Protein 7Z0S (pdb70)

Sequence (2026 aa):
SAISLINSGVAWFVAAAVLAFLFSFQKALSGWIAGIGGAVGSLYTAAAGFTVLTGAVGVSGALSLVSYDVQISPLNAIWLITLGLCGLFVSLYNIDWHRHAQVKCNGLQINMLMAAAVCAVIASNLGMFVVMAEIMALCAVFLTSNSKEGKLWFALGRLGTLLLAIACWLLWQRYGTLDLRLLDMRMQQLPLGSDIWLLGVIGFGLLAGIIPLHGWVPQAHANASAPAAALFSTVVMKIGLLGILTLSLLGGNAPLWWGIALLVLGMITAFVGGLYALVEHNIQRLLAYHTLENIGIILLGLGAGVTGIALEQPALIALGLVGGLYHLLNHSLFKSVLFLGAGSVWFRTGHRDIEKLGGIGKKMPVISIAMLVGLMAMAALPPLNGFAGEWVIYQSFFKLSNSGAFVARLLGPLLAVGLAITGALAVMCMAKVYGVTFLGAPRTKEAENATCAPLLMSVSVVALAICCVIGGVAAPWLLPMLSAAVPLPLEPANTTVSQPMITLLLIACPLLPFIIMAICKGDRLPSRSRGAAWVCGYDHEKSMVITAHGFAMPVKQAFAPVLKLRKWLNPVSLVPGWQCEGSALLFRRMALVELAVLVVIIVSKLGQHYLAALNEAFPGVVLDHAWQTKDQLTVTVKVNYLPEVVEFLYYKQGGWLSVLFGNDERKLNGHYAVYYVLSMEKTKCWITVRVEVDANKPEYPSVTPRVPAAVWGEREVRDMYGLIPVGLPDERRLVLPDDWPDELYPLRKDSMDYRQRPAPTTDAETYEFINELGDKKNNVVPIGPLHVTSDEPGHFRLFVDGENIIDADYRLFYVHRGMEKLAETRMGYNEVTFLSDRVCGICGFAHSTAYTTSVENAMGIQVPERAQMIRAILLEVERLHSHLLNLGLACHFTGFDSGFMQFFRVRETSMKMAEILTGARKTYGLNLIGGIRRDLLKDDMIQTRQLAQQMRREVQELVDVLLSTPNMEQRTVGIGRLDPEIARDFSNVGPMVRASGHARDTRADHPFVGYGLLPMEVHSEQGCDVISRLKVRINEVYTALNMIDYGLDNLPGGPLMVEGFTYIPHRFALGFAEAPRGDDIHWSMTGDNQKLYRWRCRAATYANWPTLRYMLRGNTVSDAPLIIGSLDPCYSCTDRMNRFVIADSTLCIGCHTCEAACSETHRQHGLQSMPRLRVMLNEKESAPQLCHHCEDAPCAVVCPVNAITRVDGAVQLNESLCVSCKLCGIACPFGAIEFSGSRPLDIPANANTPKAPPAPPAPARVSTLLDWVPGIRAIAVKCDLCSFDEQGPACVRMCPTKALHLVDNTLLGPRDANGIPVPMTVDESIASMKASLLKKIKRSAYVYRVDCGGCNGCEIEIFATLSPLFDAERFGIKVVPSPRHADILLFTGAVTRAMRSPALRAWQSAPDPKICISYGACGNSGGIFHDLYCVWGGTDKIVPVDVYIPGCPPTPAATLYGFAMALGLLEQKIHARGPGELDEQPAEILHGDMVQPLRVKVDREARRLAGYRYGRQIADDYLTQLGQGEEQVARWLEAENDPRLNEIVSHLNHVVEEARFTFIKKVIKTGTATSSYPLEPIAVDKNFRGKPEQNPQQCIGCAACVNACPSNALTVETDLATGELAWEFNLGHCIFCGRCEEVCPTAAIKLSQEYELAVWKKEDFLQQSRFALCNCRVCNRPFAVQKEIDYAIALLKHNGDSRAENHRESFETCPECKRQKCLVSVLYPLIQALVLFAVAPLLSGITRVARARLHNRRGPGVLQEYRDIIKLLGRQSVGPDASGWVFRLTPYVMVGVMLTIATALPVVTVGSPLPQLGDLITLLYLFAIARFFFAISGLDTGSPFTAIGASREAMLGVLVEPMLLLGLWVAAQVAGSTNISNITDTVYHWPLSQSIPLVLALCACAFATFIEMGKLPFDLAEAEQELQEGPLSEYSGSGFGVMKWGISLKQLVVLQMFVGVFIPWGQMETFTAGGLLLALVIAIVKLVVGVLVIALFENSMARLRLDITPRITWAGFGFAFLAFVSLLAA

Radius of gyration: 43.54 Å; Cα contacts (8 Å, |Δi|>4): 4680; chains: 6; bounding box: 90×104×138 Å

B-factor: mean 41.27, std 8.94, range [23.05, 76.47]

InterPro domains:
  IPR017896 4Fe-4S ferredoxin-type, iron-sulphur binding domain [PF13247] (47-97)
  IPR017896 4Fe-4S ferredoxin-type, iron-sulphur binding domain [PS51379] (2-32)
  IPR017896 4Fe-4S ferredoxin-type, iron-sulphur binding domain [PS51379] (73-102)
  IPR017900 4Fe-4S ferredoxin, iron-sulphur binding, conserved site [PS00198] (82-93)
  IPR050294 Ion-translocating oxidoreductase complex subunit B [PTHR42859] (2-180)

Solvent-accessible surface area: 61788 Å² total; per-residue (Å²): 107,2,19,60,49,0,30,37,0,8,34,107,0,51,46,4,0,64,75,2,125,107,76,39,153,103,55,51,77,0,0,121,44,2,0,80,3,0,6,40,0,0,98,71,0,6,38,0,0,97,66,3,20,118,48,60,95,36,42,84,35,59,9,102,85,43,109,8,97,5,30,0,35,17,30,16,0,1,0,0,4,0,0,0,32,0,1,24,24,0,3,35,0,2,1,9,1,2,150,27,96,147,20,149,30,11,1,54,42,2,1,50,0,1,6,3,0,0,8,0,1,0,2,8,55,3,17,50,4,11,37,16,4,14,13,0,4,0,8,0,7,37,12,15,59,71,29,166,26,6,32,38,0,15,30,35,10,31,78,3,27,111,33,10,49,66,3,10,148,38,1,136,116,97,19,45,12,26,28,13,112,74,0,54,124,98,1,117,154,99,70,7,22,36,68,0,2,77,35,0,5,67,2,0,0,2,14,0,0,2,7,98,46,26,25,1,0,7,72,0,0,9,61,0,23,0,0,0,0,0,0,0,0,0,0,0,0,0,0,0,0,0,0,0,0,21,2,3,43,14,4,60,57,15,45,64,103,2,0,26,28,1,0,61,49,0,27,72,0,0,36,19,0,0,0,9,0,0,34,19,98,18,7,3,59,0,0,0,10,0,0,0,1,0,0,0,1,0,1,0,0,0,0,0,0,0,0,0,27,19,37,139,54,74,23,0,22,0,2,0,7,0,0,0,0,4,0,0,24,2,0,0,7,0,0,0,0,0,0,0,0,6,2,0,2,29,20,76,10,38,25,35,32,0,42,86,2,0,2,0,10,117,67,1,57,78,2,1,81,4,2,12,24,0,0,28,0,3,0,0,2,4,18,14,0,0,0,2,0,6,8,4,0,0,1,0,0,2,40,0,3,73,18,62,26,117,46,0,56,64,29,0,0,58,6,0,8,10,1,3,20,1,5,3,0,2,2,0,0,0,0,1,1,0,1,4,6,5,9,10,38,32,36,34,151,64,0,93,116,8,85,67,15,10,133,37,0,22,67,0,0,47,24,0,7,95,31,0,58,95,5,0,37,27,0,50,158,53,23,76,106,6,37,25,16,6,112,47,93,49,100,41,12,108,13,65,15,22,2,26,77,0,29,126,21,35,112,58,15,20,96,34,3,102,95,41,27,50,131,39,98,56,59,36,24,113,76,27,59,105,32,61,8,8,3,0,0,5,54,50,60,140,43,0,22,5,17,5,66,1,0,1,38,13,0,69,115,28,18,19,85,32,20,90,70,76,142,164,129,83,83,67,98,147,72,134,39,35,144,81,180,36,12,14,92,89,36,70,126,84,2,96,93,54,26,46,81,20,57,100,109,33,105,112,162,55,8,86,161,33,8,50,30,2,63,146,50,41,106,51,4,20,108,87,79,46,47,41,36,161,21,2,1,7,1,16,2,87,52,97,90,0,10,55,0,0,52,28,0,0,93,146,34,11,0,16,9,6,4,7,1,0,0,4,3,62,148,59,60,40,64,2,0,0,1,0,0,0,0,0,29,170,133,68,0,2,2,3,0,31,0,54,1,72,35,147,135,25,81,2,40,6,0,15,86,101,0,40,20,0,23,17,3,0,9,8,1,63,8,6,3,5,0,64,3,82,48,4,98,22,95,41,55,8,1,4,0,22,9,3,17,107,134,5,46,0,2,42,9,74,27,0,17,22,77,0,52,0,31,9,84,37,16,41,30,89,26,132,38,70,41,98,109,22,82,192,147,17,13,6,0,0,3,0,1,6,8,34,13,4,22,5,1,0,0,2,14,0,15,0,40,1,22,66,3,53,0,0,5,21,8,7,1,5,0,5,0,2,2,9,2,0,0,1,5,13,2,8,6,38,13,0,1,0,0,0,1,2,0,0,1,7,3,2,1,0,0,0,0,0,0,0,13,0,0,5,40,6,24,52,22,145,19,16,99,14,0,39,4,0,0,0,0,0,1,0,1,0,0,0,2,0,0,0,7,4,0,0,16,4,0,29,8,0,5,3,35,1,3,10,17,1,2,0,33,1,0,10,20,1,1,57,0,1,8,0,1,2,0,11,20,3,5,2,2,2,1,7,7,0,0,0,1,6,0,2,20,68,71,1,29,76,70,0,63,112,29,0,94,79,0,56,132,25,1,85,46,0,14,81,6,3,95,53,8,63,16,6,126,72,0,0,80,53,16,0,127,0,32,36,105,48,0,43,46,35,2,0,2,2,2,0,0,0,0,4,31,50,62,21,6,7,7,42,16,4,87,16,26,6,6,65,95,16,58,49,96,59,24,50,48,140,42,9,13,0,19,8,0,1,79,1,1,9,53,4,0,46,4,0,0,59,0,0,33,91,0,0,97,77,33,25,44,15,35,0,4,52,60,21,47,58,13,79,27,85,103,38,1,3,0,10,0,3,3,0,5,0,6,0,0,0,3,0,8,0,2,13,4,5,6,0,0,4,0,1,0,2,1,5,0,14,11,0,0,18,0,0,18,71,1,0,48,66,16,12,6,5,2,0,2,1,0,8,3,1,1,3,25,0,7,0,3,0,0,4,179,20,34,38,2,69,15,46,29,115,84,22,121,19,64,75,50,11,33,63,14,8,26,77,16,1,125,112,63,1,23,5,50,46,38,6,2,23,17,15,102,38,179,174,84,12,5,4,17,11,9,59,0,29,98,106,5,8,12,23,24,3,14,16,9,40,3,4,60,101,85,103,18,0,2,24,17,50,14,37,36,15,26,0,10,5,0,11,1,0,0,12,30,58,0,4,2,24,0,14,5,9,124,33,29,56,32,62,120,116,5,50,10,136,101,9,40,98,8,86,122,74,83,92,135,36,19,15,4,7,16,28,36,56,15,24,60,9,0,1,0,5,10,15,4,9,72,61,39,157,109,19,12,4,9,32,92,102,12,89,37,142,1,4,79,54,34,94,75,113,161,56,4,52,50,67,116,98,17,34,17,51,63,24,132,31,106,139,80,37,31,85,42,40,69,36,4,38,155,63,0,74,119,2,0,0,0,10,25,0,2,0,0,4,14,0,1,16,0,3,0,4,17,0,1,35,1,0,59,11,1,1,23,30,25,1,2,51,45,6,3,0,0,5,2,2,0,2,0,0,0,0,1,0,0,0,5,18,0,2,10,0,0,4,30,0,10,57,14,0,1,11,12,11,0,2,0,0,0,0,1,16,0,0,12,0,0,0,1,34,21,0,1,0,0,12,0,0,0,32,84,2,0,41,24,21,0,16,1,3,4,15,19,2,15,0,3,5,0,1,3,0,6,1,1,2,2,35,68,52,138,30,126,17,121,52,58,41,63,45,137,103,2,80,101,81,15,123,37,45,44,41,113,31,81,3,24,28,20,8,79,0,10,32,30,0,18,68,0,0,0,13,17,4,0,37,56,7,1,51,70,0,7,70,30,40,52,113,24,116,129,40,9,59,146,33,28,143,84,72,112,7,106,15,6,57,51,0,0,61,58,0,59,98,21,2,116,129,52,191,112,57,2,36,153,6,11,132,136,41,34,72,34,13,31,34,4,36,154,111,120,30,86,32,12,102,2,11,14,1,21,1,65,16,62,11,34,15,11,2,4,9,8,0,12,1,15,5,18,3,0,11,2,3,39,10,121,37,41,88,102,80,27,37,2,17,4,45,2,30,2,2,30,11,2,19,8,2,23,13,10,3,8,12,10,1,39,7,4,100,4,22,59,78,22,30,6,1,0,85,116,72,98,17,3,37,15,58,1,75,0,39,18,4,74,1,123,92,45,100,116,22,4,0,0,49,13,2,0,45,7,0,3,35,8,2,100,69,61,60,30,67,39,5,109,102,75,85,86,23,0,16,2,6,4,84,13,3,12,72,114,38,17,160,118,105,115,54,2,72,103,10,3,82,67,5,5,47,54,0,0,67,14,19,0,21,7,10,37,10,75,0,142,13,6,2,10,94,6,10,34,62,84,1,20,45,60,0,1,94,8,1,2,9,3,12,12,0,1,1,81,30,8,18,88,0,2,65,80,0,1,30,24,10,0,0,2,2,2,0,0,0,0,0,0,0,9,7,11,5,26,12,14,15,55,35,0,0,0,5,1,0,0,3,10,0,19,4,8,4,16,0,15,2,0,0,0,0,10,2,2,8,1,0,1,0,2,0,0,0,0,2,43,1,1,15,4,2,7,2,11,2,0,16,0,0,0,9,0,0,1,0,22,10,20,38,2,0,11,9,17,46,2,0,59,28,0,49,108,62,40,141,102,60,25,118,8,1,72,39,0,41,50,0,3,34,48,0,10,22,7,30,2,31,8,18,10,8,22,1,6,50,0,53,4,6,0,0,28,0,0,4,1,0,3,0,0,5,6,4,0,2,2,30,14,1,20,5,0,27,29,1,0,6,4,2,14,27,5,0,1,2,68,0,122,18,10,25,98,106,104,74,92,72,29,53,134,117,3,67,74,55,4,103,82,26,8,42,79,13,4,78,72,14,0,82,106,14,11,1,21,0,3,4,18,16,60,20,0,16,157,38,2,99,57,1,28,25,94,0,78,104,0,1,62,26,19,18,91,102

Nearest PDB structures (foldseek):
  7z0t-assembly1_G  TM=9.830E-01  e=1.136E-42  Escherichia coli K-12
  6cfw-assembly1_J  TM=9.339E-01  e=1.474E-13  Pyrococcus furiosus DSM 3638
  8b9z-assembly1_B  TM=8.300E-01  e=3.371E-12  Drosophila melanogaster
  6yj4-assembly1_B  TM=7.741E-01  e=1.311E-11  Yarrowia lipolytica
  8j9j-assembly1_S7  TM=7.750E-01  e=2.232E-11  Euglena gracilis

CATH classification: 3.30.460.80 (+1 more: 1.10.645.10)

Structure (mmCIF, N/CA/C/O backbone):
data_7Z0S
#
_entry.id   7Z0S
#
_cell.length_a   1.00
_cell.length_b   1.00
_cell.length_c   1.00
_cell.angle_alpha   90.00
_cell.angle_beta   90.00
_cell.angle_gamma   90.00
#
_symmetry.space_group_name_H-M   'P 1'
#
loop_
_entity.id
_entity.type
_entity.pdbx_description
1 polymer 'Formate hydrogenlyase subunit 3'
2 polymer 'Formate hydrogenlyase subunit 5'
3 polymer 'Formate hydrogenlyase subunit 2'
4 polymer 'Formate hydrogenlyase subunit 7'
5 polymer 'Formate hydrogenlyase subunit 6'
6 polymer 'Formate hydrogenlyase subunit 4'
7 non-polymer CARDIOLIPIN
8 non-polymer PHOSPHATIDYLETHANOLAMINE
9 non-polymer 'NICKEL (II) ION'
10 non-polymer 'CARBONMONOXIDE-(DICYANO) IRON'
11 non-polymer '1-CIS-9-OCTADECANOYL-2-CIS-9-HEXADECANOYL PHOSPHATIDYL GLYCEROL'
12 non-polymer 'IRON/SULFUR CLUSTER'
13 non-polymer 'FE (III) ION'
14 non-polymer 'Lauryl Maltose Neopentyl Glycol'
15 water water
#
loop_
_atom_site.group_PDB
_atom_site.id
_atom_site.type_symbol
_atom_site.label_atom_id
_atom_site.label_alt_id
_atom_site.label_comp_id
_atom_site.label_asym_id
_atom_site.label_entity_id
_atom_site.label_seq_id
_atom_site.pdbx_PDB_ins_code
_atom_site.Cartn_x
_atom_site.Cartn_y
_atom_site.Cartn_z
_atom_site.occupancy
_atom_site.B_iso_or_equiv
_atom_site.auth_seq_id
_atom_site.auth_comp_id
_atom_site.auth_asym_id
_atom_site.auth_atom_id
_atom_site.pdbx_PDB_model_num
ATOM 1 N N . SER A 1 2 ? 140.441 76.049 164.152 1.00 56.49 2 SER C N 1
ATOM 2 C CA . SER A 1 2 ? 141.017 77.343 164.491 1.00 56.49 2 SER C CA 1
ATOM 3 C C . SER A 1 2 ? 141.418 78.105 163.234 1.00 56.49 2 SER C C 1
ATOM 4 O O . SER A 1 2 ? 141.604 77.513 162.171 1.00 56.49 2 SER C O 1
ATOM 7 N N . ALA A 1 3 ? 141.549 79.427 163.363 1.00 55.16 3 ALA C N 1
ATOM 8 C CA . ALA A 1 3 ? 141.939 80.262 162.235 1.00 55.16 3 ALA C CA 1
ATOM 9 C C . ALA A 1 3 ? 143.413 80.124 161.881 1.00 55.16 3 ALA C C 1
ATOM 10 O O . ALA A 1 3 ? 143.800 80.475 160.760 1.00 55.16 3 ALA C O 1
ATOM 12 N N . ILE A 1 4 ? 144.236 79.630 162.810 1.00 56.37 4 ILE C N 1
ATOM 13 C CA . ILE A 1 4 ? 145.647 79.395 162.522 1.00 56.37 4 ILE C CA 1
ATOM 14 C C . ILE A 1 4 ? 145.804 78.275 161.502 1.00 56.37 4 ILE C C 1
ATOM 15 O O . ILE A 1 4 ? 146.627 78.365 160.584 1.00 56.37 4 ILE C O 1
ATOM 20 N N . SER A 1 5 ? 145.006 77.211 161.636 1.00 54.84 5 SER C N 1
ATOM 21 C CA . SER A 1 5 ? 145.039 76.123 160.662 1.00 54.84 5 SER C CA 1
ATOM 22 C C . SER A 1 5 ? 144.511 76.577 159.306 1.00 54.84 5 SER C C 1
ATOM 23 O O . SER A 1 5 ? 145.024 76.152 158.263 1.00 54.84 5 SER C O 1
ATOM 26 N N . LEU A 1 6 ? 143.500 77.453 159.304 1.00 53.02 6 LEU C N 1
ATOM 27 C CA . LEU A 1 6 ? 142.983 78.008 158.055 1.00 53.02 6 LEU C CA 1
ATOM 28 C C . LEU A 1 6 ? 144.025 78.870 157.353 1.00 53.02 6 LEU C C 1
ATOM 29 O O . LEU A 1 6 ? 144.210 78.765 156.134 1.00 53.02 6 LEU C O 1
ATOM 34 N N . ILE A 1 7 ? 144.737 79.710 158.107 1.00 53.55 7 ILE C N 1
ATOM 35 C CA . ILE A 1 7 ? 145.742 80.559 157.478 1.00 53.55 7 ILE C CA 1
ATOM 36 C C . ILE A 1 7 ? 146.978 79.747 157.080 1.00 53.55 7 ILE C C 1
ATOM 37 O O . ILE A 1 7 ? 147.647 80.082 156.094 1.00 53.55 7 ILE C O 1
ATOM 42 N N . ASN A 1 8 ? 147.256 78.635 157.774 1.00 55.62 8 ASN C N 1
ATOM 43 C CA . ASN A 1 8 ? 148.343 77.755 157.365 1.00 55.62 8 ASN C CA 1
ATOM 44 C C . ASN A 1 8 ? 147.998 77.024 156.076 1.00 55.62 8 ASN C C 1
ATOM 45 O O . ASN A 1 8 ? 148.852 76.873 155.193 1.00 55.62 8 ASN C O 1
ATOM 50 N N . SER A 1 9 ? 146.742 76.582 155.947 1.00 53.24 9 SER C N 1
ATOM 51 C CA . SER A 1 9 ? 146.279 75.979 154.701 1.00 53.24 9 SER C CA 1
ATOM 52 C C . SER A 1 9 ? 146.293 76.986 153.558 1.00 53.24 9 SER C C 1
ATOM 53 O O . SER A 1 9 ? 146.638 76.634 152.427 1.00 53.24 9 SER C O 1
ATOM 56 N N . GLY A 1 10 ? 145.943 78.244 153.840 1.00 51.12 10 GLY C N 1
ATOM 57 C CA . GLY A 1 10 ? 146.002 79.272 152.810 1.00 51.12 10 GLY C CA 1
ATOM 58 C C . GLY A 1 10 ? 147.413 79.566 152.333 1.00 51.12 10 GLY C C 1
ATOM 59 O O . GLY A 1 10 ? 147.653 79.690 151.126 1.00 51.12 10 GLY C O 1
ATOM 60 N N . VAL A 1 11 ? 148.365 79.661 153.269 1.00 51.82 11 VAL C N 1
ATOM 61 C CA . VAL A 1 11 ? 149.766 79.887 152.912 1.00 51.82 11 VAL C CA 1
ATOM 62 C C . VAL A 1 11 ? 150.321 78.697 152.132 1.00 51.82 11 VAL C C 1
ATOM 63 O O . VAL A 1 11 ? 151.023 78.870 151.123 1.00 51.82 11 VAL C O 1
ATOM 67 N N . ALA A 1 12 ? 149.982 77.474 152.563 1.00 51.57 12 ALA C N 1
ATOM 68 C CA . ALA A 1 12 ? 150.435 76.271 151.869 1.00 51.57 12 ALA C CA 1
ATOM 69 C C . ALA A 1 12 ? 149.852 76.172 150.464 1.00 51.57 12 ALA C C 1
ATOM 70 O O . ALA A 1 12 ? 150.557 75.787 149.524 1.00 51.57 12 ALA C O 1
ATOM 72 N N . TRP A 1 13 ? 148.575 76.535 150.298 1.00 50.59 13 TRP C N 1
ATOM 73 C CA . TRP A 1 13 ? 147.961 76.505 148.975 1.00 50.59 13 TRP C CA 1
ATOM 74 C C . TRP A 1 13 ? 148.548 77.574 148.062 1.00 50.59 13 TRP C C 1
ATOM 75 O O . TRP A 1 13 ? 148.739 77.325 146.868 1.00 50.59 13 TRP C O 1
ATOM 86 N N . PHE A 1 14 ? 148.864 78.757 148.608 1.00 48.75 14 PHE C N 1
ATOM 87 C CA . PHE A 1 14 ? 149.519 79.798 147.812 1.00 48.75 14 PHE C CA 1
ATOM 88 C C . PHE A 1 14 ? 150.909 79.365 147.354 1.00 48.75 14 PHE C C 1
ATOM 89 O O . PHE A 1 14 ? 151.272 79.553 146.183 1.00 48.75 14 PHE C O 1
ATOM 97 N N . VAL A 1 15 ? 151.691 78.767 148.260 1.00 50.59 15 VAL C N 1
ATOM 98 C CA . VAL A 1 15 ? 153.048 78.334 147.929 1.00 50.59 15 VAL C CA 1
ATOM 99 C C . VAL A 1 15 ? 153.024 77.194 146.912 1.00 50.59 15 VAL C C 1
ATOM 100 O O . VAL A 1 15 ? 153.781 77.206 145.929 1.00 50.59 15 VAL C O 1
ATOM 104 N N . ALA A 1 16 ? 152.130 76.217 147.109 1.00 49.86 16 ALA C N 1
ATOM 105 C CA . ALA A 1 16 ? 152.015 75.102 146.173 1.00 49.86 16 ALA C CA 1
ATOM 106 C C . ALA A 1 16 ? 151.491 75.560 144.817 1.00 49.86 16 ALA C C 1
ATOM 107 O O . ALA A 1 16 ? 151.916 75.038 143.780 1.00 49.86 16 ALA C O 1
ATOM 109 N N . ALA A 1 17 ? 150.586 76.547 144.806 1.00 50.01 17 ALA C N 1
ATOM 110 C CA . ALA A 1 17 ? 150.094 77.110 143.554 1.00 50.01 17 ALA C CA 1
ATOM 111 C C . ALA A 1 17 ? 151.200 77.812 142.786 1.00 50.01 17 ALA C C 1
ATOM 112 O O . ALA A 1 17 ? 151.315 77.641 141.568 1.00 50.01 17 ALA C O 1
ATOM 114 N N . ALA A 1 18 ? 152.034 78.591 143.486 1.00 50.62 18 ALA C N 1
ATOM 115 C CA . ALA A 1 18 ? 153.156 79.266 142.836 1.00 50.62 18 ALA C CA 1
ATOM 116 C C . ALA A 1 18 ? 154.170 78.268 142.285 1.00 50.62 18 ALA C C 1
ATOM 117 O O . ALA A 1 18 ? 154.650 78.420 141.152 1.00 50.62 18 ALA C O 1
ATOM 119 N N . VAL A 1 19 ? 154.473 77.221 143.059 1.00 51.48 19 VAL C N 1
ATOM 120 C CA . VAL A 1 19 ? 155.471 76.235 142.646 1.00 51.48 19 VAL C CA 1
ATOM 121 C C . VAL A 1 19 ? 154.976 75.431 141.445 1.00 51.48 19 VAL C C 1
ATOM 122 O O . VAL A 1 19 ? 155.692 75.269 140.448 1.00 51.48 19 VAL C O 1
ATOM 126 N N . LEU A 1 20 ? 153.733 74.941 141.505 1.00 52.01 20 LEU C N 1
ATOM 127 C CA . LEU A 1 20 ? 153.198 74.165 140.395 1.00 52.01 20 LEU C CA 1
ATOM 128 C C . LEU A 1 20 ? 152.830 75.034 139.198 1.00 52.01 20 LEU C C 1
ATOM 129 O O . LEU A 1 20 ? 152.687 74.506 138.091 1.00 52.01 20 LEU C O 1
ATOM 134 N N . ALA A 1 21 ? 152.671 76.346 139.385 1.00 51.85 21 ALA C N 1
ATOM 135 C CA . ALA A 1 21 ? 152.538 77.236 138.242 1.00 51.85 21 ALA C CA 1
ATOM 136 C C . ALA A 1 21 ? 153.877 77.489 137.571 1.00 51.85 21 ALA C C 1
ATOM 137 O O . ALA A 1 21 ? 153.927 77.675 136.351 1.00 51.85 21 ALA C O 1
ATOM 139 N N . PHE A 1 22 ? 154.966 77.513 138.345 1.00 53.91 22 PHE C N 1
ATOM 140 C CA . PHE A 1 22 ? 156.280 77.674 137.733 1.00 53.91 22 PHE C CA 1
ATOM 141 C C . PHE A 1 22 ? 156.728 76.400 137.022 1.00 53.91 22 PHE C C 1
ATOM 142 O O . PHE A 1 22 ? 157.289 76.467 135.922 1.00 53.91 22 PHE C O 1
ATOM 150 N N . LEU A 1 23 ? 156.504 75.233 137.635 1.00 54.92 23 LEU C N 1
ATOM 151 C CA . LEU A 1 23 ? 156.982 73.988 137.034 1.00 54.92 23 LEU C CA 1
ATOM 152 C C . LEU A 1 23 ? 156.159 73.577 135.820 1.00 54.92 23 LEU C C 1
ATOM 153 O O . LEU A 1 23 ? 156.710 73.014 134.867 1.00 54.92 23 LEU C O 1
ATOM 158 N N . PHE A 1 24 ? 154.853 73.838 135.828 1.00 55.22 24 PHE C N 1
ATOM 159 C CA . PHE A 1 24 ? 153.989 73.503 134.702 1.00 55.22 24 PHE C CA 1
ATOM 160 C C . PHE A 1 24 ? 153.754 74.695 133.782 1.00 55.22 24 PHE C C 1
ATOM 161 O O . PHE A 1 24 ? 152.695 74.794 133.155 1.00 55.22 24 PHE C O 1
ATOM 169 N N . SER A 1 25 ? 154.733 75.591 133.674 1.00 54.92 25 SER C N 1
ATOM 170 C CA . SER A 1 25 ? 154.597 76.812 132.890 1.00 54.92 25 SER C CA 1
ATOM 171 C C . SER A 1 25 ? 154.876 76.611 131.407 1.00 54.92 25 SER C C 1
ATOM 172 O O . SER A 1 25 ? 154.789 77.582 130.647 1.00 54.92 25 SER C O 1
ATOM 175 N N . PHE A 1 26 ? 155.224 75.393 130.978 1.00 56.34 26 PHE C N 1
ATOM 176 C CA . PHE A 1 26 ? 155.437 75.146 129.555 1.00 56.34 26 PHE C CA 1
ATOM 177 C C . PHE A 1 26 ? 154.128 75.190 128.776 1.00 56.34 26 PHE C C 1
ATOM 178 O O . PHE A 1 26 ? 154.129 75.512 127.583 1.00 56.34 26 PHE C O 1
ATOM 186 N N . GLN A 1 27 ? 153.011 74.872 129.426 1.00 54.64 27 GLN C N 1
ATOM 187 C CA . GLN A 1 27 ? 151.677 75.091 128.878 1.00 54.64 27 GLN C CA 1
ATOM 188 C C . GLN A 1 27 ? 151.046 76.224 129.678 1.00 54.64 27 GLN C C 1
ATOM 189 O O . GLN A 1 27 ? 150.826 76.087 130.886 1.00 54.64 27 GLN C O 1
ATOM 195 N N . LYS A 1 28 ? 150.764 77.342 129.004 1.00 49.32 28 LYS C N 1
ATOM 196 C CA . LYS A 1 28 ? 150.338 78.551 129.705 1.00 49.32 28 LYS C CA 1
ATOM 197 C C . LYS A 1 28 ? 148.916 78.424 130.240 1.00 49.32 28 LYS C C 1
ATOM 198 O O . LYS A 1 28 ? 148.604 78.955 131.313 1.00 49.32 28 LYS C O 1
ATOM 204 N N . ALA A 1 29 ? 148.042 77.726 129.509 1.00 48.93 29 ALA C N 1
ATOM 205 C CA . ALA A 1 29 ? 146.665 77.549 129.963 1.00 48.93 29 ALA C CA 1
ATOM 206 C C . ALA A 1 29 ? 146.592 76.648 131.191 1.00 48.93 29 ALA C C 1
ATOM 207 O O . ALA A 1 29 ? 145.858 76.946 132.140 1.00 48.93 29 ALA C O 1
ATOM 209 N N . LEU A 1 30 ? 147.354 75.550 131.194 1.00 49.20 30 LEU C N 1
ATOM 210 C CA . LEU A 1 30 ? 147.376 74.654 132.347 1.00 49.20 30 LEU C CA 1
ATOM 211 C C . LEU A 1 30 ? 148.023 75.317 133.557 1.00 49.20 30 LEU C C 1
ATOM 212 O O . LEU A 1 30 ? 147.561 75.135 134.691 1.00 49.20 30 LEU C O 1
ATOM 217 N N . SER A 1 31 ? 149.087 76.096 133.330 1.00 49.21 31 SER C N 1
ATOM 218 C CA . SER A 1 31 ? 149.723 76.841 134.413 1.00 49.21 31 SER C CA 1
ATOM 219 C C . SER A 1 31 ? 148.783 77.889 134.990 1.00 49.21 31 SER C C 1
ATOM 220 O O . SER A 1 31 ? 148.736 78.086 136.210 1.00 49.21 31 SER C O 1
ATOM 223 N N . GLY A 1 32 ? 148.018 78.560 134.127 1.00 46.87 32 GLY C N 1
ATOM 224 C CA . GLY A 1 32 ? 147.035 79.515 134.607 1.00 46.87 32 GLY C CA 1
ATOM 225 C C . GLY A 1 32 ? 145.897 78.867 135.367 1.00 46.87 32 GLY C C 1
ATOM 226 O O . GLY A 1 32 ? 145.415 79.421 136.357 1.00 46.87 32 GLY C O 1
ATOM 227 N N . TRP A 1 33 ? 145.462 77.683 134.921 1.00 46.43 33 TRP C N 1
ATOM 228 C CA . TRP A 1 33 ? 144.441 76.929 135.645 1.00 46.43 33 TRP C CA 1
ATOM 229 C C . TRP A 1 33 ? 144.930 76.524 137.030 1.00 46.43 33 TRP C C 1
ATOM 230 O O . TRP A 1 33 ? 144.211 76.689 138.024 1.00 46.43 33 TRP C O 1
ATOM 241 N N . ILE A 1 34 ? 146.169 76.025 137.111 1.00 47.80 34 ILE C N 1
ATOM 242 C CA . ILE A 1 34 ? 146.742 75.595 138.387 1.00 47.80 34 ILE C CA 1
ATOM 243 C C . ILE A 1 34 ? 146.912 76.783 139.328 1.00 47.80 34 ILE C C 1
ATOM 244 O O . ILE A 1 34 ? 146.521 76.728 140.504 1.00 47.80 34 ILE C O 1
ATOM 249 N N . ALA A 1 35 ? 147.465 77.887 138.808 1.00 47.40 35 ALA C N 1
ATOM 250 C CA . ALA A 1 35 ? 147.693 79.083 139.611 1.00 47.40 35 ALA C CA 1
ATOM 251 C C . ALA A 1 35 ? 146.387 79.701 140.089 1.00 47.40 35 ALA C C 1
ATOM 252 O O . ALA A 1 35 ? 146.275 80.082 141.257 1.00 47.40 35 ALA C O 1
ATOM 254 N N . GLY A 1 36 ? 145.382 79.777 139.213 1.00 46.45 36 GLY C N 1
ATOM 255 C CA . GLY A 1 36 ? 144.105 80.338 139.611 1.00 46.45 36 GLY C CA 1
ATOM 256 C C . GLY A 1 36 ? 143.353 79.477 140.607 1.00 46.45 36 GLY C C 1
ATOM 257 O O . GLY A 1 36 ? 142.759 79.998 141.552 1.00 46.45 36 GLY C O 1
ATOM 258 N N . ILE A 1 37 ? 143.386 78.151 140.428 1.00 47.60 37 ILE C N 1
ATOM 259 C CA . ILE A 1 37 ? 142.696 77.257 141.355 1.00 47.60 37 ILE C CA 1
ATOM 260 C C . ILE A 1 37 ? 143.360 77.294 142.729 1.00 47.60 37 ILE C C 1
ATOM 261 O O . ILE A 1 37 ? 142.683 77.441 143.757 1.00 47.60 37 ILE C O 1
ATOM 266 N N . GLY A 1 38 ? 144.694 77.213 142.765 1.00 48.08 38 GLY C N 1
ATOM 267 C CA . GLY A 1 38 ? 145.395 77.261 144.038 1.00 48.08 38 GLY C CA 1
ATOM 268 C C . GLY A 1 38 ? 145.299 78.609 144.728 1.00 48.08 38 GLY C C 1
ATOM 269 O O . GLY A 1 38 ? 145.148 78.676 145.951 1.00 48.08 38 GLY C O 1
ATOM 270 N N . GLY A 1 39 ? 145.367 79.699 143.957 1.00 47.46 39 GLY C N 1
ATOM 271 C CA . GLY A 1 39 ? 145.190 81.020 144.534 1.00 47.46 39 GLY C CA 1
ATOM 272 C C . GLY A 1 39 ? 143.782 81.258 145.040 1.00 47.46 39 GLY C C 1
ATOM 273 O O . GLY A 1 39 ? 143.593 81.899 146.075 1.00 47.46 39 GLY C O 1
ATOM 274 N N . ALA A 1 40 ? 142.778 80.725 144.334 1.00 46.91 40 ALA C N 1
ATOM 275 C CA . ALA A 1 40 ? 141.396 80.838 144.784 1.00 46.91 40 ALA C CA 1
ATOM 276 C C . ALA A 1 40 ? 141.161 80.059 146.072 1.00 46.91 40 ALA C C 1
ATOM 277 O O . ALA A 1 40 ? 140.485 80.552 146.982 1.00 46.91 40 ALA C O 1
ATOM 279 N N . VAL A 1 41 ? 141.733 78.856 146.179 1.00 47.37 41 VAL C N 1
ATOM 280 C CA . VAL A 1 41 ? 141.567 78.060 147.395 1.00 47.37 41 VAL C CA 1
ATOM 281 C C . VAL A 1 41 ? 142.317 78.694 148.569 1.00 47.37 41 VAL C C 1
ATOM 282 O O . VAL A 1 41 ? 141.788 78.778 149.689 1.00 47.37 41 VAL C O 1
ATOM 286 N N . GLY A 1 42 ? 143.541 79.178 148.328 1.00 47.63 42 GLY C N 1
ATOM 287 C CA . GLY A 1 42 ? 144.287 79.852 149.381 1.00 47.63 42 GLY C CA 1
ATOM 288 C C . GLY A 1 42 ? 143.647 81.155 149.822 1.00 47.63 42 GLY C C 1
ATOM 289 O O . GLY A 1 42 ? 143.664 81.494 151.008 1.00 47.63 42 GLY C O 1
ATOM 290 N N . SER A 1 43 ? 143.042 81.885 148.883 1.00 46.81 43 SER C N 1
ATOM 291 C CA . SER A 1 43 ? 142.309 83.092 149.235 1.00 46.81 43 SER C CA 1
ATOM 292 C C . SER A 1 43 ? 141.021 82.771 149.978 1.00 46.81 43 SER C C 1
ATOM 293 O O . SER A 1 43 ? 140.606 83.546 150.843 1.00 46.81 43 SER C O 1
ATOM 296 N N . LEU A 1 44 ? 140.377 81.645 149.653 1.00 47.13 44 LEU C N 1
ATOM 297 C CA . LEU A 1 44 ? 139.213 81.202 150.415 1.00 47.13 44 LEU C CA 1
ATOM 298 C C . LEU A 1 44 ? 139.587 80.883 151.856 1.00 47.13 44 LEU C C 1
ATOM 299 O O . LEU A 1 44 ? 138.870 81.268 152.787 1.00 47.13 44 LEU C O 1
ATOM 304 N N . TYR A 1 45 ? 140.720 80.202 152.057 1.00 48.95 45 TYR C N 1
ATOM 305 C CA . TYR A 1 45 ? 141.199 79.928 153.412 1.00 48.95 45 TYR C CA 1
ATOM 306 C C . TYR A 1 45 ? 141.585 81.211 154.146 1.00 48.95 45 TYR C C 1
ATOM 307 O O . TYR A 1 45 ? 141.311 81.351 155.345 1.00 48.95 45 TYR C O 1
ATOM 316 N N . THR A 1 46 ? 142.218 82.154 153.439 1.00 48.10 46 THR C N 1
ATOM 317 C CA . THR A 1 46 ? 142.617 83.427 154.036 1.00 48.10 46 THR C CA 1
ATOM 318 C C . THR A 1 46 ? 141.403 84.249 154.462 1.00 48.10 46 THR C C 1
ATOM 319 O O . THR A 1 46 ? 141.355 84.781 155.581 1.00 48.10 46 THR C O 1
ATOM 323 N N . ALA A 1 47 ? 140.395 84.330 153.589 1.00 48.15 47 ALA C N 1
ATOM 324 C CA . ALA A 1 47 ? 139.170 85.050 153.912 1.00 48.15 47 ALA C CA 1
ATOM 325 C C . ALA A 1 47 ? 138.393 84.356 155.022 1.00 48.15 47 ALA C C 1
ATOM 326 O O . ALA A 1 47 ? 137.790 85.026 155.864 1.00 48.15 47 ALA C O 1
ATOM 328 N N . ALA A 1 48 ? 138.408 83.017 155.048 1.00 48.85 48 ALA C N 1
ATOM 329 C CA . ALA A 1 48 ? 137.743 82.278 156.118 1.00 48.85 48 ALA C CA 1
ATOM 330 C C . ALA A 1 48 ? 138.408 82.526 157.467 1.00 48.85 48 ALA C C 1
ATOM 331 O O . ALA A 1 48 ? 137.718 82.690 158.480 1.00 48.85 48 ALA C O 1
ATOM 333 N N . ALA A 1 49 ? 139.744 82.572 157.492 1.00 49.89 49 ALA C N 1
ATOM 334 C CA . ALA A 1 49 ? 140.460 82.907 158.721 1.00 49.89 49 ALA C CA 1
ATOM 335 C C . ALA A 1 49 ? 140.167 84.336 159.164 1.00 49.89 49 ALA C C 1
ATOM 336 O O . ALA A 1 49 ? 139.997 84.599 160.363 1.00 49.89 49 ALA C O 1
ATOM 338 N N . GLY A 1 50 ? 140.089 85.266 158.206 1.00 49.96 50 GLY C N 1
ATOM 339 C CA . GLY A 1 50 ? 139.751 86.642 158.541 1.00 49.96 50 GLY C CA 1
ATOM 340 C C . GLY A 1 50 ? 138.348 86.794 159.098 1.00 49.96 50 GLY C C 1
ATOM 341 O O . GLY A 1 50 ? 138.136 87.516 160.077 1.00 49.96 50 GLY C O 1
ATOM 342 N N . PHE A 1 51 ? 137.374 86.103 158.492 1.00 50.11 51 PHE C N 1
ATOM 343 C CA . PHE A 1 51 ? 136.006 86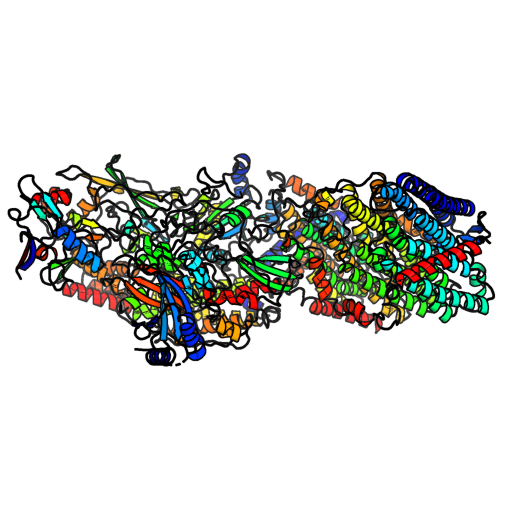.123 159.005 1.00 50.11 51 PHE C CA 1
ATOM 344 C C . PHE A 1 51 ? 135.916 85.467 160.376 1.00 50.11 51 PHE C C 1
ATOM 345 O O . PHE A 1 51 ? 135.156 85.926 161.233 1.00 50.11 51 PHE C O 1
ATOM 353 N N . THR A 1 52 ? 136.689 84.398 160.604 1.00 51.26 52 THR C N 1
ATOM 354 C CA . THR A 1 52 ? 136.691 83.734 161.906 1.00 51.26 52 THR C CA 1
ATOM 355 C C . THR A 1 52 ? 137.248 84.638 163.001 1.00 51.26 52 THR C C 1
ATOM 356 O O . THR A 1 52 ? 136.672 84.721 164.094 1.00 51.26 52 THR C O 1
ATOM 360 N N . VAL A 1 53 ? 138.354 85.335 162.722 1.00 51.64 53 VAL C N 1
ATOM 361 C CA . VAL A 1 53 ? 138.941 86.223 163.725 1.00 51.64 53 VAL C CA 1
ATOM 362 C C . VAL A 1 53 ? 138.054 87.447 163.953 1.00 51.64 53 VAL C C 1
ATOM 363 O O . VAL A 1 53 ? 137.876 87.893 165.095 1.00 51.64 53 VAL C O 1
ATOM 367 N N . LEU A 1 54 ? 137.450 87.985 162.886 1.00 51.49 54 LEU C N 1
ATOM 368 C CA . LEU A 1 54 ? 136.562 89.135 163.045 1.00 51.49 54 LEU C CA 1
ATOM 369 C C . LEU A 1 54 ? 135.264 88.769 163.761 1.00 51.49 54 LEU C C 1
ATOM 370 O O . LEU A 1 54 ? 134.721 89.592 164.506 1.00 51.49 54 LEU C O 1
ATOM 375 N N . THR A 1 55 ? 134.753 87.554 163.555 1.00 53.33 55 THR C N 1
ATOM 376 C CA . THR A 1 55 ? 133.538 87.131 164.241 1.00 53.33 55 THR C CA 1
ATOM 377 C C . THR A 1 55 ? 133.818 86.803 165.703 1.00 53.33 55 THR C C 1
ATOM 378 O O . THR A 1 55 ? 133.034 87.167 166.589 1.00 53.33 55 THR C O 1
ATOM 382 N N . GLY A 1 56 ? 134.947 86.144 165.980 1.00 55.44 56 GLY C N 1
ATOM 383 C CA . GLY A 1 56 ? 135.275 85.758 167.343 1.00 55.44 56 GLY C CA 1
ATOM 384 C C . GLY A 1 56 ? 135.646 86.913 168.250 1.00 55.44 56 GLY C C 1
ATOM 385 O O . GLY A 1 56 ? 135.613 86.748 169.476 1.00 55.44 56 GLY C O 1
ATOM 386 N N . ALA A 1 57 ? 136.013 88.065 167.669 1.00 55.75 57 ALA C N 1
ATOM 387 C CA . ALA A 1 57 ? 136.314 89.319 168.377 1.00 55.75 57 ALA C CA 1
ATOM 388 C C . ALA A 1 57 ? 137.456 89.169 169.381 1.00 55.75 57 ALA C C 1
ATOM 389 O O . ALA A 1 57 ? 137.484 89.849 170.409 1.00 55.75 57 ALA C O 1
ATOM 391 N N . VAL A 1 58 ? 138.408 88.285 169.089 1.00 57.08 58 VAL C N 1
ATOM 392 C CA . VAL A 1 58 ? 139.554 88.063 169.960 1.00 57.08 58 VAL C CA 1
ATOM 393 C C . VAL A 1 58 ? 140.729 87.644 169.085 1.00 57.08 58 VAL C C 1
ATOM 394 O O . VAL A 1 58 ? 140.554 87.029 168.028 1.00 57.08 58 VAL C O 1
ATOM 398 N N . GLY A 1 59 ? 141.932 88.038 169.497 1.00 56.98 59 GLY C N 1
ATOM 399 C CA . GLY A 1 59 ? 143.125 87.640 168.775 1.00 56.98 59 GLY C CA 1
ATOM 400 C C . GLY A 1 59 ? 143.467 86.180 169.033 1.00 56.98 59 GLY C C 1
ATOM 401 O O . GLY A 1 59 ? 143.361 85.680 170.152 1.00 56.98 59 GLY C O 1
ATOM 402 N N . VAL A 1 60 ? 143.874 85.495 167.971 1.00 57.33 60 VAL C N 1
ATOM 403 C CA . VAL A 1 60 ? 144.328 84.116 168.059 1.00 57.33 60 VAL C CA 1
ATOM 404 C C . VAL A 1 60 ? 145.839 84.102 167.888 1.00 57.33 60 VAL C C 1
ATOM 405 O O . VAL A 1 60 ? 146.431 85.006 167.296 1.00 57.33 60 VAL C O 1
ATOM 409 N N . SER A 1 61 ? 146.469 83.062 168.424 1.00 59.65 61 SER C N 1
ATOM 410 C CA . SER A 1 61 ? 147.916 82.923 168.379 1.00 59.65 61 SER C CA 1
ATOM 411 C C . SER A 1 61 ? 148.282 81.526 167.902 1.00 59.65 61 SER C C 1
ATOM 412 O O . SER A 1 61 ? 147.494 80.584 168.024 1.00 59.65 61 SER C O 1
ATOM 415 N N . GLY A 1 62 ? 149.485 81.403 167.354 1.00 60.11 62 GLY C N 1
ATOM 416 C CA . GLY A 1 62 ? 149.952 80.111 166.889 1.00 60.11 62 GLY C CA 1
ATOM 417 C C . GLY A 1 62 ? 151.182 80.264 166.018 1.00 60.11 62 GLY C C 1
ATOM 418 O O . GLY A 1 62 ? 151.858 81.293 166.049 1.00 60.11 62 GLY C O 1
ATOM 419 N N . ALA A 1 63 ? 151.459 79.217 165.247 1.00 61.53 63 ALA C N 1
ATOM 420 C CA . ALA A 1 63 ? 152.592 79.215 164.338 1.00 61.53 63 ALA C CA 1
ATOM 421 C C . ALA A 1 63 ? 152.249 78.384 163.112 1.00 61.53 63 ALA C C 1
ATOM 422 O O . ALA A 1 63 ? 151.476 77.426 163.190 1.00 61.53 63 ALA C O 1
ATOM 424 N N . LEU A 1 64 ? 152.829 78.765 161.978 1.00 63.49 64 LEU C N 1
ATOM 425 C CA . LEU A 1 64 ? 152.656 77.995 160.754 1.00 63.49 64 LEU C CA 1
ATOM 426 C C . LEU A 1 64 ? 153.454 76.700 160.833 1.00 63.49 64 LEU C C 1
ATOM 427 O O . LEU A 1 64 ? 154.549 76.660 161.400 1.00 63.49 64 LEU C O 1
ATOM 432 N N . SER A 1 65 ? 152.894 75.631 160.267 1.00 65.51 65 SER C N 1
ATOM 433 C CA . SER A 1 65 ? 153.561 74.336 160.303 1.00 65.51 65 SER C CA 1
ATOM 434 C C . SER A 1 65 ? 154.544 74.334 159.140 1.00 65.51 65 SER C C 1
ATOM 435 O O . SER A 1 65 ? 155.443 73.486 159.112 1.00 65.51 65 SER C O 1
ATOM 438 N N . LEU A 1 66 ? 154.454 75.288 158.212 1.00 65.42 66 LEU C N 1
ATOM 439 C CA . LEU A 1 66 ? 155.352 75.243 157.025 1.00 65.42 66 LEU C CA 1
ATOM 440 C C . LEU A 1 66 ? 156.786 75.647 157.418 1.00 65.42 66 LEU C C 1
ATOM 441 O O . LEU A 1 66 ? 157.720 74.929 157.021 1.00 65.42 66 LEU C O 1
ATOM 446 N N . VAL A 1 67 ? 156.967 76.743 158.162 1.00 66.24 67 VAL C N 1
ATOM 447 C CA . VAL A 1 67 ? 158.275 77.188 158.623 1.00 66.24 67 VAL C CA 1
ATOM 448 C C . VAL A 1 67 ? 158.083 77.755 160.026 1.00 66.24 67 VAL C C 1
ATOM 449 O O . VAL A 1 67 ? 156.959 77.991 160.474 1.00 66.24 67 VAL C O 1
ATOM 453 N N . SER A 1 68 ? 159.196 77.955 160.736 1.00 65.92 68 SER C N 1
ATOM 454 C CA . SER A 1 68 ? 159.147 78.506 162.084 1.00 65.92 68 SER C CA 1
ATOM 455 C C . SER A 1 68 ? 158.752 79.977 162.035 1.00 65.92 68 SER C C 1
ATOM 456 O O . SER A 1 68 ? 159.611 80.864 162.011 1.00 65.92 68 SER C O 1
ATOM 459 N N . TYR A 1 69 ? 157.446 80.232 162.025 1.00 61.68 69 TYR C N 1
ATOM 460 C CA . TYR A 1 69 ? 156.883 81.567 161.845 1.00 61.68 69 TYR C CA 1
ATOM 461 C C . TYR A 1 69 ? 155.823 81.803 162.910 1.00 61.68 69 TYR C C 1
ATOM 462 O O . TYR A 1 69 ? 154.730 81.234 162.833 1.00 61.68 69 TYR C O 1
ATOM 471 N N . ASP A 1 70 ? 156.140 82.643 163.893 1.00 62.28 70 ASP C N 1
ATOM 472 C CA . ASP A 1 70 ? 155.171 82.990 164.926 1.00 62.28 70 ASP C CA 1
ATOM 473 C C . ASP A 1 70 ? 154.058 83.851 164.339 1.00 62.28 70 ASP C C 1
ATOM 474 O O . ASP A 1 70 ? 154.302 84.728 163.506 1.00 62.28 70 ASP C O 1
ATOM 479 N N . VAL A 1 71 ? 152.822 83.573 164.753 1.00 59.57 71 VAL C N 1
ATOM 480 C CA . VAL A 1 71 ? 151.637 84.192 164.167 1.00 59.57 71 VAL C CA 1
ATOM 481 C C . VAL A 1 71 ? 150.723 84.736 165.259 1.00 59.57 71 VAL C C 1
ATOM 482 O O . VAL A 1 71 ? 150.242 83.975 166.105 1.00 59.57 71 VAL C O 1
ATOM 486 N N . GLN A 1 72 ? 150.492 86.048 165.250 1.00 58.90 72 GLN C N 1
ATOM 487 C CA . GLN A 1 72 ? 149.287 86.635 165.849 1.00 58.90 72 GLN C CA 1
ATOM 488 C C . GLN A 1 72 ? 148.304 87.338 164.936 1.00 58.90 72 GLN C C 1
ATOM 489 O O . GLN A 1 72 ? 148.682 88.266 164.214 1.00 58.90 72 GLN C O 1
ATOM 495 N N . ILE A 1 73 ? 147.058 86.875 164.940 1.00 55.49 73 ILE C N 1
ATOM 496 C CA . ILE A 1 73 ? 146.005 87.416 164.093 1.00 55.49 73 ILE C CA 1
ATOM 497 C C . ILE A 1 73 ? 145.060 88.196 164.995 1.00 55.49 73 ILE C C 1
ATOM 498 O O . ILE A 1 73 ? 144.115 87.635 165.561 1.00 55.49 73 ILE C O 1
ATOM 503 N N . SER A 1 74 ? 145.313 89.493 165.134 1.00 53.71 74 SER C N 1
ATOM 504 C CA . SER A 1 74 ? 144.392 90.371 165.830 1.00 53.71 74 SER C CA 1
ATOM 505 C C . SER A 1 74 ? 143.155 90.612 164.965 1.00 53.71 74 SER C C 1
ATOM 506 O O . SER A 1 74 ? 143.191 90.404 163.749 1.00 53.71 74 SER C O 1
ATOM 509 N N . PRO A 1 75 ? 142.034 91.021 165.573 1.00 52.16 75 PRO C N 1
ATOM 510 C CA . PRO A 1 75 ? 140.874 91.439 164.763 1.00 52.16 75 PRO C CA 1
ATOM 511 C C . PRO A 1 75 ? 141.129 92.660 163.889 1.00 52.16 75 PRO C C 1
ATOM 512 O O . PRO A 1 75 ? 140.389 92.866 162.918 1.00 52.16 75 PRO C O 1
ATOM 516 N N . LEU A 1 76 ? 142.131 93.483 164.210 1.00 51.12 76 LEU C N 1
ATOM 517 C CA . LEU A 1 76 ? 142.527 94.565 163.314 1.00 51.12 76 LEU C CA 1
ATOM 518 C C . LEU A 1 76 ? 143.119 94.024 162.017 1.00 51.12 76 LEU C C 1
ATOM 519 O O . LEU A 1 76 ? 142.834 94.548 160.934 1.00 51.12 76 LEU C O 1
ATOM 524 N N . ASN A 1 77 ? 143.941 92.976 162.106 1.00 49.84 77 ASN C N 1
ATOM 525 C CA . ASN A 1 77 ? 144.537 92.369 160.921 1.00 49.84 77 ASN C CA 1
ATOM 526 C C . ASN A 1 77 ? 143.579 91.436 160.192 1.00 49.84 77 ASN C C 1
ATOM 527 O O . ASN A 1 77 ? 143.838 91.080 159.033 1.00 49.84 77 ASN C O 1
ATOM 532 N N . ALA A 1 78 ? 142.481 91.037 160.842 1.00 48.55 78 ALA C N 1
ATOM 533 C CA . ALA A 1 78 ? 141.486 90.187 160.197 1.00 48.55 78 ALA C CA 1
ATOM 534 C C . ALA A 1 78 ? 140.788 90.903 159.051 1.00 48.55 78 ALA C C 1
ATOM 535 O O . ALA A 1 78 ? 140.360 90.255 158.091 1.00 48.55 78 ALA C O 1
ATOM 537 N N . ILE A 1 79 ? 140.673 92.230 159.132 1.00 46.51 79 ILE C N 1
ATOM 538 C CA . ILE A 1 79 ? 140.133 93.010 158.024 1.00 46.51 79 ILE C CA 1
ATOM 539 C C . ILE A 1 79 ? 141.069 92.949 156.823 1.00 46.51 79 ILE C C 1
ATOM 540 O O . ILE A 1 79 ? 140.620 92.844 155.676 1.00 46.51 79 ILE C O 1
ATOM 545 N N . TRP A 1 80 ? 142.383 92.968 157.069 1.00 44.93 80 TRP C N 1
ATOM 546 C CA . TRP A 1 80 ? 143.346 92.791 155.984 1.00 44.93 80 TRP C CA 1
ATOM 547 C C . TRP A 1 80 ? 143.296 91.379 155.416 1.00 44.93 80 TRP C C 1
ATOM 548 O O . TRP A 1 80 ? 143.491 91.188 154.211 1.00 44.93 80 TRP C O 1
ATOM 559 N N . LEU A 1 81 ? 143.041 90.378 156.266 1.00 46.06 81 LEU C N 1
ATOM 560 C CA . LEU A 1 81 ? 142.886 89.010 155.771 1.00 46.06 81 LEU C CA 1
ATOM 561 C C . LEU A 1 81 ? 141.642 88.864 154.897 1.00 46.06 81 LEU C C 1
ATOM 562 O O . LEU A 1 81 ? 141.688 88.203 153.853 1.00 46.06 81 LEU C O 1
ATOM 567 N N . ILE A 1 82 ? 140.527 89.474 155.316 1.00 45.60 82 ILE C N 1
ATOM 568 C CA . ILE A 1 82 ? 139.294 89.466 154.526 1.00 45.60 82 ILE C CA 1
ATOM 569 C C . ILE A 1 82 ? 139.504 90.196 153.204 1.00 45.60 82 ILE C C 1
ATOM 570 O O . ILE A 1 82 ? 139.070 89.727 152.142 1.00 45.60 82 ILE C O 1
ATOM 575 N N . THR A 1 83 ? 140.198 91.339 153.257 1.00 44.71 83 THR C N 1
ATOM 576 C CA . THR A 1 83 ? 140.594 92.099 152.072 1.00 44.71 83 THR C CA 1
ATOM 577 C C . THR A 1 83 ? 141.393 91.254 151.088 1.00 44.71 83 THR C C 1
ATOM 578 O O . THR A 1 83 ? 141.048 91.166 149.900 1.00 44.71 83 THR C O 1
ATOM 582 N N . LEU A 1 84 ? 142.448 90.604 151.584 1.00 45.08 84 LEU C N 1
ATOM 583 C CA . LEU A 1 84 ? 143.339 89.817 150.741 1.00 45.08 84 LEU C CA 1
ATOM 584 C C . LEU A 1 84 ? 142.628 88.608 150.150 1.00 45.08 84 LEU C C 1
ATOM 585 O O . LEU A 1 84 ? 142.782 88.323 148.959 1.00 45.08 84 LEU C O 1
ATOM 590 N N . GLY A 1 85 ? 141.824 87.908 150.954 1.00 45.00 85 GLY C N 1
ATOM 591 C CA . GLY A 1 85 ? 141.108 86.749 150.443 1.00 45.00 85 GLY C CA 1
ATOM 592 C C . GLY A 1 85 ? 140.048 87.108 149.418 1.00 45.00 85 GLY C C 1
ATOM 593 O O . GLY A 1 85 ? 139.964 86.486 148.352 1.00 45.00 85 GLY C O 1
ATOM 594 N N . LEU A 1 86 ? 139.249 88.143 149.709 1.00 44.93 86 LEU C N 1
ATOM 595 C CA . LEU A 1 86 ? 138.178 88.541 148.804 1.00 44.93 86 LEU C CA 1
ATOM 596 C C . LEU A 1 86 ? 138.717 89.150 147.519 1.00 44.93 86 LEU C C 1
ATOM 597 O O . LEU A 1 86 ? 138.057 89.071 146.478 1.00 44.93 86 LEU C O 1
ATOM 602 N N . CYS A 1 87 ? 139.906 89.754 147.559 1.00 45.66 87 CYS C N 1
ATOM 603 C CA . CYS A 1 87 ? 140.521 90.200 146.317 1.00 45.66 87 CYS C CA 1
ATOM 604 C C . CYS A 1 87 ? 141.105 89.025 145.545 1.00 45.66 87 CYS C C 1
ATOM 605 O O . CYS A 1 87 ? 140.768 88.812 144.374 1.00 45.66 87 CYS C O 1
ATOM 608 N N . GLY A 1 88 ? 141.949 88.223 146.207 1.00 44.48 88 GLY C N 1
ATOM 609 C CA . GLY A 1 88 ? 142.727 87.215 145.511 1.00 44.48 88 GLY C CA 1
ATOM 610 C C . GLY A 1 88 ? 141.911 86.058 144.976 1.00 44.48 88 GLY C C 1
ATOM 611 O O . GLY A 1 88 ? 142.326 85.413 144.011 1.00 44.48 88 GLY C O 1
ATOM 612 N N . LEU A 1 89 ? 140.729 85.810 145.559 1.00 43.48 89 LEU C N 1
ATOM 613 C CA . LEU A 1 89 ? 139.826 84.784 145.038 1.00 43.48 89 LEU C CA 1
ATOM 614 C C . LEU A 1 89 ? 139.391 85.098 143.611 1.00 43.48 89 LEU C C 1
ATOM 615 O O . LEU A 1 89 ? 139.633 84.315 142.679 1.00 43.48 89 LEU C O 1
ATOM 620 N N . PHE A 1 90 ? 138.798 86.269 143.414 1.00 40.99 90 PHE C N 1
ATOM 621 C CA . PHE A 1 90 ? 138.333 86.637 142.089 1.00 40.99 90 PHE C CA 1
ATOM 622 C C . PHE A 1 90 ? 139.474 87.087 141.187 1.00 40.99 90 PHE C C 1
ATOM 623 O O . PHE A 1 90 ? 139.353 86.977 139.966 1.00 40.99 90 PHE C O 1
ATOM 631 N N . VAL A 1 91 ? 140.605 87.518 141.757 1.00 40.95 91 VAL C N 1
ATOM 632 C CA . VAL A 1 91 ? 141.782 87.802 140.937 1.00 40.95 91 VAL C CA 1
ATOM 633 C C . VAL A 1 91 ? 142.350 86.513 140.344 1.00 40.95 91 VAL C C 1
ATOM 634 O O . VAL A 1 91 ? 142.708 86.467 139.163 1.00 40.95 91 VAL C O 1
ATOM 638 N N . SER A 1 92 ? 142.373 85.426 141.121 1.00 42.17 92 SER C N 1
ATOM 639 C CA . SER A 1 92 ? 142.866 84.153 140.601 1.00 42.17 92 SER C CA 1
ATOM 640 C C . SER A 1 92 ? 141.876 83.519 139.624 1.00 42.17 92 SER C C 1
ATOM 641 O O . SER A 1 92 ? 142.281 82.940 138.599 1.00 42.17 92 SER C O 1
ATOM 644 N N . LEU A 1 93 ? 140.572 83.623 139.921 1.00 40.84 93 LEU C N 1
ATOM 645 C CA . LEU A 1 93 ? 139.558 83.146 138.982 1.00 40.84 93 LEU C CA 1
ATOM 646 C C . LEU A 1 93 ? 139.574 83.947 137.685 1.00 40.84 93 LEU C C 1
ATOM 647 O O . LEU A 1 93 ? 139.272 83.407 136.615 1.00 40.84 93 LEU C O 1
ATOM 652 N N . TYR A 1 94 ? 139.924 85.231 137.765 1.00 38.09 94 TYR C N 1
ATOM 653 C CA . TYR A 1 94 ? 140.194 86.031 136.579 1.00 38.09 94 TYR C CA 1
ATOM 654 C C . TYR A 1 94 ? 141.459 85.564 135.870 1.00 38.09 94 TYR C C 1
ATOM 655 O O . TYR A 1 94 ? 141.517 85.564 134.636 1.00 38.09 94 TYR C O 1
ATOM 664 N N . ASN A 1 95 ? 142.486 85.185 136.638 1.00 41.38 95 ASN C N 1
ATOM 665 C CA . ASN A 1 95 ? 143.783 84.812 136.080 1.00 41.38 95 ASN C CA 1
ATOM 666 C C . ASN A 1 95 ? 143.704 83.534 135.256 1.00 41.38 95 ASN C C 1
ATOM 667 O O . ASN A 1 95 ? 144.498 83.359 134.315 1.00 41.38 95 ASN C O 1
ATOM 672 N N . ILE A 1 96 ? 142.745 82.659 135.594 1.00 42.67 96 ILE C N 1
ATOM 673 C CA . ILE A 1 96 ? 142.522 81.418 134.842 1.00 42.67 96 ILE C CA 1
ATOM 674 C C . ILE A 1 96 ? 142.242 81.709 133.367 1.00 42.67 96 ILE C C 1
ATOM 675 O O . ILE A 1 96 ? 142.881 81.139 132.474 1.00 42.67 96 ILE C O 1
ATOM 680 N N . ASP A 1 97 ? 141.310 82.618 133.087 1.00 42.62 97 ASP C N 1
ATOM 681 C CA . ASP A 1 97 ? 141.060 83.019 131.707 1.00 42.62 97 ASP C CA 1
ATOM 682 C C . ASP A 1 97 ? 141.961 84.152 131.233 1.00 42.62 97 ASP C C 1
ATOM 683 O O . ASP A 1 97 ? 141.973 84.444 130.033 1.00 42.62 97 ASP C O 1
ATOM 688 N N . TRP A 1 98 ? 142.706 84.798 132.133 1.00 39.62 98 TRP C N 1
ATOM 689 C CA . TRP A 1 98 ? 143.714 85.756 131.693 1.00 39.62 98 TRP C CA 1
ATOM 690 C C . TRP A 1 98 ? 144.882 85.054 131.022 1.00 39.62 98 TRP C C 1
ATOM 691 O O . TRP A 1 98 ? 145.513 85.621 130.124 1.00 39.62 98 TRP C O 1
ATOM 702 N N . HIS A 1 99 ? 145.166 83.815 131.418 1.00 44.25 99 HIS C N 1
ATOM 703 C CA . HIS A 1 99 ? 146.237 83.054 130.780 1.00 44.25 99 HIS C CA 1
ATOM 704 C C . HIS A 1 99 ? 145.863 82.488 129.407 1.00 44.25 99 HIS C C 1
ATOM 705 O O . HIS A 1 99 ? 146.654 81.727 128.842 1.00 44.25 99 HIS C O 1
ATOM 712 N N . ARG A 1 100 ? 144.696 82.823 128.860 1.00 44.60 100 ARG C N 1
ATOM 713 C CA . ARG A 1 100 ? 144.315 82.398 127.520 1.00 44.60 100 ARG C CA 1
ATOM 714 C C . ARG A 1 100 ? 144.744 83.382 126.438 1.00 44.60 100 ARG C C 1
ATOM 715 O O . ARG A 1 100 ? 144.596 83.074 125.251 1.00 44.60 100 ARG C O 1
ATOM 723 N N . HIS A 1 101 ? 145.266 84.547 126.810 1.00 43.59 101 HIS C N 1
ATOM 724 C CA . HIS A 1 101 ? 145.742 85.514 125.831 1.00 43.59 101 HIS C CA 1
ATOM 725 C C . HIS A 1 101 ? 147.090 85.081 125.275 1.00 43.59 101 HIS C C 1
ATOM 726 O O . HIS A 1 101 ? 147.946 84.577 126.007 1.00 43.59 101 HIS C O 1
ATOM 733 N N . ALA A 1 102 ? 147.277 85.287 123.971 1.00 46.18 102 ALA C N 1
ATOM 734 C CA . ALA A 1 102 ? 148.532 84.898 123.339 1.00 46.18 102 ALA C CA 1
ATOM 735 C C . ALA A 1 102 ? 149.665 85.857 123.686 1.00 46.18 102 ALA C C 1
ATOM 736 O O . ALA A 1 102 ? 150.834 85.458 123.678 1.00 46.18 102 ALA C O 1
ATOM 738 N N . GLN A 1 103 ? 149.345 87.112 123.993 1.00 48.01 103 GLN C N 1
ATOM 739 C CA . GLN A 1 103 ? 150.350 88.141 124.217 1.00 48.01 103 GLN C CA 1
ATOM 740 C C . GLN A 1 103 ? 150.726 88.319 125.682 1.00 48.01 103 GLN C C 1
ATOM 741 O O . GLN A 1 103 ? 151.565 89.171 125.989 1.00 48.01 103 GLN C O 1
ATOM 747 N N . VAL A 1 104 ? 150.136 87.549 126.590 1.00 46.38 104 VAL C N 1
ATOM 748 C CA . VAL A 1 104 ? 150.503 87.606 127.997 1.00 46.38 104 VAL C CA 1
ATOM 749 C C . VAL A 1 104 ? 151.363 86.394 128.327 1.00 46.38 104 VAL C C 1
ATOM 750 O O . VAL A 1 104 ? 151.425 85.413 127.578 1.00 46.38 104 VAL C O 1
ATOM 754 N N . LYS A 1 105 ? 152.044 86.476 129.463 1.00 48.89 105 LYS C N 1
ATOM 755 C CA . LYS A 1 105 ? 152.929 85.422 129.929 1.00 48.89 105 LYS C CA 1
ATOM 756 C C . LYS A 1 105 ? 152.421 84.869 131.254 1.00 48.89 105 LYS C C 1
ATOM 757 O O . LYS A 1 105 ? 151.474 85.388 131.851 1.00 48.89 105 LYS C O 1
ATOM 763 N N . CYS A 1 106 ? 153.060 83.789 131.700 1.00 50.18 106 CYS C N 1
ATOM 764 C CA . CYS A 1 106 ? 152.715 83.186 132.980 1.00 50.18 106 CYS C CA 1
ATOM 765 C C . CYS A 1 106 ? 153.148 84.099 134.119 1.00 50.18 106 CYS C C 1
ATOM 766 O O . CYS A 1 106 ? 154.273 84.607 134.128 1.00 50.18 106 CYS C O 1
ATOM 769 N N . ASN A 1 107 ? 152.249 84.314 135.080 1.00 47.69 107 ASN C N 1
ATOM 770 C CA . ASN A 1 107 ? 152.582 85.157 136.219 1.00 47.69 107 ASN C CA 1
ATOM 771 C C . ASN A 1 107 ? 152.175 84.547 137.554 1.00 47.69 107 ASN C C 1
ATOM 772 O O . ASN A 1 107 ? 152.325 85.212 138.585 1.00 47.69 107 ASN C O 1
ATOM 777 N N . GLY A 1 108 ? 151.687 83.303 137.567 1.00 48.79 108 GLY C N 1
ATOM 778 C CA . GLY A 1 108 ? 151.088 82.747 138.769 1.00 48.79 108 GLY C CA 1
ATOM 779 C C . GLY A 1 108 ? 152.070 82.472 139.888 1.00 48.79 108 GLY C C 1
ATOM 780 O O . GLY A 1 108 ? 151.683 82.466 141.061 1.00 48.79 108 GLY C O 1
ATOM 781 N N . LEU A 1 109 ? 153.344 82.253 139.549 1.00 49.23 109 LEU C N 1
ATOM 782 C CA . LEU A 1 109 ? 154.375 82.125 140.574 1.00 49.23 109 LEU C CA 1
ATOM 783 C C . LEU A 1 109 ? 154.541 83.476 141.258 1.00 49.23 109 LEU C C 1
ATOM 784 O O . LEU A 1 109 ? 154.512 83.567 142.491 1.00 49.23 109 LEU C O 1
ATOM 789 N N . GLN A 1 110 ? 154.658 84.544 140.462 1.00 49.71 110 GLN C N 1
ATOM 790 C CA . GLN A 1 110 ? 154.785 85.891 141.013 1.00 49.71 110 GLN C CA 1
ATOM 791 C C . GLN A 1 110 ? 153.550 86.280 141.830 1.00 49.71 110 GLN C C 1
ATOM 792 O O . GLN A 1 110 ? 153.671 86.767 142.960 1.00 49.71 110 GLN C O 1
ATOM 798 N N . ILE A 1 111 ? 152.358 86.021 141.281 1.00 46.98 111 ILE C N 1
ATOM 799 C CA . ILE A 1 111 ? 151.101 86.350 141.956 1.00 46.98 111 ILE C CA 1
ATOM 800 C C . ILE A 1 111 ? 150.871 85.607 143.271 1.00 46.98 111 ILE C C 1
ATOM 801 O O . ILE A 1 111 ? 150.527 86.210 144.297 1.00 46.98 111 ILE C O 1
ATOM 806 N N . ASN A 1 112 ? 151.095 84.291 143.272 1.00 48.63 112 ASN C N 1
ATOM 807 C CA . ASN A 1 112 ? 150.823 83.519 144.478 1.00 48.63 112 ASN C CA 1
ATOM 808 C C . ASN A 1 112 ? 151.907 83.707 145.535 1.00 48.63 112 ASN C C 1
ATOM 809 O O . ASN A 1 112 ? 151.607 83.640 146.732 1.00 48.63 112 ASN C O 1
ATOM 814 N N . MET A 1 113 ? 153.156 83.973 145.130 1.00 50.61 113 MET C N 1
ATOM 815 C CA . MET A 1 113 ? 154.178 84.339 146.107 1.00 50.61 113 MET C CA 1
ATOM 816 C C . MET A 1 113 ? 153.890 85.702 146.727 1.00 50.61 113 MET C C 1
ATOM 817 O O . MET A 1 113 ? 154.146 85.907 147.921 1.00 50.61 113 MET C O 1
ATOM 822 N N . LEU A 1 114 ? 153.347 86.637 145.932 1.00 48.17 114 LEU C N 1
ATOM 823 C CA . LEU A 1 114 ? 152.875 87.916 146.458 1.00 48.17 114 LEU C CA 1
ATOM 824 C C . LEU A 1 114 ? 151.781 87.708 147.490 1.00 48.17 114 LEU C C 1
ATOM 825 O O . LEU A 1 114 ? 151.794 88.331 148.556 1.00 48.17 114 LEU C O 1
ATOM 830 N N . MET A 1 115 ? 150.816 86.841 147.17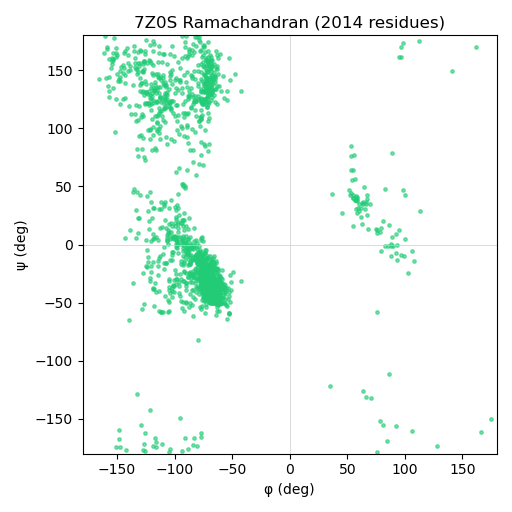4 1.00 48.71 115 MET C N 1
ATOM 831 C CA . MET A 1 115 ? 149.704 86.585 148.086 1.00 48.71 115 MET C CA 1
ATOM 832 C C . MET A 1 115 ? 150.173 85.916 149.374 1.00 48.71 115 MET C C 1
ATOM 833 O O . MET A 1 115 ? 149.715 86.276 150.465 1.00 48.71 115 MET C O 1
ATOM 838 N N . ALA A 1 116 ? 151.105 84.962 149.268 1.00 48.07 116 ALA C N 1
ATOM 839 C CA . ALA A 1 116 ? 151.629 84.276 150.448 1.00 48.07 116 ALA C CA 1
ATOM 840 C C . ALA A 1 116 ? 152.441 85.214 151.334 1.00 48.07 116 ALA C C 1
ATOM 841 O O . ALA A 1 116 ? 152.272 85.214 152.562 1.00 48.07 116 ALA C O 1
ATOM 843 N N . ALA A 1 117 ? 153.323 86.022 150.729 1.00 49.27 117 ALA C N 1
ATOM 844 C CA . ALA A 1 117 ? 154.091 86.999 151.493 1.00 49.27 117 ALA C CA 1
ATOM 845 C C . ALA A 1 117 ? 153.194 88.070 152.095 1.00 49.27 117 ALA C C 1
ATOM 846 O O . ALA A 1 117 ? 153.456 88.536 153.207 1.00 49.27 117 ALA C O 1
ATOM 848 N N . ALA A 1 118 ? 152.118 88.440 151.397 1.00 48.42 118 ALA C N 1
ATOM 849 C CA . ALA A 1 118 ? 151.165 89.405 151.926 1.00 48.42 118 ALA C CA 1
ATOM 850 C C . ALA A 1 118 ? 150.428 88.860 153.138 1.00 48.42 118 ALA C C 1
ATOM 851 O O . ALA A 1 118 ? 150.268 89.565 154.142 1.00 48.42 118 ALA C O 1
ATOM 853 N N . VAL A 1 119 ? 149.979 87.603 153.059 1.00 49.02 119 VAL C N 1
ATOM 854 C CA . VAL A 1 119 ? 149.254 86.980 154.164 1.00 49.02 119 VAL C CA 1
ATOM 855 C C . VAL A 1 119 ? 150.167 86.811 155.374 1.00 49.02 119 VAL C C 1
ATOM 856 O O . VAL A 1 119 ? 149.779 87.119 156.511 1.00 49.02 119 VAL C O 1
ATOM 860 N N . CYS A 1 120 ? 151.411 86.377 155.142 1.00 51.81 120 CYS C N 1
ATOM 861 C CA . CYS A 1 120 ? 152.364 86.239 156.239 1.00 51.81 120 CYS C CA 1
ATOM 862 C C . CYS A 1 120 ? 152.800 87.589 156.797 1.00 51.81 120 CYS C C 1
ATOM 863 O O . CYS A 1 120 ? 153.212 87.669 157.959 1.00 51.81 120 CYS C O 1
ATOM 866 N N . ALA A 1 121 ? 152.723 88.654 155.995 1.00 50.12 121 ALA C N 1
ATOM 867 C CA . ALA A 1 121 ? 152.945 89.992 156.531 1.00 50.12 121 ALA C CA 1
ATOM 868 C C . ALA A 1 121 ? 151.779 90.436 157.404 1.00 50.12 121 ALA C C 1
ATOM 869 O O . ALA A 1 121 ? 151.982 91.131 158.405 1.00 50.12 121 ALA C O 1
ATOM 871 N N . VAL A 1 122 ? 150.551 90.067 157.027 1.00 49.56 122 VAL C N 1
ATOM 872 C CA . VAL A 1 122 ? 149.383 90.403 157.842 1.00 49.56 122 VAL C CA 1
ATOM 873 C C . VAL A 1 122 ? 149.441 89.683 159.187 1.00 49.56 122 VAL C C 1
ATOM 874 O O . VAL A 1 122 ? 149.235 90.289 160.246 1.00 49.56 122 VAL C O 1
ATOM 878 N N . ILE A 1 123 ? 149.781 88.395 159.170 1.00 52.77 123 ILE C N 1
ATOM 879 C CA . ILE A 1 123 ? 149.721 87.573 160.376 1.00 52.77 123 ILE C CA 1
ATOM 880 C C . ILE A 1 123 ? 151.068 87.575 161.095 1.00 52.77 123 ILE C C 1
ATOM 881 O O . ILE A 1 123 ? 151.315 86.741 161.975 1.00 52.77 123 ILE C O 1
ATOM 886 N N . ALA A 1 124 ? 151.930 88.529 160.741 1.00 55.22 124 ALA C N 1
ATOM 887 C CA . ALA A 1 124 ? 153.283 88.597 161.281 1.00 55.22 124 ALA C CA 1
ATOM 888 C C . ALA A 1 124 ? 153.289 88.915 162.772 1.00 55.22 124 ALA C C 1
ATOM 889 O O . ALA A 1 124 ? 152.488 89.714 163.261 1.00 55.22 124 ALA C O 1
ATOM 891 N N . SER A 1 125 ? 154.210 88.273 163.490 1.00 59.46 125 SER C N 1
ATOM 892 C CA . SER A 1 125 ? 154.425 88.504 164.913 1.00 59.46 125 SER C CA 1
ATOM 893 C C . SER A 1 125 ? 155.528 89.516 165.172 1.00 59.46 125 SER C C 1
ATOM 894 O O . SER A 1 125 ? 155.352 90.438 165.975 1.00 59.46 125 SER C O 1
ATOM 897 N N . ASN A 1 126 ? 156.670 89.339 164.522 1.00 59.15 126 ASN C N 1
ATOM 898 C CA . ASN A 1 126 ? 157.814 90.221 164.671 1.00 59.15 126 ASN C CA 1
ATOM 899 C C . ASN A 1 126 ? 157.724 91.331 163.635 1.00 59.15 126 ASN C C 1
ATOM 900 O O . ASN A 1 126 ? 157.320 91.094 162.493 1.00 59.15 126 ASN C O 1
ATOM 905 N N . LEU A 1 127 ? 158.079 92.550 164.044 1.00 57.64 127 LEU C N 1
ATOM 906 C CA . LEU A 1 127 ? 158.076 93.658 163.096 1.00 57.64 127 LEU C CA 1
ATOM 907 C C . LEU A 1 127 ? 159.212 93.530 162.090 1.00 57.64 127 LEU C C 1
ATOM 908 O O . LEU A 1 127 ? 159.077 93.975 160.943 1.00 57.64 127 LEU C O 1
ATOM 913 N N . GLY A 1 128 ? 160.331 92.925 162.498 1.00 56.54 128 GLY C N 1
ATOM 914 C CA . GLY A 1 128 ? 161.360 92.570 161.536 1.00 56.54 128 GLY C CA 1
ATOM 915 C C . GLY A 1 128 ? 160.895 91.567 160.499 1.00 56.54 128 GLY C C 1
ATOM 916 O O . GLY A 1 128 ? 161.203 91.699 159.311 1.00 56.54 128 GLY C O 1
ATOM 917 N N . MET A 1 129 ? 160.064 90.611 160.919 1.00 56.61 129 MET C N 1
ATOM 918 C CA . MET A 1 129 ? 159.476 89.610 159.988 1.00 56.61 129 MET C CA 1
ATOM 919 C C . MET A 1 129 ? 158.397 90.233 159.117 1.00 56.61 129 MET C C 1
ATOM 920 O O . MET A 1 129 ? 158.210 89.767 157.991 1.00 56.61 129 MET C O 1
ATOM 925 N N . PHE A 1 130 ? 157.678 91.231 159.624 1.00 53.80 130 PHE C N 1
ATOM 926 C CA . PHE A 1 130 ? 156.699 91.967 158.788 1.00 53.80 130 PHE C CA 1
ATOM 927 C C . PHE A 1 130 ? 157.469 92.743 157.724 1.00 53.80 130 PHE C C 1
ATOM 928 O O . PHE A 1 130 ? 156.961 92.877 156.619 1.00 53.80 130 PHE C O 1
ATOM 936 N N . VAL A 1 131 ? 158.665 93.226 158.058 1.00 55.32 131 VAL C N 1
ATOM 937 C CA . VAL A 1 131 ? 159.478 94.013 157.090 1.00 55.32 131 VAL C CA 1
ATOM 938 C C . VAL A 1 131 ? 160.111 93.012 156.129 1.00 55.32 131 VAL C C 1
ATOM 939 O O . VAL A 1 131 ? 160.394 93.407 154.996 1.00 55.32 131 VAL C O 1
ATOM 943 N N . VAL A 1 132 ? 160.329 91.768 156.547 1.00 55.87 132 VAL C N 1
ATOM 944 C CA . VAL A 1 132 ? 160.814 90.722 155.644 1.00 55.87 132 VAL C CA 1
ATOM 945 C C . VAL A 1 132 ? 159.722 90.232 154.685 1.00 55.87 132 VAL C C 1
ATOM 946 O O . VAL A 1 132 ? 159.960 90.106 153.476 1.00 55.87 132 VAL C O 1
ATOM 950 N N . MET A 1 133 ? 158.504 89.978 155.186 1.00 54.62 133 MET C N 1
ATOM 951 C CA . MET A 1 133 ? 157.452 89.529 154.268 1.00 54.62 133 MET C CA 1
ATOM 952 C C . MET A 1 133 ? 156.927 90.647 153.379 1.00 54.62 133 MET C C 1
ATOM 953 O O . MET A 1 133 ? 156.539 90.377 152.235 1.00 54.62 133 MET C O 1
ATOM 958 N N . ALA A 1 134 ? 156.918 91.896 153.862 1.00 54.37 134 ALA C N 1
ATOM 959 C CA . ALA A 1 134 ? 156.615 93.019 152.980 1.00 54.37 134 ALA C CA 1
ATOM 960 C C . ALA A 1 134 ? 157.552 93.234 151.796 1.00 54.37 134 ALA C C 1
ATOM 961 O O . ALA A 1 134 ? 157.102 93.602 150.707 1.00 54.37 134 ALA C O 1
ATOM 963 N N . GLU A 1 135 ? 158.839 92.935 151.980 1.00 56.56 135 GLU C N 1
ATOM 964 C CA . GLU A 1 135 ? 159.807 93.006 150.889 1.00 56.56 135 GLU C CA 1
ATOM 965 C C . GLU A 1 135 ? 159.782 91.789 149.939 1.00 56.56 135 GLU C C 1
ATOM 966 O O . GLU A 1 135 ? 160.048 91.889 148.737 1.00 56.56 135 GLU C O 1
ATOM 972 N N . ILE A 1 136 ? 159.412 90.629 150.497 1.00 54.82 136 ILE C N 1
ATOM 973 C CA . ILE A 1 136 ? 159.230 89.415 149.693 1.00 54.82 136 ILE C CA 1
ATOM 974 C C . ILE A 1 136 ? 158.049 89.727 148.777 1.00 54.82 136 ILE C C 1
ATOM 975 O O . ILE A 1 136 ? 158.097 89.467 147.564 1.00 54.82 136 ILE C O 1
ATOM 980 N N . MET A 1 137 ? 156.987 90.314 149.342 1.00 52.12 137 MET C N 1
ATOM 981 C CA . MET A 1 137 ? 155.855 90.773 148.546 1.00 52.12 137 MET C CA 1
ATOM 982 C C . MET A 1 137 ? 156.270 91.833 147.535 1.00 52.12 137 MET C C 1
ATOM 983 O O . MET A 1 137 ? 155.840 91.793 146.379 1.00 52.12 137 MET C O 1
ATOM 988 N N . ALA A 1 138 ? 157.101 92.794 147.955 1.00 52.85 138 ALA C N 1
ATOM 989 C CA . ALA A 1 138 ? 157.480 93.895 147.074 1.00 52.85 138 ALA C CA 1
ATOM 990 C C . ALA A 1 138 ? 158.373 93.421 145.933 1.00 52.85 138 ALA C C 1
ATOM 991 O O . ALA A 1 138 ? 158.250 93.913 144.808 1.00 52.85 138 ALA C O 1
ATOM 993 N N . LEU A 1 139 ? 159.261 92.455 146.195 1.00 54.47 139 LEU C N 1
ATOM 994 C CA . LEU A 1 139 ? 160.031 91.833 145.113 1.00 54.47 139 LEU C CA 1
ATOM 995 C C . LEU A 1 139 ? 159.123 90.999 144.213 1.00 54.47 139 LEU C C 1
ATOM 996 O O . LEU A 1 139 ? 159.219 91.084 142.981 1.00 54.47 139 LEU C O 1
ATOM 1001 N N . CYS A 1 140 ? 158.225 90.192 144.791 1.00 53.27 140 CYS C N 1
ATOM 1002 C CA . CYS A 1 140 ? 157.321 89.415 143.941 1.00 53.27 140 CYS C CA 1
ATOM 1003 C C . CYS A 1 140 ? 156.336 90.294 143.168 1.00 53.27 140 CYS C C 1
ATOM 1004 O O . CYS A 1 140 ? 155.804 89.868 142.137 1.00 53.27 140 CYS C O 1
ATOM 1007 N N . ALA A 1 141 ? 156.110 91.515 143.646 1.00 49.91 141 ALA C N 1
ATOM 1008 C CA . ALA A 1 141 ? 155.335 92.516 142.936 1.00 49.91 141 ALA C CA 1
ATOM 1009 C C . ALA A 1 141 ? 156.109 93.262 141.854 1.00 49.91 141 ALA C C 1
ATOM 1010 O O . ALA A 1 141 ? 155.577 93.506 140.769 1.00 49.91 141 ALA C O 1
ATOM 1012 N N . VAL A 1 142 ? 157.369 93.624 142.118 1.00 51.30 142 VAL C N 1
ATOM 1013 C CA . VAL A 1 142 ? 158.153 94.342 141.119 1.00 51.30 142 VAL C CA 1
ATOM 1014 C C . VAL A 1 142 ? 158.573 93.406 139.990 1.00 51.30 142 VAL C C 1
ATOM 1015 O O . VAL A 1 142 ? 158.880 93.867 138.884 1.00 51.30 142 VAL C O 1
ATOM 1019 N N . PHE A 1 143 ? 158.544 92.090 140.214 1.00 52.64 143 PHE C N 1
ATOM 1020 C CA . PHE A 1 143 ? 158.745 91.183 139.093 1.00 52.64 143 PHE C CA 1
ATOM 1021 C C . PHE A 1 143 ? 157.472 90.937 138.289 1.00 52.64 143 PHE C C 1
ATOM 1022 O O . PHE A 1 143 ? 157.518 90.192 137.304 1.00 52.64 143 PHE C O 1
ATOM 1030 N N . LEU A 1 144 ? 156.349 91.536 138.678 1.00 48.73 144 LEU C N 1
ATOM 1031 C CA . LEU A 1 144 ? 155.112 91.466 137.912 1.00 48.73 144 LEU C CA 1
ATOM 1032 C C . LEU A 1 144 ? 154.938 92.636 136.954 1.00 48.73 144 LEU C C 1
ATOM 1033 O O . LEU A 1 144 ? 153.888 92.739 136.312 1.00 48.73 144 LEU C O 1
ATOM 1038 N N . THR A 1 145 ? 155.926 93.520 136.848 1.00 51.00 145 THR C N 1
ATOM 1039 C CA . THR A 1 145 ? 155.823 94.658 135.950 1.00 51.00 145 THR C CA 1
ATOM 1040 C C . THR A 1 145 ? 155.999 94.210 134.499 1.00 51.00 145 THR C C 1
ATOM 1041 O O . THR A 1 145 ? 156.370 93.068 134.209 1.00 51.00 145 THR C O 1
ATOM 1045 N N . SER A 1 146 ? 155.709 95.134 133.578 1.00 52.38 146 SER C N 1
ATOM 1046 C CA . SER A 1 146 ? 155.761 94.814 132.154 1.00 52.38 146 SER C CA 1
ATOM 1047 C C . SER A 1 146 ? 157.192 94.593 131.679 1.00 52.38 146 SER C C 1
ATOM 1048 O O . SER A 1 146 ? 157.461 93.653 130.922 1.00 52.38 146 SER C O 1
ATOM 1051 N N . ASN A 1 147 ? 158.122 95.438 132.113 1.00 53.91 147 ASN C N 1
ATOM 1052 C CA . ASN A 1 147 ? 159.523 95.293 131.743 1.00 53.91 147 ASN C CA 1
ATOM 1053 C C . ASN A 1 147 ? 160.379 95.855 132.872 1.00 53.91 147 ASN C C 1
ATOM 1054 O O . ASN A 1 147 ? 159.870 96.231 133.932 1.00 53.91 147 ASN C O 1
ATOM 1059 N N . SER A 1 148 ? 161.691 95.913 132.638 1.00 55.26 148 SER C N 1
ATOM 1060 C CA . SER A 1 148 ? 162.613 96.452 133.630 1.00 55.26 148 SER C CA 1
ATOM 1061 C C . SER A 1 148 ? 162.484 97.961 133.783 1.00 55.26 148 SER C C 1
ATOM 1062 O O . SER A 1 148 ? 162.831 98.495 134.841 1.00 55.26 148 SER C O 1
ATOM 1065 N N . LYS A 1 149 ? 161.993 98.652 132.753 1.00 54.35 149 LYS C N 1
ATOM 1066 C CA . LYS A 1 149 ? 161.911 100.108 132.776 1.00 54.35 149 LYS C CA 1
ATOM 1067 C C . LYS A 1 149 ? 160.811 100.609 133.704 1.00 54.35 149 LYS C C 1
ATOM 1068 O O . LYS A 1 149 ? 160.942 101.693 134.284 1.00 54.35 149 LYS C O 1
ATOM 1074 N N . GLU A 1 150 ? 159.728 99.849 133.850 1.00 51.18 150 GLU C N 1
ATOM 1075 C CA . GLU A 1 150 ? 158.610 100.235 134.700 1.00 51.18 150 GLU C CA 1
ATOM 1076 C C . GLU A 1 150 ? 158.782 99.814 136.155 1.00 51.18 150 GLU C C 1
ATOM 1077 O O . GLU A 1 150 ? 158.056 100.319 137.018 1.00 51.18 150 GLU C O 1
ATOM 1083 N N . GLY A 1 151 ? 159.721 98.916 136.451 1.00 53.20 151 GLY C N 1
ATOM 1084 C CA . GLY A 1 151 ? 160.032 98.542 137.817 1.00 53.20 151 GLY C CA 1
ATOM 1085 C C . GLY A 1 151 ? 161.335 99.086 138.355 1.00 53.20 151 GLY C C 1
ATOM 1086 O O . GLY A 1 151 ? 161.755 98.673 139.444 1.00 53.20 151 GLY C O 1
ATOM 1087 N N . LYS A 1 152 ? 162.003 99.985 137.629 1.00 55.62 152 LYS C N 1
ATOM 1088 C CA . LYS A 1 152 ? 163.271 100.549 138.083 1.00 55.62 152 LYS C CA 1
ATOM 1089 C C . LYS A 1 152 ? 163.069 101.477 139.275 1.00 55.62 152 LYS C C 1
ATOM 1090 O O . LYS A 1 152 ? 163.755 101.356 140.303 1.00 55.62 152 LYS C O 1
ATOM 1096 N N . LEU A 1 153 ? 162.111 102.399 139.155 1.00 52.02 153 LEU C N 1
ATOM 1097 C CA . LEU A 1 153 ? 161.780 103.291 140.257 1.00 52.02 153 LEU C CA 1
ATOM 1098 C C . LEU A 1 153 ? 161.171 102.529 141.421 1.00 52.02 153 LEU C C 1
ATOM 1099 O O . LEU A 1 153 ? 161.371 102.908 142.581 1.00 52.02 153 LEU C O 1
ATOM 1104 N N . TRP A 1 154 ? 160.460 101.446 141.153 1.00 49.44 154 TRP C N 1
ATOM 1105 C CA . TRP A 1 154 ? 159.913 100.639 142.268 1.00 49.44 154 TRP C CA 1
ATOM 1106 C C . TRP A 1 154 ? 161.042 99.923 142.996 1.00 49.44 154 TRP C C 1
ATOM 1107 O O . TRP A 1 154 ? 160.970 99.833 144.214 1.00 49.44 154 TRP C O 1
ATOM 1118 N N . PHE A 1 155 ? 162.057 99.443 142.286 1.00 55.00 155 PHE C N 1
ATOM 1119 C CA . PHE A 1 155 ? 163.217 98.792 142.945 1.00 5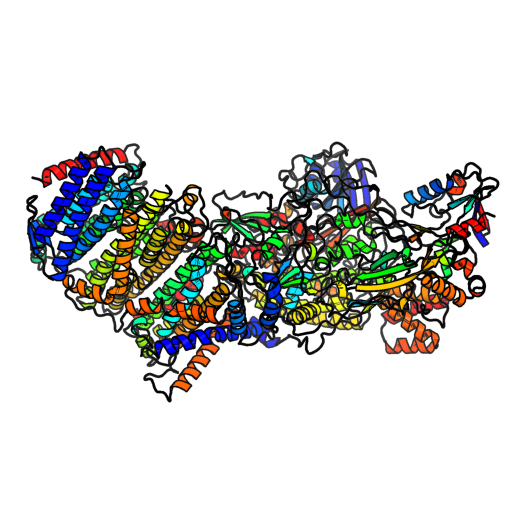5.00 155 PHE C CA 1
ATOM 1120 C C . PHE A 1 155 ? 164.037 99.809 143.736 1.00 55.00 155 PHE C C 1
ATOM 1121 O O . PHE A 1 155 ? 164.578 99.437 144.762 1.00 55.00 155 PHE C O 1
ATOM 1129 N N . ALA A 1 156 ? 164.128 101.046 143.271 1.00 53.60 156 ALA C N 1
ATOM 1130 C CA . ALA A 1 156 ? 164.865 102.078 144.002 1.00 53.60 156 ALA C CA 1
ATOM 1131 C C . ALA A 1 156 ? 164.108 102.538 145.247 1.00 53.60 156 ALA C C 1
ATOM 1132 O O . ALA A 1 156 ? 164.670 102.579 146.351 1.00 53.60 156 ALA C O 1
ATOM 1134 N N . LEU A 1 157 ? 162.840 102.900 145.085 1.00 52.78 157 LEU C N 1
ATOM 1135 C CA . LEU A 1 157 ? 162.086 103.438 146.230 1.00 52.78 157 LEU C CA 1
ATOM 1136 C C . LEU A 1 157 ? 161.737 102.288 147.171 1.00 52.78 157 LEU C C 1
ATOM 1137 O O . LEU A 1 157 ? 161.869 102.472 148.376 1.00 52.78 157 LEU C O 1
ATOM 1142 N N . GLY A 1 158 ? 161.353 101.139 146.629 1.00 54.56 158 GLY C N 1
ATOM 1143 C CA . GLY A 1 158 ? 160.985 99.971 147.438 1.00 54.56 158 GLY C CA 1
ATOM 1144 C C . GLY A 1 158 ? 162.130 99.395 148.235 1.00 54.56 158 GLY C C 1
ATOM 1145 O O . GLY A 1 158 ? 161.842 98.745 149.232 1.00 54.56 158 GLY C O 1
ATOM 1146 N N . ARG A 1 159 ? 163.381 99.595 147.826 1.00 55.21 159 ARG C N 1
ATOM 1147 C CA . ARG A 1 159 ? 164.483 99.102 148.694 1.00 55.21 159 ARG C CA 1
ATOM 1148 C C . ARG A 1 159 ? 164.888 100.231 149.635 1.00 55.21 159 ARG C C 1
ATOM 1149 O O . ARG A 1 159 ? 165.324 99.923 150.746 1.00 55.21 159 ARG C O 1
ATOM 1157 N N . LEU A 1 160 ? 164.778 101.480 149.199 1.00 54.52 160 LEU C N 1
ATOM 1158 C CA . LEU A 1 160 ? 165.043 102.637 150.085 1.00 54.52 160 LEU C CA 1
ATOM 1159 C C . LEU A 1 160 ? 164.184 102.419 151.309 1.00 54.52 160 LEU C C 1
ATOM 1160 O O . LEU A 1 160 ? 164.735 102.366 152.407 1.00 54.52 160 LEU C O 1
ATOM 1165 N N . GLY A 1 161 ? 162.880 102.328 151.107 1.00 54.25 161 GLY C N 1
ATOM 1166 C CA . GLY A 1 161 ? 161.967 102.015 152.185 1.00 54.25 161 GLY C CA 1
ATOM 1167 C C . GLY A 1 161 ? 162.171 100.859 153.128 1.00 54.25 161 GLY C C 1
ATOM 1168 O O . GLY A 1 161 ? 161.648 100.871 154.242 1.00 54.25 161 GLY C O 1
ATOM 1169 N N . THR A 1 162 ? 162.915 99.846 152.698 1.00 55.34 162 THR C N 1
ATOM 1170 C CA . THR A 1 162 ? 163.425 98.801 153.586 1.00 55.34 162 THR C CA 1
ATOM 1171 C C . THR A 1 162 ? 164.735 99.088 154.361 1.00 55.34 162 THR C C 1
ATOM 1172 O O . THR A 1 162 ? 164.941 98.640 155.494 1.00 55.34 162 THR C O 1
ATOM 1176 N N . LEU A 1 163 ? 165.557 99.946 153.747 1.00 55.50 163 LEU C N 1
ATOM 1177 C CA . LEU A 1 163 ? 166.761 100.442 154.402 1.00 55.50 163 LEU C CA 1
ATOM 1178 C C . LEU A 1 163 ? 166.224 101.264 155.565 1.00 55.50 163 LEU C C 1
ATOM 1179 O O . LEU A 1 163 ? 166.703 101.128 156.697 1.00 55.50 163 LEU C O 1
ATOM 1184 N N . LEU A 1 164 ? 165.212 102.104 155.313 1.00 54.21 164 LEU C N 1
ATOM 1185 C CA . LEU A 1 164 ? 164.625 102.892 156.398 1.00 54.21 164 LEU C CA 1
ATOM 1186 C C . LEU A 1 164 ? 163.888 102.010 157.404 1.00 54.21 164 LEU C C 1
ATOM 1187 O O . LEU A 1 164 ? 163.979 102.236 158.618 1.00 54.21 164 LEU C O 1
ATOM 1192 N N . LEU A 1 165 ? 163.177 100.986 156.923 1.00 53.89 165 LEU C N 1
ATOM 1193 C CA . LEU A 1 165 ? 162.482 100.071 157.826 1.00 53.89 165 LEU C CA 1
ATOM 1194 C C . LEU A 1 165 ? 163.461 99.208 158.611 1.00 53.89 165 LEU C C 1
ATOM 1195 O O . LEU A 1 165 ? 163.212 98.888 159.777 1.00 53.89 165 LEU C O 1
ATOM 1200 N N . ALA A 1 166 ? 164.577 98.822 157.988 1.00 55.90 166 ALA C N 1
ATOM 1201 C CA . ALA A 1 166 ? 165.602 98.058 158.691 1.00 55.90 166 ALA C CA 1
ATOM 1202 C C . ALA A 1 166 ? 166.302 98.910 159.737 1.00 55.90 166 ALA C C 1
ATOM 1203 O O . ALA A 1 166 ? 166.654 98.409 160.812 1.00 55.90 166 ALA C O 1
ATOM 1205 N N . ILE A 1 167 ? 166.513 100.196 159.439 1.00 56.43 167 ILE C N 1
ATOM 1206 C CA . ILE A 1 167 ? 167.065 101.115 160.430 1.00 56.43 167 ILE C CA 1
ATOM 1207 C C . ILE A 1 167 ? 166.104 101.268 161.601 1.00 56.43 167 ILE C C 1
ATOM 1208 O O . ILE A 1 167 ? 166.516 101.191 162.763 1.00 56.43 167 ILE C O 1
ATOM 1213 N N . ALA A 1 168 ? 164.802 101.406 161.315 1.00 57.27 168 ALA C N 1
ATOM 1214 C CA . ALA A 1 168 ? 163.796 101.506 162.374 1.00 57.27 168 ALA C CA 1
ATOM 1215 C C . ALA A 1 168 ? 163.714 100.228 163.209 1.00 57.27 168 ALA C C 1
ATOM 1216 O O . ALA A 1 168 ? 163.561 100.291 164.434 1.00 57.27 168 ALA C O 1
ATOM 1218 N N . CYS A 1 169 ? 163.838 99.061 162.569 1.00 59.15 169 CYS C N 1
ATOM 1219 C CA . CYS A 1 169 ? 163.787 97.797 163.302 1.00 59.15 169 CYS C CA 1
ATOM 1220 C C . CYS A 1 169 ? 165.038 97.579 164.147 1.00 59.15 169 CYS C C 1
ATOM 1221 O O . CYS A 1 169 ? 164.949 97.055 165.263 1.00 59.15 169 CYS C O 1
ATOM 1224 N N . TRP A 1 170 ? 166.211 97.971 163.635 1.00 61.16 170 TRP C N 1
ATOM 1225 C CA . TRP A 1 170 ? 167.436 97.928 164.431 1.00 61.16 170 TRP C CA 1
ATOM 1226 C C . TRP A 1 170 ? 167.360 98.881 165.615 1.00 61.16 170 TRP C C 1
ATOM 1227 O O . TRP A 1 170 ? 167.836 98.560 166.712 1.00 61.16 170 TRP C O 1
ATOM 1238 N N . LEU A 1 171 ? 166.758 100.055 165.407 1.00 60.21 171 LEU C N 1
ATOM 1239 C CA . LEU A 1 171 ? 166.561 101.017 166.486 1.00 60.21 171 LEU C CA 1
ATOM 1240 C C . LEU A 1 171 ? 165.609 100.482 167.551 1.00 60.21 171 LEU C C 1
ATOM 1241 O O . LEU A 1 171 ? 165.833 100.684 168.753 1.00 60.21 171 LEU C O 1
ATOM 1246 N N . LEU A 1 172 ? 164.549 99.788 167.126 1.00 61.33 172 LEU C N 1
ATOM 1247 C CA . LEU A 1 172 ? 163.645 99.134 168.068 1.00 61.33 172 LEU C CA 1
ATOM 1248 C C . LEU A 1 172 ? 164.332 98.001 168.820 1.00 61.33 172 LEU C C 1
ATOM 1249 O O . LEU A 1 172 ? 164.090 97.813 170.020 1.00 61.33 172 LEU C O 1
ATOM 1254 N N . TRP A 1 173 ? 165.151 97.247 168.102 1.00 64.19 173 TRP C N 1
ATOM 1255 C CA . TRP A 1 173 ? 165.892 96.183 168.812 1.00 64.19 173 TRP C CA 1
ATOM 1256 C C . TRP A 1 173 ? 166.776 96.841 169.872 1.00 64.19 173 TRP C C 1
ATOM 1257 O O . TRP A 1 173 ? 166.727 96.388 171.014 1.00 64.19 173 TRP C O 1
ATOM 1268 N N . GLN A 1 174 ? 167.506 97.895 169.523 1.00 63.67 174 GLN C N 1
ATOM 1269 C CA . GLN A 1 174 ? 168.435 98.498 170.473 1.00 63.67 174 GLN C CA 1
ATOM 1270 C C . GLN A 1 174 ? 167.683 99.102 171.657 1.00 63.67 174 GLN C C 1
ATOM 1271 O O . GLN A 1 174 ? 168.096 98.924 172.808 1.00 63.67 174 GLN C O 1
ATOM 1277 N N . ARG A 1 175 ? 166.560 99.785 171.421 1.00 63.43 175 ARG C N 1
ATOM 1278 C CA . ARG A 1 175 ? 165.850 100.481 172.529 1.00 63.43 175 ARG C CA 1
ATOM 1279 C C . ARG A 1 175 ? 165.012 99.522 173.385 1.00 63.43 175 ARG C C 1
ATOM 1280 O O . ARG A 1 175 ? 164.854 99.806 174.572 1.00 63.43 175 ARG C O 1
ATOM 1288 N N . TYR A 1 176 ? 164.462 98.449 172.819 1.00 64.53 176 TYR C N 1
ATOM 1289 C CA . TYR A 1 176 ? 163.589 97.598 173.614 1.00 64.53 176 TYR C CA 1
ATOM 1290 C C . TYR A 1 176 ? 164.049 96.161 173.787 1.00 64.53 176 TYR C C 1
ATOM 1291 O O . TYR A 1 176 ? 163.518 95.475 174.666 1.00 64.53 176 TYR C O 1
ATOM 1300 N N . GLY A 1 177 ? 165.004 95.684 172.996 1.00 64.35 177 GLY C N 1
ATOM 1301 C CA . GLY A 1 177 ? 165.449 94.315 173.145 1.00 64.35 177 GLY C CA 1
ATOM 1302 C C . GLY A 1 177 ? 164.493 93.272 172.617 1.00 64.35 177 GLY C C 1
ATOM 1303 O O . GLY A 1 177 ? 164.656 92.088 172.936 1.00 64.35 177 GLY C O 1
ATOM 1304 N N . THR A 1 178 ? 163.487 93.675 171.842 1.00 63.72 178 THR C N 1
ATOM 1305 C CA . THR A 1 178 ? 162.580 92.743 171.192 1.00 63.72 178 THR C CA 1
ATOM 1306 C C . THR A 1 178 ? 161.998 93.409 169.955 1.00 63.72 178 THR C C 1
ATOM 1307 O O . THR A 1 178 ? 162.034 94.633 169.804 1.00 63.72 178 THR C O 1
ATOM 1311 N N . LEU A 1 179 ? 161.480 92.576 169.054 1.00 61.66 179 LEU C N 1
ATOM 1312 C CA . LEU A 1 179 ? 160.718 93.047 167.911 1.00 61.66 179 LEU C CA 1
ATOM 1313 C C . LEU A 1 179 ? 159.339 92.412 167.832 1.00 61.66 179 LEU C C 1
ATOM 1314 O O . LEU A 1 179 ? 158.617 92.659 166.861 1.00 61.66 179 LEU C O 1
ATOM 1319 N N . ASP A 1 180 ? 158.963 91.595 168.814 1.00 63.76 180 ASP C N 1
ATOM 1320 C CA . ASP A 1 180 ? 157.616 91.047 168.878 1.00 63.76 180 ASP C CA 1
ATOM 1321 C C . ASP A 1 180 ? 156.619 92.155 169.191 1.00 63.76 180 ASP C C 1
ATOM 1322 O O . ASP A 1 180 ? 156.856 92.992 170.065 1.00 63.76 180 ASP C O 1
ATOM 1327 N N . LEU A 1 181 ? 155.496 92.157 168.466 1.00 62.85 181 LEU C N 1
ATOM 1328 C CA . LEU A 1 181 ? 154.568 93.283 168.534 1.00 62.85 181 LEU C CA 1
ATOM 1329 C C . LEU A 1 181 ? 153.802 93.192 169.849 1.00 62.85 181 LEU C C 1
ATOM 1330 O O . LEU A 1 181 ? 153.439 94.221 170.430 1.00 62.85 181 LEU C O 1
ATOM 1335 N N . ARG A 1 182 ? 153.545 91.975 170.332 1.00 66.61 182 ARG C N 1
ATOM 1336 C CA . ARG A 1 182 ? 152.913 91.808 171.642 1.00 66.61 182 ARG C CA 1
ATOM 1337 C C . ARG A 1 182 ? 153.790 92.371 172.766 1.00 66.61 182 ARG C C 1
ATOM 1338 O O . ARG A 1 182 ? 153.347 93.192 173.586 1.00 66.61 182 ARG C O 1
ATOM 1346 N N . LEU A 1 183 ? 155.060 91.953 172.785 1.00 66.32 183 LEU C N 1
ATOM 1347 C CA . LEU A 1 183 ? 156.019 92.502 173.738 1.00 66.32 183 LEU C CA 1
ATOM 1348 C C . LEU A 1 183 ? 156.308 93.989 173.602 1.00 66.32 183 LEU C C 1
ATOM 1349 O O . LEU A 1 183 ? 156.480 94.678 174.609 1.00 66.32 183 LEU C O 1
ATOM 1354 N N . LEU A 1 184 ? 156.352 94.502 172.369 1.00 65.17 184 LEU C N 1
ATOM 1355 C CA . LEU A 1 184 ? 156.531 95.937 172.157 1.00 65.17 184 LEU C CA 1
ATOM 1356 C C . LEU A 1 184 ? 155.339 96.737 172.670 1.00 65.17 184 LEU C C 1
ATOM 1357 O O . LEU A 1 184 ? 155.520 97.832 173.219 1.00 65.17 184 LEU C O 1
ATOM 1362 N N . ASP A 1 185 ? 154.125 96.197 172.505 1.00 66.94 185 ASP C N 1
ATOM 1363 C CA . ASP A 1 185 ? 152.912 96.815 173.035 1.00 66.94 185 ASP C CA 1
ATOM 1364 C C . ASP A 1 185 ? 152.967 96.904 174.557 1.00 66.94 185 ASP C C 1
ATOM 1365 O O . ASP A 1 185 ? 152.571 97.921 175.139 1.00 66.94 185 ASP C O 1
ATOM 1370 N N . MET A 1 186 ? 153.469 95.859 175.217 1.00 69.62 186 MET C N 1
ATOM 1371 C CA . MET A 1 186 ? 153.601 95.925 176.671 1.00 69.62 186 MET C CA 1
ATOM 1372 C C . MET A 1 186 ? 154.743 96.845 177.104 1.00 69.62 186 MET C C 1
ATOM 1373 O O . MET A 1 186 ? 154.613 97.573 178.095 1.00 69.62 186 MET C O 1
ATOM 1378 N N . ARG A 1 187 ? 155.828 96.886 176.323 1.00 68.58 187 ARG C N 1
ATOM 1379 C CA . ARG A 1 187 ? 157.051 97.642 176.718 1.00 68.58 187 ARG C CA 1
ATOM 1380 C C . ARG A 1 187 ? 156.928 99.124 176.400 1.00 68.58 187 ARG C C 1
ATOM 1381 O O . ARG A 1 187 ? 157.756 99.898 176.886 1.00 68.58 187 ARG C O 1
ATOM 1389 N N . MET A 1 188 ? 155.937 99.492 175.602 1.00 67.74 188 MET C N 1
ATOM 1390 C CA . MET A 1 188 ? 155.694 100.909 175.329 1.00 67.74 188 MET C CA 1
ATOM 1391 C C . MET A 1 188 ? 154.440 101.436 176.008 1.00 67.74 188 MET C C 1
ATOM 1392 O O . MET A 1 188 ? 153.723 102.275 175.457 1.00 67.74 188 MET C O 1
ATOM 1397 N N . GLN A 1 189 ? 154.165 100.960 177.220 1.00 69.97 189 GLN C N 1
ATOM 1398 C CA . GLN A 1 189 ? 153.258 101.641 178.129 1.00 69.97 189 GLN C CA 1
ATOM 1399 C C . GLN A 1 189 ? 153.996 102.505 179.142 1.00 69.97 189 GLN C C 1
ATOM 1400 O O . GLN A 1 189 ? 153.351 103.242 179.895 1.00 69.97 189 GLN C O 1
ATOM 1406 N N . GLN A 1 190 ? 155.326 102.425 179.180 1.00 70.80 190 GLN C N 1
ATOM 1407 C CA . GLN A 1 190 ? 156.155 103.285 180.014 1.00 70.80 190 GLN C CA 1
ATOM 1408 C C . GLN A 1 190 ? 157.098 104.149 179.193 1.00 70.80 190 GLN C C 1
ATOM 1409 O O . GLN A 1 190 ? 157.126 105.372 179.371 1.00 70.80 190 GLN C O 1
ATOM 1415 N N . LEU A 1 191 ? 157.878 103.544 178.296 1.00 67.75 191 LEU C N 1
ATOM 1416 C CA . LEU A 1 191 ? 158.746 104.288 177.395 1.00 67.75 191 LEU C CA 1
ATOM 1417 C C . LEU A 1 191 ? 158.107 104.329 176.019 1.00 67.75 191 LEU C C 1
ATOM 1418 O O . LEU A 1 191 ? 157.956 103.270 175.394 1.00 67.75 191 LEU C O 1
ATOM 1423 N N . PRO A 1 192 ? 157.719 105.505 175.504 1.00 64.69 192 PRO C N 1
ATOM 1424 C CA . PRO A 1 192 ? 156.998 105.556 174.221 1.00 64.69 192 PRO C CA 1
ATOM 1425 C C . PRO A 1 192 ? 157.854 105.219 173.008 1.00 64.69 192 PRO C C 1
ATOM 1426 O O . PRO A 1 192 ? 159.048 104.929 173.134 1.00 64.69 192 PRO C O 1
ATOM 1430 N N . LEU A 1 193 ? 157.185 105.142 171.853 1.00 59.08 193 LEU C N 1
ATOM 1431 C CA . LEU A 1 193 ? 157.898 104.885 170.582 1.00 59.08 193 LEU C CA 1
ATOM 1432 C C . LEU A 1 193 ? 158.398 106.240 170.131 1.00 59.08 193 LEU C C 1
ATOM 1433 O O . LEU A 1 193 ? 157.591 107.176 170.081 1.00 59.08 193 LEU C O 1
ATOM 1438 N N . GLY A 1 194 ? 159.687 106.340 169.859 1.00 56.67 194 GLY C N 1
ATOM 1439 C CA . GLY A 1 194 ? 160.251 107.643 169.500 1.00 56.67 194 GLY C CA 1
ATOM 1440 C C . GLY A 1 194 ? 159.625 108.101 168.218 1.00 56.67 194 GLY C C 1
ATOM 1441 O O . GLY A 1 194 ? 159.006 107.283 167.539 1.00 56.67 194 GLY C O 1
ATOM 1442 N N . SER A 1 195 ? 159.752 109.387 167.926 1.00 55.47 195 SER C N 1
ATOM 1443 C CA . SER A 1 195 ? 159.214 109.936 166.664 1.00 55.47 195 SER C CA 1
ATOM 1444 C C . SER A 1 195 ? 160.264 109.756 165.576 1.00 55.47 195 SER C C 1
ATOM 1445 O O . SER A 1 195 ? 159.900 109.887 164.409 1.00 55.47 195 SER C O 1
ATOM 1448 N N . ASP A 1 196 ? 161.525 109.490 165.940 1.00 56.93 196 ASP C N 1
ATOM 1449 C CA . ASP A 1 196 ? 162.447 109.172 164.853 1.00 56.93 196 ASP C CA 1
ATOM 1450 C C . ASP A 1 196 ? 162.127 107.785 164.300 1.00 56.93 196 ASP C C 1
ATOM 1451 O O . ASP A 1 196 ? 162.137 107.591 163.077 1.00 56.93 196 ASP C O 1
ATOM 1456 N N . ILE A 1 197 ? 161.831 106.817 165.180 1.00 55.47 197 ILE C N 1
ATOM 1457 C CA . ILE A 1 197 ? 161.446 105.476 164.739 1.00 55.47 197 ILE C CA 1
ATOM 1458 C C . ILE A 1 197 ? 160.145 105.531 163.954 1.00 55.47 197 ILE C C 1
ATOM 1459 O O . ILE A 1 197 ? 160.026 104.929 162.879 1.00 55.47 197 ILE C O 1
ATOM 1464 N N . TRP A 1 198 ? 159.164 106.273 164.473 1.00 51.17 198 TRP C N 1
ATOM 1465 C CA . TRP A 1 198 ? 157.869 106.400 163.815 1.00 51.17 198 TRP C CA 1
ATOM 1466 C C . TRP A 1 198 ? 157.991 107.123 162.483 1.00 51.17 198 TRP C C 1
ATOM 1467 O O . TRP A 1 198 ? 157.332 106.745 161.513 1.00 51.17 198 TRP C O 1
ATOM 1478 N N . LEU A 1 199 ? 158.844 108.150 162.413 1.00 52.33 199 LEU C N 1
ATOM 1479 C CA . LEU A 1 199 ? 159.066 108.853 161.153 1.00 52.33 199 LEU C CA 1
ATOM 1480 C C . LEU A 1 199 ? 159.731 107.952 160.116 1.00 52.33 199 LEU C C 1
ATOM 1481 O O . LEU A 1 199 ? 159.311 107.934 158.951 1.00 52.33 199 LEU C O 1
ATOM 1486 N N . LEU A 1 200 ? 160.748 107.183 160.531 1.00 53.18 200 LEU C N 1
ATOM 1487 C CA . LEU A 1 200 ? 161.411 106.245 159.626 1.00 53.18 200 LEU C CA 1
ATOM 1488 C C . LEU A 1 200 ? 160.450 105.171 159.137 1.00 53.18 200 LEU C C 1
ATOM 1489 O O . LEU A 1 200 ? 160.421 104.850 157.943 1.00 53.18 200 LEU C O 1
ATOM 1494 N N . GLY A 1 201 ? 159.633 104.633 160.043 1.00 51.65 201 GLY C N 1
ATOM 1495 C CA . GLY A 1 201 ? 158.680 103.608 159.662 1.00 51.65 201 GLY C CA 1
ATOM 1496 C C . GLY A 1 201 ? 157.567 104.124 158.771 1.00 51.65 201 GLY C C 1
ATOM 1497 O O . GLY A 1 201 ? 157.157 103.442 157.833 1.00 51.65 201 GLY C O 1
ATOM 1498 N N . VAL A 1 202 ? 157.073 105.336 159.041 1.00 50.47 202 VAL C N 1
ATOM 1499 C CA . VAL A 1 202 ? 156.013 105.917 158.222 1.00 50.47 202 VAL C CA 1
ATOM 1500 C C . VAL A 1 202 ? 156.526 106.251 156.826 1.00 50.47 202 VAL C C 1
ATOM 1501 O O . VAL A 1 202 ? 155.844 105.980 155.832 1.00 50.47 202 VAL C O 1
ATOM 1505 N N . ILE A 1 203 ? 157.748 106.783 156.718 1.00 51.03 203 ILE C N 1
ATOM 1506 C CA . ILE A 1 203 ? 158.311 107.066 155.398 1.00 51.03 203 ILE C CA 1
ATOM 1507 C C . ILE A 1 203 ? 158.601 105.769 154.640 1.00 51.03 203 ILE C C 1
ATOM 1508 O O . ILE A 1 203 ? 158.285 105.653 153.447 1.00 51.03 203 ILE C O 1
ATOM 1513 N N . GLY A 1 204 ? 159.137 104.754 155.328 1.00 50.19 204 GLY C N 1
ATOM 1514 C CA . GLY A 1 204 ? 159.409 103.483 154.673 1.00 50.19 204 GLY C CA 1
ATOM 1515 C C . GLY A 1 204 ? 158.158 102.732 154.251 1.00 50.19 204 GLY C C 1
ATOM 1516 O O . GLY A 1 204 ? 158.133 102.101 153.191 1.00 50.19 204 GLY C O 1
ATOM 1517 N N . PHE A 1 205 ? 157.104 102.787 155.068 1.00 48.43 205 PHE C N 1
ATOM 1518 C CA . PHE A 1 205 ? 155.853 102.126 154.724 1.00 48.43 205 PHE C CA 1
ATOM 1519 C C . PHE A 1 205 ? 155.058 102.906 153.685 1.00 48.43 205 PHE C C 1
ATOM 1520 O O . PHE A 1 205 ? 154.370 102.297 152.861 1.00 48.43 205 PHE C O 1
ATOM 1528 N N . GLY A 1 206 ? 155.142 104.240 153.696 1.00 47.81 206 GLY C N 1
ATOM 1529 C CA . GLY A 1 206 ? 154.517 105.041 152.662 1.00 47.81 206 GLY C CA 1
ATOM 1530 C C . GLY A 1 206 ? 155.249 104.997 151.342 1.00 47.81 206 GLY C C 1
ATOM 1531 O O . GLY A 1 206 ? 154.662 105.329 150.307 1.00 47.81 206 GLY C O 1
ATOM 1532 N N . LEU A 1 207 ? 156.521 104.594 151.355 1.00 48.91 207 LEU C N 1
ATOM 1533 C CA . LEU A 1 207 ? 157.190 104.213 150.120 1.00 48.91 207 LEU C CA 1
ATOM 1534 C C . LEU A 1 207 ? 156.646 102.909 149.547 1.00 48.91 207 LEU C C 1
ATOM 1535 O O . LEU A 1 207 ? 156.881 102.624 148.368 1.00 48.91 207 LEU C O 1
ATOM 1540 N N . LEU A 1 208 ? 155.937 102.115 150.349 1.00 47.22 208 LEU C N 1
ATOM 1541 C CA . LEU A 1 208 ? 155.194 100.947 149.893 1.00 47.22 208 LEU C CA 1
ATOM 1542 C C . LEU A 1 208 ? 153.698 101.200 149.789 1.00 47.22 208 LEU C C 1
ATOM 1543 O O . LEU A 1 208 ? 153.057 100.710 148.858 1.00 47.22 208 LEU C O 1
ATOM 1548 N N . ALA A 1 209 ? 153.122 101.966 150.719 1.00 45.71 209 ALA C N 1
ATOM 1549 C CA . ALA A 1 209 ? 151.700 102.282 150.662 1.00 45.71 209 ALA C CA 1
ATOM 1550 C C . ALA A 1 209 ? 151.367 103.333 149.613 1.00 45.71 209 ALA C C 1
ATOM 1551 O O . ALA A 1 209 ? 150.206 103.429 149.202 1.00 45.71 209 ALA C O 1
ATOM 1553 N N . GLY A 1 210 ? 152.344 104.122 149.180 1.00 45.61 210 GLY C N 1
ATOM 1554 C CA . GLY A 1 210 ? 152.093 105.144 148.185 1.00 45.61 210 GLY C CA 1
ATOM 1555 C C . GLY A 1 210 ? 151.536 106.429 148.760 1.00 45.61 210 GLY C C 1
ATOM 1556 O O . GLY A 1 210 ? 150.546 106.964 148.255 1.00 45.61 210 GLY C O 1
ATOM 1557 N N . ILE A 1 211 ? 152.151 106.935 149.822 1.00 45.43 211 ILE C N 1
ATOM 1558 C CA . ILE A 1 211 ? 151.790 108.245 150.351 1.00 45.43 211 ILE C CA 1
ATOM 1559 C C . ILE A 1 211 ? 152.494 109.299 149.512 1.00 45.43 211 ILE C C 1
ATOM 1560 O O . ILE A 1 211 ? 153.720 109.279 149.388 1.00 45.43 211 ILE C O 1
ATOM 1565 N N . ILE A 1 212 ? 151.726 110.212 148.935 1.00 44.78 212 ILE C N 1
ATOM 1566 C CA . ILE A 1 212 ? 152.301 111.298 148.129 1.00 44.78 212 ILE C CA 1
ATOM 1567 C C . ILE A 1 212 ? 153.071 112.243 149.048 1.00 44.78 212 ILE C C 1
ATOM 1568 O O . ILE A 1 212 ? 152.523 112.677 150.077 1.00 44.78 212 ILE C O 1
ATOM 1573 N N . PRO A 1 213 ? 154.338 112.593 148.741 1.00 48.68 213 PRO C N 1
ATOM 1574 C CA . PRO A 1 213 ? 155.122 112.394 147.515 1.00 48.68 213 PRO C CA 1
ATOM 1575 C C . PRO A 1 213 ? 156.113 111.222 147.466 1.00 48.68 213 PRO C C 1
ATOM 1576 O O . PRO A 1 213 ? 157.120 111.337 146.770 1.00 48.68 213 PRO C O 1
ATOM 1580 N N . LEU A 1 214 ? 155.846 110.126 148.174 1.00 48.33 214 LEU C N 1
ATOM 1581 C CA . LEU A 1 214 ? 156.626 108.902 148.035 1.00 48.33 214 LEU C CA 1
ATOM 1582 C C . LEU A 1 214 ? 155.958 107.919 147.081 1.00 48.33 214 LEU C C 1
ATOM 1583 O O . LEU A 1 214 ? 156.175 106.708 147.184 1.00 48.33 214 LEU C O 1
ATOM 1588 N N . HIS A 1 215 ? 155.149 108.430 146.158 1.00 46.02 215 HIS C N 1
ATOM 1589 C CA . HIS A 1 215 ? 154.259 107.650 145.313 1.00 46.02 215 HIS C CA 1
ATOM 1590 C C . HIS A 1 215 ? 154.814 107.395 143.924 1.00 46.02 215 HIS C C 1
ATOM 1591 O O . HIS A 1 215 ? 154.080 106.871 143.079 1.00 46.02 215 HIS C O 1
ATOM 1598 N N . GLY A 1 216 ? 156.077 107.755 143.668 1.00 47.24 216 GLY C N 1
ATOM 1599 C CA . GLY A 1 216 ? 156.550 107.917 142.300 1.00 47.24 216 GLY C CA 1
ATOM 1600 C C . GLY A 1 216 ? 156.604 106.633 141.497 1.00 47.24 216 GLY C C 1
ATOM 1601 O O . GLY A 1 216 ? 156.564 106.665 140.265 1.00 47.24 216 GLY C O 1
ATOM 1602 N N . TRP A 1 217 ? 156.667 105.492 142.176 1.00 45.62 217 TRP C N 1
ATOM 1603 C CA . TRP A 1 217 ? 156.708 104.212 141.490 1.00 45.62 217 TRP C CA 1
ATOM 1604 C C . TRP A 1 217 ? 155.340 103.721 141.040 1.00 45.62 217 TRP C C 1
ATOM 1605 O O . TRP A 1 217 ? 155.279 102.854 140.165 1.00 45.62 217 TRP C O 1
ATOM 1616 N N . VAL A 1 218 ? 154.260 104.227 141.629 1.00 42.82 218 VAL C N 1
ATOM 1617 C CA . VAL A 1 218 ? 152.909 103.687 141.440 1.00 42.82 218 VAL C CA 1
ATOM 1618 C C . VAL A 1 218 ? 152.377 103.802 140.005 1.00 42.82 218 VAL C C 1
ATOM 1619 O O . VAL A 1 218 ? 151.949 102.765 139.468 1.00 42.82 218 VAL C O 1
ATOM 1623 N N . PRO A 1 219 ? 152.385 104.963 139.312 1.00 43.02 219 PRO C N 1
ATOM 1624 C CA . PRO A 1 219 ? 151.813 104.952 137.952 1.00 43.02 219 PRO C CA 1
ATOM 1625 C C . PRO A 1 219 ? 152.753 104.276 136.968 1.00 43.02 219 PRO C C 1
ATOM 1626 O O . PRO A 1 219 ? 152.274 103.633 136.024 1.00 43.02 219 PRO C O 1
ATOM 1630 N N . GLN A 1 220 ? 154.056 104.378 137.188 1.00 46.05 220 GLN C N 1
ATOM 1631 C CA . GLN A 1 220 ? 155.008 103.644 136.326 1.00 46.05 220 GLN C CA 1
ATOM 1632 C C . GLN A 1 220 ? 154.719 102.157 136.477 1.00 46.05 220 GLN C C 1
ATOM 1633 O O . GLN A 1 220 ? 154.593 101.482 135.461 1.00 46.05 220 GLN C O 1
ATOM 1639 N N . ALA A 1 221 ? 154.630 101.675 137.707 1.00 43.34 221 ALA C N 1
ATOM 1640 C CA . ALA A 1 221 ? 154.384 100.259 137.945 1.00 43.34 221 ALA C CA 1
ATOM 1641 C C . ALA A 1 221 ? 153.061 99.746 137.399 1.00 43.34 221 ALA C C 1
ATOM 1642 O O . ALA A 1 221 ? 152.995 98.640 136.851 1.00 43.34 221 ALA C O 1
ATOM 1644 N N . HIS A 1 222 ? 151.997 100.534 137.533 1.00 41.01 222 HIS C N 1
ATOM 1645 C CA . HIS A 1 222 ? 150.697 100.101 137.045 1.00 41.01 222 HIS C CA 1
ATOM 1646 C C . HIS A 1 222 ? 150.511 100.310 135.550 1.00 41.01 222 HIS C C 1
ATOM 1647 O O . HIS A 1 222 ? 149.527 99.796 135.015 1.00 41.01 222 HIS C O 1
ATOM 1654 N N . ALA A 1 223 ? 151.436 101.016 134.880 1.00 42.16 223 ALA C N 1
ATOM 1655 C CA . ALA A 1 223 ? 151.178 101.602 133.561 1.00 42.16 223 ALA C CA 1
ATOM 1656 C C . ALA A 1 223 ? 150.873 100.555 132.493 1.00 42.16 223 ALA C C 1
ATOM 1657 O O . ALA A 1 223 ? 149.892 100.680 131.752 1.00 42.16 223 ALA C O 1
ATOM 1659 N N . ASN A 1 224 ? 151.694 99.508 132.401 1.00 43.62 224 ASN C N 1
ATOM 1660 C CA . ASN A 1 224 ? 151.465 98.466 131.406 1.00 43.62 224 ASN C CA 1
ATOM 1661 C C . ASN A 1 224 ? 151.538 97.070 132.010 1.00 43.62 224 ASN C C 1
ATOM 1662 O O . ASN A 1 224 ? 151.786 96.101 131.286 1.00 43.62 224 ASN C O 1
ATOM 1667 N N . ALA A 1 225 ? 151.317 96.946 133.315 1.00 42.00 225 ALA C N 1
ATOM 1668 C CA . ALA A 1 225 ? 151.292 95.641 133.952 1.00 42.00 225 ALA C CA 1
ATOM 1669 C C . ALA A 1 225 ? 150.013 94.895 133.587 1.00 42.00 225 ALA C C 1
ATOM 1670 O O . ALA A 1 225 ? 149.052 95.468 133.067 1.00 42.00 225 ALA C O 1
ATOM 1672 N N . SER A 1 226 ? 150.016 93.593 133.854 1.00 39.91 226 SER C N 1
ATOM 1673 C CA . SER A 1 226 ? 148.826 92.793 133.621 1.00 39.91 226 SER C CA 1
ATOM 1674 C C . SER A 1 226 ? 147.753 93.133 134.652 1.00 39.91 226 SER C C 1
ATOM 1675 O O . SER A 1 226 ? 148.036 93.663 135.731 1.00 39.91 226 SER C O 1
ATOM 1678 N N . ALA A 1 227 ? 146.502 92.851 134.285 1.00 38.24 227 ALA C N 1
ATOM 1679 C CA . ALA A 1 227 ? 145.369 93.207 135.138 1.00 38.24 227 ALA C CA 1
ATOM 1680 C C . ALA A 1 227 ? 145.329 92.513 136.502 1.00 38.24 227 ALA C C 1
ATOM 1681 O O . ALA A 1 227 ? 145.019 93.211 137.485 1.00 38.24 227 ALA C O 1
ATOM 1683 N N . PRO A 1 228 ? 145.575 91.189 136.653 1.00 39.09 228 PRO C N 1
ATOM 1684 C CA . PRO A 1 228 ? 145.688 90.658 138.025 1.00 39.09 228 PRO C CA 1
ATOM 1685 C C . PRO A 1 228 ? 146.851 91.244 138.804 1.00 39.09 228 PRO C C 1
ATOM 1686 O O . PRO A 1 228 ? 146.715 91.493 140.008 1.00 39.09 228 PRO C O 1
ATOM 1690 N N . ALA A 1 229 ? 147.972 91.520 138.131 1.00 39.64 229 ALA C N 1
ATOM 1691 C CA . ALA A 1 229 ? 149.119 92.122 138.803 1.00 39.64 229 ALA C CA 1
ATOM 1692 C C . ALA A 1 229 ? 148.811 93.540 139.261 1.00 39.64 229 ALA C C 1
ATOM 1693 O O . ALA A 1 229 ? 149.101 93.900 140.402 1.00 39.64 229 ALA C O 1
ATOM 1695 N N . ALA A 1 230 ? 148.197 94.350 138.392 1.00 38.45 230 ALA C N 1
ATOM 1696 C CA . ALA A 1 230 ? 147.889 95.732 138.751 1.00 38.45 230 ALA C CA 1
ATOM 1697 C C . ALA A 1 230 ? 146.803 95.805 139.819 1.00 38.45 230 ALA C C 1
ATOM 1698 O O . ALA A 1 230 ? 146.868 96.654 140.721 1.00 38.45 230 ALA C O 1
ATOM 1700 N N . ALA A 1 231 ? 145.814 94.906 139.742 1.00 38.25 231 ALA C N 1
ATOM 1701 C CA . ALA A 1 231 ? 144.794 94.818 140.782 1.00 38.25 231 ALA C CA 1
ATOM 1702 C C . ALA A 1 231 ? 145.400 94.424 142.122 1.00 38.25 231 ALA C C 1
ATOM 1703 O O . ALA A 1 231 ? 145.041 94.990 143.162 1.00 38.25 231 ALA C O 1
ATOM 1705 N N . LEU A 1 232 ? 146.345 93.478 142.117 1.00 40.27 232 LEU C N 1
ATOM 1706 C CA . LEU A 1 232 ? 146.982 93.084 143.366 1.00 40.27 232 LEU C CA 1
ATOM 1707 C C . LEU A 1 232 ? 147.900 94.171 143.910 1.00 40.27 232 LEU C C 1
ATOM 1708 O O . LEU A 1 232 ? 147.968 94.338 145.131 1.00 40.27 232 LEU C O 1
ATOM 1713 N N . PHE A 1 233 ? 148.574 94.931 143.032 1.00 41.30 233 PHE C N 1
ATOM 1714 C CA . PHE A 1 233 ? 149.357 96.091 143.471 1.00 41.30 233 PHE C CA 1
ATOM 1715 C C . PHE A 1 233 ? 148.472 97.098 144.183 1.00 41.30 233 PHE C C 1
ATOM 1716 O O . PHE A 1 233 ? 148.787 97.555 145.287 1.00 41.30 233 PHE C O 1
ATOM 1724 N N . SER A 1 234 ? 147.346 97.439 143.561 1.00 39.66 234 SER C N 1
ATOM 1725 C CA . SER A 1 234 ? 146.496 98.488 144.095 1.00 39.66 234 SER C CA 1
ATOM 1726 C C . SER A 1 234 ? 145.694 98.050 145.311 1.00 39.66 234 SER C C 1
ATOM 1727 O O . SER A 1 234 ? 145.299 98.905 146.110 1.00 39.66 234 SER C O 1
ATOM 1730 N N . THR A 1 235 ? 145.442 96.752 145.480 1.00 39.86 235 THR C N 1
ATOM 1731 C CA . THR A 1 235 ? 144.556 96.309 146.543 1.00 39.86 235 THR C CA 1
ATOM 1732 C C . THR A 1 235 ? 145.236 95.519 147.653 1.00 39.86 235 THR C C 1
ATOM 1733 O O . THR A 1 235 ? 144.593 95.257 148.675 1.00 39.86 235 THR C O 1
ATOM 1737 N N . VAL A 1 236 ? 146.499 95.122 147.495 1.00 41.77 236 VAL C N 1
ATOM 1738 C CA . VAL A 1 236 ? 147.141 94.271 148.486 1.00 41.77 236 VAL C CA 1
ATOM 1739 C C . VAL A 1 236 ? 148.471 94.888 148.904 1.00 41.77 236 VAL C C 1
ATOM 1740 O O . VAL A 1 236 ? 148.717 95.120 150.097 1.00 41.77 236 VAL C O 1
ATOM 1744 N N . VAL A 1 237 ? 149.330 95.151 147.913 1.00 43.81 237 VAL C N 1
ATOM 1745 C CA . VAL A 1 237 ? 150.699 95.594 148.168 1.00 43.81 237 VAL C CA 1
ATOM 1746 C C . VAL A 1 237 ? 150.712 96.987 148.781 1.00 43.81 237 VAL C C 1
ATOM 1747 O O . VAL A 1 237 ? 151.428 97.249 149.756 1.00 43.81 237 VAL C O 1
ATOM 1751 N N . MET A 1 238 ? 149.893 97.888 148.252 1.00 42.09 238 MET C N 1
ATOM 1752 C CA . MET A 1 238 ? 149.797 99.246 148.763 1.00 42.09 238 MET C CA 1
ATOM 1753 C C . MET A 1 238 ? 148.985 99.345 150.047 1.00 42.09 238 MET C C 1
ATOM 1754 O O . MET A 1 238 ? 148.953 100.416 150.659 1.00 42.09 238 MET C O 1
ATOM 1759 N N . LYS A 1 239 ? 148.368 98.235 150.450 1.00 41.58 239 LYS C N 1
ATOM 1760 C CA . LYS A 1 239 ? 147.534 98.161 151.678 1.00 41.58 239 LYS C CA 1
ATOM 1761 C C . LYS A 1 239 ? 148.364 97.557 152.804 1.00 41.58 239 LYS C C 1
ATOM 1762 O O . LYS A 1 239 ? 148.028 97.851 153.932 1.00 41.58 239 LYS C O 1
ATOM 1768 N N . ILE A 1 240 ? 149.389 96.744 152.509 1.00 45.01 240 ILE C N 1
ATOM 1769 C CA . ILE A 1 240 ? 150.311 96.243 153.532 1.00 45.01 240 ILE C CA 1
ATOM 1770 C C . ILE A 1 240 ? 151.125 97.387 154.135 1.00 45.01 240 ILE C C 1
ATOM 1771 O O . ILE A 1 240 ? 151.414 97.388 155.340 1.00 45.01 240 ILE C O 1
ATOM 1776 N N . GLY A 1 241 ? 151.476 98.391 153.325 1.00 44.89 241 GLY C N 1
ATOM 1777 C CA . GLY A 1 241 ? 152.123 99.580 153.863 1.00 44.89 241 GLY C CA 1
ATOM 1778 C C . GLY A 1 241 ? 151.231 100.356 154.815 1.00 44.89 241 GLY C C 1
ATOM 1779 O O . GLY A 1 241 ? 151.693 100.863 155.843 1.00 44.89 241 GLY C O 1
ATOM 1780 N N . LEU A 1 242 ? 149.935 100.432 154.502 1.00 44.08 242 LEU C N 1
ATOM 1781 C CA . LEU A 1 242 ? 148.978 101.032 155.425 1.00 44.08 242 LEU C CA 1
ATOM 1782 C C . LEU A 1 242 ? 148.820 100.201 156.689 1.00 44.08 242 LEU C C 1
ATOM 1783 O O . LEU A 1 242 ? 148.602 100.761 157.768 1.00 44.08 242 LEU C O 1
ATOM 1788 N N . LEU A 1 243 ? 148.908 98.873 156.566 1.00 45.72 243 LEU C N 1
ATOM 1789 C CA . LEU A 1 243 ? 148.896 98.003 157.738 1.00 45.72 243 LEU C CA 1
ATOM 1790 C C . LEU A 1 243 ? 150.103 98.259 158.625 1.00 45.72 243 LEU C C 1
ATOM 1791 O O . LEU A 1 243 ? 149.985 98.266 159.852 1.00 45.72 243 LEU C O 1
ATOM 1796 N N . GLY A 1 244 ? 151.270 98.473 158.019 1.00 46.48 244 GLY C N 1
ATOM 1797 C CA . GLY A 1 244 ? 152.450 98.809 158.799 1.00 46.48 244 GLY C CA 1
ATOM 1798 C C . GLY A 1 244 ? 152.349 100.167 159.470 1.00 46.48 244 GLY C C 1
ATOM 1799 O O . GLY A 1 244 ? 152.789 100.338 160.612 1.00 46.48 244 GLY C O 1
ATOM 1800 N N . ILE A 1 245 ? 151.753 101.142 158.775 1.00 46.79 245 ILE C N 1
ATOM 1801 C CA . ILE A 1 245 ? 151.540 102.472 159.350 1.00 46.79 245 ILE C CA 1
ATOM 1802 C C . ILE A 1 245 ? 150.574 102.399 160.531 1.00 46.79 245 ILE C C 1
ATOM 1803 O O . ILE A 1 245 ? 150.832 102.962 161.604 1.00 46.79 245 ILE C O 1
ATOM 1808 N N . LEU A 1 246 ? 149.464 101.673 160.360 1.00 47.31 246 LEU C N 1
ATOM 1809 C CA . LEU A 1 246 ? 148.492 101.515 161.438 1.00 47.31 246 LEU C CA 1
ATOM 1810 C C . LEU A 1 246 ? 149.035 100.656 162.573 1.00 47.31 246 LEU C C 1
ATOM 1811 O O . LEU A 1 246 ? 148.637 100.841 163.726 1.00 47.31 246 LEU C O 1
ATOM 1816 N N . THR A 1 247 ? 149.930 99.715 162.273 1.00 49.12 247 THR C N 1
ATOM 1817 C CA . THR A 1 247 ? 150.574 98.944 163.328 1.00 49.12 247 THR C CA 1
ATOM 1818 C C . THR A 1 247 ? 151.485 99.830 164.162 1.00 49.12 247 THR C C 1
ATOM 1819 O O . THR A 1 247 ? 151.362 99.870 165.389 1.00 49.12 247 THR C O 1
ATOM 1823 N N . LEU A 1 248 ? 152.362 100.595 163.501 1.00 50.88 248 LEU C N 1
ATOM 1824 C CA . LEU A 1 248 ? 153.324 101.442 164.202 1.00 50.88 248 LEU C CA 1
ATOM 1825 C C . LEU A 1 248 ? 152.655 102.598 164.936 1.00 50.88 248 LEU C C 1
ATOM 1826 O O . LEU A 1 248 ? 153.176 103.063 165.955 1.00 50.88 248 LEU C O 1
ATOM 1831 N N . SER A 1 249 ? 151.588 103.147 164.377 1.00 50.63 249 SER C N 1
ATOM 1832 C CA . SER A 1 249 ? 150.953 104.333 164.984 1.00 50.63 249 SER C CA 1
ATOM 1833 C C . SER A 1 249 ? 150.166 103.911 166.217 1.00 50.63 249 SER C C 1
ATOM 1834 O O . SER A 1 249 ? 150.113 104.692 167.170 1.00 50.63 249 SER C O 1
ATOM 1837 N N . LEU A 1 250 ? 149.601 102.708 166.206 1.00 53.28 250 LEU C N 1
ATOM 1838 C CA . LEU A 1 250 ? 148.723 102.255 167.312 1.00 53.28 250 LEU C CA 1
ATOM 1839 C C . LEU A 1 250 ? 149.472 101.364 168.309 1.00 53.28 250 LEU C C 1
ATOM 1840 O O . LEU A 1 250 ? 148.789 100.586 168.974 1.00 53.28 250 LEU C O 1
ATOM 1845 N N . LEU A 1 251 ? 150.797 101.453 168.422 1.00 58.68 251 LEU C N 1
ATOM 1846 C CA . LEU A 1 251 ? 151.499 100.645 169.461 1.00 58.68 251 LEU C CA 1
ATOM 1847 C C . LEU A 1 251 ? 151.609 101.476 170.742 1.00 58.68 251 LEU C C 1
ATOM 1848 O O . LEU A 1 251 ? 152.154 102.585 170.669 1.00 58.68 251 LEU C O 1
ATOM 1853 N N . GLY A 1 252 ? 151.099 100.964 171.861 1.00 61.14 252 GLY C N 1
ATOM 1854 C CA . GLY A 1 252 ? 151.214 101.664 173.151 1.00 61.14 252 GLY C CA 1
ATOM 1855 C C . GLY A 1 252 ? 149.960 102.427 173.522 1.00 61.14 252 GLY C C 1
ATOM 1856 O O . GLY A 1 252 ? 149.898 102.924 174.659 1.00 61.14 252 GLY C O 1
ATOM 1857 N N . GLY A 1 253 ? 149.010 102.554 172.592 1.00 60.90 253 GLY C N 1
ATOM 1858 C CA . GLY A 1 253 ? 147.770 103.313 172.835 1.00 60.90 253 GLY C CA 1
ATOM 1859 C C . GLY A 1 253 ? 148.093 104.718 173.281 1.00 60.90 253 GLY C C 1
ATOM 1860 O O . GLY A 1 253 ? 147.195 105.396 173.793 1.00 60.90 253 GLY C O 1
ATOM 1861 N N . ASN A 1 254 ? 149.332 105.142 173.079 1.00 59.50 254 ASN C N 1
ATOM 1862 C CA . ASN A 1 254 ? 149.782 106.471 173.551 1.00 59.50 254 ASN C CA 1
ATOM 1863 C C . ASN A 1 254 ? 150.446 107.188 172.385 1.00 59.50 254 ASN C C 1
ATOM 1864 O O . ASN A 1 254 ? 151.633 106.970 172.158 1.00 59.50 254 ASN C O 1
ATOM 1869 N N . ALA A 1 255 ? 149.700 107.996 171.655 1.00 53.15 255 ALA C N 1
ATOM 1870 C CA . ALA A 1 255 ? 150.378 108.629 170.534 1.00 53.15 255 ALA C CA 1
ATOM 1871 C C . ALA A 1 255 ? 150.550 110.122 170.794 1.00 53.15 255 ALA C C 1
ATOM 1872 O O . ALA A 1 255 ? 149.704 110.739 171.450 1.00 53.15 255 ALA C O 1
ATOM 1874 N N . PRO A 1 256 ? 151.650 110.703 170.314 1.00 48.70 256 PRO C N 1
ATOM 1875 C CA . PRO A 1 256 ? 151.748 112.165 170.267 1.00 48.70 256 PRO C CA 1
ATOM 1876 C C . PRO A 1 256 ? 150.698 112.749 169.336 1.00 48.70 256 PRO C C 1
ATOM 1877 O O . PRO A 1 256 ? 150.221 112.088 168.411 1.00 48.70 256 PRO C O 1
ATOM 1881 N N . LEU A 1 257 ? 150.323 114.002 169.615 1.00 47.63 257 LEU C N 1
ATOM 1882 C CA . LEU A 1 257 ? 149.281 114.669 168.839 1.00 47.63 257 LEU C CA 1
ATOM 1883 C C . LEU A 1 257 ? 149.702 114.890 167.393 1.00 47.63 257 LEU C C 1
ATOM 1884 O O . LEU A 1 257 ? 148.879 114.741 166.484 1.00 47.63 257 LEU C O 1
ATOM 1889 N N . TRP A 1 258 ? 150.978 115.201 167.156 1.00 47.60 258 TRP C N 1
ATOM 1890 C CA . TRP A 1 258 ? 151.441 115.494 165.806 1.00 47.60 258 TRP C CA 1
ATOM 1891 C C . TRP A 1 258 ? 151.529 114.260 164.915 1.00 47.60 258 TRP C C 1
ATOM 1892 O O . TRP A 1 258 ? 151.678 114.420 163.701 1.00 47.60 258 TRP C O 1
ATOM 1903 N N . TRP A 1 259 ? 151.444 113.048 165.473 1.00 48.16 259 TRP C N 1
ATOM 1904 C CA . TRP A 1 259 ? 151.396 111.848 164.639 1.00 48.16 259 TRP C CA 1
ATOM 1905 C C . TRP A 1 259 ? 150.105 111.795 163.833 1.00 48.16 259 TRP C C 1
ATOM 1906 O O . TRP A 1 259 ? 150.129 111.599 162.612 1.00 48.16 259 TRP C O 1
ATOM 1917 N N . GLY A 1 260 ? 148.967 111.974 164.507 1.00 45.74 260 GLY C N 1
ATOM 1918 C CA . GLY A 1 260 ? 147.693 111.995 163.810 1.00 45.74 260 GLY C CA 1
ATOM 1919 C C . GLY A 1 260 ? 147.541 113.198 162.902 1.00 45.74 260 GLY C C 1
ATOM 1920 O O . GLY A 1 260 ? 146.947 113.098 161.828 1.00 45.74 260 GLY C O 1
ATOM 1921 N N . ILE A 1 261 ? 148.086 114.346 163.316 1.00 44.89 261 ILE C N 1
ATOM 1922 C CA . ILE A 1 261 ? 148.066 115.546 162.483 1.00 44.89 261 ILE C CA 1
ATOM 1923 C C . ILE A 1 261 ? 148.892 115.338 161.217 1.00 44.89 261 ILE C C 1
ATOM 1924 O O . ILE A 1 261 ? 148.466 115.707 160.116 1.00 44.89 261 ILE C O 1
ATOM 1929 N N . ALA A 1 262 ? 150.070 114.721 161.351 1.00 44.21 262 ALA C N 1
ATOM 1930 C CA . ALA A 1 262 ? 150.912 114.428 160.195 1.00 44.21 262 ALA C CA 1
ATOM 1931 C C . ALA A 1 262 ? 150.263 113.400 159.279 1.00 44.21 262 ALA C C 1
ATOM 1932 O O . ALA A 1 262 ? 150.362 113.512 158.051 1.00 44.21 262 ALA C O 1
ATOM 1934 N N . LEU A 1 263 ? 149.593 112.398 159.858 1.00 43.56 263 LEU C N 1
ATOM 1935 C CA . LEU A 1 263 ? 148.866 111.419 159.055 1.00 43.56 263 LEU C CA 1
ATOM 1936 C C . LEU A 1 263 ? 147.706 112.064 158.306 1.00 43.56 263 LEU C C 1
ATOM 1937 O O . LEU A 1 263 ? 147.458 111.735 157.143 1.00 43.56 263 LEU C O 1
ATOM 1942 N N . LEU A 1 264 ? 147.032 113.050 158.892 1.00 42.52 264 LEU C N 1
ATOM 1943 C CA . LEU A 1 264 ? 145.834 113.648 158.249 1.00 42.52 264 LEU C CA 1
ATOM 1944 C C . LEU A 1 264 ? 146.276 114.561 157.109 1.00 42.52 264 LEU C C 1
ATOM 1945 O O . LEU A 1 264 ? 145.643 114.524 156.061 1.00 42.52 264 LEU C O 1
ATOM 1950 N N . VAL A 1 265 ? 147.290 115.382 157.329 1.00 43.07 265 VAL C N 1
ATOM 1951 C CA . VAL A 1 265 ? 147.859 116.269 156.278 1.00 43.07 265 VAL C CA 1
ATOM 1952 C C . VAL A 1 265 ? 148.372 115.408 155.130 1.00 43.07 265 VAL C C 1
ATOM 1953 O O . VAL A 1 265 ? 147.992 115.670 153.988 1.00 43.07 265 VAL C O 1
ATOM 1957 N N . LEU A 1 266 ? 149.187 114.407 155.426 1.00 50.00 266 LEU C N 1
ATOM 1958 C CA . LEU A 1 266 ? 149.746 113.513 154.384 1.00 50.00 266 LEU C CA 1
ATOM 1959 C C . LEU A 1 266 ? 148.604 112.810 153.652 1.00 50.00 266 LEU C C 1
ATOM 1960 O O . LEU A 1 266 ? 148.706 112.691 152.440 1.00 50.00 266 LEU C O 1
ATOM 1965 N N . GLY A 1 267 ? 147.584 112.332 154.354 1.00 41.41 267 GLY C N 1
ATOM 1966 C CA . GLY A 1 267 ? 146.424 111.749 153.707 1.00 41.41 267 GLY C CA 1
ATOM 1967 C C . GLY A 1 267 ? 145.664 112.734 152.844 1.00 41.41 267 GLY C C 1
ATOM 1968 O O . GLY A 1 267 ? 145.181 112.376 151.770 1.00 41.41 267 GLY C O 1
ATOM 1969 N N . MET A 1 268 ? 145.556 113.988 153.291 1.00 41.96 268 MET C N 1
ATOM 1970 C CA . MET A 1 268 ? 144.888 114.995 152.476 1.00 41.96 268 MET C CA 1
ATOM 1971 C C . MET A 1 268 ? 145.706 115.346 151.240 1.00 41.96 268 MET C C 1
ATOM 1972 O O . MET A 1 268 ? 145.143 115.523 150.150 1.00 41.96 268 MET C O 1
ATOM 1977 N N . ILE A 1 269 ? 147.034 115.435 151.390 1.00 42.19 269 ILE C N 1
ATOM 1978 C CA . ILE A 1 269 ? 147.915 115.662 150.247 1.00 42.19 269 ILE C CA 1
ATOM 1979 C C . ILE A 1 269 ? 147.800 114.516 149.251 1.00 42.19 269 ILE C C 1
ATOM 1980 O O . ILE A 1 269 ? 147.617 114.740 148.047 1.00 42.19 269 ILE C O 1
ATOM 1985 N N . THR A 1 270 ? 147.833 113.275 149.751 1.00 40.75 270 THR C N 1
ATOM 1986 C CA . THR A 1 270 ? 147.742 112.099 148.893 1.00 40.75 270 THR C CA 1
ATOM 1987 C C . THR A 1 270 ? 146.393 112.020 148.190 1.00 40.75 270 THR C C 1
ATOM 1988 O O . THR A 1 270 ? 146.340 111.781 146.979 1.00 40.75 270 THR C O 1
ATOM 1992 N N . ALA A 1 271 ? 145.305 112.299 148.917 1.00 39.25 271 ALA C N 1
ATOM 1993 C CA . ALA A 1 271 ? 143.964 112.222 148.348 1.00 39.25 271 ALA C CA 1
ATOM 1994 C C . ALA A 1 271 ? 143.746 113.280 147.273 1.00 39.25 271 ALA C C 1
ATOM 1995 O O . ALA A 1 271 ? 143.330 112.956 146.153 1.00 39.25 271 ALA C O 1
ATOM 1997 N N . PHE A 1 272 ? 144.059 114.545 147.574 1.00 41.12 272 PHE C N 1
ATOM 1998 C CA . PHE A 1 272 ? 143.795 115.583 146.585 1.00 41.12 272 PHE C CA 1
ATOM 1999 C C . PHE A 1 272 ? 144.739 115.492 145.390 1.00 41.12 272 PHE C C 1
ATOM 2000 O O . PHE A 1 272 ? 144.294 115.647 144.246 1.00 41.12 272 PHE C O 1
ATOM 2008 N N . VAL A 1 273 ? 146.028 115.218 145.622 1.00 40.44 273 VAL C N 1
ATOM 2009 C CA . VAL A 1 273 ? 146.974 115.151 144.514 1.00 40.44 273 VAL C CA 1
ATOM 2010 C C . VAL A 1 273 ? 146.715 113.920 143.645 1.00 40.44 273 VAL C C 1
ATOM 2011 O O . VAL A 1 273 ? 146.786 114.011 142.414 1.00 40.44 273 VAL C O 1
ATOM 2015 N N . GLY A 1 274 ? 146.351 112.778 144.241 1.00 38.53 274 GLY C N 1
ATOM 2016 C CA . GLY A 1 274 ? 146.005 111.613 143.439 1.00 38.53 274 GLY C CA 1
ATOM 2017 C C . GLY A 1 274 ? 144.734 111.805 142.631 1.00 38.53 274 GLY C C 1
ATOM 2018 O O . GLY A 1 274 ? 144.688 111.469 141.441 1.00 38.53 274 GLY C O 1
ATOM 2019 N N . GLY A 1 275 ? 143.697 112.380 143.255 1.00 39.37 275 GLY C N 1
ATOM 2020 C CA . GLY A 1 275 ? 142.460 112.639 142.538 1.00 39.37 275 GLY C CA 1
ATOM 2021 C C . GLY A 1 275 ? 142.600 113.670 141.436 1.00 39.37 275 GLY C C 1
ATOM 2022 O O . GLY A 1 275 ? 141.933 113.570 140.403 1.00 39.37 275 GLY C O 1
ATOM 2023 N N . LEU A 1 276 ? 143.463 114.669 141.633 1.00 39.78 276 LEU C N 1
ATOM 2024 C CA . LEU A 1 276 ? 143.697 115.651 140.581 1.00 39.78 276 LEU C CA 1
ATOM 2025 C C . LEU A 1 276 ? 144.571 115.085 139.469 1.00 39.78 276 LEU C C 1
ATOM 2026 O O . LEU A 1 276 ? 144.308 115.322 138.284 1.00 39.78 276 LEU C O 1
ATOM 2031 N N . TYR A 1 277 ? 145.610 114.343 139.821 1.00 40.96 277 TYR C N 1
ATOM 2032 C CA . TYR A 1 277 ? 146.574 113.821 138.823 1.00 40.96 277 TYR C CA 1
ATOM 2033 C C . TYR A 1 277 ? 145.931 112.706 138.009 1.00 40.96 277 TYR C C 1
ATOM 2034 O O . TYR A 1 277 ? 146.384 112.486 136.900 1.00 40.96 277 TYR C O 1
ATOM 2043 N N . ALA A 1 278 ? 144.909 112.034 138.537 1.00 39.14 278 ALA C N 1
ATOM 2044 C CA . ALA A 1 278 ? 144.195 111.041 137.751 1.00 39.14 278 ALA C CA 1
ATOM 2045 C C . ALA A 1 278 ? 143.457 111.645 136.564 1.00 39.14 278 ALA C C 1
ATOM 2046 O O . ALA A 1 278 ? 143.257 110.953 135.563 1.00 39.14 278 ALA C O 1
ATOM 2048 N N . LEU A 1 279 ? 142.953 112.868 136.724 1.00 39.69 279 LEU C N 1
ATOM 2049 C CA . LEU A 1 279 ? 142.102 113.523 135.700 1.00 39.69 279 LEU C CA 1
ATOM 2050 C C . LEU A 1 279 ? 142.950 114.041 134.544 1.00 39.69 279 LEU C C 1
ATOM 2051 O O . LEU A 1 279 ? 142.406 114.693 133.672 1.00 39.69 279 LEU C O 1
ATOM 2056 N N . VAL A 1 280 ? 144.238 113.753 134.541 1.00 40.63 280 VAL C N 1
ATOM 2057 C CA . VAL A 1 280 ? 145.140 114.225 133.453 1.00 40.63 280 VAL C CA 1
ATOM 2058 C C . VAL A 1 280 ? 145.795 113.009 132.815 1.00 40.63 280 VAL C C 1
ATOM 2059 O O . VAL A 1 280 ? 146.787 113.192 132.125 1.00 40.63 280 VAL C O 1
ATOM 2063 N N . GLU A 1 281 ? 145.210 111.832 132.983 1.00 40.98 281 GLU C N 1
ATOM 2064 C CA . GLU A 1 281 ? 145.810 110.578 132.472 1.00 40.98 281 GLU C CA 1
ATOM 2065 C C . GLU A 1 281 ? 144.870 109.991 131.417 1.00 40.98 281 GLU C C 1
ATOM 2066 O O . GLU A 1 281 ? 143.660 110.153 131.556 1.00 40.98 281 GLU C O 1
ATOM 2072 N N . HIS A 1 282 ? 145.445 109.336 130.406 1.00 42.29 282 HIS C N 1
ATOM 2073 C CA . HIS A 1 282 ? 144.666 108.682 129.321 1.00 42.29 282 HIS C CA 1
ATOM 2074 C C . HIS A 1 282 ? 144.859 107.162 129.378 1.00 42.29 282 HIS C C 1
ATOM 2075 O O . HIS A 1 282 ? 143.978 106.465 128.884 1.00 42.29 282 HIS C O 1
ATOM 2082 N N . ASN A 1 283 ? 145.968 106.665 129.916 1.00 39.86 283 ASN C N 1
ATOM 2083 C CA . ASN A 1 283 ? 146.159 105.206 130.126 1.00 39.86 283 ASN C CA 1
ATOM 2084 C C . ASN A 1 283 ? 145.248 104.902 131.307 1.00 39.86 283 ASN C C 1
ATOM 2085 O O . ASN A 1 283 ? 145.414 105.533 132.338 1.00 39.86 283 ASN C O 1
ATOM 2090 N N . ILE A 1 284 ? 144.320 103.988 131.142 1.00 37.65 284 ILE C N 1
ATOM 2091 C CA . ILE A 1 284 ? 143.314 103.648 132.144 1.00 37.65 284 ILE C CA 1
ATOM 2092 C C . ILE A 1 284 ? 143.976 103.119 133.414 1.00 37.65 284 ILE C C 1
ATOM 2093 O O . ILE A 1 284 ? 143.522 103.409 134.528 1.00 37.65 284 ILE C O 1
ATOM 2098 N N . GLN A 1 285 ? 145.086 102.394 133.280 1.00 38.01 285 GLN C N 1
ATOM 2099 C CA . GLN A 1 285 ? 145.728 101.797 134.441 1.00 38.01 285 GLN C CA 1
ATOM 2100 C C . GLN A 1 285 ? 146.526 102.820 135.244 1.00 38.01 285 GLN C C 1
ATOM 2101 O O . GLN A 1 285 ? 146.573 102.735 136.474 1.00 38.01 285 GLN C O 1
ATOM 2107 N N . ARG A 1 286 ? 147.143 103.801 134.576 1.00 38.91 286 ARG C N 1
ATOM 2108 C CA . ARG A 1 286 ? 147.784 104.903 135.294 1.00 38.91 286 ARG C CA 1
ATOM 2109 C C . ARG A 1 286 ? 146.753 105.763 136.016 1.00 38.91 286 ARG C C 1
ATOM 2110 O O . ARG A 1 286 ? 147.002 106.248 137.131 1.00 38.91 286 ARG C O 1
ATOM 2118 N N . LEU A 1 287 ? 145.595 105.964 135.382 1.00 36.88 287 LEU C N 1
ATOM 2119 C CA . LEU A 1 287 ? 144.491 106.683 136.006 1.00 36.88 287 LEU C CA 1
ATOM 2120 C C . LEU A 1 287 ? 143.994 105.955 137.247 1.00 36.88 287 LEU C C 1
ATOM 2121 O O . LEU A 1 287 ? 143.782 106.572 138.298 1.00 36.88 287 LEU C O 1
ATOM 2126 N N . LEU A 1 288 ? 143.818 104.637 137.148 1.00 35.51 288 LEU C N 1
ATOM 2127 C CA . LEU A 1 288 ? 143.390 103.865 138.304 1.00 35.51 288 LEU C CA 1
ATOM 2128 C C . LEU A 1 288 ? 144.490 103.736 139.350 1.00 35.51 288 LEU C C 1
ATOM 2129 O O . LEU A 1 288 ? 144.180 103.527 140.521 1.00 35.51 288 LEU C O 1
ATOM 2134 N N . ALA A 1 289 ? 145.760 103.888 138.967 1.00 36.94 289 ALA C N 1
ATOM 2135 C CA . ALA A 1 289 ? 146.839 103.979 139.946 1.00 36.94 289 ALA C CA 1
ATOM 2136 C C . ALA A 1 289 ? 146.787 105.272 140.748 1.00 36.94 289 ALA C C 1
ATOM 2137 O O . ALA A 1 289 ? 146.932 105.245 141.977 1.00 36.94 289 ALA C O 1
ATOM 2139 N N . TYR A 1 290 ? 146.538 106.386 140.085 1.00 38.18 290 TYR C N 1
ATOM 2140 C CA . TYR A 1 290 ? 146.428 107.691 140.769 1.00 38.18 290 TYR C CA 1
ATOM 2141 C C . TYR A 1 290 ? 145.171 107.666 141.618 1.00 38.18 290 TYR C C 1
ATOM 2142 O O . TYR A 1 290 ? 145.184 108.246 142.685 1.00 38.18 290 TYR C O 1
ATOM 2151 N N . HIS A 1 291 ? 144.134 106.979 141.165 1.00 37.36 291 HIS C N 1
ATOM 2152 C CA . HIS A 1 291 ? 142.931 106.811 141.957 1.00 37.36 291 HIS C CA 1
ATOM 2153 C C . HIS A 1 291 ? 143.092 105.845 143.127 1.00 37.36 291 HIS C C 1
ATOM 2154 O O . HIS A 1 291 ? 142.451 106.040 144.173 1.00 37.36 291 HIS C O 1
ATOM 2161 N N . THR A 1 292 ? 143.953 104.838 142.991 1.00 36.92 292 THR C N 1
ATOM 2162 C CA . THR A 1 292 ? 144.394 104.078 144.150 1.00 36.92 292 THR C CA 1
ATOM 2163 C C . THR A 1 292 ? 145.094 104.982 145.149 1.00 36.92 292 THR C C 1
ATOM 2164 O O . THR A 1 292 ? 144.845 104.865 146.347 1.00 36.92 292 THR C O 1
ATOM 2168 N N . LEU A 1 293 ? 145.919 105.916 144.663 1.00 38.61 293 LEU C N 1
ATOM 2169 C CA . LEU A 1 293 ? 146.595 106.873 145.541 1.00 38.61 293 LEU C CA 1
ATOM 2170 C C . LEU A 1 293 ? 145.515 107.760 146.158 1.00 38.61 293 LEU C C 1
ATOM 2171 O O . LEU A 1 293 ? 145.590 108.090 147.348 1.00 38.61 293 LEU C O 1
ATOM 2176 N N . GLU A 1 294 ? 144.494 108.166 145.423 1.00 38.69 294 GLU C N 1
ATOM 2177 C CA . GLU A 1 294 ? 143.476 109.006 146.088 1.00 38.69 294 GLU C CA 1
ATOM 2178 C C . GLU A 1 294 ? 142.837 108.200 147.202 1.00 38.69 294 GLU C C 1
ATOM 2179 O O . GLU A 1 294 ? 142.769 108.718 148.298 1.00 38.69 294 GLU C O 1
ATOM 2185 N N . ASN A 1 295 ? 142.349 106.994 146.914 1.00 37.73 295 ASN C N 1
ATOM 2186 C CA . ASN A 1 295 ? 141.822 106.213 148.029 1.00 37.73 295 ASN C CA 1
ATOM 2187 C C . ASN A 1 295 ? 142.725 105.836 149.206 1.00 37.73 295 ASN C C 1
ATOM 2188 O O . ASN A 1 295 ? 142.233 105.757 150.339 1.00 37.73 295 ASN C O 1
ATOM 2193 N N . ILE A 1 296 ? 144.026 105.609 148.966 1.00 38.04 296 ILE C N 1
ATOM 2194 C CA . ILE A 1 296 ? 145.011 105.481 150.047 1.00 38.04 296 ILE C CA 1
ATOM 2195 C C . ILE A 1 296 ? 145.011 106.732 150.912 1.00 38.04 296 ILE C C 1
ATOM 2196 O O . ILE A 1 296 ? 145.066 106.643 152.144 1.00 38.04 296 ILE C O 1
ATOM 2201 N N . GLY A 1 297 ? 144.912 107.907 150.285 1.00 38.00 297 GLY C N 1
ATOM 2202 C CA . GLY A 1 297 ? 144.822 109.146 151.043 1.00 38.00 297 GLY C CA 1
ATOM 2203 C C . GLY A 1 297 ? 143.566 109.248 151.892 1.00 38.00 297 GLY C C 1
ATOM 2204 O O . GLY A 1 297 ? 143.610 109.764 153.010 1.00 38.00 297 GLY C O 1
ATOM 2205 N N . ILE A 1 298 ? 142.433 108.760 151.401 1.00 37.04 298 ILE C N 1
ATOM 2206 C CA . ILE A 1 298 ? 141.161 108.751 152.194 1.00 37.04 298 ILE C CA 1
ATOM 2207 C C . ILE A 1 298 ? 141.278 107.754 153.358 1.00 37.04 298 ILE C C 1
ATOM 2208 O O . ILE A 1 298 ? 140.768 108.059 154.424 1.00 37.04 298 ILE C O 1
ATOM 2213 N N . ILE A 1 299 ? 141.950 106.628 153.201 1.00 37.73 299 ILE C N 1
ATOM 2214 C CA . ILE A 1 299 ? 142.056 105.621 154.291 1.00 37.73 299 ILE C CA 1
ATOM 2215 C C . ILE A 1 299 ? 142.939 106.208 155.396 1.00 37.73 299 ILE C C 1
ATOM 2216 O O . ILE A 1 299 ? 142.638 105.950 156.543 1.00 37.73 299 ILE C O 1
ATOM 2221 N N . LEU A 1 300 ? 143.943 107.009 155.059 1.00 38.81 300 LEU C N 1
ATOM 2222 C CA . LEU A 1 300 ? 144.832 107.682 156.037 1.00 38.81 300 LEU C CA 1
ATOM 2223 C C . LEU A 1 300 ? 144.099 108.850 156.695 1.00 38.81 300 LEU C C 1
ATOM 2224 O O . LEU A 1 300 ? 144.383 109.123 157.852 1.00 38.81 300 LEU C O 1
ATOM 2229 N N . LEU A 1 301 ? 143.218 109.533 155.966 1.00 39.43 301 LEU C N 1
ATOM 2230 C CA . LEU A 1 301 ? 142.387 110.590 156.580 1.00 39.43 301 LEU C CA 1
ATOM 2231 C C . LEU A 1 301 ? 141.518 109.913 157.641 1.00 39.43 301 LEU C C 1
ATOM 2232 O O . LEU A 1 301 ? 141.239 110.566 158.648 1.00 39.43 301 LEU C O 1
ATOM 2237 N N . GLY A 1 302 ? 141.106 108.659 157.429 1.00 40.66 302 GLY C N 1
ATOM 2238 C CA . GLY A 1 302 ? 140.387 107.944 158.478 1.00 40.66 302 GLY C CA 1
ATOM 2239 C C . GLY A 1 302 ? 141.290 107.467 159.604 1.00 40.66 302 GLY C C 1
ATOM 2240 O O . GLY A 1 302 ? 140.996 107.669 160.789 1.00 40.66 302 GLY C O 1
ATOM 2241 N N . LEU A 1 303 ? 142.427 106.861 159.248 1.00 41.89 303 LEU C N 1
ATOM 2242 C CA . LEU A 1 303 ? 143.347 106.346 160.258 1.00 41.89 303 LEU C CA 1
ATOM 2243 C C . LEU A 1 303 ? 144.010 107.476 161.040 1.00 41.89 303 LEU C C 1
ATOM 2244 O O . LEU A 1 303 ? 144.252 107.341 162.242 1.00 41.89 303 LEU C O 1
ATOM 2249 N N . GLY A 1 304 ? 144.282 108.606 160.386 1.00 42.29 304 GLY C N 1
ATOM 2250 C CA . GLY A 1 304 ? 144.847 109.743 161.088 1.00 42.29 304 GLY C CA 1
ATOM 2251 C C . GLY A 1 304 ? 143.850 110.417 162.006 1.00 42.29 304 GLY C C 1
ATOM 2252 O O . GLY A 1 304 ? 144.227 110.936 163.058 1.00 42.29 304 GLY C O 1
ATOM 2253 N N . ALA A 1 305 ? 142.566 110.414 161.628 1.00 43.15 305 ALA C N 1
ATOM 2254 C CA . ALA A 1 305 ? 141.526 110.863 162.549 1.00 43.15 305 ALA C CA 1
ATOM 2255 C C . ALA A 1 305 ? 141.443 109.953 163.768 1.00 43.15 305 ALA C C 1
ATOM 2256 O O . ALA A 1 305 ? 141.270 110.430 164.897 1.00 43.15 305 ALA C O 1
ATOM 2258 N N . GLY A 1 306 ? 141.594 108.641 163.560 1.00 44.31 306 GLY C N 1
ATOM 2259 C CA . GLY A 1 306 ? 141.631 107.716 164.688 1.00 44.31 306 GLY C CA 1
ATOM 2260 C C . GLY A 1 306 ? 142.829 107.922 165.602 1.00 44.31 306 GLY C C 1
ATOM 2261 O O . GLY A 1 306 ? 142.698 107.896 166.830 1.00 44.31 306 GLY C O 1
ATOM 2262 N N . VAL A 1 307 ? 144.010 108.145 165.016 1.00 46.20 307 VAL C N 1
ATOM 2263 C CA . VAL A 1 307 ? 145.221 108.376 165.804 1.00 46.20 307 VAL C CA 1
ATOM 2264 C C . VAL A 1 307 ? 145.140 109.714 166.539 1.00 46.20 307 VAL C C 1
ATOM 2265 O O . VAL A 1 307 ? 145.564 109.830 167.699 1.00 46.20 307 VAL C O 1
ATOM 2269 N N . THR A 1 308 ? 144.555 110.732 165.895 1.00 46.39 308 THR C N 1
ATOM 2270 C CA . THR A 1 308 ? 144.340 112.021 166.546 1.00 46.39 308 THR C CA 1
ATOM 2271 C C . THR A 1 308 ? 143.368 111.898 167.713 1.00 46.39 308 THR C C 1
ATOM 2272 O O . THR A 1 308 ? 143.572 112.517 168.762 1.00 46.39 308 THR C O 1
ATOM 2276 N N . GLY A 1 309 ? 142.310 111.099 167.553 1.00 47.42 309 GLY C N 1
ATOM 2277 C CA . GLY A 1 309 ? 141.403 110.851 168.661 1.00 47.42 309 GLY C CA 1
ATOM 2278 C C . GLY A 1 309 ? 142.037 110.078 169.798 1.00 47.42 309 GLY C C 1
ATOM 2279 O O . GLY A 1 309 ? 141.676 110.279 170.962 1.00 47.42 309 GLY C O 1
ATOM 2280 N N . ILE A 1 310 ? 142.948 109.156 169.475 1.00 48.44 310 ILE C N 1
ATOM 2281 C CA . ILE A 1 310 ? 143.721 108.463 170.505 1.00 48.44 310 ILE C CA 1
ATOM 2282 C C . ILE A 1 310 ? 144.591 109.453 171.271 1.00 48.44 310 ILE C C 1
ATOM 2283 O O . ILE A 1 310 ? 144.670 109.412 172.506 1.00 48.44 310 ILE C O 1
ATOM 2288 N N . ALA A 1 311 ? 145.224 110.382 170.551 1.00 48.94 311 ALA C N 1
ATOM 2289 C CA . ALA A 1 311 ? 146.067 111.388 171.190 1.00 48.94 311 ALA C CA 1
ATOM 2290 C C . ALA A 1 311 ? 145.258 112.386 172.016 1.00 48.94 311 ALA C C 1
ATOM 2291 O O . ALA A 1 311 ? 145.758 112.893 173.026 1.00 48.94 311 ALA C O 1
ATOM 2293 N N . LEU A 1 312 ? 144.025 112.686 171.610 1.00 50.04 312 LEU C N 1
ATOM 2294 C CA . LEU A 1 312 ? 143.155 113.581 172.366 1.00 50.04 312 LEU C CA 1
ATOM 2295 C C . LEU A 1 312 ? 142.237 112.848 173.335 1.00 50.04 312 LEU C C 1
ATOM 2296 O O . LEU A 1 312 ? 141.428 113.506 174.000 1.00 50.04 312 LEU C O 1
ATOM 2301 N N . GLU A 1 313 ? 142.383 111.520 173.448 1.00 51.70 313 GLU C N 1
ATOM 2302 C CA . GLU A 1 313 ? 141.587 110.654 174.332 1.00 51.70 313 GLU C CA 1
ATOM 2303 C C . GLU A 1 313 ? 140.080 110.837 174.134 1.00 51.70 313 GLU C C 1
ATOM 2304 O O . GLU A 1 313 ? 139.307 110.895 175.093 1.00 51.70 313 GLU C O 1
ATOM 2310 N N . GLN A 1 314 ? 139.658 110.924 172.872 1.00 50.06 314 GLN C N 1
ATOM 2311 C CA . GLN A 1 314 ? 138.245 111.056 172.526 1.00 50.06 314 GLN C CA 1
ATOM 2312 C C . GLN A 1 314 ? 137.790 109.788 171.815 1.00 50.06 314 GLN C C 1
ATOM 2313 O O . GLN A 1 314 ? 138.076 109.615 170.621 1.00 50.06 314 GLN C O 1
ATOM 2319 N N . PRO A 1 315 ? 137.078 108.881 172.501 1.00 48.74 315 PRO C N 1
ATOM 2320 C CA . PRO A 1 315 ? 136.798 107.554 171.919 1.00 48.74 315 PRO C CA 1
ATOM 2321 C C . PRO A 1 315 ? 135.865 107.580 170.724 1.00 48.74 315 PRO C C 1
ATOM 2322 O O . PRO A 1 315 ? 135.920 106.663 169.892 1.00 48.74 315 PRO C O 1
ATOM 2326 N N . ALA A 1 316 ? 135.011 108.601 170.620 1.00 46.87 316 ALA C N 1
ATOM 2327 C CA . ALA A 1 316 ? 134.144 108.733 169.455 1.00 46.87 316 ALA C CA 1
ATOM 2328 C C . ALA A 1 316 ? 134.952 108.989 168.190 1.00 46.87 316 ALA C C 1
ATOM 2329 O O . ALA A 1 316 ? 134.660 108.415 167.133 1.00 46.87 316 ALA C O 1
ATOM 2331 N N . LEU A 1 317 ? 135.981 109.836 168.292 1.00 45.93 317 LEU C N 1
ATOM 2332 C CA . LEU A 1 317 ? 136.853 110.124 167.159 1.00 45.93 317 LEU C CA 1
ATOM 2333 C C . LEU A 1 317 ? 137.652 108.892 166.748 1.00 45.93 317 LEU C C 1
ATOM 2334 O O . LEU A 1 317 ? 137.826 108.635 165.548 1.00 45.93 317 LEU C O 1
ATOM 2339 N N . ILE A 1 318 ? 138.119 108.115 167.735 1.00 46.36 318 ILE C N 1
ATOM 2340 C CA . ILE A 1 318 ? 138.824 106.860 167.469 1.00 46.36 318 ILE C CA 1
ATOM 2341 C C . ILE A 1 318 ? 137.919 105.888 166.730 1.00 46.36 318 ILE C C 1
ATOM 2342 O O . ILE A 1 318 ? 138.320 105.287 165.728 1.00 46.36 318 ILE C O 1
ATOM 2347 N N . ALA A 1 319 ? 136.678 105.739 167.209 1.00 46.20 319 ALA C N 1
ATOM 2348 C CA . ALA A 1 319 ? 135.745 104.786 166.615 1.00 46.20 319 ALA C CA 1
ATOM 2349 C C . ALA A 1 319 ? 135.388 105.175 165.188 1.00 46.20 319 ALA C C 1
ATOM 2350 O O . ALA A 1 319 ? 135.498 104.355 164.270 1.00 46.20 319 ALA C O 1
ATOM 2352 N N . LEU A 1 320 ? 135.019 106.444 164.978 1.00 44.27 320 LEU C N 1
ATOM 2353 C CA . LEU A 1 320 ? 134.611 106.900 163.653 1.00 44.27 320 LEU C CA 1
ATOM 2354 C C . LEU A 1 320 ? 135.768 106.843 162.660 1.00 44.27 320 LEU C C 1
ATOM 2355 O O . LEU A 1 320 ? 135.613 106.312 161.554 1.00 44.27 320 LEU C O 1
ATOM 2360 N N . GLY A 1 321 ? 136.952 107.317 163.060 1.00 43.52 321 GLY C N 1
ATOM 2361 C CA . GLY A 1 321 ? 138.089 107.286 162.155 1.00 43.52 321 GLY C CA 1
ATOM 2362 C C . GLY A 1 321 ? 138.577 105.881 161.846 1.00 43.52 321 GLY C C 1
ATOM 2363 O O . GLY A 1 321 ? 138.741 105.514 160.677 1.00 43.52 321 GLY C O 1
ATOM 2364 N N . LEU A 1 322 ? 138.777 105.061 162.882 1.00 44.33 322 LEU C N 1
ATOM 2365 C CA . LEU A 1 322 ? 139.331 103.731 162.696 1.00 44.33 322 LEU C CA 1
ATOM 2366 C C . LEU A 1 322 ? 138.315 102.714 162.197 1.00 44.33 322 LEU C C 1
ATOM 2367 O O . LEU A 1 322 ? 138.705 101.583 161.903 1.00 44.33 322 LEU C O 1
ATOM 2372 N N . VAL A 1 323 ? 137.033 103.056 162.112 1.00 43.15 323 VAL C N 1
ATOM 2373 C CA . VAL A 1 323 ? 136.070 102.206 161.430 1.00 43.15 323 VAL C CA 1
ATOM 2374 C C . VAL A 1 323 ? 135.841 102.661 159.994 1.00 43.15 323 VAL C C 1
ATOM 2375 O O . VAL A 1 323 ? 135.807 101.828 159.083 1.00 43.15 323 VAL C O 1
ATOM 2379 N N . GLY A 1 324 ? 135.744 103.979 159.767 1.00 40.59 324 GLY C N 1
ATOM 2380 C CA . GLY A 1 324 ? 135.587 104.485 158.413 1.00 40.59 324 GLY C CA 1
ATOM 2381 C C . GLY A 1 324 ? 136.786 104.204 157.526 1.00 40.59 324 GLY C C 1
ATOM 2382 O O . GLY A 1 324 ? 136.622 103.831 156.361 1.00 40.59 324 GLY C O 1
ATOM 2383 N N . GLY A 1 325 ? 138.001 104.335 158.075 1.00 39.65 325 GLY C N 1
ATOM 2384 C CA . GLY A 1 325 ? 139.194 104.047 157.294 1.00 39.65 325 GLY C CA 1
ATOM 2385 C C . GLY A 1 325 ? 139.320 102.588 156.897 1.00 39.65 325 GLY C C 1
ATOM 2386 O O . GLY A 1 325 ? 139.645 102.277 155.750 1.00 39.65 325 GLY C O 1
ATOM 2387 N N . LEU A 1 326 ? 139.019 101.673 157.821 1.00 40.21 326 LEU C N 1
ATOM 2388 C CA . LEU A 1 326 ? 139.161 100.251 157.516 1.00 40.21 326 LEU C CA 1
ATOM 2389 C C . LEU A 1 326 ? 138.036 99.754 156.614 1.00 40.21 326 LEU C C 1
ATOM 2390 O O . LEU A 1 326 ? 138.263 98.896 155.744 1.00 40.21 326 LEU C O 1
ATOM 2395 N N . TYR A 1 327 ? 136.820 100.284 156.795 1.00 40.15 327 TYR C N 1
ATOM 2396 C CA . TYR A 1 327 ? 135.728 99.935 155.894 1.00 40.15 327 TYR C CA 1
ATOM 2397 C C . TYR A 1 327 ? 135.988 100.461 154.489 1.00 40.15 327 TYR C C 1
ATOM 2398 O O . TYR A 1 327 ? 135.741 99.753 153.503 1.00 40.15 327 TYR C O 1
ATOM 2407 N N . HIS A 1 328 ? 136.537 101.671 154.408 1.00 37.81 328 HIS C N 1
ATOM 2408 C CA . HIS A 1 328 ? 136.926 102.212 153.090 1.00 37.81 328 HIS C CA 1
ATOM 2409 C C . HIS A 1 328 ? 138.062 101.379 152.507 1.00 37.81 328 HIS C C 1
ATOM 2410 O O . HIS A 1 328 ? 138.092 101.237 151.294 1.00 37.81 328 HIS C O 1
ATOM 2417 N N . LEU A 1 329 ? 138.960 100.868 153.329 1.00 38.37 329 LEU C N 1
ATOM 2418 C CA . LEU A 1 329 ? 140.062 100.043 152.839 1.00 38.37 329 LEU C CA 1
ATOM 2419 C C . LEU A 1 329 ? 139.555 98.759 152.192 1.00 38.37 329 LEU C C 1
ATOM 2420 O O . LEU A 1 329 ? 139.931 98.430 151.058 1.00 38.37 329 LEU C O 1
ATOM 2425 N N . LEU A 1 330 ? 138.673 98.038 152.893 1.00 38.61 330 LEU C N 1
ATOM 2426 C CA . LEU A 1 330 ? 138.118 96.797 152.351 1.00 38.61 330 LEU C CA 1
ATOM 2427 C C . LEU A 1 330 ? 137.259 97.056 151.113 1.00 38.61 330 LEU C C 1
ATOM 2428 O O . LEU A 1 330 ? 137.370 96.346 150.098 1.00 38.61 330 LEU C O 1
ATOM 2433 N N . ASN A 1 331 ? 136.431 98.099 151.153 1.00 38.75 331 ASN C N 1
ATOM 2434 C CA . ASN A 1 331 ? 135.545 98.347 150.025 1.00 38.75 331 ASN C CA 1
ATOM 2435 C C . ASN A 1 331 ? 136.288 98.947 148.837 1.00 38.75 331 ASN C C 1
ATOM 2436 O O . ASN A 1 331 ? 135.915 98.684 147.687 1.00 38.75 331 ASN C O 1
ATOM 2441 N N . HIS A 1 332 ? 137.377 99.663 149.095 1.00 37.37 332 HIS C N 1
ATOM 2442 C CA . HIS A 1 332 ? 138.242 100.149 148.000 1.00 37.37 332 HIS C CA 1
ATOM 2443 C C . HIS A 1 332 ? 138.848 98.952 147.316 1.00 37.37 332 HIS C C 1
ATOM 2444 O O . HIS A 1 332 ? 138.812 98.880 146.095 1.00 37.37 332 HIS C O 1
ATOM 2451 N N . SER A 1 333 ? 139.394 98.051 148.110 1.00 37.95 333 SER C N 1
ATOM 2452 C CA . SER A 1 333 ? 139.968 96.848 147.521 1.00 37.95 333 SER C CA 1
ATOM 2453 C C . SER A 1 333 ? 138.971 96.146 146.611 1.00 37.95 333 SER C C 1
ATOM 2454 O O . SER A 1 333 ? 139.319 95.743 145.490 1.00 37.95 333 SER C O 1
ATOM 2457 N N . LEU A 1 334 ? 137.706 96.093 147.044 1.00 36.92 334 LEU C N 1
ATOM 2458 C CA . LEU A 1 334 ? 136.653 95.473 146.237 1.00 36.92 334 LEU C CA 1
ATOM 2459 C C . LEU A 1 334 ? 136.450 96.236 144.922 1.00 36.92 334 LEU C C 1
ATOM 2460 O O . LEU A 1 334 ? 136.550 95.646 143.836 1.00 36.92 334 LEU C O 1
ATOM 2465 N N . PHE A 1 335 ? 136.217 97.556 144.982 1.00 36.44 335 PHE C N 1
ATOM 2466 C CA . PHE A 1 335 ? 135.915 98.221 143.711 1.00 36.44 335 PHE C CA 1
ATOM 2467 C C . PHE A 1 335 ? 137.155 98.529 142.875 1.00 36.44 335 PHE C C 1
ATOM 2468 O O . PHE A 1 335 ? 137.042 98.630 141.649 1.00 36.44 335 PHE C O 1
ATOM 2476 N N . LYS A 1 336 ? 138.336 98.629 143.481 1.00 35.74 336 LYS C N 1
ATOM 2477 C CA . LYS A 1 336 ? 139.546 98.766 142.685 1.00 35.74 336 LYS C CA 1
ATOM 2478 C C . LYS A 1 336 ? 139.871 97.463 141.969 1.00 35.74 336 LYS C C 1
ATOM 2479 O O . LYS A 1 336 ? 140.350 97.483 140.826 1.00 35.74 336 LYS C O 1
ATOM 2485 N N . SER A 1 337 ? 139.580 96.321 142.610 1.00 36.16 337 SER C N 1
ATOM 2486 C CA . SER A 1 337 ? 139.662 95.043 141.914 1.00 36.16 337 SER C CA 1
ATOM 2487 C C . SER A 1 337 ? 138.665 94.974 140.763 1.00 36.16 337 SER C C 1
ATOM 2488 O O . SER A 1 337 ? 139.013 94.492 139.677 1.00 36.16 337 SER C O 1
ATOM 2491 N N . VAL A 1 338 ? 137.439 95.490 140.978 1.00 35.79 338 VAL C N 1
ATOM 2492 C CA . VAL A 1 338 ? 136.419 95.558 139.920 1.00 35.79 338 VAL C CA 1
ATOM 2493 C C . VAL A 1 338 ? 136.946 96.318 138.709 1.00 35.79 338 VAL C C 1
ATOM 2494 O O . VAL A 1 338 ? 136.911 95.822 137.575 1.00 35.79 338 VAL C O 1
ATOM 2498 N N . LEU A 1 339 ? 137.499 97.504 138.951 1.00 34.61 339 LEU C N 1
ATOM 2499 C CA . LEU A 1 339 ? 137.873 98.387 137.853 1.00 34.61 339 LEU C CA 1
ATOM 2500 C C . LEU A 1 339 ? 139.127 97.906 137.135 1.00 34.61 339 LEU C C 1
ATOM 2501 O O . LEU A 1 339 ? 139.191 97.968 135.901 1.00 34.61 339 LEU C O 1
ATOM 2506 N N . PHE A 1 340 ? 140.116 97.388 137.875 1.00 34.80 340 PHE C N 1
ATOM 2507 C CA . PHE A 1 340 ? 141.316 96.875 137.220 1.00 34.80 340 PHE C CA 1
ATOM 2508 C C . PHE A 1 340 ? 141.029 95.613 136.415 1.00 34.80 340 PHE C C 1
ATOM 2509 O O . PHE A 1 340 ? 141.518 95.477 135.287 1.00 34.80 340 PHE C O 1
ATOM 2517 N N . LEU A 1 341 ? 140.210 94.697 136.949 1.00 35.23 341 LEU C N 1
ATOM 2518 C CA . LEU A 1 341 ? 139.894 93.492 136.190 1.00 35.23 341 LEU C CA 1
ATOM 2519 C C . LEU A 1 341 ? 138.996 93.788 134.989 1.00 35.23 341 LEU C C 1
ATOM 2520 O O . LEU A 1 341 ? 139.183 93.190 133.924 1.00 35.23 341 LEU C O 1
ATOM 2525 N N . GLY A 1 342 ? 138.052 94.724 135.115 1.00 34.54 342 GLY C N 1
ATOM 2526 C CA . GLY A 1 342 ? 137.230 95.084 133.969 1.00 34.54 342 GLY C CA 1
ATOM 2527 C C . GLY A 1 342 ? 137.998 95.813 132.880 1.00 34.54 342 GLY C C 1
ATOM 2528 O O . GLY A 1 342 ? 137.789 95.560 131.687 1.00 34.54 342 GLY C O 1
ATOM 2529 N N . ALA A 1 343 ? 138.900 96.724 133.269 1.00 34.51 343 ALA C N 1
ATOM 2530 C CA . ALA A 1 343 ? 139.750 97.390 132.288 1.00 34.51 343 ALA C CA 1
ATOM 2531 C C . ALA A 1 343 ? 140.712 96.413 131.628 1.00 34.51 343 ALA C C 1
ATOM 2532 O O . ALA A 1 343 ? 141.010 96.545 130.434 1.00 34.51 343 ALA C O 1
ATOM 2534 N N . GLY A 1 344 ? 141.187 95.415 132.376 1.00 34.97 344 GLY C N 1
ATOM 2535 C CA . GLY A 1 344 ? 141.953 94.348 131.764 1.00 34.97 344 GLY C CA 1
ATOM 2536 C C . GLY A 1 344 ? 141.145 93.484 130.821 1.00 34.97 344 GLY C C 1
ATOM 2537 O O . GLY A 1 344 ? 141.688 92.956 129.855 1.00 34.97 344 GLY C O 1
ATOM 2538 N N . SER A 1 345 ? 139.850 93.302 131.098 1.00 35.28 345 SER C N 1
ATOM 2539 C CA . SER A 1 345 ? 138.980 92.597 130.156 1.00 35.28 345 SER C CA 1
ATOM 2540 C C . SER A 1 345 ? 138.799 93.392 128.868 1.00 35.28 345 SER C C 1
ATOM 2541 O O . SER A 1 345 ? 138.754 92.816 127.771 1.00 35.28 345 SER C O 1
ATOM 2544 N N . VAL A 1 346 ? 138.687 94.717 128.990 1.00 35.49 346 VAL C N 1
ATOM 2545 C CA . VAL A 1 346 ? 138.611 95.581 127.812 1.00 35.49 346 VAL C CA 1
ATOM 2546 C C . VAL A 1 346 ? 139.911 95.511 127.011 1.00 35.49 346 VAL C C 1
ATOM 2547 O O . VAL A 1 346 ? 139.893 95.450 125.774 1.00 35.49 346 VAL C O 1
ATOM 2551 N N . TRP A 1 347 ? 141.055 95.478 127.703 1.00 36.70 347 TRP C N 1
ATOM 2552 C CA . TRP A 1 347 ? 142.336 95.265 127.026 1.00 36.70 347 TRP C CA 1
ATOM 2553 C C . TRP A 1 347 ? 142.441 93.865 126.425 1.00 36.70 347 TRP C C 1
ATOM 2554 O O . TRP A 1 347 ? 143.090 93.685 125.390 1.00 36.70 347 TRP C O 1
ATOM 2565 N N . PHE A 1 348 ? 141.848 92.868 127.082 1.00 37.44 348 PHE C N 1
ATOM 2566 C CA . PHE A 1 348 ? 141.842 91.497 126.582 1.00 37.44 348 PHE C CA 1
ATOM 2567 C C . PHE A 1 348 ? 141.092 91.402 125.263 1.00 37.44 348 PHE C C 1
ATOM 2568 O O . PHE A 1 348 ? 141.525 90.703 124.340 1.00 37.44 348 PHE C O 1
ATOM 2576 N N . ARG A 1 349 ? 139.967 92.099 125.158 1.00 38.14 349 ARG C N 1
ATOM 2577 C CA . ARG A 1 349 ? 139.166 92.045 123.945 1.00 38.14 349 ARG C CA 1
ATOM 2578 C C . ARG A 1 349 ? 139.587 93.058 122.887 1.00 38.14 349 ARG C C 1
ATOM 2579 O O . ARG A 1 349 ? 139.216 92.893 121.720 1.00 38.14 349 ARG C O 1
ATOM 2587 N N . THR A 1 350 ? 140.351 94.087 123.244 1.00 37.80 350 THR C N 1
ATOM 2588 C CA . THR A 1 350 ? 140.722 95.119 122.281 1.00 37.80 350 THR C CA 1
ATOM 2589 C C . THR A 1 350 ? 142.220 95.243 122.056 1.00 37.80 350 THR C C 1
ATOM 2590 O O . THR A 1 350 ? 142.647 95.465 120.922 1.00 37.80 350 THR C O 1
ATOM 2594 N N . GLY A 1 351 ? 143.033 95.111 123.097 1.00 37.71 351 GLY C N 1
ATOM 2595 C CA . GLY A 1 351 ? 144.456 95.351 122.983 1.00 37.71 351 GLY C CA 1
ATOM 2596 C C . GLY A 1 351 ? 144.890 96.759 123.308 1.00 37.71 351 GLY C C 1
ATOM 2597 O O . GLY A 1 351 ? 146.057 97.096 123.079 1.00 37.71 351 GLY C O 1
ATOM 2598 N N . HIS A 1 352 ? 143.995 97.589 123.835 1.00 39.42 352 HIS C N 1
ATOM 2599 C CA . HIS A 1 352 ? 144.273 98.991 124.095 1.00 39.42 352 HIS C CA 1
ATOM 2600 C C . HIS A 1 352 ? 144.090 99.297 125.573 1.00 39.42 352 HIS C C 1
ATOM 2601 O O . HIS A 1 352 ? 143.108 98.872 126.189 1.00 39.42 352 HIS C O 1
ATOM 2608 N N . ARG A 1 353 ? 145.047 100.029 126.136 1.00 40.07 353 ARG C N 1
ATOM 2609 C CA . ARG A 1 353 ? 144.890 100.639 127.446 1.00 40.07 353 ARG C CA 1
ATOM 2610 C C . ARG A 1 353 ? 144.619 102.133 127.359 1.00 40.07 353 ARG C C 1
ATOM 2611 O O . ARG A 1 353 ? 144.219 102.736 128.358 1.00 40.07 353 ARG C O 1
ATOM 2619 N N . ASP A 1 354 ? 144.830 102.739 126.196 1.00 42.35 354 ASP C N 1
ATOM 2620 C CA . ASP A 1 354 ? 144.472 104.133 125.983 1.00 42.35 354 ASP C CA 1
ATOM 2621 C C . ASP A 1 354 ? 142.967 104.201 125.760 1.00 42.35 354 ASP C C 1
ATOM 2622 O O . ASP A 1 354 ? 142.434 103.527 124.872 1.00 42.35 354 ASP C O 1
ATOM 2627 N N . ILE A 1 355 ? 142.281 105.018 126.565 1.00 40.82 355 ILE C N 1
ATOM 2628 C CA . ILE A 1 355 ? 140.842 105.216 126.395 1.00 40.82 355 ILE C CA 1
ATOM 2629 C C . ILE A 1 355 ? 140.455 106.200 125.303 1.00 40.82 355 ILE C C 1
ATOM 2630 O O . ILE A 1 355 ? 139.263 106.352 125.006 1.00 40.82 355 ILE C O 1
ATOM 2635 N N . GLU A 1 356 ? 141.439 106.748 124.612 1.00 42.98 356 GLU C N 1
ATOM 2636 C CA . GLU A 1 356 ? 141.122 107.638 123.472 1.00 42.98 356 GLU C CA 1
ATOM 2637 C C . GLU A 1 356 ? 141.017 106.751 122.242 1.00 42.98 356 GLU C C 1
ATOM 2638 O O . GLU A 1 356 ? 140.505 107.207 121.218 1.00 42.98 356 GLU C O 1
ATOM 2644 N N . LYS A 1 357 ? 141.371 105.481 122.342 1.00 41.44 357 LYS C N 1
ATOM 2645 C CA . LYS A 1 357 ? 141.325 104.546 121.203 1.00 41.44 357 LYS C CA 1
ATOM 2646 C C . LYS A 1 357 ? 140.377 103.448 121.607 1.00 41.44 357 LYS C C 1
ATOM 2647 O O . LYS A 1 357 ? 140.455 102.375 121.033 1.00 41.44 357 LYS C O 1
ATOM 2653 N N . LEU A 1 358 ? 139.492 103.735 122.553 1.00 39.08 358 LEU C N 1
ATOM 2654 C CA . LEU A 1 358 ? 138.681 102.685 123.159 1.00 39.08 358 LEU C CA 1
ATOM 2655 C C . LEU A 1 358 ? 137.224 103.083 123.288 1.00 39.08 358 LEU C C 1
ATOM 2656 O O . LEU A 1 358 ? 136.613 102.899 124.337 1.00 39.08 358 LEU C O 1
ATOM 2661 N N . GLY A 1 359 ? 136.627 103.621 122.231 1.00 38.39 359 GLY C N 1
ATOM 2662 C CA . GLY A 1 359 ? 135.239 104.035 122.313 1.00 38.39 359 GLY C CA 1
ATOM 2663 C C . GLY A 1 359 ? 134.266 102.871 122.226 1.00 38.39 359 GLY C C 1
ATOM 2664 O O . GLY A 1 359 ? 134.572 101.810 121.683 1.00 38.39 359 GLY C O 1
ATOM 2665 N N . GLY A 1 360 ? 133.080 103.083 122.792 1.00 36.34 360 GLY C N 1
ATOM 2666 C CA . GLY A 1 360 ? 131.913 102.244 122.536 1.00 36.34 360 GLY C CA 1
ATOM 2667 C C . GLY A 1 360 ? 131.994 100.794 122.965 1.00 36.34 360 GLY C C 1
ATOM 2668 O O . GLY A 1 360 ? 131.436 99.922 122.289 1.00 36.34 360 GLY C O 1
ATOM 2669 N N . ILE A 1 361 ? 132.668 100.513 124.082 1.00 36.51 361 ILE C N 1
ATOM 2670 C CA . ILE A 1 361 ? 132.774 99.138 124.568 1.00 36.51 361 ILE C CA 1
ATOM 2671 C C . ILE A 1 361 ? 131.513 98.693 125.296 1.00 36.51 361 ILE C C 1
ATOM 2672 O O . ILE A 1 361 ? 131.309 97.488 125.494 1.00 36.51 361 ILE C O 1
ATOM 2677 N N . GLY A 1 362 ? 130.629 99.630 125.650 1.00 35.79 362 GLY C N 1
ATOM 2678 C CA . GLY A 1 362 ? 129.447 99.281 126.421 1.00 35.79 362 GLY C CA 1
ATOM 2679 C C . GLY A 1 362 ? 128.412 98.487 125.650 1.00 35.79 362 GLY C C 1
ATOM 2680 O O . GLY A 1 362 ? 127.624 97.748 126.248 1.00 35.79 362 GLY C O 1
ATOM 2681 N N . LYS A 1 363 ? 128.391 98.624 124.327 1.00 37.28 363 LYS C N 1
ATOM 2682 C CA . LYS A 1 363 ? 127.527 97.794 123.500 1.00 37.28 363 LYS C CA 1
ATOM 2683 C C . LYS A 1 363 ? 128.177 96.475 123.113 1.00 37.28 363 LYS C C 1
ATOM 2684 O O . LYS A 1 363 ? 127.464 95.508 122.823 1.00 37.28 363 LYS C O 1
ATOM 2690 N N . LYS A 1 364 ? 129.507 96.413 123.107 1.00 38.61 364 LYS C N 1
ATOM 2691 C CA . LYS A 1 364 ? 130.224 95.190 122.775 1.00 38.61 364 LYS C CA 1
ATOM 2692 C C . LYS A 1 364 ? 130.497 94.318 123.991 1.00 38.61 364 LYS C C 1
ATOM 2693 O O . LYS A 1 364 ? 130.504 93.088 123.872 1.00 38.61 364 LYS C O 1
ATOM 2699 N N . MET A 1 365 ? 130.716 94.924 125.157 1.00 37.01 365 MET C N 1
ATOM 2700 C CA . MET A 1 365 ? 130.964 94.201 126.405 1.00 37.01 365 MET C CA 1
ATOM 2701 C C . MET A 1 365 ? 129.972 94.710 127.440 1.00 37.01 365 MET C C 1
ATOM 2702 O O . MET A 1 365 ? 130.346 95.471 128.340 1.00 37.01 365 MET C O 1
ATOM 2707 N N . PRO A 1 366 ? 128.701 94.301 127.352 1.00 35.81 366 PRO C N 1
ATOM 2708 C CA . PRO A 1 366 ? 127.674 94.962 128.178 1.00 35.81 366 PRO C CA 1
ATOM 2709 C C . PRO A 1 366 ? 127.710 94.571 129.646 1.00 35.81 366 PRO C C 1
ATOM 2710 O O . PRO A 1 366 ? 127.500 95.436 130.506 1.00 35.81 366 PRO C O 1
ATOM 2714 N N . VAL A 1 367 ? 127.965 93.297 129.955 1.00 34.96 367 VAL C N 1
ATOM 2715 C CA . VAL A 1 367 ? 128.017 92.841 131.343 1.00 34.96 367 VAL C CA 1
ATOM 2716 C C . VAL A 1 367 ? 129.204 93.471 132.065 1.00 34.96 367 VAL C C 1
ATOM 2717 O O . VAL A 1 367 ? 129.085 93.951 133.207 1.00 34.96 367 VAL C O 1
ATOM 2721 N N . ILE A 1 368 ? 130.356 93.505 131.390 1.00 34.51 368 ILE C N 1
ATOM 2722 C CA . ILE A 1 368 ? 131.531 94.213 131.884 1.00 34.51 368 ILE C CA 1
ATOM 2723 C C . ILE A 1 368 ? 131.247 95.701 132.012 1.00 34.51 368 ILE C C 1
ATOM 2724 O O . ILE A 1 368 ? 131.697 96.334 132.967 1.00 34.51 368 ILE C O 1
ATOM 2729 N N . SER A 1 369 ? 130.470 96.275 131.086 1.00 34.76 369 SER C N 1
ATOM 2730 C CA . SER A 1 369 ? 130.141 97.700 131.160 1.00 34.76 369 SER C CA 1
ATOM 2731 C C . SER A 1 369 ? 129.292 98.028 132.382 1.00 34.76 369 SER C C 1
ATOM 2732 O O . SER A 1 369 ? 129.521 99.049 133.038 1.00 34.76 369 SER C O 1
ATOM 2735 N N . ILE A 1 370 ? 128.319 97.171 132.709 1.00 34.35 370 ILE C N 1
ATOM 2736 C CA . ILE A 1 370 ? 127.497 97.391 133.898 1.00 34.35 370 ILE C CA 1
ATOM 2737 C C . ILE A 1 370 ? 128.332 97.245 135.168 1.00 34.35 370 ILE C C 1
ATOM 2738 O O . ILE A 1 370 ? 128.218 98.057 136.100 1.00 34.35 370 ILE C O 1
ATOM 2743 N N . ALA A 1 371 ? 129.207 96.232 135.215 1.00 34.21 371 ALA C N 1
ATOM 2744 C CA . ALA A 1 371 ? 130.030 96.034 136.409 1.00 34.21 371 ALA C CA 1
ATOM 2745 C C . ALA A 1 371 ? 131.069 97.144 136.582 1.00 34.21 371 ALA C C 1
ATOM 2746 O O . ALA A 1 371 ? 131.311 97.606 137.706 1.00 34.21 371 ALA C O 1
ATOM 2748 N N . MET A 1 372 ? 131.682 97.594 135.481 1.00 34.84 372 MET C N 1
ATOM 2749 C CA . MET A 1 372 ? 132.550 98.767 135.522 1.00 34.84 372 MET C CA 1
ATOM 2750 C C . MET A 1 372 ? 131.805 100.032 135.906 1.00 34.84 372 MET C C 1
ATOM 2751 O O . MET A 1 372 ? 132.377 100.865 136.603 1.00 34.84 372 MET C O 1
ATOM 2756 N N . LEU A 1 373 ? 130.557 100.211 135.455 1.00 34.71 373 LEU C N 1
ATOM 2757 C CA . LEU A 1 373 ? 129.774 101.363 135.897 1.00 34.71 373 LEU C CA 1
ATOM 2758 C C . LEU A 1 373 ? 129.548 101.329 137.401 1.00 34.71 373 LEU C C 1
ATOM 2759 O O . LEU A 1 373 ? 129.690 102.356 138.075 1.00 34.71 373 LEU C O 1
ATOM 2764 N N . VAL A 1 374 ? 129.238 100.145 137.941 1.00 34.84 374 VAL C N 1
ATOM 2765 C CA . VAL A 1 374 ? 129.065 99.979 139.384 1.00 34.84 374 VAL C CA 1
ATOM 2766 C C . VAL A 1 374 ? 130.355 100.325 140.126 1.00 34.84 374 VAL C C 1
ATOM 2767 O O . VAL A 1 374 ? 130.335 101.063 141.118 1.00 34.84 374 VAL C O 1
ATOM 2771 N N . GLY A 1 375 ? 131.498 99.867 139.609 1.00 35.26 375 GLY C N 1
ATOM 2772 C CA . GLY A 1 375 ? 132.774 100.183 140.244 1.00 35.26 375 GLY C CA 1
ATOM 2773 C C . GLY A 1 375 ? 133.176 101.649 140.157 1.00 35.26 375 GLY C C 1
ATOM 2774 O O . GLY A 1 375 ? 133.707 102.212 141.121 1.00 35.26 375 GLY C O 1
ATOM 2775 N N . LEU A 1 376 ? 132.945 102.288 139.002 1.00 35.98 376 LEU C N 1
ATOM 2776 C CA . LEU A 1 376 ? 133.308 103.698 138.846 1.00 35.98 376 LEU C CA 1
ATOM 2777 C C . LEU A 1 376 ? 132.398 104.607 139.666 1.00 35.98 376 LEU C C 1
ATOM 2778 O O . LEU A 1 376 ? 132.868 105.596 140.237 1.00 35.98 376 LEU C O 1
ATOM 2783 N N . MET A 1 377 ? 131.098 104.301 139.741 1.00 36.88 377 MET C N 1
ATOM 2784 C CA . MET A 1 377 ? 130.248 105.030 140.680 1.00 36.88 377 MET C CA 1
ATOM 2785 C C . MET A 1 377 ? 130.601 104.727 142.125 1.00 36.88 377 MET C C 1
ATOM 2786 O O . MET A 1 377 ? 130.407 105.589 142.987 1.00 36.88 377 MET C O 1
ATOM 2791 N N . ALA A 1 378 ? 131.104 103.523 142.404 1.00 36.54 378 ALA C N 1
ATOM 2792 C CA . ALA A 1 378 ? 131.552 103.192 143.745 1.00 36.54 378 ALA C CA 1
ATOM 2793 C C . ALA A 1 378 ? 132.763 104.007 144.162 1.00 36.54 378 ALA C C 1
ATOM 2794 O O . ALA A 1 378 ? 132.828 104.443 145.313 1.00 36.54 378 ALA C O 1
ATOM 2796 N N . MET A 1 379 ? 133.664 104.289 143.241 1.00 39.17 379 MET C N 1
ATOM 2797 C CA . MET A 1 379 ? 134.892 105.069 143.507 1.00 39.17 379 MET C CA 1
ATOM 2798 C C . MET A 1 379 ? 134.613 106.567 143.647 1.00 39.17 379 MET C C 1
ATOM 2799 O O . MET A 1 379 ? 135.356 107.208 144.388 1.00 39.17 379 MET C O 1
ATOM 2804 N N . ALA A 1 380 ? 133.604 107.110 142.969 1.00 38.61 380 ALA C N 1
ATOM 2805 C CA . ALA A 1 380 ? 133.213 108.528 143.123 1.00 38.61 380 ALA C CA 1
ATOM 2806 C C . ALA A 1 380 ? 132.465 108.725 144.438 1.00 38.61 380 ALA C C 1
ATOM 2807 O O . ALA A 1 380 ? 132.012 109.843 144.675 1.00 38.61 380 ALA C O 1
ATOM 2809 N N . ALA A 1 381 ? 132.337 107.678 145.249 1.00 38.38 381 ALA C N 1
ATOM 2810 C CA . ALA A 1 381 ? 131.631 107.721 146.548 1.00 38.38 381 ALA C CA 1
ATOM 2811 C C . ALA A 1 381 ? 130.195 108.179 146.352 1.00 38.38 381 ALA C C 1
ATOM 2812 O O . ALA A 1 381 ? 129.722 108.966 147.163 1.00 38.38 381 ALA C O 1
ATOM 2814 N N . LEU A 1 382 ? 129.540 107.694 145.311 1.00 37.72 382 LEU C N 1
ATOM 2815 C CA . LEU A 1 382 ? 128.117 108.009 145.099 1.00 37.72 382 LEU C CA 1
ATOM 2816 C C . LEU A 1 382 ? 127.301 106.979 145.873 1.00 37.72 382 LEU C C 1
ATOM 2817 O O . LEU A 1 382 ? 127.653 105.797 145.818 1.00 37.72 382 LEU C O 1
ATOM 2822 N N . PRO A 1 383 ? 126.293 107.400 146.658 1.00 39.30 383 PRO C N 1
ATOM 2823 C CA . PRO A 1 383 ? 125.441 106.497 147.434 1.00 39.30 383 PRO C CA 1
ATOM 2824 C C . PRO A 1 383 ? 124.489 105.742 146.524 1.00 39.30 383 PRO C C 1
ATOM 2825 O O . PRO A 1 383 ? 124.162 106.216 145.427 1.00 39.30 383 PRO C O 1
ATOM 2829 N N . PRO A 1 384 ? 124.037 104.547 146.922 1.00 41.01 384 PRO C N 1
ATOM 2830 C CA . PRO A 1 384 ? 124.328 103.803 148.147 1.00 41.01 384 PRO C CA 1
ATOM 2831 C C . PRO A 1 384 ? 125.414 102.755 147.957 1.00 41.01 384 PRO C C 1
ATOM 2832 O O . PRO A 1 384 ? 125.261 101.638 148.443 1.00 41.01 384 PRO C O 1
ATOM 2836 N N . LEU A 1 385 ? 126.488 103.102 147.256 1.00 39.49 385 LEU C N 1
ATOM 2837 C CA . LEU A 1 385 ? 127.538 102.140 146.974 1.00 39.49 385 LEU C CA 1
ATOM 2838 C C . LEU A 1 385 ? 128.599 102.176 148.072 1.00 39.49 385 LEU C C 1
ATOM 2839 O O . LEU A 1 385 ? 128.568 103.012 148.978 1.00 39.49 385 LEU C O 1
ATOM 2844 N N . ASN A 1 386 ? 129.556 101.254 147.988 1.00 39.57 386 ASN C N 1
ATOM 2845 C CA . ASN A 1 386 ? 130.460 100.990 149.099 1.00 39.57 386 ASN C CA 1
ATOM 2846 C C . ASN A 1 386 ? 131.581 102.005 149.227 1.00 39.57 386 ASN C C 1
ATOM 2847 O O . ASN A 1 386 ? 132.325 101.956 150.212 1.00 39.57 386 ASN C O 1
ATOM 2852 N N . GLY A 1 387 ? 131.665 102.998 148.351 1.00 39.11 387 GLY C N 1
ATOM 2853 C CA . GLY A 1 387 ? 132.672 104.059 148.552 1.00 39.11 387 GLY C CA 1
ATOM 2854 C C . GLY A 1 387 ? 132.162 105.142 149.481 1.00 39.11 387 GLY C C 1
ATOM 2855 O O . GLY A 1 387 ? 132.969 105.718 150.193 1.00 39.11 387 GLY C O 1
ATOM 2856 N N . PHE A 1 388 ? 130.865 105.404 149.467 1.00 39.13 388 PHE C N 1
ATOM 2857 C CA . PHE A 1 388 ? 130.220 106.427 150.313 1.00 39.13 388 PHE C CA 1
ATOM 2858 C C . PHE A 1 388 ? 130.169 105.950 151.741 1.00 39.13 388 PHE C C 1
ATOM 2859 O O . PHE A 1 388 ? 130.233 106.784 152.633 1.00 39.13 388 PHE C O 1
ATOM 2867 N N . ALA A 1 389 ? 130.089 104.643 151.941 1.00 40.61 389 ALA C N 1
ATOM 2868 C CA . ALA A 1 389 ? 129.896 104.079 153.287 1.00 40.61 389 ALA C CA 1
ATOM 2869 C C . ALA A 1 389 ? 131.041 104.430 154.226 1.00 40.61 389 ALA C C 1
ATOM 2870 O O . ALA A 1 389 ? 130.754 104.720 155.380 1.00 40.61 389 ALA C O 1
ATOM 2872 N N . GLY A 1 390 ? 132.285 104.363 153.752 1.00 39.66 390 GLY C N 1
ATOM 2873 C CA . GLY A 1 390 ? 133.455 104.641 154.596 1.00 39.66 390 GLY C CA 1
ATOM 2874 C C . GLY A 1 390 ? 133.801 106.104 154.572 1.00 39.66 390 GLY C C 1
ATOM 2875 O O . GLY A 1 390 ? 134.348 106.577 155.551 1.00 39.66 390 GLY C O 1
ATOM 2876 N N . GLU A 1 391 ? 133.476 106.787 153.485 1.00 40.13 391 GLU C N 1
ATOM 2877 C CA . GLU A 1 391 ? 133.777 108.231 153.334 1.00 40.13 391 GLU C CA 1
ATOM 2878 C C . GLU A 1 391 ? 132.780 109.066 154.134 1.00 40.13 391 GLU C C 1
ATOM 2879 O O . GLU A 1 391 ? 133.163 110.128 154.590 1.00 40.13 391 GLU C O 1
ATOM 2885 N N . TRP A 1 392 ? 131.546 108.608 154.281 1.00 39.29 392 TRP C N 1
ATOM 2886 C CA . TRP A 1 392 ? 130.557 109.309 155.117 1.00 39.29 392 TRP C CA 1
ATOM 2887 C C . TRP A 1 392 ? 131.034 109.264 156.564 1.00 39.29 392 TRP C C 1
ATOM 2888 O O . TRP A 1 392 ? 130.870 110.264 157.246 1.00 39.29 392 TRP C O 1
ATOM 2899 N N . VAL A 1 393 ? 131.601 108.145 156.991 1.00 38.72 393 VAL C N 1
ATOM 2900 C CA . VAL A 1 393 ? 132.047 107.969 158.397 1.00 38.72 393 VAL C CA 1
ATOM 2901 C C . VAL A 1 393 ? 133.300 108.805 158.641 1.00 38.72 393 VAL C C 1
ATOM 2902 O O . VAL A 1 393 ? 133.426 109.329 159.740 1.00 38.72 393 VAL C O 1
ATOM 2906 N N . ILE A 1 394 ? 134.182 108.918 157.659 1.00 38.20 394 ILE C N 1
ATOM 2907 C CA . ILE A 1 394 ? 135.386 109.785 157.777 1.00 38.20 394 ILE C CA 1
ATOM 2908 C C . ILE A 1 394 ? 134.931 111.239 157.893 1.00 38.20 394 ILE C C 1
ATOM 2909 O O . ILE A 1 394 ? 135.575 111.969 158.635 1.00 38.20 394 ILE C O 1
ATOM 2914 N N . TYR A 1 395 ? 133.856 111.632 157.215 1.00 38.24 395 TYR C N 1
ATOM 2915 C CA . TYR A 1 395 ? 133.290 112.992 157.369 1.00 38.24 395 TYR C CA 1
ATOM 2916 C C . TYR A 1 395 ? 132.729 113.136 158.781 1.00 38.24 395 TYR C C 1
ATOM 2917 O O . TYR A 1 395 ? 132.829 114.221 159.310 1.00 38.24 395 TYR C O 1
ATOM 2926 N N . GLN A 1 396 ? 132.134 112.093 159.358 1.00 40.27 396 GLN C N 1
ATOM 2927 C CA . GLN A 1 396 ? 131.706 112.184 160.753 1.00 40.27 396 GLN C CA 1
ATOM 2928 C C . GLN A 1 396 ? 132.900 112.313 161.694 1.00 40.27 396 GLN C C 1
ATOM 2929 O O . GLN A 1 396 ? 132.836 113.036 162.696 1.00 40.27 396 GLN C O 1
ATOM 2935 N N . SER A 1 397 ? 134.001 111.626 161.378 1.00 40.18 397 SER C N 1
ATOM 2936 C CA . SER A 1 397 ? 135.239 111.801 162.133 1.00 40.18 397 SER C CA 1
ATOM 2937 C C . SER A 1 397 ? 135.806 113.207 161.955 1.00 40.18 397 SER C C 1
ATOM 2938 O O . SER A 1 397 ? 136.361 113.781 162.896 1.00 40.18 397 SER C O 1
ATOM 2941 N N . PHE A 1 398 ? 135.675 113.776 160.755 1.00 39.52 398 PHE C N 1
ATOM 2942 C CA . PHE A 1 398 ? 136.103 115.155 160.524 1.00 39.52 398 PHE C CA 1
ATOM 2943 C C . PHE A 1 398 ? 135.260 116.137 161.329 1.00 39.52 398 PHE C C 1
ATOM 2944 O O . PHE A 1 398 ? 135.773 117.147 161.825 1.00 39.52 398 PHE C O 1
ATOM 2952 N N . PHE A 1 399 ? 133.962 115.856 161.460 1.00 40.92 399 PHE C N 1
ATOM 2953 C CA . PHE A 1 399 ? 133.097 116.695 162.283 1.00 40.92 399 PHE C CA 1
ATOM 2954 C C . PHE A 1 399 ? 133.424 116.551 163.765 1.00 40.92 399 PHE C C 1
ATOM 2955 O O . PHE A 1 399 ? 133.307 117.518 164.526 1.00 40.92 399 PHE C O 1
ATOM 2963 N N . LYS A 1 400 ? 133.812 115.348 164.196 1.00 42.57 400 LYS C N 1
ATOM 2964 C CA . LYS A 1 400 ? 134.286 115.174 165.566 1.00 42.57 400 LYS C CA 1
ATOM 2965 C C . LYS A 1 400 ? 135.605 115.899 165.798 1.00 42.57 400 LYS C C 1
ATOM 2966 O O . LYS A 1 400 ? 135.861 116.380 166.907 1.00 42.57 400 LYS C O 1
ATOM 2972 N N . LEU A 1 401 ? 136.455 115.964 164.771 1.00 43.50 401 LEU C N 1
ATOM 2973 C CA . LEU A 1 401 ? 137.677 116.757 164.849 1.00 43.50 401 LEU C CA 1
ATOM 2974 C C . LEU A 1 401 ? 137.366 118.246 164.942 1.00 43.50 401 LEU C C 1
ATOM 2975 O O . LEU A 1 401 ? 138.050 118.982 165.661 1.00 43.50 401 LEU C O 1
ATOM 2980 N N . SER A 1 402 ? 136.343 118.702 164.210 1.00 43.85 402 SER C N 1
ATOM 2981 C CA . SER A 1 402 ? 135.993 120.120 164.188 1.00 43.85 402 SER C CA 1
ATOM 2982 C C . SER A 1 402 ? 135.472 120.597 165.538 1.00 43.85 402 SER C C 1
ATOM 2983 O O . SER A 1 402 ? 135.798 121.704 165.979 1.00 43.85 402 SER C O 1
ATOM 2986 N N . ASN A 1 403 ? 134.654 119.788 166.201 1.00 45.84 403 ASN C N 1
ATOM 2987 C CA . ASN A 1 403 ? 134.140 120.124 167.528 1.00 45.84 403 ASN C CA 1
ATOM 2988 C C . ASN A 1 403 ? 134.956 119.424 168.613 1.00 45.84 403 ASN C C 1
ATOM 2989 O O . ASN A 1 403 ? 134.463 118.577 169.358 1.00 45.84 403 ASN C O 1
ATOM 2994 N N . SER A 1 404 ? 136.232 119.788 168.635 1.00 47.34 404 SER C N 1
ATOM 2995 C CA . SER A 1 404 ? 137.150 119.268 169.667 1.00 47.34 404 SER C CA 1
ATOM 2996 C C . SER A 1 404 ? 137.595 120.484 170.472 1.00 47.34 404 SER C C 1
ATOM 2997 O O . SER A 1 404 ? 137.063 121.570 170.223 1.00 47.34 404 SER C O 1
ATOM 3000 N N . GLY A 1 405 ? 138.519 120.323 171.409 1.00 49.11 405 GLY C N 1
ATOM 3001 C CA . GLY A 1 405 ? 139.024 121.507 172.120 1.00 49.11 405 GLY C CA 1
ATOM 3002 C C . GLY A 1 405 ? 140.366 121.901 171.559 1.00 49.11 405 GLY C C 1
ATOM 3003 O O . GLY A 1 405 ? 140.634 123.111 171.461 1.00 49.11 405 GLY C O 1
ATOM 3004 N N . ALA A 1 406 ? 141.153 120.912 171.158 1.00 48.88 406 ALA C N 1
ATOM 3005 C CA . ALA A 1 406 ? 142.477 121.173 170.568 1.00 48.88 406 ALA C CA 1
ATOM 3006 C C . ALA A 1 406 ? 142.349 122.123 169.385 1.00 48.88 406 ALA C C 1
ATOM 3007 O O . ALA A 1 406 ? 141.619 121.800 168.445 1.00 48.88 406 ALA C O 1
ATOM 3009 N N . PHE A 1 407 ? 143.084 123.234 169.421 1.00 47.89 407 PHE C N 1
ATOM 3010 C CA . PHE A 1 407 ? 142.948 124.206 168.342 1.00 47.89 407 PHE C CA 1
ATOM 3011 C C . PHE A 1 407 ? 143.346 123.619 166.994 1.00 47.89 407 PHE C C 1
ATOM 3012 O O . PHE A 1 407 ? 142.783 124.007 165.964 1.00 47.89 407 PHE C O 1
ATOM 3020 N N . VAL A 1 408 ? 144.314 122.697 166.977 1.00 46.95 408 VAL C N 1
ATOM 3021 C CA . VAL A 1 408 ? 144.767 122.111 165.718 1.00 46.95 408 VAL C CA 1
ATOM 3022 C C . VAL A 1 408 ? 143.696 121.190 165.130 1.00 46.95 408 VAL C C 1
ATOM 3023 O O . VAL A 1 408 ? 143.544 121.106 163.904 1.00 46.95 408 VAL C O 1
ATOM 3027 N N . ALA A 1 409 ? 142.910 120.523 165.980 1.00 46.73 409 ALA C N 1
ATOM 3028 C CA . ALA A 1 409 ? 141.810 119.705 165.483 1.00 46.73 409 ALA C CA 1
ATOM 3029 C C . ALA A 1 409 ? 140.671 120.571 164.961 1.00 46.73 409 ALA C C 1
ATOM 3030 O O . ALA A 1 409 ? 140.044 120.237 163.949 1.00 46.73 409 ALA C O 1
ATOM 3032 N N . ARG A 1 410 ? 140.392 121.688 165.639 1.00 46.67 410 ARG C N 1
ATOM 3033 C CA . ARG A 1 410 ? 139.349 122.601 165.184 1.00 46.67 410 ARG C CA 1
ATOM 3034 C C . ARG A 1 410 ? 139.753 123.333 163.910 1.00 46.67 410 ARG C C 1
ATOM 3035 O O . ARG A 1 410 ? 138.892 123.672 163.093 1.00 46.67 410 ARG C O 1
ATOM 3043 N N . LEU A 1 411 ? 141.049 123.596 163.733 1.00 46.60 411 LEU C N 1
ATOM 3044 C CA . LEU A 1 411 ? 141.524 124.221 162.502 1.00 46.60 411 LEU C CA 1
ATOM 3045 C C . LEU A 1 411 ? 141.484 123.255 161.325 1.00 46.60 411 LEU C C 1
ATOM 3046 O O . LEU A 1 411 ? 141.049 123.624 160.229 1.00 46.60 411 LEU C O 1
ATOM 3051 N N . LEU A 1 412 ? 141.939 122.018 161.527 1.00 45.49 412 LEU C N 1
ATOM 3052 C CA . LEU A 1 412 ? 142.040 121.084 160.411 1.00 45.49 412 LEU C CA 1
ATOM 3053 C C . LEU A 1 412 ? 140.701 120.469 160.031 1.00 45.49 412 LEU C C 1
ATOM 3054 O O . LEU A 1 412 ? 140.510 120.122 158.862 1.00 45.49 412 LEU C O 1
ATOM 3059 N N . GLY A 1 413 ? 139.781 120.340 160.990 1.00 43.40 413 GLY C N 1
ATOM 3060 C CA . GLY A 1 413 ? 138.529 119.624 160.837 1.00 43.40 413 GLY C CA 1
ATOM 3061 C C . GLY A 1 413 ? 137.638 120.000 159.662 1.00 43.40 413 GLY C C 1
ATOM 3062 O O . GLY A 1 413 ? 137.313 119.153 158.825 1.00 43.40 413 GLY C O 1
ATOM 3063 N N . PRO A 1 414 ? 137.202 121.264 159.586 1.00 42.48 414 PRO C N 1
ATOM 3064 C CA . PRO A 1 414 ? 136.469 121.702 158.386 1.00 42.48 414 PRO C CA 1
ATOM 3065 C C . PRO A 1 414 ? 137.312 121.713 157.123 1.00 42.48 414 PRO C C 1
ATOM 3066 O O . PRO A 1 414 ? 136.770 121.493 156.033 1.00 42.48 414 PRO C O 1
ATOM 3070 N N . LEU A 1 415 ? 138.619 121.963 157.239 1.00 43.44 415 LEU C N 1
ATOM 3071 C CA . LEU A 1 415 ? 139.473 122.059 156.059 1.00 43.44 415 LEU C CA 1
ATOM 3072 C C . LEU A 1 415 ? 139.679 120.697 155.405 1.00 43.44 415 LEU C C 1
ATOM 3073 O O . LEU A 1 415 ? 139.727 120.595 154.172 1.00 43.44 415 LEU C O 1
ATOM 3078 N N . LEU A 1 416 ? 139.793 119.639 156.215 1.00 41.91 416 LEU C N 1
ATOM 3079 C CA . LEU A 1 416 ? 139.875 118.288 155.667 1.00 41.91 416 LEU C CA 1
ATOM 3080 C C . LEU A 1 416 ? 138.569 117.886 154.994 1.00 41.91 416 LEU C C 1
ATOM 3081 O O . LEU A 1 416 ? 138.583 117.181 153.980 1.00 41.91 416 LEU C O 1
ATOM 3086 N N . ALA A 1 417 ? 137.435 118.338 155.538 1.00 39.86 417 ALA C N 1
ATOM 3087 C CA . ALA A 1 417 ? 136.145 118.102 154.894 1.00 39.86 417 ALA C CA 1
ATOM 3088 C C . ALA A 1 417 ? 136.047 118.826 153.556 1.00 39.86 417 ALA C C 1
ATOM 3089 O O . ALA A 1 417 ? 135.539 118.262 152.580 1.00 39.86 417 ALA C O 1
ATOM 3091 N N . VAL A 1 418 ? 136.540 120.068 153.496 1.00 40.72 418 VAL C N 1
ATOM 3092 C CA . VAL A 1 418 ? 136.547 120.837 152.251 1.00 40.72 418 VAL C CA 1
ATOM 3093 C C . VAL A 1 418 ? 137.424 120.158 151.205 1.00 40.72 418 VAL C C 1
ATOM 3094 O O . VAL A 1 418 ? 137.029 120.009 150.037 1.00 40.72 418 VAL C O 1
ATOM 3098 N N . GLY A 1 419 ? 138.608 119.698 151.620 1.00 39.41 419 GLY C N 1
ATOM 3099 C CA . GLY A 1 419 ? 139.481 118.976 150.708 1.00 39.41 419 GLY C CA 1
ATOM 3100 C C . GLY A 1 419 ? 138.895 117.656 150.244 1.00 39.41 419 GLY C C 1
ATOM 3101 O O . GLY A 1 419 ? 139.088 117.254 149.096 1.00 39.41 419 GLY C O 1
ATOM 3102 N N . LEU A 1 420 ? 138.179 116.958 151.131 1.00 38.33 420 LEU C N 1
ATOM 3103 C CA . LEU A 1 420 ? 137.530 115.714 150.734 1.00 38.33 420 LEU C CA 1
ATOM 3104 C C . LEU A 1 420 ? 136.373 115.962 149.776 1.00 38.33 420 LEU C C 1
ATOM 3105 O O . LEU A 1 420 ? 136.118 115.134 148.898 1.00 38.33 420 LEU C O 1
ATOM 3110 N N . ALA A 1 421 ? 135.665 117.085 149.931 1.00 39.14 421 ALA C N 1
ATOM 3111 C CA . ALA A 1 421 ? 134.633 117.458 148.965 1.00 39.14 421 ALA C CA 1
ATOM 3112 C C . ALA A 1 421 ? 135.235 117.758 147.600 1.00 39.14 421 ALA C C 1
ATOM 3113 O O . ALA A 1 421 ? 134.672 117.366 146.568 1.00 39.14 421 ALA C O 1
ATOM 3115 N N . ILE A 1 422 ? 136.383 118.447 147.585 1.00 39.24 422 ILE C N 1
ATOM 3116 C CA . ILE A 1 422 ? 137.102 118.703 146.336 1.00 39.24 422 ILE C CA 1
ATOM 3117 C C . ILE A 1 422 ? 137.548 117.395 145.695 1.00 39.24 422 ILE C C 1
ATOM 3118 O O . ILE A 1 422 ? 137.385 117.195 144.485 1.00 39.24 422 ILE C O 1
ATOM 3123 N N . THR A 1 423 ? 138.091 116.479 146.505 1.00 38.48 423 THR C N 1
ATOM 3124 C CA . THR A 1 423 ? 138.552 115.182 146.016 1.00 38.48 423 THR C CA 1
ATOM 3125 C C . THR A 1 423 ? 137.396 114.350 145.465 1.00 38.48 423 THR C C 1
ATOM 3126 O O . THR A 1 423 ? 137.522 113.737 144.400 1.00 38.48 423 THR C O 1
ATOM 3130 N N . GLY A 1 424 ? 136.247 114.365 146.147 1.00 37.41 424 GLY C N 1
ATOM 3131 C CA . GLY A 1 424 ? 135.079 113.654 145.656 1.00 37.41 424 GLY C CA 1
ATOM 3132 C C . GLY A 1 424 ? 134.501 114.233 144.380 1.00 37.41 424 GLY C C 1
ATOM 3133 O O . GLY A 1 424 ? 134.066 113.483 143.502 1.00 37.41 424 GLY C O 1
ATOM 3134 N N . ALA A 1 425 ? 134.498 115.563 144.248 1.00 37.15 425 ALA C N 1
ATOM 3135 C CA . ALA A 1 425 ? 134.005 116.177 143.018 1.00 37.15 425 ALA C CA 1
ATOM 3136 C C . ALA A 1 425 ? 134.948 115.919 141.844 1.00 37.15 425 ALA C C 1
ATOM 3137 O O . ALA A 1 425 ? 134.492 115.659 140.718 1.00 37.15 425 ALA C O 1
ATOM 3139 N N . LEU A 1 426 ? 136.264 115.971 142.090 1.00 37.25 426 LEU C N 1
ATOM 3140 C CA . LEU A 1 426 ? 137.237 115.582 141.071 1.00 37.25 426 LEU C CA 1
ATOM 3141 C C . LEU A 1 426 ? 137.097 114.113 140.696 1.00 37.25 426 LEU C C 1
ATOM 3142 O O . LEU A 1 426 ? 137.272 113.751 139.527 1.00 37.25 426 LEU C O 1
ATOM 3147 N N . ALA A 1 427 ? 136.774 113.260 141.672 1.00 36.81 427 ALA C N 1
ATOM 3148 C CA . ALA A 1 427 ? 136.518 111.847 141.420 1.00 36.81 427 ALA C CA 1
ATOM 3149 C C . ALA A 1 427 ? 135.289 111.637 140.546 1.00 36.81 427 ALA C C 1
ATOM 3150 O O . ALA A 1 427 ? 135.311 110.794 139.646 1.00 36.81 427 ALA C O 1
ATOM 3152 N N . VAL A 1 428 ? 134.215 112.390 140.809 1.00 36.99 428 VAL C N 1
ATOM 3153 C CA . VAL A 1 428 ? 133.005 112.312 139.990 1.00 36.99 428 VAL C CA 1
ATOM 3154 C C . VAL A 1 428 ? 133.292 112.750 138.558 1.00 36.99 428 VAL C C 1
ATOM 3155 O O . VAL A 1 428 ? 132.850 112.102 137.599 1.00 36.99 428 VAL C O 1
ATOM 3159 N N . MET A 1 429 ? 134.071 113.826 138.393 1.00 38.98 429 MET C N 1
ATOM 3160 C CA . MET A 1 429 ? 134.473 114.263 137.055 1.00 38.98 429 MET C CA 1
ATOM 3161 C C . MET A 1 429 ? 135.321 113.213 136.340 1.00 38.98 429 MET C C 1
ATOM 3162 O O . MET A 1 429 ? 135.115 112.945 135.147 1.00 38.98 429 MET C O 1
ATOM 3167 N N . CYS A 1 430 ? 136.252 112.583 137.062 1.00 37.94 430 CYS C N 1
ATOM 3168 C CA . CYS A 1 430 ? 137.132 111.591 136.450 1.00 37.94 430 CYS C CA 1
ATOM 3169 C C . CYS A 1 430 ? 136.380 110.325 136.046 1.00 37.94 430 CYS C C 1
ATOM 3170 O O . CYS A 1 430 ? 136.623 109.779 134.965 1.00 37.94 430 CYS C O 1
ATOM 3173 N N . MET A 1 431 ? 135.457 109.844 136.886 1.00 38.02 431 MET C N 1
ATOM 3174 C CA . MET A 1 431 ? 134.662 108.672 136.511 1.00 38.02 431 MET C CA 1
ATOM 3175 C C . MET A 1 431 ? 133.629 108.980 135.439 1.00 38.02 431 MET C C 1
ATOM 3176 O O . MET A 1 431 ? 133.301 108.092 134.642 1.00 38.02 431 MET C O 1
ATOM 3181 N N . ALA A 1 432 ? 133.119 110.214 135.392 1.00 37.17 432 ALA C N 1
ATOM 3182 C CA . ALA A 1 432 ? 132.285 110.625 134.268 1.00 37.17 432 ALA C CA 1
ATOM 3183 C C . ALA A 1 432 ? 133.069 110.564 132.967 1.00 37.17 432 ALA C C 1
ATOM 3184 O O . ALA A 1 432 ? 132.589 110.018 131.964 1.00 37.17 432 ALA C O 1
ATOM 3186 N N . LYS A 1 433 ? 134.330 110.964 133.010 1.00 37.22 433 LYS C N 1
ATOM 3187 C CA . LYS A 1 433 ? 135.193 110.942 131.808 1.00 37.22 433 LYS C CA 1
ATOM 3188 C C . LYS A 1 433 ? 135.509 109.512 131.436 1.00 37.22 433 LYS C C 1
ATOM 3189 O O . LYS A 1 433 ? 135.469 109.183 130.259 1.00 37.22 433 LYS C O 1
ATOM 3195 N N . VAL A 1 434 ? 135.813 108.699 132.421 1.00 35.83 434 VAL C N 1
ATOM 3196 C CA . VAL A 1 434 ? 136.243 107.332 132.137 1.00 35.83 434 VAL C CA 1
ATOM 3197 C C . VAL A 1 434 ? 135.092 106.494 131.594 1.00 35.83 434 VAL C C 1
ATOM 3198 O O . VAL A 1 434 ? 135.262 105.762 130.612 1.00 35.83 434 VAL C O 1
ATOM 3202 N N . TYR A 1 435 ? 133.899 106.602 132.190 1.00 34.68 435 TYR C N 1
ATOM 3203 C CA . TYR A 1 435 ? 132.773 105.861 131.633 1.00 34.68 435 TYR C CA 1
ATOM 3204 C C . TYR A 1 435 ? 132.321 106.432 130.298 1.00 34.68 435 TYR C C 1
ATOM 3205 O O . TYR A 1 435 ? 131.847 105.678 129.442 1.00 34.68 435 TYR C O 1
ATOM 3214 N N . GLY A 1 436 ? 132.474 107.741 130.086 1.00 35.95 436 GLY C N 1
ATOM 3215 C CA . GLY A 1 436 ? 131.997 108.324 128.847 1.00 35.95 436 GLY C CA 1
ATOM 3216 C C . GLY A 1 436 ? 132.869 107.998 127.649 1.00 35.95 436 GLY C C 1
ATOM 3217 O O . GLY A 1 436 ? 132.361 107.649 126.581 1.00 35.95 436 GLY C O 1
ATOM 3218 N N . VAL A 1 437 ? 134.194 108.112 127.797 1.00 37.07 437 VAL C N 1
ATOM 3219 C CA . VAL A 1 437 ? 135.050 107.957 126.625 1.00 37.07 437 VAL C CA 1
ATOM 3220 C C . VAL A 1 437 ? 135.447 106.510 126.381 1.00 37.07 437 VAL C C 1
ATOM 3221 O O . VAL A 1 437 ? 136.081 106.220 125.359 1.00 37.07 437 VAL C O 1
ATOM 3225 N N . THR A 1 438 ? 135.109 105.592 127.286 1.00 35.80 438 THR C N 1
ATOM 3226 C CA . THR A 1 438 ? 135.408 104.181 127.084 1.00 35.80 438 THR C CA 1
ATOM 3227 C C . THR A 1 438 ? 134.168 103.377 126.716 1.00 35.80 438 THR C C 1
ATOM 3228 O O . THR A 1 438 ? 134.121 102.765 125.649 1.00 35.80 438 THR C O 1
ATOM 3232 N N . PHE A 1 439 ? 133.140 103.380 127.552 1.00 34.90 439 PHE C N 1
ATOM 3233 C CA . PHE A 1 439 ? 132.002 102.502 127.334 1.00 34.90 439 PHE C CA 1
ATOM 3234 C C . PHE A 1 439 ? 130.845 103.185 126.621 1.00 34.90 439 PHE C C 1
ATOM 3235 O O . PHE A 1 439 ? 129.825 102.540 126.371 1.00 34.90 439 PHE C O 1
ATOM 3243 N N . LEU A 1 440 ? 130.981 104.460 126.272 1.00 34.66 440 LEU C N 1
ATOM 3244 C CA . LEU A 1 440 ? 129.901 105.213 125.656 1.00 34.66 440 LEU C CA 1
ATOM 3245 C C . LEU A 1 440 ? 130.388 105.849 124.363 1.00 34.66 440 LEU C C 1
ATOM 3246 O O . LEU A 1 440 ? 131.588 106.040 124.151 1.00 34.66 440 LEU C O 1
ATOM 3251 N N . GLY A 1 441 ? 129.436 106.169 123.494 1.00 37.10 441 GLY C N 1
ATOM 3252 C CA . GLY A 1 441 ? 129.745 106.788 122.223 1.00 37.10 441 GLY C CA 1
ATOM 3253 C C . GLY A 1 441 ? 130.106 105.783 121.149 1.00 37.10 441 GLY C C 1
ATOM 3254 O O . GLY A 1 441 ? 129.931 104.570 121.286 1.00 37.10 441 GLY C O 1
ATOM 3255 N N . ALA A 1 442 ? 130.608 106.319 120.042 1.00 38.81 442 ALA C N 1
ATOM 3256 C CA . ALA A 1 442 ? 131.050 105.488 118.935 1.00 38.81 442 ALA C CA 1
ATOM 3257 C C . ALA A 1 442 ? 132.433 104.907 119.217 1.00 38.81 442 ALA C C 1
ATOM 3258 O O . ALA A 1 442 ? 133.236 105.519 119.926 1.00 38.81 442 ALA C O 1
ATOM 3260 N N . PRO A 1 443 ? 132.722 103.715 118.697 1.00 39.35 443 PRO C N 1
ATOM 3261 C CA . PRO A 1 443 ? 134.101 103.218 118.727 1.00 39.35 443 PRO C CA 1
ATOM 3262 C C . PRO A 1 443 ? 135.018 104.066 117.863 1.00 39.35 443 PRO C C 1
ATOM 3263 O O . PRO A 1 443 ? 134.612 104.624 116.841 1.00 39.35 443 PRO C O 1
ATOM 3267 N N . ARG A 1 444 ? 136.276 104.161 118.291 1.00 39.27 444 ARG C N 1
ATOM 3268 C CA . ARG A 1 444 ? 137.242 105.034 117.646 1.00 39.27 444 ARG C CA 1
ATOM 3269 C C . ARG A 1 444 ? 138.374 104.290 116.952 1.00 39.27 444 ARG C C 1
ATOM 3270 O O . ARG A 1 444 ? 139.133 104.916 116.204 1.00 39.27 444 ARG C O 1
ATOM 3278 N N . THR A 1 445 ? 138.513 102.987 117.180 1.00 41.81 445 THR C N 1
ATOM 3279 C CA . THR A 1 445 ? 139.437 102.138 116.442 1.00 41.81 445 THR C CA 1
ATOM 3280 C C . THR A 1 445 ? 138.700 100.886 115.992 1.00 41.81 445 THR C C 1
ATOM 3281 O O . THR A 1 445 ? 137.600 100.583 116.461 1.00 41.81 445 THR C O 1
ATOM 3285 N N . LYS A 1 446 ? 139.316 100.157 115.058 1.00 44.50 446 LYS C N 1
ATOM 3286 C CA . LYS A 1 446 ? 138.728 98.907 114.592 1.00 44.50 446 LYS C CA 1
ATOM 3287 C C . LYS A 1 446 ? 138.804 97.808 115.645 1.00 44.50 446 LYS C C 1
ATOM 3288 O O . LYS A 1 446 ? 138.011 96.864 115.592 1.00 44.50 446 LYS C O 1
ATOM 3294 N N . GLU A 1 447 ? 139.737 97.911 116.596 1.00 43.32 447 GLU C N 1
ATOM 3295 C CA . GLU A 1 447 ? 139.783 96.959 117.699 1.00 43.32 447 GLU C CA 1
ATOM 3296 C C . GLU A 1 447 ? 138.623 97.167 118.661 1.00 43.32 447 GLU C C 1
ATOM 3297 O O . GLU A 1 447 ? 138.126 96.201 119.251 1.00 43.32 447 GLU C O 1
ATOM 3303 N N . ALA A 1 448 ? 138.182 98.415 118.834 1.00 42.14 448 ALA C N 1
ATOM 3304 C CA . ALA A 1 448 ? 137.013 98.680 119.663 1.00 42.14 448 ALA C CA 1
ATOM 3305 C C . ALA A 1 448 ? 135.725 98.262 118.965 1.00 42.14 448 ALA C C 1
ATOM 3306 O O . ALA A 1 448 ? 134.726 97.975 119.634 1.00 42.14 448 ALA C O 1
ATOM 3308 N N . GLU A 1 449 ? 135.725 98.231 117.630 1.00 44.77 449 GLU C N 1
ATOM 3309 C CA . GLU A 1 449 ? 134.545 97.781 116.897 1.00 44.77 449 GLU C CA 1
ATOM 3310 C C . GLU A 1 449 ? 134.382 96.270 116.984 1.00 44.77 449 GLU C C 1
ATOM 3311 O O . GLU A 1 449 ? 133.266 95.769 117.162 1.00 44.77 449 GLU C O 1
ATOM 3317 N N . ASN A 1 450 ? 135.482 95.529 116.862 1.00 44.63 450 ASN C N 1
ATOM 3318 C CA . ASN A 1 450 ? 135.446 94.075 116.817 1.00 44.63 450 ASN C CA 1
ATOM 3319 C C . ASN A 1 450 ? 135.637 93.437 118.187 1.00 44.63 450 ASN C C 1
ATOM 3320 O O . ASN A 1 450 ? 136.027 92.267 118.266 1.00 44.63 450 ASN C O 1
ATOM 3325 N N . ALA A 1 451 ? 135.381 94.178 119.260 1.00 42.87 451 ALA C N 1
ATOM 3326 C CA . ALA A 1 451 ? 135.424 93.597 120.593 1.00 42.87 451 ALA C CA 1
ATOM 3327 C C . ALA A 1 451 ? 134.207 92.708 120.810 1.00 42.87 451 ALA C C 1
ATOM 3328 O O . ALA A 1 451 ? 133.078 93.093 120.495 1.00 42.87 451 ALA C O 1
ATOM 3330 N N . THR A 1 452 ? 134.440 91.509 121.329 1.00 43.24 452 THR C N 1
ATOM 3331 C CA . THR A 1 452 ? 133.371 90.602 121.706 1.00 43.24 452 THR C CA 1
ATOM 3332 C C . THR A 1 452 ? 133.229 90.608 123.223 1.00 43.24 452 THR C C 1
ATOM 3333 O O . THR A 1 452 ? 133.900 91.363 123.925 1.00 43.24 452 THR C O 1
ATOM 3337 N N . CYS A 1 453 ? 132.344 89.757 123.733 1.00 43.86 453 CYS C N 1
ATOM 3338 C CA . CYS A 1 453 ? 132.134 89.671 125.170 1.00 43.86 453 CYS C CA 1
ATOM 3339 C C . CYS A 1 453 ? 133.339 89.030 125.856 1.00 43.86 453 CYS C C 1
ATOM 3340 O O . CYS A 1 453 ? 134.129 88.309 125.242 1.00 43.86 453 CYS C O 1
ATOM 3343 N N . ALA A 1 454 ? 133.472 89.318 127.149 1.00 40.69 454 ALA C N 1
ATOM 3344 C CA . ALA A 1 454 ? 134.581 88.818 127.944 1.00 40.69 454 ALA C CA 1
ATOM 3345 C C . ALA A 1 454 ? 134.457 87.308 128.151 1.00 40.69 454 ALA C C 1
ATOM 3346 O O . ALA A 1 454 ? 133.370 86.742 128.002 1.00 40.69 454 ALA C O 1
ATOM 3348 N N . PRO A 1 455 ? 135.564 86.626 128.467 1.00 40.05 455 PRO C N 1
ATOM 3349 C CA . PRO A 1 455 ? 135.479 85.207 128.839 1.00 40.05 455 PRO C CA 1
ATOM 3350 C C . PRO A 1 455 ? 134.688 84.995 130.124 1.00 40.05 455 PRO C C 1
ATOM 3351 O O . PRO A 1 455 ? 134.399 85.924 130.881 1.00 40.05 455 PRO C O 1
ATOM 3355 N N . LEU A 1 456 ? 134.340 83.724 130.355 1.00 39.95 456 LEU C N 1
ATOM 3356 C CA . LEU A 1 456 ? 133.329 83.376 131.352 1.00 39.95 456 LEU C CA 1
ATOM 3357 C C . LEU A 1 456 ? 133.802 83.658 132.773 1.00 39.95 456 LEU C C 1
ATOM 3358 O O . LEU A 1 456 ? 133.100 84.323 133.543 1.00 39.95 456 LEU C O 1
ATOM 3363 N N . LEU A 1 457 ? 134.996 83.179 133.137 1.00 39.92 457 LEU C N 1
ATOM 3364 C CA . LEU A 1 457 ? 135.465 83.363 134.508 1.00 39.92 457 LEU C CA 1
ATOM 3365 C C . LEU A 1 457 ? 135.871 84.805 134.777 1.00 39.92 457 LEU C C 1
ATOM 3366 O O . LEU A 1 457 ? 135.764 85.267 135.919 1.00 39.92 457 LEU C O 1
ATOM 3371 N N . MET A 1 458 ? 136.305 85.526 133.738 1.00 39.00 458 MET C N 1
ATOM 3372 C CA . MET A 1 458 ? 136.519 86.968 133.842 1.00 39.00 458 MET C CA 1
ATOM 3373 C C . MET A 1 458 ? 135.234 87.692 134.218 1.00 39.00 458 MET C C 1
ATOM 3374 O O . MET A 1 458 ? 135.212 88.501 135.156 1.00 39.00 458 MET C O 1
ATOM 3379 N N . SER A 1 459 ? 134.152 87.403 133.489 1.00 38.72 459 SER C N 1
ATOM 3380 C CA . SER A 1 459 ? 132.866 88.039 133.746 1.00 38.72 459 SER C CA 1
ATOM 3381 C C . SER A 1 459 ? 132.314 87.646 135.108 1.00 38.72 459 SER C C 1
ATOM 3382 O O . SER A 1 459 ? 131.761 88.492 135.816 1.00 38.72 459 SER C O 1
ATOM 3385 N N . VAL A 1 460 ? 132.484 86.378 135.499 1.00 38.46 460 VAL C N 1
ATOM 3386 C CA . VAL A 1 460 ? 132.034 85.916 136.812 1.00 38.46 460 VAL C CA 1
ATOM 3387 C C . VAL A 1 460 ? 132.794 86.628 137.927 1.00 38.46 460 VAL C C 1
ATOM 3388 O O . VAL A 1 460 ? 132.190 87.088 138.902 1.00 38.46 460 VAL C O 1
ATOM 3392 N N . SER A 1 461 ? 134.115 86.782 137.773 1.00 39.09 461 SER C N 1
ATOM 3393 C CA . SER A 1 461 ? 134.923 87.449 138.792 1.00 39.09 461 SER C CA 1
ATOM 3394 C C . SER A 1 461 ? 134.563 88.926 138.924 1.00 39.09 461 SER C C 1
ATOM 3395 O O . SER A 1 461 ? 134.379 89.427 140.040 1.00 39.09 461 SER C O 1
ATOM 3398 N N . VAL A 1 462 ? 134.412 89.626 137.793 1.00 37.54 462 VAL C N 1
ATOM 3399 C CA . VAL A 1 462 ? 134.116 91.057 137.844 1.00 37.54 462 VAL C CA 1
ATOM 3400 C C . VAL A 1 462 ? 132.693 91.303 138.352 1.00 37.54 462 VAL C C 1
ATOM 3401 O O . VAL A 1 462 ? 132.463 92.201 139.174 1.00 37.54 462 VAL C O 1
ATOM 3405 N N . VAL A 1 463 ? 131.728 90.482 137.920 1.00 38.51 463 VAL C N 1
ATOM 3406 C CA . VAL A 1 463 ? 130.346 90.639 138.365 1.00 38.51 463 VAL C CA 1
ATOM 3407 C C . VAL A 1 463 ? 130.196 90.274 139.840 1.00 38.51 463 VAL C C 1
ATOM 3408 O O . VAL A 1 463 ? 129.489 90.961 140.584 1.00 38.51 463 VAL C O 1
ATOM 3412 N N . ALA A 1 464 ? 130.885 89.225 140.303 1.00 39.08 464 ALA C N 1
ATOM 3413 C CA . ALA A 1 464 ? 130.803 88.850 141.712 1.00 39.08 464 ALA C CA 1
ATOM 3414 C C . ALA A 1 464 ? 131.488 89.877 142.604 1.00 39.08 464 ALA C C 1
ATOM 3415 O O . ALA A 1 464 ? 131.016 90.156 143.713 1.00 39.08 464 ALA C O 1
ATOM 3417 N N . LEU A 1 465 ? 132.586 90.471 142.127 1.00 38.83 465 LEU C N 1
ATOM 3418 C CA . LEU A 1 465 ? 133.225 91.549 142.874 1.00 38.83 465 LEU C CA 1
ATOM 3419 C C . LEU A 1 465 ? 132.339 92.792 142.930 1.00 38.83 465 LEU C C 1
ATOM 3420 O O . LEU A 1 465 ? 132.258 93.453 143.971 1.00 38.83 465 LEU C O 1
ATOM 3425 N N . ALA A 1 466 ? 131.642 93.111 141.833 1.00 38.41 466 ALA C N 1
ATOM 3426 C CA . ALA A 1 466 ? 130.706 94.235 141.848 1.00 38.41 466 ALA C CA 1
ATOM 3427 C C . ALA A 1 466 ? 129.484 93.951 142.718 1.00 38.41 466 ALA C C 1
ATOM 3428 O O . ALA A 1 466 ? 128.929 94.872 143.330 1.00 38.41 466 ALA C O 1
ATOM 3430 N N . ILE A 1 467 ? 129.052 92.690 142.779 1.00 39.93 467 ILE C N 1
ATOM 3431 C CA . ILE A 1 467 ? 127.974 92.289 143.678 1.00 39.93 467 ILE C CA 1
ATOM 3432 C C . ILE A 1 467 ? 128.408 92.454 145.130 1.00 39.93 467 ILE C C 1
ATOM 3433 O O . ILE A 1 467 ? 127.638 92.935 145.971 1.00 39.93 467 ILE C O 1
ATOM 3438 N N . CYS A 1 468 ? 129.659 92.092 145.436 1.00 41.10 468 CYS C N 1
ATOM 3439 C CA . CYS A 1 468 ? 130.208 92.343 146.766 1.00 41.10 468 CYS C CA 1
ATOM 3440 C C . CYS A 1 468 ? 130.332 93.835 147.058 1.00 41.10 468 CYS C C 1
ATOM 3441 O O . CYS A 1 468 ? 130.186 94.250 148.211 1.00 41.10 468 CYS C O 1
ATOM 3444 N N . CYS A 1 469 ? 130.589 94.651 146.031 1.00 40.18 469 CYS C N 1
ATOM 3445 C CA . CYS A 1 469 ? 130.586 96.105 146.205 1.00 40.18 469 CYS C CA 1
ATOM 3446 C C . CYS A 1 469 ? 129.197 96.629 146.555 1.00 40.18 469 CYS C C 1
ATOM 3447 O O . CYS A 1 469 ? 129.055 97.491 147.431 1.00 40.18 469 CYS C O 1
ATOM 3450 N N . VAL A 1 470 ? 128.168 96.127 145.869 1.00 40.64 470 VAL C N 1
ATOM 3451 C CA . VAL A 1 470 ? 126.795 96.537 146.157 1.00 40.64 470 VAL C CA 1
ATOM 3452 C C . VAL A 1 470 ? 126.377 96.066 147.549 1.00 40.64 470 VAL C C 1
ATOM 3453 O O . VAL A 1 470 ? 125.697 96.791 148.288 1.00 40.64 470 VAL C O 1
ATOM 3457 N N . ILE A 1 471 ? 126.817 94.866 147.943 1.00 40.78 471 ILE C N 1
ATOM 3458 C CA . ILE A 1 471 ? 126.540 94.343 149.280 1.00 40.78 471 ILE C CA 1
ATOM 3459 C C . ILE A 1 471 ? 127.230 95.188 150.349 1.00 40.78 471 ILE C C 1
ATOM 3460 O O . ILE A 1 471 ? 126.614 95.560 151.355 1.00 40.78 471 ILE C O 1
ATOM 3465 N N . GLY A 1 472 ? 128.496 95.549 150.127 1.00 40.72 472 GLY C N 1
ATOM 3466 C CA . GLY A 1 472 ? 129.200 96.427 151.046 1.00 40.72 472 GLY C CA 1
ATOM 3467 C C . GLY A 1 472 ? 128.679 97.848 151.059 1.00 40.72 472 GLY C C 1
ATOM 3468 O O . GLY A 1 472 ? 128.961 98.592 152.004 1.00 40.72 472 GLY C O 1
ATOM 3469 N N . GLY A 1 473 ? 127.932 98.242 150.031 1.00 40.87 473 GLY C N 1
ATOM 3470 C CA . GLY A 1 473 ? 127.260 99.523 150.037 1.00 40.87 473 GLY C CA 1
ATOM 3471 C C . GLY A 1 473 ? 125.890 99.507 150.679 1.00 40.87 473 GLY C C 1
ATOM 3472 O O . GLY A 1 473 ? 125.621 100.308 151.577 1.00 40.87 473 GLY C O 1
ATOM 3473 N N . VAL A 1 474 ? 125.015 98.610 150.218 1.00 42.30 474 VAL C N 1
ATOM 3474 C CA . VAL A 1 474 ? 123.632 98.594 150.689 1.00 42.30 474 VAL C CA 1
ATOM 3475 C C . VAL A 1 474 ? 123.554 98.098 152.130 1.00 42.30 474 VAL C C 1
ATOM 3476 O O . VAL A 1 474 ? 122.882 98.701 152.974 1.00 42.30 474 VAL C O 1
ATOM 3480 N N . ALA A 1 475 ? 124.266 97.016 152.446 1.00 43.67 475 ALA C N 1
ATOM 3481 C CA . ALA A 1 475 ? 124.260 96.456 153.791 1.00 43.67 475 ALA C CA 1
ATOM 3482 C C . ALA A 1 475 ? 125.315 97.083 154.698 1.00 43.67 475 ALA C C 1
ATOM 3483 O O . ALA A 1 475 ? 125.737 96.447 155.670 1.00 43.67 475 ALA C O 1
ATOM 3485 N N . ALA A 1 476 ? 125.756 98.301 154.383 1.00 43.84 476 ALA C N 1
ATOM 3486 C CA . ALA A 1 476 ? 126.677 99.032 155.252 1.00 43.84 476 ALA C CA 1
ATOM 3487 C C . ALA A 1 476 ? 126.180 99.300 156.679 1.00 43.84 476 ALA C C 1
ATOM 3488 O O . ALA A 1 476 ? 127.021 99.242 157.591 1.00 43.84 476 ALA C O 1
ATOM 3490 N N . PRO A 1 477 ? 124.899 99.621 156.960 1.00 45.25 477 PRO C N 1
ATOM 3491 C CA . PRO A 1 477 ? 124.488 99.730 158.376 1.00 45.25 477 PRO C CA 1
ATOM 3492 C C . PRO A 1 477 ? 124.573 98.436 159.178 1.00 45.25 477 PRO C C 1
ATOM 3493 O O . PRO A 1 477 ? 124.523 98.497 160.412 1.00 45.25 477 PRO C O 1
ATOM 3497 N N . TRP A 1 478 ? 124.676 97.274 158.534 1.00 46.40 478 TRP C N 1
ATOM 3498 C CA . TRP A 1 478 ? 124.931 96.030 159.249 1.00 46.40 478 TRP C CA 1
ATOM 3499 C C . TRP A 1 478 ? 126.392 95.608 159.216 1.00 46.40 478 TRP C C 1
ATOM 3500 O O . TRP A 1 478 ? 126.877 95.029 160.193 1.00 46.40 478 TRP C O 1
ATOM 3511 N N . LEU A 1 479 ? 127.104 95.877 158.120 1.00 46.74 479 LEU C N 1
ATOM 3512 C CA . LEU A 1 479 ? 128.509 95.496 158.029 1.00 46.74 479 LEU C CA 1
ATOM 3513 C C . LEU A 1 479 ? 129.417 96.435 158.813 1.00 46.74 479 LEU C C 1
ATOM 3514 O O . LEU A 1 479 ? 130.505 96.026 159.233 1.00 46.74 479 LEU C O 1
ATOM 3519 N N . LEU A 1 480 ? 129.001 97.689 158.998 1.00 47.81 480 LEU C N 1
ATOM 3520 C CA . LEU A 1 480 ? 129.788 98.635 159.787 1.00 47.81 480 LEU C CA 1
ATOM 3521 C C . LEU A 1 480 ? 129.932 98.273 161.271 1.00 47.81 480 LEU C C 1
ATOM 3522 O O . LEU A 1 480 ? 131.057 98.408 161.785 1.00 47.81 480 LEU C O 1
ATOM 3527 N N . PRO A 1 481 ? 128.900 97.833 162.019 1.00 50.23 481 PRO C N 1
ATOM 3528 C CA . PRO A 1 481 ? 129.163 97.417 163.409 1.00 50.23 481 PRO C CA 1
ATOM 3529 C C . PRO A 1 481 ? 129.891 96.088 163.549 1.00 50.23 481 PRO C C 1
ATOM 3530 O O . PRO A 1 481 ? 130.260 95.734 164.675 1.00 50.23 481 PRO C O 1
ATOM 3534 N N . MET A 1 482 ? 130.102 95.332 162.470 1.00 52.29 482 MET C N 1
ATOM 3535 C CA . MET A 1 482 ? 130.940 94.144 162.573 1.00 52.29 482 MET C CA 1
ATOM 3536 C C . MET A 1 482 ? 132.426 94.475 162.601 1.00 52.29 482 MET C C 1
ATOM 3537 O O . MET A 1 482 ? 133.236 93.584 162.879 1.00 52.29 482 MET C O 1
ATOM 3542 N N . LEU A 1 483 ? 132.800 95.723 162.329 1.00 50.79 483 LEU C N 1
ATOM 3543 C CA . LEU A 1 483 ? 134.164 96.191 162.522 1.00 50.79 483 LEU C CA 1
ATOM 3544 C C . LEU A 1 483 ? 134.415 96.677 163.942 1.00 50.79 483 LEU C C 1
ATOM 3545 O O . LEU A 1 483 ? 135.524 97.130 164.241 1.00 50.79 483 LEU C O 1
ATOM 3550 N N . SER A 1 484 ? 133.413 96.595 164.821 1.00 53.77 484 SER C N 1
ATOM 3551 C CA . SER A 1 484 ? 133.602 96.914 166.229 1.00 53.77 484 SER C CA 1
ATOM 3552 C C . SER A 1 484 ? 134.397 95.849 166.972 1.00 53.77 484 SER C C 1
ATOM 3553 O O . SER A 1 484 ? 134.801 96.091 168.113 1.00 53.77 484 SER C O 1
ATOM 3556 N N . ALA A 1 485 ? 134.600 94.673 166.374 1.00 52.99 485 ALA C N 1
ATOM 3557 C CA . ALA A 1 485 ? 135.526 93.704 166.949 1.00 52.99 485 ALA C CA 1
ATOM 3558 C C . ALA A 1 485 ? 136.961 94.210 166.881 1.00 52.99 485 ALA C C 1
ATOM 3559 O O . ALA A 1 485 ? 137.735 94.031 167.829 1.00 52.99 485 ALA C O 1
ATOM 3561 N N . ALA A 1 486 ? 137.333 94.842 165.764 1.00 53.61 486 ALA C N 1
ATOM 3562 C CA . ALA A 1 486 ? 138.673 95.406 165.639 1.00 53.61 486 ALA C CA 1
ATOM 3563 C C . ALA A 1 486 ? 138.826 96.661 166.487 1.00 53.61 486 ALA C C 1
ATOM 3564 O O . ALA A 1 486 ? 139.851 96.846 167.153 1.00 53.61 486 ALA C O 1
ATOM 3566 N N . VAL A 1 487 ? 137.823 97.534 166.474 1.00 52.75 487 VAL C N 1
ATOM 3567 C CA . VAL A 1 487 ? 137.830 98.745 167.289 1.00 52.75 487 VAL C CA 1
ATOM 3568 C C . VAL A 1 487 ? 136.728 98.620 168.335 1.00 52.75 487 VAL C C 1
ATOM 3569 O O . VAL A 1 487 ? 135.565 98.935 168.044 1.00 52.75 487 VAL C O 1
ATOM 3573 N N . PRO A 1 488 ? 137.038 98.181 169.562 1.00 54.78 488 PRO C N 1
ATOM 3574 C CA . PRO A 1 488 ? 135.986 97.949 170.582 1.00 54.78 488 PRO C CA 1
ATOM 3575 C C . PRO A 1 488 ? 135.449 99.242 171.187 1.00 54.78 488 PRO C C 1
ATOM 3576 O O . PRO A 1 488 ? 135.650 99.562 172.363 1.00 54.78 488 PRO C O 1
ATOM 3580 N N . LEU A 1 489 ? 134.742 100.014 170.368 1.00 53.29 489 LEU C N 1
ATOM 3581 C CA . LEU A 1 489 ? 134.193 101.302 170.760 1.00 53.29 489 LEU C CA 1
ATOM 3582 C C . LEU A 1 489 ? 132.849 101.501 170.074 1.00 53.29 489 LEU C C 1
ATOM 3583 O O . LEU A 1 489 ? 132.646 101.017 168.954 1.00 53.29 489 LEU C O 1
ATOM 3588 N N . PRO A 1 490 ? 131.912 102.195 170.722 1.00 52.47 490 PRO C N 1
ATOM 3589 C CA . PRO A 1 490 ? 130.635 102.490 170.061 1.00 52.47 490 PRO C CA 1
ATOM 3590 C C . PRO A 1 490 ? 130.800 103.553 168.984 1.00 52.47 490 PRO C C 1
ATOM 3591 O O . PRO A 1 490 ? 131.566 104.506 169.139 1.00 52.47 490 PRO C O 1
ATOM 3595 N N . LEU A 1 491 ? 130.065 103.383 167.888 1.00 50.72 491 LEU C N 1
ATOM 3596 C CA . LEU A 1 491 ? 130.084 104.335 166.782 1.00 50.72 491 LEU C CA 1
ATOM 3597 C C . LEU A 1 491 ? 129.025 105.403 167.017 1.00 50.72 491 LEU C C 1
ATOM 3598 O O . LEU A 1 491 ? 127.825 105.114 166.978 1.00 50.72 491 LEU C O 1
ATOM 3603 N N . GLU A 1 492 ? 129.462 106.632 167.266 1.00 50.79 492 GLU C N 1
ATOM 3604 C CA . GLU A 1 492 ? 128.540 107.748 167.477 1.00 50.79 492 GLU C CA 1
ATOM 3605 C C . GLU A 1 492 ? 128.677 108.884 166.459 1.00 50.79 492 GLU C C 1
ATOM 3606 O O . GLU A 1 492 ? 129.596 109.719 166.546 1.00 50.79 492 GLU C O 1
ATOM 3612 N N . PRO A 1 493 ? 127.872 108.870 165.399 1.00 47.57 493 PRO C N 1
ATOM 3613 C CA . PRO A 1 493 ? 127.745 110.066 164.561 1.00 47.57 493 PRO C CA 1
ATOM 3614 C C . PRO A 1 493 ? 127.033 111.168 165.323 1.00 47.57 493 PRO C C 1
ATOM 3615 O O . PRO A 1 493 ? 126.175 110.914 166.172 1.00 47.57 493 PRO C O 1
ATOM 3619 N N . ALA A 1 494 ? 127.384 112.408 164.996 1.00 45.81 494 ALA C N 1
ATOM 3620 C CA . ALA A 1 494 ? 126.872 113.549 165.741 1.00 45.81 494 ALA C CA 1
ATOM 3621 C C . ALA A 1 494 ? 125.417 113.833 165.397 1.00 45.81 494 ALA C C 1
ATOM 3622 O O . ALA A 1 494 ? 125.138 114.646 164.510 1.00 45.81 494 ALA C O 1
ATOM 3624 N N . ASN A 1 495 ? 124.504 113.143 166.098 1.00 45.97 495 ASN C N 1
ATOM 3625 C CA . ASN A 1 495 ? 123.048 113.332 166.008 1.00 45.97 495 ASN C CA 1
ATOM 3626 C C . ASN A 1 495 ? 122.533 113.143 164.582 1.00 45.97 495 ASN C C 1
ATOM 3627 O O . ASN A 1 495 ? 121.639 113.857 164.126 1.00 45.97 495 ASN C O 1
ATOM 3632 N N . THR A 1 496 ? 123.103 112.175 163.872 1.00 44.57 496 THR C N 1
ATOM 3633 C CA . THR A 1 496 ? 122.750 111.950 162.481 1.00 44.57 496 THR C CA 1
ATOM 3634 C C . THR A 1 496 ? 122.947 110.478 162.156 1.00 44.57 496 THR C C 1
ATOM 3635 O O . THR A 1 496 ? 123.584 109.730 162.902 1.00 44.57 496 THR C O 1
ATOM 3639 N N . THR A 1 497 ? 122.375 110.070 161.027 1.00 44.53 497 THR C N 1
ATOM 3640 C CA . THR A 1 497 ? 122.519 108.711 160.535 1.00 44.53 497 THR C CA 1
ATOM 3641 C C . THR A 1 497 ? 122.363 108.728 159.022 1.00 44.53 497 THR C C 1
ATOM 3642 O O . THR A 1 497 ? 121.815 109.671 158.445 1.00 44.53 497 THR C O 1
ATOM 3646 N N . VAL A 1 498 ? 122.868 107.676 158.384 1.00 43.29 498 VAL C N 1
ATOM 3647 C CA . VAL A 1 498 ? 122.648 107.424 156.966 1.00 43.29 498 VAL C CA 1
ATOM 3648 C C . VAL A 1 498 ? 122.065 106.015 156.859 1.00 43.29 498 VAL C C 1
ATOM 3649 O O . VAL A 1 498 ? 122.459 105.122 157.616 1.00 43.29 498 VAL C O 1
ATOM 3653 N N . SER A 1 499 ? 121.060 105.830 156.001 1.00 44.41 499 SER C N 1
ATOM 3654 C CA . SER A 1 499 ? 120.518 104.493 155.739 1.00 44.41 499 SER C CA 1
ATOM 3655 C C . SER A 1 499 ? 120.623 104.249 154.239 1.00 44.41 499 SER C C 1
ATOM 3656 O O . SER A 1 499 ? 119.789 104.701 153.451 1.00 44.41 499 SER C O 1
ATOM 3659 N N . GLN A 1 500 ? 121.677 103.533 153.870 1.00 43.97 500 GLN C N 1
ATOM 3660 C CA . GLN A 1 500 ? 121.847 103.055 152.501 1.00 43.97 500 GLN C CA 1
ATOM 3661 C C . GLN A 1 500 ? 120.712 102.178 151.949 1.00 43.97 500 GLN C C 1
ATOM 3662 O O . GLN A 1 500 ? 120.494 102.235 150.727 1.00 43.97 500 GLN C O 1
ATOM 3668 N N . PRO A 1 501 ? 120.002 101.326 152.723 1.00 44.44 501 PRO C N 1
ATOM 3669 C CA . PRO A 1 501 ? 118.835 100.639 152.123 1.00 44.44 501 PRO C CA 1
ATOM 3670 C C . PRO A 1 501 ? 117.734 101.625 151.771 1.00 44.44 501 PRO C C 1
ATOM 3671 O O . PRO A 1 501 ? 117.063 101.435 150.754 1.00 44.44 501 PRO C O 1
ATOM 3675 N N . MET A 1 502 ? 117.503 102.676 152.537 1.00 46.87 502 MET C N 1
ATOM 3676 C CA . MET A 1 502 ? 116.482 103.689 152.138 1.00 46.87 502 MET C CA 1
ATOM 3677 C C . MET A 1 502 ? 116.941 104.373 150.853 1.00 46.87 502 MET C C 1
ATOM 3678 O O . MET A 1 502 ? 116.109 104.520 149.963 1.00 46.87 502 MET C O 1
ATOM 3683 N N . ILE A 1 503 ? 118.195 104.818 150.767 1.00 43.74 503 ILE C N 1
ATOM 3684 C CA . ILE A 1 503 ? 118.688 105.299 149.480 1.00 43.74 503 ILE C CA 1
ATOM 3685 C C . ILE A 1 503 ? 118.608 104.330 148.301 1.00 43.74 503 ILE C C 1
ATOM 3686 O O . ILE A 1 503 ? 118.331 104.738 147.168 1.00 43.74 503 ILE C O 1
ATOM 3691 N N . THR A 1 504 ? 118.805 103.033 148.560 1.00 43.68 504 THR C N 1
ATOM 3692 C CA . THR A 1 504 ? 118.689 102.011 147.521 1.00 43.68 504 THR C CA 1
ATOM 3693 C C . THR A 1 504 ? 117.257 101.900 147.006 1.00 43.68 504 THR C C 1
ATOM 3694 O O . THR A 1 504 ? 117.022 101.888 145.793 1.00 43.68 504 THR C O 1
ATOM 3698 N N . LEU A 1 505 ? 116.287 101.816 147.919 1.00 44.44 505 LEU C N 1
ATOM 3699 C CA . LEU A 1 505 ? 114.885 101.722 147.523 1.00 44.44 505 LEU C CA 1
ATOM 3700 C C . LEU A 1 505 ? 114.352 103.028 146.954 1.00 44.44 505 LEU C C 1
ATOM 3701 O O . LEU A 1 505 ? 113.390 103.001 146.183 1.00 44.44 505 LEU C O 1
ATOM 3706 N N . LEU A 1 506 ? 114.946 104.167 147.306 1.00 43.04 506 LEU C N 1
ATOM 3707 C CA . LEU A 1 506 ? 114.468 105.442 146.792 1.00 43.04 506 LEU C CA 1
ATOM 3708 C C . LEU A 1 506 ? 115.146 105.874 145.499 1.00 43.04 506 LEU C C 1
ATOM 3709 O O . LEU A 1 506 ? 114.686 106.833 144.875 1.00 43.04 506 LEU C O 1
ATOM 3714 N N . LEU A 1 507 ? 116.224 105.216 145.083 1.00 42.73 507 LEU C N 1
ATOM 3715 C CA . LEU A 1 507 ? 116.840 105.511 143.798 1.00 42.73 507 LEU C CA 1
ATOM 3716 C C . LEU A 1 507 ? 116.311 104.624 142.682 1.00 42.73 507 LEU C C 1
ATOM 3717 O O . LEU A 1 507 ? 116.712 104.794 141.528 1.00 42.73 507 LEU C O 1
ATOM 3722 N N . ILE A 1 508 ? 115.425 103.682 143.000 1.00 44.91 508 ILE C N 1
ATOM 3723 C CA . ILE A 1 508 ? 114.799 102.820 142.012 1.00 44.91 508 ILE C CA 1
ATOM 3724 C C . ILE A 1 508 ? 113.302 103.088 141.902 1.00 44.91 508 ILE C C 1
ATOM 3725 O O . ILE A 1 508 ? 112.754 103.114 140.798 1.00 44.91 508 ILE C O 1
ATOM 3730 N N . ALA A 1 509 ? 112.628 103.310 143.034 1.00 44.40 509 ALA C N 1
ATOM 3731 C CA . ALA A 1 509 ? 111.187 103.546 143.007 1.00 44.40 509 ALA C CA 1
ATOM 3732 C C . ALA A 1 509 ? 110.853 104.941 142.489 1.00 44.40 509 ALA C C 1
ATOM 3733 O O . ALA A 1 509 ? 109.872 105.117 141.758 1.00 44.40 509 ALA C O 1
ATOM 3735 N N . CYS A 1 510 ? 111.642 105.944 142.867 1.00 43.89 510 CYS C N 1
ATOM 3736 C CA . CYS A 1 510 ? 111.428 107.317 142.411 1.00 43.89 510 CYS C CA 1
ATOM 3737 C C . CYS A 1 510 ? 111.637 107.553 140.908 1.00 43.89 510 CYS C C 1
ATOM 3738 O O . CYS A 1 510 ? 110.916 108.390 140.353 1.00 43.89 510 CYS C O 1
ATOM 3741 N N . PRO A 1 511 ? 112.579 106.901 140.198 1.00 42.98 511 PRO C N 1
ATOM 3742 C CA . PRO A 1 511 ? 112.565 107.024 138.728 1.00 42.98 511 PRO C CA 1
ATOM 3743 C C . PRO A 1 511 ? 111.383 106.353 138.038 1.00 42.98 511 PRO C C 1
ATOM 3744 O O . PRO A 1 511 ? 111.187 106.591 136.840 1.00 42.98 511 PRO C O 1
ATOM 3748 N N . LEU A 1 512 ? 110.610 105.512 138.727 1.00 44.04 512 LEU C N 1
ATOM 3749 C CA . LEU A 1 512 ? 109.459 104.888 138.083 1.00 44.04 512 LEU C CA 1
ATOM 3750 C C . LEU A 1 512 ? 108.302 105.866 137.917 1.00 44.04 512 LEU C C 1
ATOM 3751 O O . LEU A 1 512 ? 107.449 105.668 137.045 1.00 44.04 512 LEU C O 1
ATOM 3756 N N . LEU A 1 513 ? 108.249 106.911 138.751 1.00 43.90 513 LEU C N 1
ATOM 3757 C CA . LEU A 1 513 ? 107.169 107.894 138.645 1.00 43.90 513 LEU C CA 1
ATOM 3758 C C . LEU A 1 513 ? 107.222 108.726 137.357 1.00 43.90 513 LEU C C 1
ATOM 3759 O O . LEU A 1 513 ? 106.162 108.881 136.717 1.00 43.90 513 LEU C O 1
ATOM 3764 N N . PRO A 1 514 ? 108.369 109.291 136.916 1.00 42.91 514 PRO C N 1
ATOM 3765 C CA . PRO A 1 514 ? 108.371 109.907 135.578 1.00 42.91 514 PRO C CA 1
ATOM 3766 C C . PRO A 1 514 ? 108.171 108.911 134.454 1.00 42.91 514 PRO C C 1
ATOM 3767 O O . PRO A 1 514 ? 107.613 109.288 133.420 1.00 42.91 514 PRO C O 1
ATOM 3771 N N . PHE A 1 515 ? 108.595 107.655 134.626 1.00 44.29 515 PHE C N 1
ATOM 3772 C CA . PHE A 1 515 ? 108.275 106.621 133.645 1.00 44.29 515 PHE C CA 1
ATOM 3773 C C . PHE A 1 515 ? 106.777 106.353 133.584 1.00 44.29 515 PHE C C 1
ATOM 3774 O O . PHE A 1 515 ? 106.226 106.162 132.493 1.00 44.29 515 PHE C O 1
ATOM 3782 N N . ILE A 1 516 ? 106.106 106.336 134.740 1.00 44.61 516 ILE C N 1
ATOM 3783 C CA . ILE A 1 516 ? 104.662 106.118 134.772 1.00 44.61 516 ILE C CA 1
ATOM 3784 C C . ILE A 1 516 ? 103.931 107.268 134.087 1.00 44.61 516 ILE C C 1
ATOM 3785 O O . ILE A 1 516 ? 103.039 107.044 133.261 1.00 44.61 516 ILE C O 1
ATOM 3790 N N . ILE A 1 517 ? 104.337 108.508 134.368 1.00 44.50 517 ILE C N 1
ATOM 3791 C CA . ILE A 1 517 ? 103.682 109.656 133.741 1.00 44.50 517 ILE C CA 1
ATOM 3792 C C . ILE A 1 517 ? 104.030 109.776 132.256 1.00 44.50 517 ILE C C 1
ATOM 3793 O O . ILE A 1 517 ? 103.190 110.200 131.453 1.00 44.50 517 ILE C O 1
ATOM 3798 N N . MET A 1 518 ? 105.227 109.402 131.822 1.00 45.57 518 MET C N 1
ATOM 3799 C CA . MET A 1 518 ? 105.495 109.379 130.360 1.00 45.57 518 MET C CA 1
ATOM 3800 C C . MET A 1 518 ? 104.677 108.250 129.726 1.00 45.57 518 MET C C 1
ATOM 3801 O O . MET A 1 518 ? 104.289 108.451 128.576 1.00 45.57 518 MET C O 1
ATOM 3806 N N . ALA A 1 519 ? 104.426 107.116 130.410 1.00 45.77 519 ALA C N 1
ATOM 3807 C CA . ALA A 1 519 ? 103.572 106.086 129.828 1.00 45.77 519 ALA C CA 1
ATOM 3808 C C . ALA A 1 519 ? 102.102 106.496 129.811 1.00 45.77 519 ALA C C 1
ATOM 3809 O O . ALA A 1 519 ? 101.334 105.993 128.984 1.00 45.77 519 ALA C O 1
ATOM 3811 N N . ILE A 1 520 ? 101.719 107.445 130.654 1.00 46.00 520 ILE C N 1
ATOM 3812 C CA . ILE A 1 520 ? 100.317 107.949 130.645 1.00 46.00 520 ILE C CA 1
ATOM 3813 C C . ILE A 1 520 ? 100.208 109.069 129.615 1.00 46.00 520 ILE C C 1
ATOM 3814 O O . ILE A 1 520 ? 99.318 108.984 128.774 1.00 46.00 520 ILE C O 1
ATOM 3819 N N . CYS A 1 521 ? 101.099 110.056 129.665 1.00 47.39 521 CYS C N 1
ATOM 3820 C CA . CYS A 1 521 ? 101.058 111.214 128.728 1.00 47.39 521 CYS C CA 1
ATOM 3821 C C . CYS A 1 521 ? 101.602 110.820 127.354 1.00 47.39 521 CYS C C 1
ATOM 3822 O O . CYS A 1 521 ? 101.687 111.695 126.504 1.00 47.39 521 CYS C O 1
ATOM 3825 N N . LYS A 1 522 ? 101.943 109.551 127.146 1.00 47.45 522 LYS C N 1
ATOM 3826 C CA . LYS A 1 522 ? 102.349 109.078 125.801 1.00 47.45 522 LYS C CA 1
ATOM 3827 C C . LYS A 1 522 ? 101.076 108.794 125.037 1.00 47.45 522 LYS C C 1
ATOM 3828 O O . LYS A 1 522 ? 100.513 107.715 125.232 1.00 47.45 522 LYS C O 1
ATOM 3834 N N . GLY A 1 523 ? 100.623 109.740 124.232 1.00 48.77 523 GLY C N 1
ATOM 3835 C CA . GLY A 1 523 ? 99.420 109.502 123.423 1.00 48.77 523 GLY C CA 1
ATOM 3836 C C . GLY A 1 523 ? 99.745 108.681 122.203 1.00 48.77 523 GLY C C 1
ATOM 3837 O O . GLY A 1 523 ? 99.585 107.466 122.258 1.00 48.77 523 GLY C O 1
ATOM 3838 N N . ASP A 1 524 ? 100.237 109.331 121.154 1.00 49.77 524 ASP C N 1
ATOM 3839 C CA . ASP A 1 524 ? 100.556 108.642 119.884 1.00 49.77 524 ASP C CA 1
ATOM 3840 C C . ASP A 1 524 ? 102.017 108.898 119.583 1.00 49.77 524 ASP C C 1
ATOM 3841 O O . ASP A 1 524 ? 102.364 108.936 118.401 1.00 49.77 524 ASP C O 1
ATOM 3846 N N . ARG A 1 525 ? 102.816 109.087 120.624 1.00 43.09 525 ARG C N 1
ATOM 3847 C CA . ARG A 1 525 ? 104.257 109.310 120.445 1.00 43.09 525 ARG C CA 1
ATOM 3848 C C . ARG A 1 525 ? 104.746 108.139 119.617 1.00 43.09 525 ARG C C 1
ATOM 3849 O O . ARG A 1 525 ? 104.373 107.010 119.927 1.00 43.09 525 ARG C O 1
ATOM 3857 N N . LEU A 1 526 ? 105.512 108.422 118.574 1.00 40.69 526 LEU C N 1
ATOM 3858 C CA . LEU A 1 526 ? 106.038 107.361 117.711 1.00 40.69 526 LEU C CA 1
ATOM 3859 C C . LEU A 1 526 ? 107.170 106.680 118.482 1.00 40.69 526 LEU C C 1
ATOM 3860 O O . LEU A 1 526 ? 107.822 107.364 119.267 1.00 40.69 526 LEU C O 1
ATOM 3865 N N . PRO A 1 527 ? 107.406 105.360 118.332 1.00 40.01 527 PRO C N 1
ATOM 3866 C CA . PRO A 1 527 ? 108.485 104.700 119.075 1.00 40.01 527 PRO C CA 1
ATOM 3867 C C . PRO A 1 527 ? 109.820 105.404 118.891 1.00 40.01 527 PRO C C 1
ATOM 3868 O O . PRO A 1 527 ? 110.028 106.174 117.950 1.00 40.01 527 PRO C O 1
ATOM 3872 N N . SER A 1 528 ? 110.727 105.123 119.824 1.00 38.31 528 SER C N 1
ATOM 3873 C CA . SER A 1 528 ? 112.002 105.824 119.902 1.00 38.31 528 SER C CA 1
ATOM 3874 C C . SER A 1 528 ? 112.899 105.493 118.714 1.00 38.31 528 SER C C 1
ATOM 3875 O O . SER A 1 528 ? 112.790 104.433 118.094 1.00 38.31 528 SER C O 1
ATOM 3878 N N . ARG A 1 529 ? 113.792 106.428 118.400 1.00 36.42 529 ARG C N 1
ATOM 3879 C CA . ARG A 1 529 ? 114.605 106.387 117.193 1.00 36.42 529 ARG C CA 1
ATOM 3880 C C . ARG A 1 529 ? 116.071 106.563 117.552 1.00 36.42 529 ARG C C 1
ATOM 3881 O O . ARG A 1 529 ? 116.423 107.470 118.312 1.00 36.42 529 ARG C O 1
ATOM 3889 N N . SER A 1 530 ? 116.919 105.690 117.012 1.00 37.43 530 SER C N 1
ATOM 3890 C CA . SER A 1 530 ? 118.375 105.830 117.067 1.00 37.43 530 SER C CA 1
ATOM 3891 C C . SER A 1 530 ? 118.840 105.712 115.620 1.00 37.43 530 SER C C 1
ATOM 3892 O O . SER A 1 530 ? 119.090 104.607 115.131 1.00 37.43 530 SER C O 1
ATOM 3895 N N . ARG A 1 531 ? 118.949 106.848 114.932 1.00 38.10 531 ARG C N 1
ATOM 3896 C CA . ARG A 1 531 ? 119.090 106.853 113.482 1.00 38.10 531 ARG C CA 1
ATOM 3897 C C . ARG A 1 531 ? 120.473 107.288 113.012 1.00 38.10 531 ARG C C 1
ATOM 3898 O O . ARG A 1 531 ? 121.153 106.526 112.319 1.00 38.10 531 ARG C O 1
ATOM 3906 N N . GLY A 1 532 ? 120.919 108.487 113.371 1.00 38.35 532 GLY C N 1
ATOM 3907 C CA . GLY A 1 532 ? 122.109 109.025 112.743 1.00 38.35 532 GLY C CA 1
ATOM 3908 C C . GLY A 1 532 ? 123.174 109.539 113.686 1.00 38.35 532 GLY C C 1
ATOM 3909 O O . GLY A 1 532 ? 123.266 109.105 114.836 1.00 38.35 532 GLY C O 1
ATOM 3910 N N . ALA A 1 533 ? 123.996 110.461 113.197 1.00 35.99 533 ALA C N 1
ATOM 3911 C CA . ALA A 1 533 ? 125.055 111.038 114.005 1.00 35.99 533 ALA C CA 1
ATOM 3912 C C . ALA A 1 533 ? 124.500 112.141 114.901 1.00 35.99 533 ALA C C 1
ATOM 3913 O O . ALA A 1 533 ? 123.346 112.561 114.781 1.00 35.99 533 ALA C O 1
ATOM 3915 N N . ALA A 1 534 ? 125.342 112.605 115.819 1.00 34.65 534 ALA C N 1
ATOM 3916 C CA . ALA A 1 534 ? 124.959 113.683 116.712 1.00 34.65 534 ALA C CA 1
ATOM 3917 C C . ALA A 1 534 ? 124.917 115.011 115.960 1.00 34.65 534 ALA C C 1
ATOM 3918 O O . ALA A 1 534 ? 125.526 115.176 114.900 1.00 34.65 534 ALA C O 1
ATOM 3920 N N . TRP A 1 535 ? 124.181 115.965 116.524 1.00 32.22 535 TRP C N 1
ATOM 3921 C CA . TRP A 1 535 ? 123.956 117.243 115.862 1.00 32.22 535 TRP C CA 1
ATOM 3922 C C . TRP A 1 535 ? 125.197 118.119 115.983 1.00 32.22 535 TRP C C 1
ATOM 3923 O O . TRP A 1 535 ? 125.586 118.515 117.087 1.00 32.22 535 TRP C O 1
ATOM 3934 N N . VAL A 1 536 ? 125.814 118.415 114.842 1.00 32.96 536 VAL C N 1
ATOM 3935 C CA . VAL A 1 536 ? 127.004 119.252 114.754 1.00 32.96 536 VAL C CA 1
ATOM 3936 C C . VAL A 1 536 ? 126.704 120.455 113.864 1.00 32.96 536 VAL C C 1
ATOM 3937 O O . VAL A 1 536 ? 127.551 120.889 113.072 1.00 32.96 536 VAL C O 1
ATOM 3941 N N . CYS A 1 537 ? 125.464 120.954 113.978 1.00 32.21 537 CYS C N 1
ATOM 3942 C CA . CYS A 1 537 ? 124.942 122.165 113.329 1.00 32.21 537 CYS C CA 1
ATOM 3943 C C . CYS A 1 537 ? 124.783 122.004 111.821 1.00 32.21 537 CYS C C 1
ATOM 3944 O O . CYS A 1 537 ? 124.942 122.966 111.073 1.00 32.21 537 CYS C O 1
ATOM 3947 N N . GLY A 1 538 ? 124.427 120.808 111.361 1.00 32.11 538 GLY C N 1
ATOM 3948 C CA . GLY A 1 538 ? 124.139 120.591 109.960 1.00 32.11 538 GLY C CA 1
ATOM 3949 C C . GLY A 1 538 ? 125.321 120.204 109.103 1.00 32.11 538 GLY C C 1
ATOM 3950 O O . GLY A 1 538 ? 125.145 119.990 107.897 1.00 32.11 538 GLY C O 1
ATOM 3951 N N . TYR A 1 539 ? 126.514 120.109 109.674 1.00 33.50 539 TYR C N 1
ATOM 3952 C CA . TYR A 1 539 ? 127.694 119.666 108.951 1.00 33.50 539 TYR C CA 1
ATOM 3953 C C . TYR A 1 539 ? 127.820 118.152 109.109 1.00 33.50 539 TYR C C 1
ATOM 3954 O O . TYR A 1 539 ? 127.081 117.520 109.864 1.00 33.50 539 TYR C O 1
ATOM 3963 N N . ASP A 1 540 ? 128.730 117.562 108.347 1.00 36.59 540 ASP C N 1
ATOM 3964 C CA . ASP A 1 540 ? 129.018 116.145 108.490 1.00 36.59 540 ASP C CA 1
ATOM 3965 C C . ASP A 1 540 ? 129.838 115.904 109.751 1.00 36.59 540 ASP C C 1
ATOM 3966 O O . ASP A 1 540 ? 130.780 116.644 110.049 1.00 36.59 540 ASP C O 1
ATOM 3971 N N . HIS A 1 541 ? 129.471 114.863 110.495 1.00 37.58 541 HIS C N 1
ATOM 3972 C CA . HIS A 1 541 ? 130.125 114.550 111.761 1.00 37.58 541 HIS C CA 1
ATOM 3973 C C . HIS A 1 541 ? 131.418 113.783 111.510 1.00 37.58 541 HIS C C 1
ATOM 3974 O O . HIS A 1 541 ? 131.389 112.623 111.089 1.00 37.58 541 HIS C O 1
ATOM 3981 N N . GLU A 1 542 ? 132.530 114.462 111.791 1.00 40.62 542 GLU C N 1
ATOM 3982 C CA . GLU A 1 542 ? 133.873 113.853 111.687 1.00 40.62 542 GLU C CA 1
ATOM 3983 C C . GLU A 1 542 ? 134.315 113.281 113.029 1.00 40.62 542 GLU C C 1
ATOM 3984 O O . GLU A 1 542 ? 133.767 113.726 114.023 1.00 40.62 542 GLU C O 1
ATOM 3990 N N . LYS A 1 543 ? 135.292 112.367 113.049 1.00 40.12 543 LYS C N 1
ATOM 3991 C CA . LYS A 1 543 ? 135.780 111.714 114.259 1.00 40.12 543 LYS C CA 1
ATOM 3992 C C . LYS A 1 543 ? 136.353 112.746 115.223 1.00 40.12 543 LYS C C 1
ATOM 3993 O O . LYS A 1 543 ? 136.296 112.555 116.443 1.00 40.12 543 LYS C O 1
ATOM 3999 N N . SER A 1 544 ? 136.902 113.845 114.700 1.00 38.27 544 SER C N 1
ATOM 4000 C CA . SER A 1 544 ? 137.476 114.888 115.544 1.00 38.27 544 SER C CA 1
ATOM 4001 C C . SER A 1 544 ? 136.457 115.744 116.288 1.00 38.27 544 SER C C 1
ATOM 4002 O O . SER A 1 544 ? 136.849 116.497 117.185 1.00 38.27 544 SER C O 1
ATOM 4005 N N . MET A 1 545 ? 135.171 115.649 115.947 1.00 37.03 545 MET C N 1
ATOM 4006 C CA . MET A 1 545 ? 134.137 116.342 116.703 1.00 37.03 545 MET C CA 1
ATOM 4007 C C . MET A 1 545 ? 133.797 115.637 118.008 1.00 37.03 545 MET C C 1
ATOM 4008 O O . MET A 1 545 ? 133.137 116.232 118.865 1.00 37.03 545 MET C O 1
ATOM 4013 N N . VAL A 1 546 ? 134.229 114.391 118.181 1.00 38.11 546 VAL C N 1
ATOM 4014 C CA . VAL A 1 546 ? 134.003 113.665 119.425 1.00 38.11 546 VAL C CA 1
ATOM 4015 C C . VAL A 1 546 ? 135.023 114.160 120.445 1.00 38.11 546 VAL C C 1
ATOM 4016 O O . VAL A 1 546 ? 136.212 113.847 120.347 1.00 38.11 546 VAL C O 1
ATOM 4020 N N . ILE A 1 547 ? 134.563 114.952 121.416 1.00 38.40 547 ILE C N 1
ATOM 4021 C CA . ILE A 1 547 ? 135.428 115.368 122.512 1.00 38.40 547 ILE C CA 1
ATOM 4022 C C . ILE A 1 547 ? 135.720 114.165 123.394 1.00 38.40 547 ILE C C 1
ATOM 4023 O O . ILE A 1 547 ? 134.808 113.437 123.807 1.00 38.40 547 ILE C O 1
ATOM 4028 N N . THR A 1 548 ? 136.991 113.955 123.687 1.00 41.25 548 THR C N 1
ATOM 4029 C CA . THR A 1 548 ? 137.462 112.771 124.381 1.00 41.25 548 THR C CA 1
ATOM 4030 C C . THR A 1 548 ? 138.082 113.184 125.712 1.00 41.25 548 THR C C 1
ATOM 4031 O O . THR A 1 548 ? 137.890 114.307 126.187 1.00 41.25 548 THR C O 1
ATOM 4035 N N . ALA A 1 549 ? 138.798 112.238 126.329 1.00 41.57 549 ALA C N 1
ATOM 4036 C CA . ALA A 1 549 ? 139.347 112.418 127.669 1.00 41.57 549 ALA C CA 1
ATOM 4037 C C . ALA A 1 549 ? 140.378 113.537 127.755 1.00 41.57 549 ALA C C 1
ATOM 4038 O O . ALA A 1 549 ? 140.588 114.079 128.846 1.00 41.57 549 ALA C O 1
ATOM 4040 N N . HIS A 1 550 ? 141.034 113.886 126.646 1.00 41.92 550 HIS C N 1
ATOM 4041 C CA . HIS A 1 550 ? 141.971 115.005 126.670 1.00 41.92 550 HIS C CA 1
ATOM 4042 C C . HIS A 1 550 ? 141.241 116.332 126.832 1.00 41.92 550 HIS C C 1
ATOM 4043 O O . HIS A 1 550 ? 141.592 117.142 127.696 1.00 41.92 550 HIS C O 1
ATOM 4050 N N . GLY A 1 551 ? 140.208 116.564 126.023 1.00 40.38 551 GLY C N 1
ATOM 4051 C CA . GLY A 1 551 ? 139.465 117.806 126.083 1.00 40.38 551 GLY C CA 1
ATOM 4052 C C . GLY A 1 551 ? 138.438 117.895 127.182 1.00 40.38 551 GLY C C 1
ATOM 4053 O O . GLY A 1 551 ? 137.928 118.985 127.456 1.00 40.38 551 GLY C O 1
ATOM 4054 N N . PHE A 1 552 ? 138.078 116.787 127.822 1.00 39.38 552 PHE C N 1
ATOM 4055 C CA . PHE A 1 552 ? 137.105 116.809 128.942 1.00 39.38 552 PHE C CA 1
ATOM 4056 C C . PHE A 1 552 ? 137.760 117.345 130.216 1.00 39.38 552 PHE C C 1
ATOM 4057 O O . PHE A 1 552 ? 137.053 118.003 130.982 1.00 39.38 552 PHE C O 1
ATOM 4065 N N . ALA A 1 553 ? 139.065 117.156 130.400 1.00 43.24 553 ALA C N 1
ATOM 4066 C CA . ALA A 1 553 ? 139.726 117.514 131.649 1.00 43.24 553 ALA C CA 1
ATOM 4067 C C . ALA A 1 553 ? 140.797 118.587 131.466 1.00 43.24 553 ALA C C 1
ATOM 4068 O O . ALA A 1 553 ? 141.804 118.589 132.173 1.00 43.24 553 ALA C O 1
ATOM 4070 N N . MET A 1 554 ? 140.610 119.482 130.505 1.00 45.56 554 MET C N 1
ATOM 4071 C CA . MET A 1 554 ? 141.386 120.719 130.394 1.00 45.56 554 MET C CA 1
ATOM 4072 C C . MET A 1 554 ? 141.008 121.838 131.379 1.00 45.56 554 MET C C 1
ATOM 4073 O O . MET A 1 554 ? 141.910 122.599 131.772 1.00 45.56 554 MET C O 1
ATOM 4078 N N . PRO A 1 555 ? 139.728 122.039 131.768 1.00 45.23 555 PRO C N 1
ATOM 4079 C CA . PRO A 1 555 ? 139.464 123.026 132.833 1.00 45.23 555 PRO C CA 1
ATOM 4080 C C . PRO A 1 555 ? 140.123 122.729 134.172 1.00 45.23 555 PRO C C 1
ATOM 4081 O O . PRO A 1 555 ? 140.468 123.678 134.883 1.00 45.23 555 PRO C O 1
ATOM 4085 N N . VAL A 1 556 ? 140.323 121.462 134.544 1.00 45.37 556 VAL C N 1
ATOM 4086 C CA . VAL A 1 556 ? 141.105 121.206 135.751 1.00 45.37 556 VAL C CA 1
ATOM 4087 C C . VAL A 1 556 ? 142.597 121.405 135.528 1.00 45.37 556 VAL C C 1
ATOM 4088 O O . VAL A 1 556 ? 143.338 121.583 136.500 1.00 45.37 556 VAL C O 1
ATOM 4092 N N . LYS A 1 557 ? 143.061 121.389 134.277 1.00 45.73 557 LYS C N 1
ATOM 4093 C CA . LYS A 1 557 ? 144.433 121.790 134.002 1.00 45.73 557 LYS C CA 1
ATOM 4094 C C . LYS A 1 557 ? 144.612 123.296 134.076 1.00 45.73 557 LYS C C 1
ATOM 4095 O O . LYS A 1 557 ? 145.718 123.760 134.371 1.00 45.73 557 LYS C O 1
ATOM 4101 N N . GLN A 1 558 ? 143.556 124.069 133.822 1.00 48.28 558 GLN C N 1
ATOM 4102 C CA . GLN A 1 558 ? 143.641 125.520 133.963 1.00 48.28 558 GLN C CA 1
ATOM 4103 C C . GLN A 1 558 ? 143.410 125.986 135.398 1.00 48.28 558 GLN C C 1
ATOM 4104 O O . GLN A 1 558 ? 144.160 126.828 135.899 1.00 48.28 558 GLN C O 1
ATOM 4110 N N . ALA A 1 559 ? 142.392 125.459 136.078 1.00 45.84 559 ALA C N 1
ATOM 4111 C CA . ALA A 1 559 ? 142.028 125.950 137.402 1.00 45.84 559 ALA C CA 1
ATOM 4112 C C . ALA A 1 559 ? 142.746 125.232 138.537 1.00 45.84 559 ALA C C 1
ATOM 4113 O O . ALA A 1 559 ? 142.462 125.519 139.704 1.00 45.84 559 ALA C O 1
ATOM 4115 N N . PHE A 1 560 ? 143.642 124.299 138.232 1.00 44.84 560 PHE C N 1
ATOM 4116 C CA . PHE A 1 560 ? 144.529 123.708 139.227 1.00 44.84 560 PHE C CA 1
ATOM 4117 C C . PHE A 1 560 ? 145.951 123.699 138.696 1.00 44.84 560 PHE C C 1
ATOM 4118 O O . PHE A 1 560 ? 146.665 122.694 138.784 1.00 44.84 560 PHE C O 1
ATOM 4126 N N . ALA A 1 561 ? 146.361 124.827 138.114 1.00 46.84 561 ALA C N 1
ATOM 4127 C CA . ALA A 1 561 ? 147.693 124.957 137.524 1.00 46.84 561 ALA C CA 1
ATOM 4128 C C . ALA A 1 561 ? 148.864 124.814 138.503 1.00 46.84 561 ALA C C 1
ATOM 4129 O O . ALA A 1 561 ? 149.835 124.128 138.138 1.00 46.84 561 ALA C O 1
ATOM 4131 N N . PRO A 1 562 ? 148.885 125.427 139.708 1.00 46.37 562 PRO C N 1
ATOM 4132 C CA . PRO A 1 562 ? 150.074 125.232 140.563 1.00 46.37 562 PRO C CA 1
ATOM 4133 C C . PRO A 1 562 ? 150.223 123.824 141.115 1.00 46.37 562 PRO C C 1
ATOM 4134 O O . PRO A 1 562 ? 151.357 123.343 141.227 1.00 46.37 562 PRO C O 1
ATOM 4138 N N . VAL A 1 563 ? 149.123 123.141 141.440 1.00 44.76 563 VAL C N 1
ATOM 4139 C CA . VAL A 1 563 ? 149.224 121.778 141.954 1.00 44.76 563 VAL C CA 1
ATOM 4140 C C . VAL A 1 563 ? 149.687 120.822 140.860 1.00 44.76 563 VAL C C 1
ATOM 4141 O O . VAL A 1 563 ? 150.467 119.896 141.114 1.00 44.76 563 VAL C O 1
ATOM 4145 N N . LEU A 1 564 ? 149.226 121.034 139.626 1.00 43.76 564 LEU C N 1
ATOM 4146 C CA . LEU A 1 564 ? 149.684 120.203 138.519 1.00 43.76 564 LEU C CA 1
ATOM 4147 C C . LEU A 1 564 ? 151.101 120.561 138.093 1.00 43.76 564 LEU C C 1
ATOM 4148 O O . LEU A 1 564 ? 151.802 119.724 137.515 1.00 43.76 564 LEU C O 1
ATOM 4153 N N . LYS A 1 565 ? 151.540 121.791 138.357 1.00 47.66 565 LYS C N 1
ATOM 4154 C CA . LYS A 1 565 ? 152.915 122.173 138.067 1.00 47.66 565 LYS C CA 1
ATOM 4155 C C . LYS A 1 565 ? 153.882 121.801 139.183 1.00 47.66 565 LYS C C 1
ATOM 4156 O O . LYS A 1 565 ? 155.097 121.852 138.967 1.00 47.66 565 LYS C O 1
ATOM 4162 N N . LEU A 1 566 ? 153.377 121.435 140.363 1.00 47.85 566 LEU C N 1
ATOM 4163 C CA . LEU A 1 566 ? 154.226 120.981 141.458 1.00 47.85 566 LEU C CA 1
ATOM 4164 C C . LEU A 1 566 ? 154.895 119.637 141.194 1.00 47.85 566 LEU C C 1
ATOM 4165 O O . LEU A 1 566 ? 155.873 119.312 141.876 1.00 47.85 566 LEU C O 1
ATOM 4170 N N . ARG A 1 567 ? 154.440 118.912 140.173 1.00 45.70 567 ARG C N 1
ATOM 4171 C CA . ARG A 1 567 ? 154.982 117.566 139.846 1.00 45.70 567 ARG C CA 1
ATOM 4172 C C . ARG A 1 567 ? 156.297 117.718 139.095 1.00 45.70 567 ARG C C 1
ATOM 4173 O O . ARG A 1 567 ? 157.035 116.736 139.013 1.00 45.70 567 ARG C O 1
ATOM 4181 N N . LYS A 1 568 ? 156.576 118.908 138.583 1.00 48.96 568 LYS C N 1
ATOM 4182 C CA . LYS A 1 568 ? 157.782 119.183 137.815 1.00 48.96 568 LYS C CA 1
ATOM 4183 C C . LYS A 1 568 ? 158.814 119.977 138.597 1.00 48.96 568 LYS C C 1
ATOM 4184 O O . LYS A 1 568 ? 160.015 119.806 138.373 1.00 48.96 568 LYS C O 1
ATOM 4190 N N . TRP A 1 569 ? 158.376 120.847 139.510 1.00 51.20 569 TRP C N 1
ATOM 4191 C CA . TRP A 1 569 ? 159.317 121.614 140.320 1.00 51.20 569 TRP C CA 1
ATOM 4192 C C . TRP A 1 569 ? 159.956 120.747 141.396 1.00 51.20 569 TRP C C 1
ATOM 4193 O O . TRP A 1 569 ? 161.152 120.877 141.677 1.00 51.20 569 TRP C O 1
ATOM 4204 N N . LEU A 1 570 ? 159.175 119.860 142.005 1.00 52.41 570 LEU C N 1
ATOM 4205 C CA . LEU A 1 570 ? 159.618 119.072 143.145 1.00 52.41 570 LEU C CA 1
ATOM 4206 C C . LEU A 1 570 ? 160.284 117.764 142.745 1.00 52.41 570 LEU C C 1
ATOM 4207 O O . LEU A 1 570 ? 160.619 116.966 143.623 1.00 52.41 570 LEU C O 1
ATOM 4212 N N . ASN A 1 571 ? 160.482 117.530 141.453 1.00 53.85 571 ASN C N 1
ATOM 4213 C CA . ASN A 1 571 ? 161.024 116.261 140.979 1.00 53.85 571 ASN C CA 1
ATOM 4214 C C . ASN A 1 571 ? 162.544 116.262 141.094 1.00 53.85 571 ASN C C 1
ATOM 4215 O O . ASN A 1 571 ? 163.204 117.062 140.422 1.00 53.85 571 ASN C O 1
ATOM 4220 N N . PRO A 1 572 ? 163.145 115.391 141.932 1.00 56.29 572 PRO C N 1
ATOM 4221 C CA . PRO A 1 572 ? 164.605 115.292 142.025 1.00 56.29 572 PRO C CA 1
ATOM 4222 C C . PRO A 1 572 ? 165.189 114.231 141.093 1.00 56.29 572 PRO C C 1
ATOM 4223 O O . PRO A 1 572 ? 165.956 113.359 141.515 1.00 56.29 572 PRO C O 1
ATOM 4227 N N . VAL A 1 573 ? 164.833 114.300 139.811 1.00 59.01 573 VAL C N 1
ATOM 4228 C CA . VAL A 1 573 ? 165.302 113.280 138.880 1.00 59.01 573 VAL C CA 1
ATOM 4229 C C . VAL A 1 573 ? 166.657 113.669 138.285 1.00 59.01 573 VAL C C 1
ATOM 4230 O O . VAL A 1 573 ? 167.471 112.797 137.959 1.00 59.01 573 VAL C O 1
ATOM 4234 N N . SER A 1 574 ? 166.949 114.967 138.181 1.00 62.40 574 SER C N 1
ATOM 4235 C CA . SER A 1 574 ? 168.241 115.417 137.685 1.00 62.40 574 SER C CA 1
ATOM 4236 C C . SER A 1 574 ? 169.309 115.450 138.769 1.00 62.40 574 SER C C 1
ATOM 4237 O O . SER A 1 574 ? 170.490 115.618 138.448 1.00 62.40 574 SER C O 1
ATOM 4240 N N . LEU A 1 575 ? 168.926 115.298 140.035 1.00 63.44 575 LEU C N 1
ATOM 4241 C CA . LEU A 1 575 ? 169.877 115.371 141.137 1.00 63.44 575 LEU C CA 1
ATOM 4242 C C . LEU A 1 575 ? 170.451 114.016 141.522 1.00 63.44 575 LEU C C 1
ATOM 4243 O O . LEU A 1 575 ? 171.466 113.969 142.226 1.00 63.44 575 LEU C O 1
ATOM 4248 N N . VAL A 1 576 ? 169.832 112.921 141.092 1.00 63.95 576 VAL C N 1
ATOM 4249 C CA . VAL A 1 576 ? 170.387 111.587 141.307 1.00 63.95 576 VAL C CA 1
ATOM 4250 C C . VAL A 1 576 ? 171.420 111.347 140.211 1.00 63.95 576 VAL C C 1
ATOM 4251 O O . VAL A 1 576 ? 171.093 111.481 139.023 1.00 63.95 576 VAL C O 1
ATOM 4255 N N . PRO A 1 577 ? 172.675 111.016 140.558 1.00 65.79 577 PRO C N 1
ATOM 4256 C CA . PRO A 1 577 ? 173.736 110.935 139.539 1.00 65.79 577 PRO C CA 1
ATOM 4257 C C . PRO A 1 577 ? 173.598 109.782 138.552 1.00 65.79 577 PRO C C 1
ATOM 4258 O O . PRO A 1 577 ? 173.691 109.993 137.338 1.00 65.79 577 PRO C O 1
ATOM 4262 N N . GLY A 1 578 ? 173.377 108.568 139.046 1.00 65.86 578 GLY C N 1
ATOM 4263 C CA . GLY A 1 578 ? 173.377 107.401 138.185 1.00 65.86 578 GLY C CA 1
ATOM 4264 C C . GLY A 1 578 ? 172.006 106.949 137.728 1.00 65.86 578 GLY C C 1
ATOM 4265 O O . GLY A 1 578 ? 171.839 105.801 137.305 1.00 65.86 578 GLY C O 1
ATOM 4266 N N . TRP A 1 579 ? 171.013 107.837 137.811 1.00 61.74 579 TRP C N 1
ATOM 4267 C CA . TRP A 1 579 ? 169.653 107.464 137.439 1.00 61.74 579 TRP C CA 1
ATOM 4268 C C . TRP A 1 579 ? 169.472 107.337 135.933 1.00 61.74 579 TRP C C 1
ATOM 4269 O O . TRP A 1 579 ? 168.713 106.475 135.477 1.00 61.74 579 TRP C O 1
ATOM 4280 N N . GLN A 1 580 ? 170.151 108.172 135.149 1.00 67.20 580 GLN C N 1
ATOM 4281 C CA . GLN A 1 580 ? 169.976 108.200 133.705 1.00 67.20 580 GLN C CA 1
ATOM 4282 C C . GLN A 1 580 ? 170.967 107.303 132.969 1.00 67.20 580 GLN C C 1
ATOM 4283 O O . GLN A 1 580 ? 171.204 107.510 131.774 1.00 67.20 580 GLN C O 1
ATOM 4289 N N . CYS A 1 581 ? 171.547 106.320 133.652 1.00 69.15 581 CYS C N 1
ATOM 4290 C CA . CYS A 1 581 ? 172.456 105.390 133.001 1.00 69.15 581 CYS C CA 1
ATOM 4291 C C . CYS A 1 581 ? 171.681 104.425 132.107 1.00 69.15 581 CYS C C 1
ATOM 4292 O O . CYS A 1 581 ? 170.468 104.243 132.243 1.00 69.15 581 CYS C O 1
ATOM 4295 N N . GLU A 1 582 ? 172.407 103.805 131.173 1.00 71.25 582 GLU C N 1
ATOM 4296 C CA . GLU A 1 582 ? 171.764 102.977 130.155 1.00 71.25 582 GLU C CA 1
ATOM 4297 C C . GLU A 1 582 ? 171.262 101.659 130.734 1.00 71.25 582 GLU C C 1
ATOM 4298 O O . GLU A 1 582 ? 170.144 101.227 130.428 1.00 71.25 582 GLU C O 1
ATOM 4304 N N . GLY A 1 583 ? 172.062 101.011 131.576 1.00 67.25 583 GLY C N 1
ATOM 4305 C CA . GLY A 1 583 ? 171.673 99.732 132.136 1.00 67.25 583 GLY C CA 1
ATOM 4306 C C . GLY A 1 583 ? 171.388 99.769 133.623 1.00 67.25 583 GLY C C 1
ATOM 4307 O O . GLY A 1 583 ? 171.702 98.815 134.342 1.00 67.25 583 GLY C O 1
ATOM 4308 N N . SER A 1 584 ? 170.798 100.867 134.101 1.00 64.65 584 SER C N 1
ATOM 4309 C CA . SER A 1 584 ? 170.470 100.978 135.519 1.00 64.65 584 SER C CA 1
ATOM 4310 C C . SER A 1 584 ? 169.268 100.117 135.889 1.00 64.65 584 SER C C 1
ATOM 4311 O O . SER A 1 584 ? 169.283 99.444 136.928 1.00 64.65 584 SER C O 1
ATOM 4314 N N . ALA A 1 585 ? 168.225 100.136 135.050 1.00 62.38 585 ALA C N 1
ATOM 4315 C CA . ALA A 1 585 ? 167.029 99.334 135.297 1.00 62.38 585 ALA C CA 1
ATOM 4316 C C . ALA A 1 585 ? 167.344 97.845 135.250 1.00 62.38 585 ALA C C 1
ATOM 4317 O O . ALA A 1 585 ? 166.828 97.060 136.059 1.00 62.38 585 ALA C O 1
ATOM 4319 N N . LEU A 1 586 ? 168.222 97.450 134.326 1.00 62.95 586 LEU C N 1
ATOM 4320 C CA . LEU A 1 586 ? 168.616 96.054 134.205 1.00 62.95 586 LEU C CA 1
ATOM 4321 C C . LEU A 1 586 ? 169.412 95.591 135.421 1.00 62.95 586 LEU C C 1
ATOM 4322 O O . LEU A 1 586 ? 169.143 94.513 135.961 1.00 62.95 586 LEU C O 1
ATOM 4327 N N . LEU A 1 587 ? 170.363 96.409 135.892 1.00 62.67 587 LEU C N 1
ATOM 4328 C CA . LEU A 1 587 ? 171.143 96.052 137.079 1.00 62.67 587 LEU C CA 1
ATOM 4329 C C . LEU A 1 587 ? 170.263 96.012 138.323 1.00 62.67 587 LEU C C 1
ATOM 4330 O O . LEU A 1 587 ? 170.490 95.195 139.229 1.00 62.67 587 LEU C O 1
ATOM 4335 N N . PHE A 1 588 ? 169.262 96.898 138.380 1.00 60.85 588 PHE C N 1
ATOM 4336 C CA . PHE A 1 588 ? 168.273 96.854 139.450 1.00 60.85 588 PHE C CA 1
ATOM 4337 C C . PHE A 1 588 ? 167.511 95.537 139.425 1.00 60.85 588 PHE C C 1
ATOM 4338 O O . PHE A 1 588 ? 167.251 94.939 140.476 1.00 60.85 588 PHE C O 1
ATOM 4346 N N . ARG A 1 589 ? 167.197 95.044 138.222 1.00 60.44 589 ARG C N 1
ATOM 4347 C CA . ARG A 1 589 ? 166.506 93.763 138.099 1.00 60.44 589 ARG C CA 1
ATOM 4348 C C . ARG A 1 589 ? 167.391 92.584 138.516 1.00 60.44 589 ARG C C 1
ATOM 4349 O O . ARG A 1 589 ? 166.918 91.683 139.223 1.00 60.44 589 ARG C O 1
ATOM 4357 N N . ARG A 1 590 ? 168.670 92.564 138.093 1.00 63.81 590 ARG C N 1
ATOM 4358 C CA . ARG A 1 590 ? 169.570 91.479 138.521 1.00 63.81 590 ARG C CA 1
ATOM 4359 C C . ARG A 1 590 ? 169.774 91.450 140.033 1.00 63.81 590 ARG C C 1
ATOM 4360 O O . ARG A 1 590 ? 169.684 90.378 140.651 1.00 63.81 590 ARG C O 1
ATOM 4368 N N . MET A 1 591 ? 170.025 92.602 140.661 1.00 64.01 591 MET C N 1
ATOM 4369 C CA . MET A 1 591 ? 170.199 92.528 142.108 1.00 64.01 591 MET C CA 1
ATOM 4370 C C . MET A 1 591 ? 168.872 92.373 142.849 1.00 64.01 591 MET C C 1
ATOM 4371 O O . MET A 1 591 ? 168.880 91.918 143.998 1.00 64.01 591 MET C O 1
ATOM 4376 N N . ALA A 1 592 ? 167.737 92.637 142.188 1.00 62.13 592 ALA C N 1
ATOM 4377 C CA . ALA A 1 592 ? 166.445 92.207 142.716 1.00 62.13 592 ALA C CA 1
ATOM 4378 C C . ALA A 1 592 ? 166.324 90.687 142.767 1.00 62.13 592 ALA C C 1
ATOM 4379 O O . ALA A 1 592 ? 165.836 90.133 143.764 1.00 62.13 592 ALA C O 1
ATOM 4381 N N . LEU A 1 593 ? 166.839 89.974 141.784 1.00 63.51 593 LEU C N 1
ATOM 4382 C CA . LEU A 1 593 ? 166.696 88.508 141.908 1.00 63.51 593 LEU C CA 1
ATOM 4383 C C . LEU A 1 593 ? 167.759 87.972 142.870 1.00 63.51 593 LEU C C 1
ATOM 4384 O O . LEU A 1 593 ? 167.479 86.965 143.524 1.00 63.51 593 LEU C O 1
ATOM 4389 N N . VAL A 1 594 ? 168.913 88.629 142.987 1.00 65.24 594 VAL C N 1
ATOM 4390 C CA . VAL A 1 594 ? 169.874 88.170 143.997 1.00 65.24 594 VAL C CA 1
ATOM 4391 C C . VAL A 1 594 ? 169.279 88.386 145.387 1.00 65.24 594 VAL C C 1
ATOM 4392 O O . VAL A 1 594 ? 169.348 87.500 146.250 1.00 65.24 594 VAL C O 1
ATOM 4396 N N . GLU A 1 595 ? 168.683 89.544 145.643 1.00 66.13 595 GLU C N 1
ATOM 4397 C CA . GLU A 1 595 ? 168.132 89.827 146.993 1.00 66.13 595 GLU C CA 1
ATOM 4398 C C . GLU A 1 595 ? 166.931 88.914 147.275 1.00 66.13 595 GLU C C 1
ATOM 4399 O O . GLU A 1 595 ? 166.875 88.354 148.380 1.00 66.13 595 GLU C O 1
ATOM 4405 N N . LEU A 1 596 ? 166.026 88.731 146.313 1.00 65.78 596 LEU C N 1
ATOM 4406 C CA . LEU A 1 596 ? 164.905 87.821 146.543 1.00 65.78 596 LEU C CA 1
ATOM 4407 C C . LEU A 1 596 ? 165.358 86.382 146.771 1.00 65.78 596 LEU C C 1
ATOM 4408 O O . LEU A 1 596 ? 164.818 85.682 147.639 1.00 65.78 596 LEU C O 1
ATOM 4413 N N . ALA A 1 597 ? 166.391 85.946 146.038 1.00 68.54 597 ALA C N 1
ATOM 4414 C CA . ALA A 1 597 ? 166.919 84.594 146.189 1.00 68.54 597 ALA C CA 1
ATOM 4415 C C . ALA A 1 597 ? 167.530 84.373 147.569 1.00 68.54 597 ALA C C 1
ATOM 4416 O O . ALA A 1 597 ? 167.220 83.382 148.243 1.00 68.54 597 ALA C O 1
ATOM 4418 N N . VAL A 1 598 ? 168.385 85.303 148.020 1.00 69.50 598 VAL C N 1
ATOM 4419 C CA . VAL A 1 598 ? 169.049 85.116 149.312 1.00 69.50 598 VAL C CA 1
ATOM 4420 C C . VAL A 1 598 ? 168.050 85.275 150.456 1.00 69.50 598 VAL C C 1
ATOM 4421 O O . VAL A 1 598 ? 168.172 84.619 151.497 1.00 69.50 598 VAL C O 1
ATOM 4425 N N . LEU A 1 599 ? 167.012 86.095 150.255 1.00 69.57 599 LEU C N 1
ATOM 4426 C CA . LEU A 1 599 ? 165.992 86.277 151.282 1.00 69.57 599 LEU C CA 1
ATOM 4427 C C . LEU A 1 599 ? 165.138 85.022 151.433 1.00 69.57 599 LEU C C 1
ATOM 4428 O O . LEU A 1 599 ? 164.829 84.593 152.553 1.00 69.57 599 LEU C O 1
ATOM 4433 N N . VAL A 1 600 ? 164.776 84.401 150.304 1.00 71.89 600 VAL C N 1
ATOM 4434 C CA . VAL A 1 600 ? 164.017 83.151 150.338 1.00 71.89 600 VAL C CA 1
ATOM 4435 C C . VAL A 1 600 ? 164.859 82.029 150.944 1.00 71.89 600 VAL C C 1
ATOM 4436 O O . VAL A 1 600 ? 164.356 81.212 151.731 1.00 71.89 600 VAL C O 1
ATOM 4440 N N . VAL A 1 601 ? 166.164 82.011 150.641 1.00 73.68 601 VAL C N 1
ATOM 4441 C CA . VAL A 1 601 ? 167.060 80.993 151.198 1.00 73.68 601 VAL C CA 1
ATOM 4442 C C . VAL A 1 601 ? 167.184 81.142 152.716 1.00 73.68 601 VAL C C 1
ATOM 4443 O O . VAL A 1 601 ? 167.063 80.160 153.464 1.00 73.68 601 VAL C O 1
ATOM 4447 N N . ILE A 1 602 ? 167.372 82.373 153.202 1.00 73.51 602 ILE C N 1
ATOM 4448 C CA . ILE A 1 602 ? 167.521 82.538 154.647 1.00 73.51 602 ILE C CA 1
ATOM 4449 C C . ILE A 1 602 ? 166.242 82.428 155.468 1.00 73.51 602 ILE C C 1
ATOM 4450 O O . ILE A 1 602 ? 166.305 82.249 156.690 1.00 73.51 602 ILE C O 1
ATOM 4455 N N . ILE A 1 603 ? 165.087 82.619 154.829 1.00 73.24 603 ILE C N 1
ATOM 4456 C CA . ILE A 1 603 ? 163.817 82.619 155.618 1.00 73.24 603 ILE C CA 1
ATOM 4457 C C . ILE A 1 603 ? 163.248 81.201 155.799 1.00 73.24 603 ILE C C 1
ATOM 4458 O O . ILE A 1 603 ? 162.573 80.951 156.804 1.00 73.24 603 ILE C O 1
ATOM 4463 N N . VAL A 1 604 ? 163.577 80.299 154.874 1.00 75.47 604 VAL C N 1
ATOM 4464 C CA . VAL A 1 604 ? 163.189 78.871 155.078 1.00 75.47 604 VAL C CA 1
ATOM 4465 C C . VAL A 1 604 ? 164.019 78.414 156.294 1.00 75.47 604 VAL C C 1
ATOM 4466 O O . VAL A 1 604 ? 163.423 77.860 157.232 1.00 75.47 604 VAL C O 1
ATOM 4470 N N . SER A 1 605 ? 165.329 78.681 156.305 1.00 76.47 605 SER C N 1
ATOM 4471 C CA . SER A 1 605 ? 166.172 78.356 157.493 1.00 76.47 605 SER C CA 1
ATOM 4472 C C . SER A 1 605 ? 165.455 78.910 158.730 1.00 76.47 605 SER C C 1
ATOM 4473 O O . SER A 1 605 ? 166.098 79.651 159.492 1.00 76.47 605 SER C O 1
ATOM 4476 N N . LYS B 2 5 ? 140.650 165.883 87.222 1.00 40.29 5 LYS E N 1
ATOM 4477 C CA . LYS B 2 5 ? 141.191 164.530 87.196 1.00 40.29 5 LYS E CA 1
ATOM 4478 C C . LYS B 2 5 ? 142.032 164.241 88.432 1.00 40.29 5 LYS E C 1
ATOM 4479 O O . LYS B 2 5 ? 143.109 164.811 88.612 1.00 40.29 5 LYS E O 1
ATOM 4485 N N . LEU B 2 6 ? 141.534 163.349 89.281 1.00 40.56 6 LEU E N 1
ATOM 4486 C CA . LEU B 2 6 ? 142.239 162.928 90.481 1.00 40.56 6 LEU E CA 1
ATOM 4487 C C . LEU B 2 6 ? 143.011 161.646 90.200 1.00 40.56 6 LEU E C 1
ATOM 4488 O O . LEU B 2 6 ? 142.529 160.762 89.486 1.00 40.56 6 LEU E O 1
ATOM 4493 N N . GLY B 2 7 ? 144.210 161.552 90.764 1.00 41.13 7 GLY E N 1
ATOM 4494 C CA . GLY B 2 7 ? 145.082 160.424 90.524 1.00 41.13 7 GLY E CA 1
ATOM 4495 C C . GLY B 2 7 ? 146.101 160.618 89.427 1.00 41.13 7 GLY E C 1
ATOM 4496 O O . GLY B 2 7 ? 146.711 159.634 88.995 1.00 41.13 7 GLY E O 1
ATOM 4497 N N . GLN B 2 8 ? 146.292 161.851 88.950 1.00 43.03 8 GLN E N 1
ATOM 4498 C CA . GLN B 2 8 ? 147.314 162.113 87.942 1.00 43.03 8 GLN E CA 1
ATOM 4499 C C . GLN B 2 8 ? 148.714 161.973 88.529 1.00 43.03 8 GLN E C 1
ATOM 4500 O O . GLN B 2 8 ? 149.630 161.485 87.855 1.00 43.03 8 GLN E O 1
ATOM 4506 N N . HIS B 2 9 ? 148.894 162.388 89.787 1.00 44.06 9 HIS E N 1
ATOM 4507 C CA . HIS B 2 9 ? 150.188 162.253 90.449 1.00 44.06 9 HIS E CA 1
ATOM 4508 C C . HIS B 2 9 ? 150.527 160.792 90.714 1.00 44.06 9 HIS E C 1
ATOM 4509 O O . HIS B 2 9 ? 151.691 160.388 90.604 1.00 44.06 9 HIS E O 1
ATOM 4516 N N . TYR B 2 10 ? 149.519 159.985 91.058 1.00 40.28 10 TYR E N 1
ATOM 4517 C CA . TYR B 2 10 ? 149.728 158.552 91.236 1.00 40.28 10 TYR E CA 1
ATOM 4518 C C . TYR B 2 10 ? 150.091 157.874 89.921 1.00 40.28 10 TYR E C 1
ATOM 4519 O O . TYR B 2 10 ? 150.939 156.975 89.894 1.00 40.28 10 TYR E O 1
ATOM 4528 N N . LEU B 2 11 ? 149.456 158.292 88.822 1.00 40.71 11 LEU E N 1
ATOM 4529 C CA . LEU B 2 11 ? 149.797 157.768 87.501 1.00 40.71 11 LEU E CA 1
ATOM 4530 C C . LEU B 2 11 ? 151.210 158.172 87.093 1.00 40.71 11 LEU E C 1
ATOM 4531 O O . LEU B 2 11 ? 151.939 157.375 86.489 1.00 40.71 11 LEU E O 1
ATOM 4536 N N . ALA B 2 12 ? 151.611 159.403 87.424 1.00 42.43 12 ALA E N 1
ATOM 4537 C CA . ALA B 2 12 ? 152.975 159.851 87.155 1.00 42.43 12 ALA E CA 1
ATOM 4538 C C . ALA B 2 12 ? 153.993 159.064 87.971 1.00 42.43 12 ALA E C 1
ATOM 4539 O O . ALA B 2 12 ? 155.066 158.721 87.465 1.00 42.43 12 ALA E O 1
ATOM 4541 N N . ALA B 2 13 ? 153.669 158.758 89.232 1.00 41.96 13 ALA E N 1
ATOM 4542 C CA . ALA B 2 13 ? 154.556 157.940 90.056 1.00 41.96 13 ALA E CA 1
ATOM 4543 C C . ALA B 2 13 ? 154.637 156.506 89.542 1.00 41.96 13 ALA E C 1
ATOM 4544 O O . ALA B 2 13 ? 155.703 155.880 89.601 1.00 41.96 13 ALA E O 1
ATOM 4546 N N . LEU B 2 14 ? 153.517 155.970 89.047 1.00 41.72 14 LEU E N 1
ATOM 4547 C CA . LEU B 2 14 ? 153.511 154.628 88.470 1.00 41.72 14 LEU E CA 1
ATOM 4548 C C . LEU B 2 14 ? 154.336 154.568 87.190 1.00 41.72 14 LEU E C 1
ATOM 4549 O O . LEU B 2 14 ? 155.044 153.584 86.946 1.00 41.72 14 LEU E O 1
ATOM 4554 N N . ASN B 2 15 ? 154.257 155.609 86.360 1.00 43.73 15 ASN E N 1
ATOM 4555 C CA . ASN B 2 15 ? 155.070 155.646 85.150 1.00 43.73 15 ASN E CA 1
ATOM 4556 C C . ASN B 2 15 ? 156.532 155.943 85.461 1.00 43.73 15 ASN E C 1
ATOM 4557 O O . ASN B 2 15 ? 157.416 155.577 84.679 1.00 43.73 15 ASN E O 1
ATOM 4562 N N . GLU B 2 16 ? 156.806 156.610 86.584 1.00 45.70 16 GLU E N 1
ATOM 4563 C CA . GLU B 2 16 ? 158.188 156.852 86.984 1.00 45.70 16 GLU E CA 1
ATOM 4564 C C . GLU B 2 16 ? 158.840 155.585 87.521 1.00 45.70 16 GLU E C 1
ATOM 4565 O O . GLU B 2 16 ? 159.999 155.295 87.201 1.00 45.70 16 GLU E O 1
ATOM 4571 N N . ALA B 2 17 ? 158.117 154.824 88.347 1.00 44.83 17 ALA E N 1
ATOM 4572 C CA . ALA B 2 17 ? 158.675 153.589 88.892 1.00 44.83 17 ALA E CA 1
ATOM 4573 C C . ALA B 2 17 ? 158.753 152.499 87.832 1.00 44.83 17 ALA E C 1
ATOM 4574 O O . ALA B 2 17 ? 159.769 151.803 87.722 1.00 44.83 17 ALA E O 1
ATOM 4576 N N . PHE B 2 18 ? 157.670 152.170 87.139 1.00 44.52 18 PHE E N 1
ATOM 4577 C CA . PHE B 2 18 ? 157.736 151.023 86.194 1.00 44.52 18 PHE E CA 1
ATOM 4578 C C . PHE B 2 18 ? 157.519 151.517 84.773 1.00 44.52 18 PHE E C 1
ATOM 4579 O O . PHE B 2 18 ? 156.410 151.395 84.265 1.00 44.52 18 PHE E O 1
ATOM 4587 N N . PRO B 2 19 ? 158.562 152.060 84.115 1.00 46.01 19 PRO E N 1
ATOM 4588 C CA . PRO B 2 19 ? 158.434 152.620 82.772 1.00 46.01 19 PRO E CA 1
ATOM 4589 C C . PRO B 2 19 ? 157.895 151.644 81.716 1.00 46.01 19 PRO E C 1
ATOM 4590 O O . PRO B 2 19 ? 158.439 150.576 81.574 1.00 46.01 19 PRO E O 1
ATOM 4594 N N . GLY B 2 20 ? 156.834 152.026 81.010 1.00 45.94 20 GLY E N 1
ATOM 4595 C CA . GLY B 2 20 ? 156.249 151.172 79.962 1.00 45.94 20 GLY E CA 1
ATOM 4596 C C . GLY B 2 20 ? 155.196 150.189 80.457 1.00 45.94 20 GLY E C 1
ATOM 4597 O O . GLY B 2 20 ? 154.560 149.566 79.601 1.00 45.94 20 GLY E O 1
ATOM 4598 N N . VAL B 2 21 ? 155.021 150.018 81.764 1.00 42.67 21 VAL E N 1
ATOM 4599 C CA . VAL B 2 21 ? 154.083 148.972 82.273 1.00 42.67 21 VAL E CA 1
ATOM 4600 C C . VAL B 2 21 ? 152.653 149.442 82.014 1.00 42.67 21 VAL E C 1
ATOM 4601 O O . VAL B 2 21 ? 151.833 148.614 81.604 1.00 42.67 21 VAL E O 1
ATOM 4605 N N . VAL B 2 22 ? 152.392 150.735 82.197 1.00 40.94 22 VAL E N 1
ATOM 4606 C CA . VAL B 2 22 ? 151.050 151.272 81.858 1.00 40.94 22 VAL E CA 1
ATOM 4607 C C . VAL B 2 22 ? 150.923 151.300 80.346 1.00 40.94 22 VAL E C 1
ATOM 4608 O O . VAL B 2 22 ? 151.701 152.004 79.702 1.00 40.94 22 VAL E O 1
ATOM 4612 N N . LEU B 2 23 ? 149.973 150.553 79.814 1.00 40.21 23 LEU E N 1
ATOM 4613 C CA . LEU B 2 23 ? 149.656 150.559 78.392 1.00 40.21 23 LEU E CA 1
ATOM 4614 C C . LEU B 2 23 ? 148.592 151.595 78.049 1.00 40.21 23 LEU E C 1
ATOM 4615 O O . LEU B 2 23 ? 148.777 152.398 77.130 1.00 40.21 23 LEU E O 1
ATOM 4620 N N . ASP B 2 24 ? 147.476 151.590 78.774 1.00 40.48 24 ASP E N 1
ATOM 4621 C CA . ASP B 2 24 ? 146.376 152.507 78.515 1.00 40.48 24 ASP E CA 1
ATOM 4622 C C . ASP B 2 24 ? 145.763 152.940 79.837 1.00 40.48 24 ASP E C 1
ATOM 4623 O O . ASP B 2 24 ? 145.596 152.125 80.748 1.00 40.48 24 ASP E O 1
ATOM 4628 N N . HIS B 2 25 ? 145.434 154.226 79.939 1.00 38.72 25 HIS E N 1
ATOM 4629 C CA . HIS B 2 25 ? 144.771 154.771 81.113 1.00 38.72 25 HIS E CA 1
ATOM 4630 C C . HIS B 2 25 ? 143.580 155.613 80.679 1.00 38.72 25 HIS E C 1
ATOM 4631 O O . HIS B 2 25 ? 143.589 156.223 79.606 1.00 38.72 25 HIS E O 1
ATOM 4638 N N . ALA B 2 26 ? 142.551 155.636 81.523 1.00 35.24 26 ALA E N 1
ATOM 4639 C CA . ALA B 2 26 ? 141.335 156.380 81.233 1.00 35.24 26 ALA E CA 1
ATOM 4640 C C . ALA B 2 26 ? 140.637 156.737 82.536 1.00 35.24 26 ALA E C 1
ATOM 4641 O O . ALA B 2 26 ? 140.757 156.026 83.537 1.00 35.24 26 ALA E O 1
ATOM 4643 N N . TRP B 2 27 ? 139.899 157.843 82.509 1.00 36.03 27 TRP E N 1
ATOM 4644 C CA . TRP B 2 27 ? 139.113 158.298 83.648 1.00 36.03 27 TRP E CA 1
ATOM 4645 C C . TRP B 2 27 ? 137.638 158.047 83.379 1.00 36.03 27 TRP E C 1
ATOM 4646 O O . TRP B 2 27 ? 137.103 158.487 82.357 1.00 36.03 27 TRP E O 1
ATOM 4657 N N . GLN B 2 28 ? 136.988 157.341 84.299 1.00 33.33 28 GLN E N 1
ATOM 4658 C CA . GLN B 2 28 ? 135.561 157.069 84.213 1.00 33.33 28 GLN E CA 1
ATOM 4659 C C . GLN B 2 28 ? 134.733 158.051 85.021 1.00 33.33 28 GLN E C 1
ATOM 4660 O O . GLN B 2 28 ? 133.604 158.370 84.635 1.00 33.33 28 GLN E O 1
ATOM 4666 N N . THR B 2 29 ? 135.282 158.526 86.131 1.00 34.05 29 THR E N 1
ATOM 4667 C CA . THR B 2 29 ? 134.727 159.600 86.933 1.00 34.05 29 THR E CA 1
ATOM 4668 C C . THR B 2 29 ? 135.932 160.488 87.240 1.00 34.05 29 THR E C 1
ATOM 4669 O O . THR B 2 29 ? 137.072 160.094 86.980 1.00 34.05 29 THR E O 1
ATOM 4673 N N . LYS B 2 30 ? 135.698 161.708 87.739 1.00 37.33 30 LYS E N 1
ATOM 4674 C CA . LYS B 2 30 ? 136.799 162.602 88.086 1.00 37.33 30 LYS E CA 1
ATOM 4675 C C . LYS B 2 30 ? 137.678 162.061 89.213 1.00 37.33 30 LYS E C 1
ATOM 4676 O O . LYS B 2 30 ? 138.834 162.477 89.325 1.00 37.33 30 LYS E O 1
ATOM 4682 N N . ASP B 2 31 ? 137.172 161.137 90.032 1.00 35.51 31 ASP E N 1
ATOM 4683 C CA . ASP B 2 31 ? 137.975 160.474 91.052 1.00 35.51 31 ASP E CA 1
ATOM 4684 C C . ASP B 2 31 ? 138.193 158.990 90.772 1.00 35.51 31 ASP E C 1
ATOM 4685 O O . ASP B 2 31 ? 138.630 158.260 91.667 1.00 35.51 31 ASP E O 1
ATOM 4690 N N . GLN B 2 32 ? 137.904 158.525 89.558 1.00 31.82 32 GLN E N 1
ATOM 4691 C CA . GLN B 2 32 ? 138.071 157.124 89.191 1.00 31.82 32 GLN E CA 1
ATOM 4692 C C . GLN B 2 32 ? 138.989 157.030 87.983 1.00 31.82 32 GLN E C 1
ATOM 4693 O O . GLN B 2 32 ? 138.691 157.594 86.927 1.00 31.82 32 GLN E O 1
ATOM 4699 N N . LEU B 2 33 ? 140.096 156.309 88.140 1.00 33.02 33 LEU E N 1
ATOM 4700 C CA . LEU B 2 33 ? 141.080 156.120 87.084 1.00 33.02 33 LEU E CA 1
ATOM 4701 C C . LEU B 2 33 ? 141.328 154.630 86.915 1.00 33.02 33 LEU E C 1
ATOM 4702 O O . LEU B 2 33 ? 141.525 153.918 87.902 1.00 33.02 33 LEU E O 1
ATOM 4707 N N . THR B 2 34 ? 141.308 154.156 85.674 1.00 33.71 34 THR E N 1
ATOM 4708 C CA . THR B 2 34 ? 141.611 152.764 85.370 1.00 33.71 34 THR E CA 1
ATOM 4709 C C . THR B 2 34 ? 142.831 152.718 84.466 1.00 33.71 34 THR E C 1
ATOM 4710 O O . THR B 2 34 ? 142.823 153.303 83.379 1.00 33.71 34 THR E O 1
ATOM 4714 N N . VAL B 2 35 ? 143.872 152.024 84.913 1.00 34.61 35 VAL E N 1
ATOM 4715 C CA . VAL B 2 35 ? 145.099 151.861 84.146 1.00 34.61 35 VAL E CA 1
ATOM 4716 C C . VAL B 2 35 ? 145.195 150.417 83.674 1.00 34.61 35 VAL E C 1
ATOM 4717 O O . VAL B 2 35 ? 144.859 149.481 84.410 1.00 34.61 35 VAL E O 1
ATOM 4721 N N . THR B 2 36 ? 145.597 150.243 82.421 1.00 37.18 36 THR E N 1
ATOM 4722 C CA . THR B 2 36 ? 145.856 148.926 81.860 1.00 37.18 36 THR E CA 1
ATOM 4723 C C . THR B 2 36 ? 147.362 148.718 81.817 1.00 37.18 36 THR E C 1
ATOM 4724 O O . THR B 2 36 ? 148.075 149.459 81.133 1.00 37.18 36 THR E O 1
ATOM 4728 N N . VAL B 2 37 ? 147.842 147.725 82.556 1.00 38.24 37 VAL E N 1
ATOM 4729 C CA . VAL B 2 37 ? 149.264 147.450 82.658 1.00 38.24 37 VAL E CA 1
ATOM 4730 C C . VAL B 2 37 ? 149.555 146.106 82.001 1.00 38.24 37 VAL E C 1
ATOM 4731 O O . VAL B 2 37 ? 148.650 145.360 81.626 1.00 38.24 37 VAL E O 1
ATOM 4735 N N . LYS B 2 38 ? 150.843 145.813 81.844 1.00 41.54 38 LYS E N 1
ATOM 4736 C CA . LYS B 2 38 ? 151.262 144.513 81.343 1.00 41.54 38 LYS E CA 1
ATOM 4737 C C . LYS B 2 38 ? 150.954 143.433 82.373 1.00 41.54 38 LYS E C 1
ATOM 4738 O O . LYS B 2 38 ? 151.008 143.668 83.584 1.00 41.54 38 LYS E O 1
ATOM 4744 N N . VAL B 2 39 ? 150.608 142.244 81.871 1.00 41.51 39 VAL E N 1
ATOM 4745 C CA . VAL B 2 39 ? 150.032 141.199 82.714 1.00 41.51 39 VAL E CA 1
ATOM 4746 C C . VAL B 2 39 ? 151.059 140.638 83.698 1.00 41.51 39 VAL E C 1
ATOM 4747 O O . VAL B 2 39 ? 150.722 140.347 84.853 1.00 41.51 39 VAL E O 1
ATOM 4751 N N . ASN B 2 40 ? 152.324 140.530 83.299 1.00 44.00 40 ASN E N 1
ATOM 4752 C CA . ASN B 2 40 ? 153.339 139.998 84.196 1.00 44.00 40 ASN E CA 1
ATOM 4753 C C . ASN B 2 40 ? 154.037 141.054 85.053 1.00 44.00 40 ASN E C 1
ATOM 4754 O O . ASN B 2 40 ? 154.897 140.693 85.862 1.00 44.00 40 ASN E O 1
ATOM 4759 N N . TYR B 2 41 ? 153.685 142.334 84.931 1.00 43.28 41 TYR E N 1
ATOM 4760 C CA . TYR B 2 41 ? 154.082 143.310 85.938 1.00 43.28 41 TYR E CA 1
ATOM 4761 C C . TYR B 2 41 ? 152.934 143.675 86.868 1.00 43.28 41 TYR E C 1
ATOM 4762 O O . TYR B 2 41 ? 153.048 144.649 87.617 1.00 43.28 41 TYR E O 1
ATOM 4771 N N . LEU B 2 42 ? 151.825 142.935 86.809 1.00 39.13 42 LEU E N 1
ATOM 4772 C CA . LEU B 2 42 ? 150.675 143.212 87.672 1.00 39.13 42 LEU E CA 1
ATOM 4773 C C . LEU B 2 42 ? 150.948 143.099 89.175 1.00 39.13 42 LEU E C 1
ATOM 4774 O O . LEU B 2 42 ? 150.513 144.005 89.908 1.00 39.13 42 LEU E O 1
ATOM 4779 N N . PRO B 2 43 ? 151.615 142.052 89.716 1.00 39.17 43 PRO E N 1
ATOM 4780 C CA . PRO B 2 43 ? 151.862 142.052 91.172 1.00 39.17 43 PRO E CA 1
ATOM 4781 C C . PRO B 2 43 ? 152.788 143.157 91.652 1.00 39.17 43 PRO E C 1
ATOM 4782 O O . PRO B 2 43 ? 152.658 143.578 92.805 1.00 39.17 43 PRO E O 1
ATOM 4786 N N . GLU B 2 44 ? 153.692 143.657 90.809 1.00 41.08 44 GLU E N 1
ATOM 4787 C CA . GLU B 2 44 ? 154.555 144.758 91.222 1.00 41.08 44 GLU E CA 1
ATOM 4788 C C . GLU B 2 44 ? 153.801 146.083 91.265 1.00 41.08 44 GLU E C 1
ATOM 4789 O O . GLU B 2 44 ? 154.063 146.917 92.139 1.00 41.08 44 GLU E O 1
ATOM 4795 N N . VAL B 2 45 ? 152.861 146.287 90.338 1.00 38.65 45 VAL E N 1
ATOM 4796 C CA . VAL B 2 45 ? 152.115 147.541 90.271 1.00 38.65 45 VAL E CA 1
ATOM 4797 C C . VAL B 2 45 ? 151.156 147.663 91.452 1.00 38.65 45 VAL E C 1
ATOM 4798 O O . VAL B 2 45 ? 151.070 148.721 92.095 1.00 38.65 45 VAL E O 1
ATOM 4802 N N . VAL B 2 46 ? 150.440 146.581 91.770 1.00 36.73 46 VAL E N 1
ATOM 4803 C CA . VAL B 2 46 ? 149.495 146.599 92.883 1.00 36.73 46 VAL E CA 1
ATOM 4804 C C . VAL B 2 46 ? 150.231 146.706 94.214 1.00 36.73 46 VAL E C 1
ATOM 4805 O O . VAL B 2 46 ? 149.782 147.408 95.125 1.00 36.73 46 VAL E O 1
ATOM 4809 N N . GLU B 2 47 ? 151.391 146.049 94.337 1.00 38.47 47 GLU E N 1
ATOM 4810 C CA . GLU B 2 47 ? 152.201 146.184 95.548 1.00 38.47 47 GLU E CA 1
ATOM 4811 C C . GLU B 2 47 ? 152.762 147.595 95.692 1.00 38.47 47 GLU E C 1
ATOM 4812 O O . GLU B 2 47 ? 152.838 148.124 96.809 1.00 38.47 47 GLU E O 1
ATOM 4818 N N . PHE B 2 48 ? 153.151 148.215 94.572 1.00 37.47 48 PHE E N 1
ATOM 4819 C CA . PHE B 2 48 ? 153.627 149.596 94.588 1.00 37.47 48 PHE E CA 1
ATOM 4820 C C . PHE B 2 48 ? 152.532 150.551 95.046 1.00 37.47 48 PHE E C 1
ATOM 4821 O O . PHE B 2 48 ? 152.747 151.373 95.945 1.00 37.47 48 PHE E O 1
ATOM 4829 N N . LEU B 2 49 ? 151.337 150.427 94.465 1.00 35.36 49 LEU E N 1
ATOM 4830 C CA . LEU B 2 49 ? 150.220 151.281 94.856 1.00 35.36 49 LEU E CA 1
ATOM 4831 C C . LEU B 2 49 ? 149.681 150.942 96.240 1.00 35.36 49 LEU E C 1
ATOM 4832 O O . LEU B 2 49 ? 149.021 151.784 96.856 1.00 35.36 49 LEU E O 1
ATOM 4837 N N . TYR B 2 50 ? 149.954 149.738 96.741 1.00 34.66 50 TYR E N 1
ATOM 4838 C CA . TYR B 2 50 ? 149.486 149.329 98.058 1.00 34.66 50 TYR E CA 1
ATOM 4839 C C . TYR B 2 50 ? 150.397 149.837 99.165 1.00 34.66 50 TYR E C 1
ATOM 4840 O O . TYR B 2 50 ? 149.916 150.379 100.166 1.00 34.66 50 TYR E O 1
ATOM 4849 N N . TYR B 2 51 ? 151.710 149.676 99.009 1.00 37.29 51 TYR E N 1
ATOM 4850 C CA . TYR B 2 51 ? 152.642 149.995 100.082 1.00 37.29 51 TYR E CA 1
ATOM 4851 C C . TYR B 2 51 ? 153.388 151.303 99.865 1.00 37.29 51 TYR E C 1
ATOM 4852 O O . TYR B 2 51 ? 153.567 152.065 100.819 1.00 37.29 51 TYR E O 1
ATOM 4861 N N . LYS B 2 52 ? 153.838 151.587 98.641 1.00 38.86 52 LYS E N 1
ATOM 4862 C CA . LYS B 2 52 ? 154.521 152.852 98.399 1.00 38.86 52 LYS E CA 1
ATOM 4863 C C . LYS B 2 52 ? 153.542 154.019 98.355 1.00 38.86 52 LYS E C 1
ATOM 4864 O O . LYS B 2 52 ? 153.829 155.093 98.893 1.00 38.86 52 LYS E O 1
ATOM 4870 N N . GLN B 2 53 ? 152.385 153.828 97.726 1.00 37.64 53 GLN E N 1
ATOM 4871 C CA . GLN B 2 53 ? 151.398 154.887 97.577 1.00 37.64 53 GLN E CA 1
ATOM 4872 C C . GLN B 2 53 ? 150.287 154.817 98.615 1.00 37.64 53 GLN E C 1
ATOM 4873 O O . GLN B 2 53 ? 149.397 155.674 98.604 1.00 37.64 53 GLN E O 1
ATOM 4879 N N . GLY B 2 54 ? 150.319 153.831 99.505 1.00 35.70 54 GLY E N 1
ATOM 4880 C CA . GLY B 2 54 ? 149.363 153.735 100.596 1.00 35.70 54 GLY E CA 1
ATOM 4881 C C . GLY B 2 54 ? 147.931 153.457 100.191 1.00 35.70 54 GLY E C 1
ATOM 4882 O O . GLY B 2 54 ? 147.004 154.019 100.786 1.00 35.70 54 GLY E O 1
ATOM 4883 N N . GLY B 2 55 ? 147.726 152.604 99.193 1.00 32.82 55 GLY E N 1
ATOM 4884 C CA . GLY B 2 55 ? 146.386 152.253 98.778 1.00 32.82 55 GLY E CA 1
ATOM 4885 C C . GLY B 2 55 ? 145.812 151.090 99.560 1.00 32.82 55 GLY E C 1
ATOM 4886 O O . GLY B 2 55 ? 146.504 150.396 100.301 1.00 32.82 55 GLY E O 1
ATOM 4887 N N . TRP B 2 56 ? 144.512 150.886 99.382 1.00 32.56 56 TRP E N 1
ATOM 4888 C CA . TRP B 2 56 ? 143.787 149.792 100.008 1.00 32.56 56 TRP E CA 1
ATOM 4889 C C . TRP B 2 56 ? 143.081 148.999 98.922 1.00 32.56 56 TRP E C 1
ATOM 4890 O O . TRP B 2 56 ? 142.410 149.579 98.063 1.00 32.56 56 TRP E O 1
ATOM 4901 N N . LEU B 2 57 ? 143.231 147.681 98.961 1.00 31.78 57 LEU E N 1
ATOM 4902 C CA . LEU B 2 57 ? 142.623 146.813 97.961 1.00 31.78 57 LEU E CA 1
ATOM 4903 C C . LEU B 2 57 ? 141.139 146.660 98.265 1.00 31.78 57 LEU E C 1
ATOM 4904 O O . LEU B 2 57 ? 140.761 146.013 99.246 1.00 31.78 57 LEU E O 1
ATOM 4909 N N . SER B 2 58 ? 140.294 147.251 97.422 1.00 31.00 58 SER E N 1
ATOM 4910 C CA . SER B 2 58 ? 138.853 147.215 97.642 1.00 31.00 58 SER E CA 1
ATOM 4911 C C . SER B 2 58 ? 138.231 145.934 97.091 1.00 31.00 58 SER E C 1
ATOM 4912 O O . SER B 2 58 ? 137.674 145.131 97.843 1.00 31.00 58 SER E O 1
ATOM 4915 N N . VAL B 2 59 ? 138.345 145.719 95.786 1.00 29.72 59 VAL E N 1
ATOM 4916 C CA . VAL B 2 59 ? 137.771 144.557 95.119 1.00 29.72 59 VAL E CA 1
ATOM 4917 C C . VAL B 2 59 ? 138.693 144.201 93.964 1.00 29.72 59 VAL E C 1
ATOM 4918 O O . VAL B 2 59 ? 139.296 145.083 93.345 1.00 29.72 59 VAL E O 1
ATOM 4922 N N . LEU B 2 60 ? 138.837 142.901 93.700 1.00 29.99 60 LEU E N 1
ATOM 4923 C CA . LEU B 2 60 ? 139.583 142.375 92.531 1.00 29.99 60 LEU E CA 1
ATOM 4924 C C . LEU B 2 60 ? 138.600 141.393 91.904 1.00 29.99 60 LEU E C 1
ATOM 4925 O O . LEU B 2 60 ? 137.895 140.747 92.6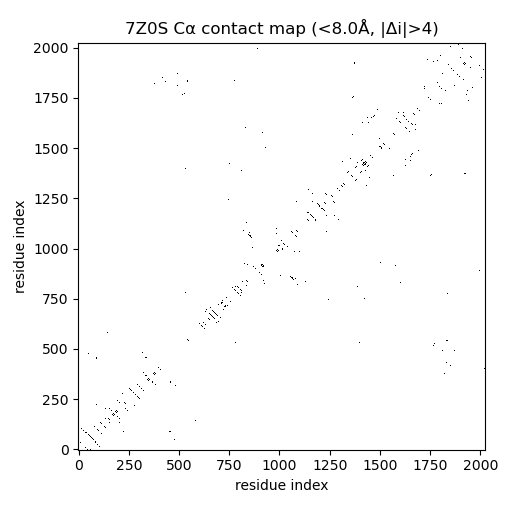52 1.00 29.99 60 LEU E O 1
ATOM 4930 N N . PHE B 2 61 ? 138.489 141.342 90.583 1.00 28.31 61 PHE E N 1
ATOM 4931 C CA . PHE B 2 61 ? 137.465 140.501 89.984 1.00 28.31 61 PHE E CA 1
ATOM 4932 C C . PHE B 2 61 ? 137.816 140.246 88.532 1.00 28.31 61 PHE E C 1
ATOM 4933 O O . PHE B 2 61 ? 138.656 140.931 87.947 1.00 28.31 61 PHE E O 1
ATOM 4941 N N . GLY B 2 62 ? 137.146 139.256 87.960 1.00 30.00 62 GLY E N 1
ATOM 4942 C CA . GLY B 2 62 ? 137.287 138.945 86.559 1.00 30.00 62 GLY E CA 1
ATOM 4943 C C . GLY B 2 62 ? 136.141 139.511 85.746 1.00 30.00 62 GLY E C 1
ATOM 4944 O O . GLY B 2 62 ? 135.093 139.870 86.274 1.00 30.00 62 GLY E O 1
ATOM 4945 N N . ASN B 2 63 ? 136.359 139.594 84.438 1.00 31.53 63 ASN E N 1
ATOM 4946 C CA . ASN B 2 63 ? 135.316 140.035 83.521 1.00 31.53 63 ASN E CA 1
ATOM 4947 C C . ASN B 2 63 ? 135.505 139.306 82.202 1.00 31.53 63 ASN E C 1
ATOM 4948 O O . ASN B 2 63 ? 136.564 139.417 81.578 1.00 31.53 63 ASN E O 1
ATOM 4953 N N . ASP B 2 64 ? 134.484 138.562 81.785 1.00 33.99 64 ASP E N 1
ATOM 4954 C CA . ASP B 2 64 ? 134.540 137.787 80.548 1.00 33.99 64 ASP E CA 1
ATOM 4955 C C . ASP B 2 64 ? 134.347 138.745 79.381 1.00 33.99 64 ASP E C 1
ATOM 4956 O O . ASP B 2 64 ? 133.232 138.979 78.913 1.00 33.99 64 ASP E O 1
ATOM 4961 N N . GLU B 2 65 ? 135.455 139.304 78.903 1.00 35.32 65 GLU E N 1
ATOM 4962 C CA . GLU B 2 65 ? 135.456 140.261 77.804 1.00 35.32 65 GLU E CA 1
ATOM 4963 C C . GLU B 2 65 ? 136.042 139.651 76.535 1.00 35.32 65 GLU E C 1
ATOM 4964 O O . GLU B 2 65 ? 136.708 140.330 75.753 1.00 35.32 65 GLU E O 1
ATOM 4970 N N . ARG B 2 66 ? 135.796 138.356 76.320 1.00 36.29 66 ARG E N 1
ATOM 4971 C CA . ARG B 2 66 ? 136.316 137.677 75.138 1.00 36.29 66 ARG E CA 1
ATOM 4972 C C . ARG B 2 66 ? 135.614 138.111 73.859 1.00 36.29 66 ARG E C 1
ATOM 4973 O O . ARG B 2 66 ? 136.167 137.924 72.771 1.00 36.29 66 ARG E O 1
ATOM 4981 N N . LYS B 2 67 ? 134.412 138.670 73.960 1.00 38.06 67 LYS E N 1
ATOM 4982 C CA . LYS B 2 67 ? 133.705 139.206 72.808 1.00 38.06 67 LYS E CA 1
ATOM 4983 C C . LYS B 2 67 ? 133.841 140.718 72.694 1.00 38.06 67 LYS E C 1
ATOM 4984 O O . LYS B 2 67 ? 133.196 141.326 71.834 1.00 38.06 67 LYS E O 1
ATOM 4990 N N . LEU B 2 68 ? 134.656 141.338 73.544 1.00 37.63 68 LEU E N 1
ATOM 4991 C CA . LEU B 2 68 ? 134.963 142.759 73.456 1.00 37.63 68 LEU E CA 1
ATOM 4992 C C . LEU B 2 68 ? 136.357 143.013 72.907 1.00 37.63 68 LEU E C 1
ATOM 4993 O O . LEU B 2 68 ? 136.527 143.820 71.988 1.00 37.63 68 LEU E O 1
ATOM 4998 N N . ASN B 2 69 ? 137.365 142.336 73.457 1.00 38.71 69 ASN E N 1
ATOM 4999 C CA . ASN B 2 69 ? 138.730 142.463 72.967 1.00 38.71 69 ASN E CA 1
ATOM 5000 C C . ASN B 2 69 ? 139.471 141.131 72.905 1.00 38.71 69 ASN E C 1
ATOM 5001 O O . ASN B 2 69 ? 140.696 141.130 72.733 1.00 38.71 69 ASN E O 1
ATOM 5006 N N . GLY B 2 70 ? 138.772 140.005 73.040 1.00 38.55 70 GLY E N 1
ATOM 5007 C CA . GLY B 2 70 ? 139.374 138.696 72.907 1.00 38.55 70 GLY E CA 1
ATOM 5008 C C . GLY B 2 70 ? 140.066 138.166 74.141 1.00 38.55 70 GLY E C 1
ATOM 5009 O O . GLY B 2 70 ? 140.575 137.039 74.105 1.00 38.55 70 GLY E O 1
ATOM 5010 N N . HIS B 2 71 ? 140.094 138.926 75.231 1.00 38.53 71 HIS E N 1
ATOM 5011 C CA . HIS B 2 71 ? 140.837 138.549 76.422 1.00 38.53 71 HIS E CA 1
ATOM 5012 C C . HIS B 2 71 ? 139.935 138.595 77.644 1.00 38.53 71 HIS E C 1
ATOM 5013 O O . HIS B 2 71 ? 139.002 139.398 77.720 1.00 38.53 71 HIS E O 1
ATOM 5020 N N . TYR B 2 72 ? 140.221 137.715 78.599 1.00 36.15 72 TYR E N 1
ATOM 5021 C CA . TYR B 2 72 ? 139.701 137.892 79.945 1.00 36.15 72 TYR E CA 1
ATOM 5022 C C . TYR B 2 72 ? 140.346 139.119 80.571 1.00 36.15 72 TYR E C 1
ATOM 5023 O O . TYR B 2 72 ? 141.509 139.430 80.307 1.00 36.15 72 TYR E O 1
ATOM 5032 N N . ALA B 2 73 ? 139.588 139.823 81.403 1.00 32.46 73 ALA E N 1
ATOM 5033 C CA . ALA B 2 73 ? 140.088 141.005 82.086 1.00 32.46 73 ALA E CA 1
ATOM 5034 C C . ALA B 2 73 ? 139.977 140.805 83.586 1.00 32.46 73 ALA E C 1
ATOM 5035 O O . ALA B 2 73 ? 138.910 140.443 84.091 1.00 32.46 73 ALA E O 1
ATOM 5037 N N . VAL B 2 74 ? 141.080 141.029 84.292 1.00 31.66 74 VAL E N 1
ATOM 5038 C CA . VAL B 2 74 ? 141.087 141.064 85.747 1.00 31.66 74 VAL E CA 1
ATOM 5039 C C . VAL B 2 74 ? 141.354 142.500 86.167 1.00 31.66 74 VAL E C 1
ATOM 5040 O O . VAL B 2 74 ? 142.354 143.102 85.757 1.00 31.66 74 VAL E O 1
ATOM 5044 N N . TYR B 2 75 ? 140.457 143.047 86.973 1.00 29.67 75 TYR E N 1
ATOM 5045 C CA . TYR B 2 75 ? 140.568 144.407 87.466 1.00 29.67 75 TYR E CA 1
ATOM 5046 C C . TYR B 2 75 ? 141.044 144.368 88.909 1.00 29.67 75 TYR E C 1
ATOM 5047 O O . TYR B 2 75 ? 140.736 143.437 89.648 1.00 29.67 75 TYR E O 1
ATOM 5056 N N . TYR B 2 76 ? 141.830 145.370 89.295 1.00 31.86 76 TYR E N 1
ATOM 5057 C CA . TYR B 2 76 ? 142.403 145.462 90.639 1.00 31.86 76 TYR E CA 1
ATOM 5058 C C . TYR B 2 76 ? 142.132 146.866 91.163 1.00 31.86 76 TYR E C 1
ATOM 5059 O O . TYR B 2 76 ? 142.908 147.791 90.916 1.00 31.86 76 TYR E O 1
ATOM 5068 N N . VAL B 2 77 ? 141.035 147.014 91.896 1.00 30.43 77 VAL E N 1
ATOM 5069 C CA . VAL B 2 77 ? 140.597 148.323 92.366 1.00 30.43 77 VAL E CA 1
ATOM 5070 C C . VAL B 2 77 ? 141.338 148.663 93.651 1.00 30.43 77 VAL E C 1
ATOM 5071 O O . VAL B 2 77 ? 141.258 147.930 94.641 1.00 30.43 77 VAL E O 1
ATOM 5075 N N . LEU B 2 78 ? 142.063 149.776 93.632 1.00 31.80 78 LEU E N 1
ATOM 5076 C CA . LEU B 2 78 ? 142.810 150.263 94.781 1.00 31.80 78 LEU E CA 1
ATOM 5077 C C . LEU B 2 78 ? 142.198 151.577 95.242 1.00 31.80 78 LEU E C 1
ATOM 5078 O O . LEU B 2 78 ? 141.875 152.438 94.417 1.00 31.80 78 LEU E O 1
ATOM 5083 N N . SER B 2 79 ? 142.033 151.725 96.552 1.00 33.07 79 SER E N 1
ATOM 5084 C CA . SER B 2 79 ? 141.502 152.951 97.135 1.00 33.07 79 SER E CA 1
ATOM 5085 C C . SER B 2 79 ? 142.671 153.799 97.626 1.00 33.07 79 SER E C 1
ATOM 5086 O O . SER B 2 79 ? 143.293 153.479 98.643 1.00 33.07 79 SER E O 1
ATOM 5089 N N . MET B 2 80 ? 142.972 154.873 96.899 1.00 36.03 80 MET E N 1
ATOM 5090 C CA . MET B 2 80 ? 144.023 155.800 97.301 1.00 36.03 80 MET E CA 1
ATOM 5091 C C . MET B 2 80 ? 143.564 156.608 98.506 1.00 36.03 80 MET E C 1
ATOM 5092 O O . MET B 2 80 ? 142.576 157.343 98.426 1.00 36.03 80 MET E O 1
ATOM 5097 N N . GLU B 2 81 ? 144.278 156.477 99.622 1.00 37.09 81 GLU E N 1
ATOM 5098 C CA . GLU B 2 81 ? 143.842 157.072 100.880 1.00 37.09 81 GLU E CA 1
ATOM 5099 C C . GLU B 2 81 ? 145.002 157.750 101.598 1.00 37.09 81 GLU E C 1
ATOM 5100 O O . GLU B 2 81 ? 145.189 157.583 102.807 1.00 37.09 81 GLU E O 1
ATOM 5106 N N . LYS B 2 82 ? 145.801 158.518 100.865 1.00 39.97 82 LYS E N 1
ATOM 5107 C CA . LYS B 2 82 ? 146.790 159.393 101.488 1.00 39.97 82 LYS E CA 1
ATOM 5108 C C . LYS B 2 82 ? 146.592 160.833 101.032 1.00 39.97 82 LYS E C 1
ATOM 5109 O O . LYS B 2 82 ? 146.332 161.720 101.845 1.00 39.97 82 LYS E O 1
ATOM 5115 N N . THR B 2 96 ? 143.578 164.606 95.957 1.00 41.63 84 THR E N 1
ATOM 5116 C CA . THR B 2 96 ? 142.921 164.019 97.118 1.00 41.63 84 THR E CA 1
ATOM 5117 C C . THR B 2 96 ? 142.712 162.520 96.929 1.00 41.63 84 THR E C 1
ATOM 5118 O O . THR B 2 96 ? 143.351 161.898 96.080 1.00 41.63 84 THR E O 1
ATOM 5122 N N . LYS B 2 97 ? 141.816 161.950 97.729 1.00 38.26 85 LYS E N 1
ATOM 5123 C CA . LYS B 2 97 ? 141.560 160.517 97.678 1.00 38.26 85 LYS E CA 1
ATOM 5124 C C . LYS B 2 97 ? 140.768 160.153 96.429 1.00 38.26 85 LYS E C 1
ATOM 5125 O O . LYS B 2 97 ? 139.803 160.829 96.064 1.00 38.26 85 LYS E O 1
ATOM 5131 N N . CYS B 2 98 ? 141.184 159.075 95.771 1.00 34.90 86 CYS E N 1
ATOM 5132 C CA . CYS B 2 98 ? 140.590 158.668 94.504 1.00 34.90 86 CYS E CA 1
ATOM 5133 C C . CYS B 2 98 ? 140.638 157.148 94.406 1.00 34.90 86 CYS E C 1
ATOM 5134 O O . CYS B 2 98 ? 141.030 156.456 95.350 1.00 34.90 86 CYS E O 1
ATOM 5137 N N . TRP B 2 99 ? 140.237 156.628 93.249 1.00 31.79 87 TRP E N 1
ATOM 5138 C CA . TRP B 2 99 ? 140.255 155.201 92.966 1.00 31.79 87 TRP E CA 1
ATOM 5139 C C . TRP B 2 99 ? 141.202 154.917 91.811 1.00 31.79 87 TRP E C 1
ATOM 5140 O O . TRP B 2 99 ? 141.209 155.640 90.811 1.00 31.79 87 TRP E O 1
ATOM 5151 N N . ILE B 2 100 ? 141.995 153.860 91.949 1.00 32.06 88 ILE E N 1
ATOM 5152 C CA . ILE B 2 100 ? 142.823 153.352 90.862 1.00 32.06 88 ILE E CA 1
ATOM 5153 C C . ILE B 2 100 ? 142.440 151.904 90.617 1.00 32.06 88 ILE E C 1
ATOM 5154 O O . ILE B 2 100 ? 142.529 151.069 91.526 1.00 32.06 88 ILE E O 1
ATOM 5159 N N . THR B 2 101 ? 142.018 151.606 89.395 1.00 31.97 89 THR E N 1
ATOM 5160 C CA . THR B 2 101 ? 141.738 150.245 88.967 1.00 31.97 89 THR E CA 1
ATOM 5161 C C . THR B 2 101 ? 142.889 149.771 88.092 1.00 31.97 89 THR E C 1
ATOM 5162 O O . THR B 2 101 ? 143.142 150.345 87.029 1.00 31.97 89 THR E O 1
ATOM 5166 N N . VAL B 2 102 ? 143.588 148.736 88.540 1.00 32.28 90 VAL E N 1
ATOM 5167 C CA . VAL B 2 102 ? 144.665 148.140 87.761 1.00 32.28 90 VAL E CA 1
ATOM 5168 C C . VAL B 2 102 ? 144.069 147.001 86.945 1.00 32.28 90 VAL E C 1
ATOM 5169 O O . VAL B 2 102 ? 143.500 146.057 87.500 1.00 32.28 90 VAL E O 1
ATOM 5173 N N . ARG B 2 103 ? 144.191 147.092 85.626 1.00 33.90 91 ARG E N 1
ATOM 5174 C CA . ARG B 2 103 ? 143.527 146.176 84.712 1.00 33.90 91 ARG E CA 1
ATOM 5175 C C . ARG B 2 103 ? 144.569 145.428 83.896 1.00 33.90 91 ARG E C 1
ATOM 5176 O O . ARG B 2 103 ? 145.529 146.030 83.407 1.00 33.90 91 ARG E O 1
ATOM 5184 N N . VAL B 2 104 ? 144.391 144.114 83.768 1.00 35.74 92 VAL E N 1
ATOM 5185 C CA . VAL B 2 104 ? 145.246 143.287 82.931 1.00 35.74 92 VAL E CA 1
ATOM 5186 C C . VAL B 2 104 ? 144.371 142.485 81.983 1.00 35.74 92 VAL E C 1
ATOM 5187 O O . VAL B 2 104 ? 143.196 142.225 82.249 1.00 35.74 92 VAL E O 1
ATOM 5191 N N . GLU B 2 105 ? 144.962 142.098 80.859 1.00 39.04 93 GLU E N 1
ATOM 5192 C CA . GLU B 2 105 ? 144.300 141.269 79.863 1.00 39.04 93 GLU E CA 1
ATOM 5193 C C . GLU B 2 105 ? 144.905 139.874 79.924 1.00 39.04 93 GLU E C 1
ATOM 5194 O O . GLU B 2 105 ? 146.117 139.711 79.755 1.00 39.04 93 GLU E O 1
ATOM 5200 N N . VAL B 2 106 ? 144.062 138.878 80.169 1.00 39.34 94 VAL E N 1
ATOM 5201 C CA . VAL B 2 106 ? 144.483 137.490 80.303 1.00 39.34 94 VAL E CA 1
ATOM 5202 C C . VAL B 2 106 ? 144.037 136.737 79.061 1.00 39.34 94 VAL E C 1
ATOM 5203 O O . VAL B 2 106 ? 142.923 136.945 78.568 1.00 39.34 94 VAL E O 1
ATOM 5207 N N . ASP B 2 107 ? 144.922 135.883 78.545 1.00 45.13 95 ASP E N 1
ATOM 5208 C CA . ASP B 2 107 ? 144.661 135.148 77.314 1.00 45.13 95 ASP E CA 1
ATOM 5209 C C . ASP B 2 107 ? 143.501 134.175 77.489 1.00 45.13 95 ASP E C 1
ATOM 5210 O O . ASP B 2 107 ? 143.358 133.533 78.532 1.00 45.13 95 ASP E O 1
ATOM 5215 N N . ALA B 2 108 ? 142.658 134.090 76.457 1.00 45.45 96 ALA E N 1
ATOM 5216 C CA . ALA B 2 108 ? 141.460 133.262 76.538 1.00 45.45 96 ALA E CA 1
ATOM 5217 C C . ALA B 2 108 ? 141.800 131.779 76.483 1.00 45.45 96 ALA E C 1
ATOM 5218 O O . ALA B 2 108 ? 141.161 130.965 77.161 1.00 45.45 96 ALA E O 1
ATOM 5220 N N . ASN B 2 109 ? 142.797 131.408 75.678 1.00 48.37 97 ASN E N 1
ATOM 5221 C CA . ASN B 2 109 ? 143.169 130.002 75.562 1.00 48.37 97 ASN E CA 1
ATOM 5222 C C . ASN B 2 109 ? 143.941 129.530 76.788 1.00 48.37 97 ASN E C 1
ATOM 5223 O O . ASN B 2 109 ? 143.765 128.392 77.239 1.00 48.37 97 ASN E O 1
ATOM 5228 N N . LYS B 2 110 ? 144.799 130.389 77.341 1.00 46.79 98 LYS E N 1
ATOM 5229 C CA . LYS B 2 110 ? 145.570 130.090 78.546 1.00 46.79 98 LYS E CA 1
ATOM 5230 C C . LYS B 2 110 ? 145.222 131.139 79.593 1.00 46.79 98 LYS E C 1
ATOM 5231 O O . LYS B 2 110 ? 145.857 132.203 79.656 1.00 46.79 98 LYS E O 1
ATOM 5237 N N . PRO B 2 111 ? 144.216 130.887 80.436 1.00 43.24 99 PRO E N 1
ATOM 5238 C CA . PRO B 2 111 ? 143.797 131.892 81.438 1.00 43.24 99 PRO E CA 1
ATOM 5239 C C . PRO B 2 111 ? 144.724 131.926 82.649 1.00 43.24 99 PRO E C 1
ATOM 5240 O O . PRO B 2 111 ? 144.377 131.541 83.769 1.00 43.24 99 PRO E O 1
ATOM 5244 N N . GLU B 2 112 ? 145.943 132.407 82.424 1.00 42.31 100 GLU E N 1
ATOM 5245 C CA . GLU B 2 112 ? 146.977 132.461 83.446 1.00 42.31 100 GLU E CA 1
ATOM 5246 C C . GLU B 2 112 ? 147.492 133.886 83.576 1.00 42.31 100 GLU E C 1
ATOM 5247 O O . GLU B 2 112 ? 147.824 134.525 82.572 1.00 42.31 100 GLU E O 1
ATOM 5253 N N . TYR B 2 113 ? 147.556 134.375 84.807 1.00 37.08 101 TYR E N 1
ATOM 5254 C CA . TYR B 2 113 ? 148.146 135.662 85.130 1.00 37.08 101 TYR E CA 1
ATOM 5255 C C . TYR B 2 113 ? 148.853 135.543 86.472 1.00 37.08 101 TYR E C 1
ATOM 5256 O O . TYR B 2 113 ? 148.485 134.690 87.286 1.00 37.08 101 TYR E O 1
ATOM 5265 N N . PRO B 2 114 ? 149.904 136.335 86.708 1.00 37.57 102 PRO E N 1
ATOM 5266 C CA . PRO B 2 114 ? 150.626 136.233 87.985 1.00 37.57 102 PRO E CA 1
ATOM 5267 C C . PRO B 2 114 ? 149.795 136.722 89.163 1.00 37.57 102 PRO E C 1
ATOM 5268 O O . PRO B 2 114 ? 149.050 137.699 89.064 1.00 37.57 102 PRO E O 1
ATOM 5272 N N . SER B 2 115 ? 149.948 136.034 90.291 1.00 37.17 103 SER E N 1
ATOM 5273 C CA . SER B 2 115 ? 149.143 136.289 91.477 1.00 37.17 103 SER E CA 1
ATOM 5274 C C . SER B 2 115 ? 149.733 137.422 92.305 1.00 37.17 103 SER E C 1
ATOM 5275 O O . SER B 2 115 ? 150.954 137.556 92.425 1.00 37.17 103 SER E O 1
ATOM 5278 N N . VAL B 2 116 ? 148.848 138.230 92.883 1.00 36.86 104 VAL E N 1
ATOM 5279 C CA . VAL B 2 116 ? 149.241 139.361 93.714 1.00 36.86 104 VAL E CA 1
ATOM 5280 C C . VAL B 2 116 ? 149.275 138.968 95.197 1.00 36.86 104 VAL E C 1
ATOM 5281 O O . VAL B 2 116 ? 149.957 139.638 95.990 1.00 36.86 104 VAL E O 1
ATOM 5285 N N . THR B 2 117 ? 148.640 137.849 95.563 1.00 36.63 105 THR E N 1
ATOM 5286 C CA . THR B 2 117 ? 148.658 137.340 96.938 1.00 36.63 105 THR E CA 1
ATOM 5287 C C . THR B 2 117 ? 150.047 137.111 97.559 1.00 36.63 105 THR E C 1
ATOM 5288 O O . THR B 2 117 ? 150.184 137.382 98.766 1.00 36.63 105 THR E O 1
ATOM 5292 N N . PRO B 2 118 ? 151.095 136.644 96.850 1.00 37.97 106 PRO E N 1
ATOM 5293 C CA . PRO B 2 118 ? 152.432 136.639 97.481 1.00 37.97 106 PRO E CA 1
ATOM 5294 C C . PRO B 2 118 ? 152.974 138.015 97.851 1.00 37.97 106 PRO E C 1
ATOM 5295 O O . PRO B 2 118 ? 153.856 138.097 98.714 1.00 37.97 106 PRO E O 1
ATOM 5299 N N . ARG B 2 119 ? 152.485 139.092 97.239 1.00 38.81 107 ARG E N 1
ATOM 5300 C CA . ARG B 2 119 ? 152.912 140.438 97.597 1.00 38.81 107 ARG E CA 1
ATOM 5301 C C . ARG B 2 119 ? 151.872 141.199 98.411 1.00 38.81 107 ARG E C 1
ATOM 5302 O O . ARG B 2 119 ? 152.236 141.925 99.340 1.00 38.81 107 ARG E O 1
ATOM 5310 N N . VAL B 2 120 ? 150.590 141.056 98.087 1.00 35.83 108 VAL E N 1
ATOM 5311 C CA . VAL B 2 120 ? 149.522 141.721 98.833 1.00 35.83 108 VAL E CA 1
ATOM 5312 C C . VAL B 2 120 ? 148.624 140.666 99.470 1.00 35.83 108 VAL E C 1
ATOM 5313 O O . VAL B 2 120 ? 147.896 139.965 98.753 1.00 35.83 108 VAL E O 1
ATOM 5317 N N . PRO B 2 121 ? 148.631 140.523 100.802 1.00 36.01 109 PRO E N 1
ATOM 5318 C CA . PRO B 2 121 ? 147.798 139.493 101.451 1.00 36.01 109 PRO E CA 1
ATOM 5319 C C . PRO B 2 121 ? 146.297 139.735 101.354 1.00 36.01 109 PRO E C 1
ATOM 5320 O O . PRO B 2 121 ? 145.526 138.806 101.624 1.00 36.01 109 PRO E O 1
ATOM 5324 N N . ALA B 2 122 ? 145.859 140.938 100.978 1.00 34.75 110 ALA E N 1
ATOM 5325 C CA . ALA B 2 122 ? 144.445 141.206 100.747 1.00 34.75 110 ALA E CA 1
ATOM 5326 C C . ALA B 2 122 ? 143.915 140.559 99.474 1.00 34.75 110 ALA E C 1
ATOM 5327 O O . ALA B 2 122 ? 142.696 140.523 99.282 1.00 34.75 110 ALA E O 1
ATOM 5329 N N . ALA B 2 123 ? 144.790 140.051 98.611 1.00 34.30 111 ALA E N 1
ATOM 5330 C CA . ALA B 2 123 ? 144.414 139.528 97.306 1.00 34.30 111 ALA E CA 1
ATOM 5331 C C . ALA B 2 123 ? 144.084 138.041 97.320 1.00 34.30 111 ALA E C 1
ATOM 5332 O O . ALA B 2 123 ? 144.039 137.423 96.253 1.00 34.30 111 ALA E O 1
ATOM 5334 N N . VAL B 2 124 ? 143.848 137.456 98.495 1.00 34.23 112 VAL E N 1
ATOM 5335 C CA . VAL B 2 124 ? 143.775 136.002 98.598 1.00 34.23 112 VAL E CA 1
ATOM 5336 C C . VAL B 2 124 ? 142.431 135.478 98.089 1.00 34.23 112 VAL E C 1
ATOM 5337 O O . VAL B 2 124 ? 142.346 134.355 97.577 1.00 34.23 112 VAL E O 1
ATOM 5341 N N . TRP B 2 125 ? 141.346 136.232 98.337 1.00 33.05 113 TRP E N 1
ATOM 5342 C CA . TRP B 2 125 ? 139.947 135.778 98.060 1.00 33.05 113 TRP E CA 1
ATOM 5343 C C . TRP B 2 125 ? 139.381 136.097 96.663 1.00 33.05 113 TRP E C 1
ATOM 5344 O O . TRP B 2 125 ? 138.646 135.242 96.216 1.00 33.05 113 TRP E O 1
ATOM 5355 N N . GLY B 2 126 ? 139.607 137.245 96.003 1.00 33.53 114 GLY E N 1
ATOM 5356 C CA . GLY B 2 126 ? 139.165 137.464 94.645 1.00 33.53 114 GLY E CA 1
ATOM 5357 C C . GLY B 2 126 ? 139.927 136.585 93.674 1.00 33.53 114 GLY E C 1
ATOM 5358 O O . GLY B 2 126 ? 139.365 136.099 92.690 1.00 33.53 114 GLY E O 1
ATOM 5359 N N . GLU B 2 127 ? 141.216 136.359 93.950 1.00 34.83 115 GLU E N 1
ATOM 5360 C CA . GLU B 2 127 ? 141.977 135.378 93.189 1.00 34.83 115 GLU E CA 1
ATOM 5361 C C . GLU B 2 127 ? 141.459 133.967 93.430 1.00 34.83 115 GLU E C 1
ATOM 5362 O O . GLU B 2 127 ? 141.515 133.132 92.525 1.00 34.83 115 GLU E O 1
ATOM 5368 N N . ARG B 2 128 ? 140.941 133.684 94.627 1.00 33.58 116 ARG E N 1
ATOM 5369 C CA . ARG B 2 128 ? 140.177 132.458 94.819 1.00 33.58 116 ARG E CA 1
ATOM 5370 C C . ARG B 2 128 ? 138.815 132.527 94.141 1.00 33.58 116 ARG E C 1
ATOM 5371 O O . ARG B 2 128 ? 138.279 131.487 93.750 1.00 33.58 116 ARG E O 1
ATOM 5379 N N . GLU B 2 129 ? 138.242 133.726 94.001 1.00 33.64 117 GLU E N 1
ATOM 5380 C CA . GLU B 2 129 ? 136.934 133.857 93.368 1.00 33.64 117 GLU E CA 1
ATOM 5381 C C . GLU B 2 129 ? 137.030 133.758 91.846 1.00 33.64 117 GLU E C 1
ATOM 5382 O O . GLU B 2 129 ? 136.168 133.139 91.213 1.00 33.64 117 GLU E O 1
ATOM 5388 N N . VAL B 2 130 ? 138.077 134.327 91.238 1.00 33.84 118 VAL E N 1
ATOM 5389 C CA . VAL B 2 130 ? 138.207 134.238 89.784 1.00 33.84 118 VAL E CA 1
ATOM 5390 C C . VAL B 2 130 ? 138.609 132.841 89.320 1.00 33.84 118 VAL E C 1
ATOM 5391 O O . VAL B 2 130 ? 138.449 132.525 88.137 1.00 33.84 118 VAL E O 1
ATOM 5395 N N . ARG B 2 131 ? 139.137 131.994 90.209 1.00 35.11 119 ARG E N 1
ATOM 5396 C CA . ARG B 2 131 ? 139.272 130.581 89.869 1.00 35.11 119 ARG E CA 1
ATOM 5397 C C . ARG B 2 131 ? 137.911 129.910 89.778 1.00 35.11 119 ARG E C 1
ATOM 5398 O O . ARG B 2 131 ? 137.674 129.087 88.888 1.00 35.11 119 ARG E O 1
ATOM 5406 N N . ASP B 2 132 ? 137.006 130.252 90.695 1.00 33.72 120 ASP E N 1
ATOM 5407 C CA . ASP B 2 132 ? 135.711 129.590 90.755 1.00 33.72 120 ASP E CA 1
ATOM 5408 C C . ASP B 2 132 ? 134.778 130.093 89.662 1.00 33.72 120 ASP E C 1
ATOM 5409 O O . ASP B 2 132 ? 134.265 129.305 88.861 1.00 33.72 120 ASP E O 1
ATOM 5414 N N . MET B 2 133 ? 134.555 131.405 89.609 1.00 33.39 121 MET E N 1
ATOM 5415 C CA . MET B 2 133 ? 133.569 131.960 88.693 1.00 33.39 121 MET E CA 1
ATOM 5416 C C . MET B 2 133 ? 134.074 132.082 87.262 1.00 33.39 121 MET E C 1
ATOM 5417 O O . MET B 2 133 ? 133.258 132.096 86.336 1.00 33.39 121 MET E O 1
ATOM 5422 N N . TYR B 2 134 ? 135.386 132.163 87.051 1.00 31.82 122 TYR E N 1
ATOM 5423 C CA . TYR B 2 134 ? 135.920 132.415 85.719 1.00 31.82 122 TYR E CA 1
ATOM 5424 C C . TYR B 2 134 ? 136.927 131.390 85.229 1.00 31.82 122 TYR E C 1
ATOM 5425 O O . TYR B 2 134 ? 137.160 131.325 84.016 1.00 31.82 122 TYR E O 1
ATOM 5434 N N . GLY B 2 135 ? 137.531 130.594 86.105 1.00 34.12 123 GLY E N 1
ATOM 5435 C CA . GLY B 2 135 ? 138.504 129.620 85.663 1.00 34.12 123 GLY E CA 1
ATOM 5436 C C . GLY B 2 135 ? 139.872 130.173 85.351 1.00 34.12 123 GLY E C 1
ATOM 5437 O O . GLY B 2 135 ? 140.690 129.458 84.762 1.00 34.12 123 GLY E O 1
ATOM 5438 N N . LEU B 2 136 ? 140.142 131.423 85.711 1.00 36.74 124 LEU E N 1
ATOM 5439 C CA . LEU B 2 136 ? 141.475 131.977 85.546 1.00 36.74 124 LEU E CA 1
ATOM 5440 C C . LEU B 2 136 ? 142.422 131.372 86.573 1.00 36.74 124 LEU E C 1
ATOM 5441 O O . LEU B 2 136 ? 142.008 130.919 87.642 1.00 36.74 124 LEU E O 1
ATOM 5446 N N . ILE B 2 137 ? 143.706 131.354 86.234 1.00 38.82 125 ILE E N 1
ATOM 5447 C CA . ILE B 2 137 ? 144.710 130.752 87.105 1.00 38.82 125 ILE E CA 1
ATOM 5448 C C . ILE B 2 137 ? 145.668 131.828 87.602 1.00 38.82 125 ILE E C 1
ATOM 5449 O O . ILE B 2 137 ? 146.580 132.229 86.866 1.00 38.82 125 ILE E O 1
ATOM 5454 N N . PRO B 2 138 ? 145.494 132.336 88.823 1.00 37.30 126 PRO E N 1
ATOM 5455 C CA . PRO B 2 138 ? 146.551 133.148 89.433 1.00 37.30 126 PRO E CA 1
ATOM 5456 C C . PRO B 2 138 ? 147.749 132.286 89.790 1.00 37.30 126 PRO E C 1
ATOM 5457 O O . PRO B 2 138 ? 147.686 131.482 90.725 1.00 37.30 126 PRO E O 1
ATOM 5461 N N . VAL B 2 139 ? 148.841 132.440 89.048 1.00 38.36 127 VAL E N 1
ATOM 5462 C CA . VAL B 2 139 ? 150.020 131.601 89.236 1.00 38.36 127 VAL E CA 1
ATOM 5463 C C . VAL B 2 139 ? 150.775 132.084 90.467 1.00 38.36 127 VAL E C 1
ATOM 5464 O O . VAL B 2 139 ? 151.184 133.247 90.541 1.00 38.36 127 VAL E O 1
ATOM 5468 N N . GLY B 2 140 ? 150.970 131.187 91.429 1.00 39.10 128 GLY E N 1
ATOM 5469 C CA . GLY B 2 140 ? 151.619 131.522 92.677 1.00 39.10 128 GLY E CA 1
ATOM 5470 C C . GLY B 2 140 ? 150.683 131.757 93.841 1.00 39.10 128 GLY E C 1
ATOM 5471 O O . GLY B 2 140 ? 151.153 132.129 94.922 1.00 39.10 128 GLY E O 1
ATOM 5472 N N . LEU B 2 141 ? 149.386 131.553 93.656 1.00 38.02 129 LEU E N 1
ATOM 5473 C CA . LEU B 2 141 ? 148.417 131.741 94.729 1.00 38.02 129 LEU E CA 1
ATOM 5474 C C . LEU B 2 141 ? 148.570 130.629 95.760 1.00 38.02 129 LEU E C 1
ATOM 5475 O O . LEU B 2 141 ? 148.474 129.449 95.401 1.00 38.02 129 LEU E O 1
ATOM 5480 N N . PRO B 2 142 ? 148.823 130.949 97.034 1.00 39.74 130 PRO E N 1
ATOM 5481 C CA . PRO B 2 142 ? 149.108 129.890 98.017 1.00 39.74 130 PRO E CA 1
ATOM 5482 C C . PRO B 2 142 ? 147.892 129.077 98.421 1.00 39.74 130 PRO E C 1
ATOM 5483 O O . PRO B 2 142 ? 148.055 127.930 98.856 1.00 39.74 130 PRO E O 1
ATOM 5487 N N . ASP B 2 143 ? 146.687 129.623 98.294 1.00 39.44 131 ASP E N 1
ATOM 5488 C CA . ASP B 2 143 ? 145.457 128.937 98.678 1.00 39.44 131 ASP E CA 1
ATOM 5489 C C . ASP B 2 143 ? 144.598 128.780 97.429 1.00 39.44 131 ASP E C 1
ATOM 5490 O O . ASP B 2 143 ? 143.945 129.734 96.998 1.00 39.44 131 ASP E O 1
ATOM 5495 N N . GLU B 2 144 ? 144.597 127.582 96.846 1.00 39.42 132 GLU E N 1
ATOM 5496 C CA . GLU B 2 144 ? 143.788 127.284 95.673 1.00 39.42 132 GLU E CA 1
ATOM 5497 C C . GLU B 2 144 ? 142.492 126.568 96.029 1.00 39.42 132 GLU E C 1
ATOM 5498 O O . GLU B 2 144 ? 141.912 125.890 95.174 1.00 39.42 132 GLU E O 1
ATOM 5504 N N . ARG B 2 145 ? 142.039 126.691 97.273 1.00 35.83 133 ARG E N 1
ATOM 5505 C CA . ARG B 2 145 ? 140.805 126.046 97.693 1.00 35.83 133 ARG E CA 1
ATOM 5506 C C . ARG B 2 145 ? 139.599 126.723 97.055 1.00 35.83 133 ARG E C 1
ATOM 5507 O O . ARG B 2 145 ? 139.604 127.926 96.783 1.00 35.83 133 ARG E O 1
ATOM 5515 N N . ARG B 2 146 ? 138.565 125.926 96.803 1.00 33.90 134 ARG E N 1
ATOM 5516 C CA . ARG B 2 146 ? 137.330 126.445 96.234 1.00 33.90 134 ARG E CA 1
ATOM 5517 C C . ARG B 2 146 ? 136.614 127.313 97.261 1.00 33.90 134 ARG E C 1
ATOM 5518 O O . ARG B 2 146 ? 136.409 126.898 98.405 1.00 33.90 134 ARG E O 1
ATOM 5526 N N . LEU B 2 147 ? 136.236 128.523 96.854 1.00 32.38 135 LEU E N 1
ATOM 5527 C CA . LEU B 2 147 ? 135.720 129.521 97.779 1.00 32.38 135 LEU E CA 1
ATOM 5528 C C . LEU B 2 147 ? 134.244 129.821 97.555 1.00 32.38 135 LEU E C 1
ATOM 5529 O O . LEU B 2 147 ? 133.432 129.634 98.464 1.00 32.38 135 LEU E O 1
ATOM 5534 N N . VAL B 2 148 ? 133.868 130.258 96.355 1.00 31.36 136 VAL E N 1
ATOM 5535 C CA . VAL B 2 148 ? 132.509 130.742 96.138 1.00 31.36 136 VAL E CA 1
ATOM 5536 C C . VAL B 2 148 ? 131.569 129.597 95.790 1.00 31.36 136 VAL E C 1
ATOM 5537 O O . VAL B 2 148 ? 130.439 129.534 96.288 1.00 31.36 136 VAL E O 1
ATOM 5541 N N . LEU B 2 149 ? 132.015 128.686 94.932 1.00 32.39 137 LEU E N 1
ATOM 5542 C CA . LEU B 2 149 ? 131.187 127.575 94.501 1.00 32.39 137 LEU E CA 1
ATOM 5543 C C . LEU B 2 149 ? 131.007 126.566 95.636 1.00 32.39 137 LEU E C 1
ATOM 5544 O O . LEU B 2 149 ? 131.887 126.415 96.486 1.00 32.39 137 LEU E O 1
ATOM 5549 N N . PRO B 2 150 ? 129.867 125.878 95.688 1.00 32.50 138 PRO E N 1
ATOM 5550 C CA . PRO B 2 150 ? 129.653 124.882 96.741 1.00 32.50 138 PRO E CA 1
ATOM 5551 C C . PRO B 2 150 ? 130.462 123.617 96.480 1.00 32.50 138 PRO E C 1
ATOM 5552 O O . PRO B 2 150 ? 131.072 123.436 95.426 1.00 32.50 138 PRO E O 1
ATOM 5556 N N . ASP B 2 151 ? 130.454 122.736 97.483 1.00 35.29 139 ASP E N 1
ATOM 5557 C CA . ASP B 2 151 ? 131.241 121.509 97.412 1.00 35.29 139 ASP E CA 1
ATOM 5558 C C . ASP B 2 151 ? 130.684 120.530 96.386 1.00 35.29 139 ASP E C 1
ATOM 5559 O O . ASP B 2 151 ? 131.446 119.751 95.802 1.00 35.29 139 ASP E O 1
ATOM 5564 N N . ASP B 2 152 ? 129.376 120.557 96.143 1.00 33.96 140 ASP E N 1
ATOM 5565 C CA . ASP B 2 152 ? 128.756 119.663 95.175 1.00 33.96 140 ASP E CA 1
ATOM 5566 C C . ASP B 2 152 ? 128.736 120.234 93.762 1.00 33.96 140 ASP E C 1
ATOM 5567 O O . ASP B 2 152 ? 128.144 119.618 92.870 1.00 33.96 140 ASP E O 1
ATOM 5572 N N . TRP B 2 153 ? 129.348 121.392 93.543 1.00 31.14 141 TRP E N 1
ATOM 5573 C CA . TRP B 2 153 ? 129.440 121.943 92.200 1.00 31.14 141 TRP E CA 1
ATOM 5574 C C . TRP B 2 153 ? 130.446 121.143 91.374 1.00 31.14 141 TRP E C 1
ATOM 5575 O O . TRP B 2 153 ? 131.503 120.761 91.886 1.00 31.14 141 TRP E O 1
ATOM 5586 N N . PRO B 2 154 ? 130.139 120.855 90.108 1.00 33.12 142 PRO E N 1
ATOM 5587 C CA . PRO B 2 154 ? 131.078 120.097 89.272 1.00 33.12 142 PRO E CA 1
ATOM 5588 C C . PRO B 2 154 ? 132.320 120.900 8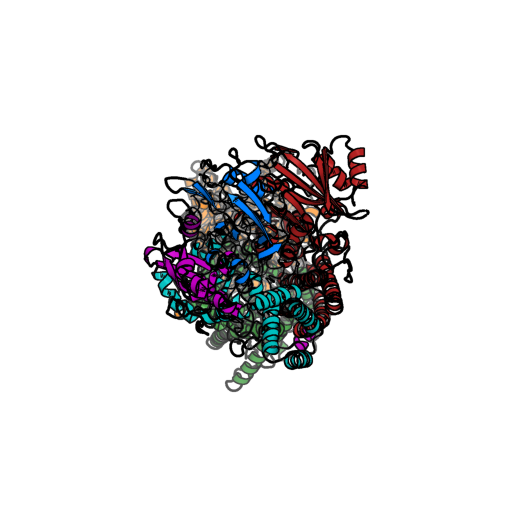8.918 1.00 33.12 142 PRO E C 1
ATOM 5589 O O . PRO B 2 154 ? 132.307 122.131 88.870 1.00 33.12 142 PRO E O 1
ATOM 5593 N N . ASP B 2 155 ? 133.407 120.177 88.668 1.00 36.61 143 ASP E N 1
ATOM 5594 C CA . ASP B 2 155 ? 134.658 120.803 88.279 1.00 36.61 143 ASP E CA 1
ATOM 5595 C C . ASP B 2 155 ? 134.667 121.289 86.832 1.00 36.61 143 ASP E C 1
ATOM 5596 O O . ASP B 2 155 ? 133.947 120.767 85.974 1.00 36.61 143 ASP E O 1
ATOM 5601 N N . GLU B 2 156 ? 135.502 122.308 86.586 1.00 37.43 144 GLU E N 1
ATOM 5602 C CA . GLU B 2 156 ? 135.668 122.966 85.278 1.00 37.43 144 GLU E CA 1
ATOM 5603 C C . GLU B 2 156 ? 134.319 123.424 84.706 1.00 37.43 144 GLU E C 1
ATOM 5604 O O . GLU B 2 156 ? 134.011 123.241 83.527 1.00 37.43 144 GLU E O 1
ATOM 5610 N N . LEU B 2 157 ? 133.503 124.022 85.573 1.00 33.47 145 LEU E N 1
ATOM 5611 C CA . LEU B 2 157 ? 132.223 124.609 85.184 1.00 33.47 145 LEU E CA 1
ATOM 5612 C C . LEU B 2 157 ? 132.235 125.969 85.865 1.00 33.47 145 LEU E C 1
ATOM 5613 O O . LEU B 2 157 ? 132.076 126.058 87.086 1.00 33.47 145 LEU E O 1
ATOM 5618 N N . TYR B 2 158 ? 132.427 127.021 85.077 1.00 32.56 146 TYR E N 1
ATOM 5619 C CA . TYR B 2 158 ? 132.626 128.365 85.605 1.00 32.56 146 TYR E CA 1
ATOM 5620 C C . TYR B 2 158 ? 131.418 129.230 85.285 1.00 32.56 146 TYR E C 1
ATOM 5621 O O . TYR B 2 158 ? 131.199 129.564 84.111 1.00 32.56 146 TYR E O 1
ATOM 5630 N N . PRO B 2 159 ? 130.620 129.621 86.284 1.00 31.34 147 PRO E N 1
ATOM 5631 C CA . PRO B 2 159 ? 129.307 130.215 85.983 1.00 31.34 147 PRO E CA 1
ATOM 5632 C C . PRO B 2 159 ? 129.368 131.624 85.421 1.00 31.34 147 PRO E C 1
ATOM 5633 O O . PRO B 2 159 ? 128.464 132.006 84.671 1.00 31.34 147 PRO E O 1
ATOM 5637 N N . LEU B 2 160 ? 130.396 132.405 85.739 1.00 30.91 148 LEU E N 1
ATOM 5638 C CA . LEU B 2 160 ? 130.431 133.781 85.259 1.00 30.91 148 LEU E CA 1
ATOM 5639 C C . LEU B 2 160 ? 131.033 133.912 83.867 1.00 30.91 148 LEU E C 1
ATOM 5640 O O . LEU B 2 160 ? 131.090 135.028 83.340 1.00 30.91 148 LEU E O 1
ATOM 5645 N N . ARG B 2 161 ? 131.482 132.816 83.262 1.00 32.31 149 ARG E N 1
ATOM 5646 C CA . ARG B 2 161 ? 131.786 132.830 81.840 1.00 32.31 149 ARG E CA 1
ATOM 5647 C C . ARG B 2 161 ? 130.488 132.885 81.045 1.00 32.31 149 ARG E C 1
ATOM 5648 O O . ARG B 2 161 ? 129.497 132.243 81.401 1.00 32.31 149 ARG E O 1
ATOM 5656 N N . LYS B 2 162 ? 130.497 133.658 79.961 1.00 34.43 150 LYS E N 1
ATOM 5657 C CA . LYS B 2 162 ? 129.263 133.959 79.248 1.00 34.43 150 LYS E CA 1
ATOM 5658 C C . LYS B 2 162 ? 128.777 132.816 78.365 1.00 34.43 150 LYS E C 1
ATOM 5659 O O . LYS B 2 162 ? 127.607 132.818 77.968 1.00 34.43 150 LYS E O 1
ATOM 5665 N N . ASP B 2 163 ? 129.629 131.842 78.054 1.00 37.01 151 ASP E N 1
ATOM 5666 C CA . ASP B 2 163 ? 129.233 130.720 77.216 1.00 37.01 151 ASP E CA 1
ATOM 5667 C C . ASP B 2 163 ? 129.386 129.372 77.901 1.00 37.01 151 ASP E C 1
ATOM 5668 O O . ASP B 2 163 ? 129.143 128.341 77.263 1.00 37.01 151 ASP E O 1
ATOM 5673 N N . SER B 2 164 ? 129.788 129.345 79.173 1.00 35.79 152 SER E N 1
ATOM 5674 C CA . SER B 2 164 ? 130.058 128.074 79.834 1.00 35.79 152 SER E CA 1
ATOM 5675 C C . SER B 2 164 ? 128.771 127.337 80.179 1.00 35.79 152 SER E C 1
ATOM 5676 O O . SER B 2 164 ? 128.696 126.112 80.034 1.00 35.79 152 SER E O 1
ATOM 5679 N N . MET B 2 165 ? 127.749 128.062 80.625 1.00 35.83 153 MET E N 1
ATOM 5680 C CA . MET B 2 165 ? 126.545 127.425 81.135 1.00 35.83 153 MET E CA 1
ATOM 5681 C C . MET B 2 165 ? 125.381 128.400 81.026 1.00 35.83 153 MET E C 1
ATOM 5682 O O . MET B 2 165 ? 125.571 129.611 80.891 1.00 35.83 153 MET E O 1
ATOM 5687 N N . ASP B 2 166 ? 124.173 127.848 81.052 1.00 35.50 154 ASP E N 1
ATOM 5688 C CA . ASP B 2 166 ? 122.969 128.648 81.196 1.00 35.50 154 ASP E CA 1
ATOM 5689 C C . ASP B 2 166 ? 122.720 128.906 82.674 1.00 35.50 154 ASP E C 1
ATOM 5690 O O . ASP B 2 166 ? 122.992 128.055 83.523 1.00 35.50 154 ASP E O 1
ATOM 5695 N N . TYR B 2 167 ? 122.200 130.097 82.979 1.00 32.42 155 TYR E N 1
ATOM 5696 C CA . TYR B 2 167 ? 121.993 130.478 84.372 1.00 32.42 155 TYR E CA 1
ATOM 5697 C C . TYR B 2 167 ? 120.858 129.700 85.028 1.00 32.42 155 TYR E C 1
ATOM 5698 O O . TYR B 2 167 ? 120.792 129.652 86.260 1.00 32.42 155 TYR E O 1
ATOM 5707 N N . ARG B 2 168 ? 119.972 129.092 84.242 1.00 34.15 156 ARG E N 1
ATOM 5708 C CA . ARG B 2 168 ? 118.887 128.281 84.773 1.00 34.15 156 ARG E CA 1
ATOM 5709 C C . ARG B 2 168 ? 119.263 126.819 84.953 1.00 34.15 156 ARG E C 1
ATOM 5710 O O . ARG B 2 168 ? 118.449 126.043 85.463 1.00 34.15 156 ARG E O 1
ATOM 5718 N N . GLN B 2 169 ? 120.469 126.427 84.558 1.00 34.18 157 GLN E N 1
ATOM 5719 C CA . GLN B 2 169 ? 120.878 125.032 84.614 1.00 34.18 157 GLN E CA 1
ATOM 5720 C C . GLN B 2 169 ? 121.288 124.676 86.035 1.00 34.18 157 GLN E C 1
ATOM 5721 O O . GLN B 2 169 ? 122.109 125.368 86.640 1.00 34.18 157 GLN E O 1
ATOM 5727 N N . ARG B 2 170 ? 120.718 123.602 86.571 1.00 30.66 158 ARG E N 1
ATOM 5728 C CA . ARG B 2 170 ? 121.097 123.126 87.896 1.00 30.66 158 ARG E CA 1
ATOM 5729 C C . ARG B 2 170 ? 121.741 121.753 87.774 1.00 30.66 158 ARG E C 1
ATOM 5730 O O . ARG B 2 170 ? 121.042 120.759 87.526 1.00 30.66 158 ARG E O 1
ATOM 5738 N N . PRO B 2 171 ? 123.063 121.650 87.901 1.00 31.03 159 PRO E N 1
ATOM 5739 C CA . PRO B 2 171 ? 123.723 120.348 87.781 1.00 31.03 159 PRO E CA 1
ATOM 5740 C C . PRO B 2 171 ? 123.426 119.452 88.971 1.00 31.03 159 PRO E C 1
ATOM 5741 O O . PRO B 2 171 ? 123.053 119.908 90.055 1.00 31.03 159 PRO E O 1
ATOM 5745 N N . ALA B 2 172 ? 123.575 118.153 88.738 1.00 33.65 160 ALA E N 1
ATOM 5746 C CA . ALA B 2 172 ? 123.402 117.181 89.804 1.00 33.65 160 ALA E CA 1
ATOM 5747 C C . ALA B 2 172 ? 124.526 117.328 90.826 1.00 33.65 160 ALA E C 1
ATOM 5748 O O . ALA B 2 172 ? 125.663 117.638 90.455 1.00 33.65 160 ALA E O 1
ATOM 5750 N N . PRO B 2 173 ? 124.231 117.158 92.116 1.00 34.61 161 PRO E N 1
ATOM 5751 C CA . PRO B 2 173 ? 125.281 117.270 93.138 1.00 34.61 161 PRO E CA 1
ATOM 5752 C C . PRO B 2 173 ? 126.291 116.138 93.024 1.00 34.61 161 PRO E C 1
ATOM 5753 O O . PRO B 2 173 ? 125.926 114.960 92.994 1.00 34.61 161 PRO E O 1
ATOM 5757 N N . THR B 2 174 ? 127.570 116.511 92.943 1.00 35.30 162 THR E N 1
ATOM 5758 C CA . THR B 2 174 ? 128.639 115.524 92.868 1.00 35.30 162 THR E CA 1
ATOM 5759 C C . THR B 2 174 ? 128.811 114.766 94.176 1.00 35.30 162 THR E C 1
ATOM 5760 O O . THR B 2 174 ? 129.308 113.635 94.164 1.00 35.30 162 THR E O 1
ATOM 5764 N N . THR B 2 175 ? 128.410 115.363 95.296 1.00 36.77 163 THR E N 1
ATOM 5765 C CA . THR B 2 175 ? 128.465 114.711 96.593 1.00 36.77 163 THR E CA 1
ATOM 5766 C C . THR B 2 175 ? 127.394 115.313 97.489 1.00 36.77 163 THR E C 1
ATOM 5767 O O . THR B 2 175 ? 126.909 116.422 97.252 1.00 36.77 163 THR E O 1
ATOM 5771 N N . ASP B 2 176 ? 127.023 114.562 98.523 1.00 37.56 164 ASP E N 1
ATOM 5772 C CA . ASP B 2 176 ? 126.123 115.057 99.556 1.00 37.56 164 ASP E CA 1
ATOM 5773 C C . ASP B 2 176 ? 126.863 115.491 100.811 1.00 37.56 164 ASP E C 1
ATOM 5774 O O . ASP B 2 176 ? 126.463 116.462 101.458 1.00 37.56 164 ASP E O 1
ATOM 5779 N N . ALA B 2 177 ? 127.936 114.790 101.166 1.00 37.28 165 ALA E N 1
ATOM 5780 C CA . ALA B 2 177 ? 128.793 115.206 102.263 1.00 37.28 165 ALA E CA 1
ATOM 5781 C C . ALA B 2 177 ? 129.796 116.246 101.780 1.00 37.28 165 ALA E C 1
ATOM 5782 O O . ALA B 2 177 ? 130.212 116.247 100.619 1.00 37.28 165 ALA E O 1
ATOM 5784 N N . GLU B 2 178 ? 130.183 117.137 102.687 1.00 37.24 166 GLU E N 1
ATOM 5785 C CA . GLU B 2 178 ? 131.062 118.245 102.342 1.00 37.24 166 GLU E CA 1
ATOM 5786 C C . GLU B 2 178 ? 132.493 117.756 102.154 1.00 37.24 166 GLU E C 1
ATOM 5787 O O . GLU B 2 178 ? 133.022 117.015 102.987 1.00 37.24 166 GLU E O 1
ATOM 5793 N N . THR B 2 179 ? 133.115 118.174 101.052 1.00 36.83 167 THR E N 1
ATOM 5794 C CA . THR B 2 179 ? 134.470 117.771 100.706 1.00 36.83 167 THR E CA 1
ATOM 5795 C C . THR B 2 179 ? 135.492 118.876 100.939 1.00 36.83 167 THR E C 1
ATOM 5796 O O . THR B 2 179 ? 136.635 118.751 100.489 1.00 36.83 167 THR E O 1
ATOM 5800 N N . TYR B 2 180 ? 135.104 119.953 101.616 1.00 34.72 168 TYR E N 1
ATOM 5801 C CA . TYR B 2 180 ? 136.010 121.071 101.845 1.00 34.72 168 TYR E CA 1
ATOM 5802 C C . TYR B 2 180 ? 137.108 120.745 102.849 1.00 34.72 168 TYR E C 1
ATOM 5803 O O . TYR B 2 180 ? 136.841 120.178 103.913 1.00 34.72 168 TYR E O 1
ATOM 5812 N N . GLU B 2 181 ? 138.340 121.103 102.511 1.00 36.42 169 GLU E N 1
ATOM 5813 C CA . GLU B 2 181 ? 139.475 120.898 103.400 1.00 36.42 169 GLU E CA 1
ATOM 5814 C C . GLU B 2 181 ? 139.797 122.128 104.238 1.00 36.42 169 GLU E C 1
ATOM 5815 O O . GLU B 2 181 ? 139.702 123.262 103.758 1.00 36.42 169 GLU E O 1
ATOM 5821 N N . PHE B 2 182 ? 140.128 121.899 105.505 1.00 33.45 170 PHE E N 1
ATOM 5822 C CA . PHE B 2 182 ? 140.339 122.964 106.472 1.00 33.45 170 PHE E CA 1
ATOM 5823 C C . PHE B 2 182 ? 141.797 122.967 106.904 1.00 33.45 170 PHE E C 1
ATOM 5824 O O . PHE B 2 182 ? 142.424 121.912 107.038 1.00 33.45 170 PHE E O 1
ATOM 5832 N N . ILE B 2 183 ? 142.330 124.163 107.126 1.00 35.90 171 ILE E N 1
ATOM 5833 C CA . ILE B 2 183 ? 143.743 124.351 107.426 1.00 35.90 171 ILE E CA 1
ATOM 5834 C C . ILE B 2 183 ? 143.892 124.642 108.912 1.00 35.90 171 ILE E C 1
ATOM 5835 O O . ILE B 2 183 ? 143.321 125.610 109.428 1.00 35.90 171 ILE E O 1
ATOM 5840 N N . ASN B 2 184 ? 144.660 123.801 109.596 1.00 38.01 172 ASN E N 1
ATOM 5841 C CA . ASN B 2 184 ? 145.025 123.988 110.997 1.00 38.01 172 ASN E CA 1
ATOM 5842 C C . ASN B 2 184 ? 146.529 124.245 111.020 1.00 38.01 172 ASN E C 1
ATOM 5843 O O . ASN B 2 184 ? 147.328 123.307 110.944 1.00 38.01 172 ASN E O 1
ATOM 5848 N N . GLU B 2 185 ? 146.913 125.519 111.116 1.00 40.12 173 GLU E N 1
ATOM 5849 C CA . GLU B 2 185 ? 148.329 125.869 111.064 1.00 40.12 173 GLU E CA 1
ATOM 5850 C C . GLU B 2 185 ? 148.988 125.746 112.432 1.00 40.12 173 GLU E C 1
ATOM 5851 O O . GLU B 2 185 ? 150.026 125.090 112.573 1.00 40.12 173 GLU E O 1
ATOM 5857 N N . LEU B 2 186 ? 148.401 126.372 113.452 1.00 40.13 174 LEU E N 1
ATOM 5858 C CA . LEU B 2 186 ? 149.025 126.432 114.766 1.00 40.13 174 LEU E CA 1
ATOM 5859 C C . LEU B 2 186 ? 148.822 125.168 115.589 1.00 40.13 174 LEU E C 1
ATOM 5860 O O . LEU B 2 186 ? 149.500 125.003 116.609 1.00 40.13 174 LEU E O 1
ATOM 5865 N N . GLY B 2 187 ? 147.919 124.279 115.180 1.00 42.51 175 GLY E N 1
ATOM 5866 C CA . GLY B 2 187 ? 147.627 123.076 115.919 1.00 42.51 175 GLY E CA 1
ATOM 5867 C C . GLY B 2 187 ? 148.089 121.816 115.211 1.00 42.51 175 GLY E C 1
ATOM 5868 O O . GLY B 2 187 ? 148.786 121.849 114.196 1.00 42.51 175 GLY E O 1
ATOM 5869 N N . ASP B 2 188 ? 147.682 120.683 115.779 1.00 45.79 176 ASP E N 1
ATOM 5870 C CA . ASP B 2 188 ? 148.006 119.380 115.213 1.00 45.79 176 ASP E CA 1
ATOM 5871 C C . ASP B 2 188 ? 146.721 118.582 115.038 1.00 45.79 176 ASP E C 1
ATOM 5872 O O . ASP B 2 188 ? 145.623 119.118 115.212 1.00 45.79 176 ASP E O 1
ATOM 5877 N N . LYS B 2 189 ? 146.851 117.301 114.692 1.00 47.12 177 LYS E N 1
ATOM 5878 C CA . LYS B 2 189 ? 145.692 116.430 114.537 1.00 47.12 177 LYS E CA 1
ATOM 5879 C C . LYS B 2 189 ? 145.149 115.973 115.885 1.00 47.12 177 LYS E C 1
ATOM 5880 O O . LYS B 2 189 ? 144.084 115.347 115.928 1.00 47.12 177 LYS E O 1
ATOM 5886 N N . LYS B 2 190 ? 145.838 116.346 116.954 1.00 46.06 178 LYS E N 1
ATOM 5887 C CA . LYS B 2 190 ? 145.428 115.968 118.329 1.00 46.06 178 LYS E CA 1
ATOM 5888 C C . LYS B 2 190 ? 144.406 116.988 118.838 1.00 46.06 178 LYS E C 1
ATOM 5889 O O . LYS B 2 190 ? 143.918 116.801 119.955 1.00 46.06 178 LYS E O 1
ATOM 5895 N N . ASN B 2 191 ? 144.102 118.032 118.061 1.00 41.97 179 ASN E N 1
ATOM 5896 C CA . ASN B 2 191 ? 143.050 118.982 118.383 1.00 41.97 179 ASN E CA 1
ATOM 5897 C C . ASN B 2 191 ? 141.671 118.487 117.969 1.00 41.97 179 ASN E C 1
ATOM 5898 O O . ASN B 2 191 ? 141.511 117.841 116.930 1.00 41.97 179 ASN E O 1
ATOM 5903 N N . ASN B 2 192 ? 140.677 118.790 118.792 1.00 38.93 180 ASN E N 1
ATOM 5904 C CA . ASN B 2 192 ? 139.288 118.574 118.425 1.00 38.93 180 ASN E CA 1
ATOM 5905 C C . ASN B 2 192 ? 138.777 119.768 117.631 1.00 38.93 180 ASN E C 1
ATOM 5906 O O . ASN B 2 192 ? 139.374 120.846 117.634 1.00 38.93 180 ASN E O 1
ATOM 5911 N N . VAL B 2 193 ? 137.657 119.569 116.946 1.00 35.69 181 VAL E N 1
ATOM 5912 C CA . VAL B 2 193 ? 137.013 120.637 116.195 1.00 35.69 181 VAL E CA 1
ATOM 5913 C C . VAL B 2 193 ? 135.641 120.911 116.796 1.00 35.69 181 VAL E C 1
ATOM 5914 O O . VAL B 2 193 ? 134.900 119.985 117.146 1.00 35.69 181 VAL E O 1
ATOM 5918 N N . VAL B 2 194 ? 135.332 122.192 116.970 1.00 34.23 182 VAL E N 1
ATOM 5919 C CA . VAL B 2 194 ? 134.012 122.619 117.421 1.00 34.23 182 VAL E CA 1
ATOM 5920 C C . VAL B 2 194 ? 133.315 123.271 116.234 1.00 34.23 182 VAL E C 1
ATOM 5921 O O . VAL B 2 194 ? 133.673 124.391 115.840 1.00 34.23 182 VAL E O 1
ATOM 5925 N N . PRO B 2 195 ? 132.352 122.602 115.616 1.00 34.36 183 PRO E N 1
ATOM 5926 C CA . PRO B 2 195 ? 131.676 123.193 114.457 1.00 34.36 183 PRO E CA 1
ATOM 5927 C C . PRO B 2 195 ? 130.637 124.234 114.837 1.00 34.36 183 PRO E C 1
ATOM 5928 O O . PRO B 2 195 ? 129.511 123.891 115.207 1.00 34.36 183 PRO E O 1
ATOM 5932 N N . ILE B 2 196 ? 130.974 125.509 114.699 1.00 32.37 184 ILE E N 1
ATOM 5933 C CA . ILE B 2 196 ? 129.996 126.576 114.864 1.00 32.37 184 ILE E CA 1
ATOM 5934 C C . ILE B 2 196 ? 129.420 126.855 113.483 1.00 32.37 184 ILE E C 1
ATOM 5935 O O . ILE B 2 196 ? 130.112 127.366 112.601 1.00 32.37 184 ILE E O 1
ATOM 5940 N N . GLY B 2 197 ? 128.163 126.483 113.283 1.00 31.88 185 GLY E N 1
ATOM 5941 C CA . GLY B 2 197 ? 127.529 126.645 112.001 1.00 31.88 185 GLY E CA 1
ATOM 5942 C C . GLY B 2 197 ? 127.564 125.383 111.166 1.00 31.88 185 GLY E C 1
ATOM 5943 O O . GLY B 2 197 ? 128.250 124.414 111.505 1.00 31.88 185 GLY E O 1
ATOM 5944 N N . PRO B 2 198 ? 126.826 125.364 110.042 1.00 31.09 186 PRO E N 1
ATOM 5945 C CA . PRO B 2 198 ? 125.939 126.399 109.485 1.00 31.09 186 PRO E CA 1
ATOM 5946 C C . PRO B 2 198 ? 124.611 126.610 110.220 1.00 31.09 186 PRO E C 1
ATOM 5947 O O . PRO B 2 198 ? 123.936 127.604 109.966 1.00 31.09 186 PRO E O 1
ATOM 5951 N N . LEU B 2 199 ? 124.249 125.699 111.121 1.00 31.71 187 LEU E N 1
ATOM 5952 C CA . LEU B 2 199 ? 122.966 125.806 111.802 1.00 31.71 187 LEU E CA 1
ATOM 5953 C C . LEU B 2 199 ? 123.136 125.894 113.314 1.00 31.71 187 LEU E C 1
ATOM 5954 O O . LEU B 2 199 ? 122.431 125.215 114.067 1.00 31.71 187 LEU E O 1
ATOM 5959 N N . HIS B 2 200 ? 124.072 126.725 113.761 1.00 35.44 188 HIS E N 1
ATOM 5960 C CA . HIS B 2 200 ? 124.233 127.039 115.170 1.00 35.44 188 HIS E CA 1
ATOM 5961 C C . HIS B 2 200 ? 123.155 128.032 115.607 1.00 35.44 188 HIS E C 1
ATOM 5962 O O . HIS B 2 200 ? 122.434 128.607 114.788 1.00 35.44 188 HIS E O 1
ATOM 5969 N N . VAL B 2 201 ? 123.029 128.204 116.926 1.00 38.29 189 VAL E N 1
ATOM 5970 C CA . VAL B 2 201 ? 122.123 129.210 117.474 1.00 38.29 189 VAL E CA 1
ATOM 5971 C C . VAL B 2 201 ? 122.598 130.605 117.105 1.00 38.29 189 VAL E C 1
ATOM 5972 O O . VAL B 2 201 ? 121.803 131.475 116.731 1.00 38.29 189 VAL E O 1
ATOM 5976 N N . THR B 2 202 ? 123.901 130.840 117.216 1.00 38.03 190 THR E N 1
ATOM 5977 C CA . THR B 2 202 ? 124.503 132.105 116.833 1.00 38.03 190 THR E CA 1
ATOM 5978 C C . THR B 2 202 ? 124.656 132.249 115.331 1.00 38.03 190 THR E C 1
ATOM 5979 O O . THR B 2 202 ? 124.895 133.363 114.854 1.00 38.03 190 THR E O 1
ATOM 5983 N N . SER B 2 203 ? 124.528 131.159 114.579 1.00 37.94 191 SER E N 1
ATOM 5984 C CA . SER B 2 203 ? 124.512 131.250 113.128 1.00 37.94 191 SER E CA 1
ATOM 5985 C C . SER B 2 203 ? 123.176 131.819 112.686 1.00 37.94 191 SER E C 1
ATOM 5986 O O . SER B 2 203 ? 122.237 131.073 112.387 1.00 37.94 191 SER E O 1
ATOM 5989 N N . ASP B 2 204 ? 123.086 133.150 112.683 1.00 38.00 192 ASP E N 1
ATOM 5990 C CA . ASP B 2 204 ? 121.888 133.833 112.220 1.00 38.00 192 ASP E CA 1
ATOM 5991 C C . ASP B 2 204 ? 121.678 133.594 110.736 1.00 38.00 192 ASP E C 1
ATOM 5992 O O . ASP B 2 204 ? 120.541 133.443 110.275 1.00 38.00 192 ASP E O 1
ATOM 5997 N N . GLU B 2 205 ? 122.814 133.531 110.030 1.00 32.94 193 GLU E N 1
ATOM 5998 C CA . GLU B 2 205 ? 122.842 133.137 108.611 1.00 32.94 193 GLU E CA 1
ATOM 5999 C C . GLU B 2 205 ? 123.855 132.006 108.538 1.00 32.94 193 GLU E C 1
ATOM 6000 O O . GLU B 2 205 ? 124.739 131.987 109.382 1.00 32.94 193 GLU E O 1
ATOM 6006 N N . PRO B 2 206 ? 123.768 131.039 107.611 1.00 31.11 194 PRO E N 1
ATOM 6007 C CA . PRO B 2 206 ? 124.677 129.883 107.594 1.00 31.11 194 PRO E CA 1
ATOM 6008 C C . PRO B 2 206 ? 126.122 130.275 107.325 1.00 31.11 194 PRO E C 1
ATOM 6009 O O . PRO B 2 206 ? 126.440 130.884 106.303 1.00 31.11 194 PRO E O 1
ATOM 6013 N N . GLY B 2 207 ? 126.994 129.908 108.256 1.00 31.46 195 GLY E N 1
ATOM 6014 C CA . GLY B 2 207 ? 128.424 129.937 108.044 1.00 31.46 195 GLY E CA 1
ATOM 6015 C C . GLY B 2 207 ? 129.087 128.976 109.004 1.00 31.46 195 GLY E C 1
ATOM 6016 O O . GLY B 2 207 ? 128.870 129.058 110.215 1.00 31.46 195 GLY E O 1
ATOM 6017 N N . HIS B 2 208 ? 129.902 128.068 108.483 1.00 30.63 196 HIS E N 1
ATOM 6018 C CA . HIS B 2 208 ? 130.517 127.030 109.296 1.00 30.63 196 HIS E CA 1
ATOM 6019 C C . HIS B 2 208 ? 131.895 127.485 109.752 1.00 30.63 196 HIS E C 1
ATOM 6020 O O . HIS B 2 208 ? 132.698 127.941 108.937 1.00 30.63 196 HIS E O 1
ATOM 6027 N N . PHE B 2 209 ? 132.165 127.358 111.049 1.00 30.61 197 PHE E N 1
ATOM 6028 C CA . PHE B 2 209 ? 133.442 127.753 111.632 1.00 30.61 197 PHE E CA 1
ATOM 6029 C C . PHE B 2 209 ? 134.082 126.546 112.301 1.00 30.61 197 PHE E C 1
ATOM 6030 O O . PHE B 2 209 ? 133.495 125.953 113.211 1.00 30.61 197 PHE E O 1
ATOM 6038 N N . ARG B 2 210 ? 135.300 126.262 111.917 1.00 32.46 198 ARG E N 1
ATOM 6039 C CA . ARG B 2 210 ? 135.973 125.100 112.493 1.00 32.46 198 ARG E CA 1
ATOM 6040 C C . ARG B 2 210 ? 136.919 125.649 113.550 1.00 32.46 198 ARG E C 1
ATOM 6041 O O . ARG B 2 210 ? 137.845 126.362 113.195 1.00 32.46 198 ARG E O 1
ATOM 6049 N N . LEU B 2 211 ? 136.636 125.350 114.811 1.00 33.73 199 LEU E N 1
ATOM 6050 C CA . LEU B 2 211 ? 137.445 125.767 115.950 1.00 33.73 199 LEU E CA 1
ATOM 6051 C C . LEU B 2 211 ? 138.351 124.603 116.327 1.00 33.73 199 LEU E C 1
ATOM 6052 O O . LEU B 2 211 ? 137.928 123.678 117.021 1.00 33.73 199 LEU E O 1
ATOM 6057 N N . PHE B 2 212 ? 139.596 124.648 115.866 1.00 35.05 200 PHE E N 1
ATOM 6058 C CA . PHE B 2 212 ? 140.588 123.646 116.246 1.00 35.05 200 PHE E CA 1
ATOM 6059 C C . PHE B 2 212 ? 141.003 123.923 117.683 1.00 35.05 200 PHE E C 1
ATOM 6060 O O . PHE B 2 212 ? 141.845 124.783 117.946 1.00 35.05 200 PHE E O 1
ATOM 6068 N N . VAL B 2 213 ? 140.411 123.195 118.623 1.00 37.49 201 VAL E N 1
ATOM 6069 C CA . VAL B 2 213 ? 140.515 123.531 120.034 1.00 37.49 201 VAL E CA 1
ATOM 6070 C C . VAL B 2 213 ? 141.357 122.497 120.768 1.00 37.49 201 VAL E C 1
ATOM 6071 O O . VAL B 2 213 ? 141.514 121.350 120.341 1.00 37.49 201 VAL E O 1
ATOM 6075 N N . ASP B 2 214 ? 141.913 122.933 121.895 1.00 42.05 202 ASP E N 1
ATOM 6076 C CA . ASP B 2 214 ? 142.553 122.071 122.885 1.00 42.05 202 ASP E CA 1
ATOM 6077 C C . ASP B 2 214 ? 141.725 122.236 124.154 1.00 42.05 202 ASP E C 1
ATOM 6078 O O . ASP B 2 214 ? 142.046 123.050 125.022 1.00 42.05 202 ASP E O 1
ATOM 6083 N N . GLY B 2 215 ? 140.625 121.501 124.251 1.00 41.67 203 GLY E N 1
ATOM 6084 C CA . GLY B 2 215 ? 139.714 121.729 125.380 1.00 41.67 203 GLY E CA 1
ATOM 6085 C C . GLY B 2 215 ? 138.750 122.834 125.018 1.00 41.67 203 GLY E C 1
ATOM 6086 O O . GLY B 2 215 ? 137.883 122.594 124.187 1.00 41.67 203 GLY E O 1
ATOM 6087 N N . GLU B 2 216 ? 138.866 123.992 125.658 1.00 42.58 204 GLU E N 1
ATOM 6088 C CA . GLU B 2 216 ? 138.019 125.154 125.306 1.00 42.58 204 GLU E CA 1
ATOM 6089 C C . GLU B 2 216 ? 138.938 126.323 124.960 1.00 42.58 204 GLU E C 1
ATOM 6090 O O . GLU B 2 216 ? 138.662 127.414 125.429 1.00 42.58 204 GLU E O 1
ATOM 6096 N N . ASN B 2 217 ? 140.018 126.078 124.220 1.00 38.96 205 ASN E N 1
ATOM 6097 C CA . ASN B 2 217 ? 140.979 127.141 123.894 1.00 38.96 205 ASN E CA 1
ATOM 6098 C C . ASN B 2 217 ? 141.219 126.979 122.405 1.00 38.96 205 ASN E C 1
ATOM 6099 O O . ASN B 2 217 ? 141.605 125.907 122.000 1.00 38.96 205 ASN E O 1
ATOM 6104 N N . ILE B 2 218 ? 140.923 128.006 121.637 1.00 35.50 206 ILE E N 1
ATOM 6105 C CA . ILE B 2 218 ? 141.037 127.946 120.182 1.00 35.50 206 ILE E CA 1
ATOM 6106 C C . ILE B 2 218 ? 142.509 128.071 119.807 1.00 35.50 206 ILE E C 1
ATOM 6107 O O . ILE B 2 218 ? 143.101 129.146 119.925 1.00 35.50 206 ILE E O 1
ATOM 6112 N N . ILE B 2 219 ? 143.105 126.965 119.359 1.00 35.94 207 ILE E N 1
ATOM 6113 C CA . ILE B 2 219 ? 144.484 127.005 118.882 1.00 35.94 207 ILE E CA 1
ATOM 6114 C C . ILE B 2 219 ? 144.552 127.688 117.523 1.00 35.94 207 ILE E C 1
ATOM 6115 O O . ILE B 2 219 ? 145.385 128.573 117.291 1.00 35.94 207 ILE E O 1
ATOM 6120 N N . ASP B 2 220 ? 143.671 127.292 116.610 1.00 35.51 208 ASP E N 1
ATOM 6121 C CA . ASP B 2 220 ? 143.562 127.909 115.298 1.00 35.51 208 ASP E CA 1
ATOM 6122 C C . ASP B 2 220 ? 142.116 127.795 114.850 1.00 35.51 208 ASP E C 1
ATOM 6123 O O . ASP B 2 220 ? 141.342 127.000 115.388 1.00 35.51 208 ASP E O 1
ATOM 6128 N N . ALA B 2 221 ? 141.753 128.602 113.858 1.00 34.06 209 ALA E N 1
ATOM 6129 C CA . ALA B 2 221 ? 140.383 128.628 113.367 1.00 34.06 209 ALA E CA 1
ATOM 6130 C C . ALA B 2 221 ? 140.381 128.744 111.854 1.00 34.06 209 ALA E C 1
ATOM 6131 O O . ALA B 2 221 ? 140.891 129.723 111.303 1.00 34.06 209 ALA E O 1
ATOM 6133 N N . ASP B 2 222 ? 139.815 127.745 111.190 1.00 33.89 210 ASP E N 1
ATOM 6134 C CA . ASP B 2 222 ? 139.419 127.845 109.796 1.00 33.89 210 ASP E CA 1
ATOM 6135 C C . ASP B 2 222 ? 137.897 127.852 109.732 1.00 33.89 210 ASP E C 1
ATOM 6136 O O . ASP B 2 222 ? 137.213 127.691 110.744 1.00 33.89 210 ASP E O 1
ATOM 6141 N N . TYR B 2 223 ? 137.380 128.272 108.566 1.00 33.27 211 TYR E N 1
ATOM 6142 C CA . TYR B 2 223 ? 135.925 128.431 108.333 1.00 33.27 211 TYR E CA 1
ATOM 6143 C C . TYR B 2 223 ? 135.486 128.159 106.889 1.00 33.27 211 TYR E C 1
ATOM 6144 O O . TYR B 2 223 ? 136.234 128.499 105.985 1.00 33.27 211 TYR E O 1
ATOM 6153 N N . ARG B 2 224 ? 134.326 127.538 106.689 1.00 32.30 212 ARG E N 1
ATOM 6154 C CA . ARG B 2 224 ? 133.699 127.369 105.390 1.00 32.30 212 ARG E CA 1
ATOM 6155 C C . ARG B 2 224 ? 132.496 128.294 105.321 1.00 32.30 212 ARG E C 1
ATOM 6156 O O . ARG B 2 224 ? 131.661 128.304 106.230 1.00 32.30 212 ARG E O 1
ATOM 6164 N N . LEU B 2 225 ? 132.416 129.065 104.252 1.00 31.81 213 LEU E N 1
ATOM 6165 C CA . LEU B 2 225 ? 131.316 129.978 104.004 1.00 31.81 213 LEU E CA 1
ATOM 6166 C C . LEU B 2 225 ? 130.732 129.689 102.629 1.00 31.81 213 LEU E C 1
ATOM 6167 O O . LEU B 2 225 ? 130.899 128.594 102.078 1.00 31.81 213 LEU E O 1
ATOM 6172 N N . PHE B 2 226 ? 129.983 130.675 102.130 1.00 30.88 214 PHE E N 1
ATOM 6173 C CA . PHE B 2 226 ? 129.341 130.676 100.818 1.00 30.88 214 PHE E CA 1
ATOM 6174 C C . PHE B 2 226 ? 128.249 129.619 100.738 1.00 30.88 214 PHE E C 1
ATOM 6175 O O . PHE B 2 226 ? 128.023 129.006 99.693 1.00 30.88 214 PHE E O 1
ATOM 6183 N N . TYR B 2 227 ? 127.569 129.429 101.872 1.00 29.78 215 TYR E N 1
ATOM 6184 C CA . TYR B 2 227 ? 126.330 128.671 101.940 1.00 29.78 215 TYR E CA 1
ATOM 6185 C C . TYR B 2 227 ? 125.158 129.453 101.385 1.00 29.78 215 TYR E C 1
ATOM 6186 O O . TYR B 2 227 ? 124.161 128.855 100.968 1.00 29.78 215 TYR E O 1
ATOM 6195 N N . VAL B 2 228 ? 125.254 130.780 101.397 1.00 30.62 216 VAL E N 1
ATOM 6196 C CA . VAL B 2 228 ? 124.147 131.646 101.025 1.00 30.62 216 VAL E CA 1
ATOM 6197 C C . VAL B 2 228 ? 124.298 132.094 99.570 1.00 30.62 216 VAL E C 1
ATOM 6198 O O . VAL B 2 228 ? 123.385 132.735 99.020 1.00 30.62 216 VAL E O 1
ATOM 6202 N N . HIS B 2 229 ? 125.389 131.697 98.906 1.00 28.98 217 HIS E N 1
ATOM 6203 C CA . HIS B 2 229 ? 125.658 132.083 97.525 1.00 28.98 217 HIS E CA 1
ATOM 6204 C C . HIS B 2 229 ? 124.590 131.543 96.584 1.00 28.98 217 HIS E C 1
ATOM 6205 O O . HIS B 2 229 ? 124.352 130.334 96.524 1.00 28.98 217 HIS E O 1
ATOM 6212 N N . ARG B 2 230 ? 123.926 132.456 95.878 1.00 28.68 218 ARG E N 1
ATOM 6213 C CA . ARG B 2 230 ? 122.842 132.113 94.974 1.00 28.68 218 ARG E CA 1
ATOM 6214 C C . ARG B 2 230 ? 123.209 132.274 93.509 1.00 28.68 218 ARG E C 1
ATOM 6215 O O . ARG B 2 230 ? 122.572 131.647 92.659 1.00 28.68 218 ARG E O 1
ATOM 6223 N N . GLY B 2 231 ? 124.228 133.072 93.201 1.00 29.31 219 GLY E N 1
ATOM 6224 C CA . GLY B 2 231 ? 124.615 133.329 91.831 1.00 29.31 219 GLY E CA 1
ATOM 6225 C C . GLY B 2 231 ? 124.056 134.638 91.324 1.00 29.31 219 GLY E C 1
ATOM 6226 O O . GLY B 2 231 ? 123.514 134.707 90.218 1.00 29.31 219 GLY E O 1
ATOM 6227 N N . MET B 2 232 ? 124.192 135.689 92.131 1.00 30.18 220 MET E N 1
ATOM 6228 C CA . MET B 2 232 ? 123.435 136.907 91.886 1.00 30.18 220 MET E CA 1
ATOM 6229 C C . MET B 2 232 ? 124.016 137.723 90.745 1.00 30.18 220 MET E C 1
ATOM 6230 O O . MET B 2 232 ? 123.273 138.407 90.033 1.00 30.18 220 MET E O 1
ATOM 6235 N N . GLU B 2 233 ? 125.337 137.678 90.581 1.00 30.81 221 GLU E N 1
ATOM 6236 C CA . GLU B 2 233 ? 125.996 138.425 89.520 1.00 30.81 221 GLU E CA 1
ATOM 6237 C C . GLU B 2 233 ? 125.683 137.838 88.152 1.00 30.81 221 GLU E C 1
ATOM 6238 O O . GLU B 2 233 ? 125.665 138.566 87.154 1.00 30.81 221 GLU E O 1
ATOM 6244 N N . LYS B 2 234 ? 125.432 136.529 88.090 1.00 29.75 222 LYS E N 1
ATOM 6245 C CA . LYS B 2 234 ? 124.964 135.919 86.853 1.00 29.75 222 LYS E CA 1
ATOM 6246 C C . LYS B 2 234 ? 123.516 136.293 86.562 1.00 29.75 222 LYS E C 1
ATOM 6247 O O . LYS B 2 234 ? 123.147 136.471 85.397 1.00 29.75 222 LYS E O 1
ATOM 6253 N N . LEU B 2 235 ? 122.688 136.426 87.605 1.00 29.19 223 LEU E N 1
ATOM 6254 C CA . LEU B 2 235 ? 121.296 136.827 87.416 1.00 29.19 223 LEU E CA 1
ATOM 6255 C C . LEU B 2 235 ? 121.180 138.273 86.953 1.00 29.19 223 LEU E C 1
ATOM 6256 O O . LEU B 2 235 ? 120.230 138.621 86.243 1.00 29.19 223 LEU E O 1
ATOM 6261 N N . ALA B 2 236 ? 122.134 139.123 87.336 1.00 29.41 224 ALA E N 1
ATOM 6262 C CA . ALA B 2 236 ? 122.064 140.538 86.995 1.00 29.41 224 ALA E CA 1
ATOM 6263 C C . ALA B 2 236 ? 122.353 140.807 85.526 1.00 29.41 224 ALA E C 1
ATOM 6264 O O . ALA B 2 236 ? 121.974 141.867 85.020 1.00 29.41 224 ALA E O 1
ATOM 6266 N N . GLU B 2 237 ? 123.017 139.884 84.834 1.00 31.50 225 GLU E N 1
ATOM 6267 C CA . GLU B 2 237 ? 123.358 140.069 83.432 1.00 31.50 225 GLU E CA 1
ATOM 6268 C C . GLU B 2 237 ? 122.562 139.171 82.496 1.00 31.50 225 GLU E C 1
ATOM 6269 O O . GLU B 2 237 ? 122.733 139.271 81.277 1.00 31.50 225 GLU E O 1
ATOM 6275 N N . THR B 2 238 ? 121.698 138.303 83.022 1.00 30.33 226 THR E N 1
ATOM 6276 C CA . THR B 2 238 ? 120.935 137.373 82.200 1.00 30.33 226 THR E CA 1
ATOM 6277 C C . THR B 2 238 ? 119.439 137.660 82.225 1.00 30.33 226 THR E C 1
ATOM 6278 O O . THR B 2 238 ? 118.835 137.887 81.174 1.00 30.33 226 THR E O 1
ATOM 6282 N N . ARG B 2 239 ? 118.800 137.667 83.388 1.00 28.15 227 ARG E N 1
ATOM 6283 C CA . ARG B 2 239 ? 117.323 137.853 83.450 1.00 28.15 227 ARG E CA 1
ATOM 6284 C C . ARG B 2 239 ? 116.922 139.262 83.866 1.00 28.15 227 ARG E C 1
ATOM 6285 O O . ARG B 2 239 ? 115.769 139.614 83.629 1.00 28.15 227 ARG E O 1
ATOM 6293 N N . MET B 2 240 ? 117.842 140.067 84.385 1.00 29.01 228 MET E N 1
ATOM 6294 C CA . MET B 2 240 ? 117.467 141.351 84.949 1.00 29.01 228 MET E CA 1
ATOM 6295 C C . MET B 2 240 ? 117.829 142.490 84.003 1.00 29.01 228 MET E C 1
ATOM 6296 O O . MET B 2 240 ? 118.806 142.414 83.253 1.00 29.01 228 MET E O 1
ATOM 6301 N N . GLY B 2 241 ? 117.022 143.550 84.044 1.00 29.49 229 GLY E N 1
ATOM 6302 C CA . GLY B 2 241 ? 117.380 144.820 83.454 1.00 29.49 229 GLY E CA 1
ATOM 6303 C C . GLY B 2 241 ? 118.102 145.698 84.465 1.00 29.49 229 GLY E C 1
ATOM 6304 O O . GLY B 2 241 ? 118.440 145.266 85.560 1.00 29.49 229 GLY E O 1
ATOM 6305 N N . TYR B 2 242 ? 118.501 146.889 84.066 1.00 28.42 230 TYR E N 1
ATOM 6306 C CA . TYR B 2 242 ? 119.201 147.802 84.993 1.00 28.42 230 TYR E CA 1
ATOM 6307 C C . TYR B 2 242 ? 118.357 148.100 86.234 1.00 28.42 230 TYR E C 1
ATOM 6308 O O . TYR B 2 242 ? 118.922 148.035 87.318 1.00 28.42 230 TYR E O 1
ATOM 6317 N N . ASN B 2 243 ? 117.071 148.404 86.088 1.00 28.36 231 ASN E N 1
ATOM 6318 C CA . ASN B 2 243 ? 116.206 148.843 87.214 1.00 28.36 231 ASN E CA 1
ATOM 6319 C C . ASN B 2 243 ? 115.766 147.657 88.056 1.00 28.36 231 ASN E C 1
ATOM 6320 O O . ASN B 2 243 ? 115.330 147.874 89.176 1.00 28.36 231 ASN E O 1
ATOM 6325 N N . GLU B 2 244 ? 115.924 146.452 87.543 1.00 28.35 232 GLU E N 1
ATOM 6326 C CA . GLU B 2 244 ? 115.567 145.230 88.280 1.00 28.35 232 GLU E CA 1
ATOM 6327 C C . GLU B 2 244 ? 116.747 144.813 89.159 1.00 28.35 232 GLU E C 1
ATOM 6328 O O . GLU B 2 244 ? 116.491 144.137 90.136 1.00 28.35 232 GLU E O 1
ATOM 6334 N N . VAL B 2 245 ? 117.988 145.168 88.806 1.00 26.72 233 VAL E N 1
ATOM 6335 C CA . VAL B 2 245 ? 119.105 144.855 89.694 1.00 26.72 233 VAL E CA 1
ATOM 6336 C C . VAL B 2 245 ? 119.051 145.722 90.953 1.00 26.72 233 VAL E C 1
ATOM 6337 O O . VAL B 2 245 ? 119.548 145.303 92.005 1.00 26.72 233 VAL E O 1
ATOM 6341 N N . THR B 2 246 ? 118.397 146.891 90.886 1.00 26.65 234 THR E N 1
ATOM 6342 C CA . THR B 2 246 ? 118.194 147.724 92.075 1.00 26.65 234 THR E CA 1
ATOM 6343 C C . THR B 2 246 ? 117.386 146.991 93.139 1.00 26.65 234 THR E C 1
ATOM 6344 O O . THR B 2 246 ? 117.646 147.137 94.339 1.00 26.65 234 THR E O 1
ATOM 6348 N N . PHE B 2 247 ? 116.409 146.191 92.717 1.00 26.35 235 PHE E N 1
ATOM 6349 C CA . PHE B 2 247 ? 115.704 145.319 93.646 1.00 26.35 235 PHE E CA 1
ATOM 6350 C C . PHE B 2 247 ? 116.479 144.039 93.916 1.00 26.35 235 PHE E C 1
ATOM 6351 O O . PHE B 2 247 ? 116.349 143.464 94.999 1.00 26.35 235 PHE E O 1
ATOM 6359 N N . LEU B 2 248 ? 117.283 143.583 92.954 1.00 26.45 236 LEU E N 1
ATOM 6360 C CA . LEU B 2 248 ? 118.173 142.456 93.212 1.00 26.45 236 LEU E CA 1
ATOM 6361 C C . LEU B 2 248 ? 119.276 142.839 94.189 1.00 26.45 236 LEU E C 1
ATOM 6362 O O . LEU B 2 248 ? 119.667 142.029 95.035 1.00 26.45 236 LEU E O 1
ATOM 6367 N N . SER B 2 249 ? 119.781 144.074 94.099 1.00 27.09 237 SER E N 1
ATOM 6368 C CA . SER B 2 249 ? 120.788 144.530 95.052 1.00 27.09 237 SER E CA 1
ATOM 6369 C C . SER B 2 249 ? 120.201 144.722 96.443 1.00 27.09 237 SER E C 1
ATOM 6370 O O . SER B 2 249 ? 120.915 144.571 97.438 1.00 27.09 237 SER E O 1
ATOM 6373 N N . ASP B 2 250 ? 118.902 145.015 96.539 1.00 28.17 238 ASP E N 1
ATOM 6374 C CA . ASP B 2 250 ? 118.234 145.035 97.836 1.00 28.17 238 ASP E CA 1
ATOM 6375 C C . ASP B 2 250 ? 118.159 143.653 98.473 1.00 28.17 238 ASP E C 1
ATOM 6376 O O . ASP B 2 250 ? 117.937 143.555 99.684 1.00 28.17 238 ASP E O 1
ATOM 6381 N N . ARG B 2 251 ? 118.471 142.618 97.728 1.00 26.63 239 ARG E N 1
ATOM 6382 C CA . ARG B 2 251 ? 118.326 141.240 98.226 1.00 26.63 239 ARG E CA 1
ATOM 6383 C C . ARG B 2 251 ? 119.698 140.588 98.302 1.00 26.63 239 ARG E C 1
ATOM 6384 O O . ARG B 2 251 ? 119.736 139.399 98.560 1.00 26.63 239 ARG E O 1
ATOM 6392 N N . VAL B 2 252 ? 120.776 141.339 98.059 1.00 28.35 240 VAL E N 1
ATOM 6393 C CA . VAL B 2 252 ? 122.100 140.809 98.389 1.00 28.35 240 VAL E CA 1
ATOM 6394 C C . VAL B 2 252 ? 122.138 140.434 99.858 1.00 28.35 240 VAL E C 1
ATOM 6395 O O . VAL B 2 252 ? 122.476 139.306 100.237 1.00 28.35 240 VAL E O 1
ATOM 6399 N N . CYS B 2 253 ? 121.636 141.358 100.687 1.00 28.99 241 CYS E N 1
ATOM 6400 C CA . CYS B 2 253 ? 121.632 141.187 102.149 1.00 28.99 241 CYS E CA 1
ATOM 6401 C C . CYS B 2 253 ? 120.460 141.945 102.725 1.00 28.99 241 CYS E C 1
ATOM 6402 O O . CYS B 2 253 ? 120.391 143.147 102.542 1.00 28.99 241 CYS E O 1
ATOM 6405 N N . GLY B 2 254 ? 119.622 141.287 103.486 1.00 30.28 242 GLY E N 1
ATOM 6406 C CA . GLY B 2 254 ? 118.437 141.984 103.967 1.00 30.28 242 GLY E CA 1
ATOM 6407 C C . GLY B 2 254 ? 118.741 142.984 105.040 1.00 30.28 242 GLY E C 1
ATOM 6408 O O . GLY B 2 254 ? 117.821 143.588 105.455 1.00 30.28 242 GLY E O 1
ATOM 6409 N N . ILE B 2 255 ? 119.973 143.081 105.510 1.00 30.68 243 ILE E N 1
ATOM 6410 C CA . ILE B 2 255 ? 120.378 144.029 106.578 1.00 30.68 243 ILE E CA 1
ATOM 6411 C C . ILE B 2 255 ? 121.021 145.259 105.941 1.00 30.68 243 ILE E C 1
ATOM 6412 O O . ILE B 2 255 ? 120.875 146.317 106.520 1.00 30.68 243 ILE E O 1
ATOM 6417 N N . CYS B 2 256 ? 121.673 145.132 104.781 1.00 30.67 244 CYS E N 1
ATOM 6418 C CA . CYS B 2 256 ? 122.392 146.290 104.214 1.00 30.67 244 CYS E CA 1
ATOM 6419 C C . CYS B 2 256 ? 122.022 146.355 102.761 1.00 30.67 244 CYS E C 1
ATOM 6420 O O . CYS B 2 256 ? 122.794 146.947 101.993 1.00 30.67 244 CYS E O 1
ATOM 6423 N N . GLY B 2 257 ? 120.824 145.895 102.482 1.00 27.49 245 GLY E N 1
ATOM 6424 C CA . GLY B 2 257 ? 120.315 145.821 101.120 1.00 27.49 245 GLY E CA 1
ATOM 6425 C C . GLY B 2 257 ? 120.267 147.159 100.409 1.00 27.49 245 GLY E C 1
ATOM 6426 O O . GLY B 2 257 ? 120.506 147.233 99.201 1.00 27.49 245 GLY E O 1
ATOM 6427 N N . PHE B 2 258 ? 119.963 148.232 101.141 1.00 27.45 246 PHE E N 1
ATOM 6428 C CA . PHE B 2 258 ? 119.956 149.552 100.522 1.00 27.45 246 PHE E CA 1
ATOM 6429 C C . PHE B 2 258 ? 121.366 150.055 100.251 1.00 27.45 246 PHE E C 1
ATOM 6430 O O . PHE B 2 258 ? 121.559 150.902 99.373 1.00 27.45 246 PHE E O 1
ATOM 6438 N N . ALA B 2 259 ? 122.355 149.566 101.005 1.00 27.59 247 ALA E N 1
ATOM 6439 C CA . ALA B 2 259 ? 123.743 149.896 100.707 1.00 27.59 247 ALA E CA 1
ATOM 6440 C C . ALA B 2 259 ? 124.179 149.291 99.380 1.00 27.59 247 ALA E C 1
ATOM 6441 O O . ALA B 2 259 ? 124.866 149.948 98.592 1.00 27.59 247 ALA E O 1
ATOM 6443 N N . HIS B 2 260 ? 123.704 148.075 99.151 1.00 27.88 248 HIS E N 1
ATOM 6444 C CA . HIS B 2 260 ? 123.999 147.433 97.854 1.00 27.88 248 HIS E CA 1
ATOM 6445 C C . HIS B 2 260 ? 123.181 148.117 96.777 1.00 27.88 248 HIS E C 1
ATOM 6446 O O . HIS B 2 260 ? 123.711 148.333 95.718 1.00 27.88 248 HIS E O 1
ATOM 6453 N N . SER B 2 261 ? 121.956 148.503 97.090 1.00 27.17 249 SER E N 1
ATOM 6454 C CA . SER B 2 261 ? 121.084 149.173 96.133 1.00 27.17 249 SER E CA 1
ATOM 6455 C C . SER B 2 261 ? 121.643 150.530 95.731 1.00 27.17 249 SER E C 1
ATOM 6456 O O . SER B 2 261 ? 121.569 150.909 94.560 1.00 27.17 249 SER E O 1
ATOM 6459 N N . THR B 2 262 ? 122.217 151.267 96.683 1.00 27.21 250 THR E N 1
ATOM 6460 C CA . THR B 2 262 ? 122.800 152.568 96.374 1.00 27.21 250 THR E CA 1
ATOM 6461 C C . THR B 2 262 ? 124.146 152.431 95.673 1.00 27.21 250 THR E C 1
ATOM 6462 O O . THR B 2 262 ? 124.465 153.225 94.781 1.00 27.21 250 THR E O 1
ATOM 6466 N N . ALA B 2 263 ? 124.948 151.436 96.062 1.00 27.00 251 ALA E N 1
ATOM 6467 C CA . ALA B 2 263 ? 126.239 151.236 95.412 1.00 27.00 251 ALA E CA 1
ATOM 6468 C C . ALA B 2 263 ? 126.080 150.715 93.992 1.00 27.00 251 ALA E C 1
ATOM 6469 O O . ALA B 2 263 ? 126.896 151.039 93.125 1.00 27.00 251 ALA E O 1
ATOM 6471 N N . TYR B 2 264 ? 125.052 149.906 93.728 1.00 26.42 252 TYR E N 1
ATOM 6472 C CA . TYR B 2 264 ? 124.779 149.526 92.347 1.00 26.42 252 TYR E CA 1
ATOM 6473 C C . TYR B 2 264 ? 124.263 150.715 91.544 1.00 26.42 252 TYR E C 1
ATOM 6474 O O . TYR B 2 264 ? 124.651 150.900 90.385 1.00 26.42 252 TYR E O 1
ATOM 6483 N N . THR B 2 265 ? 123.377 151.517 92.143 1.00 27.61 253 THR E N 1
ATOM 6484 C CA . THR B 2 265 ? 122.743 152.613 91.417 1.00 27.61 253 THR E CA 1
ATOM 6485 C C . THR B 2 265 ? 123.739 153.713 91.082 1.00 27.61 253 THR E C 1
ATOM 6486 O O . THR B 2 265 ? 123.746 154.226 89.957 1.00 27.61 253 THR E O 1
ATOM 6490 N N . THR B 2 266 ? 124.611 154.069 92.022 1.00 28.53 254 THR E N 1
ATOM 6491 C CA . THR B 2 266 ? 125.671 155.025 91.709 1.00 28.53 254 THR E CA 1
ATOM 6492 C C . THR B 2 266 ? 126.969 154.398 91.230 1.00 28.53 254 THR E C 1
ATOM 6493 O O . THR B 2 266 ? 128.056 154.751 91.692 1.00 28.53 254 THR E O 1
ATOM 6497 N N . SER B 2 267 ? 126.866 153.496 90.274 1.00 28.48 255 SER E N 1
ATOM 6498 C CA . SER B 2 267 ? 127.881 152.909 89.415 1.00 28.48 255 SER E CA 1
ATOM 6499 C C . SER B 2 267 ? 127.426 152.813 87.964 1.00 28.48 255 SER E C 1
ATOM 6500 O O . SER B 2 267 ? 128.233 152.934 87.045 1.00 28.48 255 SER E O 1
ATOM 6503 N N . VAL B 2 268 ? 126.126 152.600 87.760 1.00 28.73 256 VAL E N 1
ATOM 6504 C CA . VAL B 2 268 ? 125.526 152.759 86.443 1.00 28.73 256 VAL E CA 1
ATOM 6505 C C . VAL B 2 268 ? 125.456 154.257 86.181 1.00 28.73 256 VAL E C 1
ATOM 6506 O O . VAL B 2 268 ? 125.786 154.729 85.086 1.00 28.73 256 VAL E O 1
ATOM 6510 N N . GLU B 2 269 ? 125.034 155.029 87.188 1.00 31.11 257 GLU E N 1
ATOM 6511 C CA . GLU B 2 269 ? 124.977 156.481 87.059 1.00 31.11 257 GLU E CA 1
ATOM 6512 C C . GLU B 2 269 ? 126.366 157.098 86.986 1.00 31.11 257 GLU E C 1
ATOM 6513 O O . GLU B 2 269 ? 126.559 158.105 86.297 1.00 31.11 257 GLU E O 1
ATOM 6519 N N . ASN B 2 270 ? 127.336 156.521 87.697 1.00 30.34 258 ASN E N 1
ATOM 6520 C CA . ASN B 2 270 ? 128.714 156.979 87.571 1.00 30.34 258 ASN E CA 1
ATOM 6521 C C . ASN B 2 270 ? 129.312 156.585 86.227 1.00 30.34 258 ASN E C 1
ATOM 6522 O O . ASN B 2 270 ? 130.165 157.305 85.696 1.00 30.34 258 ASN E O 1
ATOM 6527 N N . ALA B 2 271 ? 128.886 155.447 85.669 1.00 30.64 259 ALA E N 1
ATOM 6528 C CA . ALA B 2 271 ? 129.351 155.049 84.344 1.00 30.64 259 ALA E CA 1
ATOM 6529 C C . ALA B 2 271 ? 128.765 155.932 83.256 1.00 30.64 259 ALA E C 1
ATOM 6530 O O . ALA B 2 271 ? 129.413 156.160 82.229 1.00 30.64 259 ALA E O 1
ATOM 6532 N N . MET B 2 272 ? 127.553 156.436 83.462 1.00 33.16 260 MET E N 1
ATOM 6533 C CA . MET B 2 272 ? 126.863 157.207 82.443 1.00 33.16 260 MET E CA 1
ATOM 6534 C C . MET B 2 272 ? 126.893 158.709 82.672 1.00 33.16 260 MET E C 1
ATOM 6535 O O . MET B 2 272 ? 126.449 159.453 81.792 1.00 33.16 260 MET E O 1
ATOM 6540 N N . GLY B 2 273 ? 127.411 159.170 83.804 1.00 33.71 261 GLY E N 1
ATOM 6541 C CA . GLY B 2 273 ? 127.359 160.586 84.124 1.00 33.71 261 GLY E CA 1
ATOM 6542 C C . GLY B 2 273 ? 125.953 161.095 84.354 1.00 33.71 261 GLY E C 1
ATOM 6543 O O . GLY B 2 273 ? 125.636 162.227 83.967 1.00 33.71 261 GLY E O 1
ATOM 6544 N N . ILE B 2 274 ? 125.101 160.280 84.966 1.00 34.81 262 ILE E N 1
ATOM 6545 C CA . ILE B 2 274 ? 123.707 160.644 85.191 1.00 34.81 262 ILE E CA 1
ATOM 6546 C C . ILE B 2 274 ? 123.640 161.623 86.354 1.00 34.81 262 ILE E C 1
ATOM 6547 O O . ILE B 2 274 ? 124.162 161.352 87.442 1.00 34.81 262 ILE E O 1
ATOM 6552 N N . GLN B 2 275 ? 123.009 162.773 86.123 1.00 37.65 263 GLN E N 1
ATOM 6553 C CA . GLN B 2 275 ? 122.882 163.805 87.149 1.00 37.65 263 GLN E CA 1
ATOM 6554 C C . GLN B 2 275 ? 121.606 163.539 87.934 1.00 37.65 263 GLN E C 1
ATOM 6555 O O . GLN B 2 275 ? 120.512 163.962 87.556 1.00 37.65 263 GLN E O 1
ATOM 6561 N N . VAL B 2 276 ? 121.756 162.798 89.025 1.00 35.44 264 VAL E N 1
ATOM 6562 C CA . VAL B 2 276 ? 120.654 162.541 89.960 1.00 35.44 264 VAL E CA 1
ATOM 6563 C C . VAL B 2 276 ? 120.269 163.849 90.638 1.00 35.44 264 VAL E C 1
ATOM 6564 O O . VAL B 2 276 ? 121.163 164.649 90.970 1.00 35.44 264 VAL E O 1
ATOM 6568 N N . PRO B 2 277 ? 118.976 164.138 90.813 1.00 36.39 265 PRO E N 1
ATOM 6569 C CA . PRO B 2 277 ? 118.582 165.355 91.533 1.00 36.39 265 PRO E CA 1
ATOM 6570 C C . PRO B 2 277 ? 119.018 165.395 92.990 1.00 36.39 265 PRO E C 1
ATOM 6571 O O . PRO B 2 277 ? 119.167 164.362 93.647 1.00 36.39 265 PRO E O 1
ATOM 6575 N N . GLU B 2 278 ? 119.238 166.619 93.480 1.00 38.80 266 GLU E N 1
ATOM 6576 C CA . GLU B 2 278 ? 119.817 166.832 94.802 1.00 38.80 266 GLU E CA 1
ATOM 6577 C C . GLU B 2 278 ? 118.937 166.308 95.936 1.00 38.80 266 GLU E C 1
ATOM 6578 O O . GLU B 2 278 ? 119.460 165.890 96.974 1.00 38.80 266 GLU E O 1
ATOM 6584 N N . ARG B 2 279 ? 117.616 166.324 95.752 1.00 36.87 267 ARG E N 1
ATOM 6585 C CA . ARG B 2 279 ? 116.727 165.725 96.740 1.00 36.87 267 ARG E CA 1
ATOM 6586 C C . ARG B 2 279 ? 116.840 164.210 96.852 1.00 36.87 267 ARG E C 1
ATOM 6587 O O . ARG B 2 279 ? 116.787 163.660 97.957 1.00 36.87 267 ARG E O 1
ATOM 6595 N N . ALA B 2 280 ? 117.012 163.523 95.719 1.00 34.12 268 ALA E N 1
ATOM 6596 C CA . ALA B 2 280 ? 117.139 162.070 95.734 1.00 34.12 268 ALA E CA 1
ATOM 6597 C C . ALA B 2 280 ? 118.446 161.616 96.366 1.00 34.12 268 ALA E C 1
ATOM 6598 O O . ALA B 2 280 ? 118.501 160.533 96.957 1.00 34.12 268 ALA E O 1
ATOM 6600 N N . GLN B 2 281 ? 119.506 162.419 96.244 1.00 34.11 269 GLN E N 1
ATOM 6601 C CA . GLN B 2 281 ? 120.791 162.042 96.821 1.00 34.11 269 GLN E CA 1
ATOM 6602 C C . GLN B 2 281 ? 120.770 162.133 98.342 1.00 34.11 269 GLN E C 1
ATOM 6603 O O . GLN B 2 281 ? 121.387 161.309 99.025 1.00 34.11 269 GLN E O 1
ATOM 6609 N N . MET B 2 282 ? 120.064 163.124 98.892 1.00 36.71 270 MET E N 1
ATOM 6610 C CA . MET B 2 282 ? 120.029 163.279 100.342 1.00 36.71 270 MET E CA 1
ATOM 6611 C C . MET B 2 282 ? 119.114 162.247 100.992 1.00 36.71 270 MET E C 1
ATOM 6612 O O . MET B 2 282 ? 119.429 161.727 102.069 1.00 36.71 270 MET E O 1
ATOM 6617 N N . ILE B 2 283 ? 117.984 161.932 100.351 1.00 33.99 271 ILE E N 1
ATOM 6618 C CA . ILE B 2 283 ? 117.103 160.874 100.846 1.00 33.99 271 ILE E CA 1
ATOM 6619 C C . ILE B 2 283 ? 117.793 159.515 100.738 1.00 33.99 271 ILE E C 1
ATOM 6620 O O . ILE B 2 283 ? 117.594 158.639 101.590 1.00 33.99 271 ILE E O 1
ATOM 6625 N N . ARG B 2 284 ? 118.636 159.330 99.715 1.00 31.73 272 ARG E N 1
ATOM 6626 C CA . ARG B 2 284 ? 119.523 158.171 99.678 1.00 31.73 272 ARG E CA 1
ATOM 6627 C C . ARG B 2 284 ? 120.493 158.183 100.852 1.00 31.73 272 ARG E C 1
ATOM 6628 O O . ARG B 2 284 ? 120.749 157.142 101.465 1.00 31.73 272 ARG E O 1
ATOM 6636 N N . ALA B 2 285 ? 121.035 159.357 101.184 1.00 33.27 273 ALA E N 1
ATOM 6637 C CA . ALA B 2 285 ? 121.957 159.463 102.308 1.00 33.27 273 ALA E CA 1
ATOM 6638 C C . ALA B 2 285 ? 121.244 159.311 103.646 1.00 33.27 273 ALA E C 1
ATOM 6639 O O . ALA B 2 285 ? 121.843 158.817 104.608 1.00 33.27 273 ALA E O 1
ATOM 6641 N N . ILE B 2 286 ? 119.982 159.738 103.732 1.00 33.17 274 ILE E N 1
ATOM 6642 C CA . ILE B 2 286 ? 119.224 159.596 104.973 1.00 33.17 274 ILE E CA 1
ATOM 6643 C C . ILE B 2 286 ? 118.896 158.130 105.234 1.00 33.17 274 ILE E C 1
ATOM 6644 O O . ILE B 2 286 ? 119.123 157.614 106.334 1.00 33.17 274 ILE E O 1
ATOM 6649 N N . LEU B 2 287 ? 118.394 157.426 104.216 1.00 32.51 275 LEU E N 1
ATOM 6650 C CA . LEU B 2 287 ? 118.005 156.031 104.389 1.00 32.51 275 LEU E CA 1
ATOM 6651 C C . LEU B 2 287 ? 119.197 155.090 104.493 1.00 32.51 275 LEU E C 1
ATOM 6652 O O . LEU B 2 287 ? 119.031 153.953 104.947 1.00 32.51 275 LEU E O 1
ATOM 6657 N N . LEU B 2 288 ? 120.386 155.529 104.081 1.00 32.03 276 LEU E N 1
ATOM 6658 C CA . LEU B 2 288 ? 121.591 154.767 104.383 1.00 32.03 276 LEU E CA 1
ATOM 6659 C C . LEU B 2 288 ? 121.929 154.845 105.865 1.00 32.03 276 LEU E C 1
ATOM 6660 O O . LEU B 2 288 ? 122.567 153.934 106.405 1.00 32.03 276 LEU E O 1
ATOM 6665 N N . GLU B 2 289 ? 121.512 155.921 106.532 1.00 33.64 277 GLU E N 1
ATOM 6666 C CA . GLU B 2 289 ? 121.686 156.075 107.969 1.00 33.64 277 GLU E CA 1
ATOM 6667 C C . GLU B 2 289 ? 120.559 155.433 108.768 1.00 33.64 277 GLU E C 1
ATOM 6668 O O . GLU B 2 289 ? 120.784 155.016 109.910 1.00 33.64 277 GLU E O 1
ATOM 6674 N N . VAL B 2 290 ? 119.351 155.362 108.200 1.00 32.67 278 VAL E N 1
ATOM 6675 C CA . VAL B 2 290 ? 118.271 154.587 108.809 1.00 32.67 278 VAL E CA 1
ATOM 6676 C C . VAL B 2 290 ? 118.613 153.104 108.791 1.00 32.67 278 VAL E C 1
ATOM 6677 O O . VAL B 2 290 ? 118.371 152.381 109.767 1.00 32.67 278 VAL E O 1
ATOM 6681 N N . GLU B 2 291 ? 119.178 152.631 107.677 1.00 32.22 279 GLU E N 1
ATOM 6682 C CA . GLU B 2 291 ? 119.693 151.269 107.587 1.00 32.22 279 GLU E CA 1
ATOM 6683 C C . GLU B 2 291 ? 120.833 151.036 108.572 1.00 32.22 279 GLU E C 1
ATOM 6684 O O . GLU B 2 291 ? 120.945 149.948 109.149 1.00 32.22 279 GLU E O 1
ATOM 6690 N N . ARG B 2 292 ? 121.661 152.057 108.802 1.00 32.97 280 ARG E N 1
ATOM 6691 C CA . ARG B 2 292 ? 122.747 151.952 109.768 1.00 32.97 280 ARG E CA 1
ATOM 6692 C C . ARG B 2 292 ? 122.216 151.864 111.192 1.00 32.97 280 ARG E C 1
ATOM 6693 O O . ARG B 2 292 ? 122.835 151.219 112.047 1.00 32.97 280 ARG E O 1
ATOM 6701 N N . LEU B 2 293 ? 121.077 152.512 111.458 1.00 33.96 281 LEU E N 1
ATOM 6702 C CA . LEU B 2 293 ? 120.497 152.526 112.796 1.00 33.96 281 LEU E CA 1
ATOM 6703 C C . LEU B 2 293 ? 120.034 151.141 113.221 1.00 33.96 281 LEU E C 1
ATOM 6704 O O . LEU B 2 293 ? 120.331 150.699 114.336 1.00 33.96 281 LEU E O 1
ATOM 6709 N N . HIS B 2 294 ? 119.309 150.439 112.347 1.00 32.74 282 HIS E N 1
ATOM 6710 C CA . HIS B 2 294 ? 118.828 149.113 112.708 1.00 32.74 282 HIS E CA 1
ATOM 6711 C C . HIS B 2 294 ? 119.962 148.096 112.721 1.00 32.74 282 HIS E C 1
ATOM 6712 O O . HIS B 2 294 ? 119.918 147.139 113.498 1.00 32.74 282 HIS E O 1
ATOM 6719 N N . SER B 2 295 ? 120.951 148.232 111.848 1.00 31.96 283 SER E N 1
ATOM 6720 C CA . SER B 2 295 ? 122.029 147.216 111.756 1.00 31.96 283 SER E CA 1
ATOM 6721 C C . SER B 2 295 ? 122.916 147.271 112.993 1.00 31.96 283 SER E C 1
ATOM 6722 O O . SER B 2 295 ? 123.234 146.207 113.512 1.00 31.96 283 SER E O 1
ATOM 6725 N N . HIS B 2 296 ? 123.268 148.463 113.466 1.00 32.35 284 HIS E N 1
ATOM 6726 C CA . HIS B 2 296 ? 124.190 148.553 114.617 1.00 32.35 284 HIS E CA 1
ATOM 6727 C C . HIS B 2 296 ? 123.455 148.128 115.881 1.00 32.35 284 HIS E C 1
ATOM 6728 O O . HIS B 2 296 ? 124.118 147.585 116.751 1.00 32.35 284 HIS E O 1
ATOM 6735 N N . LEU B 2 297 ? 122.152 148.374 115.987 1.00 32.78 285 LEU E N 1
ATOM 6736 C CA . LEU B 2 297 ? 121.397 147.865 117.127 1.00 32.78 285 LEU E CA 1
ATOM 6737 C C . LEU B 2 297 ? 121.129 146.372 117.003 1.00 32.78 285 LEU E C 1
ATOM 6738 O O . LEU B 2 297 ? 120.952 145.693 118.021 1.00 32.78 285 LEU E O 1
ATOM 6743 N N . LEU B 2 298 ? 121.062 145.853 115.775 1.00 32.72 286 LEU E N 1
ATOM 6744 C CA . LEU B 2 298 ? 121.018 144.407 115.590 1.00 32.72 286 LEU E CA 1
ATOM 6745 C C . LEU B 2 298 ? 122.321 143.764 116.042 1.00 32.72 286 LEU E C 1
ATOM 6746 O O . LEU B 2 298 ? 122.308 142.719 116.701 1.00 32.72 286 LEU E O 1
ATOM 6751 N N . ASN B 2 299 ? 123.445 144.387 115.726 1.00 34.26 287 ASN E N 1
ATOM 6752 C CA . ASN B 2 299 ? 124.757 143.857 116.144 1.00 34.26 287 ASN E CA 1
ATOM 6753 C C . ASN B 2 299 ? 124.921 144.006 117.650 1.00 34.26 287 ASN E C 1
ATOM 6754 O O . ASN B 2 299 ? 125.458 143.103 118.271 1.00 34.26 287 ASN E O 1
ATOM 6759 N N . LEU B 2 300 ? 124.524 145.144 118.192 1.00 33.27 288 LEU E N 1
ATOM 6760 C CA . LEU B 2 300 ? 124.655 145.360 119.630 1.00 33.27 288 LEU E CA 1
ATOM 6761 C C . LEU B 2 300 ? 123.721 144.451 120.416 1.00 33.27 288 LEU E C 1
ATOM 6762 O O . LEU B 2 300 ? 124.078 143.980 121.501 1.00 33.27 288 LEU E O 1
ATOM 6767 N N . GLY B 2 301 ? 122.518 144.208 119.893 1.00 34.24 289 GLY E N 1
ATOM 6768 C CA . GLY B 2 301 ? 121.616 143.269 120.539 1.00 34.24 289 GLY E CA 1
ATOM 6769 C C . GLY B 2 301 ? 122.116 141.841 120.474 1.00 34.24 289 GLY E C 1
ATOM 6770 O O . GLY B 2 301 ? 121.988 141.085 121.440 1.00 34.24 289 GLY E O 1
ATOM 6771 N N . LEU B 2 302 ? 122.699 141.454 119.341 1.00 34.50 290 LEU E N 1
ATOM 6772 C CA . LEU B 2 302 ? 123.268 140.119 119.225 1.00 34.50 290 LEU E CA 1
ATOM 6773 C C . LEU B 2 302 ? 124.558 139.983 120.020 1.00 34.50 290 LEU E C 1
ATOM 6774 O O . LEU B 2 302 ? 124.881 138.880 120.471 1.00 34.50 290 LEU E O 1
ATOM 6779 N N . ALA B 2 303 ? 125.300 141.079 120.202 1.00 35.40 291 ALA E N 1
ATOM 6780 C CA . ALA B 2 303 ? 126.465 141.050 121.082 1.00 35.40 291 ALA E CA 1
ATOM 6781 C C . ALA B 2 303 ? 126.052 140.833 122.531 1.00 35.40 291 ALA E C 1
ATOM 6782 O O . ALA B 2 303 ? 126.750 140.145 123.283 1.00 35.40 291 ALA E O 1
ATOM 6784 N N . CYS B 2 304 ? 124.930 141.430 122.944 1.00 36.05 292 CYS E N 1
ATOM 6785 C CA . CYS B 2 304 ? 124.351 141.104 124.243 1.00 36.05 292 CYS E CA 1
ATOM 6786 C C . CYS B 2 304 ? 123.863 139.663 124.276 1.00 36.05 292 CYS E C 1
ATOM 6787 O O . CYS B 2 304 ? 124.011 138.977 125.293 1.00 36.05 292 CYS E O 1
ATOM 6790 N N . HIS B 2 305 ? 123.278 139.197 123.168 1.00 36.68 293 HIS E N 1
ATOM 6791 C CA . HIS B 2 305 ? 122.704 137.856 123.106 1.00 36.68 293 HIS E CA 1
ATOM 6792 C C . HIS B 2 305 ? 123.771 136.775 123.236 1.00 36.68 293 HIS E C 1
ATOM 6793 O O . HIS B 2 305 ? 123.562 135.781 123.939 1.00 36.68 293 HIS E O 1
ATOM 6800 N N . PHE B 2 306 ? 124.929 136.965 122.596 1.00 37.01 294 PHE E N 1
ATOM 6801 C CA . PHE B 2 306 ? 125.959 135.928 122.575 1.00 37.01 294 PHE E CA 1
ATOM 6802 C C . PHE B 2 306 ? 126.650 135.756 123.922 1.00 37.01 294 PHE E C 1
ATOM 6803 O O . PHE B 2 306 ? 127.246 134.703 124.166 1.00 37.01 294 PHE E O 1
ATOM 6811 N N . THR B 2 307 ? 126.588 136.758 124.795 1.00 37.29 295 THR E N 1
ATOM 6812 C CA . THR B 2 307 ? 127.171 136.668 126.126 1.00 37.29 295 THR E CA 1
ATOM 6813 C C . THR B 2 307 ? 126.188 136.156 127.169 1.00 37.29 295 THR E C 1
ATOM 6814 O O . THR B 2 307 ? 126.533 136.109 128.353 1.00 37.29 295 THR E O 1
ATOM 6818 N N . GLY B 2 308 ? 124.980 135.776 126.764 1.00 37.48 296 GLY E N 1
ATOM 6819 C CA . GLY B 2 308 ? 123.952 135.336 127.673 1.00 37.48 296 GLY E CA 1
ATOM 6820 C C . GLY B 2 308 ? 123.018 136.432 128.137 1.00 37.48 296 GLY E C 1
ATOM 6821 O O . GLY B 2 308 ? 121.961 136.130 128.700 1.00 37.48 296 GLY E O 1
ATOM 6822 N N . PHE B 2 309 ? 123.373 137.695 127.898 1.00 36.46 297 PHE E N 1
ATOM 6823 C CA . PHE B 2 309 ? 122.539 138.836 128.272 1.00 36.46 297 PHE E CA 1
ATOM 6824 C C . PHE B 2 309 ? 121.407 138.956 127.256 1.00 36.46 297 PHE E C 1
ATOM 6825 O O . PHE B 2 309 ? 121.412 139.802 126.358 1.00 36.46 297 PHE E O 1
ATOM 6833 N N . ASP B 2 310 ? 120.410 138.081 127.408 1.00 37.37 298 ASP E N 1
ATOM 6834 C CA . ASP B 2 310 ? 119.265 138.082 126.505 1.00 37.37 298 ASP E CA 1
ATOM 6835 C C . ASP B 2 310 ? 118.353 139.275 126.738 1.00 37.37 298 ASP E C 1
ATOM 6836 O O . ASP B 2 310 ? 117.564 139.616 125.852 1.00 37.37 298 ASP E O 1
ATOM 6841 N N . SER B 2 311 ? 118.437 139.903 127.912 1.00 37.40 299 SER E N 1
ATOM 6842 C CA . SER B 2 311 ? 117.674 141.118 128.167 1.00 37.40 299 SER E CA 1
ATOM 6843 C C . SER B 2 311 ? 118.189 142.280 127.328 1.00 37.40 299 SER E C 1
ATOM 6844 O O . SER B 2 311 ? 117.398 143.093 126.837 1.00 37.40 299 SER E O 1
ATOM 6847 N N . GLY B 2 312 ? 119.510 142.378 127.162 1.00 35.52 300 GLY E N 1
ATOM 6848 C CA . GLY B 2 312 ? 120.065 143.391 126.282 1.00 35.52 300 GLY E CA 1
ATOM 6849 C C . GLY B 2 312 ? 119.761 143.131 124.822 1.00 35.52 300 GLY E C 1
ATOM 6850 O O . GLY B 2 312 ? 119.678 144.070 124.027 1.00 35.52 300 GLY E O 1
ATOM 6851 N N . PHE B 2 313 ? 119.606 141.858 124.449 1.00 35.71 301 PHE E N 1
ATOM 6852 C CA . PHE B 2 313 ? 119.114 141.522 123.118 1.00 35.71 301 PHE E CA 1
ATOM 6853 C C . PHE B 2 313 ? 117.684 142.007 122.929 1.00 35.71 301 PHE E C 1
ATOM 6854 O O . PHE B 2 313 ? 117.325 142.509 121.858 1.00 35.71 301 PHE E O 1
ATOM 6862 N N . MET B 2 314 ? 116.854 141.863 123.963 1.00 35.75 302 MET E N 1
ATOM 6863 C CA . MET B 2 314 ? 115.472 142.319 123.897 1.00 35.75 302 MET E CA 1
ATOM 6864 C C . MET B 2 314 ? 115.391 143.838 123.920 1.00 35.75 302 MET E C 1
ATOM 6865 O O . MET B 2 314 ? 114.542 144.427 123.242 1.00 35.75 302 MET E O 1
ATOM 6870 N N . GLN B 2 315 ? 116.259 144.479 124.707 1.00 36.99 303 GLN E N 1
ATOM 6871 C CA . GLN B 2 315 ? 116.238 145.933 124.823 1.00 36.99 303 GLN E CA 1
ATOM 6872 C C . GLN B 2 315 ? 116.672 146.603 123.527 1.00 36.99 303 GLN E C 1
ATOM 6873 O O . GLN B 2 315 ? 116.045 147.572 123.090 1.00 36.99 303 GLN E O 1
ATOM 6879 N N . PHE B 2 316 ? 117.729 146.094 122.890 1.00 35.34 304 PHE E N 1
ATOM 6880 C CA . PHE B 2 316 ? 118.212 146.708 121.657 1.00 35.34 304 PHE E CA 1
ATOM 6881 C C . PHE B 2 316 ? 117.275 146.448 120.485 1.00 35.34 304 PHE E C 1
ATOM 6882 O O . PHE B 2 316 ? 117.188 147.276 119.572 1.00 35.34 304 PHE E O 1
ATOM 6890 N N . PHE B 2 317 ? 116.573 145.315 120.485 1.00 34.97 305 PHE E N 1
ATOM 6891 C CA . PHE B 2 317 ? 115.617 145.037 119.422 1.00 34.97 305 PHE E CA 1
ATOM 6892 C C . PHE B 2 317 ? 114.286 145.744 119.628 1.00 34.97 305 PHE E C 1
ATOM 6893 O O . PHE B 2 317 ? 113.499 145.840 118.681 1.00 34.97 305 PHE E O 1
ATOM 6901 N N . ARG B 2 318 ? 114.016 146.235 120.837 1.00 36.01 306 ARG E N 1
ATOM 6902 C CA . ARG B 2 318 ? 112.838 147.069 121.051 1.00 36.01 306 ARG E CA 1
ATOM 6903 C C . ARG B 2 318 ? 113.048 148.462 120.471 1.00 36.01 306 ARG E C 1
ATOM 6904 O O . ARG B 2 318 ? 112.111 149.073 119.945 1.00 36.01 306 ARG E O 1
ATOM 6912 N N . VAL B 2 319 ? 114.275 148.974 120.560 1.00 35.50 307 VAL E N 1
ATOM 6913 C CA . VAL B 2 319 ? 114.613 150.280 120.007 1.00 35.50 307 VAL E CA 1
ATOM 6914 C C . VAL B 2 319 ? 114.889 150.188 118.514 1.00 35.50 307 VAL E C 1
ATOM 6915 O O . VAL B 2 319 ? 114.722 151.179 117.790 1.00 35.50 307 VAL E O 1
ATOM 6919 N N . ARG B 2 320 ? 115.285 149.005 118.038 1.00 34.04 308 ARG E N 1
ATOM 6920 C CA . ARG B 2 320 ? 115.478 148.775 116.612 1.00 34.04 308 ARG E CA 1
ATOM 6921 C C . ARG B 2 320 ? 114.177 148.924 115.835 1.00 34.04 308 ARG E C 1
ATOM 6922 O O . ARG B 2 320 ? 114.199 149.354 114.678 1.00 34.04 308 ARG E O 1
ATOM 6930 N N . GLU B 2 321 ? 113.040 148.609 116.465 1.00 36.23 309 GLU E N 1
ATOM 6931 C CA . GLU B 2 321 ? 111.736 148.740 115.824 1.00 36.23 309 GLU E CA 1
ATOM 6932 C C . GLU B 2 321 ? 111.349 150.187 115.549 1.00 36.23 309 GLU E C 1
ATOM 6933 O O . GLU B 2 321 ? 110.471 150.426 114.714 1.00 36.23 309 GLU E O 1
ATOM 6939 N N . THR B 2 322 ? 111.958 151.148 116.249 1.00 36.56 310 THR E N 1
ATOM 6940 C CA . THR B 2 322 ? 111.778 152.552 115.897 1.00 36.56 310 THR E CA 1
ATOM 6941 C C . THR B 2 322 ? 112.361 152.849 114.519 1.00 36.56 310 THR E C 1
ATOM 6942 O O . THR B 2 322 ? 111.734 153.537 113.705 1.00 36.56 310 THR E O 1
ATOM 6946 N N . SER B 2 323 ? 113.546 152.306 114.227 1.00 35.42 311 SER E N 1
ATOM 6947 C CA . SER B 2 323 ? 114.154 152.500 112.914 1.00 35.42 311 SER E CA 1
ATOM 6948 C C . SER B 2 323 ? 113.447 151.694 111.832 1.00 35.42 311 SER E C 1
ATOM 6949 O O . SER B 2 323 ? 113.419 152.117 110.671 1.00 35.42 311 SER E O 1
ATOM 6952 N N . MET B 2 324 ? 112.891 150.530 112.181 1.00 35.23 312 MET E N 1
ATOM 6953 C CA . MET B 2 324 ? 112.069 149.795 111.224 1.00 35.23 312 MET E CA 1
ATOM 6954 C C . MET B 2 324 ? 110.761 150.522 110.945 1.00 35.23 312 MET E C 1
ATOM 6955 O O . MET B 2 324 ? 110.227 150.428 109.835 1.00 35.23 312 MET E O 1
ATOM 6960 N N . LYS B 2 325 ? 110.228 151.236 111.941 1.00 35.99 313 LYS E N 1
ATOM 6961 C CA . LYS B 2 325 ? 109.059 152.076 111.710 1.00 35.99 313 LYS E CA 1
ATOM 6962 C C . LYS B 2 325 ? 109.406 153.278 110.841 1.00 35.99 313 LYS E C 1
ATOM 6963 O O . LYS B 2 325 ? 108.594 153.701 110.012 1.00 35.99 313 LYS E O 1
ATOM 6969 N N . MET B 2 326 ? 110.603 153.849 111.030 1.00 36.54 314 MET E N 1
ATOM 6970 C CA . MET B 2 326 ? 111.070 154.924 110.158 1.00 36.54 314 MET E CA 1
ATOM 6971 C C . MET B 2 326 ? 111.241 154.437 108.727 1.00 36.54 314 MET E C 1
ATOM 6972 O O . MET B 2 326 ? 110.873 155.137 107.779 1.00 36.54 314 MET E O 1
ATOM 6977 N N . ALA B 2 327 ? 111.785 153.231 108.558 1.00 34.88 315 ALA E N 1
ATOM 6978 C CA . ALA B 2 327 ? 111.978 152.660 107.230 1.00 34.88 315 ALA E CA 1
ATOM 6979 C C . ALA B 2 327 ? 110.655 152.363 106.537 1.00 34.88 315 ALA E C 1
ATOM 6980 O O . ALA B 2 327 ? 110.548 152.521 105.316 1.00 34.88 315 ALA E O 1
ATOM 6982 N N . GLU B 2 328 ? 109.648 151.927 107.295 1.00 36.69 316 GLU E N 1
ATOM 6983 C CA . GLU B 2 328 ? 108.329 151.678 106.724 1.00 36.69 316 GLU E CA 1
ATOM 6984 C C . GLU B 2 328 ? 107.644 152.978 106.322 1.00 36.69 316 GLU E C 1
ATOM 6985 O O . GLU B 2 328 ? 106.916 153.020 105.323 1.00 36.69 316 GLU E O 1
ATOM 6991 N N . ILE B 2 329 ? 107.856 154.047 107.093 1.00 36.73 317 ILE E N 1
ATOM 6992 C CA . ILE B 2 329 ? 107.274 155.343 106.756 1.00 36.73 317 ILE E CA 1
ATOM 6993 C C . ILE B 2 329 ? 107.961 155.943 105.532 1.00 36.73 317 ILE E C 1
ATOM 6994 O O . ILE B 2 329 ? 107.299 156.432 104.609 1.00 36.73 317 ILE E O 1
ATOM 6999 N N . LEU B 2 330 ? 109.294 155.890 105.487 1.00 35.50 318 LEU E N 1
ATOM 7000 C CA . LEU B 2 330 ? 110.031 156.560 104.420 1.00 35.50 318 LEU E CA 1
ATOM 7001 C C . LEU B 2 330 ? 109.994 155.803 103.096 1.00 35.50 318 LEU E C 1
ATOM 7002 O O . LEU B 2 330 ? 109.990 156.434 102.035 1.00 35.50 318 LEU E O 1
ATOM 7007 N N . THR B 2 331 ? 109.985 154.468 103.124 1.00 33.53 319 THR E N 1
ATOM 7008 C CA . THR B 2 331 ? 110.101 153.679 101.904 1.00 33.53 319 THR E CA 1
ATOM 7009 C C . THR B 2 331 ? 108.872 152.854 101.554 1.00 33.53 319 THR E C 1
ATOM 7010 O O . THR B 2 331 ? 108.748 152.437 100.398 1.00 33.53 319 THR E O 1
ATOM 7014 N N . GLY B 2 332 ? 107.971 152.603 102.498 1.00 32.49 320 GLY E N 1
ATOM 7015 C CA . GLY B 2 332 ? 106.831 151.746 102.259 1.00 32.49 320 GLY E CA 1
ATOM 7016 C C . GLY B 2 332 ? 107.049 150.296 102.622 1.00 32.49 320 GLY E C 1
ATOM 7017 O O . GLY B 2 332 ? 106.094 149.513 102.582 1.00 32.49 320 GLY E O 1
ATOM 7018 N N . ALA B 2 333 ? 108.270 149.916 102.966 1.00 32.36 321 ALA E N 1
ATOM 7019 C CA . ALA B 2 333 ? 108.560 148.579 103.447 1.00 32.36 321 ALA E CA 1
ATOM 7020 C C . ALA B 2 333 ? 109.456 148.684 104.666 1.00 32.36 321 ALA E C 1
ATOM 7021 O O . ALA B 2 333 ? 110.254 149.617 104.787 1.00 32.36 321 ALA E O 1
ATOM 7023 N N . ARG B 2 334 ? 109.543 147.671 105.509 1.00 33.69 322 ARG E N 1
ATOM 7024 C CA . ARG B 2 334 ? 110.352 147.767 106.750 1.00 33.69 322 ARG E CA 1
ATOM 7025 C C . ARG B 2 334 ? 111.842 147.551 106.518 1.00 33.69 322 ARG E C 1
ATOM 7026 O O . ARG B 2 334 ? 112.619 148.131 107.266 1.00 33.69 322 ARG E O 1
ATOM 7034 N N . LYS B 2 335 ? 112.197 146.636 105.611 1.00 31.89 323 LYS E N 1
ATOM 7035 C CA . LYS B 2 335 ? 113.612 146.254 105.387 1.00 31.89 323 LYS E CA 1
ATOM 7036 C C . LYS B 2 335 ? 113.994 146.370 103.923 1.00 31.89 323 LYS E C 1
ATOM 7037 O O . LYS B 2 335 ? 115.033 146.964 103.652 1.00 31.89 323 LYS E O 1
ATOM 7043 N N . THR B 2 336 ? 113.211 145.773 103.027 1.00 29.83 324 THR E N 1
ATOM 7044 C CA . THR B 2 336 ? 113.622 145.764 101.588 1.00 29.83 324 THR E CA 1
ATOM 7045 C C . THR B 2 336 ? 113.010 147.042 101.067 1.00 29.83 324 THR E C 1
ATOM 7046 O O . THR B 2 336 ? 111.839 147.026 100.712 1.00 29.83 324 THR E O 1
ATOM 7050 N N . TYR B 2 337 ? 113.801 148.080 100.922 1.00 30.70 325 TYR E N 1
ATOM 7051 C CA . TYR B 2 337 ? 113.232 149.415 100.729 1.00 30.70 325 TYR E CA 1
ATOM 7052 C C . TYR B 2 337 ? 112.603 149.571 99.353 1.00 30.70 325 TYR E C 1
ATOM 7053 O O . TYR B 2 337 ? 111.481 150.075 99.237 1.00 30.70 325 TYR E O 1
ATOM 7062 N N . GLY B 2 338 ? 113.293 149.113 98.312 1.00 29.37 326 GLY E N 1
ATOM 7063 C CA . GLY B 2 338 ? 112.816 149.299 96.951 1.00 29.37 326 GLY E CA 1
ATOM 7064 C C . GLY B 2 338 ? 112.732 150.757 96.564 1.00 29.37 326 GLY E C 1
ATOM 7065 O O . GLY B 2 338 ? 111.803 151.161 95.856 1.00 29.37 326 GLY E O 1
ATOM 7066 N N . LEU B 2 339 ? 113.672 151.564 97.045 1.00 29.40 327 LEU E N 1
ATOM 7067 C CA . LEU B 2 339 ? 113.609 153.002 96.843 1.00 29.40 327 LEU E CA 1
ATOM 7068 C C . LEU B 2 339 ? 114.304 153.442 95.567 1.00 29.40 327 LEU E C 1
ATOM 7069 O O . LEU B 2 339 ? 113.814 154.347 94.892 1.00 29.40 327 LEU E O 1
ATOM 7074 N N . ASN B 2 340 ? 115.403 152.798 95.197 1.00 28.61 328 ASN E N 1
ATOM 7075 C CA . ASN B 2 340 ? 116.268 153.293 94.136 1.00 28.61 328 ASN E CA 1
ATOM 7076 C C . ASN B 2 340 ? 115.838 152.771 92.771 1.00 28.61 328 ASN E C 1
ATOM 7077 O O . ASN B 2 340 ? 115.518 151.588 92.620 1.00 28.61 328 ASN E O 1
ATOM 7082 N N . LEU B 2 341 ? 115.832 153.686 91.819 1.00 28.32 329 LEU E N 1
ATOM 7083 C CA . LEU B 2 341 ? 115.703 153.306 90.409 1.00 28.32 329 LEU E CA 1
ATOM 7084 C C . LEU B 2 341 ? 116.991 153.909 89.880 1.00 28.32 329 LEU E C 1
ATOM 7085 O O . LEU B 2 341 ? 117.622 154.614 90.637 1.00 28.32 329 LEU E O 1
ATOM 7090 N N . ILE B 2 342 ? 117.374 153.653 88.650 1.00 29.49 330 ILE E N 1
ATOM 7091 C CA . ILE B 2 342 ? 118.578 154.339 88.118 1.00 29.49 330 ILE E CA 1
ATOM 7092 C C . ILE B 2 342 ? 118.131 155.723 87.658 1.00 29.49 330 ILE E C 1
ATOM 7093 O O . ILE B 2 342 ? 117.200 155.793 86.861 1.00 29.49 330 ILE E O 1
ATOM 7098 N N . GLY B 2 343 ? 118.746 156.777 88.179 1.00 31.90 331 GLY E N 1
ATOM 7099 C CA . GLY B 2 343 ? 118.339 158.146 87.845 1.00 31.90 331 GLY E CA 1
ATOM 7100 C C . GLY B 2 343 ? 117.639 158.817 88.993 1.00 31.90 331 GLY E C 1
ATOM 7101 O O . GLY B 2 343 ? 117.483 160.027 88.946 1.00 31.90 331 GLY E O 1
ATOM 7102 N N . GLY B 2 344 ? 117.222 158.061 89.992 1.00 30.85 332 GLY E N 1
ATOM 7103 C CA . GLY B 2 344 ? 116.626 158.691 91.156 1.00 30.85 332 GLY E CA 1
ATOM 7104 C C . GLY B 2 344 ? 116.059 157.752 92.203 1.00 30.85 332 GLY E C 1
ATOM 7105 O O . GLY B 2 344 ? 116.557 156.637 92.375 1.00 30.85 332 GLY E O 1
ATOM 7106 N N . ILE B 2 345 ? 115.030 158.193 92.926 1.00 31.39 333 ILE E N 1
ATOM 7107 C CA . ILE B 2 345 ? 114.384 157.377 93.945 1.00 31.39 333 ILE E CA 1
ATOM 7108 C C . ILE B 2 345 ? 112.884 157.323 93.658 1.00 31.39 333 ILE E C 1
ATOM 7109 O O . ILE B 2 345 ? 112.355 158.100 92.868 1.00 31.39 333 ILE E O 1
ATOM 7114 N N . ARG B 2 346 ? 112.171 156.380 94.277 1.00 29.84 334 ARG E N 1
ATOM 7115 C CA . ARG B 2 346 ? 110.756 156.112 93.906 1.00 29.84 334 ARG E CA 1
ATOM 7116 C C . ARG B 2 346 ? 109.701 156.711 94.839 1.00 29.84 334 ARG E C 1
ATOM 7117 O O . ARG B 2 346 ? 108.541 156.640 94.482 1.00 29.84 334 ARG E O 1
ATOM 7125 N N . ARG B 2 347 ? 110.129 157.291 95.963 1.00 36.91 335 ARG E N 1
ATOM 7126 C CA . ARG B 2 347 ? 109.196 157.823 96.989 1.00 36.91 335 ARG E CA 1
ATOM 7127 C C . ARG B 2 347 ? 109.607 159.199 97.518 1.00 36.91 335 ARG E C 1
ATOM 7128 O O . ARG B 2 347 ? 110.777 159.359 97.811 1.00 36.91 335 ARG E O 1
ATOM 7136 N N . ASP B 2 348 ? 108.668 160.148 97.691 1.00 39.57 336 ASP E N 1
ATOM 7137 C CA . ASP B 2 348 ? 109.050 161.406 98.314 1.00 39.57 336 ASP E CA 1
ATOM 7138 C C . ASP B 2 348 ? 108.808 161.389 99.819 1.00 39.57 336 ASP E C 1
ATOM 7139 O O . ASP B 2 348 ? 108.483 160.360 100.416 1.00 39.57 336 ASP E O 1
ATOM 7144 N N . LEU B 2 349 ? 109.089 162.514 100.477 1.00 41.29 337 LEU E N 1
ATOM 7145 C CA . LEU B 2 349 ? 108.809 162.673 101.926 1.00 41.29 337 LEU E CA 1
ATOM 7146 C C . LEU B 2 349 ? 107.872 163.864 102.103 1.00 41.29 337 LEU E C 1
ATOM 7147 O O . LEU B 2 349 ? 108.364 164.980 102.085 1.00 41.29 337 LEU E O 1
ATOM 7152 N N . LEU B 2 350 ? 106.573 163.636 102.249 1.00 44.69 338 LEU E N 1
ATOM 7153 C CA . LEU B 2 350 ? 105.562 164.653 102.499 1.00 44.69 338 LEU E CA 1
ATOM 7154 C C . LEU B 2 350 ? 105.663 164.801 104.018 1.00 44.69 338 LEU E C 1
ATOM 7155 O O . LEU B 2 350 ? 106.461 164.110 104.652 1.00 44.69 338 LEU E O 1
ATOM 7160 N N . LYS B 2 351 ? 104.972 165.785 104.598 1.00 48.32 339 LYS E N 1
ATOM 7161 C CA . LYS B 2 351 ? 105.142 166.104 106.050 1.00 48.32 339 LYS E CA 1
ATOM 7162 C C . LYS B 2 351 ? 104.767 165.036 107.113 1.00 48.32 339 LYS E C 1
ATOM 7163 O O . LYS B 2 351 ? 105.410 165.009 108.154 1.00 48.32 339 LYS E O 1
ATOM 7169 N N . ASP B 2 352 ? 103.769 164.188 106.850 1.00 47.89 340 ASP E N 1
ATOM 7170 C CA . ASP B 2 352 ? 103.409 163.184 107.843 1.00 47.89 340 ASP E CA 1
ATOM 7171 C C . ASP B 2 352 ? 104.608 162.245 107.845 1.00 47.89 340 ASP E C 1
ATOM 7172 O O . ASP B 2 352 ? 104.936 161.650 108.876 1.00 47.89 340 ASP E O 1
ATOM 7177 N N . ASP B 2 353 ? 105.286 162.112 106.704 1.00 45.48 341 ASP E N 1
ATOM 7178 C CA . ASP B 2 353 ? 106.539 161.366 106.678 1.00 45.48 341 ASP E CA 1
ATOM 7179 C C . ASP B 2 353 ? 107.650 162.137 107.380 1.00 45.48 341 ASP E C 1
ATOM 7180 O O . ASP B 2 353 ? 108.449 161.548 108.117 1.00 45.48 341 ASP E O 1
ATOM 7185 N N . MET B 2 354 ? 107.726 163.453 107.147 1.00 47.00 342 MET E N 1
ATOM 7186 C CA . MET B 2 354 ? 108.687 164.287 107.866 1.00 47.00 342 MET E CA 1
ATOM 7187 C C . MET B 2 354 ? 108.362 164.374 109.346 1.00 47.00 342 MET E C 1
ATOM 7188 O O . MET B 2 354 ? 109.272 164.341 110.179 1.00 47.00 342 MET E O 1
ATOM 7193 N N . ILE B 2 355 ? 107.078 164.510 109.691 1.00 46.01 343 ILE E N 1
ATOM 7194 C CA . ILE B 2 355 ? 106.708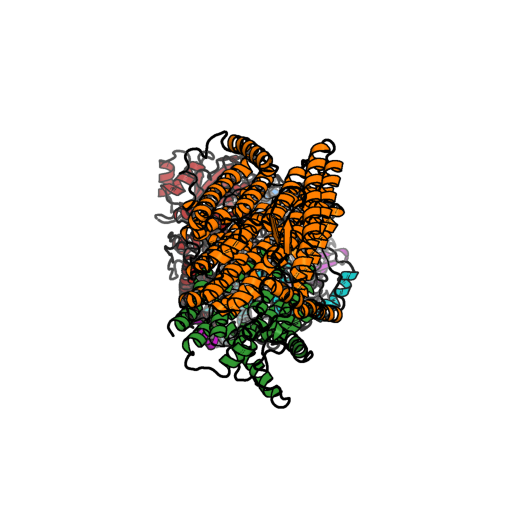 164.718 111.088 1.00 46.01 343 ILE E CA 1
ATOM 7195 C C . ILE B 2 355 ? 106.973 163.460 111.904 1.00 46.01 343 ILE E C 1
ATOM 7196 O O . ILE B 2 355 ? 107.689 163.516 112.905 1.00 46.01 343 ILE E O 1
ATOM 7201 N N . GLN B 2 356 ? 106.492 162.298 111.433 1.00 44.99 344 GLN E N 1
ATOM 7202 C CA . GLN B 2 356 ? 106.624 161.059 112.206 1.00 44.99 344 GLN E CA 1
ATOM 7203 C C . GLN B 2 356 ? 108.076 160.617 112.352 1.00 44.99 344 GLN E C 1
ATOM 7204 O O . GLN B 2 356 ? 108.488 160.189 113.435 1.00 44.99 344 GLN E O 1
ATOM 7210 N N . THR B 2 357 ? 108.870 160.728 111.287 1.00 43.28 345 THR E N 1
ATOM 7211 C CA . THR B 2 357 ? 110.249 160.259 111.363 1.00 43.28 345 THR E CA 1
ATOM 7212 C C . THR B 2 357 ? 111.124 161.186 112.199 1.00 43.28 345 THR E C 1
ATOM 7213 O O . THR B 2 357 ? 112.144 160.751 112.743 1.00 43.28 345 THR E O 1
ATOM 7217 N N . ARG B 2 358 ? 110.752 162.456 112.296 1.00 45.30 346 ARG E N 1
ATOM 7218 C CA . ARG B 2 358 ? 111.530 163.422 113.114 1.00 45.30 346 ARG E CA 1
ATOM 7219 C C . ARG B 2 358 ? 111.213 163.062 114.558 1.00 45.30 346 ARG E C 1
ATOM 7220 O O . ARG B 2 358 ? 112.150 163.024 115.343 1.00 45.30 346 ARG E O 1
ATOM 7228 N N . GLN B 2 359 ? 109.951 162.803 114.883 1.00 45.33 347 GLN E N 1
ATOM 7229 C CA . GLN B 2 359 ? 109.589 162.364 116.231 1.00 45.33 347 GLN E CA 1
ATOM 7230 C C . GLN B 2 359 ? 110.310 161.070 116.621 1.00 45.33 347 GLN E C 1
ATOM 7231 O O . GLN B 2 359 ? 110.877 160.963 117.713 1.00 45.33 347 GLN E O 1
ATOM 7237 N N . LEU B 2 360 ? 110.319 160.087 115.715 1.00 41.98 348 LEU E N 1
ATOM 7238 C CA . LEU B 2 360 ? 111.013 158.831 115.989 1.00 41.98 348 LEU E CA 1
ATOM 7239 C C . LEU B 2 360 ? 112.534 158.900 116.086 1.00 41.98 348 LEU E C 1
ATOM 7240 O O . LEU B 2 360 ? 113.143 158.115 116.819 1.00 41.98 348 LEU E O 1
ATOM 7245 N N . ALA B 2 361 ? 113.162 159.828 115.361 1.00 42.20 349 ALA E N 1
ATOM 7246 C CA . ALA B 2 361 ? 114.609 159.991 115.456 1.00 42.20 349 ALA E CA 1
ATOM 7247 C C . ALA B 2 361 ? 115.021 160.629 116.780 1.00 42.20 349 ALA E C 1
ATOM 7248 O O . ALA B 2 361 ? 116.049 160.255 117.354 1.00 42.20 349 ALA E O 1
ATOM 7250 N N . GLN B 2 362 ? 114.239 161.592 117.280 1.00 44.76 350 GLN E N 1
ATOM 7251 C CA . GLN B 2 362 ? 114.525 162.152 118.599 1.00 44.76 350 GLN E CA 1
ATOM 7252 C C . GLN B 2 362 ? 114.150 161.180 119.708 1.00 44.76 350 GLN E C 1
ATOM 7253 O O . GLN B 2 362 ? 114.755 161.204 120.787 1.00 44.76 350 GLN E O 1
ATOM 7259 N N . GLN B 2 363 ? 113.139 160.338 119.475 1.00 44.19 351 GLN E N 1
ATOM 7260 C CA . GLN B 2 363 ? 112.824 159.279 120.428 1.00 44.19 351 GLN E CA 1
ATOM 7261 C C . GLN B 2 363 ? 113.941 158.249 120.477 1.00 44.19 351 GLN E C 1
ATOM 7262 O O . GLN B 2 363 ? 114.252 157.714 121.545 1.00 44.19 351 GLN E O 1
ATOM 7268 N N . MET B 2 364 ? 114.579 157.993 119.333 1.00 42.70 352 MET E N 1
ATOM 7269 C CA . MET B 2 364 ? 115.635 156.991 119.262 1.00 42.70 352 MET E CA 1
ATOM 7270 C C . MET B 2 364 ? 116.891 157.441 120.000 1.00 42.70 352 MET E C 1
ATOM 7271 O O . MET B 2 364 ? 117.604 156.614 120.578 1.00 42.70 352 MET E O 1
ATOM 7276 N N . ARG B 2 365 ? 117.176 158.748 119.996 1.00 42.23 353 ARG E N 1
ATOM 7277 C CA . ARG B 2 365 ? 118.437 159.235 120.554 1.00 42.23 353 ARG E CA 1
ATOM 7278 C C . ARG B 2 365 ? 118.464 159.147 122.076 1.00 42.23 353 ARG E C 1
ATOM 7279 O O . ARG B 2 365 ? 119.469 158.722 122.657 1.00 42.23 353 ARG E O 1
ATOM 7287 N N . ARG B 2 366 ? 117.338 159.445 122.718 1.00 45.05 354 ARG E N 1
ATOM 7288 C CA . ARG B 2 366 ? 117.249 159.409 124.194 1.00 45.05 354 ARG E CA 1
ATOM 7289 C C . ARG B 2 366 ? 117.172 157.974 124.648 1.00 45.05 354 ARG E C 1
ATOM 7290 O O . ARG B 2 366 ? 117.530 157.707 125.782 1.00 45.05 354 ARG E O 1
ATOM 7298 N N . GLU B 2 367 ? 116.758 157.096 123.757 1.00 41.99 355 GLU E N 1
ATOM 7299 C CA . GLU B 2 367 ? 116.492 155.716 124.130 1.00 41.99 355 GLU E CA 1
ATOM 7300 C C . GLU B 2 367 ? 117.698 154.815 123.880 1.00 41.99 355 GLU E C 1
ATOM 7301 O O . GLU B 2 367 ? 117.879 153.827 124.599 1.00 41.99 355 GLU E O 1
ATOM 7307 N N . VAL B 2 368 ? 118.533 155.143 122.890 1.00 41.69 356 VAL E N 1
ATOM 7308 C CA . VAL B 2 368 ? 119.811 154.457 122.712 1.00 41.69 356 VAL E CA 1
ATOM 7309 C C . VAL B 2 368 ? 120.782 154.827 123.832 1.00 41.69 356 VAL E C 1
ATOM 7310 O O . VAL B 2 368 ? 121.507 153.964 124.344 1.00 41.69 356 VAL E O 1
ATOM 7314 N N . GLN B 2 369 ? 120.772 156.102 124.252 1.00 42.66 357 GLN E N 1
ATOM 7315 C CA . GLN B 2 369 ? 121.659 156.585 125.313 1.00 42.66 357 GLN E CA 1
ATOM 7316 C C . GLN B 2 369 ? 121.418 155.868 126.636 1.00 42.66 357 GLN E C 1
ATOM 7317 O O . GLN B 2 369 ? 122.350 155.664 127.422 1.00 42.66 357 GLN E O 1
ATOM 7323 N N . GLU B 2 370 ? 120.187 155.461 126.890 1.00 43.17 358 GLU E N 1
ATOM 7324 C CA . GLU B 2 370 ? 119.863 154.716 128.120 1.00 43.17 358 GLU E CA 1
ATOM 7325 C C . GLU B 2 370 ? 120.284 153.249 127.977 1.00 43.17 358 GLU E C 1
ATOM 7326 O O . GLU B 2 370 ? 120.508 152.629 129.004 1.00 43.17 358 GLU E O 1
ATOM 7332 N N . LEU B 2 371 ? 120.398 152.733 126.756 1.00 41.12 359 LEU E N 1
ATOM 7333 C CA . LEU B 2 371 ? 120.840 151.351 126.587 1.00 41.12 359 LEU E CA 1
ATOM 7334 C C . LEU B 2 371 ? 122.350 151.207 126.679 1.00 41.12 359 LEU E C 1
ATOM 7335 O O . LEU B 2 371 ? 122.839 150.143 127.069 1.00 41.12 359 LEU E O 1
ATOM 7340 N N . VAL B 2 372 ? 123.101 152.234 126.279 1.00 42.66 360 VAL E N 1
ATOM 7341 C CA . VAL B 2 372 ? 124.552 152.192 126.429 1.00 42.66 360 VAL E CA 1
ATOM 7342 C C . VAL B 2 372 ? 124.927 152.207 127.906 1.00 42.66 360 VAL E C 1
ATOM 7343 O O . VAL B 2 372 ? 125.886 151.549 128.326 1.00 42.66 360 VAL E O 1
ATOM 7347 N N . ASP B 2 373 ? 124.148 152.922 128.723 1.00 44.97 361 ASP E N 1
ATOM 7348 C CA . ASP B 2 373 ? 124.392 152.951 130.161 1.00 44.97 361 ASP E CA 1
ATOM 7349 C C . ASP B 2 373 ? 124.111 151.600 130.812 1.00 44.97 361 ASP E C 1
ATOM 7350 O O . ASP B 2 373 ? 124.765 151.235 131.794 1.00 44.97 361 ASP E O 1
ATOM 7355 N N . VAL B 2 374 ? 123.150 150.841 130.285 1.00 43.61 362 VAL E N 1
ATOM 7356 C CA . VAL B 2 374 ? 122.830 149.542 130.871 1.00 43.61 362 VAL E CA 1
ATOM 7357 C C . VAL B 2 374 ? 123.627 148.445 130.173 1.00 43.61 362 VAL E C 1
ATOM 7358 O O . VAL B 2 374 ? 123.507 147.264 130.517 1.00 43.61 362 VAL E O 1
ATOM 7362 N N . LEU B 2 375 ? 124.453 148.824 129.198 1.00 42.50 363 LEU E N 1
ATOM 7363 C CA . LEU B 2 375 ? 125.376 147.892 128.564 1.00 42.50 363 LEU E CA 1
ATOM 7364 C C . LEU B 2 375 ? 126.799 148.002 129.090 1.00 42.50 363 LEU E C 1
ATOM 7365 O O . LEU B 2 375 ? 127.443 146.972 129.300 1.00 42.50 363 LEU E O 1
ATOM 7370 N N . LEU B 2 376 ? 127.302 149.214 129.331 1.00 43.68 364 LEU E N 1
ATOM 7371 C CA . LEU B 2 376 ? 128.610 149.371 129.953 1.00 43.68 364 LEU E CA 1
ATOM 7372 C C . LEU B 2 376 ? 128.586 149.125 131.456 1.00 43.68 364 LEU E C 1
ATOM 7373 O O . LEU B 2 376 ? 129.656 149.009 132.063 1.00 43.68 364 LEU E O 1
ATOM 7378 N N . SER B 2 377 ? 127.404 149.049 132.072 1.00 44.32 365 SER E N 1
ATOM 7379 C CA . SER B 2 377 ? 127.276 148.697 133.482 1.00 44.32 365 SER E CA 1
ATOM 7380 C C . SER B 2 377 ? 126.751 147.278 133.667 1.00 44.32 365 SER E C 1
ATOM 7381 O O . SER B 2 377 ? 126.353 146.907 134.775 1.00 44.32 365 SER E O 1
ATOM 7384 N N . THR B 2 378 ? 126.728 146.487 132.602 1.00 42.50 366 THR E N 1
ATOM 7385 C CA . THR B 2 378 ? 126.353 145.083 132.704 1.00 42.50 366 THR E CA 1
ATOM 7386 C C . THR B 2 378 ? 127.464 144.315 133.415 1.00 42.50 366 THR E C 1
ATOM 7387 O O . THR B 2 378 ? 128.632 144.443 133.034 1.00 42.50 366 THR E O 1
ATOM 7391 N N . PRO B 2 379 ? 127.137 143.527 134.469 1.00 44.03 367 PRO E N 1
ATOM 7392 C CA . PRO B 2 379 ? 128.162 142.985 135.382 1.00 44.03 367 PRO E CA 1
ATOM 7393 C C . PRO B 2 379 ? 129.265 142.102 134.806 1.00 44.03 367 PRO E C 1
ATOM 7394 O O . PRO B 2 379 ? 130.366 142.094 135.360 1.00 44.03 367 PRO E O 1
ATOM 7398 N N . ASN B 2 380 ? 129.025 141.357 133.728 1.00 41.92 368 ASN E N 1
ATOM 7399 C CA . ASN B 2 380 ? 130.110 140.572 133.146 1.00 41.92 368 ASN E CA 1
ATOM 7400 C C . ASN B 2 380 ? 130.426 140.976 131.712 1.00 41.92 368 ASN E C 1
ATOM 7401 O O . ASN B 2 380 ? 131.209 140.293 131.050 1.00 41.92 368 ASN E O 1
ATOM 7406 N N . MET B 2 381 ? 129.853 142.074 131.221 1.00 41.23 369 MET E N 1
ATOM 7407 C CA . MET B 2 381 ? 130.117 142.495 129.851 1.00 41.23 369 MET E CA 1
ATOM 7408 C C . MET B 2 381 ? 131.529 143.028 129.654 1.00 41.23 369 MET E C 1
ATOM 7409 O O . MET B 2 381 ? 132.043 142.967 128.534 1.00 41.23 369 MET E O 1
ATOM 7414 N N . GLU B 2 382 ? 132.169 143.537 130.703 1.00 43.35 370 GLU E N 1
ATOM 7415 C CA . GLU B 2 382 ? 133.534 144.022 130.567 1.00 43.35 370 GLU E CA 1
ATOM 7416 C C . GLU B 2 382 ? 134.546 142.892 130.453 1.00 43.35 370 GLU E C 1
ATOM 7417 O O . GLU B 2 382 ? 135.475 142.986 129.646 1.00 43.35 370 GLU E O 1
ATOM 7423 N N . GLN B 2 383 ? 134.382 141.811 131.209 1.00 42.89 371 GLN E N 1
ATOM 7424 C CA . GLN B 2 383 ? 135.335 140.712 131.142 1.00 42.89 371 GLN E CA 1
ATOM 7425 C C . GLN B 2 383 ? 135.085 139.781 129.960 1.00 42.89 371 GLN E C 1
ATOM 7426 O O . GLN B 2 383 ? 135.953 138.964 129.637 1.00 42.89 371 GLN E O 1
ATOM 7432 N N . ARG B 2 384 ? 133.937 139.892 129.296 1.00 39.25 372 ARG E N 1
ATOM 7433 C CA . ARG B 2 384 ? 133.686 139.129 128.082 1.00 39.25 372 ARG E CA 1
ATOM 7434 C C . ARG B 2 384 ? 134.159 139.837 126.822 1.00 39.25 372 ARG E C 1
ATOM 7435 O O . ARG B 2 384 ? 134.315 139.182 125.787 1.00 39.25 372 ARG E O 1
ATOM 7443 N N . THR B 2 385 ? 134.404 141.147 126.879 1.00 38.16 373 THR E N 1
ATOM 7444 C CA . THR B 2 385 ? 134.610 141.925 125.663 1.00 38.16 373 THR E CA 1
ATOM 7445 C C . THR B 2 385 ? 135.968 142.621 125.611 1.00 38.16 373 THR E C 1
ATOM 7446 O O . THR B 2 385 ? 136.499 142.852 124.521 1.00 38.16 373 THR E O 1
ATOM 7450 N N . VAL B 2 386 ? 136.539 142.967 126.762 1.00 38.06 374 VAL E N 1
ATOM 7451 C CA . VAL B 2 386 ? 137.802 143.702 126.795 1.00 38.06 374 VAL E CA 1
ATOM 7452 C C . VAL B 2 386 ? 138.951 142.725 126.572 1.00 38.06 374 VAL E C 1
ATOM 7453 O O . VAL B 2 386 ? 139.079 141.727 127.288 1.00 38.06 374 VAL E O 1
ATOM 7457 N N . GLY B 2 387 ? 139.788 143.011 125.575 1.00 38.01 375 GLY E N 1
ATOM 7458 C CA . GLY B 2 387 ? 140.930 142.172 125.273 1.00 38.01 375 GLY E CA 1
ATOM 7459 C C . GLY B 2 387 ? 140.601 140.879 124.568 1.00 38.01 375 GLY E C 1
ATOM 7460 O O . GLY B 2 387 ? 141.467 140.002 124.476 1.00 38.01 375 GLY E O 1
ATOM 7461 N N . ILE B 2 388 ? 139.381 140.735 124.064 1.00 37.01 376 ILE E N 1
ATOM 7462 C CA . ILE B 2 388 ? 138.905 139.510 123.440 1.00 37.01 376 ILE E CA 1
ATOM 7463 C C . ILE B 2 388 ? 138.813 139.762 121.944 1.00 37.01 376 ILE E C 1
ATOM 7464 O O . ILE B 2 388 ? 138.336 140.822 121.523 1.00 37.01 376 ILE E O 1
ATOM 7469 N N . GLY B 2 389 ? 139.296 138.808 121.147 1.00 36.24 377 GLY E N 1
ATOM 7470 C CA . GLY B 2 389 ? 139.203 138.894 119.703 1.00 36.24 377 GLY E CA 1
ATOM 7471 C C . GLY B 2 389 ? 139.992 140.040 119.112 1.00 36.24 377 GLY E C 1
ATOM 7472 O O . GLY B 2 389 ? 139.456 140.828 118.328 1.00 36.24 377 GLY E O 1
ATOM 7473 N N . ARG B 2 390 ? 141.255 140.163 119.509 1.00 37.95 378 ARG E N 1
ATOM 7474 C CA . ARG B 2 390 ? 142.061 141.305 119.111 1.00 37.95 378 ARG E CA 1
ATOM 7475 C C . ARG B 2 390 ? 142.432 141.220 117.636 1.00 37.95 378 ARG E C 1
ATOM 7476 O O . ARG B 2 390 ? 142.973 140.210 117.177 1.00 37.95 378 ARG E O 1
ATOM 7484 N N . LEU B 2 391 ? 142.132 142.285 116.898 1.00 36.70 379 LEU E N 1
ATOM 7485 C CA . LEU B 2 391 ? 142.563 142.435 115.514 1.00 36.70 379 LEU E CA 1
ATOM 7486 C C . LEU B 2 391 ? 143.820 143.294 115.498 1.00 36.70 379 LEU E C 1
ATOM 7487 O O . LEU B 2 391 ? 143.762 144.493 115.781 1.00 36.70 379 LEU E O 1
ATOM 7492 N N . ASP B 2 392 ? 144.945 142.678 115.158 1.00 38.45 380 ASP E N 1
ATOM 7493 C CA . ASP B 2 392 ? 146.222 143.373 115.118 1.00 38.45 380 ASP E CA 1
ATOM 7494 C C . ASP B 2 392 ? 146.205 144.424 114.007 1.00 38.45 380 ASP E C 1
ATOM 7495 O O . ASP B 2 392 ? 145.807 144.110 112.877 1.00 38.45 380 ASP E O 1
ATOM 7500 N N . PRO B 2 393 ? 146.563 145.683 114.304 1.00 37.34 381 PRO E N 1
ATOM 7501 C CA . PRO B 2 393 ? 146.368 146.774 113.326 1.00 37.34 381 PRO E CA 1
ATOM 7502 C C . PRO B 2 393 ? 147.165 146.648 112.038 1.00 37.34 381 PRO E C 1
ATOM 7503 O O . PRO B 2 393 ? 146.659 147.024 110.974 1.00 37.34 381 PRO E O 1
ATOM 7507 N N . GLU B 2 394 ? 148.394 146.135 112.093 1.00 38.63 382 GLU E N 1
ATOM 7508 C CA . GLU B 2 394 ? 149.138 145.945 110.854 1.00 38.63 382 GLU E CA 1
ATOM 7509 C C . GLU B 2 394 ? 148.698 144.688 110.114 1.00 38.63 382 GLU E C 1
ATOM 7510 O O . GLU B 2 394 ? 148.951 144.567 108.911 1.00 38.63 382 GLU E O 1
ATOM 7516 N N . ILE B 2 395 ? 148.038 143.754 110.801 1.00 36.69 383 ILE E N 1
ATOM 7517 C CA . ILE B 2 395 ? 147.348 142.671 110.106 1.00 36.69 383 ILE E CA 1
ATOM 7518 C C . ILE B 2 395 ? 146.123 143.215 109.375 1.00 36.69 383 ILE E C 1
ATOM 7519 O O . ILE B 2 395 ? 145.829 142.818 108.239 1.00 36.69 383 ILE E O 1
ATOM 7524 N N . ALA B 2 396 ? 145.422 144.170 109.995 1.00 34.88 384 ALA E N 1
ATOM 7525 C CA . ALA B 2 396 ? 144.254 144.787 109.374 1.00 34.88 384 ALA E CA 1
ATOM 7526 C C . ALA B 2 396 ? 144.626 145.649 108.173 1.00 34.88 384 ALA E C 1
ATOM 7527 O O . ALA B 2 396 ? 143.816 145.804 107.252 1.00 34.88 384 ALA E O 1
ATOM 7529 N N . ARG B 2 397 ? 145.828 146.225 108.169 1.00 34.26 385 ARG E N 1
ATOM 7530 C CA . ARG B 2 397 ? 146.274 147.006 107.020 1.00 34.26 385 ARG E CA 1
ATOM 7531 C C . ARG B 2 397 ? 146.617 146.101 105.841 1.00 34.26 385 ARG E C 1
ATOM 7532 O O . ARG B 2 397 ? 146.278 146.407 104.691 1.00 34.26 385 ARG E O 1
ATOM 7540 N N . ASP B 2 398 ? 147.275 144.969 106.116 1.00 36.86 386 ASP E N 1
ATOM 7541 C CA . ASP B 2 398 ? 147.745 144.086 105.051 1.00 36.86 386 ASP E CA 1
ATOM 7542 C C . ASP B 2 398 ? 146.590 143.400 104.332 1.00 36.86 386 ASP E C 1
ATOM 7543 O O . ASP B 2 398 ? 146.631 143.219 103.110 1.00 36.86 386 ASP E O 1
ATOM 7548 N N . PHE B 2 399 ? 145.554 143.012 105.068 1.00 34.61 387 PHE E N 1
ATOM 7549 C CA . PHE B 2 399 ? 144.412 142.330 104.480 1.00 34.61 387 PHE E CA 1
ATOM 7550 C C . PHE B 2 399 ? 143.313 143.282 104.031 1.00 34.61 387 PHE E C 1
ATOM 7551 O O . PHE B 2 399 ? 142.287 142.809 103.528 1.00 34.61 387 PHE E O 1
ATOM 7559 N N . SER B 2 400 ? 143.522 144.593 104.191 1.00 32.91 388 SER E N 1
ATOM 7560 C CA . SER B 2 400 ? 142.605 145.661 103.775 1.00 32.91 388 SER E CA 1
ATOM 7561 C C . SER B 2 400 ? 141.222 145.492 104.402 1.00 32.91 388 SER E C 1
ATOM 7562 O O . SER B 2 400 ? 140.200 145.398 103.721 1.00 32.91 388 SER E O 1
ATOM 7565 N N . ASN B 2 401 ? 141.216 145.441 105.729 1.00 33.40 389 ASN E N 1
ATOM 7566 C CA . ASN B 2 401 ? 139.974 145.354 106.474 1.00 33.40 389 ASN E CA 1
ATOM 7567 C C . ASN B 2 401 ? 139.231 146.686 106.402 1.00 33.40 389 ASN E C 1
ATOM 7568 O O . ASN B 2 401 ? 139.833 147.752 106.250 1.00 33.40 389 ASN E O 1
ATOM 7573 N N . VAL B 2 402 ? 137.901 146.616 106.476 1.00 32.22 390 VAL E N 1
ATOM 7574 C CA . VAL B 2 402 ? 137.053 147.787 106.286 1.00 32.22 390 VAL E CA 1
ATOM 7575 C C . VAL B 2 402 ? 136.147 147.976 107.497 1.00 32.22 390 VAL E C 1
ATOM 7576 O O . VAL B 2 402 ? 135.880 147.040 108.258 1.00 32.22 390 VAL E O 1
ATOM 7580 N N . GLY B 2 403 ? 135.705 149.218 107.688 1.00 33.42 391 GLY E N 1
ATOM 7581 C CA . GLY B 2 403 ? 134.631 149.538 108.598 1.00 33.42 391 GLY E CA 1
ATOM 7582 C C . GLY B 2 403 ? 134.979 149.588 110.066 1.00 33.42 391 GLY E C 1
ATOM 7583 O O . GLY B 2 403 ? 136.109 149.898 110.452 1.00 33.42 391 GLY E O 1
ATOM 7584 N N . PRO B 2 404 ? 133.976 149.291 110.924 1.00 33.84 392 PRO E N 1
ATOM 7585 C CA . PRO B 2 404 ? 134.167 149.362 112.381 1.00 33.84 392 PRO E CA 1
ATOM 7586 C C . PRO B 2 404 ? 135.215 148.403 112.921 1.00 33.84 392 PRO E C 1
ATOM 7587 O O . PRO B 2 404 ? 135.763 148.618 114.006 1.00 33.84 392 PRO E O 1
ATOM 7591 N N . MET B 2 405 ? 135.493 147.337 112.175 1.00 35.54 393 MET E N 1
ATOM 7592 C CA . MET B 2 405 ? 136.504 146.383 112.601 1.00 35.54 393 MET E CA 1
ATOM 7593 C C . MET B 2 405 ? 137.912 146.921 112.365 1.00 35.54 393 MET E C 1
ATOM 7594 O O . MET B 2 405 ? 138.821 146.637 113.152 1.00 35.54 393 MET E O 1
ATOM 7599 N N . VAL B 2 406 ? 138.115 147.719 111.314 1.00 34.39 394 VAL E N 1
ATOM 7600 C CA . VAL B 2 406 ? 139.428 148.324 111.111 1.00 34.39 394 VAL E CA 1
ATOM 7601 C C . VAL B 2 406 ? 139.500 149.696 111.786 1.00 34.39 394 VAL E C 1
ATOM 7602 O O . VAL B 2 406 ? 140.592 150.163 112.124 1.00 34.39 394 VAL E O 1
ATOM 7606 N N . ARG B 2 407 ? 138.353 150.345 112.019 1.00 34.69 395 ARG E N 1
ATOM 7607 C CA . ARG B 2 407 ? 138.342 151.632 112.699 1.00 34.69 395 ARG E CA 1
ATOM 7608 C C . ARG B 2 407 ? 138.586 151.491 114.190 1.00 34.69 395 ARG E C 1
ATOM 7609 O O . ARG B 2 407 ? 139.193 152.381 114.792 1.00 34.69 395 ARG E O 1
ATOM 7617 N N . ALA B 2 408 ? 138.136 150.394 114.794 1.00 36.11 396 ALA E N 1
ATOM 7618 C CA . ALA B 2 408 ? 138.580 150.051 116.135 1.00 36.11 396 ALA E CA 1
ATOM 7619 C C . ALA B 2 408 ? 140.065 149.731 116.183 1.00 36.11 396 ALA E C 1
ATOM 7620 O O . ALA B 2 408 ? 140.708 150.005 117.198 1.00 36.11 396 ALA E O 1
ATOM 7622 N N . SER B 2 409 ? 140.639 149.214 115.098 1.00 35.99 397 SER E N 1
ATOM 7623 C CA . SER B 2 409 ? 142.056 148.887 115.036 1.00 35.99 397 SER E CA 1
ATOM 7624 C C . SER B 2 409 ? 142.928 150.093 114.691 1.00 35.99 397 SER E C 1
ATOM 7625 O O . SER B 2 409 ? 144.100 149.921 114.346 1.00 35.99 397 SER E O 1
ATOM 7628 N N . GLY B 2 410 ? 142.383 151.307 114.770 1.00 36.23 398 GLY E N 1
ATOM 7629 C CA . GLY B 2 410 ? 143.162 152.518 114.645 1.00 36.23 398 GLY E CA 1
ATOM 7630 C C . GLY B 2 410 ? 143.171 153.153 113.272 1.00 36.23 398 GLY E C 1
ATOM 7631 O O . GLY B 2 410 ? 143.676 154.274 113.135 1.00 36.23 398 GLY E O 1
ATOM 7632 N N . HIS B 2 411 ? 142.635 152.484 112.257 1.00 35.42 399 HIS E N 1
ATOM 7633 C CA . HIS B 2 411 ? 142.622 153.007 110.895 1.00 35.42 399 HIS E CA 1
ATOM 7634 C C . HIS B 2 411 ? 141.300 153.729 110.667 1.00 35.42 399 HIS E C 1
ATOM 7635 O O . HIS B 2 411 ? 140.277 153.095 110.396 1.00 35.42 399 HIS E O 1
ATOM 7642 N N . ALA B 2 412 ? 141.327 155.059 110.761 1.00 36.57 400 ALA E N 1
ATOM 7643 C CA . ALA B 2 412 ? 140.123 155.876 110.616 1.00 36.57 400 ALA E CA 1
ATOM 7644 C C . ALA B 2 412 ? 139.848 156.129 109.132 1.00 36.57 400 ALA E C 1
ATOM 7645 O O . ALA B 2 412 ? 140.003 157.234 108.608 1.00 36.57 400 ALA E O 1
ATOM 7647 N N . ARG B 2 413 ? 139.426 155.068 108.451 1.00 35.55 401 ARG E N 1
ATOM 7648 C CA . ARG B 2 413 ? 139.048 155.133 107.046 1.00 35.55 401 ARG E CA 1
ATOM 7649 C C . ARG B 2 413 ? 137.549 154.878 106.939 1.00 35.55 401 ARG E C 1
ATOM 7650 O O . ARG B 2 413 ? 136.996 154.061 107.684 1.00 35.55 401 ARG E O 1
ATOM 7658 N N . ASP B 2 414 ? 136.847 155.675 106.141 1.00 38.05 402 ASP E N 1
ATOM 7659 C CA . ASP B 2 414 ? 135.374 155.583 105.978 1.00 38.05 402 ASP E CA 1
ATOM 7660 C C . ASP B 2 414 ? 135.030 156.126 104.597 1.00 38.05 402 ASP E C 1
ATOM 7661 O O . ASP B 2 414 ? 135.554 157.180 104.238 1.00 38.05 402 ASP E O 1
ATOM 7666 N N . THR B 2 415 ? 134.180 155.452 103.853 1.00 36.07 403 THR E N 1
ATOM 7667 C CA . THR B 2 415 ? 133.879 155.829 102.470 1.00 36.07 403 THR E CA 1
ATOM 7668 C C . THR B 2 415 ? 133.156 157.162 102.373 1.00 36.07 403 THR E C 1
ATOM 7669 O O . THR B 2 415 ? 133.524 158.004 101.550 1.00 36.07 403 THR E O 1
ATOM 7673 N N . ARG B 2 416 ? 132.248 157.406 103.334 1.00 38.08 404 ARG E N 1
ATOM 7674 C CA . ARG B 2 416 ? 131.386 158.622 103.381 1.00 38.08 404 ARG E CA 1
ATOM 7675 C C . ARG B 2 416 ? 132.217 159.874 103.551 1.00 38.08 404 ARG E C 1
ATOM 7676 O O . ARG B 2 416 ? 131.712 160.954 103.240 1.00 38.08 404 ARG E O 1
ATOM 7684 N N . ALA B 2 417 ? 133.428 159.726 104.029 1.00 38.00 405 ALA E N 1
ATOM 7685 C CA . ALA B 2 417 ? 134.357 160.833 104.225 1.00 38.00 405 ALA E CA 1
ATOM 7686 C C . ALA B 2 417 ? 135.500 160.807 103.211 1.00 38.00 405 ALA E C 1
ATOM 7687 O O . ALA B 2 417 ? 135.864 161.854 102.667 1.00 38.00 405 ALA E O 1
ATOM 7689 N N . ASP B 2 418 ? 136.088 159.628 102.956 1.00 38.36 406 ASP E N 1
ATOM 7690 C CA . ASP B 2 418 ? 137.203 159.544 102.008 1.00 38.36 406 ASP E CA 1
ATOM 7691 C C . ASP B 2 418 ? 136.747 159.692 100.561 1.00 38.36 406 ASP E C 1
ATOM 7692 O O . ASP B 2 418 ? 137.430 160.344 99.764 1.00 38.36 406 ASP E O 1
ATOM 7697 N N . HIS B 2 419 ? 135.619 159.090 100.197 1.00 34.97 407 HIS E N 1
ATOM 7698 C CA . HIS B 2 419 ? 135.087 159.159 98.835 1.00 34.97 407 HIS E CA 1
ATOM 7699 C C . HIS B 2 419 ? 133.633 159.599 98.908 1.00 34.97 407 HIS E C 1
ATOM 7700 O O . HIS B 2 419 ? 132.718 158.768 98.887 1.00 34.97 407 HIS E O 1
ATOM 7707 N N . PRO B 2 420 ? 133.387 160.910 99.018 1.00 36.35 408 PRO E N 1
ATOM 7708 C CA . PRO B 2 420 ? 132.023 161.396 99.269 1.00 36.35 408 PRO E CA 1
ATOM 7709 C C . PRO B 2 420 ? 131.080 161.136 98.100 1.00 36.35 408 PRO E C 1
ATOM 7710 O O . PRO B 2 420 ? 131.403 161.390 96.938 1.00 36.35 408 PRO E O 1
ATOM 7714 N N . PHE B 2 421 ? 129.903 160.616 98.435 1.00 32.90 409 PHE E N 1
ATOM 7715 C CA . PHE B 2 421 ? 128.924 160.122 97.480 1.00 32.90 409 PHE E CA 1
ATOM 7716 C C . PHE B 2 421 ? 127.545 160.522 97.984 1.00 32.90 409 PHE E C 1
ATOM 7717 O O . PHE B 2 421 ? 127.394 160.920 99.143 1.00 32.90 409 PHE E O 1
ATOM 7725 N N . VAL B 2 422 ? 126.533 160.343 97.117 1.00 33.15 410 VAL E N 1
ATOM 7726 C CA . VAL B 2 422 ? 125.159 160.868 97.202 1.00 33.15 410 VAL E CA 1
ATOM 7727 C C . VAL B 2 422 ? 125.111 162.263 97.839 1.00 33.15 410 VAL E C 1
ATOM 7728 O O . VAL B 2 422 ? 125.739 163.195 97.325 1.00 33.15 410 VAL E O 1
ATOM 7732 N N . GLY B 2 423 ? 124.381 162.436 98.938 1.00 35.74 411 GLY E N 1
ATOM 7733 C CA . GLY B 2 423 ? 124.338 163.720 99.607 1.00 35.74 411 GLY E CA 1
ATOM 7734 C C . GLY B 2 423 ? 125.142 163.788 100.891 1.00 35.74 411 GLY E C 1
ATOM 7735 O O . GLY B 2 423 ? 124.773 164.521 101.812 1.00 35.74 411 GLY E O 1
ATOM 7736 N N . TYR B 2 424 ? 126.243 163.039 100.971 1.00 36.02 412 TYR E N 1
ATOM 7737 C CA . TYR B 2 424 ? 127.062 163.012 102.179 1.00 36.02 412 TYR E CA 1
ATOM 7738 C C . TYR B 2 424 ? 128.043 164.170 102.270 1.00 36.02 412 TYR E C 1
ATOM 7739 O O . TYR B 2 424 ? 128.654 164.357 103.327 1.00 36.02 412 TYR E O 1
ATOM 7748 N N . GLY B 2 425 ? 128.214 164.946 101.203 1.00 39.62 413 GLY E N 1
ATOM 7749 C CA . GLY B 2 425 ? 129.013 166.151 101.284 1.00 39.62 413 GLY E CA 1
ATOM 7750 C C . GLY B 2 425 ? 128.234 167.270 101.942 1.00 39.62 413 GLY E C 1
ATOM 7751 O O . GLY B 2 425 ? 128.805 168.264 102.400 1.00 39.62 413 GLY E O 1
ATOM 7752 N N . LEU B 2 426 ? 126.913 167.103 101.993 1.00 40.31 414 LEU E N 1
ATOM 7753 C CA . LEU B 2 426 ? 126.006 168.049 102.625 1.00 40.31 414 LEU E CA 1
ATOM 7754 C C . LEU B 2 426 ? 125.381 167.558 103.926 1.00 40.31 414 LEU E C 1
ATOM 7755 O O . LEU B 2 426 ? 124.222 167.870 104.201 1.00 40.31 414 LEU E O 1
ATOM 7760 N N . LEU B 2 427 ? 126.123 166.767 104.693 1.00 40.48 415 LEU E N 1
ATOM 7761 C CA . LEU B 2 427 ? 125.590 166.192 105.948 1.00 40.48 415 LEU E CA 1
ATOM 7762 C C . LEU B 2 427 ? 126.685 166.252 107.024 1.00 40.48 415 LEU E C 1
ATOM 7763 O O . LEU B 2 427 ? 127.864 166.220 106.657 1.00 40.48 415 LEU E O 1
ATOM 7768 N N . PRO B 2 428 ? 126.347 166.377 108.327 1.00 43.06 416 PRO E N 1
ATOM 7769 C CA . PRO B 2 428 ? 127.371 166.467 109.380 1.00 43.06 416 PRO E CA 1
ATOM 7770 C C . PRO B 2 428 ? 128.139 165.182 109.653 1.00 43.06 416 PRO E C 1
ATOM 7771 O O . PRO B 2 428 ? 127.779 164.405 110.544 1.00 43.06 416 PRO E O 1
ATOM 7775 N N . MET B 2 429 ? 129.132 164.886 108.816 1.00 44.53 417 MET E N 1
ATOM 7776 C CA . MET B 2 429 ? 129.872 163.617 108.998 1.00 44.53 417 MET E CA 1
ATOM 7777 C C . MET B 2 429 ? 131.005 163.707 110.019 1.00 44.53 417 MET E C 1
ATOM 7778 O O . MET B 2 429 ? 131.761 164.685 109.950 1.00 44.53 417 MET E O 1
ATOM 7783 N N . GLU B 2 430 ? 131.066 162.790 110.964 1.00 44.38 418 GLU E N 1
ATOM 7784 C CA . GLU B 2 430 ? 132.088 162.468 111.945 1.00 44.38 418 GLU E CA 1
ATOM 7785 C C . GLU B 2 430 ? 132.606 161.038 111.943 1.00 44.38 418 GLU E C 1
ATOM 7786 O O . GLU B 2 430 ? 131.815 160.102 112.087 1.00 44.38 418 GLU E O 1
ATOM 7792 N N . VAL B 2 431 ? 133.913 160.868 111.750 1.00 42.21 419 VAL E N 1
ATOM 7793 C CA . VAL B 2 431 ? 134.529 159.550 111.612 1.00 42.21 419 VAL E CA 1
ATOM 7794 C C . VAL B 2 431 ? 134.861 159.084 113.025 1.00 42.21 419 VAL E C 1
ATOM 7795 O O . VAL B 2 431 ? 135.510 159.805 113.791 1.00 42.21 419 VAL E O 1
ATOM 7799 N N . HIS B 2 432 ? 134.428 157.871 113.368 1.00 39.73 420 HIS E N 1
ATOM 7800 C CA . HIS B 2 432 ? 134.575 157.325 114.716 1.00 39.73 420 HIS E CA 1
ATOM 7801 C C . HIS B 2 432 ? 135.556 156.158 114.687 1.00 39.73 420 HIS E C 1
ATOM 7802 O O . HIS B 2 432 ? 135.280 155.117 114.086 1.00 39.73 420 HIS E O 1
ATOM 7809 N N . SER B 2 433 ? 136.687 156.326 115.362 1.00 38.90 421 SER E N 1
ATOM 7810 C CA . SER B 2 433 ? 137.711 155.300 115.460 1.00 38.90 421 SER E CA 1
ATOM 7811 C C . SER B 2 433 ? 138.134 155.115 116.911 1.00 38.90 421 SER E C 1
ATOM 7812 O O . SER B 2 433 ? 138.020 156.024 117.738 1.00 38.90 421 SER E O 1
ATOM 7815 N N . GLU B 2 434 ? 138.620 153.913 117.216 1.00 39.61 422 GLU E N 1
ATOM 7816 C CA . GLU B 2 434 ? 139.150 153.595 118.534 1.00 39.61 422 GLU E CA 1
ATOM 7817 C C . GLU B 2 434 ? 140.572 153.076 118.373 1.00 39.61 422 GLU E C 1
ATOM 7818 O O . GLU B 2 434 ? 141.071 152.907 117.256 1.00 39.61 422 GLU E O 1
ATOM 7824 N N . GLN B 2 435 ? 141.231 152.823 119.503 1.00 41.26 423 GLN E N 1
ATOM 7825 C CA . GLN B 2 435 ? 142.602 152.327 119.500 1.00 41.26 423 GLN E CA 1
ATOM 7826 C C . GLN B 2 435 ? 142.768 150.949 120.118 1.00 41.26 423 GLN E C 1
ATOM 7827 O O . GLN B 2 435 ? 143.654 150.208 119.675 1.00 41.26 423 GLN E O 1
ATOM 7833 N N . GLY B 2 436 ? 141.979 150.588 121.128 1.00 40.24 424 GLY E N 1
ATOM 7834 C CA . GLY B 2 436 ? 141.918 149.199 121.554 1.00 40.24 424 GLY E CA 1
ATOM 7835 C C . GLY B 2 436 ? 141.305 148.364 120.450 1.00 40.24 424 GLY E C 1
ATOM 7836 O O . GLY B 2 436 ? 140.420 148.827 119.727 1.00 40.24 424 GLY E O 1
ATOM 7837 N N . CYS B 2 437 ? 141.778 147.137 120.300 1.00 39.17 425 CYS E N 1
ATOM 7838 C CA . CYS B 2 437 ? 141.522 146.390 119.069 1.00 39.17 425 CYS E CA 1
ATOM 7839 C C . CYS B 2 437 ? 140.602 145.198 119.295 1.00 39.17 425 CYS E C 1
ATOM 7840 O O . CYS B 2 437 ? 140.662 144.209 118.573 1.00 39.17 425 CYS E O 1
ATOM 7843 N N . ASP B 2 438 ? 139.701 145.302 120.267 1.00 37.45 426 ASP E N 1
ATOM 7844 C CA . ASP B 2 438 ? 138.984 144.139 120.776 1.00 37.45 426 ASP E CA 1
ATOM 7845 C C . ASP B 2 438 ? 137.482 144.225 120.528 1.00 37.45 426 ASP E C 1
ATOM 7846 O O . ASP B 2 438 ? 137.029 145.078 119.757 1.00 37.45 426 ASP E O 1
ATOM 7851 N N . VAL B 2 439 ? 136.726 143.308 121.147 1.00 35.38 427 VAL E N 1
ATOM 7852 C CA . VAL B 2 439 ? 135.283 143.194 120.918 1.00 35.38 427 VAL E CA 1
ATOM 7853 C C . VAL B 2 439 ? 134.564 144.468 121.351 1.00 35.38 427 VAL E C 1
ATOM 7854 O O . VAL B 2 439 ? 133.699 144.986 120.633 1.00 35.38 427 VAL E O 1
ATOM 7858 N N . ILE B 2 440 ? 134.947 145.013 122.512 1.00 36.62 428 ILE E N 1
ATOM 7859 C CA . ILE B 2 440 ? 134.244 146.156 123.093 1.00 36.62 428 ILE E CA 1
ATOM 7860 C C . ILE B 2 440 ? 134.434 147.411 122.241 1.00 36.62 428 ILE E C 1
ATOM 7861 O O . ILE B 2 440 ? 133.508 148.217 122.089 1.00 36.62 428 ILE E O 1
ATOM 7866 N N . SER B 2 441 ? 135.608 147.572 121.627 1.00 36.65 429 SER E N 1
ATOM 7867 C CA . SER B 2 441 ? 135.871 148.783 120.858 1.00 36.65 429 SER E CA 1
ATOM 7868 C C . SER B 2 441 ? 135.148 148.761 119.518 1.00 36.65 429 SER E C 1
ATOM 7869 O O . SER B 2 441 ? 134.783 149.816 118.988 1.00 36.65 429 SER E O 1
ATOM 7872 N N . ARG B 2 442 ? 134.945 147.572 118.953 1.00 34.89 430 ARG E N 1
ATOM 7873 C CA . ARG B 2 442 ? 134.124 147.448 117.758 1.00 34.89 430 ARG E CA 1
ATOM 7874 C C . ARG B 2 442 ? 132.664 147.731 118.064 1.00 34.89 430 ARG E C 1
ATOM 7875 O O . ARG B 2 442 ? 131.930 148.216 117.197 1.00 34.89 430 ARG E O 1
ATOM 7883 N N . LEU B 2 443 ? 132.228 147.419 119.285 1.00 34.72 431 LEU E N 1
ATOM 7884 C CA . LEU B 2 443 ? 130.922 147.872 119.740 1.00 34.72 431 LEU E CA 1
ATOM 7885 C C . LEU B 2 443 ? 130.918 149.379 119.964 1.00 34.72 431 LEU E C 1
ATOM 7886 O O . LEU B 2 443 ? 129.926 150.052 119.666 1.00 34.72 431 LEU E O 1
ATOM 7891 N N . LYS B 2 444 ? 132.028 149.930 120.470 1.00 35.40 432 LYS E N 1
ATOM 7892 C CA . LYS B 2 444 ? 132.079 151.358 120.771 1.00 35.40 432 LYS E CA 1
ATOM 7893 C C . LYS B 2 444 ? 132.184 152.210 119.513 1.00 35.40 432 LYS E C 1
ATOM 7894 O O . LYS B 2 444 ? 131.768 153.374 119.527 1.00 35.40 432 LYS E O 1
ATOM 7900 N N . VAL B 2 445 ? 132.758 151.672 118.432 1.00 35.35 433 VAL E N 1
ATOM 7901 C CA . VAL B 2 445 ? 132.654 152.344 117.140 1.00 35.35 433 VAL E CA 1
ATOM 7902 C C . VAL B 2 445 ? 131.204 152.360 116.676 1.00 35.35 433 VAL E C 1
ATOM 7903 O O . VAL B 2 445 ? 130.685 153.395 116.243 1.00 35.35 433 VAL E O 1
ATOM 7907 N N . ARG B 2 446 ? 130.539 151.222 116.782 1.00 34.10 434 ARG E N 1
ATOM 7908 C CA . ARG B 2 446 ? 129.143 151.098 116.320 1.00 34.10 434 ARG E CA 1
ATOM 7909 C C . ARG B 2 446 ? 128.231 151.943 117.199 1.00 34.10 434 ARG E C 1
ATOM 7910 O O . ARG B 2 446 ? 127.299 152.507 116.647 1.00 34.10 434 ARG E O 1
ATOM 7918 N N . ILE B 2 447 ? 128.495 152.024 118.508 1.00 34.81 435 ILE E N 1
ATOM 7919 C CA . ILE B 2 447 ? 127.691 152.864 119.395 1.00 34.81 435 ILE E CA 1
ATOM 7920 C C . ILE B 2 447 ? 127.819 154.330 118.999 1.00 34.81 435 ILE E C 1
ATOM 7921 O O . ILE B 2 447 ? 126.818 155.051 118.897 1.00 34.81 435 ILE E O 1
ATOM 7926 N N . ASN B 2 448 ? 129.048 154.784 118.735 1.00 36.48 436 ASN E N 1
ATOM 7927 C CA . ASN B 2 448 ? 129.273 156.168 118.333 1.00 36.48 436 ASN E CA 1
ATOM 7928 C C . ASN B 2 448 ? 128.733 156.449 116.937 1.00 36.48 436 ASN E C 1
ATOM 7929 O O . ASN B 2 448 ? 128.385 157.593 116.628 1.00 36.48 436 ASN E O 1
ATOM 7934 N N . GLU B 2 449 ? 128.657 155.426 116.083 1.00 36.04 437 GLU E N 1
ATOM 7935 C CA . GLU B 2 449 ? 128.107 155.622 114.747 1.00 36.04 437 GLU E CA 1
ATOM 7936 C C . GLU B 2 449 ? 126.586 155.710 114.764 1.00 36.04 437 GLU E C 1
ATOM 7937 O O . GLU B 2 449 ? 125.995 156.219 113.808 1.00 36.04 437 GLU E O 1
ATOM 7943 N N . VAL B 2 450 ? 125.938 155.208 115.821 1.00 35.68 438 VAL E N 1
ATOM 7944 C CA . VAL B 2 450 ? 124.499 155.413 115.992 1.00 35.68 438 VAL E CA 1
ATOM 7945 C C . VAL B 2 450 ? 124.195 156.890 116.217 1.00 35.68 438 VAL E C 1
ATOM 7946 O O . VAL B 2 450 ? 123.267 157.448 115.617 1.00 35.68 438 VAL E O 1
ATOM 7950 N N . TYR B 2 451 ? 124.991 157.548 117.065 1.00 37.76 439 TYR E N 1
ATOM 7951 C CA . TYR B 2 451 ? 124.770 158.958 117.373 1.00 37.76 439 TYR E CA 1
ATOM 7952 C C . TYR B 2 451 ? 125.062 159.846 116.170 1.00 37.76 439 TYR E C 1
ATOM 7953 O O . TYR B 2 451 ? 124.400 160.872 115.976 1.00 37.76 439 TYR E O 1
ATOM 7962 N N . THR B 2 452 ? 126.048 159.470 115.354 1.00 37.76 440 THR E N 1
ATOM 7963 C CA . THR B 2 452 ? 126.344 160.232 114.145 1.00 37.76 440 THR E CA 1
ATOM 7964 C C . THR B 2 452 ? 125.268 160.016 113.083 1.00 37.76 440 THR E C 1
ATOM 7965 O O . THR B 2 452 ? 124.874 160.963 112.390 1.00 37.76 440 THR E O 1
ATOM 7969 N N . ALA B 2 453 ? 124.761 158.782 112.967 1.00 36.94 441 ALA E N 1
ATOM 7970 C CA . ALA B 2 453 ? 123.673 158.499 112.032 1.00 36.94 441 ALA E CA 1
ATOM 7971 C C . ALA B 2 453 ? 122.397 159.227 112.428 1.00 36.94 441 ALA E C 1
ATOM 7972 O O . ALA B 2 453 ? 121.650 159.697 111.564 1.00 36.94 441 ALA E O 1
ATOM 7974 N N . LEU B 2 454 ? 122.133 159.333 113.732 1.00 37.92 442 LEU E N 1
ATOM 7975 C CA . LEU B 2 454 ? 120.995 160.115 114.199 1.00 37.92 442 LEU E CA 1
ATOM 7976 C C . LEU B 2 454 ? 121.199 161.606 113.962 1.00 37.92 442 LEU E C 1
ATOM 7977 O O . LEU B 2 454 ? 120.221 162.341 113.796 1.00 37.92 442 LEU E O 1
ATOM 7982 N N . ASN B 2 455 ? 122.452 162.069 113.951 1.00 39.73 443 ASN E N 1
ATOM 7983 C CA . ASN B 2 455 ? 122.720 163.478 113.680 1.00 39.73 443 ASN E CA 1
ATOM 7984 C C . ASN B 2 455 ? 122.488 163.818 112.213 1.00 39.73 443 ASN E C 1
ATOM 7985 O O . ASN B 2 455 ? 121.945 164.882 111.897 1.00 39.73 443 ASN E O 1
ATOM 7990 N N . MET B 2 456 ? 122.900 162.934 111.301 1.00 40.42 444 MET E N 1
ATOM 7991 C CA . MET B 2 456 ? 122.686 163.184 109.881 1.00 40.42 444 MET E CA 1
ATOM 7992 C C . MET B 2 456 ? 121.236 162.969 109.468 1.00 40.42 444 MET E C 1
ATOM 7993 O O . MET B 2 456 ? 120.778 163.585 108.500 1.00 40.42 444 MET E O 1
ATOM 7998 N N . ILE B 2 457 ? 120.505 162.102 110.173 1.00 38.84 445 ILE E N 1
ATOM 7999 C CA . ILE B 2 457 ? 119.071 161.970 109.928 1.00 38.84 445 ILE E CA 1
ATOM 8000 C C . ILE B 2 457 ? 118.338 163.219 110.402 1.00 38.84 445 ILE E C 1
ATOM 8001 O O . ILE B 2 457 ? 117.464 163.746 109.702 1.00 38.84 445 ILE E O 1
ATOM 8006 N N . ASP B 2 458 ? 118.709 163.731 111.581 1.00 42.16 446 ASP E N 1
ATOM 8007 C CA . ASP B 2 458 ? 118.072 164.928 112.126 1.00 42.16 446 ASP E CA 1
ATOM 8008 C C . ASP B 2 458 ? 118.383 166.159 111.284 1.00 42.16 446 ASP E C 1
ATOM 8009 O O . ASP B 2 458 ? 117.520 167.024 111.092 1.00 42.16 446 ASP E O 1
ATOM 8014 N N . TYR B 2 459 ? 119.612 166.261 110.776 1.00 42.41 447 TYR E N 1
ATOM 8015 C CA . TYR B 2 459 ? 119.947 167.380 109.902 1.00 42.41 447 TYR E CA 1
ATOM 8016 C C . TYR B 2 459 ? 119.315 167.186 108.529 1.00 42.41 447 TYR E C 1
ATOM 8017 O O . TYR B 2 459 ? 118.845 168.147 107.910 1.00 42.41 447 TYR E O 1
ATOM 8026 N N . GLY B 2 460 ? 119.323 165.946 108.029 1.00 41.37 448 GLY E N 1
ATOM 8027 C CA . GLY B 2 460 ? 118.790 165.678 106.703 1.00 41.37 448 GLY E CA 1
ATOM 8028 C C . GLY B 2 460 ? 117.289 165.876 106.613 1.00 41.37 448 GLY E C 1
ATOM 8029 O O . GLY B 2 460 ? 116.777 166.346 105.594 1.00 41.37 448 GLY E O 1
ATOM 8030 N N . LEU B 2 461 ? 116.565 165.537 107.681 1.00 42.66 449 LEU E N 1
ATOM 8031 C CA . LEU B 2 461 ? 115.125 165.765 107.728 1.00 42.66 449 LEU E CA 1
ATOM 8032 C C . LEU B 2 461 ? 114.763 167.229 107.939 1.00 42.66 449 LEU E C 1
ATOM 8033 O O . LEU B 2 461 ? 113.577 167.566 107.887 1.00 42.66 449 LEU E O 1
ATOM 8038 N N . ASP B 2 462 ? 115.737 168.097 108.202 1.00 44.58 450 ASP E N 1
ATOM 8039 C CA . ASP B 2 462 ? 115.487 169.524 108.340 1.00 44.58 450 ASP E CA 1
ATOM 8040 C C . ASP B 2 462 ? 115.997 170.348 107.169 1.00 44.58 450 ASP E C 1
ATOM 8041 O O . ASP B 2 462 ? 115.590 171.502 107.023 1.00 44.58 450 ASP E O 1
ATOM 8046 N N . ASN B 2 463 ? 116.870 169.789 106.335 1.00 43.43 451 ASN E N 1
ATOM 8047 C CA . ASN B 2 463 ? 117.534 170.530 105.269 1.00 43.43 451 ASN E CA 1
ATOM 8048 C C . ASN B 2 463 ? 117.426 169.807 103.930 1.00 43.43 451 ASN E C 1
ATOM 8049 O O . ASN B 2 463 ? 118.396 169.731 103.173 1.00 43.43 451 ASN E O 1
ATOM 8054 N N . LEU B 2 464 ? 116.252 169.262 103.621 1.00 40.26 452 LEU E N 1
ATOM 8055 C CA . LEU B 2 464 ? 116.061 168.589 102.338 1.00 40.26 452 LEU E CA 1
ATOM 8056 C C . LEU B 2 464 ? 116.007 169.601 101.200 1.00 40.26 452 LEU E C 1
ATOM 8057 O O . LEU B 2 464 ? 115.400 170.667 101.352 1.00 40.26 452 LEU E O 1
ATOM 8062 N N . PRO B 2 465 ? 116.621 169.310 100.056 1.00 39.15 453 PRO E N 1
ATOM 8063 C CA . PRO B 2 465 ? 116.466 170.178 98.886 1.00 39.15 453 PRO E CA 1
ATOM 8064 C C . PRO B 2 465 ? 115.099 169.994 98.245 1.00 39.15 453 PRO E C 1
ATOM 8065 O O . PRO B 2 465 ? 114.325 169.100 98.589 1.00 39.15 453 PRO E O 1
ATOM 8069 N N . GLY B 2 466 ? 114.800 170.874 97.289 1.00 39.64 454 GLY E N 1
ATOM 8070 C CA . GLY B 2 466 ? 113.608 170.769 96.482 1.00 39.64 454 GLY E CA 1
ATOM 8071 C C . GLY B 2 466 ? 113.931 170.264 95.086 1.00 39.64 454 GLY E C 1
ATOM 8072 O O . GLY B 2 466 ? 115.081 169.965 94.754 1.00 39.64 454 GLY E O 1
ATOM 8073 N N . GLY B 2 467 ? 112.885 170.172 94.273 1.00 40.07 455 GLY E N 1
ATOM 8074 C CA . GLY B 2 467 ? 113.032 169.761 92.899 1.00 40.07 455 GLY E CA 1
ATOM 8075 C C . GLY B 2 467 ? 112.530 168.354 92.651 1.00 40.07 455 GLY E C 1
ATOM 8076 O O . GLY B 2 467 ? 111.755 167.801 93.436 1.00 40.07 455 GLY E O 1
ATOM 8077 N N . PRO B 2 468 ? 112.970 167.742 91.553 1.00 37.77 456 PRO E N 1
ATOM 8078 C CA . PRO B 2 468 ? 112.479 166.406 91.202 1.00 37.77 456 PRO E CA 1
ATOM 8079 C C . PRO B 2 468 ? 113.142 165.326 92.042 1.00 37.77 456 PRO E C 1
ATOM 8080 O O . PRO B 2 468 ? 114.051 165.573 92.837 1.00 37.77 456 PRO E O 1
ATOM 8084 N N . LEU B 2 469 ? 112.660 164.100 91.853 1.00 36.35 457 LEU E N 1
ATOM 8085 C CA . LEU B 2 469 ? 113.235 162.934 92.505 1.00 36.35 457 LEU E CA 1
ATOM 8086 C C . LEU B 2 469 ? 113.980 162.018 91.552 1.00 36.35 457 LEU E C 1
ATOM 8087 O O . LEU B 2 469 ? 114.722 161.152 92.017 1.00 36.35 457 LEU E O 1
ATOM 8092 N N . MET B 2 470 ? 113.789 162.157 90.245 1.00 37.16 458 MET E N 1
ATOM 8093 C CA . MET B 2 470 ? 114.488 161.284 89.314 1.00 37.16 458 MET E CA 1
ATOM 8094 C C . MET B 2 470 ? 114.699 162.010 88.000 1.00 37.16 458 MET E C 1
ATOM 8095 O O . MET B 2 470 ? 114.021 162.997 87.702 1.00 37.16 458 MET E O 1
ATOM 8100 N N . VAL B 2 471 ? 115.635 161.492 87.217 1.00 36.84 459 VAL E N 1
ATOM 8101 C CA . VAL B 2 471 ? 115.732 161.783 85.796 1.00 36.84 459 VAL E CA 1
ATOM 8102 C C . VAL B 2 471 ? 115.458 160.488 85.046 1.00 36.84 459 VAL E C 1
ATOM 8103 O O . VAL B 2 471 ? 115.743 159.389 85.537 1.00 36.84 459 VAL E O 1
ATOM 8107 N N . GLU B 2 472 ? 114.850 160.618 83.879 1.00 39.71 460 GLU E N 1
ATOM 8108 C CA . GLU B 2 472 ? 114.467 159.398 83.158 1.00 39.71 460 GLU E CA 1
ATOM 8109 C C . GLU B 2 472 ? 114.404 159.705 81.669 1.00 39.71 460 GLU E C 1
ATOM 8110 O O . GLU B 2 472 ? 114.173 160.871 81.321 1.00 39.71 460 GLU E O 1
ATOM 8116 N N . GLY B 2 473 ? 114.574 158.683 80.842 1.00 35.86 461 GLY E N 1
ATOM 8117 C CA . GLY B 2 473 ? 114.573 158.837 79.385 1.00 35.86 461 GLY E CA 1
ATOM 8118 C C . GLY B 2 473 ? 115.967 158.720 78.845 1.00 35.86 461 GLY E C 1
ATOM 8119 O O . GLY B 2 473 ? 116.123 158.740 77.619 1.00 35.86 461 GLY E O 1
ATOM 8120 N N . PHE B 2 474 ? 116.940 158.625 79.740 1.00 33.48 462 PHE E N 1
ATOM 8121 C CA . PHE B 2 474 ? 118.352 158.558 79.313 1.00 33.48 462 PHE E CA 1
ATOM 8122 C C . PHE B 2 474 ? 118.591 157.244 78.594 1.00 33.48 462 PHE E C 1
ATOM 8123 O O . PHE B 2 474 ? 117.832 156.302 78.785 1.00 33.48 462 PHE E O 1
ATOM 8131 N N . THR B 2 475 ? 119.634 157.197 77.794 1.00 33.84 463 THR E N 1
ATOM 8132 C CA . THR B 2 475 ? 119.982 155.968 77.063 1.00 33.84 463 THR E CA 1
ATOM 8133 C C . THR B 2 475 ? 121.312 155.483 77.629 1.00 33.84 463 THR E C 1
ATOM 8134 O O . THR B 2 475 ? 122.142 156.323 77.970 1.00 33.84 463 THR E O 1
ATOM 8138 N N . TYR B 2 476 ? 121.488 154.179 77.739 1.00 31.67 464 TYR E N 1
ATOM 8139 C CA . TYR B 2 476 ? 122.769 153.633 78.218 1.00 31.67 464 TYR E CA 1
ATOM 8140 C C . TYR B 2 476 ? 123.734 153.451 77.050 1.00 31.67 464 TYR E C 1
ATOM 8141 O O . TYR B 2 476 ? 123.363 152.813 76.076 1.00 31.67 464 TYR E O 1
ATOM 8150 N N . ILE B 2 477 ? 124.937 154.002 77.141 1.00 31.60 465 ILE E N 1
ATOM 8151 C CA . ILE B 2 477 ? 125.991 153.778 76.112 1.00 31.60 465 ILE E CA 1
ATOM 8152 C C . ILE B 2 477 ? 126.642 152.445 76.460 1.00 31.60 465 ILE E C 1
ATOM 8153 O O . ILE B 2 477 ? 126.996 152.257 77.629 1.00 31.60 465 ILE E O 1
ATOM 8158 N N . PRO B 2 478 ? 126.751 151.487 75.521 1.00 32.60 466 PRO E N 1
ATOM 8159 C CA . PRO B 2 478 ? 127.320 150.169 75.825 1.00 32.60 466 PRO E CA 1
ATOM 8160 C C . PRO B 2 478 ? 128.786 150.244 76.227 1.00 32.60 466 PRO E C 1
ATOM 8161 O O . PRO B 2 478 ? 129.523 151.156 75.842 1.00 32.60 466 PRO E O 1
ATOM 8165 N N . HIS B 2 479 ? 129.177 149.261 77.048 1.00 32.84 467 HIS E N 1
ATOM 8166 C CA . HIS B 2 479 ? 130.560 149.009 77.477 1.00 32.84 467 HIS E CA 1
ATOM 8167 C C . HIS B 2 479 ? 131.147 150.178 78.262 1.00 32.84 467 HIS E C 1
ATOM 8168 O O . HIS B 2 479 ? 132.355 150.424 78.223 1.00 32.84 467 HIS E O 1
ATOM 8175 N N . ARG B 2 480 ? 130.297 150.899 78.984 1.00 31.54 468 ARG E N 1
ATOM 8176 C CA . ARG B 2 480 ? 130.726 151.941 79.902 1.00 31.54 468 ARG E CA 1
ATOM 8177 C C . ARG B 2 480 ? 130.669 151.406 81.324 1.00 31.54 468 ARG E C 1
ATOM 8178 O O . ARG B 2 480 ? 129.726 150.704 81.698 1.00 31.54 468 ARG E O 1
ATOM 8186 N N . PHE B 2 481 ? 131.685 151.737 82.114 1.00 29.19 469 PHE E N 1
ATOM 8187 C CA . PHE B 2 481 ? 131.834 151.164 83.440 1.00 29.19 469 PHE E CA 1
ATOM 8188 C C . PHE B 2 481 ? 132.318 152.231 84.406 1.00 29.19 469 PHE E C 1
ATOM 8189 O O . PHE B 2 481 ? 132.931 153.223 84.007 1.00 29.19 469 PHE E O 1
ATOM 8197 N N . ALA B 2 482 ? 132.026 152.011 85.686 1.00 27.46 470 ALA E N 1
ATOM 8198 C CA . ALA B 2 482 ? 132.563 152.812 86.779 1.00 27.46 470 ALA E CA 1
ATOM 8199 C C . ALA B 2 482 ? 132.426 152.015 88.067 1.00 27.46 470 ALA E C 1
ATOM 8200 O O . ALA B 2 482 ? 131.907 150.896 88.080 1.00 27.46 470 ALA E O 1
ATOM 8202 N N . LEU B 2 483 ? 132.892 152.611 89.157 1.00 27.51 471 LEU E N 1
ATOM 8203 C CA . LEU B 2 483 ? 132.786 152.020 90.479 1.00 27.51 471 LEU E CA 1
ATOM 8204 C C . LEU B 2 483 ? 131.620 152.634 91.235 1.00 27.51 471 LEU E C 1
ATOM 8205 O O . LEU B 2 483 ? 131.360 153.836 91.135 1.00 27.51 471 LEU E O 1
ATOM 8210 N N . GLY B 2 484 ? 130.918 151.798 91.987 1.00 28.09 472 GLY E N 1
ATOM 8211 C CA . GLY B 2 484 ? 129.871 152.276 92.858 1.00 28.09 472 GLY E CA 1
ATOM 8212 C C . GLY B 2 484 ? 130.144 151.912 94.295 1.00 28.09 472 GLY E C 1
ATOM 8213 O O . GLY B 2 484 ? 130.278 150.736 94.638 1.00 28.09 472 GLY E O 1
ATOM 8214 N N . PHE B 2 485 ? 130.231 152.919 95.149 1.00 30.27 473 PHE E N 1
ATOM 8215 C CA . PHE B 2 485 ? 130.687 152.738 96.514 1.00 30.27 473 PHE E CA 1
ATOM 8216 C C . PHE B 2 485 ? 129.663 153.325 97.471 1.00 30.27 473 PHE E C 1
ATOM 8217 O O . PHE B 2 485 ? 129.213 154.461 97.294 1.00 30.27 473 PHE E O 1
ATOM 8225 N N . ALA B 2 486 ? 129.266 152.525 98.447 1.00 31.36 474 ALA E N 1
ATOM 8226 C CA . ALA B 2 486 ? 128.464 152.982 99.565 1.00 31.36 474 ALA E CA 1
ATOM 8227 C C . ALA B 2 486 ? 129.130 152.492 100.836 1.00 31.36 474 ALA E C 1
ATOM 8228 O O . ALA B 2 486 ? 129.701 151.400 100.859 1.00 31.36 474 ALA E O 1
ATOM 8230 N N . GLU B 2 487 ? 129.086 153.304 101.884 1.00 34.08 475 GLU E N 1
ATOM 8231 C CA . GLU B 2 487 ? 129.575 152.854 103.181 1.00 34.08 475 GLU E CA 1
ATOM 8232 C C . GLU B 2 487 ? 128.427 152.118 103.855 1.00 34.08 475 GLU E C 1
ATOM 8233 O O . GLU B 2 487 ? 127.511 152.729 104.409 1.00 34.08 475 GLU E O 1
ATOM 8239 N N . ALA B 2 488 ? 128.474 150.795 103.775 1.00 31.50 476 ALA E N 1
ATOM 8240 C CA . ALA B 2 488 ? 127.543 149.932 104.467 1.00 31.50 476 ALA E CA 1
ATOM 8241 C C . ALA B 2 488 ? 127.846 149.971 105.967 1.00 31.50 476 ALA E C 1
ATOM 8242 O O . ALA B 2 488 ? 128.912 150.446 106.369 1.00 31.50 476 ALA E O 1
ATOM 8244 N N . PRO B 2 489 ? 126.882 149.562 106.822 1.00 31.33 477 PRO E N 1
ATOM 8245 C CA . PRO B 2 489 ? 127.092 149.509 108.263 1.00 31.33 477 PRO E CA 1
ATOM 8246 C C . PRO B 2 489 ? 128.343 148.730 108.687 1.00 31.33 477 PRO E C 1
ATOM 8247 O O . PRO B 2 489 ? 128.880 149.035 109.708 1.00 31.33 477 PRO E O 1
ATOM 8251 N N . ARG B 2 490 ? 128.797 147.781 107.881 1.00 31.53 478 ARG E N 1
ATOM 8252 C CA . ARG B 2 490 ? 129.950 146.926 108.246 1.00 31.53 478 ARG E CA 1
ATOM 8253 C C . ARG B 2 490 ? 131.209 147.337 107.489 1.00 31.53 478 ARG E C 1
ATOM 8254 O O . ARG B 2 490 ? 132.209 146.650 107.658 1.00 31.53 478 ARG E O 1
ATOM 8262 N N . GLY B 2 491 ? 131.160 148.449 106.768 1.00 31.95 479 GLY E N 1
ATOM 8263 C CA . GLY B 2 491 ? 132.310 148.931 106.003 1.00 31.95 479 GLY E CA 1
ATOM 8264 C C . GLY B 2 491 ? 131.981 149.203 104.565 1.00 31.95 479 GLY E C 1
ATOM 8265 O O . GLY B 2 491 ? 130.845 149.021 104.208 1.00 31.95 479 GLY E O 1
ATOM 8266 N N . ASP B 2 492 ? 132.974 149.523 103.749 1.00 33.08 480 ASP E N 1
ATOM 8267 C CA . ASP B 2 492 ? 132.757 149.902 102.330 1.00 33.08 480 ASP E CA 1
ATOM 8268 C C . ASP B 2 492 ? 132.116 148.799 101.478 1.00 33.08 480 ASP E C 1
ATOM 8269 O O . ASP B 2 492 ? 132.495 147.635 101.619 1.00 33.08 480 ASP E O 1
ATOM 8274 N N . ASP B 2 493 ? 131.153 149.172 100.644 1.00 30.39 481 ASP E N 1
ATOM 8275 C CA . ASP B 2 493 ? 130.508 148.247 99.690 1.00 30.39 481 ASP E CA 1
ATOM 8276 C C . ASP B 2 493 ? 130.900 148.782 98.322 1.00 30.39 481 ASP E C 1
ATOM 8277 O O . ASP B 2 493 ? 130.412 149.836 97.981 1.00 30.39 481 ASP E O 1
ATOM 8282 N N . ILE B 2 494 ? 131.737 148.081 97.588 1.00 28.78 482 ILE E N 1
ATOM 8283 C CA . ILE B 2 494 ? 132.228 148.492 96.280 1.00 28.78 482 ILE E CA 1
ATOM 8284 C C . ILE B 2 494 ? 131.486 147.690 95.223 1.00 28.78 482 ILE E C 1
ATOM 8285 O O . ILE B 2 494 ? 131.500 146.454 95.244 1.00 28.78 482 ILE E O 1
ATOM 8290 N N . HIS B 2 495 ? 130.835 148.391 94.302 1.00 26.71 483 HIS E N 1
ATOM 8291 C CA . HIS B 2 495 ? 130.127 147.776 93.191 1.00 26.71 483 HIS E CA 1
ATOM 8292 C C . HIS B 2 495 ? 130.752 148.242 91.887 1.00 26.71 483 HIS E C 1
ATOM 8293 O O . HIS B 2 495 ? 131.220 149.379 91.784 1.00 26.71 483 HIS E O 1
ATOM 8300 N N . TRP B 2 496 ? 130.768 147.357 90.897 1.00 26.96 484 TRP E N 1
ATOM 8301 C CA . TRP B 2 496 ? 131.336 147.653 89.587 1.00 26.96 484 TRP E CA 1
ATOM 8302 C C . TRP B 2 496 ? 130.364 147.152 88.532 1.00 26.96 484 TRP E C 1
ATOM 8303 O O . TRP B 2 496 ? 130.165 145.942 88.391 1.00 26.96 484 TRP E O 1
ATOM 8314 N N . SER B 2 497 ? 129.762 148.078 87.796 1.00 28.17 485 SER E N 1
ATOM 8315 C CA . SER B 2 497 ? 128.770 147.755 86.784 1.00 28.17 485 SER E CA 1
ATOM 8316 C C . SER B 2 497 ? 129.284 148.184 85.420 1.00 28.17 485 SER E C 1
ATOM 8317 O O . SER B 2 497 ? 129.782 149.302 85.265 1.00 28.17 485 SER E O 1
ATOM 8320 N N . MET B 2 498 ? 129.168 147.294 84.440 1.00 29.63 486 MET E N 1
ATOM 8321 C CA . MET B 2 498 ? 129.447 147.610 83.048 1.00 29.63 486 MET E CA 1
ATOM 8322 C C . MET B 2 498 ? 128.147 147.555 82.261 1.00 29.63 486 MET E C 1
ATOM 8323 O O . MET B 2 498 ? 127.428 146.552 82.315 1.00 29.63 486 MET E O 1
ATOM 8328 N N . THR B 2 499 ? 127.847 148.631 81.541 1.00 29.65 487 THR E N 1
ATOM 8329 C CA . THR B 2 499 ? 126.618 148.691 80.761 1.00 29.65 487 THR E CA 1
ATOM 8330 C C . THR B 2 499 ? 126.741 147.819 79.518 1.00 29.65 487 THR E C 1
ATOM 8331 O O . THR B 2 499 ? 127.735 147.892 78.792 1.00 29.65 487 THR E O 1
ATOM 8335 N N . GLY B 2 500 ? 125.734 146.986 79.278 1.00 30.47 488 GLY E N 1
ATOM 8336 C CA . GLY B 2 500 ? 125.753 146.114 78.121 1.00 30.47 488 GLY E CA 1
ATOM 8337 C C . GLY B 2 500 ? 125.058 146.697 76.910 1.00 30.47 488 GLY E C 1
ATOM 8338 O O . GLY B 2 500 ? 125.643 146.776 75.827 1.00 30.47 488 GLY E O 1
ATOM 8339 N N . ASP B 2 501 ? 123.804 147.097 77.080 1.00 32.01 489 ASP E N 1
ATOM 8340 C CA . ASP B 2 501 ? 123.050 147.823 76.063 1.00 32.01 489 ASP E CA 1
ATOM 8341 C C . ASP B 2 501 ? 122.077 148.748 76.789 1.00 32.01 489 ASP E C 1
ATOM 8342 O O . ASP B 2 501 ? 122.292 149.092 77.955 1.00 32.01 489 ASP E O 1
ATOM 8347 N N . ASN B 2 502 ? 121.022 149.180 76.094 1.00 31.25 490 ASN E N 1
ATOM 8348 C CA . ASN B 2 502 ? 120.023 150.051 76.707 1.00 31.25 490 ASN E CA 1
ATOM 8349 C C . ASN B 2 502 ? 119.156 149.332 77.738 1.00 31.25 490 ASN E C 1
ATOM 8350 O O . ASN B 2 502 ? 118.468 149.996 78.519 1.00 31.25 490 ASN E O 1
ATOM 8355 N N . GLN B 2 503 ? 119.163 148.006 77.767 1.00 28.99 491 GLN E N 1
ATOM 8356 C CA . GLN B 2 503 ? 118.285 147.283 78.679 1.00 28.99 491 GLN E CA 1
ATOM 8357 C C . GLN B 2 503 ? 119.020 146.429 79.696 1.00 28.99 491 GLN E C 1
ATOM 8358 O O . GLN B 2 503 ? 118.600 146.370 80.851 1.00 28.99 491 GLN E O 1
ATOM 8364 N N . LYS B 2 504 ? 120.110 145.774 79.313 1.00 29.92 492 LYS E N 1
ATOM 8365 C CA . LYS B 2 504 ? 120.769 144.816 80.184 1.00 29.92 492 LYS E CA 1
ATOM 8366 C C . LYS B 2 504 ? 122.193 145.250 80.496 1.00 29.92 492 LYS E C 1
ATOM 8367 O O . LYS B 2 504 ? 122.827 145.986 79.737 1.00 29.92 492 LYS E O 1
ATOM 8373 N N . LEU B 2 505 ? 122.684 144.775 81.636 1.00 29.49 493 LEU E N 1
ATOM 8374 C CA . LEU B 2 505 ? 124.063 144.977 82.038 1.00 29.49 493 LEU E CA 1
ATOM 8375 C C . LEU B 2 505 ? 124.984 144.023 81.283 1.00 29.49 493 LEU E C 1
ATOM 8376 O O . LEU B 2 505 ? 124.549 143.059 80.649 1.00 29.49 493 LEU E O 1
ATOM 8381 N N . TYR B 2 506 ? 126.281 144.302 81.363 1.00 31.51 494 TYR E N 1
ATOM 8382 C CA . TYR B 2 506 ? 127.303 143.383 80.884 1.00 31.51 494 TYR E CA 1
ATOM 8383 C C . TYR B 2 506 ? 127.974 142.624 82.017 1.00 31.51 494 TYR E C 1
ATOM 8384 O O . TYR B 2 506 ? 128.234 141.424 81.888 1.00 31.51 494 TYR E O 1
ATOM 8393 N N . ARG B 2 507 ? 128.250 143.302 83.129 1.00 28.44 495 ARG E N 1
ATOM 8394 C CA . ARG B 2 507 ? 128.901 142.689 84.277 1.00 28.44 495 ARG E CA 1
ATOM 8395 C C . ARG B 2 507 ? 128.554 143.506 85.509 1.00 28.44 495 ARG E C 1
ATOM 8396 O O . ARG B 2 507 ? 128.656 144.733 85.482 1.00 28.44 495 ARG E O 1
ATOM 8404 N N . TRP B 2 508 ? 128.133 142.831 86.575 1.00 28.00 496 TRP E N 1
ATOM 8405 C CA . TRP B 2 508 ? 127.873 143.477 87.857 1.00 28.00 496 TRP E CA 1
ATOM 8406 C C . TRP B 2 508 ? 128.651 142.737 88.933 1.00 28.00 496 TRP E C 1
ATOM 8407 O O . TRP B 2 508 ? 128.313 141.601 89.276 1.00 28.00 496 TRP E O 1
ATOM 8418 N N . ARG B 2 509 ? 129.666 143.398 89.458 1.00 29.41 497 ARG E N 1
ATOM 8419 C CA . ARG B 2 509 ? 130.431 142.831 90.578 1.00 29.41 497 ARG E CA 1
ATOM 8420 C C . ARG B 2 509 ? 130.031 143.553 91.847 1.00 29.41 497 ARG E C 1
ATOM 8421 O O . ARG B 2 509 ? 129.932 144.760 91.846 1.00 29.41 497 ARG E O 1
ATOM 8429 N N . CYS B 2 510 ? 129.788 142.797 92.884 1.00 30.76 498 CYS E N 1
ATOM 8430 C CA . CYS B 2 510 ? 129.505 143.339 94.203 1.00 30.76 498 CYS E CA 1
ATOM 8431 C C . CYS B 2 510 ? 130.548 142.823 95.178 1.00 30.76 498 CYS E C 1
ATOM 8432 O O . CYS B 2 510 ? 130.792 141.615 95.247 1.00 30.76 498 CYS E O 1
ATOM 8435 N N . ARG B 2 511 ? 131.223 143.730 95.886 1.00 29.51 499 ARG E N 1
ATOM 8436 C CA . ARG B 2 511 ? 132.150 143.336 96.992 1.00 29.51 499 ARG E CA 1
ATOM 8437 C C . ARG B 2 511 ? 131.654 143.988 98.279 1.00 29.51 499 ARG E C 1
ATOM 8438 O O . ARG B 2 511 ? 131.727 145.198 98.382 1.00 29.51 499 ARG E O 1
ATOM 8446 N N . ALA B 2 512 ? 131.240 143.198 99.253 1.00 30.01 500 ALA E N 1
ATOM 8447 C CA . ALA B 2 512 ? 130.670 143.702 100.482 1.00 30.01 500 ALA E CA 1
ATOM 8448 C C . ALA B 2 512 ? 131.746 143.837 101.548 1.00 30.01 500 ALA E C 1
ATOM 8449 O O . ALA B 2 512 ? 132.921 143.533 101.337 1.00 30.01 500 ALA E O 1
ATOM 8451 N N . ALA B 2 513 ? 131.322 144.300 102.718 1.00 30.64 501 ALA E N 1
ATOM 8452 C CA . ALA B 2 513 ? 132.264 144.697 103.753 1.00 30.64 501 ALA E CA 1
ATOM 8453 C C . ALA B 2 513 ? 132.917 143.498 104.426 1.00 30.64 501 ALA E C 1
ATOM 8454 O O . ALA B 2 513 ? 134.133 143.488 104.644 1.00 30.64 501 ALA E O 1
ATOM 8456 N N . THR B 2 514 ? 132.127 142.480 104.760 1.00 30.77 502 THR E N 1
ATOM 8457 C CA . THR B 2 514 ? 132.642 141.334 105.494 1.00 30.77 502 THR E CA 1
ATOM 8458 C C . THR B 2 514 ? 133.473 140.426 104.586 1.00 30.77 502 THR E C 1
ATOM 8459 O O . THR B 2 514 ? 134.305 139.654 105.078 1.00 30.77 502 THR E O 1
ATOM 8463 N N . TYR B 2 515 ? 133.306 140.554 103.265 1.00 31.24 503 TYR E N 1
ATOM 8464 C CA . TYR B 2 515 ? 134.207 139.912 102.310 1.00 31.24 503 TYR E CA 1
ATOM 8465 C C . TYR B 2 515 ? 135.640 140.418 102.457 1.00 31.24 503 TYR E C 1
ATOM 8466 O O . TYR B 2 515 ? 136.590 139.672 102.195 1.00 31.24 503 TYR E O 1
ATOM 8475 N N . ALA B 2 516 ? 135.816 141.675 102.864 1.00 31.22 504 ALA E N 1
ATOM 8476 C CA . ALA B 2 516 ? 137.130 142.205 103.199 1.00 31.22 504 ALA E CA 1
ATOM 8477 C C . ALA B 2 516 ? 137.513 141.984 104.656 1.00 31.22 504 ALA E C 1
ATOM 8478 O O . ALA B 2 516 ? 138.683 142.170 105.006 1.00 31.22 504 ALA E O 1
ATOM 8480 N N . ASN B 2 517 ? 136.565 141.584 105.505 1.00 31.40 505 ASN E N 1
ATOM 8481 C CA . ASN B 2 517 ? 136.783 141.497 106.943 1.00 31.40 505 ASN E CA 1
ATOM 8482 C C . ASN B 2 517 ? 136.950 140.072 107.452 1.00 31.40 505 ASN E C 1
ATOM 8483 O O . ASN B 2 517 ? 137.636 139.870 108.460 1.00 31.40 505 ASN E O 1
ATOM 8488 N N . TRP B 2 518 ? 136.317 139.102 106.793 1.00 31.44 506 TRP E N 1
ATOM 8489 C CA . TRP B 2 518 ? 136.457 137.692 107.162 1.00 31.44 506 TRP E CA 1
ATOM 8490 C C . TRP B 2 518 ? 137.879 137.109 107.200 1.00 31.44 506 TRP E C 1
ATOM 8491 O O . TRP B 2 518 ? 138.118 136.274 108.090 1.00 31.44 506 TRP E O 1
ATOM 8502 N N . PRO B 2 519 ? 138.823 137.404 106.276 1.00 32.20 507 PRO E N 1
ATOM 8503 C CA . PRO B 2 519 ? 140.122 136.694 106.320 1.00 32.20 507 PRO E CA 1
ATOM 8504 C C . PRO B 2 519 ? 140.971 136.948 107.555 1.00 32.20 507 PRO E C 1
ATOM 8505 O O . PRO B 2 519 ? 141.929 136.199 107.778 1.00 32.20 507 PRO E O 1
ATOM 8509 N N . THR B 2 520 ? 140.671 137.964 108.355 1.00 33.05 508 THR E N 1
ATOM 8510 C CA . THR B 2 520 ? 141.400 138.175 109.592 1.00 33.05 508 THR E CA 1
ATOM 8511 C C . THR B 2 520 ? 140.684 137.609 110.809 1.00 33.05 508 THR E C 1
ATOM 8512 O O . THR B 2 520 ? 141.204 137.740 111.918 1.00 33.05 508 THR E O 1
ATOM 8516 N N . LEU B 2 521 ? 139.533 136.944 110.623 1.00 32.87 509 LEU E N 1
ATOM 8517 C CA . LEU B 2 521 ? 138.834 136.297 111.735 1.00 32.87 509 LEU E CA 1
ATOM 8518 C C . LEU B 2 521 ? 139.673 135.190 112.365 1.00 32.87 509 LEU E C 1
ATOM 8519 O O . LEU B 2 521 ? 139.575 134.952 113.576 1.00 32.87 509 LEU E O 1
ATOM 8524 N N . ARG B 2 522 ? 140.513 134.531 111.560 1.00 34.75 510 ARG E N 1
ATOM 8525 C CA . ARG B 2 522 ? 141.380 133.463 112.051 1.00 34.75 510 ARG E CA 1
ATOM 8526 C C . ARG B 2 522 ? 142.386 133.976 113.078 1.00 34.75 510 ARG E C 1
ATOM 8527 O O . ARG B 2 522 ? 142.588 133.349 114.123 1.00 34.75 510 ARG E O 1
ATOM 8535 N N . TYR B 2 523 ? 142.997 135.132 112.816 1.00 35.09 511 TYR E N 1
ATOM 8536 C CA . TYR B 2 523 ? 143.937 135.724 113.762 1.00 35.09 511 TYR E CA 1
ATOM 8537 C C . TYR B 2 523 ? 143.226 136.320 114.970 1.00 35.09 511 TYR E C 1
ATOM 8538 O O . TYR B 2 523 ? 143.812 136.398 116.053 1.00 35.09 511 TYR E O 1
ATOM 8547 N N . MET B 2 524 ? 141.974 136.740 114.797 1.00 34.76 512 MET E N 1
ATOM 8548 C CA . MET B 2 524 ? 141.143 137.239 115.885 1.00 34.76 512 MET E CA 1
ATOM 8549 C C . MET B 2 524 ? 140.638 136.121 116.780 1.00 34.76 512 MET E C 1
ATOM 8550 O O . MET B 2 524 ? 140.419 136.341 117.975 1.00 34.76 512 MET E O 1
ATOM 8555 N N . LEU B 2 525 ? 140.416 134.933 116.226 1.00 33.77 513 LEU E N 1
ATOM 8556 C CA . LEU B 2 525 ? 139.917 133.811 117.009 1.00 33.77 513 LEU E CA 1
ATOM 8557 C C . LEU B 2 525 ? 141.021 133.034 117.707 1.00 33.77 513 LEU E C 1
ATOM 8558 O O . LEU B 2 525 ? 140.715 132.242 118.601 1.00 33.77 513 LEU E O 1
ATOM 8563 N N . ARG B 2 526 ? 142.281 133.242 117.332 1.00 35.59 514 ARG E N 1
ATOM 8564 C CA . ARG B 2 526 ? 143.378 132.520 117.963 1.00 35.59 514 ARG E CA 1
ATOM 8565 C C . ARG B 2 526 ? 143.638 133.048 119.368 1.00 35.59 514 ARG E C 1
ATOM 8566 O O . ARG B 2 526 ? 143.614 134.257 119.611 1.00 35.59 514 ARG E O 1
ATOM 8574 N N . GLY B 2 527 ? 143.898 132.130 120.295 1.00 35.79 515 GLY E N 1
ATOM 8575 C CA . GLY B 2 527 ? 144.194 132.504 121.661 1.00 35.79 515 GLY E CA 1
ATOM 8576 C C . GLY B 2 527 ? 142.995 132.858 122.508 1.00 35.79 515 GLY E C 1
ATOM 8577 O O . GLY B 2 527 ? 143.170 133.442 123.583 1.00 35.79 515 GLY E O 1
ATOM 8578 N N . ASN B 2 528 ? 141.789 132.531 122.065 1.00 36.10 516 ASN E N 1
ATOM 8579 C CA . ASN B 2 528 ? 140.571 132.798 122.815 1.00 36.10 516 ASN E CA 1
ATOM 8580 C C . ASN B 2 528 ? 139.865 131.478 123.122 1.00 36.10 516 ASN E C 1
ATOM 8581 O O . ASN B 2 528 ? 140.390 130.392 122.864 1.00 36.10 516 ASN E O 1
ATOM 8586 N N . THR B 2 529 ? 138.664 131.579 123.680 1.00 37.58 517 THR E N 1
ATOM 8587 C CA . THR B 2 529 ? 137.907 130.423 124.129 1.00 37.58 517 THR E CA 1
ATOM 8588 C C . THR B 2 529 ? 136.709 130.177 123.221 1.00 37.58 517 THR E C 1
ATOM 8589 O O . THR B 2 529 ? 136.300 131.044 122.444 1.00 37.58 517 THR E O 1
ATOM 8593 N N . VAL B 2 530 ? 136.154 128.966 123.335 1.00 37.62 518 VAL E N 1
ATOM 8594 C CA . VAL B 2 530 ? 134.978 128.578 122.560 1.00 37.62 518 VAL E CA 1
ATOM 8595 C C . VAL B 2 530 ? 133.765 129.406 122.961 1.00 37.62 518 VAL E C 1
ATOM 8596 O O . VAL B 2 530 ? 132.923 129.736 122.118 1.00 37.62 518 VAL E O 1
ATOM 8600 N N . SER B 2 531 ? 133.654 129.759 124.243 1.00 39.27 519 SER E N 1
ATOM 8601 C CA . SER B 2 531 ? 132.559 130.615 124.685 1.00 39.27 519 SER E CA 1
ATOM 8602 C C . SER B 2 531 ? 132.727 132.050 124.198 1.00 39.27 519 SER E C 1
ATOM 8603 O O . SER B 2 531 ? 131.738 132.783 124.088 1.00 39.27 519 SER E O 1
ATOM 8606 N N . ASP B 2 532 ? 133.959 132.469 123.903 1.00 38.30 520 ASP E N 1
ATOM 8607 C CA . ASP B 2 532 ? 134.194 133.783 123.318 1.00 38.30 520 ASP E CA 1
ATOM 8608 C C . ASP B 2 532 ? 133.987 133.804 121.811 1.00 38.30 520 ASP E C 1
ATOM 8609 O O . ASP B 2 532 ? 133.776 134.884 121.250 1.00 38.30 520 ASP E O 1
ATOM 8614 N N . ALA B 2 533 ? 134.054 132.642 121.160 1.00 36.57 521 ALA E N 1
ATOM 8615 C CA . ALA B 2 533 ? 134.060 132.584 119.698 1.00 36.57 521 ALA E CA 1
ATOM 8616 C C . ALA B 2 533 ? 132.799 133.109 119.003 1.00 36.57 521 ALA E C 1
ATOM 8617 O O . ALA B 2 533 ? 132.958 133.768 117.962 1.00 36.57 521 ALA E O 1
ATOM 8619 N N . PRO B 2 534 ? 131.555 132.844 119.454 1.00 36.50 522 PRO E N 1
ATOM 8620 C CA . PRO B 2 534 ? 130.418 133.539 118.820 1.00 36.50 522 PRO E CA 1
ATOM 8621 C C . PRO B 2 534 ? 130.430 135.046 119.000 1.00 36.50 522 PRO E C 1
ATOM 8622 O O . PRO B 2 534 ? 129.924 135.766 118.131 1.00 36.50 522 PRO E O 1
ATOM 8626 N N . LEU B 2 535 ? 130.992 135.545 120.101 1.00 35.69 523 LEU E N 1
ATOM 8627 C CA . LEU B 2 535 ? 131.054 136.987 120.309 1.00 35.69 523 LEU E CA 1
ATOM 8628 C C . LEU B 2 535 ? 132.112 137.631 119.419 1.00 35.69 523 LEU E C 1
ATOM 8629 O O . LEU B 2 535 ? 131.916 138.748 118.930 1.00 35.69 523 LEU E O 1
ATOM 8634 N N . ILE B 2 536 ? 133.238 136.942 119.204 1.00 34.24 524 ILE E N 1
ATOM 8635 C CA . ILE B 2 536 ? 134.296 137.457 118.334 1.00 34.24 524 ILE E CA 1
ATOM 8636 C C . ILE B 2 536 ? 133.820 137.516 116.888 1.00 34.24 524 ILE E C 1
ATOM 8637 O O . ILE B 2 536 ? 134.083 138.493 116.173 1.00 34.24 524 ILE E O 1
ATOM 8642 N N . ILE B 2 537 ? 133.108 136.478 116.439 1.00 33.25 525 ILE E N 1
ATOM 8643 C CA . ILE B 2 537 ? 132.474 136.504 115.124 1.00 33.25 525 ILE E CA 1
ATOM 8644 C C . ILE B 2 537 ? 131.416 137.601 115.071 1.00 33.25 525 ILE E C 1
ATOM 8645 O O . ILE B 2 537 ? 131.321 138.344 114.088 1.00 33.25 525 ILE E O 1
ATOM 8650 N N . GLY B 2 538 ? 130.571 137.690 116.086 1.00 34.17 526 GLY E N 1
ATOM 8651 C CA . GLY B 2 538 ? 129.559 138.752 116.105 1.00 34.17 526 GLY E CA 1
ATOM 8652 C C . GLY B 2 538 ? 130.162 140.134 116.121 1.00 34.17 526 GLY E C 1
ATOM 8653 O O . GLY B 2 538 ? 129.503 141.037 115.622 1.00 34.17 526 GLY E O 1
ATOM 8654 N N . SER B 2 539 ? 131.366 140.301 116.664 1.00 34.32 527 SER E N 1
ATOM 8655 C CA . SER B 2 539 ? 132.023 141.628 116.784 1.00 34.32 527 SER E CA 1
ATOM 8656 C C . SER B 2 539 ? 132.524 142.028 115.404 1.00 34.32 527 SER E C 1
ATOM 8657 O O . SER B 2 539 ? 132.658 143.216 115.175 1.00 34.32 527 SER E O 1
ATOM 8660 N N . LEU B 2 540 ? 132.840 141.070 114.543 1.00 34.47 528 LEU E N 1
ATOM 8661 C CA . LEU B 2 540 ? 133.198 141.371 113.141 1.00 34.47 528 LEU E CA 1
ATOM 8662 C C . LEU B 2 540 ? 131.915 141.923 112.519 1.00 34.47 528 LEU E C 1
ATOM 8663 O O . LEU B 2 540 ? 131.988 142.661 111.526 1.00 34.47 528 LEU E O 1
ATOM 8668 N N . ASP B 2 541 ? 130.793 141.681 113.199 1.00 34.84 529 ASP E N 1
ATOM 8669 C CA . ASP B 2 541 ? 129.459 142.072 112.686 1.00 34.84 529 ASP E CA 1
ATOM 8670 C C . ASP B 2 541 ? 129.418 141.389 111.338 1.00 34.84 529 ASP E C 1
ATOM 8671 O O . ASP B 2 541 ? 129.639 142.037 110.330 1.00 34.84 529 ASP E O 1
ATOM 8676 N N . PRO B 2 542 ? 129.181 140.077 111.316 1.00 33.96 530 PRO E N 1
ATOM 8677 C CA . PRO B 2 542 ? 129.216 139.355 110.079 1.00 33.96 530 PRO E CA 1
ATOM 8678 C C . PRO B 2 542 ? 127.892 139.397 109.327 1.00 33.96 530 PRO E C 1
ATOM 8679 O O . PRO B 2 542 ? 126.878 139.245 109.948 1.00 33.96 530 PRO E O 1
ATOM 8683 N N . CYS B 2 543 ? 127.999 139.656 108.029 1.00 31.66 531 CYS E N 1
ATOM 8684 C CA . CYS B 2 543 ? 126.826 139.627 107.137 1.00 31.66 531 CYS E CA 1
ATOM 8685 C C . CYS B 2 543 ? 127.177 138.600 106.088 1.00 31.66 531 CYS E C 1
ATOM 8686 O O . CYS B 2 543 ? 127.788 138.948 105.061 1.00 31.66 531 CYS E O 1
ATOM 8689 N N . TYR B 2 544 ? 126.658 137.420 106.277 1.00 30.91 532 TYR E N 1
ATOM 8690 C CA . TYR B 2 544 ? 127.047 136.286 105.451 1.00 30.91 532 TYR E CA 1
ATOM 8691 C C . TYR B 2 544 ? 126.485 136.417 104.042 1.00 30.91 532 TYR E C 1
ATOM 8692 O O . TYR B 2 544 ? 127.207 136.197 103.068 1.00 30.91 532 TYR E O 1
ATOM 8701 N N . SER B 2 545 ? 125.212 136.815 103.917 1.00 30.00 533 SER E N 1
ATOM 8702 C CA . SER B 2 545 ? 124.585 136.973 102.605 1.00 30.00 533 SER E CA 1
ATOM 8703 C C . SER B 2 545 ? 125.236 138.077 101.788 1.00 30.00 533 SER E C 1
ATOM 8704 O O . SER B 2 545 ? 125.253 138.005 100.554 1.00 30.00 533 SER E O 1
ATOM 8707 N N . CYS B 2 546 ? 125.895 138.995 102.466 1.00 30.89 534 CYS E N 1
ATOM 8708 C CA . CYS B 2 546 ? 126.585 140.076 101.752 1.00 30.89 534 CYS E CA 1
ATOM 8709 C C . CYS B 2 546 ? 127.846 139.480 101.186 1.00 30.89 534 CYS E C 1
ATOM 8710 O O . CYS B 2 546 ? 128.189 139.762 100.059 1.00 30.89 534 CYS E O 1
ATOM 8713 N N . THR B 2 547 ? 128.487 138.668 101.980 1.00 30.79 535 THR E N 1
ATOM 8714 C CA . THR B 2 547 ? 129.737 138.060 101.535 1.00 30.79 535 THR E CA 1
ATOM 8715 C C . THR B 2 547 ? 129.510 137.105 100.368 1.00 30.79 535 THR E C 1
ATOM 8716 O O . THR B 2 547 ? 130.261 137.115 99.385 1.00 30.79 535 THR E O 1
ATOM 8720 N N . ASP B 2 548 ? 128.462 136.287 100.450 1.00 31.77 536 ASP E N 1
ATOM 8721 C CA . ASP B 2 548 ? 128.323 135.159 99.537 1.00 31.77 536 ASP E CA 1
ATOM 8722 C C . ASP B 2 548 ? 127.698 135.559 98.208 1.00 31.77 536 ASP E C 1
ATOM 8723 O O . ASP B 2 548 ? 128.126 135.066 97.157 1.00 31.77 536 ASP E O 1
ATOM 8728 N N . ARG B 2 549 ? 126.700 136.446 98.248 1.00 31.98 537 ARG E N 1
ATOM 8729 C CA . ARG B 2 549 ? 125.869 136.853 97.105 1.00 31.98 537 ARG E CA 1
ATOM 8730 C C . ARG B 2 549 ? 125.248 135.667 96.368 1.00 31.98 537 ARG E C 1
ATOM 8731 O O . ARG B 2 549 ? 124.270 135.080 96.823 1.00 31.98 537 ARG E O 1
ATOM 8739 N N . MET C 3 1 ? 105.007 168.348 56.725 1.00 64.21 1 MET B N 1
ATOM 8740 C CA . MET C 3 1 ? 105.535 168.880 58.013 1.00 64.21 1 MET B CA 1
ATOM 8741 C C . MET C 3 1 ? 106.079 167.725 58.846 1.00 64.21 1 MET B C 1
ATOM 8742 O O . MET C 3 1 ? 106.070 167.838 60.077 1.00 64.21 1 MET B O 1
ATOM 8747 N N . ASN C 3 2 ? 106.551 166.672 58.177 1.00 57.23 2 ASN B N 1
ATOM 8748 C CA . ASN C 3 2 ? 107.082 165.490 58.893 1.00 57.23 2 ASN B CA 1
ATOM 8749 C C . ASN C 3 2 ? 108.232 164.879 58.094 1.00 57.23 2 ASN B C 1
ATOM 8750 O O . ASN C 3 2 ? 108.244 165.053 56.877 1.00 57.23 2 ASN B O 1
ATOM 8755 N N . ARG C 3 3 ? 109.160 164.207 58.768 1.00 53.71 3 ARG B N 1
ATOM 8756 C CA . ARG C 3 3 ? 110.322 163.566 58.169 1.00 53.71 3 ARG B CA 1
ATOM 8757 C C . ARG C 3 3 ? 110.207 162.056 58.324 1.00 53.71 3 ARG B C 1
ATOM 8758 O O . ARG C 3 3 ? 109.941 161.564 59.425 1.00 53.71 3 ARG B O 1
ATOM 8766 N N . PHE C 3 4 ? 110.408 161.328 57.226 1.00 50.21 4 PHE B N 1
ATOM 8767 C CA . PHE C 3 4 ? 110.279 159.876 57.234 1.00 50.21 4 PHE B CA 1
ATOM 8768 C C . PHE C 3 4 ? 111.047 159.294 56.054 1.00 50.21 4 PHE B C 1
ATOM 8769 O O . PHE C 3 4 ? 111.479 160.010 55.149 1.00 50.21 4 PHE B O 1
ATOM 8777 N N . VAL C 3 5 ? 111.205 157.973 56.083 1.00 47.96 5 VAL B N 1
ATOM 8778 C CA . VAL C 3 5 ? 111.822 157.200 55.010 1.00 47.96 5 VAL B CA 1
ATOM 8779 C C . VAL C 3 5 ? 110.719 156.403 54.324 1.00 47.96 5 VAL B C 1
ATOM 8780 O O . VAL C 3 5 ? 109.898 155.770 54.996 1.00 47.96 5 VAL B O 1
ATOM 8784 N N . ILE C 3 6 ? 110.667 156.472 52.992 1.00 50.09 6 ILE B N 1
ATOM 8785 C CA . ILE C 3 6 ? 109.675 155.736 52.220 1.00 50.09 6 ILE B CA 1
ATOM 8786 C C . ILE C 3 6 ? 110.438 154.788 51.292 1.00 50.09 6 ILE B C 1
ATOM 8787 O O . ILE C 3 6 ? 111.566 155.064 50.875 1.00 50.09 6 ILE B O 1
ATOM 8792 N N . ALA C 3 7 ? 109.835 153.635 51.013 1.00 53.74 7 ALA B N 1
ATOM 8793 C CA . ALA C 3 7 ? 110.383 152.666 50.077 1.00 53.74 7 ALA B CA 1
ATOM 8794 C C . ALA C 3 7 ? 109.670 152.656 48.733 1.00 53.74 7 ALA B C 1
ATOM 8795 O O . ALA C 3 7 ? 108.455 152.869 48.664 1.00 53.74 7 ALA B O 1
ATOM 8797 N N . ASP C 3 8 ? 110.429 152.411 47.669 1.00 58.92 8 ASP B N 1
ATOM 8798 C CA . ASP C 3 8 ? 109.875 152.260 46.328 1.00 58.92 8 ASP B CA 1
ATOM 8799 C C . ASP C 3 8 ? 109.858 150.788 45.941 1.00 58.92 8 ASP B C 1
ATOM 8800 O O . ASP C 3 8 ? 110.906 150.133 45.942 1.00 58.92 8 ASP B O 1
ATOM 8805 N N . SER C 3 9 ? 108.666 150.268 45.633 1.00 59.36 9 SER B N 1
ATOM 8806 C CA . SER C 3 9 ? 108.511 148.835 45.404 1.00 59.36 9 SER B CA 1
ATOM 8807 C C . SER C 3 9 ? 109.007 148.408 44.015 1.00 59.36 9 SER B C 1
ATOM 8808 O O . SER C 3 9 ? 109.449 147.271 43.815 1.00 59.36 9 SER B O 1
ATOM 8811 N N . THR C 3 10 ? 108.965 149.331 43.054 1.00 59.80 10 THR B N 1
ATOM 8812 C CA . THR C 3 10 ? 109.378 149.017 41.692 1.00 59.80 10 THR B CA 1
ATOM 8813 C C . THR C 3 10 ? 110.901 148.994 41.641 1.00 59.80 10 THR B C 1
ATOM 8814 O O . THR C 3 10 ? 111.461 148.435 40.693 1.00 59.80 10 THR B O 1
ATOM 8818 N N . LEU C 3 11 ? 111.581 149.577 42.627 1.00 57.89 11 LEU B N 1
ATOM 8819 C CA . LEU C 3 11 ? 113.035 149.526 42.693 1.00 57.89 11 LEU B CA 1
ATOM 8820 C C . LEU C 3 11 ? 113.555 148.490 43.677 1.00 57.89 11 LEU B C 1
ATOM 8821 O O . LEU C 3 11 ? 114.636 147.935 43.457 1.00 57.89 11 LEU B O 1
ATOM 8826 N N . CYS C 3 12 ? 112.814 148.219 44.749 1.00 56.58 12 CYS B N 1
ATOM 8827 C CA . CYS C 3 12 ? 113.262 147.275 45.764 1.00 56.58 12 CYS B CA 1
ATOM 8828 C C . CYS C 3 12 ? 113.190 145.847 45.240 1.00 56.58 12 CYS B C 1
ATOM 8829 O O . CYS C 3 12 ? 112.201 145.449 44.618 1.00 56.58 12 CYS B O 1
ATOM 8832 N N . ILE C 3 13 ? 114.245 145.075 45.496 1.00 55.21 13 ILE B N 1
ATOM 8833 C CA . ILE C 3 13 ? 114.350 143.699 45.026 1.00 55.21 13 ILE B CA 1
ATOM 8834 C C . ILE C 3 13 ? 114.154 142.688 46.140 1.00 55.21 13 ILE B C 1
ATOM 8835 O O . ILE C 3 13 ? 114.260 141.480 45.887 1.00 55.21 13 ILE B O 1
ATOM 8840 N N . GLY C 3 14 ? 113.861 143.136 47.357 1.00 53.67 14 GLY B N 1
ATOM 8841 C CA . GLY C 3 14 ? 113.660 142.235 48.480 1.00 53.67 14 GLY B CA 1
ATOM 8842 C C . GLY C 3 14 ? 114.897 141.484 48.923 1.00 53.67 14 GLY B C 1
ATOM 8843 O O . GLY C 3 14 ? 114.818 140.283 49.208 1.00 53.67 14 GLY B O 1
ATOM 8844 N N . CYS C 3 15 ? 116.042 142.161 48.985 1.00 52.49 15 CYS B N 1
ATOM 8845 C CA . CYS C 3 15 ? 117.293 141.528 49.379 1.00 52.49 15 CYS B CA 1
ATOM 8846 C C . CYS C 3 15 ? 117.542 141.568 50.881 1.00 52.49 15 CYS B C 1
ATOM 8847 O O . CYS C 3 15 ? 118.500 140.935 51.341 1.00 52.49 15 CYS B O 1
ATOM 8850 N N . HIS C 3 16 ? 116.713 142.305 51.632 1.00 50.87 16 HIS B N 1
ATOM 8851 C CA . HIS C 3 16 ? 116.793 142.454 53.094 1.00 50.87 16 HIS B CA 1
ATOM 8852 C C . HIS C 3 16 ? 118.143 143.002 53.558 1.00 50.87 16 HIS B C 1
ATOM 8853 O O . HIS C 3 16 ? 118.611 142.680 54.652 1.00 50.87 16 HIS B O 1
ATOM 8860 N N . THR C 3 17 ? 118.782 143.831 52.731 1.00 49.16 17 THR B N 1
ATOM 8861 C CA . THR C 3 17 ? 120.007 144.502 53.151 1.00 49.16 17 THR B CA 1
ATOM 8862 C C . THR C 3 17 ? 119.698 145.634 54.121 1.00 49.16 17 THR B C 1
ATOM 8863 O O . THR C 3 17 ? 120.477 145.899 55.045 1.00 49.16 17 THR B O 1
ATOM 8867 N N . CYS C 3 18 ? 118.558 146.301 53.926 1.00 47.15 18 CYS B N 1
ATOM 8868 C CA . CYS C 3 18 ? 118.148 147.386 54.809 1.00 47.15 18 CYS B CA 1
ATOM 8869 C C . CYS C 3 18 ? 117.778 146.881 56.196 1.00 47.15 18 CYS B C 1
ATOM 8870 O O . CYS C 3 18 ? 118.006 147.584 57.187 1.00 47.15 18 CYS B O 1
ATOM 8873 N N . GLU C 3 19 ? 117.186 145.684 56.280 1.00 45.80 19 GLU B N 1
ATOM 8874 C CA . GLU C 3 19 ? 116.848 145.096 57.572 1.00 45.80 19 GLU B CA 1
ATOM 8875 C C . GLU C 3 19 ? 118.100 144.787 58.382 1.00 45.80 19 GLU B C 1
ATOM 8876 O O . GLU C 3 19 ? 118.113 144.961 59.605 1.00 45.80 19 GLU B O 1
ATOM 8882 N N . ALA C 3 20 ? 119.158 144.321 57.715 1.00 43.15 20 ALA B N 1
ATOM 8883 C CA . ALA C 3 20 ? 120.423 144.086 58.398 1.00 43.15 20 ALA B CA 1
ATOM 8884 C C . ALA C 3 20 ? 121.123 145.390 58.755 1.00 43.15 20 ALA B C 1
ATOM 8885 O O . ALA C 3 20 ? 121.738 145.487 59.823 1.00 43.15 20 ALA B O 1
ATOM 8887 N N . ALA C 3 21 ? 121.047 146.393 57.875 1.00 42.81 21 ALA B N 1
ATOM 8888 C CA . ALA C 3 21 ? 121.739 147.656 58.115 1.00 42.81 21 ALA B CA 1
ATOM 8889 C C . ALA C 3 21 ? 121.080 148.454 59.232 1.00 42.81 21 ALA B C 1
ATOM 8890 O O . ALA C 3 21 ? 121.767 149.136 60.000 1.00 42.81 21 ALA B O 1
ATOM 8892 N N . CYS C 3 22 ? 119.750 148.396 59.325 1.00 41.83 22 CYS B N 1
ATOM 8893 C CA . CYS C 3 22 ? 119.052 149.036 60.435 1.00 41.83 22 CYS B CA 1
ATOM 8894 C C . CYS C 3 22 ? 119.325 148.308 61.744 1.00 41.83 22 CYS B C 1
ATOM 8895 O O . CYS C 3 22 ? 119.421 148.936 62.805 1.00 41.83 22 CYS B O 1
ATOM 8898 N N . SER C 3 23 ? 119.460 146.981 61.682 1.00 40.42 23 SER B N 1
ATOM 8899 C CA . SER C 3 23 ? 119.742 146.186 62.870 1.00 40.42 23 SER B CA 1
ATOM 8900 C C . SER C 3 23 ? 121.140 146.446 63.415 1.00 40.42 23 SER B C 1
ATOM 8901 O O . SER C 3 23 ? 121.338 146.432 64.634 1.00 40.42 23 SER B O 1
ATOM 8904 N N . GLU C 3 24 ? 122.114 146.679 62.532 1.00 41.27 24 GLU B N 1
ATOM 8905 C CA . GLU C 3 24 ? 123.500 146.823 62.967 1.00 41.27 24 GLU B CA 1
ATOM 8906 C C . GLU C 3 24 ? 123.746 148.168 63.643 1.00 41.27 24 GLU B C 1
ATOM 8907 O O . GLU C 3 24 ? 124.443 148.232 64.661 1.00 41.27 24 GLU B O 1
ATOM 8913 N N . THR C 3 25 ? 123.177 149.250 63.101 1.00 40.24 25 THR B N 1
ATOM 8914 C CA . THR C 3 25 ? 123.438 150.579 63.647 1.00 40.24 25 THR B CA 1
ATOM 8915 C C . THR C 3 25 ? 122.762 150.802 64.995 1.00 40.24 25 THR B C 1
ATOM 8916 O O . THR C 3 25 ? 123.211 151.658 65.763 1.00 40.24 25 THR B O 1
ATOM 8920 N N . HIS C 3 26 ? 121.711 150.047 65.307 1.00 38.76 26 HIS B N 1
ATOM 8921 C CA . HIS C 3 26 ? 121.084 150.126 66.617 1.00 38.76 26 HIS B CA 1
ATOM 8922 C C . HIS C 3 26 ? 121.699 149.153 67.609 1.00 38.76 26 HIS B C 1
ATOM 8923 O O . HIS C 3 26 ? 121.617 149.380 68.821 1.00 38.76 26 HIS B O 1
ATOM 8930 N N . ARG C 3 27 ? 122.311 148.074 67.119 1.00 39.94 27 ARG B N 1
ATOM 8931 C CA . ARG C 3 27 ? 123.000 147.149 68.008 1.00 39.94 27 ARG B CA 1
ATOM 8932 C C . ARG C 3 27 ? 124.322 147.737 68.486 1.00 39.94 27 ARG B C 1
ATOM 8933 O O . ARG C 3 27 ? 124.733 147.492 69.627 1.00 39.94 27 ARG B O 1
ATOM 8941 N N . GLN C 3 28 ? 124.994 148.517 67.632 1.00 40.99 28 GLN B N 1
ATOM 8942 C CA . GLN C 3 28 ? 126.203 149.223 68.046 1.00 40.99 28 GLN B CA 1
ATOM 8943 C C . GLN C 3 28 ? 125.886 150.311 69.064 1.00 40.99 28 GLN B C 1
ATOM 8944 O O . GLN C 3 28 ? 126.658 150.537 70.002 1.00 40.99 28 GLN B O 1
ATOM 8950 N N . HIS C 3 29 ? 124.749 150.985 68.901 1.00 38.71 29 HIS B N 1
ATOM 8951 C CA . HIS C 3 29 ? 124.342 152.042 69.815 1.00 38.71 29 HIS B CA 1
ATOM 8952 C C . HIS C 3 29 ? 123.753 151.509 71.114 1.00 38.71 29 HIS B C 1
ATOM 8953 O O . HIS C 3 29 ? 123.521 152.295 72.038 1.00 38.71 29 HIS B O 1
ATOM 8960 N N . GLY C 3 30 ? 123.516 150.205 71.211 1.00 35.45 30 GLY B N 1
ATOM 8961 C CA . GLY C 3 30 ? 122.899 149.623 72.379 1.00 35.45 30 GLY B CA 1
ATOM 8962 C C . GLY C 3 30 ? 121.389 149.590 72.355 1.00 35.45 30 GLY B C 1
ATOM 8963 O O . GLY C 3 30 ? 120.784 149.100 73.312 1.00 35.45 30 GLY B O 1
ATOM 8964 N N . LEU C 3 31 ? 120.758 150.078 71.292 1.00 35.39 31 LEU B N 1
ATOM 8965 C CA . LEU C 3 31 ? 119.305 150.057 71.193 1.00 35.39 31 LEU B CA 1
ATOM 8966 C C . LEU C 3 31 ? 118.848 148.670 70.738 1.00 35.39 31 LEU B C 1
ATOM 8967 O O . LEU C 3 31 ? 119.641 147.729 70.641 1.00 35.39 31 LEU B O 1
ATOM 8972 N N . GLN C 3 32 ? 117.554 148.526 70.460 1.00 35.01 32 GLN B N 1
ATOM 8973 C CA . GLN C 3 32 ? 117.022 147.238 70.036 1.00 35.01 32 GLN B CA 1
ATOM 8974 C C . GLN C 3 32 ? 117.489 146.904 68.626 1.00 35.01 32 GLN B C 1
ATOM 8975 O O . GLN C 3 32 ? 117.358 147.715 67.705 1.00 35.01 32 GLN B O 1
ATOM 8981 N N . SER C 3 33 ? 118.030 145.700 68.463 1.00 38.80 33 SER B N 1
ATOM 8982 C CA . SER C 3 33 ? 118.613 145.254 67.209 1.00 38.80 33 SER B CA 1
ATOM 8983 C C . SER C 3 33 ? 117.606 144.569 66.298 1.00 38.80 33 SER B C 1
ATOM 8984 O O . SER C 3 33 ? 118.005 143.983 65.289 1.00 38.80 33 SER B O 1
ATOM 8987 N N . MET C 3 34 ? 116.326 144.589 66.647 1.00 39.36 34 MET B N 1
ATOM 8988 C CA . MET C 3 34 ? 115.307 144.148 65.709 1.00 39.36 34 MET B CA 1
ATOM 8989 C C . MET C 3 34 ? 115.179 145.177 64.587 1.00 39.36 34 MET B C 1
ATOM 8990 O O . MET C 3 34 ? 115.216 146.383 64.853 1.00 39.36 34 MET B O 1
ATOM 8995 N N . PRO C 3 35 ? 115.091 144.738 63.328 1.00 39.54 35 PRO B N 1
ATOM 8996 C CA . PRO C 3 35 ? 114.953 145.692 62.219 1.00 39.54 35 PRO B CA 1
ATOM 8997 C C . PRO C 3 35 ? 113.637 146.454 62.277 1.00 39.54 35 PRO B C 1
ATOM 8998 O O . PRO C 3 35 ? 112.567 145.876 62.483 1.00 39.54 35 PRO B O 1
ATOM 9002 N N . ARG C 3 36 ? 113.732 147.769 62.092 1.00 38.51 36 ARG B N 1
ATOM 9003 C CA . ARG C 3 36 ? 112.593 148.663 62.227 1.00 38.51 36 ARG B CA 1
ATOM 9004 C C . ARG C 3 36 ? 111.864 148.909 60.915 1.00 38.51 36 ARG B C 1
ATOM 9005 O O . ARG C 3 36 ? 110.824 149.575 60.917 1.00 38.51 36 ARG B O 1
ATOM 9013 N N . LEU C 3 37 ? 112.384 148.396 59.807 1.00 43.53 37 LEU B N 1
ATOM 9014 C CA . LEU C 3 37 ? 111.669 148.330 58.542 1.00 43.53 37 LEU B CA 1
ATOM 9015 C C . LEU C 3 37 ? 111.556 146.865 58.151 1.00 43.53 37 LEU B C 1
ATOM 9016 O O . LEU C 3 37 ? 112.503 146.097 58.339 1.00 43.53 37 LEU B O 1
ATOM 9021 N N . ARG C 3 38 ? 110.355 146.439 57.812 1.00 45.38 38 ARG B N 1
ATOM 9022 C CA . ARG C 3 38 ? 110.124 145.008 57.517 1.00 45.38 38 ARG B CA 1
ATOM 9023 C C . ARG C 3 38 ? 109.735 144.881 56.053 1.00 45.38 38 ARG B C 1
ATOM 9024 O O . ARG C 3 38 ? 108.875 145.648 55.624 1.00 45.38 38 ARG B O 1
ATOM 9032 N N . VAL C 3 39 ? 110.346 143.949 55.333 1.00 49.72 39 VAL B N 1
ATOM 9033 C CA . VAL C 3 39 ? 110.136 143.766 53.902 1.00 49.72 39 VAL B CA 1
ATOM 9034 C C . VAL C 3 39 ? 108.920 142.872 53.704 1.00 49.72 39 VAL B C 1
ATOM 9035 O O . VAL C 3 39 ? 108.910 141.713 54.132 1.00 49.72 39 VAL B O 1
ATOM 9039 N N . MET C 3 40 ? 107.892 143.411 53.058 1.00 52.35 40 MET B N 1
ATOM 9040 C CA . MET C 3 40 ? 106.681 142.674 52.735 1.00 52.35 40 MET B CA 1
ATOM 9041 C C . MET C 3 40 ? 106.688 142.313 51.257 1.00 52.35 40 MET B C 1
ATOM 9042 O O . MET C 3 40 ? 107.167 143.087 50.422 1.00 52.35 40 MET B O 1
ATOM 9047 N N . LEU C 3 41 ? 106.210 141.131 50.943 1.00 57.44 41 LEU B N 1
ATOM 9048 C CA . LEU C 3 41 ? 106.320 140.722 49.539 1.00 57.44 41 LEU B CA 1
ATOM 9049 C C . LEU C 3 41 ? 104.974 140.263 49.028 1.00 57.44 41 LEU B C 1
ATOM 9050 O O . LEU C 3 41 ? 104.463 139.282 49.576 1.00 57.44 41 LEU B O 1
ATOM 9055 N N . ASN C 3 42 ? 104.376 141.004 48.101 1.00 63.92 42 ASN B N 1
ATOM 9056 C CA . ASN C 3 42 ? 103.202 140.444 47.395 1.00 63.92 42 ASN B CA 1
ATOM 9057 C C . ASN C 3 42 ? 103.932 139.657 46.314 1.00 63.92 42 ASN B C 1
ATOM 9058 O O . ASN C 3 42 ? 105.141 139.885 46.188 1.00 63.92 42 ASN B O 1
ATOM 9063 N N . GLU C 3 43 ? 103.294 138.765 45.569 1.00 68.19 43 GLU B N 1
ATOM 9064 C CA . GLU C 3 43 ? 104.084 137.944 44.608 1.00 68.19 43 GLU B CA 1
ATOM 9065 C C . GLU C 3 43 ? 104.601 138.800 43.449 1.00 68.19 43 GLU B C 1
ATOM 9066 O O . GLU C 3 43 ? 105.454 138.297 42.699 1.00 68.19 43 GLU B O 1
ATOM 9072 N N . LYS C 3 44 ? 104.146 140.049 43.330 1.00 67.61 44 LYS B N 1
ATOM 9073 C CA . LYS C 3 44 ? 104.492 140.869 42.134 1.00 67.61 44 LYS B CA 1
ATOM 9074 C C . LYS C 3 44 ? 105.545 141.946 42.392 1.00 67.61 44 LYS B C 1
ATOM 9075 O O . LYS C 3 44 ? 106.341 142.201 41.476 1.00 67.61 44 LYS B O 1
ATOM 9081 N N . GLU C 3 45 ? 105.530 142.568 43.571 1.00 63.01 45 GLU B N 1
ATOM 9082 C CA . GLU C 3 45 ? 106.570 143.548 43.947 1.00 63.01 45 GLU B CA 1
ATOM 9083 C C . GLU C 3 45 ? 106.911 143.418 45.416 1.00 63.01 45 GLU B C 1
ATOM 9084 O O . GLU C 3 45 ? 106.369 142.529 46.075 1.00 63.01 45 GLU B O 1
ATOM 9090 N N . SER C 3 46 ? 107.789 144.281 45.904 1.00 57.50 46 SER B N 1
ATOM 9091 C CA . SER C 3 46 ? 108.199 144.193 47.297 1.00 57.50 46 SER B CA 1
ATOM 9092 C C . SER C 3 46 ? 108.711 145.550 47.755 1.00 57.50 46 SER B C 1
ATOM 9093 O O . SER C 3 46 ? 109.345 146.267 46.980 1.00 57.50 46 SER B O 1
ATOM 9096 N N . ALA C 3 47 ? 108.432 145.890 49.015 1.00 52.59 47 ALA B N 1
ATOM 9097 C CA . ALA C 3 47 ? 108.925 147.119 49.626 1.00 52.59 47 ALA B CA 1
ATOM 9098 C C . ALA C 3 47 ? 108.916 146.985 51.144 1.00 52.59 47 ALA B C 1
ATOM 9099 O O . ALA C 3 47 ? 107.948 146.465 51.714 1.00 52.59 47 ALA B O 1
ATOM 9101 N N . PRO C 3 48 ? 109.972 147.423 51.829 1.00 49.69 48 PRO B N 1
ATOM 9102 C CA . PRO C 3 48 ? 109.945 147.429 53.298 1.00 49.69 48 PRO B CA 1
ATOM 9103 C C . PRO C 3 48 ? 109.021 148.511 53.836 1.00 49.69 48 PRO B C 1
ATOM 9104 O O . PRO C 3 48 ? 109.002 149.639 53.340 1.00 49.69 48 PRO B O 1
ATOM 9108 N N . GLN C 3 49 ? 108.253 148.156 54.861 1.00 47.06 49 GLN B N 1
ATOM 9109 C CA . GLN C 3 49 ? 107.318 149.069 55.500 1.00 47.06 49 GLN B CA 1
ATOM 9110 C C . GLN C 3 49 ? 107.839 149.443 56.879 1.00 47.06 49 GLN B C 1
ATOM 9111 O O . GLN C 3 49 ? 108.327 148.585 57.622 1.00 47.06 49 GLN B O 1
ATOM 9117 N N . LEU C 3 50 ? 107.728 150.722 57.212 1.00 43.56 50 LEU B N 1
ATOM 9118 C CA . LEU C 3 50 ? 108.318 151.286 58.420 1.00 43.56 50 LEU B CA 1
ATOM 9119 C C . LEU C 3 50 ? 107.421 152.426 58.889 1.00 43.56 50 LEU B C 1
ATOM 9120 O O . LEU C 3 50 ? 106.283 152.577 58.429 1.00 43.56 50 LEU B O 1
ATOM 9125 N N . CYS C 3 51 ? 107.926 153.229 59.823 1.00 42.03 51 CYS B N 1
ATOM 9126 C CA . CYS C 3 51 ? 107.117 154.271 60.439 1.00 42.03 51 CYS B CA 1
ATOM 9127 C C . CYS C 3 51 ? 106.876 155.421 59.472 1.00 42.03 51 CYS B C 1
ATOM 9128 O O . CYS C 3 51 ? 107.805 155.914 58.825 1.00 42.03 51 CYS B O 1
ATOM 9131 N N . HIS C 3 52 ? 105.617 155.848 59.382 1.00 43.77 52 HIS B N 1
ATOM 9132 C CA . HIS C 3 52 ? 105.253 156.960 58.518 1.00 43.77 52 HIS B CA 1
ATOM 9133 C C . HIS C 3 52 ? 105.563 158.309 59.147 1.00 43.77 52 HIS B C 1
ATOM 9134 O O . HIS C 3 52 ? 105.624 159.307 58.418 1.00 43.77 52 HIS B O 1
ATOM 9141 N N . HIS C 3 53 ? 105.780 158.338 60.466 1.00 44.58 53 HIS B N 1
ATOM 9142 C CA . HIS C 3 53 ? 105.953 159.548 61.278 1.00 44.58 53 HIS B CA 1
ATOM 9143 C C . HIS C 3 53 ? 104.787 160.516 61.057 1.00 44.58 53 HIS B C 1
ATOM 9144 O O . HIS C 3 53 ? 104.933 161.625 60.543 1.00 44.58 53 HIS B O 1
ATOM 9151 N N . CYS C 3 54 ? 103.615 160.030 61.459 1.00 46.59 54 CYS B N 1
ATOM 9152 C CA . CYS C 3 54 ? 102.349 160.674 61.146 1.00 46.59 54 CYS B CA 1
ATOM 9153 C C . CYS C 3 54 ? 102.193 161.994 61.891 1.00 46.59 54 CYS B C 1
ATOM 9154 O O . CYS C 3 54 ? 102.775 162.207 62.958 1.00 46.59 54 CYS B O 1
ATOM 9157 N N . GLU C 3 55 ? 101.403 162.894 61.300 1.00 53.25 55 GLU B N 1
ATOM 9158 C CA . GLU C 3 55 ? 101.115 164.173 61.939 1.00 53.25 55 GLU B CA 1
ATOM 9159 C C . GLU C 3 55 ? 100.224 163.989 63.161 1.00 53.25 55 GLU B C 1
ATOM 9160 O O . GLU C 3 55 ? 100.488 164.559 64.226 1.00 53.25 55 GLU B O 1
ATOM 9166 N N . ASP C 3 56 ? 99.157 163.199 63.023 1.00 50.21 56 ASP B N 1
ATOM 9167 C CA . ASP C 3 56 ? 98.256 162.974 64.149 1.00 50.21 56 ASP B CA 1
ATOM 9168 C C . ASP C 3 56 ? 98.875 162.041 65.182 1.00 50.21 56 ASP B C 1
ATOM 9169 O O . ASP C 3 56 ? 98.683 162.237 66.389 1.00 50.21 56 ASP B O 1
ATOM 9174 N N . ALA C 3 57 ? 99.637 161.031 64.721 1.00 44.55 57 ALA B N 1
ATOM 9175 C CA . ALA C 3 57 ? 100.397 160.058 65.509 1.00 44.55 57 ALA B CA 1
ATOM 9176 C C . ALA C 3 57 ? 99.550 159.345 66.560 1.00 44.55 57 ALA B C 1
ATOM 9177 O O . ALA C 3 57 ? 99.632 159.690 67.746 1.00 44.55 57 ALA B O 1
ATOM 9179 N N . PRO C 3 58 ? 98.705 158.383 66.165 1.00 41.68 58 PRO B N 1
ATOM 9180 C CA . PRO C 3 58 ? 97.864 157.681 67.153 1.00 41.68 58 PRO B CA 1
ATOM 9181 C C . PRO C 3 58 ? 98.638 156.855 68.171 1.00 41.68 58 PRO B C 1
ATOM 9182 O O . PRO C 3 58 ? 98.078 156.529 69.225 1.00 41.68 58 PRO B O 1
ATOM 9186 N N . CYS C 3 59 ? 99.889 156.488 67.882 1.00 39.53 59 CYS B N 1
ATOM 9187 C CA . CYS C 3 59 ? 100.713 155.796 68.867 1.00 39.53 59 CYS B CA 1
ATOM 9188 C C . CYS C 3 59 ? 101.035 156.697 70.053 1.00 39.53 59 CYS B C 1
ATOM 9189 O O . CYS C 3 59 ? 101.014 156.247 71.205 1.00 39.53 59 CYS B O 1
ATOM 9192 N N . ALA C 3 60 ? 101.323 157.975 69.794 1.00 38.56 60 ALA B N 1
ATOM 9193 C CA . ALA C 3 60 ? 101.632 158.913 70.867 1.00 38.56 60 ALA B CA 1
ATOM 9194 C C . ALA C 3 60 ? 100.402 159.302 71.676 1.00 38.56 60 ALA B C 1
ATOM 9195 O O . ALA C 3 60 ? 100.548 159.800 72.797 1.00 38.56 60 ALA B O 1
ATOM 9197 N N . VAL C 3 61 ? 99.203 159.099 71.129 1.00 38.77 61 VAL B N 1
ATOM 9198 C CA . VAL C 3 61 ? 97.978 159.414 71.855 1.00 38.77 61 VAL B CA 1
ATOM 9199 C C . VAL C 3 61 ? 97.767 158.434 73.004 1.00 38.77 61 VAL B C 1
ATOM 9200 O O . VAL C 3 61 ? 97.459 158.833 74.134 1.00 38.77 61 VAL B O 1
ATOM 9204 N N . VAL C 3 62 ? 97.970 157.138 72.746 1.00 37.31 62 VAL B N 1
ATOM 9205 C CA . VAL C 3 62 ? 97.617 156.102 73.709 1.00 37.31 62 VAL B CA 1
ATOM 9206 C C . VAL C 3 62 ? 98.771 155.708 74.620 1.00 37.31 62 VAL B C 1
ATOM 9207 O O . VAL C 3 62 ? 98.622 154.768 75.412 1.00 37.31 62 VAL B O 1
ATOM 9211 N N . CYS C 3 63 ? 99.910 156.387 74.538 1.00 36.23 63 CYS B N 1
ATOM 9212 C CA . CYS C 3 63 ? 101.065 156.004 75.341 1.00 36.23 63 CYS B CA 1
ATOM 9213 C C . CYS C 3 63 ? 100.859 156.430 76.790 1.00 36.23 63 CYS B C 1
ATOM 9214 O O . CYS C 3 63 ? 100.665 157.621 77.054 1.00 36.23 63 CYS B O 1
ATOM 9217 N N . PRO C 3 64 ? 100.892 155.501 77.750 1.00 34.35 64 PRO B N 1
ATOM 9218 C CA . PRO C 3 64 ? 100.586 155.850 79.143 1.00 34.35 64 PRO B CA 1
ATOM 9219 C C . PRO C 3 64 ? 101.747 156.468 79.898 1.00 34.35 64 PRO B C 1
ATOM 9220 O O . PRO C 3 64 ? 101.544 156.938 81.025 1.00 34.35 64 PRO B O 1
ATOM 9224 N N . VAL C 3 65 ? 102.950 156.475 79.327 1.00 34.14 65 VAL B N 1
ATOM 9225 C CA . VAL C 3 65 ? 104.124 157.046 79.968 1.00 34.14 65 VAL B CA 1
ATOM 9226 C C . VAL C 3 65 ? 104.696 158.213 79.177 1.00 34.14 65 VAL B C 1
ATOM 9227 O O . VAL C 3 65 ? 105.752 158.737 79.539 1.00 34.14 65 VAL B O 1
ATOM 9231 N N . ASN C 3 66 ? 104.003 158.632 78.106 1.00 35.93 66 ASN B N 1
ATOM 9232 C CA . ASN C 3 66 ? 104.422 159.702 77.189 1.00 35.93 66 ASN B CA 1
ATOM 9233 C C . ASN C 3 66 ? 105.814 159.443 76.609 1.00 35.93 66 ASN B C 1
ATOM 9234 O O . ASN C 3 66 ? 106.647 160.346 76.509 1.00 35.93 66 ASN B O 1
ATOM 9239 N N . ALA C 3 67 ? 106.069 158.192 76.230 1.00 35.52 67 ALA B N 1
ATOM 9240 C CA . ALA C 3 67 ? 107.349 157.819 75.644 1.00 35.52 67 ALA B CA 1
ATOM 9241 C C . ALA C 3 67 ? 107.478 158.239 74.189 1.00 35.52 67 ALA B C 1
ATOM 9242 O O . ALA C 3 67 ? 108.588 158.209 73.649 1.00 35.52 67 ALA B O 1
ATOM 9244 N N . ILE C 3 68 ? 106.381 158.626 73.549 1.00 37.66 68 ILE B N 1
ATOM 9245 C CA . ILE C 3 68 ? 106.350 158.920 72.123 1.00 37.66 68 ILE B CA 1
ATOM 9246 C C . ILE C 3 68 ? 106.084 160.411 71.962 1.00 37.66 68 ILE B C 1
ATOM 9247 O O . ILE C 3 68 ? 104.997 160.897 72.296 1.00 37.66 68 ILE B O 1
ATOM 9252 N N . THR C 3 69 ? 107.076 161.140 71.451 1.00 43.23 69 THR B N 1
ATOM 9253 C CA . THR C 3 69 ? 106.989 162.580 71.244 1.00 43.23 69 THR B CA 1
ATOM 9254 C C . THR C 3 69 ? 107.367 162.907 69.803 1.00 43.23 69 THR B C 1
ATOM 9255 O O . THR C 3 69 ? 107.623 162.019 68.986 1.00 43.23 69 THR B O 1
ATOM 9259 N N . ARG C 3 70 ? 107.398 164.202 69.493 1.00 49.99 70 ARG B N 1
ATOM 9260 C CA . ARG C 3 70 ? 107.807 164.698 68.184 1.00 49.99 70 ARG B CA 1
ATOM 9261 C C . ARG C 3 70 ? 109.105 165.477 68.338 1.00 49.99 70 ARG B C 1
ATOM 9262 O O . ARG C 3 70 ? 109.139 166.501 69.029 1.00 49.99 70 ARG B O 1
ATOM 9270 N N . VAL C 3 71 ? 110.169 164.991 67.701 1.00 52.39 71 VAL B N 1
ATOM 9271 C CA . VAL C 3 71 ? 111.477 165.641 67.720 1.00 52.39 71 VAL B CA 1
ATOM 9272 C C . VAL C 3 71 ? 111.921 165.855 66.280 1.00 52.39 71 VAL B C 1
ATOM 9273 O O . VAL C 3 71 ? 112.054 164.884 65.524 1.00 52.39 71 VAL B O 1
ATOM 9277 N N . ASP C 3 72 ? 112.160 167.125 65.914 1.00 56.11 72 ASP B N 1
ATOM 9278 C CA . ASP C 3 72 ? 112.670 167.542 64.598 1.00 56.11 72 ASP B CA 1
ATOM 9279 C C . ASP C 3 72 ? 111.776 167.068 63.453 1.00 56.11 72 ASP B C 1
ATOM 9280 O O . ASP C 3 72 ? 112.257 166.646 62.399 1.00 56.11 72 ASP B O 1
ATOM 9285 N N . GLY C 3 73 ? 110.464 167.130 63.662 1.00 53.71 73 GLY B N 1
ATOM 9286 C CA . GLY C 3 73 ? 109.525 166.654 62.669 1.00 53.71 73 GLY B CA 1
ATOM 9287 C C . GLY C 3 73 ? 109.400 165.152 62.579 1.00 53.71 73 GLY B C 1
ATOM 9288 O O . GLY C 3 73 ? 108.761 164.654 61.647 1.00 53.71 73 GLY B O 1
ATOM 9289 N N . ALA C 3 74 ? 109.986 164.414 63.516 1.00 48.31 74 ALA B N 1
ATOM 9290 C CA . ALA C 3 74 ? 109.962 162.961 63.509 1.00 48.31 74 ALA B CA 1
ATOM 9291 C C . ALA C 3 74 ? 109.300 162.455 64.780 1.00 48.31 74 ALA B C 1
ATOM 9292 O O . ALA C 3 74 ? 109.544 162.979 65.871 1.00 48.31 74 ALA B O 1
ATOM 9294 N N . VAL C 3 75 ? 108.462 161.436 64.628 1.00 43.52 75 VAL B N 1
ATOM 9295 C CA . VAL C 3 75 ? 107.809 160.789 65.760 1.00 43.52 75 VAL B CA 1
ATOM 9296 C C . VAL C 3 75 ? 108.832 159.865 66.415 1.00 43.52 75 VAL B C 1
ATOM 9297 O O . VAL C 3 75 ? 109.214 158.840 65.846 1.00 43.52 75 VAL B O 1
ATOM 9301 N N . GLN C 3 76 ? 109.287 160.234 67.608 1.00 41.71 76 GLN B N 1
ATOM 9302 C CA . GLN C 3 76 ? 110.364 159.532 68.292 1.00 41.71 76 GLN B CA 1
ATOM 9303 C C . GLN C 3 76 ? 109.825 158.838 69.533 1.00 41.71 76 GLN B C 1
ATOM 9304 O O . GLN C 3 76 ? 109.182 159.472 70.376 1.00 41.71 76 GLN B O 1
ATOM 9310 N N . LEU C 3 77 ? 110.095 157.542 69.643 1.00 35.98 77 LEU B N 1
ATOM 9311 C CA . LEU C 3 77 ? 109.692 156.747 70.793 1.00 35.98 77 LEU B CA 1
ATOM 9312 C C . LEU C 3 77 ? 110.895 156.561 71.706 1.00 35.98 77 LEU B C 1
ATOM 9313 O O . LEU C 3 77 ? 111.935 156.054 71.274 1.00 35.98 77 LEU B O 1
ATOM 9318 N N . ASN C 3 78 ? 110.749 156.966 72.964 1.00 33.97 78 ASN B N 1
ATOM 9319 C CA . ASN C 3 78 ? 111.805 156.776 73.950 1.00 33.97 78 ASN B CA 1
ATOM 9320 C C . ASN C 3 78 ? 111.799 155.316 74.381 1.00 33.97 78 ASN B C 1
ATOM 9321 O O . ASN C 3 78 ? 110.860 154.857 75.039 1.00 33.97 78 ASN B O 1
ATOM 9326 N N . GLU C 3 79 ? 112.848 154.585 74.000 1.00 34.80 79 GLU B N 1
ATOM 9327 C CA . GLU C 3 79 ? 112.932 153.164 74.311 1.00 34.80 79 GLU B CA 1
ATOM 9328 C C . GLU C 3 79 ? 113.168 152.918 75.795 1.00 34.80 79 GLU B C 1
ATOM 9329 O O . GLU C 3 79 ? 112.778 151.868 76.317 1.00 34.80 79 GLU B O 1
ATOM 9335 N N . SER C 3 80 ? 113.800 153.865 76.487 1.00 33.86 80 SER B N 1
ATOM 9336 C CA . SER C 3 80 ? 114.045 153.715 77.914 1.00 33.86 80 SER B CA 1
ATOM 9337 C C . SER C 3 80 ? 112.829 154.062 78.760 1.00 33.86 80 SER B C 1
ATOM 9338 O O . SER C 3 80 ? 112.794 153.708 79.943 1.00 33.86 80 SER B O 1
ATOM 9341 N N . LEU C 3 81 ? 111.840 154.743 78.187 1.00 32.74 81 LEU B N 1
ATOM 9342 C CA . LEU C 3 81 ? 110.636 155.105 78.920 1.00 32.74 81 LEU B CA 1
ATOM 9343 C C . LEU C 3 81 ? 109.519 154.084 78.774 1.00 32.74 81 LEU B C 1
ATOM 9344 O O . LEU C 3 81 ? 108.594 154.086 79.592 1.00 32.74 81 LEU B O 1
ATOM 9349 N N . CYS C 3 82 ? 109.595 153.216 77.766 1.00 30.90 82 CYS B N 1
ATOM 9350 C CA . CYS C 3 82 ? 108.502 152.308 77.443 1.00 30.90 82 CYS B CA 1
ATOM 9351 C C . CYS C 3 82 ? 108.340 151.239 78.516 1.00 30.90 82 CYS B C 1
ATOM 9352 O O . CYS C 3 82 ? 109.317 150.617 78.945 1.00 30.90 82 CYS B O 1
ATOM 9355 N N . VAL C 3 83 ? 107.102 151.029 78.952 1.00 29.86 83 VAL B N 1
ATOM 9356 C CA . VAL C 3 83 ? 106.799 150.036 79.969 1.00 29.86 83 VAL B CA 1
ATOM 9357 C C . VAL C 3 83 ? 106.195 148.772 79.356 1.00 29.86 83 VAL B C 1
ATOM 9358 O O . VAL C 3 83 ? 105.610 147.964 80.074 1.00 29.86 83 VAL B O 1
ATOM 9362 N N . SER C 3 84 ? 106.333 148.601 78.033 1.00 29.92 84 SER B N 1
ATOM 9363 C CA . SER C 3 84 ? 105.906 147.412 77.280 1.00 29.92 84 SER B CA 1
ATOM 9364 C C . SER C 3 84 ? 104.405 147.152 77.388 1.00 29.92 84 SER B C 1
ATOM 9365 O O . SER C 3 84 ? 103.967 146.000 77.410 1.00 29.92 84 SER B O 1
ATOM 9368 N N . CYS C 3 85 ? 103.602 148.215 77.450 1.00 32.00 85 CYS B N 1
ATOM 9369 C CA . CYS C 3 85 ? 102.158 148.048 77.540 1.00 32.00 85 CYS B CA 1
ATOM 9370 C C . CYS C 3 85 ? 101.527 147.696 76.203 1.00 32.00 85 CYS B C 1
ATOM 9371 O O . CYS C 3 85 ? 100.363 147.291 76.178 1.00 32.00 85 CYS B O 1
ATOM 9374 N N . LYS C 3 86 ? 102.250 147.903 75.100 1.00 32.94 86 LYS B N 1
ATOM 9375 C CA . LYS C 3 86 ? 101.895 147.461 73.749 1.00 32.94 86 LYS B CA 1
ATOM 9376 C C . LYS C 3 86 ? 100.599 148.079 73.224 1.00 32.94 86 LYS B C 1
ATOM 9377 O O . LYS C 3 86 ? 99.958 147.515 72.332 1.00 32.94 86 LYS B O 1
ATOM 9383 N N . LEU C 3 87 ? 100.202 149.241 73.749 1.00 34.85 87 LEU B N 1
ATOM 9384 C CA . LEU C 3 87 ? 99.029 149.930 73.221 1.00 34.85 87 LEU B CA 1
ATOM 9385 C C . LEU C 3 87 ? 99.327 150.608 71.892 1.00 34.85 87 LEU B C 1
ATOM 9386 O O . LEU C 3 87 ? 98.421 150.781 71.069 1.00 34.85 87 LEU B O 1
ATOM 9391 N N . CYS C 3 88 ? 100.582 151.004 71.674 1.00 36.03 88 CYS B N 1
ATOM 9392 C CA . CYS C 3 88 ? 100.951 151.711 70.453 1.00 36.03 88 CYS B CA 1
ATOM 9393 C C . CYS C 3 88 ? 100.942 150.793 69.237 1.00 36.03 88 CYS B C 1
ATOM 9394 O O . CYS C 3 88 ? 100.731 151.262 68.113 1.00 36.03 88 CYS B O 1
ATOM 9397 N N . GLY C 3 89 ? 101.174 149.493 69.436 1.00 37.29 89 GLY B N 1
ATOM 9398 C CA . GLY C 3 89 ? 101.116 148.560 68.325 1.00 37.29 89 GLY B CA 1
ATOM 9399 C C . GLY C 3 89 ? 99.708 148.312 67.825 1.00 37.29 89 GLY B C 1
ATOM 9400 O O . GLY C 3 89 ? 99.513 147.963 66.657 1.00 37.29 89 GLY B O 1
ATOM 9401 N N . ILE C 3 90 ? 98.710 148.483 68.693 1.00 38.34 90 ILE B N 1
ATOM 9402 C CA . ILE C 3 90 ? 97.320 148.401 68.259 1.00 38.34 90 ILE B CA 1
ATOM 9403 C C . ILE C 3 90 ? 96.898 149.692 67.573 1.00 38.34 90 ILE B C 1
ATOM 9404 O O . ILE C 3 90 ? 96.233 149.667 66.531 1.00 38.34 90 ILE B O 1
ATOM 9409 N N . ALA C 3 91 ? 97.286 150.836 68.141 1.00 40.09 91 ALA B N 1
ATOM 9410 C CA . ALA C 3 91 ? 96.844 152.130 67.635 1.00 40.09 91 ALA B CA 1
ATOM 9411 C C . ALA C 3 91 ? 97.486 152.500 66.306 1.00 40.09 91 ALA B C 1
ATOM 9412 O O . ALA C 3 91 ? 96.923 153.319 65.574 1.00 40.09 91 ALA B O 1
ATOM 9414 N N . CYS C 3 92 ? 98.639 151.931 65.982 1.00 41.16 92 CYS B N 1
ATOM 9415 C CA . CYS C 3 92 ? 99.296 152.239 64.717 1.00 41.16 92 CYS B CA 1
ATOM 9416 C C . CYS C 3 92 ? 98.553 151.569 63.569 1.00 41.16 92 CYS B C 1
ATOM 9417 O O . CYS C 3 92 ? 98.423 150.338 63.564 1.00 41.16 92 CYS B O 1
ATOM 9420 N N . PRO C 3 93 ? 98.057 152.321 62.585 1.00 42.16 93 PRO B N 1
ATOM 9421 C CA . PRO C 3 93 ? 97.316 151.707 61.478 1.00 42.16 93 PRO B CA 1
ATOM 9422 C C . PRO C 3 93 ? 98.194 151.113 60.391 1.00 42.16 93 PRO B C 1
ATOM 9423 O O . PRO C 3 93 ? 97.660 150.533 59.440 1.00 42.16 93 PRO B O 1
ATOM 9427 N N . PHE C 3 94 ? 99.515 151.234 60.502 1.00 42.22 94 PHE B N 1
ATOM 9428 C CA . PHE C 3 94 ? 100.426 150.785 59.462 1.00 42.22 94 PHE B CA 1
ATOM 9429 C C . PHE C 3 94 ? 101.316 149.631 59.899 1.00 42.22 94 PHE B C 1
ATOM 9430 O O . PHE C 3 94 ? 102.174 149.204 59.119 1.00 42.22 94 PHE B O 1
ATOM 9438 N N . GLY C 3 95 ? 101.126 149.111 61.110 1.00 41.63 95 GLY B N 1
ATOM 9439 C CA . GLY C 3 95 ? 101.920 148.001 61.604 1.00 41.63 95 GLY B CA 1
ATOM 9440 C C . GLY C 3 95 ? 103.385 148.315 61.796 1.00 41.63 95 GLY B C 1
ATOM 9441 O O . GLY C 3 95 ? 104.228 147.425 61.660 1.00 41.63 95 GLY B O 1
ATOM 9442 N N . ALA C 3 96 ? 103.709 149.562 62.121 1.00 39.16 96 ALA B N 1
ATOM 9443 C CA . ALA C 3 96 ? 105.089 150.018 62.161 1.00 39.16 96 ALA B CA 1
ATOM 9444 C C . ALA C 3 96 ? 105.793 149.703 63.472 1.00 39.16 96 ALA B C 1
ATOM 9445 O O . ALA C 3 96 ? 106.988 149.990 63.594 1.00 39.16 96 ALA B O 1
ATOM 9447 N N . ILE C 3 97 ? 105.099 149.130 64.449 1.00 37.22 97 ILE B N 1
ATOM 9448 C CA . ILE C 3 97 ? 105.673 148.849 65.758 1.00 37.22 97 ILE B CA 1
ATOM 9449 C C . ILE C 3 97 ? 105.550 147.358 66.031 1.00 37.22 97 ILE B C 1
ATOM 9450 O O . ILE C 3 97 ? 104.439 146.813 66.051 1.00 37.22 97 ILE B O 1
ATOM 9455 N N . GLU C 3 98 ? 106.686 146.704 66.237 1.00 37.70 98 GLU B N 1
ATOM 9456 C CA . GLU C 3 98 ? 106.753 145.360 66.788 1.00 37.70 98 GLU B CA 1
ATOM 9457 C C . GLU C 3 98 ? 107.538 145.420 68.094 1.00 37.70 98 GLU B C 1
ATOM 9458 O O . GLU C 3 98 ? 108.062 146.468 68.476 1.00 37.70 98 GLU B O 1
ATOM 9464 N N . PHE C 3 99 ? 107.613 144.291 68.793 1.00 34.36 99 PHE B N 1
ATOM 9465 C CA . PHE C 3 99 ? 108.039 144.291 70.189 1.00 34.36 99 PHE B CA 1
ATOM 9466 C C . PHE C 3 99 ? 109.137 143.260 70.404 1.00 34.36 99 PHE B C 1
ATOM 9467 O O . PHE C 3 99 ? 108.882 142.052 70.360 1.00 34.36 99 PHE B O 1
ATOM 9475 N N . SER C 3 100 ? 110.355 143.743 70.639 1.00 32.76 100 SER B N 1
ATOM 9476 C CA . SER C 3 100 ? 111.496 142.902 70.959 1.00 32.76 100 SER B CA 1
ATOM 9477 C C . SER C 3 100 ? 112.255 143.503 72.131 1.00 32.76 100 SER B C 1
ATOM 9478 O O . SER C 3 100 ? 112.234 144.717 72.349 1.00 32.76 100 SER B O 1
ATOM 9481 N N . GLY C 3 101 ? 112.927 142.634 72.889 1.00 30.84 101 GLY B N 1
ATOM 9482 C CA . GLY C 3 101 ? 113.720 143.062 74.018 1.00 30.84 101 GLY B CA 1
ATOM 9483 C C . GLY C 3 101 ? 115.144 142.553 73.897 1.00 30.84 101 GLY B C 1
ATOM 9484 O O . GLY C 3 101 ? 115.450 141.685 73.077 1.00 30.84 101 GLY B O 1
ATOM 9485 N N . SER C 3 102 ? 116.014 143.120 74.727 1.00 31.90 102 SER B N 1
ATOM 9486 C CA . SER C 3 102 ? 117.426 142.768 74.681 1.00 31.90 102 SER B CA 1
ATOM 9487 C C . SER C 3 102 ? 117.655 141.384 75.269 1.00 31.90 102 SER B C 1
ATOM 9488 O O . SER C 3 102 ? 117.122 141.048 76.330 1.00 31.90 102 SER B O 1
ATOM 9491 N N . ARG C 3 103 ? 118.405 140.553 74.575 1.00 34.29 103 ARG B N 1
ATOM 9492 C CA . ARG C 3 103 ? 118.771 139.248 75.159 1.00 34.29 103 ARG B CA 1
ATOM 9493 C C . ARG C 3 103 ? 120.101 139.471 75.885 1.00 34.29 103 ARG B C 1
ATOM 9494 O O . ARG C 3 103 ? 120.714 140.506 75.647 1.00 34.29 103 ARG B O 1
ATOM 9502 N N . PRO C 3 104 ? 120.526 138.592 76.808 1.00 32.85 104 PRO B N 1
ATOM 9503 C CA . PRO C 3 104 ? 121.797 138.727 77.537 1.00 32.85 104 PRO B CA 1
ATOM 9504 C C . PRO C 3 104 ? 122.977 138.927 76.594 1.00 32.85 104 PRO B C 1
ATOM 9505 O O . PRO C 3 104 ? 123.045 138.331 75.517 1.00 32.85 104 PRO B O 1
ATOM 9509 N N . LEU C 3 105 ? 123.904 139.786 77.012 1.00 34.18 105 LEU B N 1
ATOM 9510 C CA . LEU C 3 105 ? 124.942 140.292 76.121 1.00 34.18 105 LEU B CA 1
ATOM 9511 C C . LEU C 3 105 ? 126.008 139.232 75.902 1.00 34.18 105 LEU B C 1
ATOM 9512 O O . LEU C 3 105 ? 126.599 138.734 76.867 1.00 34.18 105 LEU B O 1
ATOM 9517 N N . ASP C 3 106 ? 126.228 138.888 74.627 1.00 38.24 106 ASP B N 1
ATOM 9518 C CA . ASP C 3 106 ? 127.300 138.000 74.164 1.00 38.24 106 ASP B CA 1
ATOM 9519 C C . ASP C 3 106 ? 127.196 136.604 74.773 1.00 38.24 106 ASP B C 1
ATOM 9520 O O . ASP C 3 106 ? 128.201 135.914 74.959 1.00 38.24 106 ASP B O 1
ATOM 9525 N N . ILE C 3 107 ? 125.978 136.194 75.086 1.00 36.37 107 ILE B N 1
ATOM 9526 C CA . ILE C 3 107 ? 125.667 134.851 75.566 1.00 36.37 107 ILE B CA 1
ATOM 9527 C C . ILE C 3 107 ? 124.918 134.136 74.451 1.00 36.37 107 ILE B C 1
ATOM 9528 O O . ILE C 3 107 ? 123.951 134.694 73.919 1.00 36.37 107 ILE B O 1
ATOM 9533 N N . PRO C 3 108 ? 125.347 132.943 74.040 1.00 39.49 108 PRO B N 1
ATOM 9534 C CA . PRO C 3 108 ? 124.700 132.268 72.908 1.00 39.49 108 PRO B CA 1
ATOM 9535 C C . PRO C 3 108 ? 123.284 131.817 73.236 1.00 39.49 108 PRO B C 1
ATOM 9536 O O . PRO C 3 108 ? 122.890 131.695 74.398 1.00 39.49 108 PRO B O 1
ATOM 9540 N N . ALA C 3 109 ? 122.509 131.606 72.166 1.00 41.90 109 ALA B N 1
ATOM 9541 C CA . ALA C 3 109 ? 121.114 131.197 72.306 1.00 41.90 109 ALA B CA 1
ATOM 9542 C C . ALA C 3 109 ? 120.998 129.813 72.932 1.00 41.90 109 ALA B C 1
ATOM 9543 O O . ALA C 3 109 ? 120.101 129.568 73.748 1.00 41.90 109 ALA B O 1
ATOM 9545 N N . ASN C 3 110 ? 121.889 128.900 72.566 1.00 43.87 110 ASN B N 1
ATOM 9546 C CA . ASN C 3 110 ? 121.987 127.588 73.199 1.00 43.87 110 ASN B CA 1
ATOM 9547 C C . ASN C 3 110 ? 123.247 127.602 74.060 1.00 43.87 110 ASN B C 1
ATOM 9548 O O . ASN C 3 110 ? 124.325 127.201 73.619 1.00 43.87 110 ASN B O 1
ATOM 9553 N N . ALA C 3 111 ? 123.102 128.071 75.297 1.00 40.71 111 ALA B N 1
ATOM 9554 C CA . ALA C 3 111 ? 124.205 128.155 76.242 1.00 40.71 111 ALA B CA 1
ATOM 9555 C C . ALA C 3 111 ? 124.243 126.972 77.197 1.00 40.71 111 ALA B C 1
ATOM 9556 O O . ALA C 3 111 ? 124.950 127.028 78.207 1.00 40.71 111 ALA B O 1
ATOM 9558 N N . ASN C 3 112 ? 123.499 125.910 76.902 1.00 39.82 112 ASN B N 1
ATOM 9559 C CA . ASN C 3 112 ? 123.409 124.772 77.805 1.00 39.82 112 ASN B CA 1
ATOM 9560 C C . ASN C 3 112 ? 124.696 123.957 77.787 1.00 39.82 112 ASN B C 1
ATOM 9561 O O . ASN C 3 112 ? 125.214 123.615 76.720 1.00 39.82 112 ASN B O 1
ATOM 9566 N N . THR C 3 113 ? 125.222 123.646 78.994 1.00 38.30 113 THR B N 1
ATOM 9567 C CA . THR C 3 113 ? 126.371 122.770 79.152 1.00 38.30 113 THR B CA 1
ATOM 9568 C C . THR C 3 113 ? 125.920 121.316 79.274 1.00 38.30 113 THR B C 1
ATOM 9569 O O . THR C 3 113 ? 124.818 121.037 79.761 1.00 38.30 113 THR B O 1
ATOM 9573 N N . PRO C 3 114 ? 126.731 120.360 78.806 1.00 39.05 114 PRO B N 1
ATOM 9574 C CA . PRO C 3 114 ? 126.398 118.942 79.021 1.00 39.05 114 PRO B CA 1
ATOM 9575 C C . PRO C 3 114 ? 126.562 118.478 80.461 1.00 39.05 114 PRO B C 1
ATOM 9576 O O . PRO C 3 114 ? 126.106 117.374 80.787 1.00 39.05 114 PRO B O 1
ATOM 9580 N N . LYS C 3 115 ? 127.191 119.274 81.328 1.00 37.78 115 LYS B N 1
ATOM 9581 C CA . LYS C 3 115 ? 127.378 118.904 82.725 1.00 37.78 115 LYS B CA 1
ATOM 9582 C C . LYS C 3 115 ? 126.106 119.035 83.553 1.00 37.78 115 LYS B C 1
ATOM 9583 O O . LYS C 3 115 ? 126.097 118.604 84.711 1.00 37.78 115 LYS B O 1
ATOM 9589 N N . ALA C 3 116 ? 125.051 119.616 83.002 1.00 36.22 116 ALA B N 1
ATOM 9590 C CA . ALA C 3 116 ? 123.770 119.789 83.664 1.00 36.22 116 ALA B CA 1
ATOM 9591 C C . ALA C 3 116 ? 122.656 119.389 82.712 1.00 36.22 116 ALA B C 1
ATOM 9592 O O . ALA C 3 116 ? 122.855 119.365 81.492 1.00 36.22 116 ALA B O 1
ATOM 9594 N N . PRO C 3 117 ? 121.487 119.021 83.237 1.00 37.57 117 PRO B N 1
ATOM 9595 C CA . PRO C 3 117 ? 120.305 118.932 82.383 1.00 37.57 117 PRO B CA 1
ATOM 9596 C C . PRO C 3 117 ? 119.966 120.285 81.808 1.00 37.57 117 PRO B C 1
ATOM 9597 O O . PRO C 3 117 ? 120.185 121.329 82.454 1.00 37.57 117 PRO B O 1
ATOM 9601 N N . PRO C 3 118 ? 119.435 120.332 80.583 1.00 40.15 118 PRO B N 1
ATOM 9602 C CA . PRO C 3 118 ? 119.300 121.610 79.876 1.00 40.15 118 PRO B CA 1
ATOM 9603 C C . PRO C 3 118 ? 118.230 122.514 80.471 1.00 40.15 118 PRO B C 1
ATOM 9604 O O . PRO C 3 118 ? 117.312 122.077 81.169 1.00 40.15 118 PRO B O 1
ATOM 9608 N N . ALA C 3 119 ? 118.388 123.805 80.191 1.00 41.45 119 ALA B N 1
ATOM 9609 C CA . ALA C 3 119 ? 117.439 124.815 80.628 1.00 41.45 119 ALA B CA 1
ATOM 9610 C C . ALA C 3 119 ? 116.105 124.637 79.901 1.00 41.45 119 ALA B C 1
ATOM 9611 O O . ALA C 3 119 ? 116.065 124.066 78.806 1.00 41.45 119 ALA B O 1
ATOM 9613 N N . PRO C 3 120 ? 114.997 125.065 80.510 1.00 45.16 120 PRO B N 1
ATOM 9614 C CA . PRO C 3 120 ? 113.694 125.006 79.824 1.00 45.16 120 PRO B CA 1
ATOM 9615 C C . PRO C 3 120 ? 113.673 125.884 78.585 1.00 45.16 120 PRO B C 1
ATOM 9616 O O . PRO C 3 120 ? 114.185 127.013 78.605 1.00 45.16 120 PRO B O 1
ATOM 9620 N N . PRO C 3 121 ? 113.117 125.384 77.482 1.00 49.75 121 PRO B N 1
ATOM 9621 C CA . PRO C 3 121 ? 113.077 126.171 76.244 1.00 49.75 121 PRO B CA 1
ATOM 9622 C C . PRO C 3 121 ? 112.132 127.358 76.343 1.00 49.75 121 PRO B C 1
ATOM 9623 O O . PRO C 3 121 ? 111.277 127.447 77.228 1.00 49.75 121 PRO B O 1
ATOM 9627 N N . ALA C 3 122 ? 112.315 128.283 75.406 1.00 51.52 122 ALA B N 1
ATOM 9628 C CA . ALA C 3 122 ? 111.444 129.440 75.311 1.00 51.52 122 ALA B CA 1
ATOM 9629 C C . ALA C 3 122 ? 110.049 129.024 74.838 1.00 51.52 122 ALA B C 1
ATOM 9630 O O . ALA C 3 122 ? 109.900 128.011 74.146 1.00 51.52 122 ALA B O 1
ATOM 9632 N N . PRO C 3 123 ? 109.012 129.765 75.232 1.00 50.75 123 PRO B N 1
ATOM 9633 C CA . PRO C 3 123 ? 107.674 129.515 74.686 1.00 50.75 123 PRO B CA 1
ATOM 9634 C C . PRO C 3 123 ? 107.603 129.820 73.196 1.00 50.75 123 PRO B C 1
ATOM 9635 O O . PRO C 3 123 ? 108.381 130.606 72.656 1.00 50.75 123 PRO B O 1
ATOM 9639 N N . ALA C 3 124 ? 106.653 129.163 72.531 1.00 49.13 124 ALA B N 1
ATOM 9640 C CA . ALA C 3 124 ? 106.458 129.366 71.100 1.00 49.13 124 ALA B CA 1
ATOM 9641 C C . ALA C 3 124 ? 105.919 130.765 70.824 1.00 49.13 124 ALA B C 1
ATOM 9642 O O . ALA C 3 124 ? 105.006 131.243 71.503 1.00 49.13 124 ALA B O 1
ATOM 9644 N N . ARG C 3 125 ? 106.496 131.422 69.821 1.00 46.05 125 ARG B N 1
ATOM 9645 C CA . ARG C 3 125 ? 106.144 132.797 69.501 1.00 46.05 125 ARG B CA 1
ATOM 9646 C C . ARG C 3 125 ? 104.820 132.826 68.749 1.00 46.05 125 ARG B C 1
ATOM 9647 O O . ARG C 3 125 ? 104.674 132.175 67.709 1.00 46.05 125 ARG B O 1
ATOM 9655 N N . VAL C 3 126 ? 103.855 133.574 69.278 1.00 42.67 126 VAL B N 1
ATOM 9656 C CA . VAL C 3 126 ? 102.554 133.728 68.640 1.00 42.67 126 VAL B CA 1
ATOM 9657 C C . VAL C 3 126 ? 102.484 135.108 68.003 1.00 42.67 126 VAL B C 1
ATOM 9658 O O . VAL C 3 126 ? 102.260 135.238 66.794 1.00 42.67 126 VAL B O 1
ATOM 9662 N N . SER C 3 127 ? 102.682 136.143 68.815 1.00 38.98 127 SER B N 1
ATOM 9663 C CA . SER C 3 127 ? 102.689 137.522 68.351 1.00 38.98 127 SER B CA 1
ATOM 9664 C C . SER C 3 127 ? 103.426 138.369 69.374 1.00 38.98 127 SER B C 1
ATOM 9665 O O . SER C 3 127 ? 103.276 138.164 70.580 1.00 38.98 127 SER B O 1
ATOM 9668 N N . THR C 3 128 ? 104.183 139.357 68.881 1.00 37.06 128 THR B N 1
ATOM 9669 C CA . THR C 3 128 ? 104.968 140.235 69.749 1.00 37.06 128 THR B CA 1
ATOM 9670 C C . THR C 3 128 ? 104.100 141.103 70.652 1.00 37.06 128 THR B C 1
ATOM 9671 O O . THR C 3 128 ? 104.596 141.619 71.659 1.00 37.06 128 THR B O 1
ATOM 9675 N N . LEU C 3 129 ? 102.823 141.263 70.320 1.00 36.85 129 LEU B N 1
ATOM 9676 C CA . LEU C 3 129 ? 101.841 141.875 71.200 1.00 36.85 129 LEU B CA 1
ATOM 9677 C C . LEU C 3 129 ? 101.351 140.919 72.282 1.00 36.85 129 LEU B C 1
ATOM 9678 O O . LEU C 3 129 ? 100.602 141.342 73.168 1.00 36.85 129 LEU B O 1
ATOM 9683 N N . LEU C 3 130 ? 101.750 139.646 72.228 1.00 37.10 130 LEU B N 1
ATOM 9684 C CA . LEU C 3 130 ? 101.336 138.647 73.205 1.00 37.10 130 LEU B CA 1
ATOM 9685 C C . LEU C 3 130 ? 102.482 137.873 73.839 1.00 37.10 130 LEU B C 1
ATOM 9686 O O . LEU C 3 130 ? 102.298 137.357 74.948 1.00 37.10 130 LEU B O 1
ATOM 9691 N N . ASP C 3 131 ? 103.637 137.754 73.183 1.00 37.80 131 ASP B N 1
ATOM 9692 C CA . ASP C 3 131 ? 104.724 136.941 73.716 1.00 37.80 131 ASP B CA 1
ATOM 9693 C C . ASP C 3 131 ? 105.378 137.598 74.923 1.00 37.80 131 ASP B C 1
ATOM 9694 O O . ASP C 3 131 ? 105.531 138.821 74.985 1.00 37.80 131 ASP B O 1
ATOM 9699 N N . TRP C 3 132 ? 105.767 136.766 75.884 1.00 27.27 132 TRP B N 1
ATOM 9700 C CA . TRP C 3 132 ? 106.571 137.210 77.012 1.00 27.27 132 TRP B CA 1
ATOM 9701 C C . TRP C 3 132 ? 107.524 136.094 77.406 1.00 27.27 132 TRP B C 1
ATOM 9702 O O . TRP C 3 132 ? 107.093 134.968 77.668 1.00 27.27 132 TRP B O 1
ATOM 9713 N N . VAL C 3 133 ? 108.811 136.416 77.438 1.00 28.01 133 VAL B N 1
ATOM 9714 C CA . VAL C 3 133 ? 109.854 135.522 77.929 1.00 28.01 133 VAL B CA 1
ATOM 9715 C C . VAL C 3 133 ? 110.334 136.138 79.238 1.00 28.01 133 VAL B C 1
ATOM 9716 O O . VAL C 3 133 ? 110.404 137.373 79.327 1.00 28.01 133 VAL B O 1
ATOM 9720 N N . PRO C 3 134 ? 110.599 135.340 80.285 1.00 27.56 134 PRO B N 1
ATOM 9721 C CA . PRO C 3 134 ? 110.978 135.918 81.592 1.00 27.56 134 PRO B CA 1
ATOM 9722 C C . PRO C 3 134 ? 112.231 136.780 81.595 1.00 27.56 134 PRO B C 1
ATOM 9723 O O . PRO C 3 134 ? 112.284 137.763 82.345 1.00 27.56 134 PRO B O 1
ATOM 9727 N N . GLY C 3 135 ? 113.232 136.460 80.785 1.00 29.28 135 GLY B N 1
ATOM 9728 C CA . GLY C 3 135 ? 114.409 137.301 80.743 1.00 29.28 135 GLY B CA 1
ATOM 9729 C C . GLY C 3 135 ? 114.351 138.459 79.778 1.00 29.28 135 GLY B C 1
ATOM 9730 O O . GLY C 3 135 ? 115.264 139.286 79.767 1.00 29.28 135 GLY B O 1
ATOM 9731 N N . ILE C 3 136 ? 113.295 138.559 78.977 1.00 28.64 136 ILE B N 1
ATOM 9732 C CA . ILE C 3 136 ? 113.237 139.491 77.858 1.00 28.64 136 ILE B CA 1
ATOM 9733 C C . ILE C 3 136 ? 112.128 140.500 78.119 1.00 28.64 136 ILE B C 1
ATOM 9734 O O . ILE C 3 136 ? 110.967 140.120 78.311 1.00 28.64 136 ILE B O 1
ATOM 9739 N N . ARG C 3 137 ? 112.485 141.784 78.120 1.00 27.25 137 ARG B N 1
ATOM 9740 C CA . ARG C 3 137 ? 111.528 142.878 78.292 1.00 27.25 137 ARG B CA 1
ATOM 9741 C C . ARG C 3 137 ? 111.282 143.491 76.917 1.00 27.25 137 ARG B C 1
ATOM 9742 O O . ARG C 3 137 ? 111.978 144.413 76.493 1.00 27.25 137 ARG B O 1
ATOM 9750 N N . ALA C 3 138 ? 110.269 142.975 76.224 1.00 29.48 138 ALA B N 1
ATOM 9751 C CA . ALA C 3 138 ? 110.008 143.345 74.837 1.00 29.48 138 ALA B CA 1
ATOM 9752 C C . ALA C 3 138 ? 109.343 144.714 74.785 1.00 29.48 138 ALA B C 1
ATOM 9753 O O . ALA C 3 138 ? 108.161 144.851 75.109 1.00 29.48 138 ALA B O 1
ATOM 9755 N N . ILE C 3 139 ? 110.090 145.718 74.342 1.00 30.94 139 ILE B N 1
ATOM 9756 C CA . ILE C 3 139 ? 109.599 147.079 74.268 1.00 30.94 139 ILE B CA 1
ATOM 9757 C C . ILE C 3 139 ? 109.250 147.410 72.823 1.00 30.94 139 ILE B C 1
ATOM 9758 O O . ILE C 3 139 ? 109.561 146.665 71.898 1.00 30.94 139 ILE B O 1
ATOM 9763 N N . ALA C 3 140 ? 108.603 148.557 72.626 1.00 33.11 140 ALA B N 1
ATOM 9764 C CA . ALA C 3 140 ? 108.151 148.965 71.303 1.00 33.11 140 ALA B CA 1
ATOM 9765 C C . ALA C 3 140 ? 109.330 149.353 70.420 1.00 33.11 140 ALA B C 1
ATOM 9766 O O . ALA C 3 140 ? 110.159 150.185 70.798 1.00 33.11 140 ALA B O 1
ATOM 9768 N N . VAL C 3 141 ? 109.397 148.747 69.238 1.00 35.19 141 VAL B N 1
ATOM 9769 C CA . VAL C 3 141 ? 110.515 148.911 68.317 1.00 35.19 141 VAL B CA 1
ATOM 9770 C C . VAL C 3 141 ? 109.968 149.506 67.027 1.00 35.19 141 VAL B C 1
ATOM 9771 O O . VAL C 3 141 ? 109.269 148.824 66.266 1.00 35.19 141 VAL B O 1
ATOM 9775 N N . LYS C 3 142 ? 110.282 150.776 66.781 1.00 37.27 142 LYS B N 1
ATOM 9776 C CA . LYS C 3 142 ? 109.875 151.466 65.567 1.00 37.27 142 LYS B CA 1
ATOM 9777 C C . LYS C 3 142 ? 111.060 152.249 65.028 1.00 37.27 142 LYS B C 1
ATOM 9778 O O . LYS C 3 142 ? 112.093 152.387 65.688 1.00 37.27 142 LYS B O 1
ATOM 9784 N N . CYS C 3 143 ? 110.891 152.776 63.818 1.00 39.64 143 CYS B N 1
ATOM 9785 C CA . CYS C 3 143 ? 111.934 153.566 63.177 1.00 39.64 143 CYS B CA 1
ATOM 9786 C C . CYS C 3 143 ? 112.096 154.902 63.891 1.00 39.64 143 CYS B C 1
ATOM 9787 O O . CYS C 3 143 ? 111.134 155.665 64.023 1.00 39.64 143 CYS B O 1
ATOM 9790 N N . ASP C 3 144 ? 113.312 155.180 64.359 1.00 41.48 144 ASP B N 1
ATOM 9791 C CA . ASP C 3 144 ? 113.651 156.468 64.946 1.00 41.48 144 ASP B CA 1
ATOM 9792 C C . ASP C 3 144 ? 114.494 157.320 64.006 1.00 41.48 144 ASP B C 1
ATOM 9793 O O . ASP C 3 144 ? 115.161 158.256 64.462 1.00 41.48 144 ASP B O 1
ATOM 9798 N N . LEU C 3 145 ? 114.504 156.973 62.712 1.00 43.69 145 LEU B N 1
ATOM 9799 C CA . LEU C 3 145 ? 115.181 157.682 61.619 1.00 43.69 145 LEU B CA 1
ATOM 9800 C C . LEU C 3 145 ? 116.699 157.728 61.776 1.00 43.69 145 LEU B C 1
ATOM 9801 O O . LEU C 3 145 ? 117.355 158.524 61.093 1.00 43.69 145 LEU B O 1
ATOM 9806 N N . CYS C 3 146 ? 117.250 156.856 62.632 1.00 44.68 146 CYS B N 1
ATOM 9807 C CA . CYS C 3 146 ? 118.673 156.809 62.990 1.00 44.68 146 CYS B CA 1
ATOM 9808 C C . CYS C 3 146 ? 119.183 158.180 63.435 1.00 44.68 146 CYS B C 1
ATOM 9809 O O . CYS C 3 146 ? 120.234 158.653 62.996 1.00 44.68 146 CYS B O 1
ATOM 9812 N N . SER C 3 147 ? 118.404 158.825 64.311 1.00 44.43 147 SER B N 1
ATOM 9813 C CA . SER C 3 147 ? 118.686 160.193 64.737 1.00 44.43 147 SER B CA 1
ATOM 9814 C C . SER C 3 147 ? 119.955 160.300 65.572 1.00 44.43 147 SER B C 1
ATOM 9815 O O . SER C 3 147 ? 120.541 161.385 65.649 1.00 44.43 147 SER B O 1
ATOM 9818 N N . PHE C 3 148 ? 120.384 159.205 66.198 1.00 43.44 148 PHE B N 1
ATOM 9819 C CA . PHE C 3 148 ? 121.674 159.181 66.876 1.00 43.44 148 PHE B CA 1
ATOM 9820 C C . PHE C 3 148 ? 122.832 159.192 65.883 1.00 43.44 148 PHE B C 1
ATOM 9821 O O . PHE C 3 148 ? 123.901 159.732 66.186 1.00 43.44 148 PHE B O 1
ATOM 9829 N N . ASP C 3 149 ? 122.639 158.609 64.703 1.00 49.24 149 ASP B N 1
ATOM 9830 C CA . ASP C 3 149 ? 123.707 158.474 63.720 1.00 49.24 149 ASP B CA 1
ATOM 9831 C C . ASP C 3 149 ? 123.902 159.793 62.978 1.00 49.24 149 ASP B C 1
ATOM 9832 O O . ASP C 3 149 ? 122.928 160.468 62.630 1.00 49.24 149 ASP B O 1
ATOM 9837 N N . GLU C 3 150 ? 125.166 160.162 62.738 1.00 53.97 150 GLU B N 1
ATOM 9838 C CA . GLU C 3 150 ? 125.442 161.403 62.019 1.00 53.97 150 GLU B CA 1
ATOM 9839 C C . GLU C 3 150 ? 125.275 161.231 60.513 1.00 53.97 150 GLU B C 1
ATOM 9840 O O . GLU C 3 150 ? 124.968 162.201 59.811 1.00 53.97 150 GLU B O 1
ATOM 9846 N N . GLN C 3 151 ? 125.419 160.011 60.002 1.00 53.04 151 GLN B N 1
ATOM 9847 C CA . GLN C 3 151 ? 125.259 159.785 58.571 1.00 53.04 151 GLN B CA 1
ATOM 9848 C C . GLN C 3 151 ? 123.800 159.673 58.138 1.00 53.04 151 GLN B C 1
ATOM 9849 O O . GLN C 3 151 ? 123.534 159.570 56.935 1.00 53.04 151 GLN B O 1
ATOM 9855 N N . GLY C 3 152 ? 122.857 159.704 59.073 1.00 50.10 152 GLY B N 1
ATOM 9856 C CA . GLY C 3 152 ? 121.458 159.617 58.742 1.00 50.10 152 GLY B CA 1
ATOM 9857 C C . GLY C 3 152 ? 120.965 158.187 58.772 1.00 50.10 152 GLY B C 1
ATOM 9858 O O . GLY C 3 152 ? 121.540 157.322 59.442 1.00 50.10 152 GLY B O 1
ATOM 9859 N N . PRO C 3 153 ? 119.884 157.915 58.040 1.00 48.34 153 PRO B N 1
ATOM 9860 C CA . PRO C 3 153 ? 119.309 156.562 58.024 1.00 48.34 153 PRO B CA 1
ATOM 9861 C C . PRO C 3 153 ? 120.220 155.555 57.335 1.00 48.34 153 PRO B C 1
ATOM 9862 O O . PRO C 3 153 ? 120.605 155.733 56.178 1.00 48.34 153 PRO B O 1
ATOM 9866 N N . ALA C 3 154 ? 120.550 154.481 58.060 1.00 48.18 154 ALA B N 1
ATOM 9867 C CA . ALA C 3 154 ? 121.425 153.439 57.532 1.00 48.18 154 ALA B CA 1
ATOM 9868 C C . ALA C 3 154 ? 120.757 152.586 56.465 1.00 48.18 154 ALA B C 1
ATOM 9869 O O . ALA C 3 154 ? 121.461 151.995 55.641 1.00 48.18 154 ALA B O 1
ATOM 9871 N N . CYS C 3 155 ? 119.425 152.491 56.474 1.00 47.44 155 CYS B N 1
ATOM 9872 C CA . CYS C 3 155 ? 118.727 151.728 55.445 1.00 47.44 155 CYS B CA 1
ATOM 9873 C C . CYS C 3 155 ? 118.815 152.407 54.085 1.00 47.44 155 CYS B C 1
ATOM 9874 O O . CYS C 3 155 ? 118.882 151.724 53.057 1.00 47.44 155 CYS B O 1
ATOM 9877 N N . VAL C 3 156 ? 118.808 153.741 54.063 1.00 49.56 156 VAL B N 1
ATOM 9878 C CA . VAL C 3 156 ? 118.925 154.484 52.812 1.00 49.56 156 VAL B CA 1
ATOM 9879 C C . VAL C 3 156 ? 120.324 154.328 52.223 1.00 49.56 156 VAL B C 1
ATOM 9880 O O . VAL C 3 156 ? 120.483 154.133 51.011 1.00 49.56 156 VAL B O 1
ATOM 9884 N N . ARG C 3 157 ? 121.354 154.382 53.073 1.00 50.72 157 ARG B N 1
ATOM 9885 C CA . ARG C 3 157 ? 122.732 154.367 52.589 1.00 50.72 157 ARG B CA 1
ATOM 9886 C C . ARG C 3 157 ? 123.134 152.998 52.057 1.00 50.72 157 ARG B C 1
ATOM 9887 O O . ARG C 3 157 ? 123.873 152.903 51.070 1.00 50.72 157 ARG B O 1
ATOM 9895 N N . MET C 3 158 ? 122.666 151.928 52.693 1.00 52.44 158 MET B N 1
ATOM 9896 C CA . MET C 3 158 ? 123.064 150.578 52.323 1.00 52.44 158 MET B CA 1
ATOM 9897 C C . MET C 3 158 ? 122.087 149.905 51.368 1.00 52.44 158 MET B C 1
ATOM 9898 O O . MET C 3 158 ? 122.249 148.716 51.076 1.00 52.44 158 MET B O 1
ATOM 9903 N N . CYS C 3 159 ? 121.085 150.625 50.881 1.00 52.15 159 CYS B N 1
ATOM 9904 C CA . CYS C 3 159 ? 120.201 150.077 49.861 1.00 52.15 159 CYS B CA 1
ATOM 9905 C C . CYS C 3 159 ? 120.925 150.068 48.520 1.00 52.15 159 CYS B C 1
ATOM 9906 O O . CYS C 3 159 ? 121.339 151.133 48.047 1.00 52.15 159 CYS B O 1
ATOM 9909 N N . PRO C 3 160 ? 121.103 148.908 47.882 1.00 53.21 160 PRO B N 1
ATOM 9910 C CA . PRO C 3 160 ? 121.870 148.866 46.629 1.00 53.21 160 PRO B CA 1
ATOM 9911 C C . PRO C 3 160 ? 121.104 149.418 45.437 1.00 53.21 160 PRO B C 1
ATOM 9912 O O . PRO C 3 160 ? 121.710 149.922 44.487 1.00 53.21 160 PRO B O 1
ATOM 9916 N N . THR C 3 161 ? 119.777 149.330 45.473 1.00 54.06 161 THR B N 1
ATOM 9917 C CA . THR C 3 161 ? 118.937 149.794 44.378 1.00 54.06 161 THR B CA 1
ATOM 9918 C C . THR C 3 161 ? 118.372 151.189 44.607 1.00 54.06 161 THR B C 1
ATOM 9919 O O . THR C 3 161 ? 117.600 151.664 43.767 1.00 54.06 161 THR B O 1
ATOM 9923 N N . LYS C 3 162 ? 118.745 151.840 45.719 1.00 53.78 162 LYS B N 1
ATOM 9924 C CA . LYS C 3 162 ? 118.286 153.184 46.108 1.00 53.78 162 LYS B CA 1
ATOM 9925 C C . LYS C 3 162 ? 116.762 153.269 46.194 1.00 53.78 162 LYS B C 1
ATOM 9926 O O . LYS C 3 162 ? 116.154 154.273 45.818 1.00 53.78 162 LYS B O 1
ATOM 9932 N N . ALA C 3 163 ? 116.137 152.203 46.696 1.00 53.66 163 ALA B N 1
ATOM 9933 C CA . ALA C 3 163 ? 114.689 152.180 46.842 1.00 53.66 163 ALA B CA 1
ATOM 9934 C C . ALA C 3 163 ? 114.205 152.988 48.037 1.00 53.66 163 ALA B C 1
ATOM 9935 O O . ALA C 3 163 ? 113.026 153.352 48.084 1.00 53.66 163 ALA B O 1
ATOM 9937 N N . LEU C 3 164 ? 115.082 153.281 48.992 1.00 50.56 164 LEU B N 1
ATOM 9938 C CA . LEU C 3 164 ? 114.730 154.037 50.184 1.00 50.56 164 LEU B CA 1
ATOM 9939 C C . LEU C 3 164 ? 115.348 155.425 50.118 1.00 50.56 164 LEU B C 1
ATOM 9940 O O . LEU C 3 164 ? 116.496 155.583 49.691 1.00 50.56 164 LEU B O 1
ATOM 9945 N N . HIS C 3 165 ? 114.582 156.428 50.546 1.00 52.46 165 HIS B N 1
ATOM 9946 C CA . HIS C 3 165 ? 115.077 157.795 50.604 1.00 52.46 165 HIS B CA 1
ATOM 9947 C C . HIS C 3 165 ? 114.251 158.487 51.679 1.00 52.46 165 HIS B C 1
ATOM 9948 O O . HIS C 3 165 ? 113.133 158.075 51.998 1.00 52.46 165 HIS B O 1
ATOM 9955 N N . LEU C 3 166 ? 114.809 159.561 52.221 1.00 53.85 166 LEU B N 1
ATOM 9956 C CA . LEU C 3 166 ? 114.078 160.361 53.222 1.00 53.85 166 LEU B CA 1
ATOM 9957 C C . LEU C 3 166 ? 113.204 161.388 52.522 1.00 53.85 166 LEU B C 1
ATOM 9958 O O . LEU C 3 166 ? 113.598 161.853 51.442 1.00 53.85 166 LEU B O 1
ATOM 9963 N N . VAL C 3 167 ? 112.051 161.667 53.119 1.00 56.48 167 VAL B N 1
ATOM 9964 C CA . VAL C 3 167 ? 111.124 162.697 52.597 1.00 56.48 167 VAL B CA 1
ATOM 9965 C C . VAL C 3 167 ? 111.148 163.797 53.651 1.00 56.48 167 VAL B C 1
ATOM 9966 O O . VAL C 3 167 ? 110.368 163.697 54.608 1.00 56.48 167 VAL B O 1
ATOM 9970 N N . ASP C 3 168 ? 112.041 164.778 53.501 1.00 62.43 168 ASP B N 1
ATOM 9971 C CA . ASP C 3 168 ? 112.214 165.838 54.527 1.00 62.43 168 ASP B CA 1
ATOM 9972 C C . ASP C 3 168 ? 111.188 166.950 54.325 1.00 62.43 168 ASP B C 1
ATOM 9973 O O . ASP C 3 168 ? 111.559 167.986 53.755 1.00 62.43 168 ASP B O 1
ATOM 9978 N N . ASN C 3 169 ? 109.964 166.753 54.805 1.00 62.74 169 ASN B N 1
ATOM 9979 C CA . ASN C 3 169 ? 108.881 167.749 54.608 1.00 62.74 169 ASN B CA 1
ATOM 9980 C C . ASN C 3 169 ? 108.786 168.651 55.836 1.00 62.74 169 ASN B C 1
ATOM 9981 O O . ASN C 3 169 ? 107.772 168.586 56.517 1.00 62.74 169 ASN B O 1
ATOM 9986 N N . THR C 3 170 ? 109.813 169.456 56.096 1.00 64.05 170 THR B N 1
ATOM 9987 C CA . THR C 3 170 ? 109.815 170.372 57.265 1.00 64.05 170 THR B CA 1
ATOM 9988 C C . THR C 3 170 ? 110.288 171.763 56.826 1.00 64.05 170 THR B C 1
ATOM 9989 O O . THR C 3 170 ? 109.916 172.162 55.704 1.00 64.05 170 THR B O 1
ATOM 9993 N N . LEU D 4 4 ? 123.173 108.856 100.544 1.00 39.34 4 LEU G N 1
ATOM 9994 C CA . LEU D 4 4 ? 122.562 110.125 100.168 1.00 39.34 4 LEU G CA 1
ATOM 9995 C C . LEU D 4 4 ? 121.622 110.628 101.257 1.00 39.34 4 LEU G C 1
ATOM 9996 O O . LEU D 4 4 ? 120.794 109.877 101.771 1.00 39.34 4 LEU G O 1
ATOM 10001 N N . LEU D 4 5 ? 121.759 111.908 101.606 1.00 37.30 5 LEU G N 1
ATOM 10002 C CA . LEU D 4 5 ? 120.908 112.498 102.632 1.00 37.30 5 LEU G CA 1
ATOM 10003 C C . LEU D 4 5 ? 119.495 112.758 102.127 1.00 37.30 5 LEU G C 1
ATOM 10004 O O . LEU D 4 5 ? 118.535 112.621 102.892 1.00 37.30 5 LEU G O 1
ATOM 10009 N N . GLY D 4 6 ? 119.347 113.130 100.860 1.00 36.36 6 GLY G N 1
ATOM 10010 C CA . GLY D 4 6 ? 118.049 113.393 100.292 1.00 36.36 6 GLY G CA 1
ATOM 10011 C C . GLY D 4 6 ? 117.812 112.604 99.021 1.00 36.36 6 GLY G C 1
ATOM 10012 O O . GLY D 4 6 ? 118.753 112.158 98.358 1.00 36.36 6 GLY G O 1
ATOM 10013 N N . PRO D 4 7 ? 116.544 112.409 98.663 1.00 35.98 7 PRO G N 1
ATOM 10014 C CA . PRO D 4 7 ? 116.232 111.644 97.453 1.00 35.98 7 PRO G CA 1
ATOM 10015 C C . PRO D 4 7 ? 116.542 112.429 96.188 1.00 35.98 7 PRO G C 1
ATOM 10016 O O . PRO D 4 7 ? 116.534 113.662 96.171 1.00 35.98 7 PRO G O 1
ATOM 10020 N N . ARG D 4 8 ? 116.886 111.703 95.128 1.00 38.14 8 ARG G N 1
ATOM 10021 C CA . ARG D 4 8 ? 117.185 112.318 93.823 1.00 38.14 8 ARG G CA 1
ATOM 10022 C C . ARG D 4 8 ? 116.374 111.586 92.765 1.00 38.14 8 ARG G C 1
ATOM 10023 O O . ARG D 4 8 ? 115.800 110.553 93.104 1.00 38.14 8 ARG G O 1
ATOM 10031 N N . ASP D 4 9 ? 116.293 112.122 91.555 1.00 41.22 9 ASP G N 1
ATOM 10032 C CA . ASP D 4 9 ? 115.625 111.507 90.419 1.00 41.22 9 ASP G CA 1
ATOM 10033 C C . ASP D 4 9 ? 116.616 110.656 89.619 1.00 41.22 9 ASP G C 1
ATOM 10034 O O . ASP D 4 9 ? 117.717 110.342 90.081 1.00 41.22 9 ASP G O 1
ATOM 10039 N N . ALA D 4 10 ? 116.220 110.259 88.407 1.00 42.66 10 ALA G N 1
ATOM 10040 C CA . ALA D 4 10 ? 117.101 109.481 87.545 1.00 42.66 10 ALA G CA 1
ATOM 10041 C C . ALA D 4 10 ? 118.245 110.312 86.981 1.00 42.66 10 ALA G C 1
ATOM 10042 O O . ALA D 4 10 ? 119.264 109.745 86.571 1.00 42.66 10 ALA G O 1
ATOM 10044 N N . ASN D 4 11 ? 118.103 111.633 86.950 1.00 42.12 11 ASN G N 1
ATOM 10045 C CA . ASN D 4 11 ? 119.158 112.525 86.492 1.00 42.12 11 ASN G CA 1
ATOM 10046 C C . ASN D 4 11 ? 120.102 112.948 87.608 1.00 42.12 11 ASN G C 1
ATOM 10047 O O . ASN D 4 11 ? 121.074 113.660 87.339 1.00 42.12 11 ASN G O 1
ATOM 10052 N N . GLY D 4 12 ? 119.845 112.532 88.846 1.00 39.29 12 GLY G N 1
ATOM 10053 C CA . GLY D 4 12 ? 120.627 112.973 89.979 1.00 39.29 12 GLY G CA 1
ATOM 10054 C C . GLY D 4 12 ? 120.187 114.288 90.581 1.00 39.29 12 GLY G C 1
ATOM 10055 O O . GLY D 4 12 ? 120.796 114.737 91.559 1.00 39.29 12 GLY G O 1
ATOM 10056 N N . ILE D 4 13 ? 119.163 114.920 90.027 1.00 37.50 13 ILE G N 1
ATOM 10057 C CA . ILE D 4 13 ? 118.651 116.176 90.577 1.00 37.50 13 ILE G CA 1
ATOM 10058 C C . ILE D 4 13 ? 117.816 115.861 91.815 1.00 37.50 13 ILE G C 1
ATOM 10059 O O . ILE D 4 13 ? 117.020 114.909 91.783 1.00 37.50 13 ILE G O 1
ATOM 10064 N N . PRO D 4 14 ? 117.998 116.592 92.918 1.00 35.22 14 PRO G N 1
ATOM 10065 C CA . PRO D 4 14 ? 117.229 116.307 94.137 1.00 35.22 14 PRO G CA 1
ATOM 10066 C C . PRO D 4 14 ? 115.734 116.545 93.971 1.00 35.22 14 PRO G C 1
ATOM 10067 O O . PRO D 4 14 ? 115.297 117.463 93.275 1.00 35.22 14 PRO G O 1
ATOM 10071 N N . VAL D 4 15 ? 114.958 115.699 94.633 1.00 35.01 15 VAL G N 1
ATOM 10072 C CA . VAL D 4 15 ? 113.499 115.762 94.626 1.00 35.01 15 VAL G CA 1
ATOM 10073 C C . VAL D 4 15 ? 113.061 115.945 96.072 1.00 35.01 15 VAL G C 1
ATOM 10074 O O . VAL D 4 15 ? 113.830 115.638 97.000 1.00 35.01 15 VAL G O 1
ATOM 10078 N N . PRO D 4 16 ? 111.866 116.499 96.311 1.00 34.40 16 PRO G N 1
ATOM 10079 C CA . PRO D 4 16 ? 111.396 116.647 97.695 1.00 34.40 16 PRO G CA 1
ATOM 10080 C C . PRO D 4 16 ? 111.159 115.308 98.378 1.00 34.40 16 PRO G C 1
ATOM 10081 O O . PRO D 4 16 ? 110.795 114.315 97.743 1.00 34.40 16 PRO G O 1
ATOM 10085 N N . MET D 4 17 ? 111.515 115.346 99.660 1.00 38.22 17 MET G N 1
ATOM 10086 C CA . MET D 4 17 ? 111.385 114.178 100.538 1.00 38.22 17 MET G CA 1
ATOM 10087 C C . MET D 4 17 ? 109.916 113.952 100.803 1.00 38.22 17 MET G C 1
ATOM 10088 O O . MET D 4 17 ? 109.216 114.908 101.091 1.00 38.22 17 MET G O 1
ATOM 10093 N N . THR D 4 18 ? 109.477 112.712 100.692 1.00 46.35 18 THR G N 1
ATOM 10094 C CA . THR D 4 18 ? 108.079 112.392 101.037 1.00 46.35 18 THR G CA 1
ATOM 10095 C C . THR D 4 18 ? 108.060 112.089 102.532 1.00 46.35 18 THR G C 1
ATOM 10096 O O . THR D 4 18 ? 109.149 111.962 103.104 1.00 46.35 18 THR G O 1
ATOM 10100 N N . VAL D 4 19 ? 106.883 112.034 103.153 1.00 51.54 19 VAL G N 1
ATOM 10101 C CA . VAL D 4 19 ? 106.803 111.621 104.586 1.00 51.54 19 VAL G CA 1
ATOM 10102 C C . VAL D 4 19 ? 105.812 110.469 104.636 1.00 51.54 19 VAL G C 1
ATOM 10103 O O . VAL D 4 19 ? 104.666 110.679 104.198 1.00 51.54 19 VAL G O 1
ATOM 10107 N N . ASP D 4 20 ? 106.243 109.312 105.125 1.00 56.52 20 ASP G N 1
ATOM 10108 C CA . ASP D 4 20 ? 105.394 108.129 105.130 1.00 56.52 20 ASP G CA 1
ATOM 10109 C C . ASP D 4 20 ? 103.999 108.433 105.660 1.00 56.52 20 ASP G C 1
ATOM 10110 O O . ASP D 4 20 ? 103.816 109.290 106.528 1.00 56.52 20 ASP G O 1
ATOM 10115 N N . GLU D 4 21 ? 103.008 107.720 105.112 1.00 57.32 21 GLU G N 1
ATOM 10116 C CA . GLU D 4 21 ? 101.609 108.021 105.407 1.00 57.32 21 GLU G CA 1
ATOM 10117 C C . GLU D 4 21 ? 101.254 107.737 106.862 1.00 57.32 21 GLU G C 1
ATOM 10118 O O . GLU D 4 21 ? 100.375 108.399 107.422 1.00 57.32 21 GLU G O 1
ATOM 10124 N N . SER D 4 22 ? 101.931 106.768 107.487 1.00 55.07 22 SER G N 1
ATOM 10125 C CA . SER D 4 22 ? 101.747 106.538 108.916 1.00 55.07 22 SER G CA 1
ATOM 10126 C C . SER D 4 22 ? 102.244 107.696 109.773 1.00 55.07 22 SER G C 1
ATOM 10127 O O . SER D 4 22 ? 101.581 108.089 110.739 1.00 55.07 22 SER G O 1
ATOM 10130 N N . ILE D 4 23 ? 103.411 108.250 109.437 1.00 51.87 23 ILE G N 1
ATOM 10131 C CA . ILE D 4 23 ? 103.914 109.419 110.151 1.00 51.87 23 ILE G CA 1
ATOM 10132 C C . ILE D 4 23 ? 103.085 110.653 109.803 1.00 51.87 23 ILE G C 1
ATOM 10133 O O . ILE D 4 23 ? 102.712 111.438 110.684 1.00 51.87 23 ILE G O 1
ATOM 10138 N N . ALA D 4 24 ? 102.743 110.820 108.521 1.00 53.22 24 ALA G N 1
ATOM 10139 C CA . ALA D 4 24 ? 102.005 111.995 108.065 1.00 53.22 24 ALA G CA 1
ATOM 10140 C C . ALA D 4 24 ? 100.536 111.985 108.471 1.00 53.22 24 ALA G C 1
ATOM 10141 O O . ALA D 4 24 ? 99.874 113.020 108.341 1.00 53.22 24 ALA G O 1
ATOM 10143 N N . SER D 4 25 ? 100.009 110.859 108.952 1.00 53.55 25 SER G N 1
ATOM 10144 C CA . SER D 4 25 ? 98.650 110.832 109.475 1.00 53.55 25 SER G CA 1
ATOM 10145 C C . SER D 4 25 ? 98.572 111.369 110.898 1.00 53.55 25 SER G C 1
ATOM 10146 O O . SER D 4 25 ? 97.465 111.505 111.427 1.00 53.55 25 SER G O 1
ATOM 10149 N N . MET D 4 26 ? 99.711 111.647 111.530 1.00 50.20 26 MET G N 1
ATOM 10150 C CA . MET D 4 26 ? 99.792 112.193 112.877 1.00 50.20 26 MET G CA 1
ATOM 10151 C C . MET D 4 26 ? 100.012 113.694 112.913 1.00 50.20 26 MET G C 1
ATOM 10152 O O . MET D 4 26 ? 100.128 114.267 114.005 1.00 50.20 26 MET G O 1
ATOM 10157 N N . LYS D 4 27 ? 100.101 114.337 111.751 1.00 45.36 27 LYS G N 1
ATOM 10158 C CA . LYS D 4 27 ? 100.340 115.773 111.724 1.00 45.36 27 LYS G CA 1
ATOM 10159 C C . LYS D 4 27 ? 99.147 116.565 112.239 1.00 45.36 27 LYS G C 1
ATOM 10160 O O . LYS D 4 27 ? 99.329 117.638 112.820 1.00 45.36 27 LYS G O 1
ATOM 10166 N N . ALA D 4 28 ? 97.930 116.039 112.063 1.00 44.51 28 ALA G N 1
ATOM 10167 C CA . ALA D 4 28 ? 96.748 116.685 112.627 1.00 44.51 28 ALA G CA 1
ATOM 10168 C C . ALA D 4 28 ? 96.772 116.658 114.150 1.00 44.51 28 ALA G C 1
ATOM 10169 O O . ALA D 4 28 ? 96.482 117.672 114.798 1.00 44.51 28 ALA G O 1
ATOM 10171 N N . SER D 4 29 ? 97.138 115.513 114.736 1.00 43.43 29 SER G N 1
ATOM 10172 C CA . SER D 4 29 ? 97.255 115.408 116.188 1.00 43.43 29 SER G CA 1
ATOM 10173 C C . SER D 4 29 ? 98.381 116.286 116.721 1.00 43.43 29 SER G C 1
ATOM 10174 O O . SER D 4 29 ? 98.240 116.905 117.785 1.00 43.43 29 SER G O 1
ATOM 10177 N N . LEU D 4 30 ? 99.496 116.385 116.009 1.00 40.48 30 LEU G N 1
ATOM 10178 C CA . LEU D 4 30 ? 100.608 117.274 116.430 1.00 40.48 30 LEU G CA 1
ATOM 10179 C C . LEU D 4 30 ? 100.160 118.727 116.342 1.00 40.48 30 LEU G C 1
ATOM 10180 O O . LEU D 4 30 ? 100.486 119.478 117.248 1.00 40.48 30 LEU G O 1
ATOM 10185 N N . LEU D 4 31 ? 99.436 119.095 115.291 1.00 40.65 31 LEU G N 1
ATOM 10186 C CA . LEU D 4 31 ? 98.941 120.463 115.175 1.00 40.65 31 LEU G CA 1
ATOM 10187 C C . LEU D 4 31 ? 97.933 120.796 116.266 1.00 40.65 31 LEU G C 1
ATOM 10188 O O . LEU D 4 31 ? 97.855 121.951 116.701 1.00 40.65 31 LEU G O 1
ATOM 10193 N N . LYS D 4 32 ? 97.146 119.811 116.703 1.00 42.60 32 LYS G N 1
ATOM 10194 C CA . LYS D 4 32 ? 96.261 120.033 117.842 1.00 42.60 32 LYS G CA 1
ATOM 10195 C C . LYS D 4 32 ? 97.024 120.231 119.148 1.00 42.60 32 LYS G C 1
ATOM 10196 O O . LYS D 4 32 ? 96.664 121.098 119.953 1.00 42.60 32 LYS G O 1
ATOM 10202 N N . LYS D 4 33 ? 98.080 119.450 119.383 1.00 41.41 33 LYS G N 1
ATOM 10203 C CA . LYS D 4 33 ? 98.743 119.522 120.681 1.00 41.41 33 LYS G CA 1
ATOM 10204 C C . LYS D 4 33 ? 99.865 120.557 120.747 1.00 41.41 33 LYS G C 1
ATOM 10205 O O . LYS D 4 33 ? 100.434 120.752 121.826 1.00 41.41 33 LYS G O 1
ATOM 10211 N N . ILE D 4 34 ? 100.209 121.220 119.645 1.00 39.35 34 ILE G N 1
ATOM 10212 C CA . ILE D 4 34 ? 101.175 122.318 119.703 1.00 39.35 34 ILE G CA 1
ATOM 10213 C C . ILE D 4 34 ? 100.454 123.669 119.631 1.00 39.35 34 ILE G C 1
ATOM 10214 O O . ILE D 4 34 ? 101.085 124.691 119.359 1.00 39.35 34 ILE G O 1
ATOM 10219 N N . LYS D 4 35 ? 99.144 123.691 119.912 1.00 39.40 35 LYS G N 1
ATOM 10220 C CA . LYS D 4 35 ? 98.365 124.927 119.834 1.00 39.40 35 LYS G CA 1
ATOM 10221 C C . LYS D 4 35 ? 98.815 125.953 120.869 1.00 39.40 35 LYS G C 1
ATOM 10222 O O . LYS D 4 35 ? 98.899 127.150 120.570 1.00 39.40 35 LYS G O 1
ATOM 10228 N N . ARG D 4 36 ? 99.181 125.472 122.051 1.00 41.27 36 ARG G N 1
ATOM 10229 C CA . ARG D 4 36 ? 99.539 126.411 123.136 1.00 41.27 36 ARG G CA 1
ATOM 10230 C C . ARG D 4 36 ? 100.995 126.169 123.555 1.00 41.27 36 ARG G C 1
ATOM 10231 O O . ARG D 4 36 ? 101.432 126.820 124.508 1.00 41.27 36 ARG G O 1
ATOM 10239 N N . SER D 4 37 ? 101.715 125.283 122.857 1.00 38.83 37 SER G N 1
ATOM 10240 C CA . SER D 4 37 ? 103.129 125.047 123.142 1.00 38.83 37 SER G CA 1
ATOM 10241 C C . SER D 4 37 ? 103.817 124.601 121.856 1.00 38.83 37 SER G C 1
ATOM 10242 O O . SER D 4 37 ? 103.761 123.422 121.498 1.00 38.83 37 SER G O 1
ATOM 10245 N N . ALA D 4 38 ? 104.456 125.545 121.168 1.00 35.76 38 ALA G N 1
ATOM 10246 C CA . ALA D 4 38 ? 105.120 125.281 119.899 1.00 35.76 38 ALA G CA 1
ATOM 10247 C C . ALA D 4 38 ? 106.611 125.556 120.018 1.00 35.76 38 ALA G C 1
ATOM 10248 O O . ALA D 4 38 ? 107.015 126.598 120.542 1.00 35.76 38 ALA G O 1
ATOM 10250 N N . TYR D 4 39 ? 107.422 124.621 119.541 1.00 33.46 39 TYR G N 1
ATOM 10251 C CA . TYR D 4 39 ? 108.869 124.756 119.547 1.00 33.46 39 TYR G CA 1
ATOM 10252 C C . TYR D 4 39 ? 109.324 124.890 118.102 1.00 33.46 39 TYR G C 1
ATOM 10253 O O . TYR D 4 39 ? 109.039 124.020 117.273 1.00 33.46 39 TYR G O 1
ATOM 10262 N N . VAL D 4 40 ? 110.010 125.986 117.796 1.00 32.40 40 VAL G N 1
ATOM 10263 C CA . VAL D 4 40 ? 110.309 126.357 116.419 1.00 32.40 40 VAL G CA 1
ATOM 10264 C C . VAL D 4 40 ? 111.820 126.381 116.243 1.00 32.40 40 VAL G C 1
ATOM 10265 O O . VAL D 4 40 ? 112.525 127.079 116.978 1.00 32.40 40 VAL G O 1
ATOM 10269 N N . TYR D 4 41 ? 112.317 125.623 115.274 1.00 31.79 41 TYR G N 1
ATOM 10270 C CA . TYR D 4 41 ? 113.719 125.673 114.886 1.00 31.79 41 TYR G CA 1
ATOM 10271 C C . TYR D 4 41 ? 113.830 126.353 113.531 1.00 31.79 41 TYR G C 1
ATOM 10272 O O . TYR D 4 41 ? 113.161 125.951 112.574 1.00 31.79 41 TYR G O 1
ATOM 10281 N N . ARG D 4 42 ? 114.671 127.377 113.455 1.00 32.86 42 ARG G N 1
ATOM 10282 C CA . ARG D 4 42 ? 114.838 128.158 112.240 1.00 32.86 42 ARG G CA 1
ATOM 10283 C C . ARG D 4 42 ? 115.910 127.532 111.360 1.00 32.86 42 ARG G C 1
ATOM 10284 O O . ARG D 4 42 ? 117.039 127.309 111.809 1.00 32.86 42 ARG G O 1
ATOM 10292 N N . VAL D 4 43 ? 115.552 127.240 110.113 1.00 30.64 43 VAL G N 1
ATOM 10293 C CA . VAL D 4 43 ? 116.479 126.690 109.132 1.00 30.64 43 VAL G CA 1
ATOM 10294 C C . VAL D 4 43 ? 116.620 127.727 108.025 1.00 30.64 43 VAL G C 1
ATOM 10295 O O . VAL D 4 43 ? 115.777 127.808 107.124 1.00 30.64 43 VAL G O 1
ATOM 10299 N N . ASP D 4 44 ? 117.676 128.536 108.076 1.00 31.98 44 ASP G N 1
ATOM 10300 C CA . ASP D 4 44 ? 117.971 129.486 106.974 1.00 31.98 44 ASP G CA 1
ATOM 10301 C C . ASP D 4 44 ? 118.623 128.712 105.846 1.00 31.98 44 ASP G C 1
ATOM 10302 O O . ASP D 4 44 ? 119.780 128.370 105.981 1.00 31.98 44 ASP G O 1
ATOM 10307 N N . CYS D 4 45 ? 117.890 128.473 104.769 1.00 31.76 45 CYS G N 1
ATOM 10308 C CA . CYS D 4 45 ? 118.407 127.621 103.680 1.00 31.76 45 CYS G CA 1
ATOM 10309 C C . CYS D 4 45 ? 118.925 128.495 102.550 1.00 31.76 45 CYS G C 1
ATOM 10310 O O . CYS D 4 45 ? 118.842 128.065 101.408 1.00 31.76 45 CYS G O 1
ATOM 10313 N N . GLY D 4 46 ? 119.453 129.664 102.872 1.00 31.70 46 GLY G N 1
ATOM 10314 C CA . GLY D 4 46 ? 120.088 130.470 101.827 1.00 31.70 46 GLY G CA 1
ATOM 10315 C C . GLY D 4 46 ? 119.397 131.758 101.486 1.00 31.70 46 GLY G C 1
ATOM 10316 O O . GLY D 4 46 ? 119.539 132.194 100.363 1.00 31.70 46 GLY G O 1
ATOM 10317 N N . GLY D 4 47 ? 118.695 132.362 102.425 1.00 31.87 47 GLY G N 1
ATOM 10318 C CA . GLY D 4 47 ? 118.099 133.680 102.170 1.00 31.87 47 GLY G CA 1
ATOM 10319 C C . GLY D 4 47 ? 119.118 134.791 102.242 1.00 31.87 47 GLY G C 1
ATOM 10320 O O . GLY D 4 47 ? 120.278 134.476 102.279 1.00 31.87 47 GLY G O 1
ATOM 10321 N N . CYS D 4 48 ? 118.703 136.043 102.313 1.00 29.71 48 CYS G N 1
ATOM 10322 C CA . CYS D 4 48 ? 119.577 137.231 102.365 1.00 29.71 48 CYS G CA 1
ATOM 10323 C C . CYS D 4 48 ? 119.604 137.813 103.767 1.00 29.71 48 CYS G C 1
ATOM 10324 O O . CYS D 4 48 ? 120.061 138.937 103.880 1.00 29.71 48 CYS G O 1
ATOM 10327 N N . ASN D 4 49 ? 119.039 137.069 104.728 1.00 29.87 49 ASN G N 1
ATOM 10328 C CA . ASN D 4 49 ? 119.003 137.445 106.162 1.00 29.87 49 ASN G CA 1
ATOM 10329 C C . ASN D 4 49 ? 117.774 138.298 106.444 1.00 29.87 49 ASN G C 1
ATOM 10330 O O . ASN D 4 49 ? 117.570 138.637 107.593 1.00 29.87 49 ASN G O 1
ATOM 10335 N N . GLY D 4 50 ? 116.971 138.599 105.444 1.00 28.82 50 GLY G N 1
ATOM 10336 C CA . GLY D 4 50 ? 115.851 139.522 105.674 1.00 28.82 50 GLY G CA 1
ATOM 10337 C C . GLY D 4 50 ? 114.789 138.794 106.444 1.00 28.82 50 GLY G C 1
ATOM 10338 O O . GLY D 4 50 ? 114.175 139.413 107.292 1.00 28.82 50 GLY G O 1
ATOM 10339 N N . CYS D 4 51 ? 114.506 137.564 106.064 1.00 28.83 51 CYS G N 1
ATOM 10340 C CA . CYS D 4 51 ? 113.507 136.701 106.738 1.00 28.83 51 CYS G CA 1
ATOM 10341 C C . CYS D 4 51 ? 113.949 136.365 108.145 1.00 28.83 51 CYS G C 1
ATOM 10342 O O . CYS D 4 51 ? 113.121 136.377 109.030 1.00 28.83 51 CYS G O 1
ATOM 10345 N N . GLU D 4 52 ? 115.223 136.095 108.329 1.00 32.15 52 GLU G N 1
ATOM 10346 C CA . GLU D 4 52 ? 115.753 135.653 109.629 1.00 32.15 52 GLU G CA 1
ATOM 10347 C C . GLU D 4 52 ? 115.611 136.733 110.681 1.00 32.15 52 GLU G C 1
ATOM 10348 O O . GLU D 4 52 ? 115.327 136.380 111.821 1.00 32.15 52 GLU G O 1
ATOM 10354 N N . ILE D 4 53 ? 115.765 137.992 110.318 1.00 31.62 53 ILE G N 1
ATOM 10355 C CA . ILE D 4 53 ? 115.799 139.039 111.333 1.00 31.62 53 ILE G CA 1
ATOM 10356 C C . ILE D 4 53 ? 114.428 139.643 111.596 1.00 31.62 53 ILE G C 1
ATOM 10357 O O . ILE D 4 53 ? 114.280 140.424 112.546 1.00 31.62 53 ILE G O 1
ATOM 10362 N N . GLU D 4 54 ? 113.424 139.323 110.782 1.00 33.04 54 GLU G N 1
ATOM 10363 C CA . GLU D 4 54 ? 112.045 139.598 111.158 1.00 33.04 54 GLU G CA 1
ATOM 10364 C C . GLU D 4 54 ? 111.466 138.498 112.033 1.00 33.04 54 GLU G C 1
ATOM 10365 O O . GLU D 4 54 ? 110.494 138.744 112.754 1.00 33.04 54 GLU G O 1
ATOM 10371 N N . ILE D 4 55 ? 112.036 137.293 111.968 1.00 32.65 55 ILE G N 1
ATOM 10372 C CA . ILE D 4 55 ? 111.763 136.271 112.972 1.00 32.65 55 ILE G CA 1
ATOM 10373 C C . ILE D 4 55 ? 112.325 136.705 114.321 1.00 32.65 55 ILE G C 1
ATOM 10374 O O . ILE D 4 55 ? 111.702 136.494 115.369 1.00 32.65 55 ILE G O 1
ATOM 10379 N N . PHE D 4 56 ? 113.503 137.337 114.310 1.00 33.77 56 PHE G N 1
ATOM 10380 C CA . PHE D 4 56 ? 114.070 137.907 115.528 1.00 33.77 56 PHE G CA 1
ATOM 10381 C C . PHE D 4 56 ? 113.220 139.061 116.042 1.00 33.77 56 PHE G C 1
ATOM 10382 O O . PHE D 4 56 ? 113.059 139.231 117.255 1.00 33.77 56 PHE G O 1
ATOM 10390 N N . ALA D 4 57 ? 112.668 139.862 115.130 1.00 34.25 57 ALA G N 1
ATOM 10391 C CA . ALA D 4 57 ? 111.723 140.909 115.491 1.00 34.25 57 ALA G CA 1
ATOM 10392 C C . ALA D 4 57 ? 110.339 140.366 115.820 1.00 34.25 57 ALA G C 1
ATOM 10393 O O . ALA D 4 57 ? 109.488 141.127 116.290 1.00 34.25 57 ALA G O 1
ATOM 10395 N N . THR D 4 58 ? 110.083 139.084 115.560 1.00 34.03 58 THR G N 1
ATOM 10396 C CA . THR D 4 58 ? 108.894 138.418 116.071 1.00 34.03 58 THR G CA 1
ATOM 10397 C C . THR D 4 58 ? 109.156 137.847 117.465 1.00 34.03 58 THR G C 1
ATOM 10398 O O . THR D 4 58 ? 108.222 137.416 118.148 1.00 34.03 58 THR G O 1
ATOM 10402 N N . LEU D 4 59 ? 110.407 137.860 117.919 1.00 36.17 59 LEU G N 1
ATOM 10403 C CA . LEU D 4 59 ? 110.733 137.613 119.315 1.00 36.17 59 LEU G CA 1
ATOM 10404 C C . LEU D 4 59 ? 110.967 138.901 120.092 1.00 36.17 59 LEU G C 1
ATOM 10405 O O . LEU D 4 59 ? 111.350 138.849 121.262 1.00 36.17 59 LEU G O 1
ATOM 10410 N N . SER D 4 60 ? 110.727 140.049 119.461 1.00 36.68 60 SER G N 1
ATOM 10411 C CA . SER D 4 60 ? 110.951 141.354 120.058 1.00 36.68 60 SER G CA 1
ATOM 10412 C C . SER D 4 60 ? 109.970 141.615 121.202 1.00 36.68 60 SER G C 1
ATOM 10413 O O . SER D 4 60 ? 108.965 140.916 121.337 1.00 36.68 60 SER G O 1
ATOM 10416 N N . PRO D 4 61 ? 110.281 142.567 122.087 1.00 37.45 61 PRO G N 1
ATOM 10417 C CA . PRO D 4 61 ? 109.273 143.000 123.068 1.00 37.45 61 PRO G CA 1
ATOM 10418 C C . PRO D 4 61 ? 107.989 143.542 122.460 1.00 37.45 61 PRO G C 1
ATOM 10419 O O . PRO D 4 61 ? 106.923 143.348 123.052 1.00 37.45 61 PRO G O 1
ATOM 10423 N N . LEU D 4 62 ? 108.046 144.198 121.299 1.00 37.79 62 LEU G N 1
ATOM 10424 C CA . LEU D 4 62 ? 106.827 144.717 120.683 1.00 37.79 62 LEU G CA 1
ATOM 10425 C C . LEU D 4 62 ? 105.991 143.588 120.088 1.00 37.79 62 LEU G C 1
ATOM 10426 O O . LEU D 4 62 ? 104.831 143.390 120.465 1.00 37.79 62 LEU G O 1
ATOM 10431 N N . PHE D 4 63 ? 106.565 142.839 119.151 1.00 37.51 63 PHE G N 1
ATOM 10432 C CA . PHE D 4 63 ? 105.918 141.655 118.590 1.00 37.51 63 PHE G CA 1
ATOM 10433 C C . PHE D 4 63 ? 106.427 140.458 119.374 1.00 37.51 63 PHE G C 1
ATOM 10434 O O . PHE D 4 63 ? 107.520 139.960 119.111 1.00 37.51 63 PHE G O 1
ATOM 10442 N N . ASP D 4 64 ? 105.634 139.939 120.314 1.00 39.33 64 ASP G N 1
ATOM 10443 C CA . ASP D 4 64 ? 106.157 138.871 121.209 1.00 39.33 64 ASP G CA 1
ATOM 10444 C C . ASP D 4 64 ? 105.436 137.568 120.902 1.00 39.33 64 ASP G C 1
ATOM 10445 O O . ASP D 4 64 ? 104.239 137.509 121.149 1.00 39.33 64 ASP G O 1
ATOM 10450 N N . ALA D 4 65 ? 106.140 136.575 120.400 1.00 37.98 65 ALA G N 1
ATOM 10451 C CA . ALA D 4 65 ? 105.603 135.293 119.969 1.00 37.98 65 ALA G CA 1
ATOM 10452 C C . ALA D 4 65 ? 105.500 134.289 121.105 1.00 37.98 65 ALA G C 1
ATOM 10453 O O . ALA D 4 65 ? 104.773 133.302 120.974 1.00 37.98 65 ALA G O 1
ATOM 10455 N N . GLU D 4 66 ? 106.196 134.524 122.218 1.00 39.38 66 GLU G N 1
ATOM 10456 C CA . GLU D 4 66 ? 106.202 133.576 123.324 1.00 39.38 66 GLU G CA 1
ATOM 10457 C C . GLU D 4 66 ? 104.873 133.568 124.075 1.00 39.38 66 GLU G C 1
ATOM 10458 O O . GLU D 4 66 ? 104.519 132.549 124.681 1.00 39.38 66 GLU G O 1
ATOM 10464 N N . ARG D 4 67 ? 104.093 134.652 123.978 1.00 39.55 67 ARG G N 1
ATOM 10465 C CA . ARG D 4 67 ? 102.755 134.696 124.562 1.00 39.55 67 ARG G CA 1
ATOM 10466 C C . ARG D 4 67 ? 101.781 133.739 123.882 1.00 39.55 67 ARG G C 1
ATOM 10467 O O . ARG D 4 67 ? 100.735 133.428 124.461 1.00 39.55 67 ARG G O 1
ATOM 10475 N N . PHE D 4 68 ? 102.092 133.277 122.674 1.00 39.17 68 PHE G N 1
ATOM 10476 C CA . PHE D 4 68 ? 101.338 132.225 122.009 1.00 39.17 68 PHE G CA 1
ATOM 10477 C C . PHE D 4 68 ? 101.919 130.843 122.270 1.00 39.17 68 PHE G C 1
ATOM 10478 O O . PHE D 4 68 ? 101.469 129.868 121.659 1.00 39.17 68 PHE G O 1
ATOM 10486 N N . GLY D 4 69 ? 102.906 130.738 123.155 1.00 37.57 69 GLY G N 1
ATOM 10487 C CA . GLY D 4 69 ? 103.551 129.469 123.414 1.00 37.57 69 GLY G CA 1
ATOM 10488 C C . GLY D 4 69 ? 104.605 129.082 122.409 1.00 37.57 69 GLY G C 1
ATOM 10489 O O . GLY D 4 69 ? 104.941 127.899 122.306 1.00 37.57 69 GLY G O 1
ATOM 10490 N N . ILE D 4 70 ? 105.140 130.041 121.661 1.00 35.22 70 ILE G N 1
ATOM 10491 C CA . ILE D 4 70 ? 106.139 129.780 120.634 1.00 35.22 70 ILE G CA 1
ATOM 10492 C C . ILE D 4 70 ? 107.515 130.057 121.220 1.00 35.22 70 ILE G C 1
ATOM 10493 O O . ILE D 4 70 ? 107.805 131.182 121.644 1.00 35.22 70 ILE G O 1
ATOM 10498 N N . LYS D 4 71 ? 108.363 129.036 121.239 1.00 34.40 71 LYS G N 1
ATOM 10499 C CA . LYS D 4 71 ? 109.725 129.148 121.737 1.00 34.40 71 LYS G CA 1
ATOM 10500 C C . LYS D 4 71 ? 110.686 128.730 120.635 1.00 34.40 71 LYS G C 1
ATOM 10501 O O . LYS D 4 71 ? 110.520 127.663 120.036 1.00 34.40 71 LYS G O 1
ATOM 10507 N N . VAL D 4 72 ? 111.680 129.569 120.365 1.00 33.40 72 VAL G N 1
ATOM 10508 C CA . VAL D 4 72 ? 112.706 129.231 119.385 1.00 33.40 72 VAL G CA 1
ATOM 10509 C C . VAL D 4 72 ? 113.764 128.373 120.069 1.00 33.40 72 VAL G C 1
ATOM 10510 O O . VAL D 4 72 ? 114.357 128.781 121.073 1.00 33.40 72 VAL G O 1
ATOM 10514 N N . VAL D 4 73 ? 113.996 127.182 119.526 1.00 33.10 73 VAL G N 1
ATOM 10515 C CA . VAL D 4 73 ? 114.813 126.165 120.181 1.00 33.10 73 VAL G CA 1
ATOM 10516 C C . VAL D 4 73 ? 116.209 126.111 119.568 1.00 33.10 73 VAL G C 1
ATOM 10517 O O . VAL D 4 73 ? 116.383 126.425 118.381 1.00 33.10 73 VAL G O 1
ATOM 10521 N N . PRO D 4 74 ? 117.231 125.742 120.348 1.00 34.87 74 PRO G N 1
ATOM 10522 C CA . PRO D 4 74 ? 118.595 125.674 119.801 1.00 34.87 74 PRO G CA 1
ATOM 10523 C C . PRO D 4 74 ? 118.845 124.491 118.892 1.00 34.87 74 PRO G C 1
ATOM 10524 O O . PRO D 4 74 ? 119.765 124.551 118.067 1.00 34.87 74 PRO G O 1
ATOM 10528 N N . SER D 4 75 ? 118.075 123.420 119.018 1.00 33.17 75 SER G N 1
ATOM 10529 C CA . SER D 4 75 ? 118.374 122.181 118.330 1.00 33.17 75 SER G CA 1
ATOM 10530 C C . SER D 4 75 ? 117.147 121.722 117.560 1.00 33.17 75 SER G C 1
ATOM 10531 O O . SER D 4 75 ? 116.017 122.008 117.966 1.00 33.17 75 SER G O 1
ATOM 10534 N N . PRO D 4 76 ? 117.337 121.029 116.430 1.00 31.87 76 PRO G N 1
ATOM 10535 C CA . PRO D 4 76 ? 116.184 120.415 115.751 1.00 31.87 76 PRO G CA 1
ATOM 10536 C C . PRO D 4 76 ? 115.537 119.299 116.546 1.00 31.87 76 PRO G C 1
ATOM 10537 O O . PRO D 4 76 ? 114.375 118.975 116.279 1.00 31.87 76 PRO G O 1
ATOM 10541 N N . ARG D 4 77 ? 116.232 118.809 117.557 1.00 33.90 77 ARG G N 1
ATOM 10542 C CA . ARG D 4 77 ? 115.715 117.703 118.375 1.00 33.90 77 ARG G CA 1
ATOM 10543 C C . ARG D 4 77 ? 114.578 118.232 119.237 1.00 33.90 77 ARG G C 1
ATOM 10544 O O . ARG D 4 77 ? 113.661 117.480 119.517 1.00 33.90 77 ARG G O 1
ATOM 10552 N N . HIS D 4 78 ? 114.648 119.487 119.652 1.00 33.69 78 HIS G N 1
ATOM 10553 C CA . HIS D 4 78 ? 113.582 120.082 120.445 1.00 33.69 78 HIS G CA 1
ATOM 10554 C C . HIS D 4 78 ? 112.401 120.557 119.607 1.00 33.69 78 HIS G C 1
ATOM 10555 O O . HIS D 4 78 ? 111.347 120.850 120.176 1.00 33.69 78 HIS G O 1
ATOM 10562 N N . ALA D 4 79 ? 112.537 120.612 118.286 1.00 32.94 79 ALA G N 1
ATOM 10563 C CA . ALA D 4 79 ? 111.581 121.310 117.434 1.00 32.94 79 ALA G CA 1
ATOM 10564 C C . ALA D 4 79 ? 110.274 120.546 117.265 1.00 32.94 79 ALA G C 1
ATOM 10565 O O . ALA D 4 79 ? 110.269 119.328 117.076 1.00 32.94 79 ALA G O 1
ATOM 10567 N N . ASP D 4 80 ? 109.160 121.275 117.313 1.00 34.27 80 ASP G N 1
ATOM 10568 C CA . ASP D 4 80 ? 107.922 120.785 116.720 1.00 34.27 80 ASP G CA 1
ATOM 10569 C C . ASP D 4 80 ? 107.747 121.319 115.305 1.00 34.27 80 ASP G C 1
ATOM 10570 O O . ASP D 4 80 ? 107.373 120.579 114.391 1.00 34.27 80 ASP G O 1
ATOM 10575 N N . ILE D 4 81 ? 108.011 122.609 115.120 1.00 32.04 81 ILE G N 1
ATOM 10576 C CA . ILE D 4 81 ? 107.901 123.288 113.839 1.00 32.04 81 ILE G CA 1
ATOM 10577 C C . ILE D 4 81 ? 109.308 123.542 113.324 1.00 32.04 81 ILE G C 1
ATOM 10578 O O . ILE D 4 81 ? 110.151 124.075 114.053 1.00 32.04 81 ILE G O 1
ATOM 10583 N N . LEU D 4 82 ? 109.573 123.153 112.081 1.00 30.87 82 LEU G N 1
ATOM 10584 C CA . LEU D 4 82 ? 110.818 123.520 111.415 1.00 30.87 82 LEU G CA 1
ATOM 10585 C C . LEU D 4 82 ? 110.541 124.698 110.492 1.00 30.87 82 LEU G C 1
ATOM 10586 O O . LEU D 4 82 ? 109.858 124.554 109.473 1.00 30.87 82 LEU G O 1
ATOM 10591 N N . LEU D 4 83 ? 111.078 125.858 110.856 1.00 30.18 83 LEU G N 1
ATOM 10592 C CA . LEU D 4 83 ? 110.878 127.092 110.110 1.00 30.18 83 LEU G CA 1
ATOM 10593 C C . LEU D 4 83 ? 111.961 127.193 109.044 1.00 30.18 83 LEU G C 1
ATOM 10594 O O . LEU D 4 83 ? 113.128 127.453 109.355 1.00 30.18 83 LEU G O 1
ATOM 10599 N N . PHE D 4 84 ? 111.544 127.105 107.779 1.00 28.95 84 PHE G N 1
ATOM 10600 C CA . PHE D 4 84 ? 112.478 127.164 106.630 1.00 28.95 84 PHE G CA 1
ATOM 10601 C C . PHE D 4 84 ? 112.395 128.510 105.921 1.00 28.95 84 PHE G C 1
ATOM 10602 O O . PHE D 4 84 ? 111.346 128.836 105.397 1.00 28.95 84 PHE G O 1
ATOM 10610 N N . THR D 4 85 ? 113.499 129.250 105.878 1.00 28.70 85 THR G N 1
ATOM 10611 C CA . THR D 4 85 ? 113.607 130.503 105.100 1.00 28.70 85 THR G CA 1
ATOM 10612 C C . THR D 4 85 ? 114.634 130.233 103.996 1.00 28.70 85 THR G C 1
ATOM 10613 O O . THR D 4 85 ? 115.435 129.334 104.182 1.00 28.70 85 THR G O 1
ATOM 10617 N N . GLY D 4 86 ? 114.615 130.960 102.896 1.00 28.50 86 GLY G N 1
ATOM 10618 C CA . GLY D 4 86 ? 115.595 130.797 101.812 1.00 28.50 86 GLY G CA 1
ATOM 10619 C C . GLY D 4 86 ? 115.203 129.930 100.635 1.00 28.50 86 GLY G C 1
ATOM 10620 O O . GLY D 4 86 ? 114.378 129.054 100.801 1.00 28.50 86 GLY G O 1
ATOM 10621 N N . ALA D 4 87 ? 115.898 130.074 99.523 1.00 30.27 87 ALA G N 1
ATOM 10622 C CA . ALA D 4 87 ? 115.589 129.401 98.245 1.00 30.27 87 ALA G CA 1
ATOM 10623 C C . ALA D 4 87 ? 116.313 128.057 98.238 1.00 30.27 87 ALA G C 1
ATOM 10624 O O . ALA D 4 87 ? 116.477 127.490 97.185 1.00 30.27 87 ALA G O 1
ATOM 10626 N N . VAL D 4 88 ? 116.815 127.598 99.362 1.00 30.29 88 VAL G N 1
ATOM 10627 C CA . VAL D 4 88 ? 117.588 126.327 99.400 1.00 30.29 88 VAL G CA 1
ATOM 10628 C C . VAL D 4 88 ? 118.714 126.371 98.376 1.00 30.29 88 VAL G C 1
ATOM 10629 O O . VAL D 4 88 ? 118.512 125.955 97.241 1.00 30.29 88 VAL G O 1
ATOM 10633 N N . THR D 4 89 ? 119.834 126.935 98.747 1.00 28.44 89 THR G N 1
ATOM 10634 C CA . THR D 4 89 ? 121.050 126.911 97.954 1.00 28.44 89 THR G CA 1
ATOM 10635 C C . THR D 4 89 ? 121.662 125.514 97.940 1.00 28.44 89 THR G C 1
ATOM 10636 O O . THR D 4 89 ? 121.277 124.631 98.712 1.00 28.44 89 THR G O 1
ATOM 10640 N N . ARG D 4 90 ? 122.618 125.318 97.026 1.00 28.95 90 ARG G N 1
ATOM 10641 C CA . ARG D 4 90 ? 123.249 124.010 96.872 1.00 28.95 90 ARG G CA 1
ATOM 10642 C C . ARG D 4 90 ? 124.073 123.641 98.095 1.00 28.95 90 ARG G C 1
ATOM 10643 O O . ARG D 4 90 ? 124.110 122.473 98.497 1.00 28.95 90 ARG G O 1
ATOM 10651 N N . ALA D 4 91 ? 124.724 124.622 98.712 1.00 28.56 91 ALA G N 1
ATOM 10652 C CA . ALA D 4 91 ? 125.501 124.346 99.908 1.00 28.56 91 ALA G CA 1
ATOM 10653 C C . ALA D 4 91 ? 124.575 124.246 101.114 1.00 28.56 91 ALA G C 1
ATOM 10654 O O . ALA D 4 91 ? 124.994 123.712 102.144 1.00 28.56 91 ALA G O 1
ATOM 10656 N N . MET D 4 92 ? 123.330 124.725 101.027 1.00 29.73 92 MET G N 1
ATOM 10657 C CA . MET D 4 92 ? 122.374 124.523 102.110 1.00 29.73 92 MET G CA 1
ATOM 10658 C C . MET D 4 92 ? 121.316 123.423 101.966 1.00 29.73 92 MET G C 1
ATOM 10659 O O . MET D 4 92 ? 120.418 123.298 102.801 1.00 29.73 92 MET G O 1
ATOM 10664 N N . ARG D 4 93 ? 121.422 122.610 100.924 1.00 31.37 93 ARG G N 1
ATOM 10665 C CA . ARG D 4 93 ? 120.549 121.448 100.869 1.00 31.37 93 ARG G CA 1
ATOM 10666 C C . ARG D 4 93 ? 120.814 120.376 101.919 1.00 31.37 93 ARG G C 1
ATOM 10667 O O . ARG D 4 93 ? 119.897 119.950 102.627 1.00 31.37 93 ARG G O 1
ATOM 10675 N N . SER D 4 94 ? 122.072 119.964 102.067 1.00 31.46 94 SER G N 1
ATOM 10676 C CA . SER D 4 94 ? 122.470 118.950 103.042 1.00 31.46 94 SER G CA 1
ATOM 10677 C C . SER D 4 94 ? 122.294 119.352 104.515 1.00 31.46 94 SER G C 1
ATOM 10678 O O . SER D 4 94 ? 121.829 118.504 105.288 1.00 31.46 94 SER G O 1
ATOM 10681 N N . PRO D 4 95 ? 122.657 120.567 104.983 1.00 30.68 95 PRO G N 1
ATOM 10682 C CA . PRO D 4 95 ? 122.313 120.906 106.378 1.00 30.68 95 PRO G CA 1
ATOM 10683 C C . PRO D 4 95 ? 120.823 121.028 106.645 1.00 30.68 95 PRO G C 1
ATOM 10684 O O . PRO D 4 95 ? 120.386 120.706 107.755 1.00 30.68 95 PRO G O 1
ATOM 10688 N N . ALA D 4 96 ? 120.031 121.475 105.665 1.00 30.36 96 ALA G N 1
ATOM 10689 C CA . ALA D 4 96 ? 118.583 121.529 105.849 1.00 30.36 96 ALA G CA 1
ATOM 10690 C C . ALA D 4 96 ? 117.987 120.132 105.965 1.00 30.36 96 ALA G C 1
ATOM 10691 O O . ALA D 4 96 ? 117.115 119.890 106.808 1.00 30.36 96 ALA G O 1
ATOM 10693 N N . LEU D 4 97 ? 118.464 119.194 105.143 1.00 31.28 97 LEU G N 1
ATOM 10694 C CA . LEU D 4 97 ? 118.007 117.814 105.254 1.00 31.28 97 LEU G CA 1
ATOM 10695 C C . LEU D 4 97 ? 118.518 117.152 106.526 1.00 31.28 97 LEU G C 1
ATOM 10696 O O . LEU D 4 97 ? 117.839 116.283 107.080 1.00 31.28 97 LEU G O 1
ATOM 10701 N N . ARG D 4 98 ? 119.697 117.553 107.012 1.00 31.59 98 ARG G N 1
ATOM 10702 C CA . ARG D 4 98 ? 120.186 117.032 108.286 1.00 31.59 98 ARG G CA 1
ATOM 10703 C C . ARG D 4 98 ? 119.359 117.550 109.455 1.00 31.59 98 ARG G C 1
ATOM 10704 O O . ARG D 4 98 ? 119.100 116.812 110.412 1.00 31.59 98 ARG G O 1
ATOM 10712 N N . ALA D 4 99 ? 118.949 118.820 109.401 1.00 31.17 99 ALA G N 1
ATOM 10713 C CA . ALA D 4 99 ? 118.047 119.361 110.412 1.00 31.17 99 ALA G CA 1
ATOM 10714 C C . ALA D 4 99 ? 116.672 118.715 110.338 1.00 31.17 99 ALA G C 1
ATOM 10715 O O . ALA D 4 99 ? 116.011 118.548 111.369 1.00 31.17 99 ALA G O 1
ATOM 10717 N N . TRP D 4 100 ? 116.220 118.364 109.131 1.00 33.03 100 TRP G N 1
ATOM 10718 C CA . TRP D 4 100 ? 114.953 117.655 108.990 1.00 33.03 100 TRP G CA 1
ATOM 10719 C C . TRP D 4 100 ? 115.050 116.237 109.551 1.00 33.03 100 TRP G C 1
ATOM 10720 O O . TRP D 4 100 ? 114.137 115.774 110.239 1.00 33.03 100 TRP G O 1
ATOM 10731 N N . GLN D 4 101 ? 116.149 115.531 109.271 1.00 35.14 101 GLN G N 1
ATOM 10732 C CA . GLN D 4 101 ? 116.296 114.152 109.729 1.00 35.14 101 GLN G CA 1
ATOM 10733 C C . GLN D 4 101 ? 116.602 114.048 111.220 1.00 35.14 101 GLN G C 1
ATOM 10734 O O . GLN D 4 101 ? 116.182 113.076 111.856 1.00 35.14 101 GLN G O 1
ATOM 10740 N N . SER D 4 102 ? 117.314 115.011 111.800 1.00 33.30 102 SER G N 1
ATOM 10741 C CA . SER D 4 102 ? 117.596 114.974 113.237 1.00 33.30 102 SER G CA 1
ATOM 10742 C C . SER D 4 102 ? 116.543 115.739 114.033 1.00 33.30 102 SER G C 1
ATOM 10743 O O . SER D 4 102 ? 116.861 116.583 114.867 1.00 33.30 102 SER G O 1
ATOM 10746 N N . ALA D 4 103 ? 115.276 115.438 113.776 1.00 33.40 103 ALA G N 1
ATOM 10747 C CA . ALA D 4 103 ? 114.142 116.056 114.439 1.00 33.40 103 ALA G CA 1
ATOM 10748 C C . ALA D 4 103 ? 113.074 114.994 114.644 1.00 33.40 103 ALA G C 1
ATOM 10749 O O . ALA D 4 103 ? 112.941 114.088 113.813 1.00 33.40 103 ALA G O 1
ATOM 10751 N N . PRO D 4 104 ? 112.317 115.059 115.743 1.00 34.94 104 PRO G N 1
ATOM 10752 C CA . PRO D 4 104 ? 111.322 114.015 116.013 1.00 34.94 104 PRO G CA 1
ATOM 10753 C C . PRO D 4 104 ? 110.155 114.061 115.041 1.00 34.94 104 PRO G C 1
ATOM 10754 O O . PRO D 4 104 ? 109.707 115.127 114.614 1.00 34.94 104 PRO G O 1
ATOM 10758 N N . ASP D 4 105 ? 109.666 112.876 114.694 1.00 38.28 105 ASP G N 1
ATOM 10759 C CA . ASP D 4 105 ? 108.548 112.725 113.779 1.00 38.28 105 ASP G CA 1
ATOM 10760 C C . ASP D 4 105 ? 107.236 112.643 114.554 1.00 38.28 105 ASP G C 1
ATOM 10761 O O . ASP D 4 105 ? 107.189 112.026 115.622 1.00 38.28 105 ASP G O 1
ATOM 10766 N N . PRO D 4 106 ? 106.127 113.326 114.203 1.00 38.04 106 PRO G N 1
ATOM 10767 C CA . PRO D 4 106 ? 105.990 114.066 112.976 1.00 38.04 106 PRO G CA 1
ATOM 10768 C C . PRO D 4 106 ? 106.449 115.528 112.963 1.00 38.04 106 PRO G C 1
ATOM 10769 O O . PRO D 4 106 ? 106.557 116.113 113.997 1.00 38.04 106 PRO G O 1
ATOM 10773 N N . LYS D 4 107 ? 106.701 116.202 111.869 1.00 34.83 107 LYS G N 1
ATOM 10774 C CA . LYS D 4 107 ? 107.183 117.599 112.069 1.00 34.83 107 LYS G CA 1
ATOM 10775 C C . LYS D 4 107 ? 106.340 118.538 111.230 1.00 34.83 107 LYS G C 1
ATOM 10776 O O . LYS D 4 107 ? 105.865 118.106 110.186 1.00 34.83 107 LYS G O 1
ATOM 10782 N N . ILE D 4 108 ? 106.157 119.765 111.695 1.00 33.08 108 ILE G N 1
ATOM 10783 C CA . ILE D 4 108 ? 105.408 120.764 110.886 1.00 33.08 108 ILE G CA 1
ATOM 10784 C C . ILE D 4 108 ? 106.443 121.646 110.201 1.00 33.08 108 ILE G C 1
ATOM 10785 O O . ILE D 4 108 ? 107.379 122.059 110.863 1.00 33.08 108 ILE G O 1
ATOM 10790 N N . CYS D 4 109 ? 106.307 121.843 108.906 1.00 31.82 109 CYS G N 1
ATOM 10791 C CA . CYS D 4 109 ? 107.205 122.638 108.084 1.00 31.82 109 CYS G CA 1
ATOM 10792 C C . CYS D 4 109 ? 106.490 123.911 107.668 1.00 31.82 109 CYS G C 1
ATOM 10793 O O . CYS D 4 109 ? 105.471 123.855 106.972 1.00 31.82 109 CYS G O 1
ATOM 10796 N N . ILE D 4 110 ? 107.016 125.049 108.099 1.00 29.03 110 ILE G N 1
ATOM 10797 C CA . ILE D 4 110 ? 106.513 126.348 107.680 1.00 29.03 110 ILE G CA 1
ATOM 10798 C C . ILE D 4 110 ? 107.531 126.950 106.727 1.00 29.03 110 ILE G C 1
ATOM 10799 O O . ILE D 4 110 ? 108.687 127.179 107.102 1.00 29.03 110 ILE G O 1
ATOM 10804 N N . SER D 4 111 ? 107.105 127.189 105.493 1.00 27.99 111 SER G N 1
ATOM 10805 C CA . SER D 4 111 ? 107.917 127.892 104.514 1.00 27.99 111 SER G CA 1
ATOM 10806 C C . SER D 4 111 ? 107.699 129.386 104.693 1.00 27.99 111 SER G C 1
ATOM 10807 O O . SER D 4 111 ? 106.577 129.879 104.541 1.00 27.99 111 SER G O 1
ATOM 10810 N N . TYR D 4 112 ? 108.767 130.101 105.015 1.00 26.83 112 TYR G N 1
ATOM 10811 C CA . TYR D 4 112 ? 108.691 131.499 105.406 1.00 26.83 112 TYR G CA 1
ATOM 10812 C C . TYR D 4 112 ? 109.401 132.365 104.378 1.00 26.83 112 TYR G C 1
ATOM 10813 O O . TYR D 4 112 ? 110.570 132.128 104.058 1.00 26.83 112 TYR G O 1
ATOM 10822 N N . GLY D 4 113 ? 108.690 133.335 103.812 1.00 25.14 113 GLY G N 1
ATOM 10823 C CA . GLY D 4 113 ? 109.263 134.270 102.831 1.00 25.14 113 GLY G CA 1
ATOM 10824 C C . GLY D 4 113 ? 109.055 133.859 101.399 1.00 25.14 113 GLY G C 1
ATOM 10825 O O . GLY D 4 113 ? 108.830 132.708 101.187 1.00 25.14 113 GLY G O 1
ATOM 10826 N N . ALA D 4 114 ? 109.190 134.780 100.451 1.00 24.77 114 ALA G N 1
ATOM 10827 C CA . ALA D 4 114 ? 109.068 134.487 99.009 1.00 24.77 114 ALA G CA 1
ATOM 10828 C C . ALA D 4 114 ? 110.146 133.516 98.560 1.00 24.77 114 ALA G C 1
ATOM 10829 O O . ALA D 4 114 ? 109.817 132.615 97.828 1.00 24.77 114 ALA G O 1
ATOM 10831 N N . CYS D 4 115 ? 111.373 133.686 99.025 1.00 26.23 115 CYS G N 1
ATOM 10832 C CA . CYS D 4 115 ? 112.489 132.807 98.630 1.00 26.23 115 CYS G CA 1
ATOM 10833 C C . CYS D 4 115 ? 112.107 131.436 99.127 1.00 26.23 115 CYS G C 1
ATOM 10834 O O . CYS D 4 115 ? 112.200 130.485 98.367 1.00 26.23 115 CYS G O 1
ATOM 10837 N N . GLY D 4 116 ? 111.640 131.368 100.363 1.00 26.52 116 GLY G N 1
ATOM 10838 C CA . GLY D 4 116 ? 111.283 130.033 100.803 1.00 26.52 116 GLY G CA 1
ATOM 10839 C C . GLY D 4 116 ? 110.090 129.456 100.070 1.00 26.52 116 GLY G C 1
ATOM 10840 O O . GLY D 4 116 ? 110.005 128.240 99.885 1.00 26.52 116 GLY G O 1
ATOM 10841 N N . ASN D 4 117 ? 109.144 130.306 99.665 1.00 25.78 117 ASN G N 1
ATOM 10842 C CA . ASN D 4 117 ? 107.897 129.813 99.084 1.00 25.78 117 ASN G CA 1
ATOM 10843 C C . ASN D 4 117 ? 108.110 129.241 97.688 1.00 25.78 117 ASN G C 1
ATOM 10844 O O . ASN D 4 117 ? 107.613 128.155 97.370 1.00 25.78 117 ASN G O 1
ATOM 10849 N N . SER D 4 118 ? 108.838 129.961 96.834 1.00 25.85 118 SER G N 1
ATOM 10850 C CA . SER D 4 118 ? 108.990 129.533 95.450 1.00 25.85 118 SER G CA 1
ATOM 10851 C C . SER D 4 118 ? 110.376 129.798 94.877 1.00 25.85 118 SER G C 1
ATOM 10852 O O . SER D 4 118 ? 110.582 129.577 93.678 1.00 25.85 118 SER G O 1
ATOM 10855 N N . GLY D 4 119 ? 111.327 130.264 95.682 1.00 25.45 119 GLY G N 1
ATOM 10856 C CA . GLY D 4 119 ? 112.582 130.775 95.200 1.00 25.45 119 GLY G CA 1
ATOM 10857 C C . GLY D 4 119 ? 112.653 132.287 95.213 1.00 25.45 119 GLY G C 1
ATOM 10858 O O . GLY D 4 119 ? 113.750 132.847 95.301 1.00 25.45 119 GLY G O 1
ATOM 10859 N N . GLY D 4 120 ? 111.501 132.952 95.152 1.00 25.43 120 GLY G N 1
ATOM 10860 C CA . GLY D 4 120 ? 111.467 134.404 95.226 1.00 25.43 120 GLY G CA 1
ATOM 10861 C C . GLY D 4 120 ? 112.027 135.034 93.971 1.00 25.43 120 GLY G C 1
ATOM 10862 O O . GLY D 4 120 ? 111.685 134.654 92.846 1.00 25.43 120 GLY G O 1
ATOM 10863 N N . ILE D 4 121 ? 112.912 136.011 94.165 1.00 26.06 121 ILE G N 1
ATOM 10864 C CA . ILE D 4 121 ? 113.625 136.609 93.044 1.00 26.06 121 ILE G CA 1
ATOM 10865 C C . ILE D 4 121 ? 114.722 135.679 92.532 1.00 26.06 121 ILE G C 1
ATOM 10866 O O . ILE D 4 121 ? 115.243 135.886 91.429 1.00 26.06 121 ILE G O 1
ATOM 10871 N N . PHE D 4 122 ? 115.178 134.676 93.264 1.00 27.42 122 PHE G N 1
ATOM 10872 C CA . PHE D 4 122 ? 116.180 133.728 92.729 1.00 27.42 122 PHE G CA 1
ATOM 10873 C C . PHE D 4 122 ? 115.511 132.415 92.348 1.00 27.42 122 PHE G C 1
ATOM 10874 O O . PHE D 4 122 ? 116.187 131.423 92.529 1.00 27.42 122 PHE G O 1
ATOM 10882 N N . HIS D 4 123 ? 114.298 132.394 91.788 1.00 26.89 123 HIS G N 1
ATOM 10883 C CA . HIS D 4 123 ? 113.520 131.176 91.595 1.00 26.89 123 HIS G CA 1
ATOM 10884 C C . HIS D 4 123 ? 114.106 130.252 90.536 1.00 26.89 123 HIS G C 1
ATOM 10885 O O . HIS D 4 123 ? 113.772 129.064 90.521 1.00 26.89 123 HIS G O 1
ATOM 10892 N N . ASP D 4 124 ? 114.981 130.755 89.663 1.00 29.40 124 ASP G N 1
ATOM 10893 C CA . ASP D 4 124 ? 115.489 129.946 88.561 1.00 29.40 124 ASP G CA 1
ATOM 10894 C C . ASP D 4 124 ? 117.008 129.993 88.451 1.00 29.40 124 ASP G C 1
ATOM 10895 O O . ASP D 4 124 ? 117.546 129.731 87.375 1.00 29.40 124 ASP G O 1
ATOM 10900 N N . LEU D 4 125 ? 117.713 130.320 89.527 1.00 29.43 125 LEU G N 1
ATOM 10901 C CA . LEU D 4 125 ? 119.156 130.445 89.424 1.00 29.43 125 LEU G CA 1
ATOM 10902 C C . LEU D 4 125 ? 119.840 129.086 89.536 1.00 29.43 125 LEU G C 1
ATOM 10903 O O . LEU D 4 125 ? 119.244 128.084 89.940 1.00 29.43 125 LEU G O 1
ATOM 10908 N N . TYR D 4 126 ? 121.120 129.070 89.159 1.00 29.79 126 TYR G N 1
ATOM 10909 C CA . TYR D 4 126 ? 121.867 127.821 89.078 1.00 29.79 126 TYR G CA 1
ATOM 10910 C C . TYR D 4 126 ? 122.233 127.273 90.451 1.00 29.79 126 TYR G C 1
ATOM 10911 O O . TYR D 4 126 ? 122.258 126.052 90.641 1.00 29.79 126 TYR G O 1
ATOM 10920 N N . CYS D 4 127 ? 122.514 128.145 91.417 1.00 29.58 127 CYS G N 1
ATOM 10921 C CA . CYS D 4 127 ? 123.109 127.726 92.677 1.00 29.58 127 CYS G CA 1
ATOM 10922 C C . CYS D 4 127 ? 122.057 127.613 93.783 1.00 29.58 127 CYS G C 1
ATOM 10923 O O . CYS D 4 127 ? 122.395 127.559 94.968 1.00 29.58 127 CYS G O 1
ATOM 10926 N N . VAL D 4 128 ? 120.780 127.568 93.409 1.00 29.25 128 VAL G N 1
ATOM 10927 C CA . VAL D 4 128 ? 119.686 127.302 94.330 1.00 29.25 128 VAL G CA 1
ATOM 10928 C C . VAL D 4 128 ? 118.880 126.132 93.782 1.00 29.25 128 VAL G C 1
ATOM 10929 O O . VAL D 4 128 ? 119.130 125.636 92.683 1.00 29.25 128 VAL G O 1
ATOM 10933 N N . TRP D 4 129 ? 117.814 125.810 94.519 1.00 29.34 129 TRP G N 1
ATOM 10934 C CA . TRP D 4 129 ? 116.907 124.694 94.164 1.00 29.34 129 TRP G CA 1
ATOM 10935 C C . TRP D 4 129 ? 115.481 125.212 93.955 1.00 29.34 129 TRP G C 1
ATOM 10936 O O . TRP D 4 129 ? 114.701 124.484 93.356 1.00 29.34 129 TRP G O 1
ATOM 10947 N N . GLY D 4 130 ? 115.141 126.401 94.449 1.00 29.35 130 GLY G N 1
ATOM 10948 C CA . GLY D 4 130 ? 113.838 127.022 94.174 1.00 29.35 130 GLY G CA 1
ATOM 10949 C C . GLY D 4 130 ? 112.806 126.885 95.263 1.00 29.35 130 GLY G C 1
ATOM 10950 O O . GLY D 4 130 ? 111.670 126.600 94.931 1.00 29.35 130 GLY G O 1
ATOM 10951 N N . GLY D 4 131 ? 113.178 127.053 96.521 1.00 28.97 131 GLY G N 1
ATOM 10952 C CA . GLY D 4 131 ? 112.163 127.051 97.575 1.00 28.97 131 GLY G CA 1
ATOM 10953 C C . GLY D 4 131 ? 112.262 125.870 98.478 1.00 28.97 131 GLY G C 1
ATOM 10954 O O . GLY D 4 131 ? 113.033 124.983 98.163 1.00 28.97 131 GLY G O 1
ATOM 10955 N N . THR D 4 132 ? 111.448 125.840 99.522 1.00 30.00 132 THR G N 1
ATOM 10956 C CA . THR D 4 132 ? 111.516 124.801 100.567 1.00 30.00 132 THR G CA 1
ATOM 10957 C C . THR D 4 132 ? 110.671 123.621 100.145 1.00 30.00 132 THR G C 1
ATOM 10958 O O . THR D 4 132 ? 110.959 122.524 100.586 1.00 30.00 132 THR G O 1
ATOM 10962 N N . ASP D 4 133 ? 109.685 123.846 99.289 1.00 31.49 133 ASP G N 1
ATOM 10963 C CA . ASP D 4 133 ? 108.925 122.665 98.890 1.00 31.49 133 ASP G CA 1
ATOM 10964 C C . ASP D 4 133 ? 109.661 121.767 97.903 1.00 31.49 133 ASP G C 1
ATOM 10965 O O . ASP D 4 133 ? 109.182 120.662 97.628 1.00 31.49 133 ASP G O 1
ATOM 10970 N N . LYS D 4 134 ? 110.796 122.205 97.362 1.00 32.25 134 LYS G N 1
ATOM 10971 C CA . LYS D 4 134 ? 111.590 121.376 96.469 1.00 32.25 134 LYS G CA 1
ATOM 10972 C C . LYS D 4 134 ? 112.480 120.379 97.202 1.00 32.25 134 LYS G C 1
ATOM 10973 O O . LYS D 4 134 ? 113.062 119.509 96.548 1.00 32.25 134 LYS G O 1
ATOM 10979 N N . ILE D 4 135 ? 112.624 120.486 98.526 1.00 31.60 135 ILE G N 1
ATOM 10980 C CA . ILE D 4 135 ? 113.378 119.513 99.303 1.00 31.60 135 ILE G CA 1
ATOM 10981 C C . ILE D 4 135 ? 112.518 118.815 100.351 1.00 31.60 135 ILE G C 1
ATOM 10982 O O . ILE D 4 135 ? 112.699 117.621 100.605 1.00 31.60 135 ILE G O 1
ATOM 10987 N N . VAL D 4 136 ? 111.592 119.531 100.986 1.00 32.05 136 VAL G N 1
ATOM 10988 C CA . VAL D 4 136 ? 110.788 118.969 102.072 1.00 32.05 136 VAL G CA 1
ATOM 10989 C C . VAL D 4 136 ? 109.321 119.327 101.844 1.00 32.05 136 VAL G C 1
ATOM 10990 O O . VAL D 4 136 ? 109.041 120.358 101.219 1.00 32.05 136 VAL G O 1
ATOM 10994 N N . PRO D 4 137 ? 108.358 118.515 102.295 1.00 32.69 137 PRO G N 1
ATOM 10995 C CA . PRO D 4 137 ? 106.947 118.917 102.189 1.00 32.69 137 PRO G CA 1
ATOM 10996 C C . PRO D 4 137 ? 106.644 120.080 103.116 1.00 32.69 137 PRO G C 1
ATOM 10997 O O . PRO D 4 137 ? 107.279 120.242 104.155 1.00 32.69 137 PRO G O 1
ATOM 11001 N N . VAL D 4 138 ? 105.660 120.893 102.732 1.00 30.97 138 VAL G N 1
ATOM 11002 C CA . VAL D 4 138 ? 105.353 122.151 103.410 1.00 30.97 138 VAL G CA 1
ATOM 11003 C C . VAL D 4 138 ? 103.905 122.129 103.882 1.00 30.97 138 VAL G C 1
ATOM 11004 O O . VAL D 4 138 ? 103.001 121.784 103.112 1.00 30.97 138 VAL G O 1
ATOM 11008 N N . ASP D 4 139 ? 103.685 122.505 105.144 1.00 33.34 139 ASP G N 1
ATOM 11009 C CA . ASP D 4 139 ? 102.343 122.693 105.679 1.00 33.34 139 ASP G CA 1
ATOM 11010 C C . ASP D 4 139 ? 101.842 124.125 105.507 1.00 33.34 139 ASP G C 1
ATOM 11011 O O . ASP D 4 139 ? 100.721 124.339 105.038 1.00 33.34 139 ASP G O 1
ATOM 11016 N N . VAL D 4 140 ? 102.651 125.113 105.887 1.00 29.87 140 VAL G N 1
ATOM 11017 C CA . VAL D 4 140 ? 102.243 126.515 105.928 1.00 29.87 140 VAL G CA 1
ATOM 11018 C C . VAL D 4 140 ? 103.219 127.335 105.094 1.00 29.87 140 VAL G C 1
ATOM 11019 O O . VAL D 4 140 ? 104.437 127.199 105.245 1.00 29.87 140 VAL G O 1
ATOM 11023 N N . TYR D 4 141 ? 102.683 128.176 104.211 1.00 28.16 141 TYR G N 1
ATOM 11024 C CA . TYR D 4 141 ? 103.470 129.118 103.425 1.00 28.16 141 TYR G CA 1
ATOM 11025 C C . TYR D 4 141 ? 103.204 130.528 103.938 1.00 28.16 141 TYR G C 1
ATOM 11026 O O . TYR D 4 141 ? 102.048 130.960 103.990 1.00 28.16 141 TYR G O 1
ATOM 11035 N N . ILE D 4 142 ? 104.264 131.241 104.308 1.00 26.52 142 ILE G N 1
ATOM 11036 C CA . ILE D 4 142 ? 104.152 132.643 104.712 1.00 26.52 142 ILE G CA 1
ATOM 11037 C C . ILE D 4 142 ? 104.885 133.518 103.702 1.00 26.52 142 ILE G C 1
ATOM 11038 O O . ILE D 4 142 ? 106.120 133.470 103.628 1.00 26.52 142 ILE G O 1
ATOM 11043 N N . PRO D 4 143 ? 104.184 134.327 102.917 1.00 25.95 143 PRO G N 1
ATOM 11044 C CA . PRO D 4 143 ? 104.843 135.162 101.913 1.00 25.95 143 PRO G CA 1
ATOM 11045 C C . PRO D 4 143 ? 105.287 136.507 102.480 1.00 25.95 143 PRO G C 1
ATOM 11046 O O . PRO D 4 143 ? 104.873 136.931 103.560 1.00 25.95 143 PRO G O 1
ATOM 11050 N N . GLY D 4 144 ? 106.165 137.160 101.733 1.00 24.91 144 GLY G N 1
ATOM 11051 C CA . GLY D 4 144 ? 106.711 138.449 102.141 1.00 24.91 144 GLY G CA 1
ATOM 11052 C C . GLY D 4 144 ? 108.174 138.498 101.784 1.00 24.91 144 GLY G C 1
ATOM 11053 O O . GLY D 4 144 ? 108.784 137.461 101.730 1.00 24.91 144 GLY G O 1
ATOM 11054 N N . CYS D 4 145 ? 108.705 139.666 101.477 1.00 26.66 145 CYS G N 1
ATOM 11055 C CA . CYS D 4 145 ? 110.156 139.777 101.237 1.00 26.66 145 CYS G CA 1
ATOM 11056 C C . CYS D 4 145 ? 110.779 140.956 102.013 1.00 26.66 145 CYS G C 1
ATOM 11057 O O . CYS D 4 145 ? 111.121 141.923 101.355 1.00 26.66 145 CYS G O 1
ATOM 11060 N N . PRO D 4 146 ? 111.025 140.921 103.340 1.00 26.87 146 PRO G N 1
ATOM 11061 C CA . PRO D 4 146 ? 110.640 139.803 104.176 1.00 26.87 146 PRO G CA 1
ATOM 11062 C C . PRO D 4 146 ? 109.238 139.955 104.739 1.00 26.87 146 PRO G C 1
ATOM 11063 O O . PRO D 4 146 ? 108.751 141.041 104.730 1.00 26.87 146 PRO G O 1
ATOM 11067 N N . PRO D 4 147 ? 108.553 138.902 105.207 1.00 27.24 147 PRO G N 1
ATOM 11068 C CA . PRO D 4 147 ? 107.284 139.133 105.903 1.00 27.24 147 PRO G CA 1
ATOM 11069 C C . PRO D 4 147 ? 107.492 140.044 107.102 1.00 27.24 147 PRO G C 1
ATOM 11070 O O . PRO D 4 147 ? 108.534 140.008 107.759 1.00 27.24 147 PRO G O 1
ATOM 11074 N N . THR D 4 148 ? 106.492 140.879 107.370 1.00 30.83 148 THR G N 1
ATOM 11075 C CA . THR D 4 148 ? 106.513 141.717 108.553 1.00 30.83 148 THR G CA 1
ATOM 11076 C C . THR D 4 148 ? 106.365 140.840 109.796 1.00 30.83 148 THR G C 1
ATOM 11077 O O . THR D 4 148 ? 105.883 139.708 109.706 1.00 30.83 148 THR G O 1
ATOM 11081 N N . PRO D 4 149 ? 106.831 141.312 110.960 1.00 32.37 149 PRO G N 1
ATOM 11082 C CA . PRO D 4 149 ? 106.604 140.539 112.193 1.00 32.37 149 PRO G CA 1
ATOM 11083 C C . PRO D 4 149 ? 105.137 140.364 112.541 1.00 32.37 149 PRO G C 1
ATOM 11084 O O . PRO D 4 149 ? 104.783 139.369 113.181 1.00 32.37 149 PRO G O 1
ATOM 11088 N N . ALA D 4 150 ? 104.273 141.292 112.124 1.00 34.10 150 ALA G N 1
ATOM 11089 C CA . ALA D 4 150 ? 102.835 141.063 112.206 1.00 34.10 150 ALA G CA 1
ATOM 11090 C C . ALA D 4 150 ? 102.404 139.917 111.298 1.00 34.10 150 ALA G C 1
ATOM 11091 O O . ALA D 4 150 ? 101.554 139.104 111.679 1.00 34.10 150 ALA G O 1
ATOM 11093 N N . ALA D 4 151 ? 102.982 139.834 110.094 1.00 32.15 151 ALA G N 1
ATOM 11094 C CA . ALA D 4 151 ? 102.691 138.717 109.199 1.00 32.15 151 ALA G CA 1
ATOM 11095 C C . ALA D 4 151 ? 103.233 137.407 109.753 1.00 32.15 151 ALA G C 1
ATOM 11096 O O . ALA D 4 151 ? 102.609 136.354 109.586 1.00 32.15 151 ALA G O 1
ATOM 11098 N N . THR D 4 152 ? 104.393 137.455 110.413 1.00 31.59 152 THR G N 1
ATOM 11099 C CA . THR D 4 152 ? 104.941 136.269 111.066 1.00 31.59 152 THR G CA 1
ATOM 11100 C C . THR D 4 152 ? 104.057 135.813 112.221 1.00 31.59 152 THR G C 1
ATOM 11101 O O . THR D 4 152 ? 103.835 134.609 112.398 1.00 31.59 152 THR G O 1
ATOM 11105 N N . LEU D 4 153 ? 103.542 136.765 113.009 1.00 33.00 153 LEU G N 1
ATOM 11106 C CA . LEU D 4 153 ? 102.624 136.437 114.097 1.00 33.00 153 LEU G CA 1
ATOM 11107 C C . LEU D 4 153 ? 101.323 135.849 113.570 1.00 33.00 153 LEU G C 1
ATOM 11108 O O . LEU D 4 153 ? 100.794 134.888 114.142 1.00 33.00 153 LEU G O 1
ATOM 11113 N N . TYR D 4 154 ? 100.798 136.412 112.474 1.00 33.88 154 TYR G N 1
ATOM 11114 C CA . TYR D 4 154 ? 99.598 135.861 111.850 1.00 33.88 154 TYR G CA 1
ATOM 11115 C C . TYR D 4 154 ? 99.838 134.461 111.305 1.00 33.88 154 TYR G C 1
ATOM 11116 O O . TYR D 4 154 ? 98.975 133.588 111.437 1.00 33.88 154 TYR G O 1
ATOM 11125 N N . GLY D 4 155 ? 100.987 134.237 110.666 1.00 33.15 155 GLY G N 1
ATOM 11126 C CA . GLY D 4 155 ? 101.280 132.920 110.128 1.00 33.15 155 GLY G CA 1
ATOM 11127 C C . GLY D 4 155 ? 101.468 131.876 111.209 1.00 33.15 155 GLY G C 1
ATOM 11128 O O . GLY D 4 155 ? 101.010 130.739 111.069 1.00 33.15 155 GLY G O 1
ATOM 11129 N N . PHE D 4 156 ? 102.119 132.258 112.310 1.00 33.51 156 PHE G N 1
ATOM 11130 C CA . PHE D 4 156 ? 102.262 131.359 113.449 1.00 33.51 156 PHE G CA 1
ATOM 11131 C C . PHE D 4 156 ? 100.915 131.050 114.091 1.00 33.51 156 PHE G C 1
ATOM 11132 O O . PHE D 4 156 ? 100.631 129.890 114.411 1.00 33.51 156 PHE G O 1
ATOM 11140 N N . ALA D 4 157 ? 100.061 132.066 114.261 1.00 34.03 157 ALA G N 1
ATOM 11141 C CA . ALA D 4 157 ? 98.754 131.844 114.872 1.00 34.03 157 ALA G CA 1
ATOM 11142 C C . ALA D 4 157 ? 97.822 131.060 113.957 1.00 34.03 157 ALA G C 1
ATOM 11143 O O . ALA D 4 157 ? 96.949 130.333 114.442 1.00 34.03 157 ALA G O 1
ATOM 11145 N N . MET D 4 158 ? 97.987 131.192 112.641 1.00 33.86 158 MET G N 1
ATOM 11146 C CA . MET D 4 158 ? 97.180 130.420 111.707 1.00 33.86 158 MET G CA 1
ATOM 11147 C C . MET D 4 158 ? 97.671 128.979 111.620 1.00 33.86 158 MET G C 1
ATOM 11148 O O . MET D 4 158 ? 96.866 128.056 111.458 1.00 33.86 158 MET G O 1
ATOM 11153 N N . ALA D 4 159 ? 98.987 128.771 111.740 1.00 33.26 159 ALA G N 1
ATOM 11154 C CA . ALA D 4 159 ? 99.534 127.419 111.796 1.00 33.26 159 ALA G CA 1
ATOM 11155 C C . ALA D 4 159 ? 99.115 126.700 113.071 1.00 33.26 159 ALA G C 1
ATOM 11156 O O . ALA D 4 159 ? 98.790 125.507 113.040 1.00 33.26 159 ALA G O 1
ATOM 11158 N N . LEU D 4 160 ? 99.109 127.407 114.202 1.00 35.20 160 LEU G N 1
ATOM 11159 C CA . LEU D 4 160 ? 98.707 126.799 115.463 1.00 35.20 160 LEU G CA 1
ATOM 11160 C C . LEU D 4 160 ? 97.196 126.684 115.614 1.00 35.20 160 LEU G C 1
ATOM 11161 O O . LEU D 4 160 ? 96.735 126.076 116.584 1.00 35.20 160 LEU G O 1
ATOM 11166 N N . GLY D 4 161 ? 96.420 127.242 114.690 1.00 35.70 161 GLY G N 1
ATOM 11167 C CA . GLY D 4 161 ? 94.978 127.146 114.743 1.00 35.70 161 GLY G CA 1
ATOM 11168 C C . GLY D 4 161 ? 94.282 128.233 115.527 1.00 35.70 161 GLY G C 1
ATOM 11169 O O . GLY D 4 161 ? 93.065 128.142 115.727 1.00 35.70 161 GLY G O 1
ATOM 11170 N N . LEU D 4 162 ? 95.009 129.256 115.983 1.00 35.67 162 LEU G N 1
ATOM 11171 C CA . LEU D 4 162 ? 94.366 130.356 116.692 1.00 35.67 162 LEU G CA 1
ATOM 11172 C C . LEU D 4 162 ? 93.603 131.268 115.740 1.00 35.67 162 LEU G C 1
ATOM 11173 O O . LEU D 4 162 ? 92.607 131.882 116.138 1.00 35.67 162 LEU G O 1
ATOM 11178 N N . LEU D 4 163 ? 94.049 131.368 114.491 1.00 36.20 163 LEU G N 1
ATOM 11179 C CA . LEU D 4 163 ? 93.425 132.229 113.498 1.00 36.20 163 LEU G CA 1
ATOM 11180 C C . LEU D 4 163 ? 93.180 131.437 112.222 1.00 36.20 163 LEU G C 1
ATOM 11181 O O . LEU D 4 163 ? 93.837 130.429 111.953 1.00 36.20 163 LEU G O 1
ATOM 11186 N N . GLU D 4 164 ? 92.216 131.905 111.438 1.00 37.05 164 GLU G N 1
ATOM 11187 C CA . GLU D 4 164 ? 91.856 131.272 110.179 1.00 37.05 164 GLU G CA 1
ATOM 11188 C C . GLU D 4 164 ? 92.535 131.974 109.010 1.00 37.05 164 GLU G C 1
ATOM 11189 O O . GLU D 4 164 ? 92.936 133.137 109.099 1.00 37.05 164 GLU G O 1
ATOM 11195 N N . GLN D 4 165 ? 92.668 131.241 107.908 1.00 33.76 165 GLN G N 1
ATOM 11196 C CA . GLN D 4 165 ? 93.226 131.810 106.689 1.00 33.76 165 GLN G CA 1
ATOM 11197 C C . GLN D 4 165 ? 92.237 132.796 106.077 1.00 33.76 165 GLN G C 1
ATOM 11198 O O . GLN D 4 165 ? 91.048 132.492 105.940 1.00 33.76 165 GLN G O 1
ATOM 11204 N N . LYS D 4 166 ? 92.729 133.981 105.713 1.00 35.23 166 LYS G N 1
ATOM 11205 C CA . LYS D 4 166 ? 91.887 135.058 105.200 1.00 35.23 166 LYS G CA 1
ATOM 11206 C C . LYS D 4 166 ? 91.941 135.221 103.689 1.00 35.23 166 LYS G C 1
ATOM 11207 O O . LYS D 4 166 ? 90.890 135.391 103.064 1.00 35.23 166 LYS G O 1
ATOM 11213 N N . ILE D 4 167 ? 93.120 135.196 103.075 1.00 33.78 167 ILE G N 1
ATOM 11214 C CA . ILE D 4 167 ? 93.174 135.333 101.625 1.00 33.78 167 ILE G CA 1
ATOM 11215 C C . ILE D 4 167 ? 92.840 133.990 100.995 1.00 33.78 167 ILE G C 1
ATOM 11216 O O . ILE D 4 167 ? 93.009 132.928 101.604 1.00 33.78 167 ILE G O 1
ATOM 11221 N N . HIS D 4 168 ? 92.339 134.040 99.767 1.00 34.60 168 HIS G N 1
ATOM 11222 C CA . HIS D 4 168 ? 91.977 132.843 99.029 1.00 34.60 168 HIS G CA 1
ATOM 11223 C C . HIS D 4 168 ? 92.308 133.061 97.563 1.00 34.60 168 HIS G C 1
ATOM 11224 O O . HIS D 4 168 ? 92.557 134.187 97.123 1.00 34.60 168 HIS G O 1
ATOM 11231 N N . ALA D 4 169 ? 92.331 131.963 96.815 1.00 31.45 169 ALA G N 1
ATOM 11232 C CA . ALA D 4 169 ? 92.628 132.032 95.394 1.00 31.45 169 ALA G CA 1
ATOM 11233 C C . ALA D 4 169 ? 91.518 132.708 94.602 1.00 31.45 169 ALA G C 1
ATOM 11234 O O . ALA D 4 169 ? 90.330 132.522 94.880 1.00 31.45 169 ALA G O 1
ATOM 11236 N N . ARG D 4 170 ? 91.902 133.491 93.607 1.00 30.55 170 ARG G N 1
ATOM 11237 C CA . ARG D 4 170 ? 90.909 134.108 92.697 1.00 30.55 170 ARG G CA 1
ATOM 11238 C C . ARG D 4 170 ? 91.129 133.540 91.313 1.00 30.55 170 ARG G C 1
ATOM 11239 O O . ARG D 4 170 ? 92.131 133.898 90.710 1.00 30.55 170 ARG G O 1
ATOM 11247 N N . GLY D 4 171 ? 90.263 132.649 90.866 1.00 31.76 171 GLY G N 1
ATOM 11248 C CA . GLY D 4 171 ? 90.297 132.104 89.534 1.00 31.76 171 GLY G CA 1
ATOM 11249 C C . GLY D 4 171 ? 89.700 133.059 88.525 1.00 31.76 171 GLY G C 1
ATOM 11250 O O . GLY D 4 171 ? 89.208 134.146 88.857 1.00 31.76 171 GLY G O 1
ATOM 11251 N N . PRO D 4 172 ? 89.762 132.667 87.254 1.00 34.14 172 PRO G N 1
ATOM 11252 C CA . PRO D 4 172 ? 89.121 133.470 86.208 1.00 34.14 172 PRO G CA 1
ATOM 11253 C C . PRO D 4 172 ? 87.605 133.431 86.318 1.00 34.14 172 PRO G C 1
ATOM 11254 O O . PRO D 4 172 ? 87.013 132.442 86.758 1.00 34.14 172 PRO G O 1
ATOM 11258 N N . GLY D 4 173 ? 87.049 134.625 86.117 1.00 38.73 173 GLY G N 1
ATOM 11259 C CA . GLY D 4 173 ? 85.599 134.781 86.257 1.00 38.73 173 GLY G CA 1
ATOM 11260 C C . GLY D 4 173 ? 85.030 135.548 85.087 1.00 38.73 173 GLY G C 1
ATOM 11261 O O . GLY D 4 173 ? 85.312 135.175 83.949 1.00 38.73 173 GLY G O 1
ATOM 11262 N N . GLU D 4 174 ? 84.261 136.593 85.369 1.00 43.46 174 GLU G N 1
ATOM 11263 C CA . GLU D 4 174 ? 83.571 137.323 84.283 1.00 43.46 174 GLU G CA 1
ATOM 11264 C C . GLU D 4 174 ? 83.995 138.784 84.342 1.00 43.46 174 GLU G C 1
ATOM 11265 O O . GLU D 4 174 ? 83.764 139.484 83.358 1.00 43.46 174 GLU G O 1
ATOM 11271 N N . LEU D 4 175 ? 84.598 139.209 85.449 1.00 40.27 175 LEU G N 1
ATOM 11272 C CA . LEU D 4 175 ? 85.126 140.585 85.534 1.00 40.27 175 LEU G CA 1
ATOM 11273 C C . LEU D 4 175 ? 86.221 140.632 84.469 1.00 40.27 175 LEU G C 1
ATOM 11274 O O . LEU D 4 175 ? 86.424 141.678 83.871 1.00 40.27 175 LEU G O 1
ATOM 11279 N N . ASP D 4 176 ? 86.865 139.506 84.226 1.00 38.83 176 ASP G N 1
ATOM 11280 C CA . ASP D 4 176 ? 87.917 139.447 83.195 1.00 38.83 176 ASP G CA 1
ATOM 11281 C C . ASP D 4 176 ? 87.404 140.017 81.872 1.00 38.83 176 ASP G C 1
ATOM 11282 O O . ASP D 4 176 ? 88.235 140.553 81.159 1.00 38.83 176 ASP G O 1
ATOM 11287 N N . GLU D 4 177 ? 86.112 139.884 81.531 1.00 41.21 177 GLU G N 1
ATOM 11288 C CA . GLU D 4 177 ? 85.709 140.459 80.257 1.00 41.21 177 GLU G CA 1
ATOM 11289 C C . GLU D 4 177 ? 84.908 141.750 80.367 1.00 41.21 177 GLU G C 1
ATOM 11290 O O . GLU D 4 177 ? 84.516 142.304 79.335 1.00 41.21 177 GLU G O 1
ATOM 11296 N N . GLN D 4 178 ? 84.652 142.236 81.573 1.00 40.39 178 GLN G N 1
ATOM 11297 C CA . GLN D 4 178 ? 84.020 143.542 81.737 1.00 40.39 178 GLN G CA 1
ATOM 11298 C C . GLN D 4 178 ? 85.034 144.627 81.404 1.00 40.39 178 GLN G C 1
ATOM 11299 O O . GLN D 4 178 ? 86.105 144.658 82.020 1.00 40.39 178 GLN G O 1
ATOM 11305 N N . PRO D 4 179 ? 84.731 145.541 80.477 1.00 38.60 179 PRO G N 1
ATOM 11306 C CA . PRO D 4 179 ? 85.779 146.373 79.866 1.00 38.60 179 PRO G CA 1
ATOM 11307 C C . PRO D 4 179 ? 86.396 147.386 80.819 1.00 38.60 179 PRO G C 1
ATOM 11308 O O . PRO D 4 179 ? 85.767 147.848 81.774 1.00 38.60 179 PRO G O 1
ATOM 11312 N N . ALA D 4 180 ? 87.655 147.715 80.543 1.00 37.28 180 ALA G N 1
ATOM 11313 C CA . ALA D 4 180 ? 88.399 148.641 81.383 1.00 37.28 180 ALA G CA 1
ATOM 11314 C C . ALA D 4 180 ? 87.897 150.064 81.192 1.00 37.28 180 ALA G C 1
ATOM 11315 O O . ALA D 4 180 ? 87.586 150.489 80.077 1.00 37.28 180 ALA G O 1
ATOM 11317 N N . GLU D 4 181 ? 87.822 150.799 82.293 1.00 40.66 181 GLU G N 1
ATOM 11318 C CA . GLU D 4 181 ? 87.343 152.169 82.269 1.00 40.66 181 GLU G CA 1
ATOM 11319 C C . GLU D 4 181 ? 88.506 153.134 82.093 1.00 40.66 181 GLU G C 1
ATOM 11320 O O . GLU D 4 181 ? 89.616 152.898 82.574 1.00 40.66 181 GLU G O 1
ATOM 11326 N N . ILE D 4 182 ? 88.238 154.224 81.387 1.00 42.72 182 ILE G N 1
ATOM 11327 C CA . ILE D 4 182 ? 89.243 155.252 81.155 1.00 42.72 182 ILE G CA 1
ATOM 11328 C C . ILE D 4 182 ? 89.419 156.060 82.433 1.00 42.72 182 ILE G C 1
ATOM 11329 O O . ILE D 4 182 ? 88.445 156.579 82.991 1.00 42.72 182 ILE G O 1
ATOM 11334 N N . LEU D 4 183 ? 90.660 156.145 82.913 1.00 41.94 183 LEU G N 1
ATOM 11335 C CA . LEU D 4 183 ? 90.958 156.935 84.100 1.00 41.94 183 LEU G CA 1
ATOM 11336 C C . LEU D 4 183 ? 90.798 158.417 83.794 1.00 41.94 183 LEU G C 1
ATOM 11337 O O . LEU D 4 183 ? 91.347 158.910 82.803 1.00 41.94 183 LEU G O 1
ATOM 11342 N N . HIS D 4 184 ? 90.041 159.113 84.653 1.00 46.13 184 HIS G N 1
ATOM 11343 C CA . HIS D 4 184 ? 89.756 160.550 84.557 1.00 46.13 184 HIS G CA 1
ATOM 11344 C C . HIS D 4 184 ? 89.158 160.913 83.194 1.00 46.13 184 HIS G C 1
ATOM 11345 O O . HIS D 4 184 ? 89.746 161.647 82.399 1.00 46.13 184 HIS G O 1
ATOM 11352 N N . GLY D 4 185 ? 87.968 160.373 82.938 1.00 49.54 185 GLY G N 1
ATOM 11353 C CA . GLY D 4 185 ? 87.324 160.510 81.645 1.00 49.54 185 GLY G CA 1
ATOM 11354 C C . GLY D 4 185 ? 86.763 161.880 81.334 1.00 49.54 185 GLY G C 1
ATOM 11355 O O . GLY D 4 185 ? 86.280 162.090 80.218 1.00 49.54 185 GLY G O 1
ATOM 11356 N N . ASP D 4 186 ? 86.804 162.815 82.282 1.00 53.12 186 ASP G N 1
ATOM 11357 C CA . ASP D 4 186 ? 86.320 164.172 82.074 1.00 53.12 186 ASP G CA 1
ATOM 11358 C C . ASP D 4 186 ? 87.442 165.112 81.648 1.00 53.12 186 ASP G C 1
ATOM 11359 O O . ASP D 4 186 ? 87.296 166.334 81.765 1.00 53.12 186 ASP G O 1
ATOM 11364 N N . MET D 4 187 ? 88.558 164.572 81.162 1.00 50.44 187 MET G N 1
ATOM 11365 C CA . MET D 4 187 ? 89.681 165.390 80.730 1.00 50.44 187 MET G CA 1
ATOM 11366 C C . MET D 4 187 ? 90.458 164.689 79.626 1.00 50.44 187 MET G C 1
ATOM 11367 O O . MET D 4 187 ? 90.271 163.500 79.365 1.00 50.44 187 MET G O 1
ATOM 11372 N N . VAL D 4 188 ? 91.362 165.445 79.001 1.00 46.36 188 VAL G N 1
ATOM 11373 C CA . VAL D 4 188 ? 92.123 164.947 77.861 1.00 46.36 188 VAL G CA 1
ATOM 11374 C C . VAL D 4 188 ? 93.167 163.964 78.373 1.00 46.36 188 VAL G C 1
ATOM 11375 O O . VAL D 4 188 ? 93.976 164.291 79.251 1.00 46.36 188 VAL G O 1
ATOM 11379 N N . GLN D 4 189 ? 93.146 162.747 77.828 1.00 44.37 189 GLN G N 1
ATOM 11380 C CA . GLN D 4 189 ? 93.983 161.637 78.279 1.00 44.37 189 GLN G CA 1
ATOM 11381 C C . GLN D 4 189 ? 95.495 161.830 78.092 1.00 44.37 189 GLN G C 1
ATOM 11382 O O . GLN D 4 189 ? 96.236 161.440 79.004 1.00 44.37 189 GLN G O 1
ATOM 11388 N N . PRO D 4 190 ? 96.022 162.361 76.966 1.00 42.84 190 PRO G N 1
ATOM 11389 C CA . PRO D 4 190 ? 97.462 162.696 76.954 1.00 42.84 190 PRO G CA 1
ATOM 11390 C C . PRO D 4 190 ? 97.868 163.745 77.978 1.00 42.84 190 PRO G C 1
ATOM 11391 O O . PRO D 4 190 ? 98.989 163.680 78.501 1.00 42.84 190 PRO G O 1
ATOM 11395 N N . LEU D 4 191 ? 96.988 164.703 78.286 1.00 43.90 191 LEU G N 1
ATOM 11396 C CA . LEU D 4 191 ? 97.263 165.653 79.360 1.00 43.90 191 LEU G CA 1
ATOM 11397 C C . LEU D 4 191 ? 97.313 164.953 80.715 1.00 43.90 191 LEU G C 1
ATOM 11398 O O . LEU D 4 191 ? 98.152 165.289 81.558 1.00 43.90 191 LEU G O 1
ATOM 11403 N N . ARG D 4 192 ? 96.428 163.975 80.934 1.00 41.55 192 ARG G N 1
ATOM 11404 C CA . ARG D 4 192 ? 96.463 163.192 82.167 1.00 41.55 192 ARG G CA 1
ATOM 11405 C C . ARG D 4 192 ? 97.740 162.365 82.261 1.00 41.55 192 ARG G C 1
ATOM 11406 O O . ARG D 4 192 ? 98.327 162.240 83.343 1.00 41.55 192 ARG G O 1
ATOM 11414 N N . VAL D 4 193 ? 98.191 161.813 81.129 1.00 40.17 193 VAL G N 1
ATOM 11415 C CA . VAL D 4 193 ? 99.461 161.088 81.074 1.00 40.17 193 VAL G CA 1
ATOM 11416 C C . VAL D 4 193 ? 100.630 162.006 81.415 1.00 40.17 193 VAL G C 1
ATOM 11417 O O . VAL D 4 193 ? 101.511 161.639 82.203 1.00 40.17 193 VAL G O 1
ATOM 11421 N N . LYS D 4 194 ? 100.641 163.219 80.853 1.00 40.45 194 LYS G N 1
ATOM 11422 C CA . LYS D 4 194 ? 101.722 164.166 81.122 1.00 40.45 194 LYS G CA 1
ATOM 11423 C C . LYS D 4 194 ? 101.723 164.628 82.577 1.00 40.45 194 LYS G C 1
ATOM 11424 O O . LYS D 4 194 ? 102.791 164.760 83.188 1.00 40.45 194 LYS G O 1
ATOM 11430 N N . VAL D 4 195 ? 100.537 164.856 83.149 1.00 41.11 195 VAL G N 1
ATOM 11431 C CA . VAL D 4 195 ? 100.429 165.255 84.550 1.00 41.11 195 VAL G CA 1
ATOM 11432 C C . VAL D 4 195 ? 100.884 164.124 85.470 1.00 41.11 195 VAL G C 1
ATOM 11433 O O . VAL D 4 195 ? 101.623 164.356 86.436 1.00 41.11 195 VAL G O 1
ATOM 11437 N N . ASP D 4 196 ? 100.482 162.884 85.165 1.00 40.48 196 ASP G N 1
ATOM 11438 C CA . ASP D 4 196 ? 100.896 161.735 85.966 1.00 40.48 196 ASP G CA 1
ATOM 11439 C C . ASP D 4 196 ? 102.398 161.489 85.864 1.00 40.48 196 ASP G C 1
ATOM 11440 O O . ASP D 4 196 ? 103.040 161.144 86.861 1.00 40.48 196 ASP G O 1
ATOM 11445 N N . ARG D 4 197 ? 102.981 161.696 84.680 1.00 38.11 197 ARG G N 1
ATOM 11446 C CA . ARG D 4 197 ? 104.421 161.515 84.517 1.00 38.11 197 ARG G CA 1
ATOM 11447 C C . ARG D 4 197 ? 105.210 162.610 85.227 1.00 38.11 197 ARG G C 1
ATOM 11448 O O . ARG D 4 197 ? 106.271 162.338 85.804 1.00 38.11 197 ARG G O 1
ATOM 11456 N N . GLU D 4 198 ? 104.714 163.852 85.192 1.00 40.30 198 GLU G N 1
ATOM 11457 C CA . GLU D 4 198 ? 105.376 164.935 85.914 1.00 40.30 198 GLU G CA 1
ATOM 11458 C C . GLU D 4 198 ? 105.273 164.741 87.422 1.00 40.30 198 GLU G C 1
ATOM 11459 O O . GLU D 4 198 ? 106.242 164.986 88.151 1.00 40.30 198 GLU G O 1
ATOM 11465 N N . ALA D 4 199 ? 104.113 164.287 87.907 1.00 38.39 199 ALA G N 1
ATOM 11466 C CA . ALA D 4 199 ? 103.958 164.004 89.329 1.00 38.39 199 ALA G CA 1
ATOM 11467 C C . ALA D 4 199 ? 104.791 162.804 89.757 1.00 38.39 199 ALA G C 1
ATOM 11468 O O . ALA D 4 199 ? 105.247 162.748 90.904 1.00 38.39 199 ALA G O 1
ATOM 11470 N N . ARG D 4 200 ? 105.070 161.864 88.871 1.00 36.44 200 ARG G N 1
ATOM 11471 C CA . ARG D 4 200 ? 105.965 160.752 89.262 1.00 36.44 200 ARG G CA 1
ATOM 11472 C C . ARG D 4 200 ? 107.400 161.250 89.261 1.00 36.44 200 ARG G C 1
ATOM 11473 O O . ARG D 4 200 ? 108.161 160.840 90.132 1.00 36.44 200 ARG G O 1
ATOM 11481 N N . ARG D 4 201 ? 107.750 162.131 88.329 1.00 37.88 201 ARG G N 1
ATOM 11482 C CA . ARG D 4 201 ? 109.129 162.667 88.382 1.00 37.88 201 ARG G CA 1
ATOM 11483 C C . ARG D 4 201 ? 109.394 163.254 89.771 1.00 37.88 201 ARG G C 1
ATOM 11484 O O . ARG D 4 201 ? 110.318 162.772 90.435 1.00 37.88 201 ARG G O 1
ATOM 11492 N N . LEU D 4 202 ? 108.676 164.305 90.153 1.00 39.08 202 LEU G N 1
ATOM 11493 C CA . LEU D 4 202 ? 108.868 164.990 91.458 1.00 39.08 202 LEU G CA 1
ATOM 11494 C C . LEU D 4 202 ? 108.553 164.139 92.689 1.00 39.08 202 LEU G C 1
ATOM 11495 O O . LEU D 4 202 ? 109.282 164.291 93.665 1.00 39.08 202 LEU G O 1
ATOM 11500 N N . ALA D 4 203 ? 107.477 163.350 92.687 1.00 37.53 203 ALA G N 1
ATOM 11501 C CA . ALA D 4 203 ? 107.075 162.642 93.925 1.00 37.53 203 ALA G CA 1
ATOM 11502 C C . ALA D 4 203 ? 107.336 161.131 93.933 1.00 37.53 203 ALA G C 1
ATOM 11503 O O . ALA D 4 203 ? 107.357 160.591 95.029 1.00 37.53 203 ALA G O 1
ATOM 11505 N N . GLY D 4 204 ? 107.581 160.487 92.798 1.00 34.99 204 GLY G N 1
ATOM 11506 C CA . GLY D 4 204 ? 107.722 159.019 92.757 1.00 34.99 204 GLY G CA 1
ATOM 11507 C C . GLY D 4 204 ? 106.442 158.338 92.306 1.00 34.99 204 GLY G C 1
ATOM 11508 O O . GLY D 4 204 ? 105.442 159.050 92.171 1.00 34.99 204 GLY G O 1
ATOM 11509 N N . TYR D 4 205 ? 106.452 157.014 92.086 1.00 32.39 205 TYR G N 1
ATOM 11510 C CA . TYR D 4 205 ? 105.238 156.394 91.570 1.00 32.39 205 TYR G CA 1
ATOM 11511 C C . TYR D 4 205 ? 104.130 156.382 92.613 1.00 32.39 205 TYR G C 1
ATOM 11512 O O . TYR D 4 205 ? 102.951 156.491 92.259 1.00 32.39 205 TYR G O 1
ATOM 11521 N N . ARG D 4 206 ? 104.480 156.257 93.897 1.00 35.67 206 ARG G N 1
ATOM 11522 C CA . ARG D 4 206 ? 103.445 156.079 94.904 1.00 35.67 206 ARG G CA 1
ATOM 11523 C C . ARG D 4 206 ? 102.780 157.407 95.226 1.00 35.67 206 ARG G C 1
ATOM 11524 O O . ARG D 4 206 ? 101.566 157.537 95.083 1.00 35.67 206 ARG G O 1
ATOM 11532 N N . TYR D 4 207 ? 103.563 158.423 95.588 1.00 39.39 207 TYR G N 1
ATOM 11533 C CA . TYR D 4 207 ? 102.983 159.738 95.840 1.00 39.39 207 TYR G CA 1
ATOM 11534 C C . TYR D 4 207 ? 102.548 160.448 94.568 1.00 39.39 207 TYR G C 1
ATOM 11535 O O . TYR D 4 207 ? 101.621 161.261 94.618 1.00 39.39 207 TYR G O 1
ATOM 11544 N N . GLY D 4 208 ? 103.197 160.165 93.435 1.00 39.14 208 GLY G N 1
ATOM 11545 C CA . GLY D 4 208 ? 102.836 160.837 92.197 1.00 39.14 208 GLY G CA 1
ATOM 11546 C C . GLY D 4 208 ? 101.446 160.480 91.711 1.00 39.14 208 GLY G C 1
ATOM 11547 O O . GLY D 4 208 ? 100.712 161.346 91.234 1.00 39.14 208 GLY G O 1
ATOM 11548 N N . ARG D 4 209 ? 101.054 159.212 91.860 1.00 40.12 209 ARG G N 1
ATOM 11549 C CA . ARG D 4 209 ? 99.731 158.778 91.423 1.00 40.12 209 ARG G CA 1
ATOM 11550 C C . ARG D 4 209 ? 98.695 159.383 92.364 1.00 40.12 209 ARG G C 1
ATOM 11551 O O . ARG D 4 209 ? 97.662 159.890 91.914 1.00 40.12 209 ARG G O 1
ATOM 11559 N N . GLN D 4 210 ? 99.015 159.459 93.654 1.00 42.23 210 GLN G N 1
ATOM 11560 C CA . GLN D 4 210 ? 98.050 159.975 94.653 1.00 42.23 210 GLN G CA 1
ATOM 11561 C C . GLN D 4 210 ? 97.874 161.465 94.430 1.00 42.23 210 GLN G C 1
ATOM 11562 O O . GLN D 4 210 ? 96.728 161.908 94.428 1.00 42.23 210 GLN G O 1
ATOM 11568 N N . ILE D 4 211 ? 98.978 162.192 94.272 1.00 42.25 211 ILE G N 1
ATOM 11569 C CA . ILE D 4 211 ? 98.922 163.629 94.023 1.00 42.25 211 ILE G CA 1
ATOM 11570 C C . ILE D 4 211 ? 98.317 164.031 92.683 1.00 42.25 211 ILE G C 1
ATOM 11571 O O . ILE D 4 211 ? 97.510 164.963 92.615 1.00 42.25 211 ILE G O 1
ATOM 11576 N N . ALA D 4 212 ? 98.649 163.304 91.608 1.00 44.40 212 ALA G N 1
ATOM 11577 C CA . ALA D 4 212 ? 98.088 163.608 90.296 1.00 44.40 212 ALA G CA 1
ATOM 11578 C C . ALA D 4 212 ? 96.597 163.304 90.236 1.00 44.40 212 ALA G C 1
ATOM 11579 O O . ALA D 4 212 ? 95.837 164.074 89.642 1.00 44.40 212 ALA G O 1
ATOM 11581 N N . ASP D 4 213 ? 96.156 162.202 90.857 1.00 46.14 213 ASP G N 1
ATOM 11582 C CA . ASP D 4 213 ? 94.735 161.866 90.875 1.00 46.14 213 ASP G CA 1
ATOM 11583 C C . ASP D 4 213 ? 93.928 162.895 91.653 1.00 46.14 213 ASP G C 1
ATOM 11584 O O . ASP D 4 213 ? 92.876 163.349 91.185 1.00 46.14 213 ASP G O 1
ATOM 11589 N N . ASP D 4 214 ? 94.426 163.300 92.828 1.00 47.86 214 ASP G N 1
ATOM 11590 C CA . ASP D 4 214 ? 93.762 164.334 93.612 1.00 47.86 214 ASP G CA 1
ATOM 11591 C C . ASP D 4 214 ? 93.776 165.676 92.892 1.00 47.86 214 ASP G C 1
ATOM 11592 O O . ASP D 4 214 ? 92.761 166.378 92.875 1.00 47.86 214 ASP G O 1
ATOM 11597 N N . TYR D 4 215 ? 94.902 166.027 92.259 1.00 48.70 215 TYR G N 1
ATOM 11598 C CA . TYR D 4 215 ? 95.019 167.303 91.561 1.00 48.70 215 TYR G CA 1
ATOM 11599 C C . TYR D 4 215 ? 94.091 167.375 90.357 1.00 48.70 215 TYR G C 1
ATOM 11600 O O . TYR D 4 215 ? 93.468 168.411 90.118 1.00 48.70 215 TYR G O 1
ATOM 11609 N N . LEU D 4 216 ? 93.961 166.284 89.599 1.00 48.51 216 LEU G N 1
ATOM 11610 C CA . LEU D 4 216 ? 93.065 166.318 88.449 1.00 48.51 216 LEU G CA 1
ATOM 11611 C C . LEU D 4 216 ? 91.604 166.206 88.869 1.00 48.51 216 LEU G C 1
ATOM 11612 O O . LEU D 4 216 ? 90.727 166.751 88.186 1.00 48.51 216 LEU G O 1
ATOM 11617 N N . THR D 4 217 ? 91.325 165.539 89.997 1.00 51.11 217 THR G N 1
ATOM 11618 C CA . THR D 4 217 ? 89.979 165.558 90.563 1.00 51.11 217 THR G CA 1
ATOM 11619 C C . THR D 4 217 ? 89.577 166.969 90.982 1.00 51.11 217 THR G C 1
ATOM 11620 O O . THR D 4 217 ? 88.443 167.398 90.735 1.00 51.11 217 THR G O 1
ATOM 11624 N N . GLN D 4 218 ? 90.504 167.715 91.590 1.00 54.67 218 GLN G N 1
ATOM 11625 C CA . GLN D 4 218 ? 90.211 169.098 91.956 1.00 54.67 218 GLN G CA 1
ATOM 11626 C C . GLN D 4 218 ? 90.184 170.005 90.729 1.00 54.67 218 GLN G C 1
ATOM 11627 O O . GLN D 4 218 ? 89.461 171.008 90.716 1.00 54.67 218 GLN G O 1
ATOM 11633 N N . LEU D 4 219 ? 90.963 169.669 89.696 1.00 53.91 219 LEU G N 1
ATOM 11634 C CA . LEU D 4 219 ? 91.006 170.463 88.472 1.00 53.91 219 LEU G CA 1
ATOM 11635 C C . LEU D 4 219 ? 89.758 170.269 87.625 1.00 53.91 219 LEU G C 1
ATOM 11636 O O . LEU D 4 219 ? 89.406 171.150 86.832 1.00 53.91 219 LEU G O 1
ATOM 11641 N N . GLY D 4 220 ? 89.081 169.128 87.773 1.00 56.47 220 GLY G N 1
ATOM 11642 C CA . GLY D 4 220 ? 87.825 168.915 87.076 1.00 56.47 220 GLY G CA 1
ATOM 11643 C C . GLY D 4 220 ? 86.686 169.786 87.569 1.00 56.47 220 GLY G C 1
ATOM 11644 O O . GLY D 4 220 ? 85.674 169.915 86.872 1.00 56.47 220 GLY G O 1
ATOM 11645 N N . GLN D 4 221 ? 86.827 170.384 88.751 1.00 58.78 221 GLN G N 1
ATOM 11646 C CA . GLN D 4 221 ? 85.818 171.269 89.319 1.00 58.78 221 GLN G CA 1
ATOM 11647 C C . GLN D 4 221 ? 86.158 172.747 89.166 1.00 58.78 221 GLN G C 1
ATOM 11648 O O . GLN D 4 221 ? 85.254 173.563 88.965 1.00 58.78 221 GLN G O 1
ATOM 11654 N N . GLY D 4 222 ? 87.427 173.115 89.256 1.00 60.63 222 GLY G N 1
ATOM 11655 C CA . GLY D 4 222 ? 87.819 174.499 89.070 1.00 60.63 222 GLY G CA 1
ATOM 11656 C C . GLY D 4 222 ? 89.189 174.768 89.644 1.00 60.63 222 GLY G C 1
ATOM 11657 O O . GLY D 4 222 ? 89.772 173.946 90.349 1.00 60.63 222 GLY G O 1
ATOM 11658 N N . GLU D 4 223 ? 89.700 175.963 89.328 1.00 63.26 223 GLU G N 1
ATOM 11659 C CA . GLU D 4 223 ? 91.024 176.357 89.806 1.00 63.26 223 GLU G CA 1
ATOM 11660 C C . GLU D 4 223 ? 90.897 176.761 91.268 1.00 63.26 223 GLU G C 1
ATOM 11661 O O . GLU D 4 223 ? 91.813 176.510 92.064 1.00 63.26 223 GLU G O 1
ATOM 11667 N N . GLU D 4 224 ? 89.773 177.378 91.645 1.00 62.52 224 GLU G N 1
ATOM 11668 C CA . GLU D 4 224 ? 89.525 177.652 93.058 1.00 62.52 224 GLU G CA 1
ATOM 11669 C C . GLU D 4 224 ? 89.430 176.376 93.905 1.00 62.52 224 GLU G C 1
ATOM 11670 O O . GLU D 4 224 ? 89.842 176.360 95.069 1.00 62.52 224 GLU G O 1
ATOM 11676 N N . GLN D 4 225 ? 88.925 175.296 93.305 1.00 59.71 225 GLN G N 1
ATOM 11677 C CA . GLN D 4 225 ? 88.928 174.003 93.974 1.00 59.71 225 GLN G CA 1
ATOM 11678 C C . GLN D 4 225 ? 90.304 173.385 94.199 1.00 59.71 225 GLN G C 1
ATOM 11679 O O . GLN D 4 225 ? 90.535 172.706 95.206 1.00 59.71 225 GLN G O 1
ATOM 11685 N N . VAL D 4 226 ? 91.233 173.625 93.266 1.00 57.84 226 VAL G N 1
ATOM 11686 C CA . VAL D 4 226 ? 92.626 173.228 93.454 1.00 57.84 226 VAL G CA 1
ATOM 11687 C C . VAL D 4 226 ? 93.277 174.062 94.549 1.00 57.84 226 VAL G C 1
ATOM 11688 O O . VAL D 4 226 ? 94.014 173.535 95.394 1.00 57.84 226 VAL G O 1
ATOM 11692 N N . ALA D 4 227 ? 93.020 175.375 94.549 1.00 58.21 227 ALA G N 1
ATOM 11693 C CA . ALA D 4 227 ? 93.668 176.270 95.507 1.00 58.21 227 ALA G CA 1
ATOM 11694 C C . ALA D 4 227 ? 93.184 176.021 96.932 1.00 58.21 227 ALA G C 1
ATOM 11695 O O . ALA D 4 227 ? 93.959 176.152 97.887 1.00 58.21 227 ALA G O 1
ATOM 11697 N N . ARG D 4 228 ? 91.909 175.661 97.098 1.00 58.57 228 ARG G N 1
ATOM 11698 C CA . ARG D 4 228 ? 91.400 175.359 98.432 1.00 58.57 228 ARG G CA 1
ATOM 11699 C C . ARG D 4 228 ? 91.874 173.997 98.924 1.00 58.57 228 ARG G C 1
ATOM 11700 O O . ARG D 4 228 ? 91.946 173.769 100.136 1.00 58.57 228 ARG G O 1
ATOM 11708 N N . TRP D 4 229 ? 92.189 173.080 98.006 1.00 54.29 229 TRP G N 1
ATOM 11709 C CA . TRP D 4 229 ? 92.742 171.791 98.407 1.00 54.29 229 TRP G CA 1
ATOM 11710 C C . TRP D 4 229 ? 94.185 171.924 98.876 1.00 54.29 229 TRP G C 1
ATOM 11711 O O . TRP D 4 229 ? 94.604 171.217 99.799 1.00 54.29 229 TRP G O 1
ATOM 11722 N N . LEU D 4 230 ? 94.953 172.829 98.262 1.00 54.49 230 LEU G N 1
ATOM 11723 C CA . LEU D 4 230 ? 96.324 173.071 98.699 1.00 54.49 230 LEU G CA 1
ATOM 11724 C C . LEU D 4 230 ? 96.371 173.766 100.052 1.00 54.49 230 LEU G C 1
ATOM 11725 O O . LEU D 4 230 ? 97.327 173.573 100.812 1.00 54.49 230 LEU G O 1
ATOM 11730 N N . GLU D 4 231 ? 95.363 174.585 100.362 1.00 57.57 231 GLU G N 1
ATOM 11731 C CA . GLU D 4 231 ? 95.325 175.264 101.653 1.00 57.57 231 GLU G CA 1
ATOM 11732 C C . GLU D 4 231 ? 95.025 174.297 102.790 1.00 57.57 231 GLU G C 1
ATOM 11733 O O . GLU D 4 231 ? 95.498 174.501 103.914 1.00 57.57 231 GLU G O 1
ATOM 11739 N N . ALA D 4 232 ? 94.244 173.249 102.523 1.00 56.45 232 ALA G N 1
ATOM 11740 C CA . ALA D 4 232 ? 93.919 172.273 103.556 1.00 56.45 232 ALA G CA 1
ATOM 11741 C C . ALA D 4 232 ? 95.097 171.365 103.886 1.00 56.45 232 ALA G C 1
ATOM 11742 O O . ALA D 4 232 ? 95.260 170.969 105.046 1.00 56.45 232 ALA G O 1
ATOM 11744 N N . GLU D 4 233 ? 95.918 171.021 102.891 1.00 56.50 233 GLU G N 1
ATOM 11745 C CA . GLU D 4 233 ? 97.036 170.114 103.134 1.00 56.50 233 GLU G CA 1
ATOM 11746 C C . GLU D 4 233 ? 98.178 170.818 103.861 1.00 56.50 233 GLU G C 1
ATOM 11747 O O . GLU D 4 233 ? 98.837 170.209 104.714 1.00 56.50 233 GLU G O 1
ATOM 11753 N N . ASN D 4 234 ? 98.423 172.091 103.519 1.00 55.17 234 ASN G N 1
ATOM 11754 C CA . ASN D 4 234 ? 99.407 172.983 104.152 1.00 55.17 234 ASN G CA 1
ATOM 11755 C C . ASN D 4 234 ? 100.833 172.404 104.136 1.00 55.17 234 ASN G C 1
ATOM 11756 O O . ASN D 4 234 ? 101.534 172.319 105.145 1.00 55.17 234 ASN G O 1
ATOM 11761 N N . ASP D 4 235 ? 101.145 171.746 103.010 1.00 49.93 235 ASP G N 1
ATOM 11762 C CA . ASP D 4 235 ? 102.462 171.091 102.826 1.00 49.93 235 ASP G CA 1
ATOM 11763 C C . ASP D 4 235 ? 103.192 171.850 101.725 1.00 49.93 235 ASP G C 1
ATOM 11764 O O . ASP D 4 235 ? 102.621 171.998 100.647 1.00 49.93 235 ASP G O 1
ATOM 11769 N N . PRO D 4 236 ? 104.422 172.331 101.950 1.00 47.62 236 PRO G N 1
ATOM 11770 C CA . PRO D 4 236 ? 105.127 173.132 100.957 1.00 47.62 236 PRO G CA 1
ATOM 11771 C C . PRO D 4 236 ? 105.633 172.304 99.770 1.00 47.62 236 PRO G C 1
ATOM 11772 O O . PRO D 4 236 ? 105.669 172.840 98.701 1.00 47.62 236 PRO G O 1
ATOM 11776 N N . ARG D 4 237 ? 106.054 171.065 99.984 1.00 42.95 237 ARG G N 1
ATOM 11777 C CA . ARG D 4 237 ? 106.496 170.112 98.969 1.00 42.95 237 ARG G CA 1
ATOM 11778 C C . ARG D 4 237 ? 105.368 169.779 97.999 1.00 42.95 237 ARG G C 1
ATOM 11779 O O . ARG D 4 237 ? 105.575 169.744 96.777 1.00 42.95 237 ARG G O 1
ATOM 11787 N N . LEU D 4 238 ? 104.162 169.560 98.529 1.00 46.66 238 LEU G N 1
ATOM 11788 C CA . LEU D 4 238 ? 102.995 169.347 97.682 1.00 46.66 238 LEU G CA 1
ATOM 11789 C C . LEU D 4 238 ? 102.644 170.600 96.889 1.00 46.66 238 LEU G C 1
ATOM 11790 O O . LEU D 4 238 ? 102.191 170.493 95.747 1.00 46.66 238 LEU G O 1
ATOM 11795 N N . ASN D 4 239 ? 102.866 171.787 97.466 1.00 47.77 239 ASN G N 1
ATOM 11796 C CA . ASN D 4 239 ? 102.672 173.029 96.718 1.00 47.77 239 ASN G CA 1
ATOM 11797 C C . ASN D 4 239 ? 103.716 173.085 95.608 1.00 47.77 239 ASN G C 1
ATOM 11798 O O . ASN D 4 239 ? 103.412 173.517 94.491 1.00 47.77 239 ASN G O 1
ATOM 11803 N N . GLU D 4 240 ? 104.943 172.635 95.889 1.00 46.24 240 GLU G N 1
ATOM 11804 C CA . GLU D 4 240 ? 105.973 172.565 94.848 1.00 46.24 240 GLU G CA 1
ATOM 11805 C C . GLU D 4 240 ? 105.552 171.659 93.682 1.00 46.24 240 GLU G C 1
ATOM 11806 O O . GLU D 4 240 ? 105.595 172.061 92.505 1.00 46.24 240 GLU G O 1
ATOM 11812 N N . ILE D 4 241 ? 105.091 170.446 94.012 1.00 44.61 241 ILE G N 1
ATOM 11813 C CA . ILE D 4 241 ? 104.619 169.511 92.988 1.00 44.61 241 ILE G CA 1
ATOM 11814 C C . ILE D 4 241 ? 103.401 169.972 92.190 1.00 44.61 241 ILE G C 1
ATOM 11815 O O . ILE D 4 241 ? 103.369 169.854 90.958 1.00 44.61 241 ILE G O 1
ATOM 11820 N N . VAL D 4 242 ? 102.403 170.546 92.869 1.00 47.38 242 VAL G N 1
ATOM 11821 C CA . VAL D 4 242 ? 101.202 171.033 92.192 1.00 47.38 242 VAL G CA 1
ATOM 11822 C C . VAL D 4 242 ? 101.517 172.268 91.342 1.00 47.38 242 VAL G C 1
ATOM 11823 O O . VAL D 4 242 ? 100.890 172.482 90.299 1.00 47.38 242 VAL G O 1
ATOM 11827 N N . SER D 4 243 ? 102.525 173.061 91.726 1.00 47.72 243 SER G N 1
ATOM 11828 C CA . SER D 4 243 ? 102.975 174.160 90.872 1.00 47.72 243 SER G CA 1
ATOM 11829 C C . SER D 4 243 ? 103.579 173.647 89.567 1.00 47.72 243 SER G C 1
ATOM 11830 O O . SER D 4 243 ? 103.312 174.203 88.493 1.00 47.72 243 SER G O 1
ATOM 11833 N N . HIS D 4 244 ? 104.375 172.575 89.636 1.00 47.16 244 HIS G N 1
ATOM 11834 C CA . HIS D 4 244 ? 104.894 171.972 88.405 1.00 47.16 244 HIS G CA 1
ATOM 11835 C C . HIS D 4 244 ? 103.779 171.343 87.570 1.00 47.16 244 HIS G C 1
ATOM 11836 O O . HIS D 4 244 ? 103.821 171.387 86.333 1.00 47.16 244 HIS G O 1
ATOM 11843 N N . LEU D 4 245 ? 102.783 170.741 88.230 1.00 46.70 245 LEU G N 1
ATOM 11844 C CA . LEU D 4 245 ? 101.639 170.177 87.511 1.00 46.70 245 LEU G CA 1
ATOM 11845 C C . LEU D 4 245 ? 100.819 171.266 86.825 1.00 46.70 245 LEU G C 1
ATOM 11846 O O . LEU D 4 245 ? 100.336 171.074 85.703 1.00 46.70 245 LEU G O 1
ATOM 11851 N N . ASN D 4 246 ? 100.659 172.414 87.488 1.00 50.28 246 ASN G N 1
ATOM 11852 C CA . ASN D 4 246 ? 99.994 173.563 86.884 1.00 50.28 246 ASN G CA 1
ATOM 11853 C C . ASN D 4 246 ? 100.795 174.106 85.710 1.00 50.28 246 ASN G C 1
ATOM 11854 O O . ASN D 4 246 ? 100.216 174.569 84.723 1.00 50.28 246 ASN G O 1
ATOM 11859 N N . HIS D 4 247 ? 102.127 174.058 85.806 1.00 53.44 247 HIS G N 1
ATOM 11860 C CA . HIS D 4 247 ? 102.974 174.457 84.685 1.00 53.44 247 HIS G CA 1
ATOM 11861 C C . HIS D 4 247 ? 102.796 173.520 83.493 1.00 53.44 247 HIS G C 1
ATOM 11862 O O . HIS D 4 247 ? 102.765 173.969 82.341 1.00 53.44 247 HIS G O 1
ATOM 11869 N N . VAL D 4 248 ? 102.663 172.216 83.758 1.00 50.90 248 VAL G N 1
ATOM 11870 C CA . VAL D 4 248 ? 102.414 171.239 82.694 1.00 50.90 248 VAL G CA 1
ATOM 11871 C C . VAL D 4 248 ? 101.047 171.471 82.048 1.00 50.90 248 VAL G C 1
ATOM 11872 O O . VAL D 4 248 ? 100.915 171.444 80.814 1.00 50.90 248 VAL G O 1
ATOM 11876 N N . VAL D 4 249 ? 100.023 171.733 82.868 1.00 54.23 249 VAL G N 1
ATOM 11877 C CA . VAL D 4 249 ? 98.676 172.001 82.362 1.00 54.23 249 VAL G CA 1
ATOM 11878 C C . VAL D 4 249 ? 98.650 173.290 81.541 1.00 54.23 249 VAL G C 1
ATOM 11879 O O . VAL D 4 249 ? 98.012 173.356 80.481 1.00 54.23 249 VAL G O 1
ATOM 11883 N N . GLU D 4 250 ? 99.382 174.317 81.987 1.00 58.83 250 GLU G N 1
ATOM 11884 C CA . GLU D 4 250 ? 99.469 175.566 81.237 1.00 58.83 250 GLU G CA 1
ATOM 11885 C C . GLU D 4 250 ? 100.243 175.400 79.934 1.00 58.83 250 GLU G C 1
ATOM 11886 O O . GLU D 4 250 ? 99.913 176.053 78.937 1.00 58.83 250 GLU G O 1
ATOM 11892 N N . GLU D 4 251 ? 101.272 174.546 79.918 1.00 59.32 251 GLU G N 1
ATOM 11893 C CA . GLU D 4 251 ? 101.971 174.266 78.667 1.00 59.32 251 GLU G CA 1
ATOM 11894 C C . GLU D 4 251 ? 101.112 173.454 77.708 1.00 59.32 251 GLU G C 1
ATOM 11895 O O . GLU D 4 251 ? 101.297 173.544 76.489 1.00 59.32 251 GLU G O 1
ATOM 11901 N N . ALA D 4 252 ? 100.182 172.651 78.232 1.00 60.39 252 ALA G N 1
ATOM 11902 C CA . ALA D 4 252 ? 99.296 171.895 77.353 1.00 60.39 252 ALA G CA 1
ATOM 11903 C C . ALA D 4 252 ? 98.259 172.789 76.685 1.00 60.39 252 ALA G C 1
ATOM 11904 O O . ALA D 4 252 ? 97.774 172.463 75.596 1.00 60.39 252 ALA G O 1
ATOM 11906 N N . ARG D 4 253 ? 97.847 173.850 77.379 1.00 64.35 253 ARG G N 1
ATOM 11907 C CA . ARG D 4 253 ? 96.778 174.748 76.847 1.00 64.35 253 ARG G CA 1
ATOM 11908 C C . ARG D 4 253 ? 97.337 175.604 75.703 1.00 64.35 253 ARG G C 1
ATOM 11909 O O . ARG D 4 253 ? 96.537 175.962 74.819 1.00 64.35 253 ARG G O 1
ATOM 11917 N N . PHE E 5 2 ? 120.833 149.042 140.295 1.00 47.77 2 PHE F N 1
ATOM 11918 C CA . PHE E 5 2 ? 121.069 148.543 138.919 1.00 47.77 2 PHE F CA 1
ATOM 11919 C C . PHE E 5 2 ? 120.446 149.492 137.896 1.00 47.77 2 PHE F C 1
ATOM 11920 O O . PHE E 5 2 ? 119.261 149.805 138.029 1.00 47.77 2 PHE F O 1
ATOM 11928 N N . THR E 5 3 ? 121.221 149.901 136.896 1.00 46.61 3 THR F N 1
ATOM 11929 C CA . THR E 5 3 ? 120.714 150.782 135.819 1.00 46.61 3 THR F CA 1
ATOM 11930 C C . THR E 5 3 ? 119.791 149.993 134.905 1.00 46.61 3 THR F C 1
ATOM 11931 O O . THR E 5 3 ? 118.916 150.610 134.287 1.00 46.61 3 THR F O 1
ATOM 11935 N N . PHE E 5 4 ? 120.014 148.686 134.798 1.00 43.61 4 PHE F N 1
ATOM 11936 C CA . PHE E 5 4 ? 119.174 147.839 133.934 1.00 43.61 4 PHE F CA 1
ATOM 11937 C C . PHE E 5 4 ? 117.765 147.805 134.502 1.00 43.61 4 PHE F C 1
ATOM 11938 O O . PHE E 5 4 ? 116.840 147.892 133.706 1.00 43.61 4 PHE F O 1
ATOM 11946 N N . ILE E 5 5 ? 117.618 147.687 135.820 1.00 44.67 5 ILE F N 1
ATOM 11947 C CA . ILE E 5 5 ? 116.275 147.602 136.462 1.00 44.67 5 ILE F CA 1
ATOM 11948 C C . ILE E 5 5 ? 115.515 148.916 136.331 1.00 44.67 5 ILE F C 1
ATOM 11949 O O . ILE E 5 5 ? 114.328 148.841 136.104 1.00 44.67 5 ILE F O 1
ATOM 11954 N N . LYS E 5 6 ? 116.153 150.075 136.492 1.00 45.35 6 LYS F N 1
ATOM 11955 C CA . LYS E 5 6 ? 115.388 151.294 136.210 1.00 45.35 6 LYS F CA 1
ATOM 11956 C C . LYS E 5 6 ? 114.936 151.209 134.750 1.00 45.35 6 LYS F C 1
ATOM 11957 O O . LYS E 5 6 ? 113.742 151.373 134.491 1.00 45.35 6 LYS F O 1
ATOM 11963 N N . LYS E 5 7 ? 115.868 150.923 133.838 1.00 43.21 7 LYS F N 1
ATOM 11964 C CA . LYS E 5 7 ? 115.491 150.837 132.430 1.00 43.21 7 LYS F CA 1
ATOM 11965 C C . LYS E 5 7 ? 114.293 149.935 132.149 1.00 43.21 7 LYS F C 1
ATOM 11966 O O . LYS E 5 7 ? 113.442 150.264 131.314 1.00 43.21 7 LYS F O 1
ATOM 11972 N N . VAL E 5 8 ? 114.213 148.798 132.843 1.00 42.47 8 VAL F N 1
ATOM 11973 C CA . VAL E 5 8 ? 113.085 147.885 132.672 1.00 42.47 8 VAL F CA 1
ATOM 11974 C C . VAL E 5 8 ? 111.808 148.481 133.261 1.00 42.47 8 VAL F C 1
ATOM 11975 O O . VAL E 5 8 ? 110.736 148.416 132.645 1.00 42.47 8 VAL F O 1
ATOM 11979 N N . ILE E 5 9 ? 111.909 149.092 134.446 1.00 43.13 9 ILE F N 1
ATOM 11980 C CA . ILE E 5 9 ? 110.739 149.644 135.127 1.00 43.13 9 ILE F CA 1
ATOM 11981 C C . ILE E 5 9 ? 110.272 150.875 134.352 1.00 43.13 9 ILE F C 1
ATOM 11982 O O . ILE E 5 9 ? 109.066 151.089 134.172 1.00 43.13 9 ILE F O 1
ATOM 11987 N N . LYS E 5 10 ? 111.187 151.664 133.820 1.00 45.53 10 LYS F N 1
ATOM 11988 C CA . LYS E 5 10 ? 110.806 152.914 133.114 1.00 45.53 10 LYS F CA 1
ATOM 11989 C C . LYS E 5 10 ? 110.102 152.596 131.794 1.00 45.53 10 LYS F C 1
ATOM 11990 O O . LYS E 5 10 ? 109.203 153.342 131.428 1.00 45.53 10 LYS F O 1
ATOM 11996 N N . THR E 5 11 ? 110.502 151.529 131.108 1.00 43.56 11 THR F N 1
ATOM 11997 C CA . THR E 5 11 ? 109.835 151.171 129.858 1.00 43.56 11 THR F CA 1
ATOM 11998 C C . THR E 5 11 ? 108.436 150.580 130.010 1.00 43.56 11 THR F C 1
ATOM 11999 O O . THR E 5 11 ? 107.508 150.963 129.288 1.00 43.56 11 THR F O 1
ATOM 12003 N N . GLY E 5 12 ? 108.257 149.668 130.963 1.00 43.81 12 GLY F N 1
ATOM 12004 C CA . GLY E 5 12 ? 106.987 148.978 131.089 1.00 43.81 12 GLY F CA 1
ATOM 12005 C C . GLY E 5 12 ? 106.875 147.836 130.092 1.00 43.81 12 GLY F C 1
ATOM 12006 O O . GLY E 5 12 ? 107.873 147.281 129.632 1.00 43.81 12 GLY F O 1
ATOM 12007 N N . THR E 5 13 ? 105.637 147.482 129.759 1.00 43.04 13 THR F N 1
ATOM 12008 C CA . THR E 5 13 ? 105.359 146.424 128.795 1.00 43.04 13 THR F CA 1
ATOM 12009 C C . THR E 5 13 ? 105.051 147.053 127.442 1.00 43.04 13 THR F C 1
ATOM 12010 O O . THR E 5 13 ? 104.102 147.833 127.316 1.00 43.04 13 THR F O 1
ATOM 12014 N N . ALA E 5 14 ? 105.855 146.712 126.437 1.00 41.71 14 ALA F N 1
ATOM 12015 C CA . ALA E 5 14 ? 105.704 147.248 125.092 1.00 41.71 14 ALA F CA 1
ATOM 12016 C C . ALA E 5 14 ? 104.943 146.317 124.159 1.00 41.71 14 ALA F C 1
ATOM 12017 O O . ALA E 5 14 ? 104.796 146.637 122.976 1.00 41.71 14 ALA F O 1
ATOM 12019 N N . THR E 5 15 ? 104.456 145.185 124.656 1.00 41.47 15 THR F N 1
ATOM 12020 C CA . THR E 5 15 ? 103.843 144.176 123.804 1.00 41.47 15 THR F CA 1
ATOM 12021 C C . THR E 5 15 ? 102.435 144.594 123.400 1.00 41.47 15 THR F C 1
ATOM 12022 O O . THR E 5 15 ? 101.626 144.992 124.244 1.00 41.47 15 THR F O 1
ATOM 12026 N N . SER E 5 16 ? 102.148 144.501 122.104 1.00 43.44 16 SER F N 1
ATOM 12027 C CA . SER E 5 16 ? 100.827 144.801 121.582 1.00 43.44 16 SER F CA 1
ATOM 12028 C C . SER E 5 16 ? 99.851 143.640 121.773 1.00 43.44 16 SER F C 1
ATOM 12029 O O . SER E 5 16 ? 100.173 142.600 122.352 1.00 43.44 16 SER F O 1
ATOM 12032 N N . SER E 5 17 ? 98.624 143.876 121.333 1.00 47.33 17 SER F N 1
ATOM 12033 C CA . SER E 5 17 ? 97.599 142.847 121.581 1.00 47.33 17 SER F CA 1
ATOM 12034 C C . SER E 5 17 ? 97.267 142.164 120.265 1.00 47.33 17 SER F C 1
ATOM 12035 O O . SER E 5 17 ? 96.182 141.591 120.161 1.00 47.33 17 SER F O 1
ATOM 12038 N N . TYR E 5 18 ? 98.171 142.246 119.295 1.00 44.68 18 TYR F N 1
ATOM 12039 C CA . TYR E 5 18 ? 97.893 141.481 118.068 1.00 44.68 18 TYR F CA 1
ATOM 12040 C C . TYR E 5 18 ? 97.915 140.023 118.504 1.00 44.68 18 TYR F C 1
ATOM 12041 O O . TYR E 5 18 ? 98.887 139.612 119.129 1.00 44.68 18 TYR F O 1
ATOM 12050 N N . PRO E 5 19 ? 96.942 139.189 118.103 1.00 47.10 19 PRO F N 1
ATOM 12051 C CA . PRO E 5 19 ? 96.029 139.496 117.008 1.00 47.10 19 PRO F CA 1
ATOM 12052 C C . PRO E 5 19 ? 94.716 140.207 117.388 1.00 47.10 19 PRO F C 1
ATOM 12053 O O . PRO E 5 19 ? 93.981 140.527 116.499 1.00 47.10 19 PRO F O 1
ATOM 12057 N N . LEU E 5 20 ? 94.440 140.422 118.673 1.00 49.75 20 LEU F N 1
ATOM 12058 C CA . LEU E 5 20 ? 93.160 141.036 119.146 1.00 49.75 20 LEU F CA 1
ATOM 12059 C C . LEU E 5 20 ? 92.942 142.455 118.631 1.00 49.75 20 LEU F C 1
ATOM 12060 O O . LEU E 5 20 ? 91.813 142.763 118.227 1.00 49.75 20 LEU F O 1
ATOM 12065 N N . GLU E 5 21 ? 93.988 143.265 118.616 1.00 50.74 21 GLU F N 1
ATOM 12066 C CA . GLU E 5 21 ? 93.900 144.648 118.097 1.00 50.74 21 GLU F CA 1
ATOM 12067 C C . GLU E 5 21 ? 94.841 144.735 116.908 1.00 50.74 21 GLU F C 1
ATOM 12068 O O . GLU E 5 21 ? 95.979 144.270 117.031 1.00 50.74 21 GLU F O 1
ATOM 12074 N N . PRO E 5 22 ? 94.434 145.306 115.761 1.00 50.90 22 PRO F N 1
ATOM 12075 C CA . PRO E 5 22 ? 95.270 145.268 114.567 1.00 50.90 22 PRO F CA 1
ATOM 12076 C C . PRO E 5 22 ? 96.622 145.961 114.769 1.00 50.90 22 PRO F C 1
ATOM 12077 O O . PRO E 5 22 ? 96.755 146.733 115.690 1.00 50.90 22 PRO F O 1
ATOM 12081 N N . ILE E 5 23 ? 97.584 145.705 113.884 1.00 48.17 23 ILE F N 1
ATOM 12082 C CA . ILE E 5 23 ? 98.857 146.460 114.022 1.00 48.17 23 ILE F CA 1
ATOM 12083 C C . ILE E 5 23 ? 98.843 147.420 112.856 1.00 48.17 23 ILE F C 1
ATOM 12084 O O . ILE E 5 23 ? 98.613 146.974 111.740 1.00 48.17 23 ILE F O 1
ATOM 12089 N N . ALA E 5 24 ? 98.996 148.705 113.152 1.00 46.25 24 ALA F N 1
ATOM 12090 C CA . ALA E 5 24 ? 98.931 149.737 112.101 1.00 46.25 24 ALA F CA 1
ATOM 12091 C C . ALA E 5 24 ? 100.113 149.617 111.161 1.00 46.25 24 ALA F C 1
ATOM 12092 O O . ALA E 5 24 ? 101.221 149.408 111.643 1.00 46.25 24 ALA F O 1
ATOM 12094 N N . VAL E 5 25 ? 99.900 149.786 109.863 1.00 40.56 25 VAL F N 1
ATOM 12095 C CA . VAL E 5 25 ? 101.045 149.882 108.918 1.00 40.56 25 VAL F CA 1
ATOM 12096 C C . VAL E 5 25 ? 100.845 151.239 108.256 1.00 40.56 25 VAL F C 1
ATOM 12097 O O . VAL E 5 25 ? 99.703 151.697 108.248 1.00 40.56 25 VAL F O 1
ATOM 12101 N N . ASP E 5 26 ? 101.888 151.833 107.694 1.00 38.93 26 ASP F N 1
ATOM 12102 C CA . ASP E 5 26 ? 101.793 153.193 107.111 1.00 38.93 26 ASP F CA 1
ATOM 12103 C C . ASP E 5 26 ? 100.847 153.200 105.907 1.00 38.93 26 ASP F C 1
ATOM 12104 O O . ASP E 5 26 ? 100.740 152.172 105.262 1.00 38.93 26 ASP F O 1
ATOM 12109 N N . LYS E 5 27 ? 100.104 154.285 105.712 1.00 39.00 27 LYS F N 1
ATOM 12110 C CA . LYS E 5 27 ? 99.163 154.452 104.578 1.00 39.00 27 LYS F CA 1
ATOM 12111 C C . LYS E 5 27 ? 99.745 153.958 103.260 1.00 39.00 27 LYS F C 1
ATOM 12112 O O . LYS E 5 27 ? 98.973 153.521 102.415 1.00 39.00 27 LYS F O 1
ATOM 12118 N N . ASN E 5 28 ? 101.049 154.062 103.090 1.00 37.03 28 ASN F N 1
ATOM 12119 C CA . ASN E 5 28 ? 101.676 153.661 101.840 1.00 37.03 28 ASN F CA 1
ATOM 12120 C C . ASN E 5 28 ? 102.573 152.444 102.044 1.00 37.03 28 ASN F C 1
ATOM 12121 O O . ASN E 5 28 ? 103.586 152.287 101.361 1.00 37.03 28 ASN F O 1
ATOM 12126 N N . PHE E 5 29 ? 102.214 151.588 102.999 1.00 33.57 29 PHE F N 1
ATOM 12127 C CA . PHE E 5 29 ? 102.928 150.337 103.210 1.00 33.57 29 PHE F CA 1
ATOM 12128 C C . PHE E 5 29 ? 102.688 149.393 102.038 1.00 33.57 29 PHE F C 1
ATOM 12129 O O . PHE E 5 29 ? 101.562 149.252 101.554 1.00 33.57 29 PHE F O 1
ATOM 12137 N N . ARG E 5 30 ? 103.756 148.748 101.579 1.00 29.18 30 ARG F N 1
ATOM 12138 C CA . ARG E 5 30 ? 103.694 147.897 100.392 1.00 29.18 30 ARG F CA 1
ATOM 12139 C C . ARG E 5 30 ? 103.296 146.490 100.818 1.00 29.18 30 ARG F C 1
ATOM 12140 O O . ARG E 5 30 ? 104.139 145.633 101.083 1.00 29.18 30 ARG F O 1
ATOM 12148 N N . GLY E 5 31 ? 101.993 146.256 100.886 1.00 30.05 31 GLY F N 1
ATOM 12149 C CA . GLY E 5 31 ? 101.441 144.948 101.176 1.00 30.05 31 GLY F CA 1
ATOM 12150 C C . GLY E 5 31 ? 101.098 144.194 99.913 1.00 30.05 31 GLY F C 1
ATOM 12151 O O . GLY E 5 31 ? 101.729 144.374 98.867 1.00 30.05 31 GLY F O 1
ATOM 12152 N N . LYS E 5 32 ? 100.070 143.349 100.012 1.00 30.12 32 LYS F N 1
ATOM 12153 C CA . LYS E 5 32 ? 99.717 142.441 98.921 1.00 30.12 32 LYS F CA 1
ATOM 12154 C C . LYS E 5 32 ? 99.201 143.213 97.712 1.00 30.12 32 LYS F C 1
ATOM 12155 O O . LYS E 5 32 ? 98.370 144.115 97.867 1.00 30.12 32 LYS F O 1
ATOM 12161 N N . PRO E 5 33 ? 99.678 142.905 96.504 1.00 28.60 33 PRO F N 1
ATOM 12162 C CA . PRO E 5 33 ? 99.152 143.576 95.310 1.00 28.60 33 PRO F CA 1
ATOM 12163 C C . PRO E 5 33 ? 97.736 143.131 94.984 1.00 28.60 33 PRO F C 1
ATOM 12164 O O . PRO E 5 33 ? 97.523 142.011 94.509 1.00 28.60 33 PRO F O 1
ATOM 12168 N N . GLU E 5 34 ? 96.761 143.997 95.254 1.00 32.03 34 GLU F N 1
ATOM 12169 C CA . GLU E 5 34 ? 95.408 143.775 94.770 1.00 32.03 34 GLU F CA 1
ATOM 12170 C C . GLU E 5 34 ? 95.368 143.965 93.265 1.00 32.03 34 GLU F C 1
ATOM 12171 O O . GLU E 5 34 ? 96.193 144.672 92.684 1.00 32.03 34 GLU F O 1
ATOM 12177 N N . GLN E 5 35 ? 94.393 143.334 92.630 1.00 30.83 35 GLN F N 1
ATOM 12178 C CA . GLN E 5 35 ? 94.317 143.389 91.184 1.00 30.83 35 GLN F CA 1
ATOM 12179 C C . GLN E 5 35 ? 92.863 143.457 90.755 1.00 30.83 35 GLN F C 1
ATOM 12180 O O . GLN E 5 35 ? 92.057 142.614 91.157 1.00 30.83 35 GLN F O 1
ATOM 12186 N N . ASN E 5 36 ? 92.533 144.459 89.944 1.00 32.68 36 ASN F N 1
ATOM 12187 C CA . ASN E 5 36 ? 91.184 144.597 89.418 1.00 32.68 36 ASN F CA 1
ATOM 12188 C C . ASN E 5 36 ? 91.128 143.901 88.066 1.00 32.68 36 ASN F C 1
ATOM 12189 O O . ASN E 5 36 ? 91.784 144.361 87.119 1.00 32.68 36 ASN F O 1
ATOM 12194 N N . PRO E 5 37 ? 90.385 142.800 87.928 1.00 33.70 37 PRO F N 1
ATOM 12195 C CA . PRO E 5 37 ? 90.329 142.109 86.631 1.00 33.70 37 PRO F CA 1
ATOM 12196 C C . PRO E 5 37 ? 89.552 142.864 85.569 1.00 33.70 37 PRO F C 1
ATOM 12197 O O . PRO E 5 37 ? 89.805 142.652 84.377 1.00 33.70 37 PRO F O 1
ATOM 12201 N N . GLN E 5 38 ? 88.610 143.725 85.961 1.00 35.81 38 GLN F N 1
ATOM 12202 C CA . GLN E 5 38 ? 87.883 144.528 84.984 1.00 35.81 38 GLN F CA 1
ATOM 12203 C C . GLN E 5 38 ? 88.780 145.601 84.378 1.00 35.81 38 GLN F C 1
ATOM 12204 O O . GLN E 5 38 ? 88.753 145.832 83.164 1.00 35.81 38 GLN F O 1
ATOM 12210 N N . GLN E 5 39 ? 89.598 146.250 85.203 1.00 34.43 39 GLN F N 1
ATOM 12211 C CA . GLN E 5 39 ? 90.463 147.321 84.729 1.00 34.43 39 GLN F CA 1
ATOM 12212 C C . GLN E 5 39 ? 91.684 146.804 83.973 1.00 34.43 39 GLN F C 1
ATOM 12213 O O . GLN E 5 39 ? 92.294 147.564 83.213 1.00 34.43 39 GLN F O 1
ATOM 12219 N N . CYS E 5 40 ? 92.039 145.534 84.144 1.00 33.39 40 CYS F N 1
ATOM 12220 C CA . CYS E 5 40 ? 93.214 144.987 83.479 1.00 33.39 40 CYS F CA 1
ATOM 12221 C C . CYS E 5 40 ? 92.938 144.740 82.006 1.00 33.39 40 CYS F C 1
ATOM 12222 O O . CYS E 5 40 ? 91.930 144.130 81.649 1.00 33.39 40 CYS F O 1
ATOM 12225 N N . ILE E 5 41 ? 93.852 145.188 81.149 1.00 33.05 41 ILE F N 1
ATOM 12226 C CA . ILE E 5 41 ? 93.711 145.007 79.712 1.00 33.05 41 ILE F CA 1
ATOM 12227 C C . ILE E 5 41 ? 94.572 143.861 79.195 1.00 33.05 41 ILE F C 1
ATOM 12228 O O . ILE E 5 41 ? 94.644 143.645 77.982 1.00 33.05 41 ILE F O 1
ATOM 12233 N N . GLY E 5 42 ? 95.219 143.114 80.089 1.00 31.61 42 GLY F N 1
ATOM 12234 C CA . GLY E 5 42 ? 96.084 142.025 79.681 1.00 31.61 42 GLY F CA 1
ATOM 12235 C C . GLY E 5 42 ? 97.330 142.460 78.951 1.00 31.61 42 GLY F C 1
ATOM 12236 O O . GLY E 5 42 ? 97.881 141.687 78.164 1.00 31.61 42 GLY F O 1
ATOM 12237 N N . CYS E 5 43 ? 97.789 143.685 79.189 1.00 29.87 43 CYS F N 1
ATOM 12238 C CA . CYS E 5 43 ? 98.887 144.268 78.434 1.00 29.87 43 CYS F CA 1
ATOM 12239 C C . CYS E 5 43 ? 100.251 143.738 78.844 1.00 29.87 43 CYS F C 1
ATOM 12240 O O . CYS E 5 43 ? 101.219 143.974 78.113 1.00 29.87 43 CYS F O 1
ATOM 12243 N N . ALA E 5 44 ? 100.342 143.069 80.001 1.00 27.46 44 ALA F N 1
ATOM 12244 C CA . ALA E 5 44 ? 101.566 142.456 80.535 1.00 27.46 44 ALA F CA 1
ATOM 12245 C C . ALA E 5 44 ? 102.696 143.466 80.731 1.00 27.46 44 ALA F C 1
ATOM 12246 O O . ALA E 5 44 ? 103.874 143.110 80.663 1.00 27.46 44 ALA F O 1
ATOM 12248 N N . ALA E 5 45 ? 102.346 144.735 80.960 1.00 26.33 45 ALA F N 1
ATOM 12249 C CA . ALA E 5 45 ? 103.342 145.721 81.363 1.00 26.33 45 ALA F CA 1
ATOM 12250 C C . ALA E 5 45 ? 103.889 145.400 82.746 1.00 26.33 45 ALA F C 1
ATOM 12251 O O . ALA E 5 45 ? 105.097 145.500 82.986 1.00 26.33 45 ALA F O 1
ATOM 12253 N N . CYS E 5 46 ? 103.001 145.006 83.660 1.00 25.41 46 CYS F N 1
ATOM 12254 C CA . CYS E 5 46 ? 103.388 144.557 84.991 1.00 25.41 46 CYS F CA 1
ATOM 12255 C C . CYS E 5 46 ? 104.191 143.268 84.946 1.00 25.41 46 CYS F C 1
ATOM 12256 O O . CYS E 5 46 ? 105.071 143.055 85.788 1.00 25.41 46 CYS F O 1
ATOM 12259 N N . VAL E 5 47 ? 103.870 142.392 83.994 1.00 25.24 47 VAL F N 1
ATOM 12260 C CA . VAL E 5 47 ? 104.574 141.126 83.841 1.00 25.24 47 VAL F CA 1
ATOM 12261 C C . VAL E 5 47 ? 106.015 141.363 83.407 1.00 25.24 47 VAL F C 1
ATOM 12262 O O . VAL E 5 47 ? 106.942 140.701 83.891 1.00 25.24 47 VAL F O 1
ATOM 12266 N N . ASN E 5 48 ? 106.232 142.332 82.516 1.00 25.66 48 ASN F N 1
ATOM 12267 C CA . ASN E 5 48 ? 107.577 142.638 82.047 1.00 25.66 48 ASN F CA 1
ATOM 12268 C C . ASN E 5 48 ? 108.420 143.349 83.097 1.00 25.66 48 ASN F C 1
ATOM 12269 O O . ASN E 5 48 ? 109.651 143.300 83.018 1.00 25.66 48 ASN F O 1
ATOM 12274 N N . ALA E 5 49 ? 107.796 144.008 84.071 1.00 25.04 49 ALA F N 1
ATOM 12275 C CA . ALA E 5 49 ? 108.530 144.746 85.088 1.00 25.04 49 ALA F CA 1
ATOM 12276 C C . ALA E 5 49 ? 108.696 143.982 86.394 1.00 25.04 49 ALA F C 1
ATOM 12277 O O . ALA E 5 49 ? 109.331 144.504 87.315 1.00 25.04 49 ALA F O 1
ATOM 12279 N N . CYS E 5 50 ? 108.150 142.780 86.500 1.00 24.50 50 CYS F N 1
ATOM 12280 C CA . CYS E 5 50 ? 108.231 142.028 87.748 1.00 24.50 50 CYS F CA 1
ATOM 12281 C C . CYS E 5 50 ? 109.625 141.439 87.922 1.00 24.50 50 CYS F C 1
ATOM 12282 O O . CYS E 5 50 ? 110.068 140.660 87.068 1.00 24.50 50 CYS F O 1
ATOM 12285 N N . PRO E 5 51 ? 110.347 141.773 88.996 1.00 24.66 51 PRO F N 1
ATOM 12286 C CA . PRO E 5 51 ? 111.699 141.225 89.172 1.00 24.66 51 PRO F CA 1
ATOM 12287 C C . PRO E 5 51 ? 111.722 139.766 89.585 1.00 24.66 51 PRO F C 1
ATOM 12288 O O . PRO E 5 51 ? 112.675 139.059 89.234 1.00 24.66 51 PRO F O 1
ATOM 12292 N N . SER E 5 52 ? 110.712 139.291 90.308 1.00 23.80 52 SER F N 1
ATOM 12293 C CA . SER E 5 52 ? 110.679 137.919 90.786 1.00 23.80 52 SER F CA 1
ATOM 12294 C C . SER E 5 52 ? 109.790 137.016 89.949 1.00 23.80 52 SER F C 1
ATOM 12295 O O . SER E 5 52 ? 109.616 135.847 90.313 1.00 23.80 52 SER F O 1
ATOM 12298 N N . ASN E 5 53 ? 109.235 137.534 88.845 1.00 24.57 53 ASN F N 1
ATOM 12299 C CA . ASN E 5 53 ? 108.298 136.828 87.963 1.00 24.57 53 ASN F CA 1
ATOM 12300 C C . ASN E 5 53 ? 107.087 136.295 88.728 1.00 24.57 53 ASN F C 1
ATOM 12301 O O . ASN E 5 53 ? 106.611 135.186 88.480 1.00 24.57 53 ASN F O 1
ATOM 12306 N N . ALA E 5 54 ? 106.588 137.099 89.672 1.00 23.05 54 ALA F N 1
ATOM 12307 C CA . ALA E 5 54 ? 105.313 136.806 90.313 1.00 23.05 54 ALA F CA 1
ATOM 12308 C C . ALA E 5 54 ? 104.155 136.955 89.347 1.00 23.05 54 ALA F C 1
ATOM 12309 O O . ALA E 5 54 ? 103.103 136.341 89.546 1.00 23.05 54 ALA F O 1
ATOM 12311 N N . LEU E 5 55 ? 104.338 137.758 88.310 1.00 23.80 55 LEU F N 1
ATOM 12312 C CA . LEU E 5 55 ? 103.341 137.999 87.288 1.00 23.80 55 LEU F CA 1
ATOM 12313 C C . LEU E 5 55 ? 103.750 137.243 86.036 1.00 23.80 55 LEU F C 1
ATOM 12314 O O . LEU E 5 55 ? 104.866 137.420 85.539 1.00 23.80 55 LEU F O 1
ATOM 12319 N N . THR E 5 56 ? 102.868 136.372 85.556 1.00 26.22 56 THR F N 1
ATOM 12320 C CA . THR E 5 56 ? 103.128 135.590 84.359 1.00 26.22 56 THR F CA 1
ATOM 12321 C C . THR E 5 56 ? 101.922 135.658 83.438 1.00 26.22 56 THR F C 1
ATOM 12322 O O . THR E 5 56 ? 100.777 135.744 83.889 1.00 26.22 56 THR F O 1
ATOM 12326 N N . VAL E 5 57 ? 102.192 135.622 82.138 1.00 29.64 57 VAL F N 1
ATOM 12327 C CA . VAL E 5 57 ? 101.160 135.476 81.122 1.00 29.64 57 VAL F CA 1
ATOM 12328 C C . VAL E 5 57 ? 101.533 134.287 80.249 1.00 29.64 57 VAL F C 1
ATOM 12329 O O . VAL E 5 57 ? 102.713 134.051 79.966 1.00 29.64 57 VAL F O 1
ATOM 12333 N N . GLU E 5 58 ? 100.525 133.509 79.870 1.00 36.05 58 GLU F N 1
ATOM 12334 C CA . GLU E 5 58 ? 100.692 132.392 78.953 1.00 36.05 58 GLU F CA 1
ATOM 12335 C C . GLU E 5 58 ? 99.642 132.530 77.866 1.00 36.05 58 GLU F C 1
ATOM 12336 O O . GLU E 5 58 ? 98.465 132.759 78.163 1.00 36.05 58 GLU F O 1
ATOM 12342 N N . THR E 5 59 ? 100.066 132.403 76.614 1.00 39.81 59 THR F N 1
ATOM 12343 C CA . THR E 5 59 ? 99.156 132.471 75.475 1.00 39.81 59 THR F CA 1
ATOM 12344 C C . THR E 5 59 ? 98.637 131.066 75.199 1.00 39.81 59 THR F C 1
ATOM 12345 O O . THR E 5 59 ? 99.334 130.237 74.609 1.00 39.81 59 THR F O 1
ATOM 12349 N N . ASP E 5 60 ? 97.390 130.830 75.621 1.00 43.43 60 ASP F N 1
ATOM 12350 C CA . ASP E 5 60 ? 96.709 129.526 75.399 1.00 43.43 60 ASP F CA 1
ATOM 12351 C C . ASP E 5 60 ? 95.840 129.595 74.145 1.00 43.43 60 ASP F C 1
ATOM 12352 O O . ASP E 5 60 ? 94.696 130.029 74.259 1.00 43.43 60 ASP F O 1
ATOM 12357 N N . LEU E 5 61 ? 96.380 129.164 73.007 1.00 45.20 61 LEU F N 1
ATOM 12358 C CA . LEU E 5 61 ? 95.673 129.226 71.705 1.00 45.20 61 LEU F CA 1
ATOM 12359 C C . LEU E 5 61 ? 94.427 128.349 71.749 1.00 45.20 61 LEU F C 1
ATOM 12360 O O . LEU E 5 61 ? 93.406 128.760 71.177 1.00 45.20 61 LEU F O 1
ATOM 12365 N N . ALA E 5 62 ? 94.509 127.193 72.398 1.00 45.93 62 ALA F N 1
ATOM 12366 C CA . ALA E 5 62 ? 93.374 126.251 72.366 1.00 45.93 62 ALA F CA 1
ATOM 12367 C C . ALA E 5 62 ? 92.132 126.891 72.988 1.00 45.93 62 ALA F C 1
ATOM 12368 O O . ALA E 5 62 ? 91.042 126.702 72.436 1.00 45.93 62 ALA F O 1
ATOM 12370 N N . THR E 5 63 ? 92.295 127.617 74.085 1.00 44.99 63 THR F N 1
ATOM 12371 C CA . THR E 5 63 ? 91.159 128.286 74.756 1.00 44.99 63 THR F CA 1
ATOM 12372 C C . THR E 5 63 ? 90.951 129.675 74.145 1.00 44.99 63 THR F C 1
ATOM 12373 O O . THR E 5 63 ? 89.946 130.302 74.494 1.00 44.99 63 THR F O 1
ATOM 12377 N N . GLY E 5 64 ? 91.813 130.097 73.220 1.00 42.41 64 GLY F N 1
ATOM 12378 C CA . GLY E 5 64 ? 91.783 131.459 72.655 1.00 42.41 64 GLY F CA 1
ATOM 12379 C C . GLY E 5 64 ? 91.940 132.533 73.700 1.00 42.41 64 GLY F C 1
ATOM 12380 O O . GLY E 5 64 ? 91.218 133.524 73.627 1.00 42.41 64 GLY F O 1
ATOM 12381 N N . GLU E 5 65 ? 92.801 132.318 74.681 1.00 39.93 65 GLU F N 1
ATOM 12382 C CA . GLU E 5 65 ? 92.895 133.304 75.773 1.00 39.93 65 GLU F CA 1
ATOM 12383 C C . GLU E 5 65 ? 94.317 133.551 76.243 1.00 39.93 65 GLU F C 1
ATOM 12384 O O . GLU E 5 65 ? 95.189 132.775 75.885 1.00 39.93 65 GLU F O 1
ATOM 12390 N N . LEU E 5 66 ? 94.530 134.635 76.962 1.00 33.99 66 LEU F N 1
ATOM 12391 C CA . LEU E 5 66 ? 95.779 134.947 77.643 1.00 33.99 66 LEU F CA 1
ATOM 12392 C C . LEU E 5 66 ? 95.598 134.648 79.126 1.00 33.99 66 LEU F C 1
ATOM 12393 O O . LEU E 5 66 ? 94.694 135.195 79.765 1.00 33.99 66 LEU F O 1
ATOM 12398 N N . ALA E 5 67 ? 96.456 133.787 79.669 1.00 31.45 67 ALA F N 1
ATOM 12399 C CA . ALA E 5 67 ? 96.324 133.329 81.051 1.00 31.45 67 ALA F CA 1
ATOM 12400 C C . ALA E 5 67 ? 97.141 134.243 81.954 1.00 31.45 67 ALA F C 1
ATOM 12401 O O . ALA E 5 67 ? 98.335 134.040 82.169 1.00 31.45 67 ALA F O 1
ATOM 12403 N N . TRP E 5 68 ? 96.481 135.263 82.491 1.00 28.09 68 TRP F N 1
ATOM 12404 C CA . TRP E 5 68 ? 97.100 136.154 83.459 1.00 28.09 68 TRP F CA 1
ATOM 12405 C C . TRP E 5 68 ? 97.109 135.495 84.835 1.00 28.09 68 TRP F C 1
ATOM 12406 O O . TRP E 5 68 ? 96.115 134.899 85.257 1.00 28.09 68 TRP F O 1
ATOM 12417 N N . GLU E 5 69 ? 98.233 135.607 85.543 1.00 27.56 69 GLU F N 1
ATOM 12418 C CA . GLU E 5 69 ? 98.346 135.001 86.864 1.00 27.56 69 GLU F CA 1
ATOM 12419 C C . GLU E 5 69 ? 99.252 135.842 87.753 1.00 27.56 69 GLU F C 1
ATOM 12420 O O . GLU E 5 69 ? 100.268 136.369 87.293 1.00 27.56 69 GLU F O 1
ATOM 12426 N N . PHE E 5 70 ? 98.877 135.962 89.026 1.00 24.93 70 PHE F N 1
ATOM 12427 C CA . PHE E 5 70 ? 99.728 136.562 90.044 1.00 24.93 70 PHE F CA 1
ATOM 12428 C C . PHE E 5 70 ? 99.997 135.518 91.116 1.00 24.93 70 PHE F C 1
ATOM 12429 O O . PHE E 5 70 ? 99.058 134.929 91.656 1.00 24.93 70 PHE F O 1
ATOM 12437 N N . ASN E 5 71 ? 101.268 135.298 91.432 1.00 24.57 71 ASN F N 1
ATOM 12438 C CA . ASN E 5 71 ? 101.663 134.355 92.471 1.00 24.57 71 ASN F CA 1
ATOM 12439 C C . ASN E 5 71 ? 102.181 135.142 93.666 1.00 24.57 71 ASN F C 1
ATOM 12440 O O . ASN E 5 71 ? 103.187 135.850 93.558 1.00 24.57 71 ASN F O 1
ATOM 12445 N N . LEU E 5 72 ? 101.494 135.013 94.802 1.00 24.24 72 LEU F N 1
ATOM 12446 C CA . LEU E 5 72 ? 101.891 135.754 95.994 1.00 24.24 72 LEU F CA 1
ATOM 12447 C C . LEU E 5 72 ? 103.137 135.163 96.640 1.00 24.24 72 LEU F C 1
ATOM 12448 O O . LEU E 5 72 ? 103.912 135.894 97.268 1.00 24.24 72 LEU F O 1
ATOM 12453 N N . GLY E 5 73 ? 103.361 133.856 96.484 1.00 23.48 73 GLY F N 1
ATOM 12454 C CA . GLY E 5 73 ? 104.563 133.238 97.016 1.00 23.48 73 GLY F CA 1
ATOM 12455 C C . GLY E 5 73 ? 105.833 133.653 96.306 1.00 23.48 73 GLY F C 1
ATOM 12456 O O . GLY E 5 73 ? 106.921 133.515 96.872 1.00 23.48 73 GLY F O 1
ATOM 12457 N N . HIS E 5 74 ? 105.718 134.152 95.079 1.00 24.39 74 HIS F N 1
ATOM 12458 C CA . HIS E 5 74 ? 106.855 134.681 94.343 1.00 24.39 74 HIS F CA 1
ATOM 12459 C C . HIS E 5 74 ? 107.147 136.139 94.659 1.00 24.39 74 HIS F C 1
ATOM 12460 O O . HIS E 5 74 ? 108.297 136.564 94.517 1.00 24.39 74 HIS F O 1
ATOM 12467 N N . CYS E 5 75 ? 106.138 136.895 95.093 1.00 23.11 75 CYS F N 1
ATOM 12468 C CA . CYS E 5 75 ? 106.187 138.354 95.077 1.00 23.11 75 CYS F CA 1
ATOM 12469 C C . CYS E 5 75 ? 107.178 138.903 96.097 1.00 23.11 75 CYS F C 1
ATOM 12470 O O . CYS E 5 75 ? 107.190 138.483 97.257 1.00 23.11 75 CYS F O 1
ATOM 12473 N N . ILE E 5 76 ? 108.010 139.850 95.659 1.00 23.90 76 ILE F N 1
ATOM 12474 C CA . ILE E 5 76 ? 108.971 140.494 96.544 1.00 23.90 76 ILE F CA 1
ATOM 12475 C C . ILE E 5 76 ? 108.485 141.854 97.027 1.00 23.90 76 ILE F C 1
ATOM 12476 O O . ILE E 5 76 ? 109.248 142.576 97.680 1.00 23.90 76 ILE F O 1
ATOM 12481 N N . PHE E 5 77 ? 107.239 142.225 96.700 1.00 24.23 77 PHE F N 1
ATOM 12482 C CA . PHE E 5 77 ? 106.520 143.365 97.289 1.00 24.23 77 PHE F CA 1
ATOM 12483 C C . PHE E 5 77 ? 107.210 144.693 96.979 1.00 24.23 77 PHE F C 1
ATOM 12484 O O . PHE E 5 77 ? 107.237 145.610 97.800 1.00 24.23 77 PHE F O 1
ATOM 12492 N N . CYS E 5 78 ? 107.771 144.791 95.773 1.00 25.85 78 CYS F N 1
ATOM 12493 C CA . CYS E 5 78 ? 108.506 145.983 95.368 1.00 25.85 78 CYS F CA 1
ATOM 12494 C C . CYS E 5 78 ? 107.591 147.080 94.840 1.00 25.85 78 CYS F C 1
ATOM 12495 O O . CYS E 5 78 ? 107.934 148.263 94.935 1.00 25.85 78 CYS F O 1
ATOM 12498 N N . GLY E 5 79 ? 106.442 146.718 94.280 1.00 26.35 79 GLY F N 1
ATOM 12499 C CA . GLY E 5 79 ? 105.509 147.701 93.772 1.00 26.35 79 GLY F CA 1
ATOM 12500 C C . GLY E 5 79 ? 105.748 148.168 92.356 1.00 26.35 79 GLY F C 1
ATOM 12501 O O . GLY E 5 79 ? 105.206 149.209 91.969 1.00 26.35 79 GLY F O 1
ATOM 12502 N N . ARG E 5 80 ? 106.543 147.443 91.569 1.00 26.44 80 ARG F N 1
ATOM 12503 C CA . ARG E 5 80 ? 106.788 147.836 90.186 1.00 26.44 80 ARG F CA 1
ATOM 12504 C C . ARG E 5 80 ? 105.590 147.594 89.285 1.00 26.44 80 ARG F C 1
ATOM 12505 O O . ARG E 5 80 ? 105.435 148.306 88.284 1.00 26.44 80 ARG F O 1
ATOM 12513 N N . CYS E 5 81 ? 104.761 146.599 89.611 1.00 26.33 81 CYS F N 1
ATOM 12514 C CA . CYS E 5 81 ? 103.522 146.370 88.877 1.00 26.33 81 CYS F CA 1
ATOM 12515 C C . CYS E 5 81 ? 102.580 147.557 89.007 1.00 26.33 81 CYS F C 1
ATOM 12516 O O . CYS E 5 81 ? 101.979 147.989 88.019 1.00 26.33 81 CYS F O 1
ATOM 12519 N N . GLU E 5 82 ? 102.455 148.102 90.219 1.00 29.88 82 GLU F N 1
ATOM 12520 C CA . GLU E 5 82 ? 101.684 149.320 90.432 1.00 29.88 82 GLU F CA 1
ATOM 12521 C C . GLU E 5 82 ? 102.331 150.518 89.747 1.00 29.88 82 GLU F C 1
ATOM 12522 O O . GLU E 5 82 ? 101.629 151.440 89.317 1.00 29.88 82 GLU F O 1
ATOM 12528 N N . GLU E 5 83 ? 103.660 150.509 89.625 1.00 28.93 83 GLU F N 1
ATOM 12529 C CA . GLU E 5 83 ? 104.370 151.616 88.994 1.00 28.93 83 GLU F CA 1
ATOM 12530 C C . GLU E 5 83 ? 104.121 151.667 87.492 1.00 28.93 83 GLU F C 1
ATOM 12531 O O . GLU E 5 83 ? 103.882 152.744 86.935 1.00 28.93 83 GLU F O 1
ATOM 12537 N N . VAL E 5 84 ? 104.160 150.516 86.816 1.00 27.51 84 VAL F N 1
ATOM 12538 C CA . VAL E 5 84 ? 104.106 150.497 85.358 1.00 27.51 84 VAL F CA 1
ATOM 12539 C C . VAL E 5 84 ? 102.716 150.196 84.815 1.00 27.51 84 VAL F C 1
ATOM 12540 O O . VAL E 5 84 ? 102.555 150.093 83.591 1.00 27.51 84 VAL F O 1
ATOM 12544 N N . CYS E 5 85 ? 101.711 150.060 85.676 1.00 29.87 85 CYS F N 1
ATOM 12545 C CA . CYS E 5 85 ? 100.372 149.703 85.211 1.00 29.87 85 CYS F CA 1
ATOM 12546 C C . CYS E 5 85 ? 99.735 150.875 84.474 1.00 29.87 85 CYS F C 1
ATOM 12547 O O . CYS E 5 85 ? 99.666 151.981 85.021 1.00 29.87 85 CYS F O 1
ATOM 12550 N N . PRO E 5 86 ? 99.273 150.678 83.236 1.00 30.53 86 PRO F N 1
ATOM 12551 C CA . PRO E 5 86 ? 98.684 151.803 82.492 1.00 30.53 86 PRO F CA 1
ATOM 12552 C C . PRO E 5 86 ? 97.314 152.205 82.999 1.00 30.53 86 PRO F C 1
ATOM 12553 O O . PRO E 5 86 ? 97.025 153.402 83.109 1.00 30.53 86 PRO F O 1
ATOM 12557 N N . THR E 5 87 ? 96.461 151.235 83.309 1.00 32.18 87 THR F N 1
ATOM 12558 C CA . THR E 5 87 ? 95.096 151.496 83.738 1.00 32.18 87 THR F CA 1
ATOM 12559 C C . THR E 5 87 ? 94.952 151.573 85.250 1.00 32.18 87 THR F C 1
ATOM 12560 O O . THR E 5 87 ? 93.825 151.740 85.729 1.00 32.18 87 THR F O 1
ATOM 12564 N N . ALA E 5 88 ? 96.065 151.466 85.989 1.00 30.52 88 ALA F N 1
ATOM 12565 C CA . ALA E 5 88 ? 96.099 151.367 87.456 1.00 30.52 88 ALA F CA 1
ATOM 12566 C C . ALA E 5 88 ? 95.233 150.212 87.957 1.00 30.52 88 ALA F C 1
ATOM 12567 O O . ALA E 5 88 ? 94.540 150.317 88.970 1.00 30.52 88 ALA F O 1
ATOM 12569 N N . ALA E 5 89 ? 95.278 149.094 87.228 1.00 30.52 89 ALA F N 1
ATOM 12570 C CA . ALA E 5 89 ? 94.489 147.927 87.602 1.00 30.52 89 ALA F CA 1
ATOM 12571 C C . ALA E 5 89 ? 95.088 147.215 88.806 1.00 30.52 89 ALA F C 1
ATOM 12572 O O . ALA E 5 89 ? 94.358 146.784 89.706 1.00 30.52 89 ALA F O 1
ATOM 12574 N N . ILE E 5 90 ? 96.406 147.083 88.844 1.00 28.59 90 ILE F N 1
ATOM 12575 C CA . ILE E 5 90 ? 97.090 146.431 89.951 1.00 28.59 90 ILE F CA 1
ATOM 12576 C C . ILE E 5 90 ? 97.614 147.506 90.897 1.00 28.59 90 ILE F C 1
ATOM 12577 O O . ILE E 5 90 ? 98.120 148.551 90.465 1.00 28.59 90 ILE F O 1
ATOM 12582 N N . LYS E 5 91 ? 97.410 147.287 92.192 1.00 30.69 91 LYS F N 1
ATOM 12583 C CA . LYS E 5 91 ? 97.838 148.232 93.210 1.00 30.69 91 LYS F CA 1
ATOM 12584 C C . LYS E 5 91 ? 98.175 147.459 94.473 1.00 30.69 91 LYS F C 1
ATOM 12585 O O . LYS E 5 91 ? 97.481 146.502 94.824 1.00 30.69 91 LYS F O 1
ATOM 12591 N N . LEU E 5 92 ? 99.239 147.875 95.149 1.00 29.73 92 LEU F N 1
ATOM 12592 C CA . LEU E 5 92 ? 99.659 147.205 96.370 1.00 29.73 92 LEU F CA 1
ATOM 12593 C C . LEU E 5 92 ? 98.848 147.744 97.540 1.00 29.73 92 LEU F C 1
ATOM 12594 O O . LEU E 5 92 ? 98.844 148.952 97.799 1.00 29.73 92 LEU F O 1
ATOM 12599 N N . SER E 5 93 ? 98.161 146.848 98.239 1.00 32.12 93 SER F N 1
ATOM 12600 C CA . SER E 5 93 ? 97.322 147.212 99.371 1.00 32.12 93 SER F CA 1
ATOM 12601 C C . SER E 5 93 ? 98.174 147.332 100.630 1.00 32.12 93 SER F C 1
ATOM 12602 O O . SER E 5 93 ? 99.404 147.410 100.580 1.00 32.12 93 SER F O 1
ATOM 12605 N N . GLN E 5 94 ? 97.515 147.377 101.785 1.00 35.03 94 GLN F N 1
ATOM 12606 C CA . GLN E 5 94 ? 98.192 147.369 103.074 1.00 35.03 94 GLN F CA 1
ATOM 12607 C C . GLN E 5 94 ? 97.958 146.066 103.827 1.00 35.03 94 GLN F C 1
ATOM 12608 O O . GLN E 5 94 ? 98.210 145.995 105.034 1.00 35.03 94 GLN F O 1
ATOM 12614 N N . GLU E 5 95 ? 97.475 145.036 103.138 1.00 36.75 95 GLU F N 1
ATOM 12615 C CA . GLU E 5 95 ? 97.235 143.744 103.763 1.00 36.75 95 GLU F CA 1
ATOM 12616 C C . GLU E 5 95 ? 98.550 143.003 103.958 1.00 36.75 95 GLU F C 1
ATOM 12617 O O . GLU E 5 95 ? 99.367 142.914 103.037 1.00 36.75 95 GLU F O 1
ATOM 12623 N N . TYR E 5 96 ? 98.749 142.471 105.162 1.00 37.99 96 TYR F N 1
ATOM 12624 C CA . TYR E 5 96 ? 99.929 141.687 105.484 1.00 37.99 96 TYR F CA 1
ATOM 12625 C C . TYR E 5 96 ? 99.604 140.286 105.981 1.00 37.99 96 TYR F C 1
ATOM 12626 O O . TYR E 5 96 ? 100.514 139.457 106.074 1.00 37.99 96 TYR F O 1
ATOM 12635 N N . GLU E 5 97 ? 98.340 139.995 106.285 1.00 37.04 97 GLU F N 1
ATOM 12636 C CA . GLU E 5 97 ? 97.930 138.694 106.811 1.00 37.04 97 GLU F CA 1
ATOM 12637 C C . GLU E 5 97 ? 97.670 137.757 105.635 1.00 37.04 97 GLU F C 1
ATOM 12638 O O . GLU E 5 97 ? 96.535 137.530 105.209 1.00 37.04 97 GLU F O 1
ATOM 12644 N N . LEU E 5 98 ? 98.759 137.198 105.104 1.00 32.00 98 LEU F N 1
ATOM 12645 C CA . LEU E 5 98 ? 98.724 136.505 103.822 1.00 32.00 98 LEU F CA 1
ATOM 12646 C C . LEU E 5 98 ? 99.181 135.052 103.892 1.00 32.00 98 LEU F C 1
ATOM 12647 O O . LEU E 5 98 ? 99.442 134.451 102.845 1.00 32.00 98 LEU F O 1
ATOM 12652 N N . ALA E 5 99 ? 99.295 134.471 105.083 1.00 30.81 99 ALA F N 1
ATOM 12653 C CA . ALA E 5 99 ? 99.712 133.079 105.192 1.00 30.81 99 ALA F CA 1
ATOM 12654 C C . ALA E 5 99 ? 98.592 132.141 104.759 1.00 30.81 99 ALA F C 1
ATOM 12655 O O . ALA E 5 99 ? 97.409 132.418 104.971 1.00 30.81 99 ALA F O 1
ATOM 12657 N N . VAL E 5 100 ? 98.973 131.021 104.140 1.00 30.07 100 VAL F N 1
ATOM 12658 C CA . VAL E 5 100 ? 98.027 130.053 103.604 1.00 30.07 100 VAL F CA 1
ATOM 12659 C C . VAL E 5 100 ? 98.389 128.663 104.113 1.00 30.07 100 VAL F C 1
ATOM 12660 O O . VAL E 5 100 ? 99.471 128.431 104.653 1.00 30.07 100 VAL F O 1
ATOM 12664 N N . TRP E 5 101 ? 97.452 127.734 103.930 1.00 31.92 101 TRP F N 1
ATOM 12665 C CA . TRP E 5 101 ? 97.709 126.314 104.123 1.00 31.92 101 TRP F CA 1
ATOM 12666 C C . TRP E 5 101 ? 98.047 125.633 102.805 1.00 31.92 101 TRP F C 1
ATOM 12667 O O . TRP E 5 101 ? 98.879 124.720 102.770 1.00 31.92 101 TRP F O 1
ATOM 12678 N N . LYS E 5 102 ? 97.408 126.062 101.721 1.00 33.30 102 LYS F N 1
ATOM 12679 C CA . LYS E 5 102 ? 97.651 125.540 100.384 1.00 33.30 102 LYS F CA 1
ATOM 12680 C C . LYS E 5 102 ? 98.198 126.664 99.520 1.00 33.30 102 LYS F C 1
ATOM 12681 O O . LYS E 5 102 ? 97.616 127.752 99.478 1.00 33.30 102 LYS F O 1
ATOM 12687 N N . LYS E 5 103 ? 99.301 126.398 98.816 1.00 31.38 103 LYS F N 1
ATOM 12688 C CA . LYS E 5 103 ? 99.949 127.434 98.020 1.00 31.38 103 LYS F CA 1
ATOM 12689 C C . LYS E 5 103 ? 99.184 127.771 96.745 1.00 31.38 103 LYS F C 1
ATOM 12690 O O . LYS E 5 103 ? 99.560 128.725 96.057 1.00 31.38 103 LYS F O 1
ATOM 12696 N N . GLU E 5 104 ? 98.134 127.015 96.410 1.00 33.03 104 GLU F N 1
ATOM 12697 C CA . GLU E 5 104 ? 97.226 127.411 95.339 1.00 33.03 104 GLU F CA 1
ATOM 12698 C C . GLU E 5 104 ? 96.442 128.669 95.701 1.00 33.03 104 GLU F C 1
ATOM 12699 O O . GLU E 5 104 ? 96.054 129.422 94.802 1.00 33.03 104 GLU F O 1
ATOM 12705 N N . ASP E 5 105 ? 96.242 128.937 96.995 1.00 32.36 105 ASP F N 1
ATOM 12706 C CA . ASP E 5 105 ? 95.541 130.135 97.446 1.00 32.36 105 ASP F CA 1
ATOM 12707 C C . ASP E 5 105 ? 96.346 131.413 97.244 1.00 32.36 105 ASP F C 1
ATOM 12708 O O . ASP E 5 105 ? 95.796 132.504 97.421 1.00 32.36 105 ASP F O 1
ATOM 12713 N N . PHE E 5 106 ? 97.627 131.305 96.884 1.00 27.13 106 PHE F N 1
ATOM 12714 C CA . PHE E 5 106 ? 98.425 132.468 96.522 1.00 27.13 106 PHE F CA 1
ATOM 12715 C C . PHE E 5 106 ? 98.043 133.044 95.166 1.00 27.13 106 PHE F C 1
ATOM 12716 O O . PHE E 5 106 ? 98.430 134.175 94.858 1.00 27.13 106 PHE F O 1
ATOM 12724 N N . LEU E 5 107 ? 97.301 132.297 94.354 1.00 28.52 107 LEU F N 1
ATOM 12725 C CA . LEU E 5 107 ? 97.137 132.613 92.943 1.00 28.52 107 LEU F CA 1
ATOM 12726 C C . LEU E 5 107 ? 95.968 133.562 92.713 1.00 28.52 107 LEU F C 1
ATOM 12727 O O . LEU E 5 107 ? 94.850 133.307 93.167 1.00 28.52 107 LEU F O 1
ATOM 12732 N N . GLN E 5 108 ? 96.240 134.657 92.005 1.00 28.61 108 GLN F N 1
ATOM 12733 C CA . GLN E 5 108 ? 95.217 135.547 91.468 1.00 28.61 108 GLN F CA 1
ATOM 12734 C C . GLN E 5 108 ? 95.235 135.379 89.954 1.00 28.61 108 GLN F C 1
ATOM 12735 O O . GLN E 5 108 ? 96.160 135.850 89.285 1.00 28.61 108 GLN F O 1
ATOM 12741 N N . GLN E 5 109 ? 94.218 134.715 89.417 1.00 30.12 109 GLN F N 1
ATOM 12742 C CA . GLN E 5 109 ? 94.207 134.302 88.022 1.00 30.12 109 GLN F CA 1
ATOM 12743 C C . GLN E 5 109 ? 93.180 135.096 87.229 1.00 30.12 109 GLN F C 1
ATOM 12744 O O . GLN E 5 109 ? 92.102 135.422 87.734 1.00 30.12 109 GLN F O 1
ATOM 12750 N N . SER E 5 110 ? 93.532 135.410 85.985 1.00 32.07 110 SER F N 1
ATOM 12751 C CA . SER E 5 110 ? 92.628 136.048 85.042 1.00 32.07 110 SER F CA 1
ATOM 12752 C C . SER E 5 110 ? 92.820 135.410 83.676 1.00 32.07 110 SER F C 1
ATOM 12753 O O . SER E 5 110 ? 93.892 134.888 83.364 1.00 32.07 110 SER F O 1
ATOM 12756 N N . ARG E 5 111 ? 91.768 135.449 82.863 1.00 35.92 111 ARG F N 1
ATOM 12757 C CA . ARG E 5 111 ? 91.822 134.907 81.509 1.00 35.92 111 ARG F CA 1
ATOM 12758 C C . ARG E 5 111 ? 91.098 135.871 80.583 1.00 35.92 111 ARG F C 1
ATOM 12759 O O . ARG E 5 111 ? 89.877 136.027 80.674 1.00 35.92 111 ARG F O 1
ATOM 12767 N N . PHE E 5 112 ? 91.850 136.511 79.696 1.00 35.20 112 PHE F N 1
ATOM 12768 C CA . PHE E 5 112 ? 91.322 137.501 78.771 1.00 35.20 112 PHE F CA 1
ATOM 12769 C C . PHE E 5 112 ? 91.265 136.900 77.377 1.00 35.20 112 PHE F C 1
ATOM 12770 O O . PHE E 5 112 ? 92.247 136.310 76.916 1.00 35.20 112 PHE F O 1
ATOM 12778 N N . ALA E 5 113 ? 90.116 137.045 76.721 1.00 38.14 113 ALA F N 1
ATOM 12779 C CA . ALA E 5 113 ? 89.918 136.471 75.398 1.00 38.14 113 ALA F CA 1
ATOM 12780 C C . ALA E 5 113 ? 90.797 137.175 74.373 1.00 38.14 113 ALA F C 1
ATOM 12781 O O . ALA E 5 113 ? 90.840 138.407 74.316 1.00 38.14 113 ALA F O 1
ATOM 12783 N N . LEU E 5 114 ? 91.506 136.386 73.574 1.00 39.61 114 LEU F N 1
ATOM 12784 C CA . LEU E 5 114 ? 92.366 136.936 72.544 1.00 39.61 114 LEU F CA 1
ATOM 12785 C C . LEU E 5 114 ? 91.537 137.418 71.361 1.00 39.61 114 LEU F C 1
ATOM 12786 O O . LEU E 5 114 ? 90.376 137.041 71.182 1.00 39.61 114 LEU F O 1
ATOM 12791 N N . CYS E 5 115 ? 92.151 138.271 70.552 1.00 42.75 115 CYS F N 1
ATOM 12792 C CA . CYS E 5 115 ? 91.528 138.791 69.345 1.00 42.75 115 CYS F CA 1
ATOM 12793 C C . CYS E 5 115 ? 92.223 138.183 68.136 1.00 42.75 115 CYS F C 1
ATOM 12794 O O . CYS E 5 115 ? 93.436 138.342 67.967 1.00 42.75 115 CYS F O 1
ATOM 12797 N N . ASN E 5 116 ? 91.456 137.482 67.308 1.00 47.50 116 ASN F N 1
ATOM 12798 C CA . ASN E 5 116 ? 91.967 136.998 66.037 1.00 47.50 116 ASN F CA 1
ATOM 12799 C C . ASN E 5 116 ? 92.016 138.144 65.038 1.00 47.50 116 ASN F C 1
ATOM 12800 O O . ASN E 5 116 ? 91.182 139.052 65.074 1.00 47.50 116 ASN F O 1
ATOM 12805 N N . CYS E 5 117 ? 93.060 138.147 64.209 1.00 50.05 117 CYS F N 1
ATOM 12806 C CA . CYS E 5 117 ? 93.219 139.158 63.138 1.00 50.05 117 CYS F CA 1
ATOM 12807 C C . CYS E 5 117 ? 92.130 139.011 62.062 1.00 50.05 117 CYS F C 1
ATOM 12808 O O . CYS E 5 117 ? 91.776 137.876 61.754 1.00 50.05 117 CYS F O 1
ATOM 12811 N N . ARG E 5 118 ? 91.632 140.119 61.499 1.00 51.70 118 ARG F N 1
ATOM 12812 C CA . ARG E 5 118 ? 90.594 140.081 60.473 1.00 51.70 118 ARG F CA 1
ATOM 12813 C C . ARG E 5 118 ? 91.111 139.446 59.189 1.00 51.70 118 ARG F C 1
ATOM 12814 O O . ARG E 5 118 ? 90.346 138.821 58.445 1.00 51.70 118 ARG F O 1
ATOM 12822 N N . VAL E 5 119 ? 92.406 139.594 58.947 1.00 52.96 119 VAL F N 1
ATOM 12823 C CA . VAL E 5 119 ? 92.986 139.107 57.668 1.00 52.96 119 VAL F CA 1
ATOM 12824 C C . VAL E 5 119 ? 93.515 137.676 57.810 1.00 52.96 119 VAL F C 1
ATOM 12825 O O . VAL E 5 119 ? 93.135 136.859 56.968 1.00 52.96 119 VAL F O 1
ATOM 12829 N N . CYS E 5 120 ? 94.324 137.362 58.825 1.00 54.69 120 CYS F N 1
ATOM 12830 C CA . CYS E 5 120 ? 94.958 136.016 58.884 1.00 54.69 120 CYS F CA 1
ATOM 12831 C C . CYS E 5 120 ? 94.310 135.138 59.961 1.00 54.69 120 CYS F C 1
ATOM 12832 O O . CYS E 5 120 ? 94.780 134.005 60.125 1.00 54.69 120 CYS F O 1
ATOM 12835 N N . ASN E 5 121 ? 93.272 135.601 60.635 1.00 53.34 121 ASN F N 1
ATOM 12836 C CA . ASN E 5 121 ? 92.567 134.895 61.709 1.00 53.34 121 ASN F CA 1
ATOM 12837 C C . ASN E 5 121 ? 93.500 134.249 62.728 1.00 53.34 121 ASN F C 1
ATOM 12838 O O . ASN E 5 121 ? 93.125 133.255 63.359 1.00 53.34 121 ASN F O 1
ATOM 12843 N N . ARG E 5 122 ? 94.705 134.783 62.907 1.00 50.67 122 ARG F N 1
ATOM 12844 C CA . ARG E 5 122 ? 95.600 134.311 63.953 1.00 50.67 122 ARG F CA 1
ATOM 12845 C C . ARG E 5 122 ? 95.434 135.218 65.168 1.00 50.67 122 ARG F C 1
ATOM 12846 O O . ARG E 5 122 ? 95.252 136.430 65.013 1.00 50.67 122 ARG F O 1
ATOM 12854 N N . PRO E 5 123 ? 95.469 134.663 66.380 1.00 46.71 123 PRO F N 1
ATOM 12855 C CA . PRO E 5 123 ? 95.357 135.505 67.579 1.00 46.71 123 PRO F CA 1
ATOM 12856 C C . PRO E 5 123 ? 96.623 136.325 67.775 1.00 46.71 123 PRO F C 1
ATOM 12857 O O . PRO E 5 123 ? 97.720 135.778 67.898 1.00 46.71 123 PRO F O 1
ATOM 12861 N N . PHE E 5 124 ? 96.463 137.648 67.797 1.00 42.01 124 PHE F N 1
ATOM 12862 C CA . PHE E 5 124 ? 97.605 138.545 67.860 1.00 42.01 124 PHE F CA 1
ATOM 12863 C C . PHE E 5 124 ? 97.619 139.463 69.070 1.00 42.01 124 PHE F C 1
ATOM 12864 O O . PHE E 5 124 ? 98.702 139.913 69.457 1.00 42.01 124 PHE F O 1
ATOM 12872 N N . ALA E 5 125 ? 96.473 139.747 69.682 1.00 39.11 125 ALA F N 1
ATOM 12873 C CA . ALA E 5 125 ? 96.436 140.670 70.805 1.00 39.11 125 ALA F CA 1
ATOM 12874 C C . ALA E 5 125 ? 95.250 140.344 71.697 1.00 39.11 125 ALA F C 1
ATOM 12875 O O . ALA E 5 125 ? 94.338 139.608 71.314 1.00 39.11 125 ALA F O 1
ATOM 12877 N N . VAL E 5 126 ? 95.286 140.899 72.907 1.00 36.85 126 VAL F N 1
ATOM 12878 C CA . VAL E 5 126 ? 94.143 140.829 73.806 1.00 36.85 126 VAL F CA 1
ATOM 12879 C C . VAL E 5 126 ? 93.045 141.739 73.275 1.00 36.85 126 VAL F C 1
ATOM 12880 O O . VAL E 5 126 ? 93.299 142.898 72.927 1.00 36.85 126 VAL F O 1
ATOM 12884 N N . GLN E 5 127 ? 91.821 141.205 73.194 1.00 39.41 127 GLN F N 1
ATOM 12885 C CA . GLN E 5 127 ? 90.678 141.985 72.722 1.00 39.41 127 GLN F CA 1
ATOM 12886 C C . GLN E 5 127 ? 90.354 143.133 73.670 1.00 39.41 127 GLN F C 1
ATOM 12887 O O . GLN E 5 127 ? 89.920 144.204 73.227 1.00 39.41 127 GLN F O 1
ATOM 12893 N N . LYS E 5 128 ? 90.578 142.929 74.969 1.00 37.02 128 LYS F N 1
ATOM 12894 C CA . LYS E 5 128 ? 90.355 143.969 75.968 1.00 37.02 128 LYS F CA 1
ATOM 12895 C C . LYS E 5 128 ? 91.297 145.150 75.771 1.00 37.02 128 LYS F C 1
ATOM 12896 O O . LYS E 5 128 ? 90.889 146.310 75.914 1.00 37.02 128 LYS F O 1
ATOM 12902 N N . GLU E 5 129 ? 92.560 144.869 75.444 1.00 36.59 129 GLU F N 1
ATOM 12903 C CA . GLU E 5 129 ? 93.533 145.924 75.185 1.00 36.59 129 GLU F CA 1
ATOM 12904 C C . GLU E 5 129 ? 93.186 146.703 73.922 1.00 36.59 129 GLU F C 1
ATOM 12905 O O . GLU E 5 129 ? 93.361 147.928 73.873 1.00 36.59 129 GLU F O 1
ATOM 12911 N N . ILE E 5 130 ? 92.684 146.008 72.897 1.00 39.40 130 ILE F N 1
ATOM 12912 C CA . ILE E 5 130 ? 92.235 146.664 71.672 1.00 39.40 130 ILE F CA 1
ATOM 12913 C C . ILE E 5 130 ? 91.028 147.552 71.950 1.00 39.40 130 ILE F C 1
ATOM 12914 O O . ILE E 5 130 ? 90.936 148.673 71.436 1.00 39.40 130 ILE F O 1
ATOM 12919 N N . ASP E 5 131 ? 90.098 147.074 72.786 1.00 40.55 131 ASP F N 1
ATOM 12920 C CA . ASP E 5 131 ? 88.935 147.875 73.162 1.00 40.55 131 ASP F CA 1
ATOM 12921 C C . ASP E 5 131 ? 89.343 149.109 73.957 1.00 40.55 131 ASP F C 1
ATOM 12922 O O . ASP E 5 131 ? 88.778 150.193 73.769 1.00 40.55 131 ASP F O 1
ATOM 12927 N N . TYR E 5 132 ? 90.336 148.963 74.840 1.00 38.46 132 TYR F N 1
ATOM 12928 C CA . TYR E 5 132 ? 90.837 150.103 75.603 1.00 38.46 132 TYR F CA 1
ATOM 12929 C C . TYR E 5 132 ? 91.533 151.121 74.707 1.00 38.46 132 TYR F C 1
ATOM 12930 O O . TYR E 5 132 ? 91.371 152.330 74.901 1.00 38.46 132 TYR F O 1
ATOM 12939 N N . ALA E 5 133 ? 92.310 150.654 73.724 1.00 40.09 133 ALA F N 1
ATOM 12940 C CA . ALA E 5 133 ? 92.957 151.568 72.784 1.00 40.09 133 ALA F CA 1
ATOM 12941 C C . ALA E 5 133 ? 91.937 152.277 71.898 1.00 40.09 133 ALA F C 1
ATOM 12942 O O . ALA E 5 133 ? 92.093 153.467 71.588 1.00 40.09 133 ALA F O 1
ATOM 12944 N N . ILE E 5 134 ? 90.882 151.560 71.496 1.00 42.98 134 ILE F N 1
ATOM 12945 C CA . ILE E 5 134 ? 89.806 152.149 70.701 1.00 42.98 134 ILE F CA 1
ATOM 12946 C C . ILE E 5 134 ? 89.070 153.216 71.505 1.00 42.98 134 ILE F C 1
ATOM 12947 O O . ILE E 5 134 ? 88.776 154.303 70.994 1.00 42.98 134 ILE F O 1
ATOM 12952 N N . ALA E 5 135 ? 88.796 152.938 72.785 1.00 42.21 135 ALA F N 1
ATOM 12953 C CA . ALA E 5 135 ? 88.149 153.925 73.647 1.00 42.21 135 ALA F CA 1
ATOM 12954 C C . ALA E 5 135 ? 89.058 155.121 73.919 1.00 42.21 135 ALA F C 1
ATOM 12955 O O . ALA E 5 135 ? 88.580 156.257 74.023 1.00 42.21 135 ALA F O 1
ATOM 12957 N N . LEU E 5 136 ? 90.370 154.881 74.036 1.00 41.82 136 LEU F N 1
ATOM 12958 C CA . LEU E 5 136 ? 91.328 155.966 74.228 1.00 41.82 136 LEU F CA 1
ATOM 12959 C C . LEU E 5 136 ? 91.381 156.884 73.015 1.00 41.82 136 LEU F C 1
ATOM 12960 O O . LEU E 5 136 ? 91.467 158.109 73.158 1.00 41.82 136 LEU F O 1
ATOM 12965 N N . LEU E 5 137 ? 91.342 156.311 71.812 1.00 45.14 137 LEU F N 1
ATOM 12966 C CA . LEU E 5 137 ? 91.353 157.144 70.615 1.00 45.14 137 LEU F CA 1
ATOM 12967 C C . LEU E 5 137 ? 90.002 157.803 70.357 1.00 45.14 137 LEU F C 1
ATOM 12968 O O . LEU E 5 137 ? 89.958 158.905 69.800 1.00 45.14 137 LEU F O 1
ATOM 12973 N N . LYS E 5 138 ? 88.899 157.159 70.757 1.00 47.19 138 LYS F N 1
ATOM 12974 C CA . LYS E 5 138 ? 87.592 157.811 70.724 1.00 47.19 138 LYS F CA 1
ATOM 12975 C C . LYS E 5 138 ? 87.528 158.989 71.683 1.00 47.19 138 LYS F C 1
ATOM 12976 O O . LYS E 5 138 ? 86.834 159.974 71.406 1.00 47.19 138 LYS F O 1
ATOM 12982 N N . HIS E 5 139 ? 88.224 158.896 72.820 1.00 47.52 139 HIS F N 1
ATOM 12983 C CA . HIS E 5 139 ? 88.225 159.987 73.786 1.00 47.52 139 HIS F CA 1
ATOM 12984 C C . HIS E 5 139 ? 88.969 161.209 73.261 1.00 47.52 139 HIS F C 1
ATOM 12985 O O . HIS E 5 139 ? 88.631 162.340 73.624 1.00 47.52 139 HIS F O 1
ATOM 12992 N N . ASN E 5 140 ? 89.974 161.016 72.412 1.00 48.76 140 ASN F N 1
ATOM 12993 C CA . ASN E 5 140 ? 90.795 162.157 71.932 1.00 48.76 140 ASN F CA 1
ATOM 12994 C C . ASN E 5 140 ? 90.206 162.688 70.639 1.00 48.76 140 ASN F C 1
ATOM 12995 O O . ASN E 5 140 ? 90.743 163.660 70.108 1.00 48.76 140 ASN F O 1
ATOM 13000 N N . GLY E 5 141 ? 89.135 162.068 70.170 1.00 50.87 141 GLY F N 1
ATOM 13001 C CA . GLY E 5 141 ? 88.488 162.511 68.930 1.00 50.87 141 GLY F CA 1
ATOM 13002 C C . GLY E 5 141 ? 89.109 161.822 67.745 1.00 50.87 141 GLY F C 1
ATOM 13003 O O . GLY E 5 141 ? 89.950 162.450 67.093 1.00 50.87 141 GLY F O 1
ATOM 13004 N N . ASP E 5 142 ? 88.737 160.563 67.499 1.00 54.00 142 ASP F N 1
ATOM 13005 C CA . ASP E 5 142 ? 89.287 159.801 66.348 1.00 54.00 142 ASP F CA 1
ATOM 13006 C C . ASP E 5 142 ? 88.168 159.158 65.541 1.00 54.00 142 ASP F C 1
ATOM 13007 O O . ASP E 5 142 ? 87.251 158.603 66.160 1.00 54.00 142 ASP F O 1
ATOM 13012 N N . SER E 5 143 ? 88.273 159.230 64.209 1.00 56.20 143 SER F N 1
ATOM 13013 C CA . SER E 5 143 ? 87.252 158.627 63.318 1.00 56.20 143 SER F CA 1
ATOM 13014 C C . SER E 5 143 ? 87.640 157.183 62.997 1.00 56.20 143 SER F C 1
ATOM 13015 O O . SER E 5 143 ? 86.727 156.353 62.818 1.00 56.20 143 SER F O 1
ATOM 13018 N N . ARG E 5 144 ? 88.945 156.901 62.918 1.00 52.40 144 ARG F N 1
ATOM 13019 C CA . ARG E 5 144 ? 89.396 155.506 62.689 1.00 52.40 144 ARG F CA 1
ATOM 13020 C C . ARG E 5 144 ? 88.918 154.664 63.866 1.00 52.40 144 ARG F C 1
ATOM 13021 O O . ARG E 5 144 ? 88.701 153.461 63.678 1.00 52.40 144 ARG F O 1
ATOM 13029 N N . ALA E 5 145 ? 88.726 155.277 65.031 1.00 53.52 145 ALA F N 1
ATOM 13030 C CA . ALA E 5 145 ? 88.160 154.477 66.111 1.00 53.52 145 ALA F CA 1
ATOM 13031 C C . ALA E 5 145 ? 86.639 154.472 66.068 1.00 53.52 145 ALA F C 1
ATOM 13032 O O . ALA E 5 145 ? 86.014 153.470 66.434 1.00 53.52 145 ALA F O 1
ATOM 13034 N N . GLU E 5 146 ? 86.029 155.570 65.620 1.00 59.15 146 GLU F N 1
ATOM 13035 C CA . GLU E 5 146 ? 84.575 155.667 65.591 1.00 59.15 146 GLU F CA 1
ATOM 13036 C C . GLU E 5 146 ? 83.956 154.859 64.457 1.00 59.15 146 GLU F C 1
ATOM 13037 O O . GLU E 5 146 ? 82.790 154.461 64.555 1.00 59.15 146 GLU F O 1
ATOM 13043 N N . ASN E 5 147 ? 84.701 154.608 63.384 1.00 58.66 147 ASN F N 1
ATOM 13044 C CA . ASN E 5 147 ? 84.138 153.965 62.203 1.00 58.66 147 ASN F CA 1
ATOM 13045 C C . ASN E 5 147 ? 84.872 152.678 61.868 1.00 58.66 147 ASN F C 1
ATOM 13046 O O . ASN E 5 147 ? 84.236 151.711 61.438 1.00 58.66 147 ASN F O 1
ATOM 13051 N N . HIS E 5 148 ? 86.176 152.576 62.152 1.00 56.46 148 HIS F N 1
ATOM 13052 C CA . HIS E 5 148 ? 86.947 151.385 61.695 1.00 56.46 148 HIS F CA 1
ATOM 13053 C C . HIS E 5 148 ? 87.583 150.571 62.827 1.00 56.46 148 HIS F C 1
ATOM 13054 O O . HIS E 5 148 ? 88.791 150.703 63.003 1.00 56.46 148 HIS F O 1
ATOM 13061 N N . ARG E 5 149 ? 86.819 149.703 63.491 1.00 51.29 149 ARG F N 1
ATOM 13062 C CA . ARG E 5 149 ? 87.391 148.817 64.534 1.00 51.29 149 ARG F CA 1
ATOM 13063 C C . ARG E 5 149 ? 88.166 147.695 63.847 1.00 51.29 149 ARG F C 1
ATOM 13064 O O . ARG E 5 149 ? 89.095 147.179 64.481 1.00 51.29 149 ARG F O 1
ATOM 13072 N N . GLU E 5 150 ? 87.823 147.334 62.610 1.00 52.31 150 GLU F N 1
ATOM 13073 C CA . GLU E 5 150 ? 88.542 146.204 62.028 1.00 52.31 150 GLU F CA 1
ATOM 13074 C C . GLU E 5 150 ? 89.997 146.523 61.697 1.00 52.31 150 GLU F C 1
ATOM 13075 O O . GLU E 5 150 ? 90.785 145.594 61.494 1.00 52.31 150 GLU F O 1
ATOM 13081 N N . SER E 5 151 ? 90.373 147.802 61.633 1.00 50.11 151 SER F N 1
ATOM 13082 C CA . SER E 5 151 ? 91.784 148.139 61.485 1.00 50.11 151 SER F CA 1
ATOM 13083 C C . SER E 5 151 ? 92.542 147.927 62.788 1.00 50.11 151 SER F C 1
ATOM 13084 O O . SER E 5 151 ? 93.735 147.603 62.766 1.00 50.11 151 SER F O 1
ATOM 13087 N N . PHE E 5 152 ? 91.873 148.111 63.927 1.00 47.78 152 PHE F N 1
ATOM 13088 C CA . PHE E 5 152 ? 92.497 147.858 65.219 1.00 47.78 152 PHE F CA 1
ATOM 13089 C C . PHE E 5 152 ? 92.570 146.373 65.535 1.00 47.78 152 PHE F C 1
ATOM 13090 O O . PHE E 5 152 ? 93.461 145.944 66.274 1.00 47.78 152 PHE F O 1
ATOM 13098 N N . GLU E 5 153 ? 91.648 145.582 64.990 1.00 47.85 153 GLU F N 1
ATOM 13099 C CA . GLU E 5 153 ? 91.659 144.138 65.156 1.00 47.85 153 GLU F CA 1
ATOM 13100 C C . GLU E 5 153 ? 92.417 143.434 64.037 1.00 47.85 153 GLU F C 1
ATOM 13101 O O . GLU E 5 153 ? 92.119 142.275 63.727 1.00 47.85 153 GLU F O 1
ATOM 13107 N N . THR E 5 154 ? 93.381 144.115 63.429 1.00 46.82 154 THR F N 1
ATOM 13108 C CA . THR E 5 154 ? 94.262 143.553 62.418 1.00 46.82 154 THR F CA 1
ATOM 13109 C C . THR E 5 154 ? 95.671 143.475 62.992 1.00 46.82 154 THR F C 1
ATOM 13110 O O . THR E 5 154 ? 96.097 144.373 63.725 1.00 46.82 154 THR F O 1
ATOM 13114 N N . CYS E 5 155 ? 96.382 142.411 62.676 1.00 46.82 155 CYS F N 1
ATOM 13115 C CA . CYS E 5 155 ? 97.738 142.230 63.225 1.00 46.82 155 CYS F CA 1
ATOM 13116 C C . CYS E 5 155 ? 98.684 143.176 62.502 1.00 46.82 155 CYS F C 1
ATOM 13117 O O . CYS E 5 155 ? 98.392 143.577 61.377 1.00 46.82 155 CYS F O 1
ATOM 13120 N N . PRO E 5 156 ? 99.775 143.603 63.155 1.00 45.03 156 PRO F N 1
ATOM 13121 C CA . PRO E 5 156 ? 100.724 144.545 62.533 1.00 45.03 156 PRO F CA 1
ATOM 13122 C C . PRO E 5 156 ? 101.380 144.034 61.261 1.00 45.03 156 PRO F C 1
ATOM 13123 O O . PRO E 5 156 ? 101.773 144.845 60.414 1.00 45.03 156 PRO F O 1
ATOM 13127 N N . GLU E 5 157 ? 101.523 142.715 61.105 1.00 47.98 157 GLU F N 1
ATOM 13128 C CA . GLU E 5 157 ? 102.031 142.171 59.849 1.00 47.98 157 GLU F CA 1
ATOM 13129 C C . GLU E 5 157 ? 101.037 142.381 58.715 1.00 47.98 157 GLU F C 1
ATOM 13130 O O . GLU E 5 157 ? 101.424 142.741 57.597 1.00 47.98 157 GLU F O 1
ATOM 13136 N N . CYS E 5 158 ? 99.754 142.213 59.013 1.00 48.53 158 CYS F N 1
ATOM 13137 C CA . CYS E 5 158 ? 98.679 142.357 58.003 1.00 48.53 158 CYS F CA 1
ATOM 13138 C C . CYS E 5 158 ? 98.432 143.834 57.733 1.00 48.53 158 CYS F C 1
ATOM 13139 O O . CYS E 5 158 ? 98.008 144.168 56.632 1.00 48.53 158 CYS F O 1
ATOM 13142 N N . LYS E 5 159 ? 98.694 144.675 58.714 1.00 45.42 159 LYS F N 1
ATOM 13143 C CA . LYS E 5 159 ? 98.640 146.116 58.500 1.00 45.42 159 LYS F CA 1
ATOM 13144 C C . LYS E 5 159 ? 99.824 146.617 57.684 1.00 45.42 159 LYS F C 1
ATOM 13145 O O . LYS E 5 159 ? 99.700 147.637 56.998 1.00 45.42 159 LYS F O 1
ATOM 13151 N N . ARG E 5 160 ? 100.966 145.930 57.747 1.00 46.30 160 ARG F N 1
ATOM 13152 C CA . ARG E 5 160 ? 102.079 146.225 56.856 1.00 46.30 160 ARG F CA 1
ATOM 13153 C C . ARG E 5 160 ? 101.832 145.732 55.438 1.00 46.30 160 ARG F C 1
ATOM 13154 O O . ARG E 5 160 ? 102.422 146.272 54.497 1.00 46.30 160 ARG F O 1
ATOM 13162 N N . GLN E 5 161 ? 100.981 144.718 55.269 1.00 51.74 161 GLN F N 1
ATOM 13163 C CA . GLN E 5 161 ? 100.676 144.217 53.934 1.00 51.74 161 GLN F CA 1
ATOM 13164 C C . GLN E 5 161 ? 99.748 145.160 53.178 1.00 51.74 161 GLN F C 1
ATOM 13165 O O . GLN E 5 161 ? 99.776 145.193 51.942 1.00 51.74 161 GLN F O 1
ATOM 13171 N N . LYS E 5 162 ? 98.920 145.928 53.894 1.00 52.21 162 LYS F N 1
ATOM 13172 C CA . LYS E 5 162 ? 98.037 146.884 53.233 1.00 52.21 162 LYS F CA 1
ATOM 13173 C C . LYS E 5 162 ? 98.805 148.067 52.661 1.00 52.21 162 LYS F C 1
ATOM 13174 O O . LYS E 5 162 ? 98.355 148.683 51.688 1.00 52.21 162 LYS F O 1
ATOM 13180 N N . CYS E 5 163 ? 99.954 148.402 53.246 1.00 51.43 163 CYS F N 1
ATOM 13181 C CA . CYS E 5 163 ? 100.752 149.521 52.767 1.00 51.43 163 CYS F CA 1
ATOM 13182 C C . CYS E 5 163 ? 101.582 149.177 51.538 1.00 51.43 163 CYS F C 1
ATOM 13183 O O . CYS E 5 163 ? 102.173 150.082 50.939 1.00 51.43 163 CYS F O 1
ATOM 13186 N N . LEU E 5 164 ? 101.644 147.902 51.152 1.00 55.87 164 LEU F N 1
ATOM 13187 C CA . LEU E 5 164 ? 102.430 147.509 49.988 1.00 55.87 164 LEU F CA 1
ATOM 13188 C C . LEU E 5 164 ? 101.719 147.868 48.688 1.00 55.87 164 LEU F C 1
ATOM 13189 O O . LEU E 5 164 ? 102.330 148.458 47.788 1.00 55.87 164 LEU F O 1
ATOM 13194 N N . VAL E 5 165 ? 100.431 147.522 48.589 1.00 57.36 165 VAL F N 1
ATOM 13195 C CA . VAL E 5 165 ? 99.558 147.759 47.427 1.00 57.36 165 VAL F CA 1
ATOM 13196 C C . VAL E 5 165 ? 100.133 147.197 46.126 1.00 57.36 165 VAL F C 1
ATOM 13197 O O . VAL E 5 165 ? 99.521 146.347 45.480 1.00 57.36 165 VAL F O 1
ATOM 13201 N N . SER F 6 2 ? 104.595 108.170 158.161 1.00 55.63 2 SER D N 1
ATOM 13202 C CA . SER F 6 2 ? 106.059 108.421 158.217 1.00 55.63 2 SER D CA 1
ATOM 13203 C C . SER F 6 2 ? 106.672 107.858 156.945 1.00 55.63 2 SER D C 1
ATOM 13204 O O . SER F 6 2 ? 107.839 108.166 156.674 1.00 55.63 2 SER D O 1
ATOM 13207 N N . VAL F 6 3 ? 105.924 107.007 156.245 1.00 53.00 3 VAL D N 1
ATOM 13208 C CA . VAL F 6 3 ? 106.386 106.504 154.924 1.00 53.00 3 VAL D CA 1
ATOM 13209 C C . VAL F 6 3 ? 105.510 107.250 153.931 1.00 53.00 3 VAL D C 1
ATOM 13210 O O . VAL F 6 3 ? 105.599 106.949 152.728 1.00 53.00 3 VAL D O 1
ATOM 13214 N N . LEU F 6 4 ? 104.694 108.177 154.438 1.00 49.76 4 LEU D N 1
ATOM 13215 C CA . LEU F 6 4 ? 103.743 108.899 153.566 1.00 49.76 4 LEU D CA 1
ATOM 13216 C C . LEU F 6 4 ? 104.078 110.385 153.541 1.00 49.76 4 LEU D C 1
ATOM 13217 O O . LEU F 6 4 ? 104.018 110.964 152.471 1.00 49.76 4 LEU D O 1
ATOM 13222 N N . TYR F 6 5 ? 104.438 110.972 154.675 1.00 47.03 5 TYR D N 1
ATOM 13223 C CA . TYR F 6 5 ? 104.887 112.382 154.649 1.00 47.03 5 TYR D CA 1
ATOM 13224 C C . TYR F 6 5 ? 106.027 112.542 153.651 1.00 47.03 5 TYR D C 1
ATOM 13225 O O . TYR F 6 5 ? 105.939 113.413 152.780 1.00 47.03 5 TYR D O 1
ATOM 13234 N N . PRO F 6 6 ? 107.108 111.747 153.733 1.00 45.30 6 PRO D N 1
ATOM 13235 C CA . PRO F 6 6 ? 108.255 111.929 152.855 1.00 45.30 6 PRO D CA 1
ATOM 13236 C C . PRO F 6 6 ? 107.905 111.757 151.377 1.00 45.30 6 PRO D C 1
ATOM 13237 O O . PRO F 6 6 ? 108.490 112.413 150.576 1.00 45.30 6 PRO D O 1
ATOM 13241 N N . LEU F 6 7 ? 106.970 110.863 151.064 1.00 44.95 7 LEU D N 1
ATOM 13242 C CA . LEU F 6 7 ? 106.557 110.587 149.672 1.00 44.95 7 LEU D CA 1
ATOM 13243 C C . LEU F 6 7 ? 105.501 111.604 149.284 1.00 44.95 7 LEU D C 1
ATOM 13244 O O . LEU F 6 7 ? 105.527 112.074 148.149 1.00 44.95 7 LEU D O 1
ATOM 13249 N N . ILE F 6 8 ? 104.603 111.938 150.196 1.00 43.90 8 ILE D N 1
ATOM 13250 C CA . ILE F 6 8 ? 103.657 113.006 149.857 1.00 43.90 8 ILE D CA 1
ATOM 13251 C C . ILE F 6 8 ? 104.398 114.304 149.548 1.00 43.90 8 ILE D C 1
ATOM 13252 O O . ILE F 6 8 ? 104.047 115.022 148.605 1.00 43.90 8 ILE D O 1
ATOM 13257 N N . GLN F 6 9 ? 105.466 114.596 150.296 1.00 42.42 9 GLN D N 1
ATOM 13258 C CA . GLN F 6 9 ? 106.297 115.758 149.998 1.00 42.42 9 GLN D CA 1
ATOM 13259 C C . GLN F 6 9 ? 107.018 115.605 148.662 1.00 42.42 9 GLN D C 1
ATOM 13260 O O . GLN F 6 9 ? 107.148 116.580 147.912 1.00 42.42 9 GLN D O 1
ATOM 13266 N N . ALA F 6 10 ? 107.485 114.390 148.347 1.00 41.91 10 ALA D N 1
ATOM 13267 C CA . ALA F 6 10 ? 108.137 114.149 147.062 1.00 41.91 10 ALA D CA 1
ATOM 13268 C C . ALA F 6 10 ? 107.172 114.332 145.896 1.00 41.91 10 ALA D C 1
ATOM 13269 O O . ALA F 6 10 ? 107.518 114.984 144.909 1.00 41.91 10 ALA D O 1
ATOM 13271 N N . LEU F 6 11 ? 105.949 113.801 146.010 1.00 41.84 11 LEU D N 1
ATOM 13272 C CA . LEU F 6 11 ? 104.923 114.029 144.988 1.00 41.84 11 LEU D CA 1
ATOM 13273 C C . LEU F 6 11 ? 104.498 115.494 144.896 1.00 41.84 11 LEU D C 1
ATOM 13274 O O . LEU F 6 11 ? 104.226 115.986 143.796 1.00 41.84 11 LEU D O 1
ATOM 13279 N N . VAL F 6 12 ? 104.431 116.212 146.022 1.00 41.13 12 VAL D N 1
ATOM 13280 C CA . VAL F 6 12 ? 104.018 117.616 145.974 1.00 41.13 12 VAL D CA 1
ATOM 13281 C C . VAL F 6 12 ? 105.098 118.476 145.322 1.00 41.13 12 VAL D C 1
ATOM 13282 O O . VAL F 6 12 ? 104.814 119.252 144.401 1.00 41.13 12 VAL D O 1
ATOM 13286 N N . LEU F 6 13 ? 106.374 118.229 145.583 1.00 40.49 13 LEU D N 1
ATOM 13287 C CA . LEU F 6 13 ? 107.445 119.100 145.034 1.00 40.49 13 LEU D CA 1
ATOM 13288 C C . LEU F 6 13 ? 107.640 118.845 143.535 1.00 40.49 13 LEU D C 1
ATOM 13289 O O . LEU F 6 13 ? 107.700 119.808 142.796 1.00 40.49 13 LEU D O 1
ATOM 13294 N N . PHE F 6 14 ? 107.671 117.598 143.093 1.00 41.81 14 PHE D N 1
ATOM 13295 C CA . PHE F 6 14 ? 107.756 117.255 141.658 1.00 41.81 14 PHE D CA 1
ATOM 13296 C C . PHE F 6 14 ? 106.651 117.949 140.883 1.00 41.81 14 PHE D C 1
ATOM 13297 O O . PHE F 6 14 ? 106.953 118.516 139.835 1.00 41.81 14 PHE D O 1
ATOM 13305 N N . ALA F 6 15 ? 105.416 117.894 141.369 1.00 40.43 15 ALA D N 1
ATOM 13306 C CA . ALA F 6 15 ? 104.255 118.439 140.631 1.00 40.43 15 ALA D CA 1
ATOM 13307 C C . ALA F 6 15 ? 104.333 119.956 140.500 1.00 40.43 15 ALA D C 1
ATOM 13308 O O . ALA F 6 15 ? 103.871 120.463 139.481 1.00 40.43 15 ALA D O 1
ATOM 13310 N N . VAL F 6 16 ? 104.891 120.639 141.490 1.00 39.24 16 VAL D N 1
ATOM 13311 C CA . VAL F 6 16 ? 104.939 122.127 141.487 1.00 39.24 16 VAL D CA 1
ATOM 13312 C C . VAL F 6 16 ? 106.262 122.587 140.918 1.00 39.24 16 VAL D C 1
ATOM 13313 O O . VAL F 6 16 ? 106.404 123.787 140.659 1.00 39.24 16 VAL D O 1
ATOM 13317 N N . ALA F 6 17 ? 107.253 121.726 140.781 1.00 39.05 17 ALA D N 1
ATOM 13318 C CA . ALA F 6 17 ? 108.583 122.194 140.337 1.00 39.05 17 ALA D CA 1
ATOM 13319 C C . ALA F 6 17 ? 108.485 122.911 138.989 1.00 39.05 17 ALA D C 1
ATOM 13320 O O . ALA F 6 17 ? 109.247 123.854 138.793 1.00 39.05 17 ALA D O 1
ATOM 13322 N N . PRO F 6 18 ? 107.620 122.491 138.043 1.00 39.82 18 PRO D N 1
ATOM 13323 C CA . PRO F 6 18 ? 107.508 123.139 136.752 1.00 39.82 18 PRO D CA 1
ATOM 13324 C C . PRO F 6 18 ? 106.636 124.399 136.790 1.00 39.82 18 PRO D C 1
ATOM 13325 O O . PRO F 6 18 ? 106.412 124.954 135.763 1.00 39.82 18 PRO D O 1
ATOM 13329 N N . LEU F 6 19 ? 106.168 124.797 137.965 1.00 39.95 19 LEU D N 1
ATOM 13330 C CA . LEU F 6 19 ? 105.398 126.047 138.123 1.00 39.95 19 LEU D CA 1
ATOM 13331 C C . LEU F 6 19 ? 106.375 127.114 138.602 1.00 39.95 19 LEU D C 1
ATOM 13332 O O . LEU F 6 19 ? 106.163 128.261 138.263 1.00 39.95 19 LEU D O 1
ATOM 13337 N N . LEU F 6 20 ? 107.421 126.735 139.329 1.00 39.34 20 LEU D N 1
ATOM 13338 C CA . LEU F 6 20 ? 108.479 127.688 139.734 1.00 39.34 20 LEU D CA 1
ATOM 13339 C C . LEU F 6 20 ? 109.269 128.092 138.498 1.00 39.34 20 LEU D C 1
ATOM 13340 O O . LEU F 6 20 ? 109.776 129.175 138.514 1.00 39.34 20 LEU D O 1
ATOM 13345 N N . SER F 6 21 ? 109.442 127.217 137.515 1.00 39.37 21 SER D N 1
ATOM 13346 C CA . SER F 6 21 ? 109.988 127.527 136.202 1.00 39.37 21 SER D CA 1
ATOM 13347 C C . SER F 6 21 ? 109.061 128.457 135.433 1.00 39.37 21 SER D C 1
ATOM 13348 O O . SER F 6 21 ? 109.524 129.250 134.608 1.00 39.37 21 SER D O 1
ATOM 13351 N N . GLY F 6 22 ? 107.753 128.372 135.691 1.00 39.35 22 GLY D N 1
ATOM 13352 C CA . GLY F 6 22 ? 106.820 129.308 135.087 1.00 39.35 22 GLY D CA 1
ATOM 13353 C C . GLY F 6 22 ? 106.962 130.699 135.678 1.00 39.35 22 GLY D C 1
ATOM 13354 O O . GLY F 6 22 ? 106.911 131.685 134.944 1.00 39.35 22 GLY D O 1
ATOM 13355 N N . ILE F 6 23 ? 107.170 130.804 136.977 1.00 39.68 23 ILE D N 1
ATOM 13356 C CA . ILE F 6 23 ? 107.429 132.137 137.566 1.00 39.68 23 ILE D CA 1
ATOM 13357 C C . ILE F 6 23 ? 108.748 132.627 136.975 1.00 39.68 23 ILE D C 1
ATOM 13358 O O . ILE F 6 23 ? 108.801 133.783 136.557 1.00 39.68 23 ILE D O 1
ATOM 13363 N N . THR F 6 24 ? 109.760 131.773 136.900 1.00 39.74 24 THR D N 1
ATOM 13364 C CA . THR F 6 24 ? 111.030 132.188 136.302 1.00 39.74 24 THR D CA 1
ATOM 13365 C C . THR F 6 24 ? 110.916 132.710 134.869 1.00 39.74 24 THR D C 1
ATOM 13366 O O . THR F 6 24 ? 111.471 133.764 134.539 1.00 39.74 24 THR D O 1
ATOM 13370 N N . ARG F 6 25 ? 110.121 132.054 134.013 1.00 38.60 25 ARG D N 1
ATOM 13371 C CA . ARG F 6 25 ? 109.944 132.439 132.583 1.00 38.60 25 ARG D CA 1
ATOM 13372 C C . ARG F 6 25 ? 108.998 133.634 132.454 1.00 38.60 25 ARG D C 1
ATOM 13373 O O . ARG F 6 25 ? 109.118 134.346 131.463 1.00 38.60 25 ARG D O 1
ATOM 13381 N N . VAL F 6 26 ? 108.095 133.847 133.400 1.00 38.77 26 VAL D N 1
ATOM 13382 C CA . VAL F 6 26 ? 107.253 135.041 133.417 1.00 38.77 26 VAL D CA 1
ATOM 13383 C C . VAL F 6 26 ? 108.066 136.250 133.868 1.00 38.77 26 VAL D C 1
ATOM 13384 O O . VAL F 6 26 ? 107.981 137.324 133.265 1.00 38.77 26 VAL D O 1
ATOM 13388 N N . ALA F 6 27 ? 108.891 136.091 134.908 1.00 38.99 27 ALA D N 1
ATOM 13389 C CA . ALA F 6 27 ? 109.744 137.182 135.366 1.00 38.99 27 ALA D CA 1
ATOM 13390 C C . ALA F 6 27 ? 110.840 137.503 134.360 1.00 38.99 27 ALA D C 1
ATOM 13391 O O . ALA F 6 27 ? 111.259 138.661 134.256 1.00 38.99 27 ALA D O 1
ATOM 13393 N N . ARG F 6 28 ? 111.313 136.496 133.619 1.00 39.29 28 ARG D N 1
ATOM 13394 C CA . ARG F 6 28 ? 112.211 136.744 132.496 1.00 39.29 28 ARG D CA 1
ATOM 13395 C C . ARG F 6 28 ? 111.532 137.578 131.419 1.00 39.29 28 ARG D C 1
ATOM 13396 O O . ARG F 6 28 ? 112.141 138.497 130.865 1.00 39.29 28 ARG D O 1
ATOM 13404 N N . ALA F 6 29 ? 110.269 137.270 131.116 1.00 38.74 29 ALA D N 1
ATOM 13405 C CA . ALA F 6 29 ? 109.529 138.031 130.113 1.00 38.74 29 ALA D CA 1
ATOM 13406 C C . ALA F 6 29 ? 109.248 139.446 130.610 1.00 38.74 29 ALA D C 1
ATOM 13407 O O . ALA F 6 29 ? 109.307 140.403 129.832 1.00 38.74 29 ALA D O 1
ATOM 13409 N N . ARG F 6 30 ? 108.929 139.595 131.899 1.00 39.43 30 ARG D N 1
ATOM 13410 C CA . ARG F 6 30 ? 108.678 140.924 132.453 1.00 39.43 30 ARG D CA 1
ATOM 13411 C C . ARG F 6 30 ? 109.950 141.759 132.515 1.00 39.43 30 ARG D C 1
ATOM 13412 O O . ARG F 6 30 ? 109.900 142.978 132.320 1.00 39.43 30 ARG D O 1
ATOM 13420 N N . LEU F 6 31 ? 111.094 141.127 132.782 1.00 39.16 31 LEU D N 1
ATOM 13421 C CA . LEU F 6 31 ? 112.372 141.817 132.681 1.00 39.16 31 LEU D CA 1
ATOM 13422 C C . LEU F 6 31 ? 112.858 142.014 131.252 1.00 39.16 31 LEU D C 1
ATOM 13423 O O . LEU F 6 31 ? 113.818 142.761 131.038 1.00 39.16 31 LEU D O 1
ATOM 13428 N N . HIS F 6 32 ? 112.225 141.360 130.280 1.00 37.87 32 HIS D N 1
ATOM 13429 C CA . HIS F 6 32 ? 112.458 141.616 128.868 1.00 37.87 32 HIS D CA 1
ATOM 13430 C C . HIS F 6 32 ? 111.427 142.564 128.283 1.00 37.87 32 HIS D C 1
ATOM 13431 O O . HIS F 6 32 ? 111.363 142.703 127.057 1.00 37.87 32 HIS D O 1
ATOM 13438 N N . ASN F 6 33 ? 110.611 143.190 129.144 1.00 39.41 33 ASN D N 1
ATOM 13439 C CA . ASN F 6 33 ? 109.580 144.169 128.777 1.00 39.41 33 ASN D CA 1
ATOM 13440 C C . ASN F 6 33 ? 108.536 143.613 127.812 1.00 39.41 33 ASN D C 1
ATOM 13441 O O . ASN F 6 33 ? 108.064 144.302 126.905 1.00 39.41 33 ASN D O 1
ATOM 13446 N N . ARG F 6 34 ? 108.184 142.347 128.018 1.00 37.79 34 ARG D N 1
ATOM 13447 C CA . ARG F 6 34 ? 107.272 141.619 127.106 1.00 37.79 34 ARG D CA 1
ATOM 13448 C C . ARG F 6 34 ? 106.134 141.024 127.915 1.00 37.79 34 ARG D C 1
ATOM 13449 O O . ARG F 6 34 ? 106.372 140.697 129.060 1.00 37.79 34 ARG D O 1
ATOM 13457 N N . ARG F 6 35 ? 104.995 140.745 127.301 1.00 41.69 35 ARG D N 1
ATOM 13458 C CA . ARG F 6 35 ? 103.835 140.147 128.012 1.00 41.69 35 ARG D CA 1
ATOM 13459 C C . ARG F 6 35 ? 104.194 138.738 128.435 1.00 41.69 35 ARG D C 1
ATOM 13460 O O . ARG F 6 35 ? 103.948 138.373 129.589 1.00 41.69 35 ARG D O 1
ATOM 13468 N N . GLY F 6 36 ? 104.745 137.981 127.511 1.00 41.05 36 GLY D N 1
ATOM 13469 C CA . GLY F 6 36 ? 105.181 136.641 127.814 1.00 41.05 36 GLY D CA 1
ATOM 13470 C C . GLY F 6 36 ? 104.048 135.645 127.927 1.00 41.05 36 GLY D C 1
ATOM 13471 O O . GLY F 6 36 ? 102.872 135.976 127.745 1.00 41.05 36 GLY D O 1
ATOM 13472 N N . PRO F 6 37 ? 104.383 134.397 128.236 1.00 40.06 37 PRO D N 1
ATOM 13473 C CA . PRO F 6 37 ? 103.344 133.376 128.388 1.00 40.06 37 PRO D CA 1
ATOM 13474 C C . PRO F 6 37 ? 102.819 133.327 129.811 1.00 40.06 37 PRO D C 1
ATOM 13475 O O . PRO F 6 37 ? 103.213 134.140 130.652 1.00 40.06 37 PRO D O 1
ATOM 13479 N N . GLY F 6 38 ? 101.930 132.380 130.092 1.00 39.63 38 GLY D N 1
ATOM 13480 C CA . GLY F 6 38 ? 101.451 132.181 131.440 1.00 39.63 38 GLY D CA 1
ATOM 13481 C C . GLY F 6 38 ? 102.443 131.413 132.290 1.00 39.63 38 GLY D C 1
ATOM 13482 O O . GLY F 6 38 ? 103.509 130.990 131.844 1.00 39.63 38 GLY D O 1
ATOM 13483 N N . VAL F 6 39 ? 102.069 131.230 133.559 1.00 39.30 39 VAL D N 1
ATOM 13484 C CA . VAL F 6 39 ? 102.900 130.468 134.490 1.00 39.30 39 VAL D CA 1
ATOM 13485 C C . VAL F 6 39 ? 102.836 128.971 134.246 1.00 39.30 39 VAL D C 1
ATOM 13486 O O . VAL F 6 39 ? 103.678 128.232 134.771 1.00 39.30 39 VAL D O 1
ATOM 13490 N N . LEU F 6 40 ? 101.863 128.500 133.467 1.00 39.30 40 LEU D N 1
ATOM 13491 C CA . LEU F 6 40 ? 101.721 127.088 133.145 1.00 39.30 40 LEU D CA 1
ATOM 13492 C C . LEU F 6 40 ? 102.342 126.735 131.800 1.00 39.30 40 LEU D C 1
ATOM 13493 O O . LEU F 6 40 ? 102.011 125.691 131.231 1.00 39.30 40 LEU D O 1
ATOM 13498 N N . GLN F 6 41 ? 103.221 127.591 131.273 1.00 39.05 41 GLN D N 1
ATOM 13499 C CA . GLN F 6 41 ? 103.807 127.331 129.962 1.00 39.05 41 GLN D CA 1
ATOM 13500 C C . GLN F 6 41 ? 104.794 126.170 130.011 1.00 39.05 41 GLN D C 1
ATOM 13501 O O . GLN F 6 41 ? 104.897 125.402 129.050 1.00 39.05 41 GLN D O 1
ATOM 13507 N N . GLU F 6 42 ? 105.587 126.096 131.074 1.00 40.48 42 GLU D N 1
ATOM 13508 C CA . GLU F 6 42 ? 106.541 124.971 131.255 1.00 40.48 42 GLU D CA 1
ATOM 13509 C C . GLU F 6 42 ? 105.782 123.659 131.429 1.00 40.48 42 GLU D C 1
ATOM 13510 O O . GLU F 6 42 ? 106.222 122.679 130.881 1.00 40.48 42 GLU D O 1
ATOM 13516 N N . TYR F 6 43 ? 104.677 123.646 132.161 1.00 40.70 43 TYR D N 1
ATOM 13517 C CA . TYR F 6 43 ? 103.859 122.415 132.259 1.00 40.70 43 TYR D CA 1
ATOM 13518 C C . TYR F 6 43 ? 103.250 122.124 130.895 1.00 40.70 43 TYR D C 1
ATOM 13519 O O . TYR F 6 43 ? 103.244 120.974 130.491 1.00 40.70 43 TYR D O 1
ATOM 13528 N N . ARG F 6 44 ? 102.767 123.151 130.205 1.00 39.10 44 ARG D N 1
ATOM 13529 C CA . ARG F 6 44 ? 102.187 122.996 128.854 1.00 39.10 44 ARG D CA 1
ATOM 13530 C C . ARG F 6 44 ? 103.271 122.470 127.917 1.00 39.10 44 ARG D C 1
ATOM 13531 O O . ARG F 6 44 ? 102.921 121.741 127.005 1.00 39.10 44 ARG D O 1
ATOM 13539 N N . ASP F 6 45 ? 104.541 122.814 128.150 1.00 37.93 45 ASP D N 1
ATOM 13540 C CA . ASP F 6 45 ? 105.659 122.384 127.274 1.00 37.93 45 ASP D CA 1
ATOM 13541 C C . ASP F 6 45 ? 106.106 120.969 127.612 1.00 37.93 45 ASP D C 1
ATOM 13542 O O . ASP F 6 45 ? 106.503 120.273 126.692 1.00 37.93 45 ASP D O 1
ATOM 13547 N N . ILE F 6 46 ? 106.100 120.585 128.887 1.00 37.87 46 ILE D N 1
ATOM 13548 C CA . ILE F 6 46 ? 106.424 119.221 129.300 1.00 37.87 46 ILE D CA 1
ATOM 13549 C C . ILE F 6 46 ? 105.379 118.187 128.893 1.00 37.87 46 ILE D C 1
ATOM 13550 O O . ILE F 6 46 ? 105.727 117.095 128.424 1.00 37.87 46 ILE D O 1
ATOM 13555 N N . ILE F 6 47 ? 104.091 118.514 129.041 1.00 38.04 47 ILE D N 1
ATOM 13556 C CA . ILE F 6 47 ? 103.029 117.592 128.642 1.00 38.04 47 ILE D CA 1
ATOM 13557 C C . ILE F 6 47 ? 103.008 117.403 127.124 1.00 38.04 47 ILE D C 1
ATOM 13558 O O . ILE F 6 47 ? 102.762 116.291 126.635 1.00 38.04 47 ILE D O 1
ATOM 13563 N N . LYS F 6 48 ? 103.311 118.460 126.359 1.00 37.18 48 LYS D N 1
ATOM 13564 C CA . LYS F 6 48 ? 103.457 118.334 124.912 1.00 37.18 48 LYS D CA 1
ATOM 13565 C C . LYS F 6 48 ? 104.640 117.448 124.541 1.00 37.18 48 LYS D C 1
ATOM 13566 O O . LYS F 6 48 ? 104.541 116.629 123.620 1.00 37.18 48 LYS D O 1
ATOM 13572 N N . LEU F 6 49 ? 105.769 117.605 125.238 1.00 35.46 49 LEU D N 1
ATOM 13573 C CA . LEU F 6 49 ? 106.954 116.820 124.918 1.00 35.46 49 LEU D CA 1
ATOM 13574 C C . LEU F 6 49 ? 106.793 115.361 125.320 1.00 35.46 49 LEU D C 1
ATOM 13575 O O . LEU F 6 49 ? 107.374 114.483 124.679 1.00 35.46 49 LEU D O 1
ATOM 13580 N N . LEU F 6 50 ? 105.997 115.078 126.356 1.00 37.35 50 LEU D N 1
ATOM 13581 C CA . LEU F 6 50 ? 105.776 113.696 126.773 1.00 37.35 50 LEU D CA 1
ATOM 13582 C C . LEU F 6 50 ? 105.016 112.880 125.732 1.00 37.35 50 LEU D C 1
ATOM 13583 O O . LEU F 6 50 ? 105.123 111.650 125.731 1.00 37.35 50 LEU D O 1
ATOM 13588 N N . GLY F 6 51 ? 104.264 113.531 124.847 1.00 37.44 51 GLY D N 1
ATOM 13589 C CA . GLY F 6 51 ? 103.637 112.852 123.732 1.00 37.44 51 GLY D CA 1
ATOM 13590 C C . GLY F 6 51 ? 104.408 113.017 122.438 1.00 37.44 51 GLY D C 1
ATOM 13591 O O . GLY F 6 51 ? 103.863 112.805 121.351 1.00 37.44 51 GLY D O 1
ATOM 13592 N N . ARG F 6 52 ? 105.679 113.396 122.543 1.00 35.33 52 ARG D N 1
ATOM 13593 C CA . ARG F 6 52 ? 106.543 113.625 121.394 1.00 35.33 52 ARG D CA 1
ATOM 13594 C C . ARG F 6 52 ? 107.637 112.565 121.360 1.00 35.33 52 ARG D C 1
ATOM 13595 O O . ARG F 6 52 ? 108.130 112.141 122.410 1.00 35.33 52 ARG D O 1
ATOM 13603 N N . GLN F 6 53 ? 108.010 112.150 120.149 1.00 35.26 53 GLN D N 1
ATOM 13604 C CA . GLN F 6 53 ? 108.925 111.030 119.958 1.00 35.26 53 GLN D CA 1
ATOM 13605 C C . GLN F 6 53 ? 110.327 111.359 120.461 1.00 35.26 53 GLN D C 1
ATOM 13606 O O . GLN F 6 53 ? 110.886 112.411 120.141 1.00 35.26 53 GLN D O 1
ATOM 13612 N N . SER F 6 54 ? 110.890 110.451 121.254 1.00 34.67 54 SER D N 1
ATOM 13613 C CA . SER F 6 54 ? 112.223 110.621 121.820 1.00 34.67 54 SER D CA 1
ATOM 13614 C C . SER F 6 54 ? 113.240 110.013 120.865 1.00 34.67 54 SER D C 1
ATOM 13615 O O . SER F 6 54 ? 113.272 108.794 120.678 1.00 34.67 54 SER D O 1
ATOM 13618 N N . VAL F 6 55 ? 114.076 110.853 120.261 1.00 34.77 55 VAL D N 1
ATOM 13619 C CA . VAL F 6 55 ? 115.042 110.388 119.282 1.00 34.77 55 VAL D CA 1
ATOM 13620 C C . VAL F 6 55 ? 116.433 110.595 119.871 1.00 34.77 55 VAL D C 1
ATOM 13621 O O . VAL F 6 55 ? 116.619 111.324 120.845 1.00 34.77 55 VAL D O 1
ATOM 13625 N N . GLY F 6 56 ? 117.419 109.950 119.263 1.00 35.59 56 GLY D N 1
ATOM 13626 C CA . GLY F 6 56 ? 118.783 110.084 119.707 1.00 35.59 56 GLY D CA 1
ATOM 13627 C C . GLY F 6 56 ? 119.771 109.711 118.625 1.00 35.59 56 GLY D C 1
ATOM 13628 O O . GLY F 6 56 ? 119.398 109.190 117.570 1.00 35.59 56 GLY D O 1
ATOM 13629 N N . PRO F 6 57 ? 121.051 109.990 118.857 1.00 36.47 57 PRO D N 1
ATOM 13630 C CA . PRO F 6 57 ? 122.080 109.573 117.901 1.00 36.47 57 PRO D CA 1
ATOM 13631 C C . PRO F 6 57 ? 122.252 108.063 117.897 1.00 36.47 57 PRO D C 1
ATOM 13632 O O . PRO F 6 57 ? 121.932 107.367 118.863 1.00 36.47 57 PRO D O 1
ATOM 13636 N N . ASP F 6 58 ? 122.752 107.559 116.765 1.00 38.22 58 ASP D N 1
ATOM 13637 C CA . ASP F 6 58 ? 122.945 106.121 116.608 1.00 38.22 58 ASP D CA 1
ATOM 13638 C C . ASP F 6 58 ? 124.052 105.596 117.511 1.00 38.22 58 ASP D C 1
ATOM 13639 O O . ASP F 6 58 ? 123.998 104.441 117.948 1.00 38.22 58 ASP D O 1
ATOM 13644 N N . ALA F 6 59 ? 125.052 106.420 117.805 1.00 38.56 59 ALA D N 1
ATOM 13645 C CA . ALA F 6 59 ? 126.135 106.033 118.707 1.00 38.56 59 ALA D CA 1
ATOM 13646 C C . ALA F 6 59 ? 125.827 106.416 120.150 1.00 38.56 59 ALA D C 1
ATOM 13647 O O . ALA F 6 59 ? 126.635 107.035 120.836 1.00 38.56 59 ALA D O 1
ATOM 13649 N N . SER F 6 60 ? 124.641 106.037 120.619 1.00 36.02 60 SER D N 1
ATOM 13650 C CA . SER F 6 60 ? 124.231 106.262 121.996 1.00 36.02 60 SER D CA 1
ATOM 13651 C C . SER F 6 60 ? 123.476 105.034 122.476 1.00 36.02 60 SER D C 1
ATOM 13652 O O . SER F 6 60 ? 122.817 104.347 121.693 1.00 36.02 60 SER D O 1
ATOM 13655 N N . GLY F 6 61 ? 123.580 104.761 123.772 1.00 35.38 61 GLY D N 1
ATOM 13656 C CA . GLY F 6 61 ? 123.010 103.547 124.313 1.00 35.38 61 GLY D CA 1
ATOM 13657 C C . GLY F 6 61 ? 121.982 103.770 125.399 1.00 35.38 61 GLY D C 1
ATOM 13658 O O . GLY F 6 61 ? 121.185 104.710 125.336 1.00 35.38 61 GLY D O 1
ATOM 13659 N N . TRP F 6 62 ? 121.999 102.897 126.407 1.00 35.54 62 TRP D N 1
ATOM 13660 C CA . TRP F 6 62 ? 121.016 102.957 127.479 1.00 35.54 62 TRP D CA 1
ATOM 13661 C C . TRP F 6 62 ? 121.243 104.132 128.419 1.00 35.54 62 TRP D C 1
ATOM 13662 O O . TRP F 6 62 ? 120.308 104.527 129.118 1.00 35.54 62 TRP D O 1
ATOM 13673 N N . VAL F 6 63 ? 122.469 104.661 128.483 1.00 35.28 63 VAL D N 1
ATOM 13674 C CA . VAL F 6 63 ? 122.775 105.783 129.370 1.00 35.28 63 VAL D CA 1
ATOM 13675 C C . VAL F 6 63 ? 122.018 107.032 128.934 1.00 35.28 63 VAL D C 1
ATOM 13676 O O . VAL F 6 63 ? 121.421 107.735 129.762 1.00 35.28 63 VAL D O 1
ATOM 13680 N N . PHE F 6 64 ? 122.002 107.297 127.624 1.00 35.16 64 PHE D N 1
ATOM 13681 C CA . PHE F 6 64 ? 121.277 108.438 127.072 1.00 35.16 64 PHE D CA 1
ATOM 13682 C C . PHE F 6 64 ? 119.777 108.320 127.313 1.00 35.16 64 PHE D C 1
ATOM 13683 O O . PHE F 6 64 ? 119.114 109.309 127.635 1.00 35.16 64 PHE D O 1
ATOM 13691 N N . ARG F 6 65 ? 119.229 107.114 127.182 1.00 37.66 65 ARG D N 1
ATOM 13692 C CA . ARG F 6 6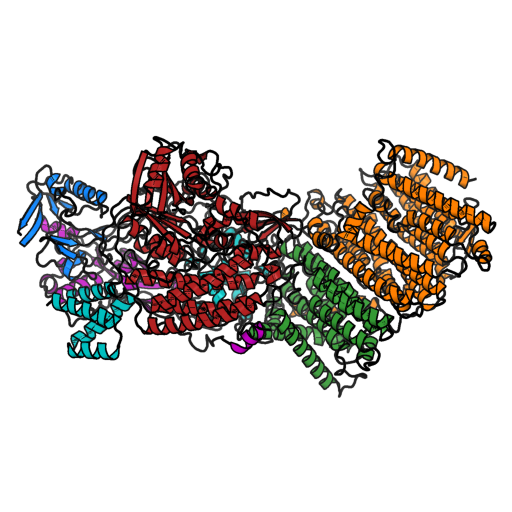5 ? 117.801 106.923 127.400 1.00 37.66 65 ARG D CA 1
ATOM 13693 C C . ARG F 6 65 ? 117.430 106.902 128.880 1.00 37.66 65 ARG D C 1
ATOM 13694 O O . ARG F 6 65 ? 116.292 107.234 129.229 1.00 37.66 65 ARG D O 1
ATOM 13702 N N . LEU F 6 66 ? 118.361 106.527 129.758 1.00 37.89 66 LEU D N 1
ATOM 13703 C CA . LEU F 6 66 ? 118.067 106.311 131.171 1.00 37.89 66 LEU D CA 1
ATOM 13704 C C . LEU F 6 66 ? 118.350 107.520 132.051 1.00 37.89 66 LEU D C 1
ATOM 13705 O O . LEU F 6 66 ? 117.725 107.648 133.109 1.00 37.89 66 LEU D O 1
ATOM 13710 N N . THR F 6 67 ? 119.262 108.401 131.632 1.00 36.17 67 THR D N 1
ATOM 13711 C CA . THR F 6 67 ? 119.639 109.583 132.414 1.00 36.17 67 THR D CA 1
ATOM 13712 C C . THR F 6 67 ? 118.504 110.514 132.882 1.00 36.17 67 THR D C 1
ATOM 13713 O O . THR F 6 67 ? 118.562 110.931 134.054 1.00 36.17 67 THR D O 1
ATOM 13717 N N . PRO F 6 68 ? 117.481 110.896 132.070 1.00 36.29 68 PRO D N 1
ATOM 13718 C CA . PRO F 6 68 ? 116.450 111.811 132.615 1.00 36.29 68 PRO D CA 1
ATOM 13719 C C . PRO F 6 68 ? 115.657 111.243 133.781 1.00 36.29 68 PRO D C 1
ATOM 13720 O O . PRO F 6 68 ? 115.407 111.951 134.766 1.00 36.29 68 PRO D O 1
ATOM 13724 N N . TYR F 6 69 ? 115.309 109.958 133.714 1.00 38.28 69 TYR D N 1
ATOM 13725 C CA . TYR F 6 69 ? 114.587 109.320 134.806 1.00 38.28 69 TYR D CA 1
ATOM 13726 C C . TYR F 6 69 ? 115.474 109.145 136.030 1.00 38.28 69 TYR D C 1
ATOM 13727 O O . TYR F 6 69 ? 114.990 109.263 137.161 1.00 38.28 69 TYR D O 1
ATOM 13736 N N . VAL F 6 70 ? 116.774 108.912 135.816 1.00 37.28 70 VAL D N 1
ATOM 13737 C CA . VAL F 6 70 ? 117.730 108.841 136.919 1.00 37.28 70 VAL D CA 1
ATOM 13738 C C . VAL F 6 70 ? 117.832 110.185 137.632 1.00 37.28 70 VAL D C 1
ATOM 13739 O O . VAL F 6 70 ? 117.806 110.245 138.866 1.00 37.28 70 VAL D O 1
ATOM 13743 N N . MET F 6 71 ? 117.907 111.284 136.873 1.00 39.00 71 MET D N 1
ATOM 13744 C CA . MET F 6 71 ? 118.018 112.601 137.500 1.00 39.00 71 MET D CA 1
ATOM 13745 C C . MET F 6 71 ? 116.730 113.005 138.212 1.00 39.00 71 MET D C 1
ATOM 13746 O O . MET F 6 71 ? 116.784 113.612 139.290 1.00 39.00 71 MET D O 1
ATOM 13751 N N . VAL F 6 72 ? 115.567 112.663 137.642 1.00 38.12 72 VAL D N 1
ATOM 13752 C CA . VAL F 6 72 ? 114.301 112.948 138.320 1.00 38.12 72 VAL D CA 1
ATOM 13753 C C . VAL F 6 72 ? 114.178 112.131 139.606 1.00 38.12 72 VAL D C 1
ATOM 13754 O O . VAL F 6 72 ? 113.757 112.652 140.646 1.00 38.12 72 VAL D O 1
ATOM 13758 N N . GLY F 6 73 ? 114.579 110.855 139.569 1.00 38.57 73 GLY D N 1
ATOM 13759 C CA . GLY F 6 73 ? 114.546 110.039 140.773 1.00 38.57 73 GLY D CA 1
ATOM 13760 C C . GLY F 6 73 ? 115.524 110.500 141.839 1.00 38.57 73 GLY D C 1
ATOM 13761 O O . GLY F 6 73 ? 115.227 110.430 143.034 1.00 38.57 73 GLY D O 1
ATOM 13762 N N . VAL F 6 74 ? 116.694 110.990 141.420 1.00 36.92 74 VAL D N 1
ATOM 13763 C CA . VAL F 6 74 ? 117.667 111.554 142.355 1.00 36.92 74 VAL D CA 1
ATOM 13764 C C . VAL F 6 74 ? 117.117 112.815 143.015 1.00 36.92 74 VAL D C 1
ATOM 13765 O O . VAL F 6 74 ? 117.229 112.994 144.237 1.00 36.92 74 VAL D O 1
ATOM 13769 N N . MET F 6 75 ? 116.488 113.694 142.228 1.00 37.84 75 MET D N 1
ATOM 13770 C CA . MET F 6 75 ? 115.896 114.899 142.803 1.00 37.84 75 MET D CA 1
ATOM 13771 C C . MET F 6 75 ? 114.704 114.586 143.703 1.00 37.84 75 MET D C 1
ATOM 13772 O O . MET F 6 75 ? 114.495 115.281 144.701 1.00 37.84 75 MET D O 1
ATOM 13777 N N . LEU F 6 76 ? 113.934 113.542 143.387 1.00 38.48 76 LEU D N 1
ATOM 13778 C CA . LEU F 6 76 ? 112.866 113.103 144.284 1.00 38.48 76 LEU D CA 1
ATOM 13779 C C . LEU F 6 76 ? 113.429 112.533 145.583 1.00 38.48 76 LEU D C 1
ATOM 13780 O O . LEU F 6 76 ? 112.866 112.757 146.664 1.00 38.48 76 LEU D O 1
ATOM 13785 N N . THR F 6 77 ? 114.542 111.798 145.489 1.00 38.79 77 THR D N 1
ATOM 13786 C CA . THR F 6 77 ? 115.216 111.266 146.669 1.00 38.79 77 THR D CA 1
ATOM 13787 C C . THR F 6 77 ? 115.741 112.384 147.563 1.00 38.79 77 THR D C 1
ATOM 13788 O O . THR F 6 77 ? 115.687 112.284 148.794 1.00 38.79 77 THR D O 1
ATOM 13792 N N . ILE F 6 78 ? 116.256 113.454 146.957 1.00 38.21 78 ILE D N 1
ATOM 13793 C CA . ILE F 6 78 ? 116.689 114.617 147.729 1.00 38.21 78 ILE D CA 1
ATOM 13794 C C . ILE F 6 78 ? 115.487 115.341 148.333 1.00 38.21 78 ILE D C 1
ATOM 13795 O O . ILE F 6 78 ? 115.515 115.751 149.500 1.00 38.21 78 ILE D O 1
ATOM 13800 N N . ALA F 6 79 ? 114.398 115.471 147.566 1.00 38.45 79 ALA D N 1
ATOM 13801 C CA . ALA F 6 79 ? 113.196 116.157 148.032 1.00 38.45 79 ALA D CA 1
ATOM 13802 C C . ALA F 6 79 ? 112.419 115.509 149.170 1.00 38.45 79 ALA D C 1
ATOM 13803 O O . ALA F 6 79 ? 111.663 116.206 149.856 1.00 38.45 79 ALA D O 1
ATOM 13805 N N . THR F 6 80 ? 112.563 114.195 149.367 1.00 40.41 80 THR D N 1
ATOM 13806 C CA . THR F 6 80 ? 111.954 113.557 150.535 1.00 40.41 80 THR D CA 1
ATOM 13807 C C . THR F 6 80 ? 112.649 113.899 151.862 1.00 40.41 80 THR D C 1
ATOM 13808 O O . THR F 6 80 ? 112.064 113.753 152.940 1.00 40.41 80 THR D O 1
ATOM 13812 N N . ALA F 6 81 ? 113.893 114.373 151.790 1.00 40.61 81 ALA D N 1
ATOM 13813 C CA . ALA F 6 81 ? 114.702 114.626 152.973 1.00 40.61 81 ALA D CA 1
ATOM 13814 C C . ALA F 6 81 ? 114.759 116.121 153.264 1.00 40.61 81 ALA D C 1
ATOM 13815 O O . ALA F 6 81 ? 115.469 116.531 154.187 1.00 40.61 81 ALA D O 1
ATOM 13817 N N . LEU F 6 82 ? 114.033 116.942 152.514 1.00 40.55 82 LEU D N 1
ATOM 13818 C CA . LEU F 6 82 ? 114.182 118.381 152.694 1.00 40.55 82 LEU D CA 1
ATOM 13819 C C . LEU F 6 82 ? 113.098 118.928 153.604 1.00 40.55 82 LEU D C 1
ATOM 13820 O O . LEU F 6 82 ? 111.917 118.605 153.413 1.00 40.55 82 LEU D O 1
ATOM 13825 N N . PRO F 6 83 ? 113.451 119.756 154.593 1.00 42.41 83 PRO D N 1
ATOM 13826 C CA . PRO F 6 83 ? 112.422 120.406 155.416 1.00 42.41 83 PRO D CA 1
ATOM 13827 C C . PRO F 6 83 ? 111.671 121.477 154.642 1.00 42.41 83 PRO D C 1
ATOM 13828 O O . PRO F 6 83 ? 112.251 122.499 154.264 1.00 42.41 83 PRO D O 1
ATOM 13832 N N . VAL F 6 84 ? 110.383 121.253 154.396 1.00 43.34 84 VAL D N 1
ATOM 13833 C CA . VAL F 6 84 ? 109.545 122.184 153.643 1.00 43.34 84 VAL D CA 1
ATOM 13834 C C . VAL F 6 84 ? 108.491 122.826 154.540 1.00 43.34 84 VAL D C 1
ATOM 13835 O O . VAL F 6 84 ? 108.427 124.050 154.658 1.00 43.34 84 VAL D O 1
ATOM 13839 N N . VAL F 6 85 ? 107.650 122.014 155.176 1.00 45.79 85 VAL D N 1
ATOM 13840 C CA . VAL F 6 85 ? 106.607 122.524 156.058 1.00 45.79 85 VAL D CA 1
ATOM 13841 C C . VAL F 6 85 ? 106.871 122.220 157.521 1.00 45.79 85 VAL D C 1
ATOM 13842 O O . VAL F 6 85 ? 106.136 122.727 158.384 1.00 45.79 85 VAL D O 1
ATOM 13846 N N . THR F 6 86 ? 107.884 121.419 157.833 1.00 46.54 86 THR D N 1
ATOM 13847 C CA . THR F 6 86 ? 108.297 121.169 159.202 1.00 46.54 86 THR D CA 1
ATOM 13848 C C . THR F 6 86 ? 109.755 121.564 159.376 1.00 46.54 86 THR D C 1
ATOM 13849 O O . THR F 6 86 ? 110.512 121.669 158.408 1.00 46.54 86 THR D O 1
ATOM 13853 N N . VAL F 6 87 ? 110.133 121.808 160.631 1.00 46.38 87 VAL D N 1
ATOM 13854 C CA . VAL F 6 87 ? 111.521 122.133 160.936 1.00 46.38 87 VAL D CA 1
ATOM 13855 C C . VAL F 6 87 ? 112.410 120.911 160.740 1.00 46.38 87 VAL D C 1
ATOM 13856 O O . VAL F 6 87 ? 113.485 120.998 160.137 1.00 46.38 87 VAL D O 1
ATOM 13860 N N . GLY F 6 88 ? 111.974 119.754 161.225 1.00 45.50 88 GLY D N 1
ATOM 13861 C CA . GLY F 6 88 ? 112.717 118.539 160.987 1.00 45.50 88 GLY D CA 1
ATOM 13862 C C . GLY F 6 88 ? 112.550 118.026 159.569 1.00 45.50 88 GLY D C 1
ATOM 13863 O O . GLY F 6 88 ? 111.641 118.415 158.837 1.00 45.50 88 GLY D O 1
ATOM 13864 N N . SER F 6 89 ? 113.461 117.142 159.176 1.00 43.49 89 SER D N 1
ATOM 13865 C CA . SER F 6 89 ? 113.357 116.509 157.875 1.00 43.49 89 SER D CA 1
ATOM 13866 C C . SER F 6 89 ? 112.243 115.464 157.892 1.00 43.49 89 SER D C 1
ATOM 13867 O O . SER F 6 89 ? 111.987 114.837 158.924 1.00 43.49 89 SER D O 1
ATOM 13870 N N . PRO F 6 90 ? 111.531 115.295 156.772 1.00 43.21 90 PRO D N 1
ATOM 13871 C CA . PRO F 6 90 ? 110.581 114.173 156.676 1.00 43.21 90 PRO D CA 1
ATOM 13872 C C . PRO F 6 90 ? 111.251 112.816 156.771 1.00 43.21 90 PRO D C 1
ATOM 13873 O O . PRO F 6 90 ? 110.659 111.865 157.296 1.00 43.21 90 PRO D O 1
ATOM 13877 N N . LEU F 6 91 ? 112.479 112.704 156.278 1.00 42.80 91 LEU D N 1
ATOM 13878 C CA . LEU F 6 91 ? 113.207 111.442 156.228 1.00 42.80 91 LEU D CA 1
ATOM 13879 C C . LEU F 6 91 ? 114.600 111.737 156.770 1.00 42.80 91 LEU D C 1
ATOM 13880 O O . LEU F 6 91 ? 115.536 111.983 155.997 1.00 42.80 91 LEU D O 1
ATOM 13885 N N . PRO F 6 92 ? 114.765 111.749 158.100 1.00 43.79 92 PRO D N 1
ATOM 13886 C CA . PRO F 6 92 ? 116.000 112.306 158.692 1.00 43.79 92 PRO D CA 1
ATOM 13887 C C . PRO F 6 92 ? 117.244 111.467 158.455 1.00 43.79 92 PRO D C 1
ATOM 13888 O O . PRO F 6 92 ? 118.361 111.992 158.563 1.00 43.79 92 PRO D O 1
ATOM 13892 N N . GLN F 6 93 ? 117.084 110.186 158.132 1.00 44.68 93 GLN D N 1
ATOM 13893 C CA . GLN F 6 93 ? 118.208 109.313 157.815 1.00 44.68 93 GLN D CA 1
ATOM 13894 C C . GLN F 6 93 ? 118.757 109.528 156.410 1.00 44.68 93 GLN D C 1
ATOM 13895 O O . GLN F 6 93 ? 119.826 109.001 156.081 1.00 44.68 93 GLN D O 1
ATOM 13901 N N . LEU F 6 94 ? 118.047 110.276 155.577 1.00 43.48 94 LEU D N 1
ATOM 13902 C CA . LEU F 6 94 ? 118.600 110.810 154.343 1.00 43.48 94 LEU D CA 1
ATOM 13903 C C . LEU F 6 94 ? 118.965 112.277 154.477 1.00 43.48 94 LEU D C 1
ATOM 13904 O O . LEU F 6 94 ? 119.362 112.899 153.489 1.00 43.48 94 LEU D O 1
ATOM 13909 N N . GLY F 6 95 ? 118.859 112.835 155.679 1.00 42.71 95 GLY D N 1
ATOM 13910 C CA . GLY F 6 95 ? 119.064 114.244 155.929 1.00 42.71 95 GLY D CA 1
ATOM 13911 C C . GLY F 6 95 ? 120.464 114.666 156.316 1.00 42.71 95 GLY D C 1
ATOM 13912 O O . GLY F 6 95 ? 120.642 115.791 156.792 1.00 42.71 95 GLY D O 1
ATOM 13913 N N . ASP F 6 96 ? 121.465 113.809 156.163 1.00 41.75 96 ASP D N 1
ATOM 13914 C CA . ASP F 6 96 ? 122.831 114.263 156.367 1.00 41.75 96 ASP D CA 1
ATOM 13915 C C . ASP F 6 96 ? 123.258 115.141 155.199 1.00 41.75 96 ASP D C 1
ATOM 13916 O O . ASP F 6 96 ? 122.859 114.910 154.054 1.00 41.75 96 ASP D O 1
ATOM 13921 N N . LEU F 6 97 ? 124.056 116.169 155.501 1.00 39.93 97 LEU D N 1
ATOM 13922 C CA . LEU F 6 97 ? 124.505 117.096 154.466 1.00 39.93 97 LEU D CA 1
ATOM 13923 C C . LEU F 6 97 ? 125.453 116.418 153.481 1.00 39.93 97 LEU D C 1
ATOM 13924 O O . LEU F 6 97 ? 125.425 116.714 152.279 1.00 39.93 97 LEU D O 1
ATOM 13929 N N . ILE F 6 98 ? 126.275 115.487 153.974 1.00 38.97 98 ILE D N 1
ATOM 13930 C CA . ILE F 6 98 ? 127.128 114.678 153.107 1.00 38.97 98 ILE D CA 1
ATOM 13931 C C . ILE F 6 98 ? 126.279 113.803 152.192 1.00 38.97 98 ILE D C 1
ATOM 13932 O O . ILE F 6 98 ? 126.555 113.685 150.989 1.00 38.97 98 ILE D O 1
ATOM 13937 N N . THR F 6 99 ? 125.209 113.217 152.743 1.00 39.30 99 THR D N 1
ATOM 13938 C CA . THR F 6 99 ? 124.314 112.355 151.973 1.00 39.30 99 THR D CA 1
ATOM 13939 C C . THR F 6 99 ? 123.647 113.117 150.832 1.00 39.30 99 THR D C 1
ATOM 13940 O O . THR F 6 99 ? 123.646 112.657 149.686 1.00 39.30 99 THR D O 1
ATOM 13944 N N . LEU F 6 100 ? 123.197 114.321 151.165 1.00 39.21 100 LEU D N 1
ATOM 13945 C CA . LEU F 6 100 ? 122.474 115.198 150.220 1.00 39.21 100 LEU D CA 1
ATOM 13946 C C . LEU F 6 100 ? 123.449 115.872 149.265 1.00 39.21 100 LEU D C 1
ATOM 13947 O O . LEU F 6 100 ? 123.006 116.270 148.215 1.00 39.21 100 LEU D O 1
ATOM 13952 N N . LEU F 6 101 ? 124.716 115.985 149.624 1.00 39.20 101 LEU D N 1
ATOM 13953 C CA . LEU F 6 101 ? 125.745 116.523 148.714 1.00 39.20 101 LEU D CA 1
ATOM 13954 C C . LEU F 6 101 ? 126.179 115.440 147.731 1.00 39.20 101 LEU D C 1
ATOM 13955 O O . LEU F 6 101 ? 126.453 115.801 146.585 1.00 39.20 101 LEU D O 1
ATOM 13960 N N . TYR F 6 102 ? 126.233 114.175 148.158 1.00 38.73 102 TYR D N 1
ATOM 13961 C CA . TYR F 6 102 ? 126.715 113.062 147.302 1.00 38.73 102 TYR D CA 1
ATOM 13962 C C . TYR F 6 102 ? 125.561 112.564 146.435 1.00 38.73 102 TYR D C 1
ATOM 13963 O O . TYR F 6 102 ? 125.820 111.974 145.396 1.00 38.73 102 TYR D O 1
ATOM 13972 N N . LEU F 6 103 ? 124.333 112.756 146.876 1.00 37.69 103 LEU D N 1
ATOM 13973 C CA . LEU F 6 103 ? 123.172 112.483 146.036 1.00 37.69 103 LEU D CA 1
ATOM 13974 C C . LEU F 6 103 ? 123.131 113.425 144.840 1.00 37.69 103 LEU D C 1
ATOM 13975 O O . LEU F 6 103 ? 122.792 113.008 143.729 1.00 37.69 103 LEU D O 1
ATOM 13980 N N . PHE F 6 104 ? 123.506 114.678 145.048 1.00 38.03 104 PHE D N 1
ATOM 13981 C CA . PHE F 6 104 ? 123.597 115.636 143.924 1.00 38.03 104 PHE D CA 1
ATOM 13982 C C . PHE F 6 104 ? 124.742 115.232 142.996 1.00 38.03 104 PHE D C 1
ATOM 13983 O O . PHE F 6 104 ? 124.614 115.469 141.803 1.00 38.03 104 PHE D O 1
ATOM 13991 N N . ALA F 6 105 ? 125.825 114.664 143.531 1.00 37.03 105 ALA D N 1
ATOM 13992 C CA . ALA F 6 105 ? 126.940 114.211 142.708 1.00 37.03 105 ALA D CA 1
ATOM 13993 C C . ALA F 6 105 ? 126.550 113.036 141.821 1.00 37.03 105 ALA D C 1
ATOM 13994 O O . ALA F 6 105 ? 127.127 112.871 140.740 1.00 37.03 105 ALA D O 1
ATOM 13996 N N . ILE F 6 106 ? 125.582 112.220 142.265 1.00 36.64 106 ILE D N 1
ATOM 13997 C CA . ILE F 6 106 ? 125.034 111.155 141.412 1.00 36.64 106 ILE D CA 1
ATOM 13998 C C . ILE F 6 106 ? 124.441 111.734 140.130 1.00 36.64 106 ILE D C 1
ATOM 13999 O O . ILE F 6 106 ? 124.743 111.278 139.018 1.00 36.64 106 ILE D O 1
ATOM 14004 N N . ALA F 6 107 ? 123.588 112.752 140.269 1.00 37.00 107 ALA D N 1
ATOM 14005 C CA . ALA F 6 107 ? 122.939 113.340 139.104 1.00 37.00 107 ALA D CA 1
ATOM 14006 C C . ALA F 6 107 ? 123.926 114.133 138.265 1.00 37.00 107 ALA D C 1
ATOM 14007 O O . ALA F 6 107 ? 123.782 114.189 137.041 1.00 37.00 107 ALA D O 1
ATOM 14009 N N . ARG F 6 108 ? 124.965 114.736 138.828 1.00 37.35 108 ARG D N 1
ATOM 14010 C CA . ARG F 6 108 ? 125.974 115.429 137.980 1.00 37.35 108 ARG D CA 1
ATOM 14011 C C . ARG F 6 108 ? 126.813 114.382 137.248 1.00 37.35 108 ARG D C 1
ATOM 14012 O O . ARG F 6 108 ? 127.187 114.651 136.113 1.00 37.35 108 ARG D O 1
ATOM 14020 N N . PHE F 6 109 ? 127.105 113.245 137.875 1.00 35.57 109 PHE D N 1
ATOM 14021 C CA . PHE F 6 109 ? 127.764 112.169 137.139 1.00 35.57 109 PHE D CA 1
ATOM 14022 C C . PHE F 6 109 ? 126.919 111.655 135.980 1.00 35.57 109 PHE D C 1
ATOM 14023 O O . PHE F 6 109 ? 127.442 111.412 134.886 1.00 35.57 109 PHE D O 1
ATOM 14031 N N . PHE F 6 110 ? 125.615 111.472 136.203 1.00 35.88 110 PHE D N 1
ATOM 14032 C CA . PHE F 6 110 ? 124.770 110.921 135.147 1.00 35.88 110 PHE D CA 1
ATOM 14033 C C . PHE F 6 110 ? 124.537 111.933 134.031 1.00 35.88 110 PHE D C 1
ATOM 14034 O O . PHE F 6 110 ? 124.501 111.560 132.851 1.00 35.88 110 PHE D O 1
ATOM 14042 N N . PHE F 6 111 ? 124.421 113.218 134.386 1.00 37.18 111 PHE D N 1
ATOM 14043 C CA . PHE F 6 111 ? 124.358 114.288 133.396 1.00 37.18 111 PHE D CA 1
ATOM 14044 C C . PHE F 6 111 ? 125.627 114.335 132.555 1.00 37.18 111 PHE D C 1
ATOM 14045 O O . PHE F 6 111 ? 125.564 114.487 131.328 1.00 37.18 111 PHE D O 1
ATOM 14053 N N . ALA F 6 112 ? 126.786 114.149 133.189 1.00 36.48 112 ALA D N 1
ATOM 14054 C CA . ALA F 6 112 ? 128.039 114.205 132.445 1.00 36.48 112 ALA D CA 1
ATOM 14055 C C . ALA F 6 112 ? 128.244 112.974 131.560 1.00 36.48 112 ALA D C 1
ATOM 14056 O O . ALA F 6 112 ? 128.757 113.093 130.440 1.00 36.48 112 ALA D O 1
ATOM 14058 N N . ILE F 6 113 ? 127.843 111.785 132.022 1.00 35.03 113 ILE D N 1
ATOM 14059 C CA . ILE F 6 113 ? 128.011 110.614 131.159 1.00 35.03 113 ILE D CA 1
ATOM 14060 C C . ILE F 6 113 ? 126.978 110.602 130.034 1.00 35.03 113 ILE D C 1
ATOM 14061 O O . ILE F 6 113 ? 127.246 110.062 128.955 1.00 35.03 113 ILE D O 1
ATOM 14066 N N . SER F 6 114 ? 125.862 111.305 130.148 1.00 35.72 114 SER D N 1
ATOM 14067 C CA . SER F 6 114 ? 124.922 111.360 129.000 1.00 35.72 114 SER D CA 1
ATOM 14068 C C . SER F 6 114 ? 125.489 112.246 127.891 1.00 35.72 114 SER D C 1
ATOM 14069 O O . SER F 6 114 ? 125.228 111.939 126.720 1.00 35.72 114 SER D O 1
ATOM 14072 N N . GLY F 6 115 ? 126.219 113.303 128.234 1.00 36.17 115 GLY D N 1
ATOM 14073 C CA . GLY F 6 115 ? 126.818 114.202 127.241 1.00 36.17 115 GLY D CA 1
ATOM 14074 C C . GLY F 6 115 ? 127.984 113.561 126.534 1.00 36.17 115 GLY D C 1
ATOM 14075 O O . GLY F 6 115 ? 128.243 113.926 125.389 1.00 36.17 115 GLY D O 1
ATOM 14076 N N . LEU F 6 116 ? 128.638 112.603 127.170 1.00 36.07 116 LEU D N 1
ATOM 14077 C CA . LEU F 6 116 ? 129.755 111.863 126.532 1.00 36.07 116 LEU D CA 1
ATOM 14078 C C . LEU F 6 116 ? 129.224 110.637 125.796 1.00 36.07 116 LEU D C 1
ATOM 14079 O O . LEU F 6 116 ? 130.031 109.917 125.235 1.00 36.07 116 LEU D O 1
ATOM 14084 N N . ASP F 6 117 ? 127.922 110.407 125.831 1.00 35.72 117 ASP D N 1
ATOM 14085 C CA . ASP F 6 117 ? 127.344 109.190 125.226 1.00 35.72 117 ASP D CA 1
ATOM 14086 C C . ASP F 6 117 ? 126.795 109.584 123.873 1.00 35.72 117 ASP D C 1
ATOM 14087 O O . ASP F 6 117 ? 126.632 108.712 123.027 1.00 35.72 117 ASP D O 1
ATOM 14092 N N . THR F 6 118 ? 126.515 110.865 123.692 1.00 36.36 118 THR D N 1
ATOM 14093 C CA . THR F 6 118 ? 125.969 111.174 122.372 1.00 36.36 118 THR D CA 1
ATOM 14094 C C . THR F 6 118 ? 127.055 111.330 121.314 1.00 36.36 118 THR D C 1
ATOM 14095 O O . THR F 6 118 ? 126.829 110.994 120.147 1.00 36.36 118 THR D O 1
ATOM 14099 N N . GLY F 6 119 ? 128.227 111.834 121.691 1.00 37.27 119 GLY D N 1
ATOM 14100 C CA . GLY F 6 119 ? 129.298 112.056 120.745 1.00 37.27 119 GLY D CA 1
ATOM 14101 C C . GLY F 6 119 ? 129.357 113.445 120.150 1.00 37.27 119 GLY D C 1
ATOM 14102 O O . GLY F 6 119 ? 130.246 113.712 119.332 1.00 37.27 119 GLY D O 1
ATOM 14103 N N . SER F 6 120 ? 128.441 114.332 120.520 1.00 36.28 120 SER D N 1
ATOM 14104 C CA . SER F 6 120 ? 128.466 115.705 120.047 1.00 36.28 120 SER D CA 1
ATOM 14105 C C . SER F 6 120 ? 129.531 116.509 120.789 1.00 36.28 120 SER D C 1
ATOM 14106 O O . SER F 6 120 ? 129.822 116.237 121.956 1.00 36.28 120 SER D O 1
ATOM 14109 N N . PRO F 6 121 ? 130.138 117.497 120.124 1.00 35.77 121 PRO D N 1
ATOM 14110 C CA . PRO F 6 121 ? 131.102 118.352 120.832 1.00 35.77 121 PRO D CA 1
ATOM 14111 C C . PRO F 6 121 ? 130.465 119.276 121.851 1.00 35.77 121 PRO D C 1
ATOM 14112 O O . PRO F 6 121 ? 131.005 119.423 122.952 1.00 35.77 121 PRO D O 1
ATOM 14116 N N . PHE F 6 122 ? 129.246 119.718 121.559 1.00 36.13 122 PHE D N 1
ATOM 14117 C CA . PHE F 6 122 ? 128.481 120.647 122.419 1.00 36.13 122 PHE D CA 1
ATOM 14118 C C . PHE F 6 122 ? 127.974 119.939 123.660 1.00 36.13 122 PHE D C 1
ATOM 14119 O O . PHE F 6 122 ? 128.068 120.514 124.739 1.00 36.13 122 PHE D O 1
ATOM 14127 N N . THR F 6 123 ? 127.410 118.749 123.497 1.00 36.57 123 THR D N 1
ATOM 14128 C CA . THR F 6 123 ? 126.978 117.946 124.662 1.00 36.57 123 THR D CA 1
ATOM 14129 C C . THR F 6 123 ? 128.188 117.591 125.513 1.00 36.57 123 THR D C 1
ATOM 14130 O O . THR F 6 123 ? 128.061 117.681 126.716 1.00 36.57 123 THR D O 1
ATOM 14134 N N . ALA F 6 124 ? 129.310 117.193 124.911 1.00 35.43 124 ALA D N 1
ATOM 14135 C CA . ALA F 6 124 ? 130.418 116.760 125.759 1.00 35.43 124 ALA D CA 1
ATOM 14136 C C . ALA F 6 124 ? 131.076 117.933 126.480 1.00 35.43 124 ALA D C 1
ATOM 14137 O O . ALA F 6 124 ? 131.505 117.795 127.634 1.00 35.43 124 ALA D O 1
ATOM 14139 N N . ILE F 6 125 ? 131.171 119.091 125.819 1.00 36.27 125 ILE D N 1
ATOM 14140 C CA . ILE F 6 125 ? 131.727 120.277 126.467 1.00 36.27 125 ILE D CA 1
ATOM 14141 C C . ILE F 6 125 ? 130.807 120.751 127.587 1.00 36.27 125 ILE D C 1
ATOM 14142 O O . ILE F 6 125 ? 131.274 121.120 128.669 1.00 36.27 125 ILE D O 1
ATOM 14147 N N . GLY F 6 126 ? 129.487 120.694 127.372 1.00 36.69 126 GLY D N 1
ATOM 14148 C CA . GLY F 6 126 ? 128.549 120.998 128.441 1.00 36.69 126 GLY D CA 1
ATOM 14149 C C . GLY F 6 126 ? 128.606 120.014 129.592 1.00 36.69 126 GLY D C 1
ATOM 14150 O O . GLY F 6 126 ? 128.425 120.400 130.750 1.00 36.69 126 GLY D O 1
ATOM 14151 N N . ALA F 6 127 ? 128.866 118.736 129.292 1.00 36.71 127 ALA D N 1
ATOM 14152 C CA . ALA F 6 127 ? 129.105 117.749 130.344 1.00 36.71 127 ALA D CA 1
ATOM 14153 C C . ALA F 6 127 ? 130.388 118.128 131.079 1.00 36.71 127 ALA D C 1
ATOM 14154 O O . ALA F 6 127 ? 130.445 118.077 132.320 1.00 36.71 127 ALA D O 1
ATOM 14156 N N . SER F 6 128 ? 131.425 118.512 130.325 1.00 37.72 128 SER D N 1
ATOM 14157 C CA . SER F 6 128 ? 132.684 118.937 130.937 1.00 37.72 128 SER D CA 1
ATOM 14158 C C . SER F 6 128 ? 132.428 120.174 131.801 1.00 37.72 128 SER D C 1
ATOM 14159 O O . SER F 6 128 ? 132.903 120.275 132.936 1.00 37.72 128 SER D O 1
ATOM 14162 N N . ARG F 6 129 ? 131.651 121.146 131.359 1.00 39.37 129 ARG D N 1
ATOM 14163 C CA . ARG F 6 129 ? 131.344 122.293 132.248 1.00 39.37 129 ARG D CA 1
ATOM 14164 C C . ARG F 6 129 ? 130.466 121.839 133.421 1.00 39.37 129 ARG D C 1
ATOM 14165 O O . ARG F 6 129 ? 130.728 122.275 134.528 1.00 39.37 129 ARG D O 1
ATOM 14173 N N . GLU F 6 130 ? 129.446 121.010 133.201 1.00 40.13 130 GLU D N 1
ATOM 14174 C CA . GLU F 6 130 ? 128.695 120.577 134.381 1.00 40.13 130 GLU D CA 1
ATOM 14175 C C . GLU F 6 130 ? 129.550 120.012 135.509 1.00 40.13 130 GLU D C 1
ATOM 14176 O O . GLU F 6 130 ? 129.463 120.455 136.664 1.00 40.13 130 GLU D O 1
ATOM 14182 N N . ALA F 6 131 ? 130.441 119.080 135.164 1.00 39.15 131 ALA D N 1
ATOM 14183 C CA . ALA F 6 131 ? 131.334 118.508 136.162 1.00 39.15 131 ALA D CA 1
ATOM 14184 C C . ALA F 6 131 ? 132.355 119.485 136.747 1.00 39.15 131 ALA D C 1
ATOM 14185 O O . ALA F 6 131 ? 132.688 119.392 137.933 1.00 39.15 131 ALA D O 1
ATOM 14187 N N . MET F 6 132 ? 132.817 120.463 135.962 1.00 41.69 132 MET D N 1
ATOM 14188 C CA . MET F 6 132 ? 133.800 121.410 136.480 1.00 41.69 132 MET D CA 1
ATOM 14189 C C . MET F 6 132 ? 133.174 122.464 137.397 1.00 41.69 132 MET D C 1
ATOM 14190 O O . MET F 6 132 ? 133.779 122.833 138.411 1.00 41.69 132 MET D O 1
ATOM 14195 N N . LEU F 6 133 ? 131.974 122.965 137.069 1.00 41.71 133 LEU D N 1
ATOM 14196 C CA . LEU F 6 133 ? 131.244 123.801 138.023 1.00 41.71 133 LEU D CA 1
ATOM 14197 C C . LEU F 6 133 ? 130.944 123.053 139.310 1.00 41.71 133 LEU D C 1
ATOM 14198 O O . LEU F 6 133 ? 131.067 123.626 140.399 1.00 41.71 133 LEU D O 1
ATOM 14203 N N . GLY F 6 134 ? 130.585 121.767 139.205 1.00 40.09 134 GLY D N 1
ATOM 14204 C CA . GLY F 6 134 ? 130.427 120.953 140.396 1.00 40.09 134 GLY D CA 1
ATOM 14205 C C . GLY F 6 134 ? 131.707 120.788 141.190 1.00 40.09 134 GLY D C 1
ATOM 14206 O O . GLY F 6 134 ? 131.667 120.690 142.414 1.00 40.09 134 GLY D O 1
ATOM 14207 N N . VAL F 6 135 ? 132.854 120.747 140.508 1.00 39.96 135 VAL D N 1
ATOM 14208 C CA . VAL F 6 135 ? 134.142 120.754 141.204 1.00 39.96 135 VAL D CA 1
ATOM 14209 C C . VAL F 6 135 ? 134.351 122.074 141.943 1.00 39.96 135 VAL D C 1
ATOM 14210 O O . VAL F 6 135 ? 134.752 122.095 143.115 1.00 39.96 135 VAL D O 1
ATOM 14214 N N . LEU F 6 136 ? 134.038 123.191 141.284 1.00 41.60 136 LEU D N 1
ATOM 14215 C CA . LEU F 6 136 ? 134.380 124.505 141.823 1.00 41.60 136 LEU D CA 1
ATOM 14216 C C . LEU F 6 136 ? 133.477 124.920 142.982 1.00 41.60 136 LEU D C 1
ATOM 14217 O O . LEU F 6 136 ? 133.907 125.699 143.843 1.00 41.60 136 LEU D O 1
ATOM 14222 N N . VAL F 6 137 ? 132.234 124.430 143.028 1.00 42.56 137 VAL D N 1
ATOM 14223 C CA . VAL F 6 137 ? 131.273 124.945 144.004 1.00 42.56 137 VAL D CA 1
ATOM 14224 C C . VAL F 6 137 ? 131.262 124.159 145.326 1.00 42.56 137 VAL D C 1
ATOM 14225 O O . VAL F 6 137 ? 130.892 124.730 146.364 1.00 42.56 137 VAL D O 1
ATOM 14229 N N . GLU F 6 138 ? 131.688 122.889 145.323 1.00 43.75 138 GLU D N 1
ATOM 14230 C CA . GLU F 6 138 ? 131.690 122.071 146.541 1.00 43.75 138 GLU D CA 1
ATOM 14231 C C . GLU F 6 138 ? 132.480 122.587 147.754 1.00 43.75 138 GLU D C 1
ATOM 14232 O O . GLU F 6 138 ? 132.010 122.328 148.876 1.00 43.75 138 GLU D O 1
ATOM 14238 N N . PRO F 6 139 ? 133.679 123.223 147.640 1.00 43.85 139 PRO D N 1
ATOM 14239 C CA . PRO F 6 139 ? 134.314 123.764 148.868 1.00 43.85 139 PRO D CA 1
ATOM 14240 C C . PRO F 6 139 ? 133.462 124.770 149.625 1.00 43.85 139 PRO D C 1
ATOM 14241 O O . PRO F 6 139 ? 133.332 124.674 150.850 1.00 43.85 139 PRO D O 1
ATOM 14245 N N . MET F 6 140 ? 132.833 125.695 148.903 1.00 44.70 140 MET D N 1
ATOM 14246 C CA . MET F 6 140 ? 131.990 126.726 149.501 1.00 44.70 140 MET D CA 1
ATOM 14247 C C . MET F 6 140 ? 130.711 126.154 150.098 1.00 44.70 140 MET D C 1
ATOM 14248 O O . MET F 6 140 ? 130.330 126.506 151.221 1.00 44.70 140 MET D O 1
ATOM 14253 N N . LEU F 6 141 ? 130.021 125.288 149.346 1.00 43.15 141 LEU D N 1
ATOM 14254 C CA . LEU F 6 141 ? 128.790 124.673 149.834 1.00 43.15 141 LEU D CA 1
ATOM 14255 C C . LEU F 6 141 ? 129.051 123.799 151.051 1.00 43.15 141 LEU D C 1
ATOM 14256 O O . LEU F 6 141 ? 128.324 123.888 152.052 1.00 43.15 141 LEU D O 1
ATOM 14261 N N . LEU F 6 142 ? 130.074 122.953 151.007 1.00 42.33 142 LEU D N 1
ATOM 14262 C CA . LEU F 6 142 ? 130.398 122.155 152.208 1.00 42.33 142 LEU D CA 1
ATOM 14263 C C . LEU F 6 142 ? 130.829 123.067 153.360 1.00 42.33 142 LEU D C 1
ATOM 14264 O O . LEU F 6 142 ? 130.373 122.819 154.475 1.00 42.33 142 LEU D O 1
ATOM 14269 N N . LEU F 6 143 ? 131.677 124.070 153.122 1.00 42.60 143 LEU D N 1
ATOM 14270 C CA . LEU F 6 143 ? 132.144 124.859 154.259 1.00 42.60 143 LEU D CA 1
ATOM 14271 C C . LEU F 6 143 ? 131.014 125.669 154.883 1.00 42.60 143 LEU D C 1
ATOM 14272 O O . LEU F 6 143 ? 130.973 125.828 156.108 1.00 42.60 143 LEU D O 1
ATOM 14277 N N . GLY F 6 144 ? 130.079 126.168 154.070 1.00 42.11 144 GLY D N 1
ATOM 14278 C CA . GLY F 6 144 ? 128.911 126.838 154.622 1.00 42.11 144 GLY D CA 1
ATOM 14279 C C . GLY F 6 144 ? 128.024 125.897 155.417 1.00 42.11 144 GLY D C 1
ATOM 14280 O O . GLY F 6 144 ? 127.617 126.210 156.545 1.00 42.11 144 GLY D O 1
ATOM 14281 N N . LEU F 6 145 ? 127.690 124.765 154.832 1.00 41.37 145 LEU D N 1
ATOM 14282 C CA . LEU F 6 145 ? 126.864 123.795 155.571 1.00 41.37 145 LEU D CA 1
ATOM 14283 C C . LEU F 6 145 ? 127.654 123.304 156.780 1.00 41.37 145 LEU D C 1
ATOM 14284 O O . LEU F 6 145 ? 127.053 123.172 157.830 1.00 41.37 145 LEU D O 1
ATOM 14289 N N . TRP F 6 146 ? 128.966 123.131 156.652 1.00 40.46 146 TRP D N 1
ATOM 14290 C CA . TRP F 6 146 ? 129.790 122.607 157.765 1.00 40.46 146 TRP D CA 1
ATOM 14291 C C . TRP F 6 146 ? 129.751 123.575 158.924 1.00 40.46 146 TRP D C 1
ATOM 14292 O O . TRP F 6 146 ? 129.641 123.104 160.022 1.00 40.46 146 TRP D O 1
ATOM 14303 N N . VAL F 6 147 ? 129.862 124.867 158.657 1.00 42.34 147 VAL D N 1
ATOM 14304 C CA . VAL F 6 147 ? 129.929 125.886 159.734 1.00 42.34 147 VAL D CA 1
ATOM 14305 C C . VAL F 6 147 ? 128.565 125.931 160.411 1.00 42.34 147 VAL D C 1
ATOM 14306 O O . VAL F 6 147 ? 128.530 126.035 161.639 1.00 42.34 147 VAL D O 1
ATOM 14310 N N . ALA F 6 148 ? 127.495 125.772 159.642 1.00 41.49 148 ALA D N 1
ATOM 14311 C CA . ALA F 6 148 ? 126.148 125.739 160.229 1.00 41.49 148 ALA D CA 1
ATOM 14312 C C . ALA F 6 148 ? 125.981 124.499 161.104 1.00 41.49 148 ALA D C 1
ATOM 14313 O O . ALA F 6 148 ? 125.299 124.613 162.120 1.00 41.49 148 ALA D O 1
ATOM 14315 N N . ALA F 6 149 ? 126.540 123.368 160.695 1.00 41.38 149 ALA D N 1
ATOM 14316 C CA . ALA F 6 149 ? 126.478 122.102 161.443 1.00 41.38 149 ALA D CA 1
ATOM 14317 C C . ALA F 6 149 ? 127.320 122.209 162.707 1.00 41.38 149 ALA D C 1
ATOM 14318 O O . ALA F 6 149 ? 126.995 121.567 163.704 1.00 41.38 149 ALA D O 1
ATOM 14320 N N . GLN F 6 150 ? 128.379 123.006 162.648 1.00 42.41 150 GLN D N 1
ATOM 14321 C CA . GLN F 6 150 ? 129.261 123.166 163.820 1.00 42.41 150 GLN D CA 1
ATOM 14322 C C . GLN F 6 150 ? 128.545 124.054 164.828 1.00 42.41 150 GLN D C 1
ATOM 14323 O O . GLN F 6 150 ? 128.764 123.854 166.024 1.0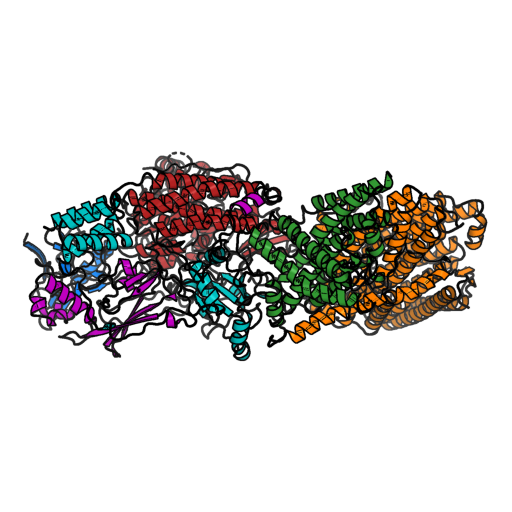0 42.41 150 GLN D O 1
ATOM 14329 N N . VAL F 6 151 ? 127.723 124.986 164.351 1.00 42.57 151 VAL D N 1
ATOM 14330 C CA . VAL F 6 151 ? 126.962 125.918 165.236 1.00 42.57 151 VAL D CA 1
ATOM 14331 C C . VAL F 6 151 ? 125.680 125.211 165.649 1.00 42.57 151 VAL D C 1
ATOM 14332 O O . VAL F 6 151 ? 124.955 125.757 166.466 1.00 42.57 151 VAL D O 1
ATOM 14336 N N . ALA F 6 152 ? 125.485 123.987 165.178 1.00 42.03 152 ALA D N 1
ATOM 14337 C CA . ALA F 6 152 ? 124.249 123.228 165.435 1.00 42.03 152 ALA D CA 1
ATOM 14338 C C . ALA F 6 152 ? 124.587 121.898 166.083 1.00 42.03 152 ALA D C 1
ATOM 14339 O O . ALA F 6 152 ? 123.655 121.154 166.391 1.00 42.03 152 ALA D O 1
ATOM 14341 N N . GLY F 6 153 ? 125.872 121.597 166.218 1.00 41.78 153 GLY D N 1
ATOM 14342 C CA . GLY F 6 153 ? 126.329 120.345 166.836 1.00 41.78 153 GLY D CA 1
ATOM 14343 C C . GLY F 6 153 ? 126.002 119.121 166.025 1.00 41.78 153 GLY D C 1
ATOM 14344 O O . GLY F 6 153 ? 126.156 118.024 166.560 1.00 41.78 153 GLY D O 1
ATOM 14345 N N . SER F 6 154 ? 125.613 119.277 164.764 1.00 42.38 154 SER D N 1
ATOM 14346 C CA . SER F 6 154 ? 125.183 118.073 164.071 1.00 42.38 154 SER D CA 1
ATOM 14347 C C . SER F 6 154 ? 125.124 118.344 162.575 1.00 42.38 154 SER D C 1
ATOM 14348 O O . SER F 6 154 ? 124.708 119.425 162.156 1.00 42.38 154 SER D O 1
ATOM 14351 N N . THR F 6 155 ? 125.513 117.347 161.781 1.00 42.36 155 THR D N 1
ATOM 14352 C CA . THR F 6 155 ? 125.479 117.449 160.327 1.00 42.36 155 THR D CA 1
ATOM 14353 C C . THR F 6 155 ? 124.118 117.108 159.735 1.00 42.36 155 THR D C 1
ATOM 14354 O O . THR F 6 155 ? 123.958 117.194 158.513 1.00 42.36 155 THR D O 1
ATOM 14358 N N . ASN F 6 156 ? 123.151 116.711 160.557 1.00 43.65 156 ASN D N 1
ATOM 14359 C CA . ASN F 6 156 ? 121.804 116.444 160.071 1.00 43.65 156 ASN D CA 1
ATOM 14360 C C . ASN F 6 156 ? 121.112 117.744 159.683 1.00 43.65 156 ASN D C 1
ATOM 14361 O O . ASN F 6 156 ? 121.291 118.775 160.336 1.00 43.65 156 ASN D O 1
ATOM 14366 N N . ILE F 6 157 ? 120.314 117.691 158.613 1.00 43.15 157 ILE D N 1
ATOM 14367 C CA . ILE F 6 157 ? 119.617 118.884 158.142 1.00 43.15 157 ILE D CA 1
ATOM 14368 C C . ILE F 6 157 ? 118.495 119.290 159.095 1.00 43.15 157 ILE D C 1
ATOM 14369 O O . ILE F 6 157 ? 118.142 120.477 159.159 1.00 43.15 157 ILE D O 1
ATOM 14374 N N . SER F 6 158 ? 117.961 118.340 159.874 1.00 44.92 158 SER D N 1
ATOM 14375 C CA . SER F 6 158 ? 116.939 118.651 160.870 1.00 44.92 158 SER D CA 1
ATOM 14376 C C . SER F 6 158 ? 117.506 119.519 161.982 1.00 44.92 158 SER D C 1
ATOM 14377 O O . SER F 6 158 ? 116.885 120.502 162.397 1.00 44.92 158 SER D O 1
ATOM 14380 N N . ASN F 6 159 ? 118.699 119.179 162.463 1.00 44.46 159 ASN D N 1
ATOM 14381 C CA . ASN F 6 159 ? 119.294 119.910 163.571 1.00 44.46 159 ASN D CA 1
ATOM 14382 C C . ASN F 6 159 ? 119.855 121.256 163.133 1.00 44.46 159 ASN D C 1
ATOM 14383 O O . ASN F 6 159 ? 119.794 122.222 163.902 1.00 44.46 159 ASN D O 1
ATOM 14388 N N . ILE F 6 160 ? 120.369 121.347 161.902 1.00 42.54 160 ILE D N 1
ATOM 14389 C CA . ILE F 6 160 ? 120.775 122.638 161.348 1.00 42.54 160 ILE D CA 1
ATOM 14390 C C . ILE F 6 160 ? 119.561 123.543 161.171 1.00 42.54 160 ILE D C 1
ATOM 14391 O O . ILE F 6 160 ? 119.607 124.739 161.495 1.00 42.54 160 ILE D O 1
ATOM 14396 N N . THR F 6 161 ? 118.449 122.979 160.689 1.00 43.24 161 THR D N 1
ATOM 14397 C CA . THR F 6 161 ? 117.218 123.749 160.538 1.00 43.24 161 THR D CA 1
ATOM 14398 C C . THR F 6 161 ? 116.655 124.181 161.890 1.00 43.24 161 THR D C 1
ATOM 14399 O O . THR F 6 161 ? 116.134 125.294 162.023 1.00 43.24 161 THR D O 1
ATOM 14403 N N . ASP F 6 162 ? 116.774 123.327 162.910 1.00 45.65 162 ASP D N 1
ATOM 14404 C CA . ASP F 6 162 ? 116.319 123.692 164.248 1.00 45.65 162 ASP D CA 1
ATOM 14405 C C . ASP F 6 162 ? 117.211 124.750 164.885 1.00 45.65 162 ASP D C 1
ATOM 14406 O O . ASP F 6 162 ? 116.727 125.580 165.663 1.00 45.65 162 ASP D O 1
ATOM 14411 N N . THR F 6 163 ? 118.507 124.735 164.577 1.00 45.80 163 THR D N 1
ATOM 14412 C CA . THR F 6 163 ? 119.414 125.738 165.119 1.00 45.80 163 THR D CA 1
ATOM 14413 C C . THR F 6 163 ? 119.249 127.089 164.430 1.00 45.80 163 THR D C 1
ATOM 14414 O O . THR F 6 163 ? 119.384 128.131 165.081 1.00 45.80 163 THR D O 1
ATOM 14418 N N . VAL F 6 164 ? 118.962 127.100 163.127 1.00 45.63 164 VAL D N 1
ATOM 14419 C CA . VAL F 6 164 ? 118.615 128.360 162.471 1.00 45.63 164 VAL D CA 1
ATOM 14420 C C . VAL F 6 164 ? 117.249 128.848 162.954 1.00 45.63 164 VAL D C 1
ATOM 14421 O O . VAL F 6 164 ? 117.029 130.055 163.124 1.00 45.63 164 VAL D O 1
ATOM 14425 N N . TYR F 6 165 ? 116.323 127.916 163.213 1.00 47.91 165 TYR D N 1
ATOM 14426 C CA . TYR F 6 165 ? 115.011 128.265 163.758 1.00 47.91 165 TYR D CA 1
ATOM 14427 C C . TYR F 6 165 ? 115.131 128.862 165.156 1.00 47.91 165 TYR D C 1
ATOM 14428 O O . TYR F 6 165 ? 114.603 129.946 165.429 1.00 47.91 165 TYR D O 1
ATOM 14437 N N . HIS F 6 166 ? 115.659 128.111 166.093 1.00 49.68 166 HIS D N 1
ATOM 14438 C CA . HIS F 6 166 ? 115.900 128.713 167.421 1.00 49.68 166 HIS D CA 1
ATOM 14439 C C . HIS F 6 166 ? 117.206 129.469 167.265 1.00 49.68 166 HIS D C 1
ATOM 14440 O O . HIS F 6 166 ? 118.144 129.106 167.966 1.00 49.68 166 HIS D O 1
ATOM 14447 N N . TRP F 6 167 ? 117.254 130.444 166.352 1.00 50.17 167 TRP D N 1
ATOM 14448 C CA . TRP F 6 167 ? 118.522 131.162 166.023 1.00 50.17 167 TRP D CA 1
ATOM 14449 C C . TRP F 6 167 ? 119.331 131.486 167.274 1.00 50.17 167 TRP D C 1
ATOM 14450 O O . TRP F 6 167 ? 118.754 132.027 168.221 1.00 50.17 167 TRP D O 1
ATOM 14461 N N . PRO F 6 168 ? 120.656 131.209 167.303 1.00 51.30 168 PRO D N 1
ATOM 14462 C CA . PRO F 6 168 ? 121.479 131.427 168.508 1.00 51.30 168 PRO D CA 1
ATOM 14463 C C . PRO F 6 168 ? 121.910 132.854 168.895 1.00 51.30 168 PRO D C 1
ATOM 14464 O O . PRO F 6 168 ? 122.128 133.057 170.064 1.00 51.30 168 PRO D O 1
ATOM 14468 N N . LEU F 6 169 ? 122.006 133.795 167.966 1.00 51.81 169 LEU D N 1
ATOM 14469 C CA . LEU F 6 169 ? 122.357 135.217 168.291 1.00 51.81 169 LEU D CA 1
ATOM 14470 C C . LEU F 6 169 ? 123.845 135.388 168.603 1.00 51.81 169 LEU D C 1
ATOM 14471 O O . LEU F 6 169 ? 124.479 136.201 167.924 1.00 51.81 169 LEU D O 1
ATOM 14476 N N . SER F 6 170 ? 124.375 134.676 169.591 1.00 51.94 170 SER D N 1
ATOM 14477 C CA . SER F 6 170 ? 125.830 134.728 169.869 1.00 51.94 170 SER D CA 1
ATOM 14478 C C . SER F 6 170 ? 126.617 134.236 168.655 1.00 51.94 170 SER D C 1
ATOM 14479 O O . SER F 6 170 ? 127.658 134.822 168.345 1.00 51.94 170 SER D O 1
ATOM 14482 N N . GLN F 6 171 ? 126.127 133.189 167.998 1.00 50.51 171 GLN D N 1
ATOM 14483 C CA . GLN F 6 171 ? 126.825 132.618 166.829 1.00 50.51 171 GLN D CA 1
ATOM 14484 C C . GLN F 6 171 ? 126.156 133.197 165.581 1.00 50.51 171 GLN D C 1
ATOM 14485 O O . GLN F 6 171 ? 126.071 132.475 164.592 1.00 50.51 171 GLN D O 1
ATOM 14491 N N . SER F 6 172 ? 125.693 134.447 165.653 1.00 48.56 172 SER D N 1
ATOM 14492 C CA . SER F 6 172 ? 125.132 135.120 164.490 1.00 48.56 172 SER D CA 1
ATOM 14493 C C . SER F 6 172 ? 126.057 135.403 163.314 1.00 48.56 172 SER D C 1
ATOM 14494 O O . SER F 6 172 ? 125.635 135.272 162.164 1.00 48.56 172 SER D O 1
ATOM 14497 N N . ILE F 6 173 ? 127.297 135.830 163.575 1.00 47.17 173 ILE D N 1
ATOM 14498 C CA . ILE F 6 173 ? 128.232 136.104 162.476 1.00 47.17 173 ILE D CA 1
ATOM 14499 C C . ILE F 6 173 ? 128.623 134.857 161.683 1.00 47.17 173 ILE D C 1
ATOM 14500 O O . ILE F 6 173 ? 128.582 134.914 160.440 1.00 47.17 173 ILE D O 1
ATOM 14505 N N . PRO F 6 174 ? 129.009 133.712 162.302 1.00 47.12 174 PRO D N 1
ATOM 14506 C CA . PRO F 6 174 ? 129.218 132.508 161.474 1.00 47.12 174 PRO D CA 1
ATOM 14507 C C . PRO F 6 174 ? 127.966 132.007 160.777 1.00 47.12 174 PRO D C 1
ATOM 14508 O O . PRO F 6 174 ? 128.066 131.529 159.643 1.00 47.12 174 PRO D O 1
ATOM 14512 N N . LEU F 6 175 ? 126.792 132.133 161.405 1.00 46.20 175 LEU D N 1
ATOM 14513 C CA . LEU F 6 175 ? 125.553 131.706 160.759 1.00 46.20 175 LEU D CA 1
ATOM 14514 C C . LEU F 6 175 ? 125.217 132.571 159.552 1.00 46.20 175 LEU D C 1
ATOM 14515 O O . LEU F 6 175 ? 124.819 132.049 158.508 1.00 46.20 175 LEU D O 1
ATOM 14520 N N . VAL F 6 176 ? 125.399 133.888 159.666 1.00 45.09 176 VAL D N 1
ATOM 14521 C CA . VAL F 6 176 ? 125.088 134.795 158.565 1.00 45.09 176 VAL D CA 1
ATOM 14522 C C . VAL F 6 176 ? 126.087 134.622 157.422 1.00 45.09 176 VAL D C 1
ATOM 14523 O O . VAL F 6 176 ? 125.701 134.599 156.244 1.00 45.09 176 VAL D O 1
ATOM 14527 N N . LEU F 6 177 ? 127.374 134.445 157.744 1.00 44.63 177 LEU D N 1
ATOM 14528 C CA . LEU F 6 177 ? 128.363 134.260 156.685 1.00 44.63 177 LEU D CA 1
ATOM 14529 C C . LEU F 6 177 ? 128.216 132.898 156.003 1.00 44.63 177 LEU D C 1
ATOM 14530 O O . LEU F 6 177 ? 128.356 132.793 154.776 1.00 44.63 177 LEU D O 1
ATOM 14535 N N . ALA F 6 178 ? 127.898 131.848 156.772 1.00 44.83 178 ALA D N 1
ATOM 14536 C CA . ALA F 6 178 ? 127.604 130.551 156.174 1.00 44.83 178 ALA D CA 1
ATOM 14537 C C . ALA F 6 178 ? 126.311 130.581 155.370 1.00 44.83 178 ALA D C 1
ATOM 14538 O O . ALA F 6 178 ? 126.191 129.867 154.372 1.00 44.83 178 ALA D O 1
ATOM 14540 N N . LEU F 6 179 ? 125.346 131.409 155.781 1.00 45.56 179 LEU D N 1
ATOM 14541 C CA . LEU F 6 179 ? 124.124 131.601 155.010 1.00 45.56 179 LEU D CA 1
ATOM 14542 C C . LEU F 6 179 ? 124.411 132.281 153.678 1.00 45.56 179 LEU D C 1
ATOM 14543 O O . LEU F 6 179 ? 123.814 131.926 152.658 1.00 45.56 179 LEU D O 1
ATOM 14548 N N . CYS F 6 180 ? 125.307 133.272 153.674 1.00 45.15 180 CYS D N 1
ATOM 14549 C CA . CYS F 6 180 ? 125.692 133.929 152.426 1.00 45.15 180 CYS D CA 1
ATOM 14550 C C . CYS F 6 180 ? 126.425 132.966 151.495 1.00 45.15 180 CYS D C 1
ATOM 14551 O O . CYS F 6 180 ? 126.166 132.945 150.279 1.00 45.15 180 CYS D O 1
ATOM 14554 N N . ALA F 6 181 ? 127.321 132.146 152.059 1.00 44.65 181 ALA D N 1
ATOM 14555 C CA . ALA F 6 181 ? 128.017 131.131 151.273 1.00 44.65 181 ALA D CA 1
ATOM 14556 C C . ALA F 6 181 ? 127.051 130.094 150.707 1.00 44.65 181 ALA D C 1
ATOM 14557 O O . ALA F 6 181 ? 127.161 129.706 149.538 1.00 44.65 181 ALA D O 1
ATOM 14559 N N . CYS F 6 182 ? 126.075 129.661 151.509 1.00 44.94 182 CYS D N 1
ATOM 14560 C CA . CYS F 6 182 ? 125.106 128.682 151.032 1.00 44.94 182 CYS D CA 1
ATOM 14561 C C . CYS F 6 182 ? 124.124 129.290 150.038 1.00 44.94 182 CYS D C 1
ATOM 14562 O O . CYS F 6 182 ? 123.634 128.582 149.157 1.00 44.94 182 CYS D O 1
ATOM 14565 N N . ALA F 6 183 ? 123.836 130.590 150.150 1.00 44.29 183 ALA D N 1
ATOM 14566 C CA . ALA F 6 183 ? 122.987 131.260 149.168 1.00 44.29 183 ALA D CA 1
ATOM 14567 C C . ALA F 6 183 ? 123.670 131.345 147.811 1.00 44.29 183 ALA D C 1
ATOM 14568 O O . ALA F 6 183 ? 123.047 131.088 146.773 1.00 44.29 183 ALA D O 1
ATOM 14570 N N . PHE F 6 184 ? 124.951 131.697 147.845 1.00 43.92 184 PHE D N 1
ATOM 14571 C CA . PHE F 6 184 ? 125.749 131.772 146.606 1.00 43.92 184 PHE D CA 1
ATOM 14572 C C . PHE F 6 184 ? 125.854 130.377 146.014 1.00 43.92 184 PHE D C 1
ATOM 14573 O O . PHE F 6 184 ? 125.718 130.261 144.806 1.00 43.92 184 PHE D O 1
ATOM 14581 N N . ALA F 6 185 ? 126.095 129.371 146.845 1.00 43.36 185 ALA D N 1
ATOM 14582 C CA . ALA F 6 185 ? 126.152 127.988 146.391 1.00 43.36 185 ALA D CA 1
ATOM 14583 C C . ALA F 6 185 ? 124.819 127.527 145.811 1.00 43.36 185 ALA D C 1
ATOM 14584 O O . ALA F 6 185 ? 124.794 126.746 144.853 1.00 43.36 185 ALA D O 1
ATOM 14586 N N . THR F 6 186 ? 123.707 127.986 146.389 1.00 42.10 186 THR D N 1
ATOM 14587 C CA . THR F 6 186 ? 122.385 127.677 145.856 1.00 42.10 186 THR D CA 1
ATOM 14588 C C . THR F 6 186 ? 122.197 128.298 144.479 1.00 42.10 186 THR D C 1
ATOM 14589 O O . THR F 6 186 ? 121.651 127.661 143.566 1.00 42.10 186 THR D O 1
ATOM 14593 N N . PHE F 6 187 ? 122.695 129.525 144.304 1.00 42.58 187 PHE D N 1
ATOM 14594 C CA . PHE F 6 187 ? 122.620 130.195 143.008 1.00 42.58 187 PHE D CA 1
ATOM 14595 C C . PHE F 6 187 ? 123.457 129.475 141.951 1.00 42.58 187 PHE D C 1
ATOM 14596 O O . PHE F 6 187 ? 123.046 129.386 140.789 1.00 42.58 187 PHE D O 1
ATOM 14604 N N . ILE F 6 188 ? 124.631 128.955 142.326 1.00 41.90 188 ILE D N 1
ATOM 14605 C CA . ILE F 6 188 ? 125.442 128.229 141.345 1.00 41.90 188 ILE D CA 1
ATOM 14606 C C . ILE F 6 188 ? 124.856 126.846 141.038 1.00 41.90 188 ILE D C 1
ATOM 14607 O O . ILE F 6 188 ? 124.699 126.490 139.863 1.00 41.90 188 ILE D O 1
ATOM 14612 N N . GLU F 6 189 ? 124.507 126.053 142.072 1.00 43.27 189 GLU D N 1
ATOM 14613 C CA . GLU F 6 189 ? 123.842 124.754 141.879 1.00 43.27 189 GLU D CA 1
ATOM 14614 C C . GLU F 6 189 ? 122.512 124.823 141.150 1.00 43.27 189 GLU D C 1
ATOM 14615 O O . GLU F 6 189 ? 122.094 123.815 140.570 1.00 43.27 189 GLU D O 1
ATOM 14621 N N . MET F 6 190 ? 121.830 125.950 141.119 1.00 40.62 190 MET D N 1
ATOM 14622 C CA . MET F 6 190 ? 120.565 125.984 140.355 1.00 40.62 190 MET D CA 1
ATOM 14623 C C . MET F 6 190 ? 120.873 126.226 138.879 1.00 40.62 190 MET D C 1
ATOM 14624 O O . MET F 6 190 ? 119.933 126.296 138.100 1.00 40.62 190 MET D O 1
ATOM 14629 N N . GLY F 6 191 ? 122.147 126.299 138.506 1.00 41.56 191 GLY D N 1
ATOM 14630 C CA . GLY F 6 191 ? 122.552 126.550 137.115 1.00 41.56 191 GLY D CA 1
ATOM 14631 C C . GLY F 6 191 ? 122.003 127.843 136.589 1.00 41.56 191 GLY D C 1
ATOM 14632 O O . GLY F 6 191 ? 121.609 127.864 135.429 1.00 41.56 191 GLY D O 1
ATOM 14633 N N . LYS F 6 192 ? 122.016 128.891 137.400 1.00 41.58 192 LYS D N 1
ATOM 14634 C CA . LYS F 6 192 ? 121.371 130.159 136.999 1.00 41.58 192 LYS D CA 1
ATOM 14635 C C . LYS F 6 192 ? 122.452 131.104 136.483 1.00 41.58 192 LYS D C 1
ATOM 14636 O O . LYS F 6 192 ? 123.544 131.092 137.040 1.00 41.58 192 LYS D O 1
ATOM 14642 N N . LEU F 6 193 ? 122.137 131.885 135.460 1.00 40.23 193 LEU D N 1
ATOM 14643 C CA . LEU F 6 193 ? 123.111 132.788 134.869 1.00 40.23 193 LEU D CA 1
ATOM 14644 C C . LEU F 6 193 ? 123.596 133.778 135.929 1.00 40.23 193 LEU D C 1
ATOM 14645 O O . LEU F 6 193 ? 122.789 134.299 136.703 1.00 40.23 193 LEU D O 1
ATOM 14650 N N . PRO F 6 194 ? 124.899 134.072 136.147 1.00 40.05 194 PRO D N 1
ATOM 14651 C CA . PRO F 6 194 ? 125.965 133.946 135.157 1.00 40.05 194 PRO D CA 1
ATOM 14652 C C . PRO F 6 194 ? 126.714 132.609 135.200 1.00 40.05 194 PRO D C 1
ATOM 14653 O O . PRO F 6 194 ? 127.744 132.537 134.611 1.00 40.05 194 PRO D O 1
ATOM 14657 N N . PHE F 6 195 ? 126.146 131.580 135.816 1.00 40.51 195 PHE D N 1
ATOM 14658 C CA . PHE F 6 195 ? 126.837 130.289 136.055 1.00 40.51 195 PHE D CA 1
ATOM 14659 C C . PHE F 6 195 ? 126.085 129.179 135.334 1.00 40.51 195 PHE D C 1
ATOM 14660 O O . PHE F 6 195 ? 126.063 128.060 135.837 1.00 40.51 195 PHE D O 1
ATOM 14668 N N . ASP F 6 196 ? 125.459 129.494 134.202 1.00 41.80 196 ASP D N 1
ATOM 14669 C CA . ASP F 6 196 ? 124.754 128.488 133.371 1.00 41.80 196 ASP D CA 1
ATOM 14670 C C . ASP F 6 196 ? 125.770 128.036 132.338 1.00 41.80 196 ASP D C 1
ATOM 14671 O O . ASP F 6 196 ? 125.440 128.032 131.155 1.00 41.80 196 ASP D O 1
ATOM 14676 N N . LEU F 6 197 ? 126.948 127.628 132.785 1.00 41.35 197 LEU D N 1
ATOM 14677 C CA . LEU F 6 197 ? 128.052 127.352 131.840 1.00 41.35 197 LEU D CA 1
ATOM 14678 C C . LEU F 6 197 ? 127.911 126.027 131.082 1.00 41.35 197 LEU D C 1
ATOM 14679 O O . LEU F 6 197 ? 128.547 125.896 130.057 1.00 41.35 197 LEU D O 1
ATOM 14684 N N . ALA F 6 198 ? 127.044 125.129 131.533 1.00 40.74 198 ALA D N 1
ATOM 14685 C CA . ALA F 6 198 ? 126.801 123.837 130.851 1.00 40.74 198 ALA D CA 1
ATOM 14686 C C . ALA F 6 198 ? 125.652 123.901 129.844 1.00 40.74 198 ALA D C 1
ATOM 14687 O O . ALA F 6 198 ? 125.858 123.513 128.699 1.00 40.74 198 ALA D O 1
ATOM 14689 N N . GLU F 6 199 ? 124.468 124.287 130.298 1.00 43.09 199 GLU D N 1
ATOM 14690 C CA . GLU F 6 199 ? 123.355 124.443 129.347 1.00 43.09 199 GLU D CA 1
ATOM 14691 C C . GLU F 6 199 ? 123.398 125.869 128.830 1.00 43.09 199 GLU D C 1
ATOM 14692 O O . GLU F 6 199 ? 122.479 126.636 129.155 1.00 43.09 199 GLU D O 1
ATOM 14698 N N . ALA F 6 200 ? 124.454 126.241 128.114 1.00 41.49 200 ALA D N 1
ATOM 14699 C CA . ALA F 6 200 ? 124.614 127.646 127.682 1.00 41.49 200 ALA D CA 1
ATOM 14700 C C . ALA F 6 200 ? 124.178 127.704 126.231 1.00 41.49 200 ALA D C 1
ATOM 14701 O O . ALA F 6 200 ? 125.042 127.532 125.371 1.00 41.49 200 ALA D O 1
ATOM 14703 N N . GLU F 6 201 ? 122.883 127.938 126.006 1.00 42.96 201 GLU D N 1
ATOM 14704 C CA . GLU F 6 201 ? 122.411 128.134 124.629 1.00 42.96 201 GLU D CA 1
ATOM 14705 C C . GLU F 6 201 ? 123.161 129.369 124.216 1.00 42.96 201 GLU D C 1
ATOM 14706 O O . GLU F 6 201 ? 123.582 130.083 125.122 1.00 42.96 201 GLU D O 1
ATOM 14712 N N . GLN F 6 202 ? 123.305 129.655 122.938 1.00 40.82 202 GLN D N 1
ATOM 14713 C CA . GLN F 6 202 ? 124.125 130.809 122.491 1.00 40.82 202 GLN D CA 1
ATOM 14714 C C . GLN F 6 202 ? 125.583 130.378 122.552 1.00 40.82 202 GLN D C 1
ATOM 14715 O O . GLN F 6 202 ? 126.432 131.157 122.130 1.00 40.82 202 GLN D O 1
ATOM 14721 N N . GLU F 6 203 ? 125.857 129.185 123.059 1.00 41.65 203 GLU D N 1
ATOM 14722 C CA . GLU F 6 203 ? 127.243 128.635 123.022 1.00 41.65 203 GLU D CA 1
ATOM 14723 C C . GLU F 6 203 ? 127.164 127.146 122.681 1.00 41.65 203 GLU D C 1
ATOM 14724 O O . GLU F 6 203 ? 127.638 126.756 121.629 1.00 41.65 203 GLU D O 1
ATOM 14730 N N . LEU F 6 204 ? 126.569 126.351 123.570 1.00 38.99 204 LEU D N 1
ATOM 14731 C CA . LEU F 6 204 ? 126.567 124.879 123.421 1.00 38.99 204 LEU D CA 1
ATOM 14732 C C . LEU F 6 204 ? 125.199 124.350 123.021 1.00 38.99 204 LEU D C 1
ATOM 14733 O O . LEU F 6 204 ? 125.037 123.148 123.083 1.00 38.99 204 LEU D O 1
ATOM 14738 N N . GLN F 6 205 ? 124.292 125.203 122.578 1.00 38.84 205 GLN D N 1
ATOM 14739 C CA . GLN F 6 205 ? 122.910 124.811 122.268 1.00 38.84 205 GLN D CA 1
ATOM 14740 C C . GLN F 6 205 ? 122.255 124.108 123.460 1.00 38.84 205 GLN D C 1
ATOM 14741 O O . GLN F 6 205 ? 121.746 122.991 123.359 1.00 38.84 205 GLN D O 1
ATOM 14747 N N . GLU F 6 206 ? 122.278 124.816 124.597 1.00 40.03 206 GLU D N 1
ATOM 14748 C CA . GLU F 6 206 ? 122.089 124.331 125.970 1.00 40.03 206 GLU D CA 1
ATOM 14749 C C . GLU F 6 206 ? 122.695 122.955 126.253 1.00 40.03 206 GLU D C 1
ATOM 14750 O O . GLU F 6 206 ? 122.079 122.128 126.934 1.00 40.03 206 GLU D O 1
ATOM 14756 N N . GLY F 6 207 ? 123.916 122.722 125.765 1.00 38.19 207 GLY D N 1
ATOM 14757 C CA . GLY F 6 207 ? 124.771 121.649 126.223 1.00 38.19 207 GLY D CA 1
ATOM 14758 C C . GLY F 6 207 ? 124.266 120.238 125.995 1.00 38.19 207 GLY D C 1
ATOM 14759 O O . GLY F 6 207 ? 123.946 119.838 124.872 1.00 38.19 207 GLY D O 1
ATOM 14760 N N . PRO F 6 208 ? 124.209 119.445 127.074 1.00 38.18 208 PRO D N 1
ATOM 14761 C CA . PRO F 6 208 ? 123.714 118.063 126.954 1.00 38.18 208 PRO D CA 1
ATOM 14762 C C . PRO F 6 208 ? 122.243 117.945 126.604 1.00 38.18 208 PRO D C 1
ATOM 14763 O O . PRO F 6 208 ? 121.810 116.862 126.193 1.00 38.18 208 PRO D O 1
ATOM 14767 N N . LEU F 6 209 ? 121.469 119.016 126.738 1.00 37.93 209 LEU D N 1
ATOM 14768 C CA . LEU F 6 209 ? 120.054 119.020 126.399 1.00 37.93 209 LEU D CA 1
ATOM 14769 C C . LEU F 6 209 ? 119.887 119.046 124.885 1.00 37.93 209 LEU D C 1
ATOM 14770 O O . LEU F 6 209 ? 118.763 118.875 124.405 1.00 37.93 209 LEU D O 1
ATOM 14775 N N . SER F 6 210 ? 120.935 119.329 124.126 1.00 36.77 210 SER D N 1
ATOM 14776 C CA . SER F 6 210 ? 120.784 119.470 122.660 1.00 36.77 210 SER D CA 1
ATOM 14777 C C . SER F 6 210 ? 120.379 118.121 122.053 1.00 36.77 210 SER D C 1
ATOM 14778 O O . SER F 6 210 ? 119.515 118.138 121.183 1.00 36.77 210 SER D O 1
ATOM 14781 N N . GLU F 6 211 ? 120.901 117.007 122.551 1.00 35.60 211 GLU D N 1
ATOM 14782 C CA . GLU F 6 211 ? 120.656 115.707 121.889 1.00 35.60 211 GLU D CA 1
ATOM 14783 C C . GLU F 6 211 ? 119.313 115.136 122.306 1.00 35.60 211 GLU D C 1
ATOM 14784 O O . GLU F 6 211 ? 118.760 114.351 121.549 1.00 35.60 211 GLU D O 1
ATOM 14790 N N . TYR F 6 212 ? 118.823 115.548 123.463 1.00 34.69 212 TYR D N 1
ATOM 14791 C CA . TYR F 6 212 ? 117.540 115.069 123.945 1.00 34.69 212 TYR D CA 1
ATOM 14792 C C . TYR F 6 212 ? 116.355 115.593 123.155 1.00 34.69 212 TYR D C 1
ATOM 14793 O O . TYR F 6 212 ? 116.333 116.748 122.727 1.00 34.69 212 TYR D O 1
ATOM 14802 N N . SER F 6 213 ? 115.372 114.727 122.954 1.00 34.34 213 SER D N 1
ATOM 14803 C CA . SER F 6 213 ? 114.194 115.074 122.183 1.00 34.34 213 SER D CA 1
ATOM 14804 C C . SER F 6 213 ? 112.986 114.379 122.778 1.00 34.34 213 SER D C 1
ATOM 14805 O O . SER F 6 213 ? 113.114 113.337 123.425 1.00 34.34 213 SER D O 1
ATOM 14808 N N . GLY F 6 214 ? 111.819 114.977 122.554 1.00 34.27 214 GLY D N 1
ATOM 14809 C CA . GLY F 6 214 ? 110.562 114.316 122.860 1.00 34.27 214 GLY D CA 1
ATOM 14810 C C . GLY F 6 214 ? 110.359 114.093 124.344 1.00 34.27 214 GLY D C 1
ATOM 14811 O O . GLY F 6 214 ? 110.507 115.008 125.163 1.00 34.27 214 GLY D O 1
ATOM 14812 N N . SER F 6 215 ? 109.998 112.853 124.688 1.00 35.28 215 SER D N 1
ATOM 14813 C CA . SER F 6 215 ? 109.710 112.507 126.076 1.00 35.28 215 SER D CA 1
ATOM 14814 C C . SER F 6 215 ? 110.966 112.557 126.934 1.00 35.28 215 SER D C 1
ATOM 14815 O O . SER F 6 215 ? 110.900 112.938 128.108 1.00 35.28 215 SER D O 1
ATOM 14818 N N . GLY F 6 216 ? 112.116 112.190 126.363 1.00 34.35 216 GLY D N 1
ATOM 14819 C CA . GLY F 6 216 ? 113.371 112.319 127.088 1.00 34.35 216 GLY D CA 1
ATOM 14820 C C . GLY F 6 216 ? 113.721 113.761 127.400 1.00 34.35 216 GLY D C 1
ATOM 14821 O O . GLY F 6 216 ? 114.154 114.076 128.509 1.00 34.35 216 GLY D O 1
ATOM 14822 N N . PHE F 6 217 ? 113.495 114.661 126.439 1.00 34.58 217 PHE D N 1
ATOM 14823 C CA . PHE F 6 217 ? 113.708 116.087 126.671 1.00 34.58 217 PHE D CA 1
ATOM 14824 C C . PHE F 6 217 ? 112.709 116.643 127.680 1.00 34.58 217 PHE D C 1
ATOM 14825 O O . PHE F 6 217 ? 113.053 117.521 128.478 1.00 34.58 217 PHE D O 1
ATOM 14833 N N . GLY F 6 218 ? 111.471 116.140 127.659 1.00 34.79 218 GLY D N 1
ATOM 14834 C CA . GLY F 6 218 ? 110.484 116.578 128.635 1.00 34.79 218 GLY D CA 1
ATOM 14835 C C . GLY F 6 218 ? 110.833 116.169 130.054 1.00 34.79 218 GLY D C 1
ATOM 14836 O O . GLY F 6 218 ? 110.744 116.980 130.980 1.00 34.79 218 GLY D O 1
ATOM 14837 N N . VAL F 6 219 ? 111.266 114.918 130.238 1.00 35.71 219 VAL D N 1
ATOM 14838 C CA . VAL F 6 219 ? 111.698 114.462 131.558 1.00 35.71 219 VAL D CA 1
ATOM 14839 C C . VAL F 6 219 ? 113.006 115.148 131.969 1.00 35.71 219 VAL D C 1
ATOM 14840 O O . VAL F 6 219 ? 113.226 115.409 133.158 1.00 35.71 219 VAL D O 1
ATOM 14844 N N . MET F 6 220 ? 113.860 115.516 131.005 1.00 36.55 220 MET D N 1
ATOM 14845 C CA . MET F 6 220 ? 115.067 116.279 131.328 1.00 36.55 220 MET D CA 1
ATOM 14846 C C . MET F 6 220 ? 114.745 117.685 131.824 1.00 36.55 220 MET D C 1
ATOM 14847 O O . MET F 6 220 ? 115.334 118.150 132.807 1.00 36.55 220 MET D O 1
ATOM 14852 N N . LYS F 6 221 ? 113.815 118.373 131.157 1.00 37.10 221 LYS D N 1
ATOM 14853 C CA . LYS F 6 221 ? 113.353 119.728 131.556 1.00 37.10 221 LYS D CA 1
ATOM 14854 C C . LYS F 6 221 ? 112.673 119.650 132.905 1.00 37.10 221 LYS D C 1
ATOM 14855 O O . LYS F 6 221 ? 112.777 120.606 133.656 1.00 37.10 221 LYS D O 1
ATOM 14861 N N . TRP F 6 222 ? 111.936 118.570 133.162 1.00 39.60 222 TRP D N 1
ATOM 14862 C CA . TRP F 6 222 ? 111.270 118.361 134.474 1.00 39.60 222 TRP D CA 1
ATOM 14863 C C . TRP F 6 222 ? 112.318 118.111 135.555 1.00 39.60 222 TRP D C 1
ATOM 14864 O O . TRP F 6 222 ? 112.125 118.630 136.631 1.00 39.60 222 TRP D O 1
ATOM 14875 N N . GLY F 6 223 ? 113.395 117.381 135.258 1.00 37.62 223 GLY D N 1
ATOM 14876 C CA . GLY F 6 223 ? 114.442 117.151 136.234 1.00 37.62 223 GLY D CA 1
ATOM 14877 C C . GLY F 6 223 ? 115.258 118.393 136.504 1.00 37.62 223 GLY D C 1
ATOM 14878 O O . GLY F 6 223 ? 115.707 118.601 137.631 1.00 37.62 223 GLY D O 1
ATOM 14879 N N . ILE F 6 224 ? 115.462 119.229 135.483 1.00 37.54 224 ILE D N 1
ATOM 14880 C CA . ILE F 6 224 ? 116.141 120.509 135.679 1.00 37.54 224 ILE D CA 1
ATOM 14881 C C . ILE F 6 224 ? 115.323 121.408 136.600 1.00 37.54 224 ILE D C 1
ATOM 14882 O O . ILE F 6 224 ? 115.859 121.995 137.553 1.00 37.54 224 ILE D O 1
ATOM 14887 N N . SER F 6 225 ? 114.009 121.500 136.353 1.00 37.45 225 SER D N 1
ATOM 14888 C CA . SER F 6 225 ? 113.139 122.304 137.213 1.00 37.45 225 SER D CA 1
ATOM 14889 C C . SER F 6 225 ? 113.064 121.778 138.644 1.00 37.45 225 SER D C 1
ATOM 14890 O O . SER F 6 225 ? 113.091 122.562 139.604 1.00 37.45 225 SER D O 1
ATOM 14893 N N . LEU F 6 226 ? 113.007 120.453 138.807 1.00 37.20 226 LEU D N 1
ATOM 14894 C CA . LEU F 6 226 ? 112.963 119.866 140.143 1.00 37.20 226 LEU D CA 1
ATOM 14895 C C . LEU F 6 226 ? 114.296 120.014 140.870 1.00 37.20 226 LEU D C 1
ATOM 14896 O O . LEU F 6 226 ? 114.320 120.179 142.094 1.00 37.20 226 LEU D O 1
ATOM 14901 N N . LYS F 6 227 ? 115.410 119.975 140.132 1.00 37.27 227 LYS D N 1
ATOM 14902 C CA . LYS F 6 227 ? 116.725 120.195 140.725 1.00 37.27 227 LYS D CA 1
ATOM 14903 C C . LYS F 6 227 ? 116.849 121.629 141.224 1.00 37.27 227 LYS D C 1
ATOM 14904 O O . LYS F 6 227 ? 117.364 121.863 142.326 1.00 37.27 227 LYS D O 1
ATOM 14910 N N . GLN F 6 228 ? 116.377 122.593 140.426 1.00 38.00 228 GLN D N 1
ATOM 14911 C CA . GLN F 6 228 ? 116.379 123.990 140.853 1.00 38.00 228 GLN D CA 1
ATOM 14912 C C . GLN F 6 228 ? 115.496 124.192 142.076 1.00 38.00 228 GLN D C 1
ATOM 14913 O O . GLN F 6 228 ? 115.877 124.907 143.016 1.00 38.00 228 GLN D O 1
ATOM 14919 N N . LEU F 6 229 ? 114.332 123.530 142.093 1.00 37.55 229 LEU D N 1
ATOM 14920 C CA . LEU F 6 229 ? 113.436 123.614 143.242 1.00 37.55 229 LEU D CA 1
ATOM 14921 C C . LEU F 6 229 ? 114.066 123.015 144.495 1.00 37.55 229 LEU D C 1
ATOM 14922 O O . LEU F 6 229 ? 113.959 123.601 145.573 1.00 37.55 229 LEU D O 1
ATOM 14927 N N . VAL F 6 230 ? 114.735 121.865 144.385 1.00 37.40 230 VAL D N 1
ATOM 14928 C CA . VAL F 6 230 ? 115.255 121.259 145.610 1.00 37.40 230 VAL D CA 1
ATOM 14929 C C . VAL F 6 230 ? 116.515 121.973 146.102 1.00 37.40 230 VAL D C 1
ATOM 14930 O O . VAL F 6 230 ? 116.762 122.011 147.311 1.00 37.40 230 VAL D O 1
ATOM 14934 N N . VAL F 6 231 ? 117.298 122.591 145.210 1.00 38.61 231 VAL D N 1
ATOM 14935 C CA . VAL F 6 231 ? 118.437 123.389 145.665 1.00 38.61 231 VAL D CA 1
ATOM 14936 C C . VAL F 6 231 ? 117.955 124.657 146.372 1.00 38.61 231 VAL D C 1
ATOM 14937 O O . VAL F 6 231 ? 118.412 124.988 147.482 1.00 38.61 231 VAL D O 1
ATOM 14941 N N . LEU F 6 232 ? 116.987 125.360 145.763 1.00 38.80 232 LEU D N 1
ATOM 14942 C CA . LEU F 6 232 ? 116.403 126.531 146.411 1.00 38.80 232 LEU D CA 1
ATOM 14943 C C . LEU F 6 232 ? 115.659 126.157 147.687 1.00 38.80 232 LEU D C 1
ATOM 14944 O O . LEU F 6 232 ? 115.654 126.932 148.646 1.00 38.80 232 LEU D O 1
ATOM 14949 N N . GLN F 6 233 ? 115.062 124.966 147.729 1.00 40.41 233 GLN D N 1
ATOM 14950 C CA . GLN F 6 233 ? 114.359 124.517 148.921 1.00 40.41 233 GLN D CA 1
ATOM 14951 C C . GLN F 6 233 ? 115.397 124.168 149.976 1.00 40.41 233 GLN D C 1
ATOM 14952 O O . GLN F 6 233 ? 115.183 124.437 151.161 1.00 40.41 233 GLN D O 1
ATOM 14958 N N . MET F 6 234 ? 116.533 123.610 149.581 1.00 41.79 234 MET D N 1
ATOM 14959 C CA . MET F 6 234 ? 117.576 123.373 150.608 1.00 41.79 234 MET D CA 1
ATOM 14960 C C . MET F 6 234 ? 117.992 124.715 151.197 1.00 41.79 234 MET D C 1
ATOM 14961 O O . MET F 6 234 ? 118.105 124.810 152.409 1.00 41.79 234 MET D O 1
ATOM 14966 N N . PHE F 6 235 ? 118.182 125.734 150.372 1.00 42.73 235 PHE D N 1
ATOM 14967 C CA . PHE F 6 235 ? 118.462 127.016 151.015 1.00 42.73 235 PHE D CA 1
ATOM 14968 C C . PHE F 6 235 ? 117.347 127.573 151.901 1.00 42.73 235 PHE D C 1
ATOM 14969 O O . PHE F 6 235 ? 117.555 127.833 153.093 1.00 42.73 235 PHE D O 1
ATOM 14977 N N . VAL F 6 236 ? 116.152 127.769 151.333 1.00 41.84 236 VAL D N 1
ATOM 14978 C CA . VAL F 6 236 ? 115.115 128.561 151.996 1.00 41.84 236 VAL D CA 1
ATOM 14979 C C . VAL F 6 236 ? 114.325 127.801 153.049 1.00 41.84 236 VAL D C 1
ATOM 14980 O O . VAL F 6 236 ? 113.540 128.423 153.772 1.00 41.84 236 VAL D O 1
ATOM 14984 N N . GLY F 6 237 ? 114.492 126.487 153.166 1.00 42.20 237 GLY D N 1
ATOM 14985 C CA . GLY F 6 237 ? 113.760 125.757 154.175 1.00 42.20 237 GLY D CA 1
ATOM 14986 C C . GLY F 6 237 ? 114.636 125.442 155.362 1.00 42.20 237 GLY D C 1
ATOM 14987 O O . GLY F 6 237 ? 114.158 124.970 156.395 1.00 42.20 237 GLY D O 1
ATOM 14988 N N . VAL F 6 238 ? 115.928 125.704 155.216 1.00 42.34 238 VAL D N 1
ATOM 14989 C CA . VAL F 6 238 ? 116.895 125.520 156.286 1.00 42.34 238 VAL D CA 1
ATOM 14990 C C . VAL F 6 238 ? 117.326 126.853 156.874 1.00 42.34 238 VAL D C 1
ATOM 14991 O O . VAL F 6 238 ? 117.338 127.029 158.091 1.00 42.34 238 VAL D O 1
ATOM 14995 N N . PHE F 6 239 ? 117.664 127.815 156.020 1.00 43.68 239 PHE D N 1
ATOM 14996 C CA . PHE F 6 239 ? 118.169 129.091 156.496 1.00 43.68 239 PHE D CA 1
ATOM 14997 C C . PHE F 6 239 ? 117.078 130.134 156.694 1.00 43.68 239 PHE D C 1
ATOM 14998 O O . PHE F 6 239 ? 117.337 131.162 157.329 1.00 43.68 239 PHE D O 1
ATOM 15006 N N . ILE F 6 240 ? 115.874 129.906 156.171 1.00 44.05 240 ILE D N 1
ATOM 15007 C CA . ILE F 6 240 ? 114.703 130.714 156.517 1.00 44.05 240 ILE D CA 1
ATOM 15008 C C . ILE F 6 240 ? 113.597 129.771 156.985 1.00 44.05 240 ILE D C 1
ATOM 15009 O O . ILE F 6 240 ? 112.622 129.554 156.252 1.00 44.05 240 ILE D O 1
ATOM 15014 N N . PRO F 6 241 ? 113.692 129.184 158.179 1.00 44.70 241 PRO D N 1
ATOM 15015 C CA . PRO F 6 241 ? 112.732 128.141 158.582 1.00 44.70 241 PRO D CA 1
ATOM 15016 C C . PRO F 6 241 ? 111.565 128.613 159.444 1.00 44.70 241 PRO D C 1
ATOM 15017 O O . PRO F 6 241 ? 110.801 127.759 159.904 1.00 44.70 241 PRO D O 1
ATOM 15021 N N . TRP F 6 242 ? 111.398 129.916 159.664 1.00 46.80 242 TRP D N 1
ATOM 15022 C CA . TRP F 6 242 ? 110.493 130.391 160.702 1.00 46.80 242 TRP D CA 1
ATOM 15023 C C . TRP F 6 242 ? 109.023 130.309 160.318 1.00 46.80 242 TRP D C 1
ATOM 15024 O O . TRP F 6 242 ? 108.165 130.510 161.184 1.00 46.80 242 TRP D O 1
ATOM 15035 N N . GLY F 6 243 ? 108.706 130.020 159.061 1.00 46.37 243 GLY D N 1
ATOM 15036 C CA . GLY F 6 243 ? 107.340 129.702 158.707 1.00 46.37 243 GLY D CA 1
ATOM 15037 C C . GLY F 6 243 ? 106.957 128.258 158.896 1.00 46.37 243 GLY D C 1
ATOM 15038 O O . GLY F 6 243 ? 105.777 127.915 158.785 1.00 46.37 243 GLY D O 1
ATOM 15039 N N . GLN F 6 244 ? 107.931 127.398 159.180 1.00 46.20 244 GLN D N 1
ATOM 15040 C CA . GLN F 6 244 ? 107.671 125.987 159.400 1.00 46.20 244 GLN D CA 1
ATOM 15041 C C . GLN F 6 244 ? 107.201 125.755 160.832 1.00 46.20 244 GLN D C 1
ATOM 15042 O O . GLN F 6 244 ? 107.111 126.674 161.650 1.00 46.20 244 GLN D O 1
ATOM 15048 N N . MET F 6 245 ? 106.896 124.501 161.135 1.00 51.77 245 MET D N 1
ATOM 15049 C CA . MET F 6 245 ? 106.328 124.113 162.415 1.00 51.77 245 MET D CA 1
ATOM 15050 C C . MET F 6 245 ? 107.136 122.968 163.013 1.00 51.77 245 MET D C 1
ATOM 15051 O O . MET F 6 245 ? 107.587 122.070 162.297 1.00 51.77 245 MET D O 1
ATOM 15056 N N . GLU F 6 246 ? 107.363 123.042 164.328 1.00 54.84 246 GLU D N 1
ATOM 15057 C CA . GLU F 6 246 ? 108.232 122.075 164.994 1.00 54.84 246 GLU D CA 1
ATOM 15058 C C . GLU F 6 246 ? 107.575 120.703 165.086 1.00 54.84 246 GLU D C 1
ATOM 15059 O O . GLU F 6 246 ? 108.235 119.677 164.882 1.00 54.84 246 GLU D O 1
ATOM 15065 N N . THR F 6 247 ? 106.284 120.664 165.396 1.00 55.71 247 THR D N 1
ATOM 15066 C CA . THR F 6 247 ? 105.520 119.429 165.467 1.00 55.71 247 THR D CA 1
ATOM 15067 C C . THR F 6 247 ? 104.423 119.469 164.415 1.00 55.71 247 THR D C 1
ATOM 15068 O O . THR F 6 247 ? 103.807 120.516 164.191 1.00 55.71 247 THR D O 1
ATOM 15072 N N . PHE F 6 248 ? 104.190 118.333 163.760 1.00 56.22 248 PHE D N 1
ATOM 15073 C CA . PHE F 6 248 ? 103.194 118.273 162.698 1.00 56.22 248 PHE D CA 1
ATOM 15074 C C . PHE F 6 248 ? 101.792 118.316 163.293 1.00 56.22 248 PHE D C 1
ATOM 15075 O O . PHE F 6 248 ? 101.441 117.497 164.149 1.00 56.22 248 PHE D O 1
ATOM 15083 N N . THR F 6 249 ? 100.999 119.276 162.830 1.00 57.99 249 THR D N 1
ATOM 15084 C CA . THR F 6 249 ? 99.577 119.356 163.117 1.00 57.99 249 THR D CA 1
ATOM 15085 C C . THR F 6 249 ? 98.837 119.606 161.812 1.00 57.99 249 THR D C 1
ATOM 15086 O O . THR F 6 249 ? 99.378 120.209 160.881 1.00 57.99 249 THR D O 1
ATOM 15090 N N . ALA F 6 250 ? 97.593 119.130 161.746 1.00 59.29 250 ALA D N 1
ATOM 15091 C CA . ALA F 6 250 ? 96.798 119.336 160.541 1.00 59.29 250 ALA D CA 1
ATOM 15092 C C . ALA F 6 250 ? 96.304 120.772 160.429 1.00 59.29 250 ALA D C 1
ATOM 15093 O O . ALA F 6 250 ? 96.089 121.265 159.316 1.00 59.29 250 ALA D O 1
ATOM 15095 N N . GLY F 6 251 ? 96.105 121.448 161.564 1.00 57.98 251 GLY D N 1
ATOM 15096 C CA . GLY F 6 251 ? 95.648 122.829 161.528 1.00 57.98 251 GLY D CA 1
ATOM 15097 C C . GLY F 6 251 ? 96.693 123.792 160.997 1.00 57.98 251 GLY D C 1
ATOM 15098 O O . GLY F 6 251 ? 96.374 124.709 160.235 1.00 57.98 251 GLY D O 1
ATOM 15099 N N . GLY F 6 252 ? 97.949 123.602 161.387 1.00 56.45 252 GLY D N 1
ATOM 15100 C CA . GLY F 6 252 ? 99.033 124.468 160.980 1.00 56.45 252 GLY D CA 1
ATOM 15101 C C . GLY F 6 252 ? 99.692 124.110 159.668 1.00 56.45 252 GLY D C 1
ATOM 15102 O O . GLY F 6 252 ? 100.706 124.720 159.314 1.00 56.45 252 GLY D O 1
ATOM 15103 N N . LEU F 6 253 ? 99.151 123.133 158.935 1.00 54.94 253 LEU D N 1
ATOM 15104 C CA . LEU F 6 253 ? 99.760 122.722 157.674 1.00 54.94 253 LEU D CA 1
ATOM 15105 C C . LEU F 6 253 ? 99.535 123.759 156.580 1.00 54.94 253 LEU D C 1
ATOM 15106 O O . LEU F 6 253 ? 100.417 123.978 155.741 1.00 54.94 253 LEU D O 1
ATOM 15111 N N . LEU F 6 254 ? 98.363 124.406 156.578 1.00 54.06 254 LEU D N 1
ATOM 15112 C CA . LEU F 6 254 ? 98.003 125.338 155.510 1.00 54.06 254 LEU D CA 1
ATOM 15113 C C . LEU F 6 254 ? 98.888 126.580 155.517 1.00 54.06 254 LEU D C 1
ATOM 15114 O O . LEU F 6 254 ? 99.349 127.026 154.457 1.00 54.06 254 LEU D O 1
ATOM 15119 N N . LEU F 6 255 ? 99.153 127.136 156.703 1.00 51.22 255 LEU D N 1
ATOM 15120 C CA . LEU F 6 255 ? 100.029 128.298 156.808 1.00 51.22 255 LEU D CA 1
ATOM 15121 C C . LEU F 6 255 ? 101.463 127.946 156.432 1.00 51.22 255 LEU D C 1
ATOM 15122 O O . LEU F 6 255 ? 102.162 128.754 155.810 1.00 51.22 255 LEU D O 1
ATOM 15127 N N . ALA F 6 256 ? 101.910 126.738 156.787 1.00 49.82 256 ALA D N 1
ATOM 15128 C CA . ALA F 6 256 ? 103.251 126.294 156.419 1.00 49.82 256 ALA D CA 1
ATOM 15129 C C . ALA F 6 256 ? 103.480 126.139 154.917 1.00 49.82 256 ALA D C 1
ATOM 15130 O O . ALA F 6 256 ? 104.523 126.563 154.404 1.00 49.82 256 ALA D O 1
ATOM 15132 N N . LEU F 6 257 ? 102.509 125.556 154.199 1.00 50.00 257 LEU D N 1
ATOM 15133 C CA . LEU F 6 257 ? 102.583 125.494 152.736 1.00 50.00 257 LEU D CA 1
ATOM 15134 C C . LEU F 6 257 ? 102.473 126.866 152.069 1.00 50.00 257 LEU D C 1
ATOM 15135 O O . LEU F 6 257 ? 103.124 127.125 151.049 1.00 50.00 257 LEU D O 1
ATOM 15140 N N . VAL F 6 258 ? 101.673 127.761 152.662 1.00 49.10 258 VAL D N 1
ATOM 15141 C CA . VAL F 6 258 ? 101.507 129.109 152.116 1.00 49.10 258 VAL D CA 1
ATOM 15142 C C . VAL F 6 258 ? 102.851 129.819 152.240 1.00 49.10 258 VAL D C 1
ATOM 15143 O O . VAL F 6 258 ? 103.345 130.404 151.269 1.00 49.10 258 VAL D O 1
ATOM 15147 N N . ILE F 6 259 ? 103.481 129.742 153.417 1.00 46.96 259 ILE D N 1
ATOM 15148 C CA . ILE F 6 259 ? 104.756 130.424 153.632 1.00 46.96 259 ILE D CA 1
ATOM 15149 C C . ILE F 6 259 ? 105.871 129.769 152.816 1.00 46.96 259 ILE D C 1
ATOM 15150 O O . ILE F 6 259 ? 106.746 130.460 152.281 1.00 46.96 259 ILE D O 1
ATOM 15155 N N . ALA F 6 260 ? 105.833 128.438 152.663 1.00 45.53 260 ALA D N 1
ATOM 15156 C CA . ALA F 6 260 ? 106.808 127.757 151.813 1.00 45.53 260 ALA D CA 1
ATOM 15157 C C . ALA F 6 260 ? 106.663 128.163 150.349 1.00 45.53 260 ALA D C 1
ATOM 15158 O O . ALA F 6 260 ? 107.669 128.405 149.665 1.00 45.53 260 ALA D O 1
ATOM 15160 N N . ILE F 6 261 ? 105.421 128.275 149.864 1.00 45.84 261 ILE D N 1
ATOM 15161 C CA . ILE F 6 261 ? 105.179 128.706 148.488 1.00 45.84 261 ILE D CA 1
ATOM 15162 C C . ILE F 6 261 ? 105.631 130.152 148.277 1.00 45.84 261 ILE D C 1
ATOM 15163 O O . ILE F 6 261 ? 106.281 130.465 147.272 1.00 45.84 261 ILE D O 1
ATOM 15168 N N . VAL F 6 262 ? 105.333 131.040 149.236 1.00 44.70 262 VAL D N 1
ATOM 15169 C CA . VAL F 6 262 ? 105.761 132.439 149.152 1.00 44.70 262 VAL D CA 1
ATOM 15170 C C . VAL F 6 262 ? 107.283 132.554 149.186 1.00 44.70 262 VAL D C 1
ATOM 15171 O O . VAL F 6 262 ? 107.869 133.339 148.430 1.00 44.70 262 VAL D O 1
ATOM 15175 N N . LYS F 6 263 ? 107.945 131.756 150.033 1.00 42.84 263 LYS D N 1
ATOM 15176 C CA . LYS F 6 263 ? 109.405 131.760 150.097 1.00 42.84 263 LYS D CA 1
ATOM 15177 C C . LYS F 6 263 ? 110.021 131.306 148.781 1.00 42.84 263 LYS D C 1
ATOM 15178 O O . LYS F 6 263 ? 110.981 131.918 148.297 1.00 42.84 263 LYS D O 1
ATOM 15184 N N . LEU F 6 264 ? 109.452 130.263 148.169 1.00 42.44 264 LEU D N 1
ATOM 15185 C CA . LEU F 6 264 ? 109.963 129.779 146.889 1.00 42.44 264 LEU D CA 1
ATOM 15186 C C . LEU F 6 264 ? 109.741 130.790 145.763 1.00 42.44 264 LEU D C 1
ATOM 15187 O O . LEU F 6 264 ? 110.628 130.989 144.923 1.00 42.44 264 LEU D O 1
ATOM 15192 N N . VAL F 6 265 ? 108.572 131.443 145.737 1.00 42.72 265 VAL D N 1
ATOM 15193 C CA . VAL F 6 265 ? 108.279 132.434 144.700 1.00 42.72 265 VAL D CA 1
ATOM 15194 C C . VAL F 6 265 ? 109.168 133.669 144.850 1.00 42.72 265 VAL D C 1
ATOM 15195 O O . VAL F 6 265 ? 109.702 134.184 143.859 1.00 42.72 265 VAL D O 1
ATOM 15199 N N . VAL F 6 266 ? 109.367 134.147 146.083 1.00 42.85 266 VAL D N 1
ATOM 15200 C CA . VAL F 6 266 ? 110.253 135.288 146.311 1.00 42.85 266 VAL D CA 1
ATOM 15201 C C . VAL F 6 266 ? 111.701 134.922 145.985 1.00 42.85 266 VAL D C 1
ATOM 15202 O O . VAL F 6 266 ? 112.444 135.740 145.417 1.00 42.85 266 VAL D O 1
ATOM 15206 N N . GLY F 6 267 ? 112.100 133.676 146.266 1.00 42.88 267 GLY D N 1
ATOM 15207 C CA . GLY F 6 267 ? 113.432 133.224 145.900 1.00 42.88 267 GLY D CA 1
ATOM 15208 C C . GLY F 6 267 ? 113.669 133.182 144.401 1.00 42.88 267 GLY D C 1
ATOM 15209 O O . GLY F 6 267 ? 114.704 133.657 143.923 1.00 42.88 267 GLY D O 1
ATOM 15210 N N . VAL F 6 268 ? 112.709 132.648 143.635 1.00 41.88 268 VAL D N 1
ATOM 15211 C CA . VAL F 6 268 ? 112.913 132.622 142.186 1.00 41.88 268 VAL D CA 1
ATOM 15212 C C . VAL F 6 268 ? 112.750 134.014 141.588 1.00 41.88 268 VAL D C 1
ATOM 15213 O O . VAL F 6 268 ? 113.326 134.300 140.538 1.00 41.88 268 VAL D O 1
ATOM 15217 N N . LEU F 6 269 ? 112.017 134.916 142.251 1.00 41.97 269 LEU D N 1
ATOM 15218 C CA . LEU F 6 269 ? 111.923 136.288 141.751 1.00 41.97 269 LEU D CA 1
ATOM 15219 C C . LEU F 6 269 ? 113.233 137.051 141.942 1.00 41.97 269 LEU D C 1
ATOM 15220 O O . LEU F 6 269 ? 113.682 137.757 141.029 1.00 41.97 269 LEU D O 1
ATOM 15225 N N . VAL F 6 270 ? 113.861 136.915 143.115 1.00 43.07 270 VAL D N 1
ATOM 15226 C CA . VAL F 6 270 ? 115.157 137.552 143.358 1.00 43.07 270 VAL D CA 1
ATOM 15227 C C . VAL F 6 270 ? 116.234 136.929 142.470 1.00 43.07 270 VAL D C 1
ATOM 15228 O O . VAL F 6 270 ? 117.079 137.635 141.893 1.00 43.07 270 VAL D O 1
ATOM 15232 N N . ILE F 6 271 ? 116.186 135.603 142.306 1.00 42.62 271 ILE D N 1
ATOM 15233 C CA . ILE F 6 271 ? 117.105 134.906 141.416 1.00 42.62 271 ILE D CA 1
ATOM 15234 C C . ILE F 6 271 ? 116.896 135.334 139.966 1.00 42.62 271 ILE D C 1
ATOM 15235 O O . ILE F 6 271 ? 117.871 135.511 139.230 1.00 42.62 271 ILE D O 1
ATOM 15240 N N . ALA F 6 272 ? 115.642 135.571 139.556 1.00 42.77 272 ALA D N 1
ATOM 15241 C CA . ALA F 6 272 ? 115.351 136.057 138.210 1.00 42.77 272 ALA D CA 1
ATOM 15242 C C . ALA F 6 272 ? 115.886 137.465 137.998 1.00 42.77 272 ALA D C 1
ATOM 15243 O O . ALA F 6 272 ? 116.437 137.772 136.929 1.00 42.77 272 ALA D O 1
ATOM 15245 N N . LEU F 6 273 ? 115.743 138.325 139.016 1.00 43.07 273 LEU D N 1
ATOM 15246 C CA . LEU F 6 273 ? 116.332 139.662 138.988 1.00 43.07 273 LEU D CA 1
ATOM 15247 C C . LEU F 6 273 ? 117.845 139.610 138.841 1.00 43.07 273 LEU D C 1
ATOM 15248 O O . LEU F 6 273 ? 118.436 140.489 138.205 1.00 43.07 273 LEU D O 1
ATOM 15253 N N . PHE F 6 274 ? 118.488 138.603 139.424 1.00 44.02 274 PHE D N 1
ATOM 15254 C CA . PHE F 6 274 ? 119.928 138.474 139.221 1.00 44.02 274 PHE D CA 1
ATOM 15255 C C . PHE F 6 274 ? 120.310 137.863 137.870 1.00 44.02 274 PHE D C 1
ATOM 15256 O O . PHE F 6 274 ? 121.287 138.308 137.259 1.00 44.02 274 PHE D O 1
ATOM 15264 N N . GLU F 6 275 ? 119.575 136.861 137.371 1.00 43.44 275 GLU D N 1
ATOM 15265 C CA . GLU F 6 275 ? 120.055 136.161 136.178 1.00 43.44 275 GLU D CA 1
ATOM 15266 C C . GLU F 6 275 ? 119.694 136.895 134.895 1.00 43.44 275 GLU D C 1
ATOM 15267 O O . GLU F 6 275 ? 120.385 136.730 133.884 1.00 43.44 275 GLU D O 1
ATOM 15273 N N . ASN F 6 276 ? 118.620 137.687 134.894 1.00 42.30 276 ASN D N 1
ATOM 15274 C CA . ASN F 6 276 ? 118.198 138.378 133.685 1.00 42.30 276 ASN D CA 1
ATOM 15275 C C . ASN F 6 276 ? 118.812 139.764 133.567 1.00 42.30 276 ASN D C 1
ATOM 15276 O O . ASN F 6 276 ? 118.287 140.606 132.833 1.00 42.30 276 ASN D O 1
ATOM 15281 N N . SER F 6 277 ? 119.922 140.013 134.260 1.00 41.85 277 SER D N 1
ATOM 15282 C CA . SER F 6 277 ? 120.463 141.358 134.386 1.00 41.85 277 SER D CA 1
ATOM 15283 C C . SER F 6 277 ? 121.957 141.434 134.107 1.00 41.85 277 SER D C 1
ATOM 15284 O O . SER F 6 277 ? 122.564 142.482 134.353 1.00 41.85 277 SER D O 1
ATOM 15287 N N . MET F 6 278 ? 122.568 140.365 133.603 1.00 41.54 278 MET D N 1
ATOM 15288 C CA . MET F 6 278 ? 124.006 140.350 133.391 1.00 41.54 278 MET D CA 1
ATOM 15289 C C . MET F 6 278 ? 124.351 139.389 132.262 1.00 41.54 278 MET D C 1
ATOM 15290 O O . MET F 6 278 ? 123.480 138.744 131.673 1.00 41.54 278 MET D O 1
ATOM 15295 N N . ALA F 6 279 ? 125.638 139.328 131.948 1.00 39.11 279 ALA D N 1
ATOM 15296 C CA . ALA F 6 279 ? 126.191 138.381 130.997 1.00 39.11 279 ALA D CA 1
ATOM 15297 C C . ALA F 6 279 ? 126.718 137.161 131.739 1.00 39.11 279 ALA D C 1
ATOM 15298 O O . ALA F 6 279 ? 127.104 137.236 132.907 1.00 39.11 279 ALA D O 1
ATOM 15300 N N . ARG F 6 280 ? 126.708 136.023 131.055 1.00 39.23 280 ARG D N 1
ATOM 15301 C CA . ARG F 6 280 ? 127.249 134.825 131.669 1.00 39.23 280 ARG D CA 1
ATOM 15302 C C . ARG F 6 280 ? 128.774 134.875 131.667 1.00 39.23 280 ARG D C 1
ATOM 15303 O O . ARG F 6 280 ? 129.402 135.594 130.885 1.00 39.23 280 ARG D O 1
ATOM 15311 N N . LEU F 6 281 ? 129.367 134.114 132.579 1.00 40.58 281 LEU D N 1
ATOM 15312 C CA . LEU F 6 281 ? 130.815 134.084 132.726 1.00 40.58 281 LEU D CA 1
ATOM 15313 C C . LEU F 6 281 ? 131.413 133.105 131.719 1.00 40.58 281 LEU D C 1
ATOM 15314 O O . LEU F 6 281 ? 130.737 132.593 130.823 1.00 40.58 281 LEU D O 1
ATOM 15319 N N . ARG F 6 282 ? 132.708 132.854 131.848 1.00 41.67 282 ARG D N 1
ATOM 15320 C CA . ARG F 6 282 ? 133.372 131.747 131.185 1.00 41.67 282 ARG D CA 1
ATOM 15321 C C . ARG F 6 282 ? 133.956 130.830 132.247 1.00 41.67 282 ARG D C 1
ATOM 15322 O O . ARG F 6 282 ? 134.045 131.186 133.424 1.00 41.67 282 ARG D O 1
ATOM 15330 N N . LEU F 6 283 ? 134.355 129.635 131.822 1.00 42.91 283 LEU D N 1
ATOM 15331 C CA . LEU F 6 283 ? 134.890 128.666 132.766 1.00 42.91 283 LEU D CA 1
ATOM 15332 C C . LEU F 6 283 ? 136.303 129.016 133.221 1.00 42.91 283 LEU D C 1
ATOM 15333 O O . LEU F 6 283 ? 136.712 128.596 134.308 1.00 42.91 283 LEU D O 1
ATOM 15338 N N . ASP F 6 284 ? 137.048 129.799 132.440 1.00 43.93 284 ASP D N 1
ATOM 15339 C CA . ASP F 6 284 ? 138.380 130.209 132.866 1.00 43.93 284 ASP D CA 1
ATOM 15340 C C . ASP F 6 284 ? 138.372 131.387 133.837 1.00 43.93 284 ASP D C 1
ATOM 15341 O O . ASP F 6 284 ? 139.412 131.679 134.436 1.00 43.93 284 ASP D O 1
ATOM 15346 N N . ILE F 6 285 ? 137.237 132.061 134.010 1.00 43.09 285 ILE D N 1
ATOM 15347 C CA . ILE F 6 285 ? 137.136 133.164 134.957 1.00 43.09 285 ILE D CA 1
ATOM 15348 C C . ILE F 6 285 ? 136.198 132.866 136.120 1.00 43.09 285 ILE D C 1
ATOM 15349 O O . ILE F 6 285 ? 136.231 133.605 137.116 1.00 43.09 285 ILE D O 1
ATOM 15354 N N . THR F 6 286 ? 135.370 131.825 136.025 1.00 43.69 286 THR D N 1
ATOM 15355 C CA . THR F 6 286 ? 134.550 131.370 137.151 1.00 43.69 286 THR D CA 1
ATOM 15356 C C . THR F 6 286 ? 135.304 131.027 138.450 1.00 43.69 286 THR D C 1
ATOM 15357 O O . THR F 6 286 ? 134.751 131.338 139.525 1.00 43.69 286 THR D O 1
ATOM 15361 N N . PRO F 6 287 ? 136.503 130.383 138.453 1.00 45.26 287 PRO D N 1
ATOM 15362 C CA . PRO F 6 287 ? 137.141 130.056 139.747 1.00 45.26 287 PRO D CA 1
ATOM 15363 C C . PRO F 6 287 ? 137.453 131.232 140.658 1.00 45.26 287 PRO D C 1
ATOM 15364 O O . PRO F 6 287 ? 137.429 131.044 141.875 1.00 45.26 287 PRO D O 1
ATOM 15368 N N . ARG F 6 288 ? 137.709 132.431 140.126 1.00 47.41 288 ARG D N 1
ATOM 15369 C CA . ARG F 6 288 ? 137.943 133.587 140.991 1.00 47.41 288 ARG D CA 1
ATOM 15370 C C . ARG F 6 288 ? 136.695 133.949 141.793 1.00 47.41 288 ARG D C 1
ATOM 15371 O O . ARG F 6 288 ? 136.775 134.184 143.005 1.00 47.41 288 ARG D O 1
ATOM 15379 N N . ILE F 6 289 ? 135.528 133.937 141.145 1.00 45.80 289 ILE D N 1
ATOM 15380 C CA . ILE F 6 289 ? 134.279 134.258 141.833 1.00 45.80 289 ILE D CA 1
ATOM 15381 C C . ILE F 6 289 ? 133.891 133.138 142.802 1.00 45.80 289 ILE D C 1
ATOM 15382 O O . ILE F 6 289 ? 133.450 133.404 143.934 1.00 45.80 289 ILE D O 1
ATOM 15387 N N . THR F 6 290 ? 134.084 131.872 142.400 1.00 45.05 290 THR D N 1
ATOM 15388 C CA . THR F 6 290 ? 133.751 130.772 143.310 1.00 45.05 290 THR D CA 1
ATOM 15389 C C . THR F 6 290 ? 134.698 130.707 144.506 1.00 45.05 290 THR D C 1
ATOM 15390 O O . THR F 6 290 ? 134.261 130.398 145.620 1.00 45.05 290 THR D O 1
ATOM 15394 N N . TRP F 6 291 ? 135.965 131.020 144.306 1.00 46.50 291 TRP D N 1
ATOM 15395 C CA . TRP F 6 291 ? 136.893 131.070 145.451 1.00 46.50 291 TRP D CA 1
ATOM 15396 C C . TRP F 6 291 ? 136.502 132.216 146.383 1.00 46.50 291 TRP D C 1
ATOM 15397 O O . TRP F 6 291 ? 136.720 132.062 147.551 1.00 46.50 291 TRP D O 1
ATOM 15408 N N . ALA F 6 292 ? 135.868 133.272 145.894 1.00 45.10 292 ALA D N 1
ATOM 15409 C CA . ALA F 6 292 ? 135.391 134.386 146.751 1.00 45.10 292 ALA D CA 1
ATOM 15410 C C . ALA F 6 292 ? 134.209 133.960 147.630 1.00 45.10 292 ALA D C 1
ATOM 15411 O O . ALA F 6 292 ? 134.026 134.538 148.751 1.00 45.10 292 ALA D O 1
ATOM 15413 N N . GLY F 6 293 ? 133.365 133.057 147.136 1.00 46.26 293 GLY D N 1
ATOM 15414 C CA . GLY F 6 293 ? 132.295 132.514 147.995 1.00 46.26 293 GLY D CA 1
ATOM 15415 C C . GLY F 6 293 ? 132.899 131.543 148.985 1.00 46.26 293 GLY D C 1
ATOM 15416 O O . GLY F 6 293 ? 132.399 131.421 150.148 1.00 46.26 293 GLY D O 1
ATOM 15417 N N . PHE F 6 294 ? 133.933 130.837 148.537 1.00 45.63 294 PHE D N 1
ATOM 15418 C CA . PHE F 6 294 ? 134.624 129.978 149.515 1.00 45.63 294 PHE D CA 1
ATOM 15419 C C . PHE F 6 294 ? 135.157 130.937 150.559 1.00 45.63 294 PHE D C 1
ATOM 15420 O O . PHE F 6 294 ? 135.232 130.499 151.653 1.00 45.63 294 PHE D O 1
ATOM 15428 N N . GLY F 6 295 ? 135.499 132.167 150.196 1.00 45.67 295 GLY D N 1
ATOM 15429 C CA . GLY F 6 295 ? 135.949 133.211 151.132 1.00 45.67 295 GLY D CA 1
ATOM 15430 C C . GLY F 6 295 ? 134.895 133.609 152.134 1.00 45.67 295 GLY D C 1
ATOM 15431 O O . GLY F 6 295 ? 135.220 133.650 153.317 1.00 45.67 295 GLY D O 1
ATOM 15432 N N . PHE F 6 296 ? 133.678 133.925 151.690 1.00 47.33 296 PHE D N 1
ATOM 15433 C CA . PHE F 6 296 ? 132.600 134.151 152.695 1.00 47.33 296 PHE D CA 1
ATOM 15434 C C . PHE F 6 296 ? 132.491 132.949 153.639 1.00 47.33 296 PHE D C 1
ATOM 15435 O O . PHE F 6 296 ? 132.187 133.164 154.795 1.00 47.33 296 PHE D O 1
ATOM 15443 N N . ALA F 6 297 ? 132.675 131.724 153.133 1.00 45.53 297 ALA D N 1
ATOM 15444 C CA . ALA F 6 297 ? 132.534 130.515 153.983 1.00 45.53 297 ALA D CA 1
ATOM 15445 C C . ALA F 6 297 ? 133.735 130.377 154.925 1.00 45.53 297 ALA D C 1
ATOM 15446 O O . ALA F 6 297 ? 133.533 129.925 156.055 1.00 45.53 297 ALA D O 1
ATOM 15448 N N . PHE F 6 298 ? 134.938 130.712 154.484 1.00 44.80 298 PHE D N 1
ATOM 15449 C CA . PHE F 6 298 ? 136.180 130.659 155.288 1.00 44.80 298 PHE D CA 1
ATOM 15450 C C . PHE F 6 298 ? 136.109 131.766 156.323 1.00 44.80 298 PHE D C 1
ATOM 15451 O O . PHE F 6 298 ? 136.492 131.535 157.477 1.00 44.80 298 PHE D O 1
ATOM 15459 N N . LEU F 6 299 ? 135.629 132.939 155.925 1.00 45.27 299 LEU D N 1
ATOM 15460 C CA . LEU F 6 299 ? 135.426 133.938 156.969 1.00 45.27 299 LEU D CA 1
ATOM 15461 C C . LEU F 6 299 ? 134.471 133.426 158.040 1.00 45.27 299 LEU D C 1
ATOM 15462 O O . LEU F 6 299 ? 134.668 133.699 159.231 1.00 45.27 299 LEU D O 1
ATOM 15467 N N . ALA F 6 300 ? 133.442 132.672 157.631 1.00 44.94 300 ALA D N 1
ATOM 15468 C CA . ALA F 6 300 ? 132.579 131.994 158.603 1.00 44.94 300 ALA D CA 1
ATOM 15469 C C . ALA F 6 300 ? 133.364 130.996 159.452 1.00 44.94 300 ALA D C 1
ATOM 15470 O O . ALA F 6 300 ? 133.186 130.929 160.677 1.00 44.94 300 ALA D O 1
ATOM 15472 N N . PHE F 6 301 ? 134.247 130.226 158.813 1.00 45.40 301 PHE D N 1
ATOM 15473 C CA . PHE F 6 301 ? 135.029 129.215 159.522 1.00 45.40 301 PHE D CA 1
ATOM 15474 C C . PHE F 6 301 ? 136.047 129.849 160.473 1.00 45.40 301 PHE D C 1
ATOM 15475 O O . PHE F 6 301 ? 136.294 129.320 161.563 1.00 45.40 301 PHE D O 1
ATOM 15483 N N . VAL F 6 302 ? 136.641 130.980 160.082 1.00 46.16 302 VAL D N 1
ATOM 15484 C CA . VAL F 6 302 ? 137.562 131.697 160.964 1.00 46.16 302 VAL D CA 1
ATOM 15485 C C . VAL F 6 302 ? 136.812 132.326 162.135 1.00 46.16 302 VAL D C 1
ATOM 15486 O O . VAL F 6 302 ? 137.274 132.270 163.283 1.00 46.16 302 VAL D O 1
ATOM 15490 N N . SER F 6 303 ? 135.631 132.905 161.877 1.00 46.47 303 SER D N 1
ATOM 15491 C CA . SER F 6 303 ? 134.816 133.461 162.955 1.00 46.47 303 SER D CA 1
ATOM 15492 C C . SER F 6 303 ? 134.302 132.394 163.915 1.00 46.47 303 SER D C 1
ATOM 15493 O O . SER F 6 303 ? 134.003 132.715 165.070 1.00 46.47 303 SER D O 1
ATOM 15496 N N . LEU F 6 304 ? 134.428 131.101 163.632 1.00 46.76 304 LEU D N 1
ATOM 15497 C CA . LEU F 6 304 ? 134.047 130.092 164.667 1.00 46.76 304 LEU D CA 1
ATOM 15498 C C . LEU F 6 304 ? 135.297 129.732 165.473 1.00 46.76 304 LEU D C 1
ATOM 15499 O O . LEU F 6 304 ? 135.151 129.434 166.657 1.00 46.76 304 LEU D O 1
ATOM 15504 N N . LEU F 6 305 ? 136.478 129.767 164.854 1.00 47.82 305 LEU D N 1
ATOM 15505 C CA . LEU F 6 305 ? 137.756 129.459 165.551 1.00 47.82 305 LEU D CA 1
ATOM 15506 C C . LEU F 6 305 ? 138.124 130.622 166.472 1.00 47.82 305 LEU D C 1
ATOM 15507 O O . LEU F 6 305 ? 138.615 130.344 167.580 1.00 47.82 305 LEU D O 1
ATOM 15512 N N . ALA F 6 306 ? 137.976 131.858 166.008 1.00 49.99 306 ALA D N 1
ATOM 15513 C CA . ALA F 6 306 ? 138.242 133.026 166.862 1.00 49.99 306 ALA D CA 1
ATOM 15514 C C . ALA F 6 306 ? 137.440 132.865 168.138 1.00 49.99 306 ALA D C 1
ATOM 15515 O O . ALA F 6 306 ? 138.036 132.832 169.226 1.00 49.99 306 ALA D O 1
ATOM 15517 N N . ALA F 6 307 ? 136.125 132.762 167.987 1.00 51.74 307 ALA D N 1
ATOM 15518 C CA . ALA F 6 307 ? 135.235 132.604 169.150 1.00 51.74 307 ALA D CA 1
ATOM 15519 C C . ALA F 6 307 ? 134.844 131.131 169.303 1.00 51.74 307 ALA D C 1
ATOM 15520 O O . ALA F 6 307 ? 133.840 130.731 168.683 1.00 51.74 307 ALA D O 1
#

Secondary structure (DSSP, 8-state):
--EEEEE-TTT-----HHHHHHHHHHHHTTS--S-SSEEEE-SS-EEEE-----SS-HHHHS-TT--EEEETTEEEE-TTT-----HHHHH-TT---EEE-PPPTT--S----TTSPPPPPPPPP--TTT--BTTB--EEE---TTTT-TT--HHHHT-TT--EEEEE--/-HHHHHHHHHHHHHHHHHHHHHTTTSHHHHHHHHHHHHHHHHHHHHHHHHHHHHHTS-EEEEETTTTEEEEE-HHHHHHHHHHHHHHHHHHHHHHHHTT-TT----HHHHHHHHHHHHHHHTBSBHHHHHHHHHHHHHHHHTTSSSTTTSHHHHHHHHHHHHHHHHHHHHHHHHHS--BHHHHHHHTTTS---HHHHHHHHHHHHHHHT-TTS-THHHHHHHS--HHHHHHIIIIIHHHHHHHHHHHHTSSS---HHHHHHHHHHHHHHHHHHHHHHTT--BHHHHHHHHHHHHHHHHHHHHHHHHHHHHTT-HHHHHHHHHHHHHHHHHHHHHHHHHHHHHHHHHHHH---BGGG---HHHHSHHHHHHHHHHHHHHTT-TTSHHHHHHHHHHHHHHHHHTSSSHHHHHHHHHHHHHHHHHHHHHHHHHHHHHHHHHSS---SHHHHT--PPPHHHHHHHHHHHHHHHHHHHTHHHHSGGGGTTS-S----SS----HHHHHHHTTSTTHHHHHHHHHS-SSPPPPEE-S---STTS---GGGS--HHHHTSHHHHHTHHHHHHHHHS--SSSSTTTT-TTHHHHHHHHHHHHHHHHHHHHH-/--SHHHHHHHHHHHHHHHHHHHHHHHHHHHTTS----TTHHHHHHHHHHTS--EE-TT--HHHHHHHHHHHHHHHHHHTTS-SSBSS-SSGGG-BHHHHHHHHHHHHHHHHHHHHHH--HHHHHHHHHHHHHHHHHHHHHHHHHHHHHHTTT-SBHHHHHHHHHT--STTHHHHHHHHHHHHHHHHHHTT-TTS--SS-TTTTSSGGGGT--HHHHHHHHHHHHHHHHHHHHHHHHHSS-TTSBSS--STTHHHHHHHHHHHHHHHHHHHHHHHTTS----TTTHHHHHHHHHHHHHHHHHHHHH-/-TTHHHHHHHHHHSTTTEEEEEEEETTEEEEEE-GGGHHHHHHIIIIIS-EEEEEEEEE--TTTTSEEEEEEEEEE----EEEEEEEEEESSS-EEE-STTT-GGGTTHHHHHHHHT--EEET-S-----SS-TTSPTT--TTSTTT--TT--PPPS-SS-------SSS-TTSEEEEE-SS-SS-SS--EEEEEESSSBEEEEEEE--SS---HHHHHHHT--HHHHHHHHTTT-TTTHHHHHHHHHHHHHHHHT----HHHHHHHHHHHHHHHHHHHHHHHHHHHHHTT-HHHHHHHHHHHHHHHHHHHHHHSSSS----EETTEESB---HHHHHHHHHHHHHHHHHHHHHHHHHHT-TTHHHHHTTSS---HHHHHHTT--THHHHTTT----HHHHS--TTGGGS-------SS-SHHHHHHHHHHHHHHHHHHHHHHTTS---S-SB-----PPTT-EEEEEEEETTEEEEEEEEE-SSS-EEEEEEE-HHHHHGGGHHHHHTTSBTTTHHHHHHHH---HHHHH-/-HHHHHHHHH------TTTS-----TT----EEE-TTT-----HHHHH-SS--EEEEEETTTTEEEEEEETTT-----HHHHH-SS--EEE-S-----BSSGGGGEEEEEEEEEE-TTT--EEEEHHHHHHHHHHHHHT--HHHHH-HHHHTS-HHHHHHHTT-/--S-B-TTS-B-PPP--HHHHTTHHHHHHHTSS-EEEEEEE-S--SHHHHHHHTTSSSSS-SGGGTEEE-SSGGG-SEEEEES--BSTTHHHHHHHHHTSPSS-EEEEEHHHHHH-GGGTT-TTB-SSGGGTS--SEEE--SSPPHHHHHHHHHHHTTSS------B---SGGGSPPPPTTTTS-HHHHHHHHHHHHHHHBHHHHHHHHHHHHHHHTT-HHHHHHHHHHH--HHHHHHHHHHHHHHHHH-

Foldseek 3Di:
DLLVLQLQLLVLLQVLLVQLVVVQVDLLVSLVSLLVSQLSSLVSLLVSLVVQLVVLAKDWDAHPLFGFTFIQHNLLSLLSNLLSLLRNLLSLLSSVVSVFPPDGRLSNLLSQLSSLLSSLSGHFFLVSVLLSLLLNLLSLLVQAPDLVLSLLSLVLLVVLSVLSVVLSVVCCVVQVGRGLVSQLVVCLVPHRDVSSLVSLLSSLCCFLQQPPSNVSQLSRQQPGALSSLLCSLQGRNVSSVVSNLSNLPRNLAHALVSLVVLLVSLLLQQLLLLLVLLQDQQQRSSLSSLSSNLSSLLSLLSSQLSNCSNQVNLQSVLLSSLLSSLLSSLLSLLSSLQSLLLSLQCSQQVDRGLLQAAALCVAAVLSLVLNLLSLCLSLLPPLWSNVLSNVSSLLSLVVLCPDDPVSSVVVSVVSVVSVVSSSVSSVLSSVQNSPSHNHDDRRHVSNVRGHYGDDSSSVSSNVSSVVRRCSRQVSVPVSCSSCSNVVGDHDRDPDDDHRVVVVVCVPVVVVVVVVVCVVPVDPPDDDDDDDDDCPPPDDDDPVVDDHSNNSSVVSCVVVVVSVCCVPVVDCQVVDPCNPPDCSSVVSSVVSVVVSVVSVVVRSD/DPCPVVVVVLCVVDPPQFDDKDALFPQEIETEGEQACVLVSVLCCVPVQPWFFFDWAWAQCCVPPNFIKIWTWIFRVVLTGIYIYIYTAHPVQQEGAANCVRFVLRQVNQLVCCAQPVHHHPPRPDNFRAQDFQQDDPPQHNNHPPRDDLPDDDDGNDDDGPGDWDDDQDDPVFDWDWCALDHPLNPHGWTKTQRDDAFARAWIDIHANPLFDPLFSCQFHVAWLQRVLLVCLVLFLLQSLQSSQLSLCWLCSLVVQDADLLQLLLSVLVLLLSLQLLLLCLQLSLCVLLVNNVLVVLSVVLSVLSLVLLCLFQVHRGSRSFDGRFFGDGDQDVVNLVSNLVSLVVSVVSLVVSVVCQVPPPCNCVLKAPALFQAQVNCSSSNAFALQNQQCVDQDACCPSPNGRCSVVFDDDTDGHNGRILVSSSVNSSVSNVRSSRRNNVSSVDRDDDDGGDDPDFRDAQGKDWGWGQHSLGIKIWIWGPHGRIGTSTIDIADNVLSVVVSSRVSSHRRTNSSNSSSVSSSVDGRSNNND/DAKDKFFAFVQDPPPCQLQQQQLVLQVVVVHHSGRQWAWDDDPPTIITFFDPQDPVQQLQVPQPQSQWDADLRGTAGNQVRFQLQCPSCVRDPRNRKAWWFDDPPPQDPQNADPVDDGDDDADDDDGRNPGDDPRGRIGIRGDRQSVVDPVTRRSQVRRPRNRMDMDNPD/DLADADPVRHGAADDDDPVLVVCVVVLLQVCQQAFEEEEQEQADPCQQVVLVVVCVPPVNNQCRRNYHYDPALQPHQEYEYEALRFPVRLNVVSVSVVNHDTPHAYEQAECCQCFNHPNNPPDGGQTHVCRYYNHDHYQYDNHDHSVSVSVRVNCSSPVDDDDDDDDDDDCVVPVDDDDQLVLDDNVLLVQQLVLLCVLPNNPRSVVLSSVQSVQVSVHPVSNVVVCVVVVDVSSVVSSVVSVVSVVVVD/DVVVVVDVVVDDPDDDPPVDPDDDDQQDQAAKDFAQVLDQLPCQLCVQAPQNQWDWDCDVVVQKIKTKGQQVRHPSPCVSCVRPPSSRIGGGNDHPDDDPDSVVRMDIDIFHFFQQPPPRHGAGGPSNLVVVLVVCVVVPDVCSVPPSNVSSHHVVVVVVVVVD/DVCQLQVQLVVLLVCLQLLVLLLQCLLCVLVVHRGDGSCVLVVVLVQLQPPDKDFAPQADVLLVCLLVLLSVLLSLLRSQFQQQALHGNCQVCQFPVSSLVSLVSSLVSQQVNLVRRPDPLQNVLNVLSVLLNVLLVLLQCLLLVLLCVCQVHRGLSSSLVCLQVPDVVLVLLNVLSLLSLLVSLLLQLCFPLNVARLDCVGSVGHNLNRTGGNSNSSNSSSSSSSNSSSLSNNCCRNVVNQHHHDDDPVSRVSSNVVSVVSSSVSSSVSSVVRSPDHHDHSVPVNVVSVVSSVSSVVSVVVVVVD

GO terms:
  GO:0015944 formate oxidation (P, IDA)
  GO:0019645 anaerobic electron transport chain (P, IDA)
  GO:0006007 glucose catabolic process (P, IDA)
  GO:0009061 anaerobic respiration (P, IDA)

Organism: Escherichia coli (strain K12) (NCBI:txid83333)